Protein 1WVO (pdb70)

InterPro domains:
  IPR006013 Antifreeze, type III [PR00357] (295-311)
  IPR006013 Antifreeze, type III [PR00357] (312-328)
  IPR006013 Antifreeze, type III [PR00357] (329-344)
  IPR006013 Antifreeze, type III [PR00357] (344-353)
  IPR006190 Antifreeze-like/N-acetylneuraminic acid synthase, SAF domain [PS50844] (294-353)
  IPR013132 PseI/NeuA/B-like [PF03102] (39-277)
  IPR013785 Aldolase-type TIM barrel [G3DSA:3.20.20.70] (9-276)
  IPR013974 SAF domain [PF08666] (293-347)
  IPR013974 SAF domain [SM00858] (292-351)
  IPR036732 Antifreeze-like/N-acetylneuraminic acid synthase C-terminal domain superfamily [SSF51269] (291-359)
  IPR051690 PseI/Nans/NeuA/B acid synthases [PTHR42966] (1-352)
  IPR057736 PseI/NeuA/NeuB, SAF domain [cd11615] (292-350)

Secondary structure (DSSP, 8-state):
-------EEEESS-B-TTPBP-GGGEEEETT---SS-SSSHHHHTT-BBSS-BPTT-B--GGGBPPP--SSS-------

Nearest PDB structures (foldseek):
  1wvo-assembly1_A  TM=8.156E-01  e=6.352E-12  Homo sapiens
  1jab-assembly1_A  TM=8.746E-01  e=4.828E-05  Zoarces americanus
  4ur6-assembly2_A  TM=8.555E-01  e=3.986E-05  Zoarces viviparus
  6ppw-assembly1_A  TM=9.320E-01  e=2.384E-04  Neisseria meningitidis serogroup B
  4ipj-assembly1_A-2  TM=9.317E-01  e=2.709E-04  Neisseria meningitidis

CATH classification: 3.90.1210.10

Organism: Homo sapiens (NCBI:txid9606)

Radius of gyration: 13.55 Å; Cα contacts (8 Å, |Δi|>4): 143; chains: 1; bounding box: 44×29×22 Å

Foldseek 3Di:
DDDPWAFAKFQQAWAAAFDAAAVVRIDTDHHGCPAHTPVCVVVRHGWTFHHGGHHRHGHHPVGTDDPDDDDDDPDDDPD

GO terms:
  GO:0046380 N-acetylneuraminate biosynthetic process (P, IMP)
  GO:0006055 CMP-N-acetylneuraminate biosynthetic process (P, IMP)
  GO:0005829 cytosol (C, TAS)
  GO:0047444 N-acylneuraminate-9-phosphate synthase activity (F, TAS)
  GO:0005654 nucleoplasm (C, IDA)
  GO:0047444 N-acylneuraminate-9-phosphate synthase activity (F, IDA)
  GO:0070062 extracellular exosome (C, HDA)

Structure (mmCIF, N/CA/C/O backbone):
data_1WVO
#
_entry.id   1WVO
#
_cell.length_a   1.000
_cell.length_b   1.000
_cell.length_c   1.000
_cell.angle_alpha   90.00
_cell.angle_beta   90.00
_cell.angle_gamma   90.00
#
_symmetry.space_group_name_H-M   'P 1'
#
loop_
_atom_site.group_PDB
_atom_site.id
_atom_site.type_symbol
_atom_site.label_atom_id
_atom_site.label_alt_id
_atom_site.label_comp_id
_atom_site.label_asym_id
_atom_site.label_entity_id
_atom_site.label_seq_id
_atom_site.pdbx_PDB_ins_code
_atom_site.Cartn_x
_atom_site.Cartn_y
_atom_site.Cartn_z
_atom_site.occupancy
_atom_site.B_iso_or_equiv
_atom_site.auth_seq_id
_atom_site.auth_comp_id
_atom_site.auth_asym_id
_atom_site.auth_atom_id
_atom_site.pdbx_PDB_model_num
ATOM 1 N N . GLY A 1 1 ? -21.263 -16.456 0.874 1.00 0.00 1 GLY A N 1
ATOM 2 C CA . GLY A 1 1 ? -21.486 -16.076 -0.529 1.00 0.00 1 GLY A CA 1
ATOM 3 C C . GLY A 1 1 ? -20.171 -15.771 -1.223 1.00 0.00 1 GLY A C 1
ATOM 4 O O . GLY A 1 1 ? -19.147 -15.583 -0.566 1.00 0.00 1 GLY A O 1
ATOM 8 N N . SER A 1 2 ? -20.178 -15.734 -2.556 1.00 0.00 2 SER A N 1
ATOM 9 C CA . SER A 1 2 ? -18.990 -15.457 -3.360 1.00 0.00 2 SER A CA 1
ATOM 10 C C . SER A 1 2 ? -18.734 -13.949 -3.418 1.00 0.00 2 SER A C 1
ATOM 11 O O . SER A 1 2 ? -17.660 -13.494 -3.022 1.00 0.00 2 SER A O 1
ATOM 19 N N . SER A 1 3 ? -19.740 -13.185 -3.864 1.00 0.00 3 SER A N 1
ATOM 20 C CA . SER A 1 3 ? -19.669 -11.737 -3.988 1.00 0.00 3 SER A CA 1
ATOM 21 C C . SER A 1 3 ? -19.227 -11.139 -2.660 1.00 0.00 3 SER A C 1
ATOM 22 O O . SER A 1 3 ? -19.761 -11.502 -1.603 1.00 0.00 3 SER A O 1
ATOM 30 N N . GLY A 1 4 ? -18.251 -10.242 -2.727 1.00 0.00 4 GLY A N 1
ATOM 31 C CA . GLY A 1 4 ? -17.699 -9.560 -1.583 1.00 0.00 4 GLY A CA 1
ATOM 32 C C . GLY A 1 4 ? -17.043 -8.292 -2.081 1.00 0.00 4 GLY A C 1
ATOM 33 O O . GLY A 1 4 ? -15.877 -8.293 -2.471 1.00 0.00 4 GLY A O 1
ATOM 37 N N . SER A 1 5 ? -17.814 -7.212 -2.127 1.00 0.00 5 SER A N 1
ATOM 38 C CA . SER A 1 5 ? -17.380 -5.889 -2.552 1.00 0.00 5 SER A CA 1
ATOM 39 C C . SER A 1 5 ? -16.528 -5.240 -1.447 1.00 0.00 5 SER A C 1
ATOM 40 O O . SER A 1 5 ? -16.688 -4.053 -1.177 1.00 0.00 5 SER A O 1
ATOM 48 N N . SER A 1 6 ? -15.643 -6.006 -0.795 1.00 0.00 6 SER A N 1
ATOM 49 C CA . SER A 1 6 ? -14.748 -5.608 0.287 1.00 0.00 6 SER A CA 1
ATOM 50 C C . SER A 1 6 ? -14.059 -4.278 -0.011 1.00 0.00 6 SER A C 1
ATOM 51 O O . SER A 1 6 ? -13.966 -3.421 0.868 1.00 0.00 6 SER A O 1
ATOM 59 N N . GLY A 1 7 ? -13.685 -4.069 -1.273 1.00 0.00 7 GLY A N 1
ATOM 60 C CA . GLY A 1 7 ? -13.036 -2.864 -1.734 1.00 0.00 7 GLY A CA 1
ATOM 61 C C . GLY A 1 7 ? -11.531 -3.035 -1.771 1.00 0.00 7 GLY A C 1
ATOM 62 O O . GLY A 1 7 ? -11.008 -4.121 -1.522 1.00 0.00 7 GLY A O 1
ATOM 66 N N . SER A 1 8 ? -10.836 -1.939 -2.059 1.00 0.00 8 SER A N 1
ATOM 67 C CA . SER A 1 8 ? -9.388 -1.914 -2.125 1.00 0.00 8 SER A CA 1
ATOM 68 C C . SER A 1 8 ? -8.869 -0.763 -1.269 1.00 0.00 8 SER A C 1
ATOM 69 O O . SER A 1 8 ? -9.575 0.234 -1.055 1.00 0.00 8 SER A O 1
ATOM 77 N N . VAL A 1 9 ? -7.658 -0.901 -0.728 1.00 0.00 9 VAL A N 1
ATOM 78 C CA . VAL A 1 9 ? -7.073 0.129 0.114 1.00 0.00 9 VAL A CA 1
ATOM 79 C C . VAL A 1 9 ? -6.585 1.312 -0.722 1.00 0.00 9 VAL A C 1
ATOM 80 O O . VAL A 1 9 ? -5.550 1.220 -1.394 1.00 0.00 9 VAL A O 1
ATOM 93 N N . VAL A 1 10 ? -7.319 2.415 -0.676 1.00 0.00 10 VAL A N 1
ATOM 94 C CA . VAL A 1 10 ? -6.981 3.638 -1.373 1.00 0.00 10 VAL A CA 1
ATOM 95 C C . VAL A 1 10 ? -6.403 4.617 -0.346 1.00 0.00 10 VAL A C 1
ATOM 96 O O . VAL A 1 10 ? -6.688 4.568 0.857 1.00 0.00 10 VAL A O 1
ATOM 109 N N . ALA A 1 11 ? -5.559 5.506 -0.834 1.00 0.00 11 ALA A N 1
ATOM 110 C CA . ALA A 1 11 ? -4.919 6.553 -0.064 1.00 0.00 11 ALA A CA 1
ATOM 111 C C . ALA A 1 11 ? -6.005 7.516 0.415 1.00 0.00 11 ALA A C 1
ATOM 112 O O . ALA A 1 11 ? -6.849 7.959 -0.359 1.00 0.00 11 ALA A O 1
ATOM 119 N N . LYS A 1 12 ? -6.043 7.809 1.709 1.00 0.00 12 LYS A N 1
ATOM 120 C CA . LYS A 1 12 ? -7.026 8.729 2.284 1.00 0.00 12 LYS A CA 1
ATOM 121 C C . LYS A 1 12 ? -6.669 10.183 1.970 1.00 0.00 12 LYS A C 1
ATOM 122 O O . LYS A 1 12 ? -7.548 11.038 2.007 1.00 0.00 12 LYS A O 1
ATOM 141 N N . VAL A 1 13 ? -5.400 10.470 1.706 1.00 0.00 13 VAL A N 1
ATOM 142 C CA . VAL A 1 13 ? -4.854 11.782 1.399 1.00 0.00 13 VAL A CA 1
ATOM 143 C C . VAL A 1 13 ? -3.683 11.584 0.443 1.00 0.00 13 VAL A C 1
ATOM 144 O O . VAL A 1 13 ? -3.297 10.447 0.175 1.00 0.00 13 VAL A O 1
ATOM 157 N N . LYS A 1 14 ? -3.122 12.672 -0.076 1.00 0.00 14 LYS A N 1
ATOM 158 C CA . LYS A 1 14 ? -1.975 12.616 -0.960 1.00 0.00 14 LYS A CA 1
ATOM 159 C C . LYS A 1 14 ? -0.801 12.120 -0.112 1.00 0.00 14 LYS A C 1
ATOM 160 O O . LYS A 1 14 ? -0.562 12.667 0.966 1.00 0.00 14 LYS A O 1
ATOM 179 N N . ILE A 1 15 ? -0.097 11.081 -0.556 1.00 0.00 15 ILE A N 1
ATOM 180 C CA . ILE A 1 15 ? 1.043 10.513 0.155 1.00 0.00 15 ILE A CA 1
ATOM 181 C C . ILE A 1 15 ? 2.273 10.834 -0.691 1.00 0.00 15 ILE A C 1
ATOM 182 O O . ILE A 1 15 ? 2.536 10.104 -1.648 1.00 0.00 15 ILE A O 1
ATOM 198 N N . PRO A 1 16 ? 3.019 11.913 -0.390 1.00 0.00 16 PRO A N 1
ATOM 199 C CA . PRO A 1 16 ? 4.200 12.261 -1.162 1.00 0.00 16 PRO A CA 1
ATOM 200 C C . PRO A 1 16 ? 5.233 11.142 -1.091 1.00 0.00 16 PRO A C 1
ATOM 201 O O . PRO A 1 16 ? 5.391 10.482 -0.057 1.00 0.00 16 PRO A O 1
ATOM 212 N N . GLU A 1 17 ? 5.948 10.958 -2.196 1.00 0.00 17 GLU A N 1
ATOM 213 C CA . GLU A 1 17 ? 6.984 9.952 -2.359 1.00 0.00 17 GLU A CA 1
ATOM 214 C C . GLU A 1 17 ? 7.988 10.011 -1.200 1.00 0.00 17 GLU A C 1
ATOM 215 O O . GLU A 1 17 ? 8.273 11.079 -0.642 1.00 0.00 17 GLU A O 1
ATOM 227 N N . GLY A 1 18 ? 8.513 8.849 -0.820 1.00 0.00 18 GLY A N 1
ATOM 228 C CA . GLY A 1 18 ? 9.483 8.720 0.251 1.00 0.00 18 GLY A CA 1
ATOM 229 C C . GLY A 1 18 ? 8.843 8.679 1.641 1.00 0.00 18 GLY A C 1
ATOM 230 O O . GLY A 1 18 ? 9.550 8.475 2.622 1.00 0.00 18 GLY A O 1
ATOM 234 N N . THR A 1 19 ? 7.521 8.835 1.749 1.00 0.00 19 THR A N 1
ATOM 235 C CA . THR A 1 19 ? 6.825 8.815 3.033 1.00 0.00 19 THR A CA 1
ATOM 236 C C . THR A 1 19 ? 6.429 7.385 3.412 1.00 0.00 19 THR A C 1
ATOM 237 O O . THR A 1 19 ? 6.080 6.571 2.550 1.00 0.00 19 THR A O 1
ATOM 248 N N . ILE A 1 20 ? 6.496 7.075 4.708 1.00 0.00 20 ILE A N 1
ATOM 249 C CA . ILE A 1 20 ? 6.132 5.776 5.253 1.00 0.00 20 ILE A CA 1
ATOM 250 C C . ILE A 1 20 ? 4.612 5.773 5.466 1.00 0.00 20 ILE A C 1
ATOM 251 O O . ILE A 1 20 ? 4.029 6.760 5.922 1.00 0.00 20 ILE A O 1
ATOM 267 N N . LEU A 1 21 ? 3.962 4.651 5.165 1.00 0.00 21 LEU A N 1
ATOM 268 C CA . LEU A 1 21 ? 2.518 4.493 5.308 1.00 0.00 21 LEU A CA 1
ATOM 269 C C . LEU A 1 21 ? 2.086 4.357 6.773 1.00 0.00 21 LEU A C 1
ATOM 270 O O . LEU A 1 21 ? 2.805 3.795 7.610 1.00 0.00 21 LEU A O 1
ATOM 286 N N . THR A 1 22 ? 0.875 4.828 7.070 1.00 0.00 22 THR A N 1
ATOM 287 C CA . THR A 1 22 ? 0.212 4.820 8.371 1.00 0.00 22 THR A CA 1
ATOM 288 C C . THR A 1 22 ? -1.289 4.656 8.110 1.00 0.00 22 THR A C 1
ATOM 289 O O . THR A 1 22 ? -1.755 4.982 7.010 1.00 0.00 22 THR A O 1
ATOM 300 N N . MET A 1 23 ? -2.065 4.168 9.087 1.00 0.00 23 MET A N 1
ATOM 301 C CA . MET A 1 23 ? -3.506 4.015 8.878 1.00 0.00 23 MET A CA 1
ATOM 302 C C . MET A 1 23 ? -4.181 5.387 8.751 1.00 0.00 23 MET A C 1
ATOM 303 O O . MET A 1 23 ? -5.243 5.501 8.142 1.00 0.00 23 MET A O 1
ATOM 317 N N . ASP A 1 24 ? -3.577 6.444 9.306 1.00 0.00 24 ASP A N 1
ATOM 318 C CA . ASP A 1 24 ? -4.115 7.805 9.253 1.00 0.00 24 ASP A CA 1
ATOM 319 C C . ASP A 1 24 ? -4.098 8.379 7.834 1.00 0.00 24 ASP A C 1
ATOM 320 O O . ASP A 1 24 ? -4.741 9.392 7.581 1.00 0.00 24 ASP A O 1
ATOM 329 N N . MET A 1 25 ? -3.393 7.735 6.895 1.00 0.00 25 MET A N 1
ATOM 330 C CA . MET A 1 25 ? -3.305 8.162 5.501 1.00 0.00 25 MET A CA 1
ATOM 331 C C . MET A 1 25 ? -3.943 7.124 4.569 1.00 0.00 25 MET A C 1
ATOM 332 O O . MET A 1 25 ? -3.805 7.239 3.353 1.00 0.00 25 MET A O 1
ATOM 346 N N . LEU A 1 26 ? -4.666 6.123 5.088 1.00 0.00 26 LEU A N 1
ATOM 347 C CA . LEU A 1 26 ? -5.299 5.070 4.286 1.00 0.00 26 LEU A CA 1
ATOM 348 C C . LEU A 1 26 ? -6.759 4.836 4.674 1.00 0.00 26 LEU A C 1
ATOM 349 O O . LEU A 1 26 ? -7.206 5.208 5.762 1.00 0.00 26 LEU A O 1
ATOM 365 N N . THR A 1 27 ? -7.502 4.192 3.778 1.00 0.00 27 THR A N 1
ATOM 366 C CA . THR A 1 27 ? -8.903 3.805 3.890 1.00 0.00 27 THR A CA 1
ATOM 367 C C . THR A 1 27 ? -9.146 2.673 2.881 1.00 0.00 27 THR A C 1
ATOM 368 O O . THR A 1 27 ? -8.271 2.381 2.070 1.00 0.00 27 THR A O 1
ATOM 379 N N . VAL A 1 28 ? -10.303 2.013 2.907 1.00 0.00 28 VAL A N 1
ATOM 380 C CA . VAL A 1 28 ? -10.639 0.939 1.977 1.00 0.00 28 VAL A CA 1
ATOM 381 C C . VAL A 1 28 ? -11.960 1.324 1.327 1.00 0.00 28 VAL A C 1
ATOM 382 O O . VAL A 1 28 ? -12.996 1.428 1.995 1.00 0.00 28 VAL A O 1
ATOM 395 N N . LYS A 1 29 ? -11.879 1.639 0.034 1.00 0.00 29 LYS A N 1
ATOM 396 C CA . LYS A 1 29 ? -13.005 2.038 -0.786 1.00 0.00 29 LYS A CA 1
ATOM 397 C C . LYS A 1 29 ? -13.798 0.790 -1.130 1.00 0.00 29 LYS A C 1
ATOM 398 O O . LYS A 1 29 ? -13.469 0.073 -2.077 1.00 0.00 29 LYS A O 1
ATOM 417 N N . VAL A 1 30 ? -14.783 0.496 -0.289 1.00 0.00 30 V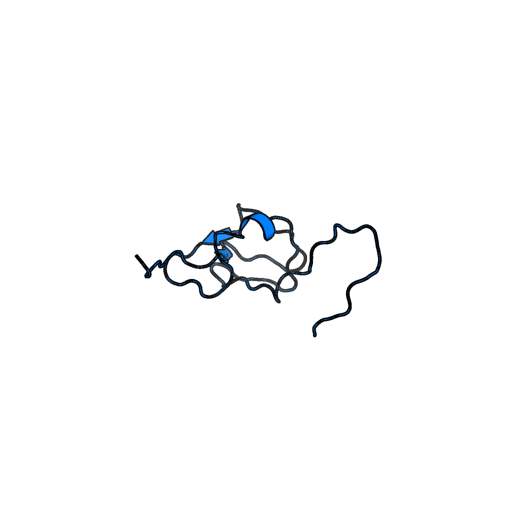AL A N 1
ATOM 418 C CA . VAL A 1 30 ? -15.704 -0.621 -0.401 1.00 0.00 30 VAL A CA 1
ATOM 419 C C . VAL A 1 30 ? -16.343 -0.524 -1.792 1.00 0.00 30 VAL A C 1
ATOM 420 O O . VAL A 1 30 ? -16.823 0.546 -2.184 1.00 0.00 30 VAL A O 1
ATOM 433 N N . GLY A 1 31 ? -16.263 -1.595 -2.580 1.00 0.00 31 GLY A N 1
ATOM 434 C CA . GLY A 1 31 ? -16.815 -1.633 -3.920 1.00 0.00 31 GLY A CA 1
ATOM 435 C C . GLY A 1 31 ? -16.224 -2.755 -4.750 1.00 0.00 31 GLY A C 1
ATOM 436 O O . GLY A 1 31 ? -16.955 -3.638 -5.186 1.00 0.00 31 GLY A O 1
ATOM 440 N N . GLU A 1 32 ? -14.915 -2.740 -4.991 1.00 0.00 32 GLU A N 1
ATOM 441 C CA . GLU A 1 32 ? -14.236 -3.766 -5.780 1.00 0.00 32 GLU A CA 1
ATOM 442 C C . GLU A 1 32 ? -12.804 -3.960 -5.283 1.00 0.00 32 GLU A C 1
ATOM 443 O O . GLU A 1 32 ? -12.187 -2.983 -4.858 1.00 0.00 32 GLU A O 1
ATOM 455 N N . PRO A 1 33 ? -12.235 -5.175 -5.378 1.00 0.00 33 PRO A N 1
ATOM 456 C CA . PRO A 1 33 ? -10.872 -5.465 -4.947 1.00 0.00 33 PRO A CA 1
ATOM 457 C C . PRO A 1 33 ? -9.851 -5.018 -6.021 1.00 0.00 33 PRO A C 1
ATOM 458 O O . PRO A 1 33 ? -8.962 -5.770 -6.424 1.00 0.00 33 PRO A O 1
ATOM 469 N N . LYS A 1 34 ? -10.039 -3.823 -6.587 1.00 0.00 34 LYS A N 1
ATOM 470 C CA . LYS A 1 34 ? -9.181 -3.236 -7.611 1.00 0.00 34 LYS A CA 1
ATOM 471 C C . LYS A 1 34 ? -8.036 -2.549 -6.883 1.00 0.00 34 LYS A C 1
ATOM 472 O O . LYS A 1 34 ? -8.211 -1.408 -6.462 1.00 0.00 34 LYS A O 1
ATOM 491 N N . GLY A 1 35 ? -6.914 -3.227 -6.672 1.00 0.00 35 GLY A N 1
ATOM 492 C CA . GLY A 1 35 ? -5.749 -2.681 -5.997 1.00 0.00 35 GLY A CA 1
ATOM 493 C C . GLY A 1 35 ? -5.253 -3.658 -4.943 1.00 0.00 35 GLY A C 1
ATOM 494 O O . GLY A 1 35 ? -5.096 -4.845 -5.243 1.00 0.00 35 GLY A O 1
ATOM 498 N N . TYR A 1 36 ? -4.984 -3.165 -3.733 1.00 0.00 36 TYR A N 1
ATOM 499 C CA . TYR A 1 36 ? -4.495 -3.950 -2.603 1.00 0.00 36 TYR A CA 1
ATOM 500 C C . TYR A 1 36 ? -5.666 -4.409 -1.732 1.00 0.00 36 TYR A C 1
ATOM 501 O O . TYR A 1 36 ? -6.588 -3.613 -1.512 1.00 0.00 36 TYR A O 1
ATOM 519 N N . PRO A 1 37 ? -5.674 -5.646 -1.209 1.00 0.00 37 PRO A N 1
ATOM 520 C CA . PRO A 1 37 ? -6.770 -6.127 -0.384 1.00 0.00 37 PRO A CA 1
ATOM 521 C C . PRO A 1 37 ? -6.736 -5.528 1.027 1.00 0.00 37 PRO A C 1
ATOM 522 O O . PRO A 1 37 ? -5.656 -5.295 1.579 1.00 0.00 37 PRO A O 1
ATOM 533 N N . PRO A 1 38 ? -7.902 -5.331 1.670 1.00 0.00 38 PRO A N 1
ATOM 534 C CA . PRO A 1 38 ? -7.981 -4.790 3.022 1.00 0.00 38 PRO A CA 1
ATOM 535 C C . PRO A 1 38 ? -7.599 -5.838 4.076 1.00 0.00 38 PRO A C 1
ATOM 536 O O . PRO A 1 38 ? -7.630 -5.558 5.273 1.00 0.00 38 PRO A O 1
ATOM 547 N N . GLU A 1 39 ? -7.275 -7.057 3.655 1.00 0.00 39 GLU A N 1
ATOM 548 C CA . GLU A 1 39 ? -6.882 -8.168 4.503 1.00 0.00 39 GLU A CA 1
ATOM 549 C C . GLU A 1 39 ? -5.401 -8.020 4.854 1.00 0.00 39 GLU A C 1
ATOM 550 O O . GLU A 1 39 ? -5.023 -8.026 6.028 1.00 0.00 39 GLU A O 1
ATOM 562 N N . ASP A 1 40 ? -4.569 -7.799 3.835 1.00 0.00 40 ASP A N 1
ATOM 563 C CA . ASP A 1 40 ? -3.122 -7.634 3.961 1.00 0.00 40 ASP A CA 1
ATOM 564 C C . ASP A 1 40 ? -2.751 -6.178 4.279 1.00 0.00 40 ASP A C 1
ATOM 565 O O . ASP A 1 40 ? -1.565 -5.861 4.345 1.00 0.00 40 ASP A O 1
ATOM 574 N N . ILE A 1 41 ? -3.731 -5.299 4.525 1.00 0.00 41 ILE A N 1
ATOM 575 C CA . ILE A 1 41 ? -3.569 -3.874 4.822 1.00 0.00 41 ILE A CA 1
ATOM 576 C C . ILE A 1 41 ? -2.450 -3.553 5.820 1.00 0.00 41 ILE A C 1
ATOM 577 O O . ILE A 1 41 ? -1.692 -2.605 5.612 1.00 0.00 41 ILE A O 1
ATOM 593 N N . PHE A 1 42 ? -2.308 -4.339 6.887 1.00 0.00 42 PHE A N 1
ATOM 594 C CA . PHE A 1 42 ? -1.289 -4.104 7.902 1.00 0.00 42 PHE A CA 1
ATOM 595 C C . PHE A 1 42 ? 0.123 -4.162 7.320 1.00 0.00 42 PHE A C 1
ATOM 596 O O . PHE A 1 42 ? 0.988 -3.414 7.774 1.00 0.00 42 PHE A O 1
ATOM 613 N N . ASN A 1 43 ? 0.362 -4.995 6.300 1.00 0.00 43 ASN A N 1
ATOM 614 C CA . ASN A 1 43 ? 1.672 -5.127 5.657 1.00 0.00 43 ASN A CA 1
ATOM 615 C C . ASN A 1 43 ? 2.084 -3.822 4.987 1.00 0.00 43 ASN A C 1
ATOM 616 O O . ASN A 1 43 ? 3.273 -3.541 4.851 1.00 0.00 43 ASN A O 1
ATOM 627 N N . LEU A 1 44 ? 1.105 -3.044 4.520 1.00 0.00 44 LEU A N 1
ATOM 628 C CA . LEU A 1 44 ? 1.341 -1.772 3.862 1.00 0.00 44 LEU A CA 1
ATOM 629 C C . LEU A 1 44 ? 1.792 -0.742 4.880 1.00 0.00 44 LEU A C 1
ATOM 630 O O . LEU A 1 44 ? 2.665 0.074 4.593 1.00 0.00 44 LEU A O 1
ATOM 646 N N . VAL A 1 45 ? 1.143 -0.731 6.045 1.00 0.00 45 VAL A N 1
ATOM 647 C CA . VAL A 1 45 ? 1.421 0.208 7.121 1.00 0.00 45 VAL A CA 1
ATOM 648 C C . VAL A 1 45 ? 2.809 -0.075 7.687 1.00 0.00 45 VAL A C 1
ATOM 649 O O . VAL A 1 45 ? 2.998 -0.903 8.580 1.00 0.00 45 VAL A O 1
ATOM 662 N N . GLY A 1 46 ? 3.782 0.654 7.144 1.00 0.00 46 GLY A N 1
ATOM 663 C CA . GLY A 1 46 ? 5.188 0.585 7.476 1.00 0.00 46 GLY A CA 1
ATOM 664 C C . GLY A 1 46 ? 6.079 0.622 6.235 1.00 0.00 46 GLY A C 1
ATOM 665 O O . GLY A 1 46 ? 7.295 0.755 6.387 1.00 0.00 46 GLY A O 1
ATOM 669 N N . LYS A 1 47 ? 5.516 0.471 5.028 1.00 0.00 47 LYS A N 1
ATOM 670 C CA . LYS A 1 47 ? 6.275 0.510 3.778 1.00 0.00 47 LYS A CA 1
ATOM 671 C C . LYS A 1 47 ? 6.445 1.955 3.346 1.00 0.00 47 LYS A C 1
ATOM 672 O O . LYS A 1 47 ? 5.755 2.833 3.873 1.00 0.00 47 LYS A O 1
ATOM 691 N N . LYS A 1 48 ? 7.340 2.198 2.389 1.00 0.00 48 LYS A N 1
ATOM 692 C CA . LYS A 1 48 ? 7.606 3.522 1.847 1.00 0.00 48 LYS A CA 1
ATOM 693 C C . LYS A 1 48 ? 7.082 3.565 0.420 1.00 0.00 48 LYS A C 1
ATOM 694 O O . LYS A 1 48 ? 7.204 2.570 -0.301 1.00 0.00 48 LYS A O 1
ATOM 713 N N . VAL A 1 49 ? 6.467 4.682 0.036 1.00 0.00 49 VAL A N 1
ATOM 714 C CA . VAL A 1 49 ? 5.943 4.846 -1.311 1.00 0.00 49 VAL A CA 1
ATOM 715 C C . VAL A 1 49 ? 7.063 5.265 -2.270 1.00 0.00 49 VAL A C 1
ATOM 716 O O . VAL A 1 49 ? 7.982 5.983 -1.866 1.00 0.00 49 VAL A O 1
ATOM 729 N N . LEU A 1 50 ? 6.938 4.881 -3.544 1.00 0.00 50 LEU A N 1
ATOM 730 C CA . LEU A 1 50 ? 7.896 5.162 -4.609 1.00 0.00 50 LEU A CA 1
ATOM 731 C C . LEU A 1 50 ? 7.441 6.325 -5.493 1.00 0.00 50 LEU A C 1
ATOM 732 O O . LEU A 1 50 ? 8.210 6.782 -6.342 1.00 0.00 50 LEU A O 1
ATOM 748 N N . VAL A 1 51 ? 6.191 6.782 -5.343 1.00 0.00 51 VAL A N 1
ATOM 749 C CA . VAL A 1 51 ? 5.621 7.904 -6.094 1.00 0.00 51 VAL A CA 1
ATOM 750 C C . VAL A 1 51 ? 4.676 8.688 -5.184 1.00 0.00 51 VAL A C 1
ATOM 751 O O . VAL A 1 51 ? 4.245 8.171 -4.147 1.00 0.00 51 VAL A O 1
ATOM 764 N N . THR A 1 52 ? 4.381 9.933 -5.545 1.00 0.00 52 THR A N 1
ATOM 765 C CA . THR A 1 52 ? 3.493 10.800 -4.797 1.00 0.00 52 THR A CA 1
ATOM 766 C C . THR A 1 52 ? 2.063 10.383 -5.126 1.00 0.00 52 THR A C 1
ATOM 767 O O . THR A 1 52 ? 1.558 10.697 -6.203 1.00 0.00 52 THR A O 1
ATOM 778 N N . VAL A 1 53 ? 1.446 9.611 -4.241 1.00 0.00 53 VAL A N 1
ATOM 779 C CA . VAL A 1 53 ? 0.076 9.156 -4.416 1.00 0.00 53 VAL A CA 1
ATOM 780 C C . VAL A 1 53 ? -0.825 10.363 -4.167 1.00 0.00 53 VAL A C 1
ATOM 781 O O . VAL A 1 53 ? -0.465 11.237 -3.375 1.00 0.00 53 VAL A O 1
ATOM 794 N N . GLU A 1 54 ? -1.988 10.423 -4.801 1.00 0.00 54 GLU A N 1
ATOM 795 C CA . GLU A 1 54 ? -2.947 11.501 -4.622 1.00 0.00 54 GLU A CA 1
ATOM 796 C C . GLU A 1 54 ? -4.083 11.021 -3.715 1.00 0.00 54 GLU A C 1
ATOM 797 O O . GLU A 1 54 ? -4.195 9.839 -3.391 1.00 0.00 54 GLU A O 1
ATOM 809 N N . GLU A 1 55 ? -4.917 11.950 -3.251 1.00 0.00 55 GLU A N 1
ATOM 810 C CA . GLU A 1 55 ? -6.043 11.602 -2.391 1.00 0.00 55 GLU A CA 1
ATOM 811 C C . GLU A 1 55 ? -6.986 10.664 -3.163 1.00 0.00 55 GLU A C 1
ATOM 812 O O . GLU A 1 55 ? -7.190 10.846 -4.367 1.00 0.00 55 GLU A O 1
ATOM 824 N N . ASP A 1 56 ? -7.586 9.704 -2.456 1.00 0.00 56 ASP A N 1
ATOM 825 C CA . ASP A 1 56 ? -8.527 8.688 -2.930 1.00 0.00 56 ASP A CA 1
ATOM 826 C C . ASP A 1 56 ? -7.993 7.805 -4.066 1.00 0.00 56 ASP A C 1
ATOM 827 O O . ASP A 1 56 ? -8.756 7.052 -4.671 1.00 0.00 56 ASP A O 1
ATOM 836 N N . ASP A 1 57 ? -6.683 7.842 -4.336 1.00 0.00 57 ASP A N 1
ATOM 837 C CA . ASP A 1 57 ? -6.042 7.058 -5.388 1.00 0.00 57 ASP A CA 1
ATOM 838 C C . ASP A 1 57 ? -5.824 5.595 -4.977 1.00 0.00 57 ASP A C 1
ATOM 839 O O . ASP A 1 57 ? -5.706 5.269 -3.790 1.00 0.00 57 ASP A O 1
ATOM 848 N N . THR A 1 58 ? -5.768 4.699 -5.960 1.00 0.00 58 THR A N 1
ATOM 849 C CA . THR A 1 58 ? -5.595 3.266 -5.768 1.00 0.00 58 THR A CA 1
ATOM 850 C C . THR A 1 58 ? -4.123 2.895 -5.549 1.00 0.00 58 THR A C 1
ATOM 851 O O . THR A 1 58 ? -3.295 3.027 -6.446 1.00 0.00 58 THR A O 1
ATOM 862 N N . ILE A 1 59 ? -3.791 2.429 -4.343 1.00 0.00 59 ILE A N 1
ATOM 863 C CA . ILE A 1 59 ? -2.435 2.011 -4.001 1.00 0.00 59 ILE A CA 1
ATOM 864 C C . ILE A 1 59 ? -2.205 0.621 -4.634 1.00 0.00 59 ILE A C 1
ATOM 865 O O . ILE A 1 59 ? -3.131 -0.199 -4.648 1.00 0.00 59 ILE A O 1
ATOM 881 N N . MET A 1 60 ? -0.987 0.334 -5.107 1.00 0.00 60 MET A N 1
ATOM 882 C CA . MET A 1 60 ? -0.585 -0.930 -5.743 1.00 0.00 60 MET A CA 1
ATOM 883 C C . MET A 1 60 ? 0.757 -1.409 -5.189 1.00 0.00 60 MET A C 1
ATOM 884 O O . MET A 1 60 ? 1.501 -0.620 -4.603 1.00 0.00 60 MET A O 1
ATOM 898 N N . GLU A 1 61 ? 1.095 -2.695 -5.353 1.00 0.00 61 GLU A N 1
ATOM 899 C CA . GLU A 1 61 ? 2.352 -3.256 -4.847 1.00 0.00 61 GLU A CA 1
ATOM 900 C C . GLU A 1 61 ? 3.565 -2.686 -5.584 1.00 0.00 61 GLU A C 1
ATOM 901 O O . GLU A 1 61 ? 4.623 -2.550 -4.982 1.00 0.00 61 GLU A O 1
ATOM 913 N N . GLU A 1 62 ? 3.433 -2.292 -6.851 1.00 0.00 62 GLU A N 1
ATOM 914 C CA . GLU A 1 62 ? 4.554 -1.726 -7.615 1.00 0.00 62 GLU A CA 1
ATOM 915 C C . GLU A 1 62 ? 4.892 -0.295 -7.186 1.00 0.00 62 GLU A C 1
ATOM 916 O O . GLU A 1 62 ? 5.917 0.245 -7.600 1.00 0.00 62 GLU A O 1
ATOM 928 N N . LEU A 1 63 ? 4.028 0.331 -6.383 1.00 0.00 63 LEU A N 1
ATOM 929 C CA . LEU A 1 63 ? 4.196 1.692 -5.899 1.00 0.00 63 LEU A CA 1
ATOM 930 C C . LEU A 1 63 ? 4.860 1.723 -4.526 1.00 0.00 63 LEU A C 1
ATOM 931 O O . LEU A 1 63 ? 5.101 2.813 -4.010 1.00 0.00 63 LEU A O 1
ATOM 947 N N . VAL A 1 64 ? 5.127 0.586 -3.886 1.00 0.00 64 VAL A N 1
ATOM 948 C CA . VAL A 1 64 ? 5.765 0.526 -2.577 1.00 0.00 64 VAL A CA 1
ATOM 949 C C . VAL A 1 64 ? 7.027 -0.311 -2.690 1.00 0.00 64 VAL A C 1
ATOM 950 O O . VAL A 1 64 ? 7.060 -1.311 -3.413 1.00 0.00 64 VAL A O 1
ATOM 963 N N . ASP A 1 65 ? 8.093 0.106 -2.013 1.00 0.00 65 ASP A N 1
ATOM 964 C CA . ASP A 1 65 ? 9.317 -0.686 -2.050 1.00 0.00 65 ASP A CA 1
ATOM 965 C C . ASP A 1 65 ? 9.073 -1.911 -1.168 1.00 0.00 65 ASP A C 1
ATOM 966 O O . ASP A 1 65 ? 8.107 -1.964 -0.392 1.00 0.00 65 ASP A O 1
ATOM 975 N N . ASN A 1 66 ? 9.924 -2.918 -1.284 1.00 0.00 66 ASN A N 1
ATOM 976 C CA . ASN A 1 66 ? 9.865 -4.139 -0.500 1.00 0.00 66 ASN A CA 1
ATOM 977 C C . ASN A 1 66 ? 10.218 -3.793 0.953 1.00 0.00 66 ASN A C 1
ATOM 978 O O . ASN A 1 66 ? 10.618 -2.663 1.272 1.00 0.00 66 ASN A O 1
ATOM 989 N N . HIS A 1 67 ? 10.027 -4.731 1.871 1.00 0.00 67 HIS A N 1
ATOM 990 C CA . HIS A 1 67 ? 10.355 -4.528 3.271 1.00 0.00 67 HIS A CA 1
ATOM 991 C C . HIS A 1 67 ? 11.882 -4.432 3.386 1.00 0.00 67 HIS A C 1
ATOM 992 O O . HIS A 1 67 ? 12.612 -5.006 2.577 1.00 0.00 67 HIS A O 1
ATOM 1006 N N . GLY A 1 68 ? 12.374 -3.704 4.384 1.00 0.00 68 GLY A N 1
ATOM 1007 C CA . GLY A 1 68 ? 13.789 -3.509 4.671 1.00 0.00 68 GLY A CA 1
ATOM 1008 C C . GLY A 1 68 ? 14.025 -4.124 6.039 1.00 0.00 68 GLY A C 1
ATOM 1009 O O . GLY A 1 68 ? 14.378 -3.424 6.987 1.00 0.00 68 GLY A O 1
ATOM 1013 N N . LYS A 1 69 ? 13.738 -5.421 6.165 1.00 0.00 69 LYS A N 1
ATOM 1014 C CA . LYS A 1 69 ? 13.872 -6.171 7.405 1.00 0.00 69 LYS A CA 1
ATOM 1015 C C . LYS A 1 69 ? 15.170 -6.962 7.423 1.00 0.00 69 LYS A C 1
ATOM 1016 O O . LYS A 1 69 ? 16.032 -6.699 8.259 1.00 0.00 69 LYS A O 1
ATOM 1035 N N . LYS A 1 70 ? 15.285 -7.936 6.517 1.00 0.00 70 LYS A N 1
ATOM 1036 C CA . LYS A 1 70 ? 16.425 -8.828 6.413 1.00 0.00 70 LYS A CA 1
ATOM 1037 C C . LYS A 1 70 ? 17.747 -8.090 6.389 1.00 0.00 70 LYS A C 1
ATOM 1038 O O . LYS A 1 70 ? 17.998 -7.312 5.472 1.00 0.00 70 LYS A O 1
ATOM 1057 N N . ILE A 1 71 ? 18.606 -8.418 7.346 1.00 0.00 71 ILE A N 1
ATOM 1058 C CA . ILE A 1 71 ? 19.948 -7.879 7.525 1.00 0.00 71 ILE A CA 1
ATOM 1059 C C . ILE A 1 71 ? 20.923 -8.473 6.478 1.00 0.00 71 ILE A C 1
ATOM 1060 O O . ILE A 1 71 ? 22.048 -8.835 6.833 1.00 0.00 71 ILE A O 1
ATOM 1076 N N . LYS A 1 72 ? 20.528 -8.666 5.206 1.00 0.00 72 LYS A N 1
ATOM 1077 C CA . LYS A 1 72 ? 21.406 -9.261 4.192 1.00 0.00 72 LYS A CA 1
ATOM 1078 C C . LYS A 1 72 ? 21.096 -8.794 2.771 1.00 0.00 72 LYS A C 1
ATOM 1079 O O . LYS A 1 72 ? 19.931 -8.687 2.389 1.00 0.00 72 LYS A O 1
ATOM 1098 N N . SER A 1 73 ? 22.142 -8.594 1.966 1.00 0.00 73 SER A N 1
ATOM 1099 C CA . SER A 1 73 ? 22.045 -8.172 0.577 1.00 0.00 73 SER A CA 1
ATOM 1100 C C . SER A 1 73 ? 21.706 -9.368 -0.314 1.00 0.00 73 SER A C 1
ATOM 1101 O O . SER A 1 73 ? 22.577 -10.193 -0.614 1.00 0.00 73 SER A O 1
ATOM 1109 N N . SER A 1 74 ? 20.443 -9.516 -0.696 1.00 0.00 74 SER A N 1
ATOM 1110 C CA . SER A 1 74 ? 19.916 -10.563 -1.566 1.00 0.00 74 SER A CA 1
ATOM 1111 C C . SER A 1 74 ? 18.546 -10.085 -2.055 1.00 0.00 74 SER A C 1
ATOM 1112 O O . SER A 1 74 ? 17.925 -9.248 -1.396 1.00 0.00 74 SER A O 1
ATOM 1120 N N . GLY A 1 75 ? 18.062 -10.648 -3.164 1.00 0.00 75 GLY A N 1
ATOM 1121 C CA . GLY A 1 75 ? 16.778 -10.332 -3.772 1.00 0.00 75 GLY A CA 1
ATOM 1122 C C . GLY A 1 75 ? 16.996 -9.640 -5.108 1.00 0.00 75 GLY A C 1
ATOM 1123 O O . GLY A 1 75 ? 17.206 -8.426 -5.100 1.00 0.00 75 GLY A O 1
ATOM 1127 N N . PRO A 1 76 ? 17.030 -10.363 -6.237 1.00 0.00 76 PRO A N 1
ATOM 1128 C CA . PRO A 1 76 ? 17.224 -9.765 -7.546 1.00 0.00 76 PRO A CA 1
ATOM 1129 C C . PRO A 1 76 ? 15.935 -9.066 -7.978 1.00 0.00 76 PRO A C 1
ATOM 1130 O O . PRO A 1 76 ? 14.831 -9.505 -7.634 1.00 0.00 76 PRO A O 1
ATOM 1141 N N . SER A 1 77 ? 16.068 -8.007 -8.775 1.00 0.00 77 SER A N 1
ATOM 1142 C CA . SER A 1 77 ? 14.923 -7.251 -9.242 1.00 0.00 77 SER A CA 1
ATOM 1143 C C . SER A 1 77 ? 14.003 -8.124 -10.087 1.00 0.00 77 SER A C 1
ATOM 1144 O O . SER A 1 77 ? 14.476 -9.021 -10.799 1.00 0.00 77 SER A O 1
ATOM 1152 N N . SER A 1 78 ? 12.695 -7.899 -9.961 1.00 0.00 78 SER A N 1
ATOM 1153 C CA . SER A 1 78 ? 11.677 -8.606 -10.725 1.00 0.00 78 SER A CA 1
ATOM 1154 C C . SER A 1 78 ? 11.326 -7.779 -11.968 1.00 0.00 78 SER A C 1
ATOM 1155 O O . SER A 1 78 ? 10.620 -8.270 -12.850 1.00 0.00 78 SER A O 1
ATOM 1163 N N . GLY A 1 79 ? 11.801 -6.530 -12.041 1.00 0.00 79 GLY A N 1
ATOM 1164 C CA . GLY A 1 79 ? 11.590 -5.612 -13.137 1.00 0.00 79 GLY A CA 1
ATOM 1165 C C . GLY A 1 79 ? 12.832 -5.660 -13.981 1.00 0.00 79 GLY A C 1
ATOM 1166 O O . GLY A 1 79 ? 12.994 -6.655 -14.717 1.00 0.00 79 GLY A O 1
ATOM 1170 N N . GLY A 1 1 ? -6.809 -17.984 3.893 1.00 0.00 1 GLY A N 2
ATOM 1171 C CA . GLY A 1 1 ? -7.837 -18.879 4.430 1.00 0.00 1 GLY A CA 2
ATOM 1172 C C . GLY A 1 1 ? -9.083 -18.829 3.568 1.00 0.00 1 GLY A C 2
ATOM 1173 O O . GLY A 1 1 ? -9.048 -19.195 2.392 1.00 0.00 1 GLY A O 2
ATOM 1177 N N . SER A 1 2 ? -10.211 -18.443 4.156 1.00 0.00 2 SER A N 2
ATOM 1178 C CA . SER A 1 2 ? -11.504 -18.316 3.508 1.00 0.00 2 SER A CA 2
ATOM 1179 C C . SER A 1 2 ? -11.574 -16.931 2.864 1.00 0.00 2 SER A C 2
ATOM 1180 O O . SER A 1 2 ? -11.354 -15.938 3.563 1.00 0.00 2 SER A O 2
ATOM 1188 N N . SER A 1 3 ? -11.847 -16.830 1.564 1.00 0.00 3 SER A N 2
ATOM 1189 C CA . SER A 1 3 ? -11.937 -15.537 0.897 1.00 0.00 3 SER A CA 2
ATOM 1190 C C . SER A 1 3 ? -13.208 -14.786 1.325 1.00 0.00 3 SER A C 2
ATOM 1191 O O . SER A 1 3 ? -14.038 -15.310 2.088 1.00 0.00 3 SER A O 2
ATOM 1199 N N . GLY A 1 4 ? -13.366 -13.555 0.838 1.00 0.00 4 GLY A N 2
ATOM 1200 C CA . GLY A 1 4 ? -14.516 -12.715 1.124 1.00 0.00 4 GLY A CA 2
ATOM 1201 C C . GLY A 1 4 ? -14.068 -11.295 1.388 1.00 0.00 4 GLY A C 2
ATOM 1202 O O . GLY A 1 4 ? -13.837 -10.945 2.541 1.00 0.00 4 GLY A O 2
ATOM 1206 N N . SER A 1 5 ? -13.924 -10.499 0.333 1.00 0.00 5 SER A N 2
ATOM 1207 C CA . SER A 1 5 ? -13.516 -9.105 0.397 1.00 0.00 5 SER A CA 2
ATOM 1208 C C . SER A 1 5 ? -14.577 -8.277 -0.334 1.00 0.00 5 SER A C 2
ATOM 1209 O O . SER A 1 5 ? -15.372 -8.817 -1.111 1.00 0.00 5 SER A O 2
ATOM 1217 N N . SER A 1 6 ? -14.593 -6.964 -0.113 1.00 0.00 6 SER A N 2
ATOM 1218 C CA . SER A 1 6 ? -15.550 -6.051 -0.730 1.00 0.00 6 SER A CA 2
ATOM 1219 C C . SER A 1 6 ? -14.934 -4.745 -1.226 1.00 0.00 6 SER A C 2
ATOM 1220 O O . SER A 1 6 ? -15.679 -3.842 -1.606 1.00 0.00 6 SER A O 2
ATOM 1228 N N . GLY A 1 7 ? -13.611 -4.597 -1.248 1.00 0.00 7 GLY A N 2
ATOM 1229 C CA . GLY A 1 7 ? -13.002 -3.358 -1.696 1.00 0.00 7 GLY A CA 2
ATOM 1230 C C . GLY A 1 7 ? -11.500 -3.497 -1.839 1.00 0.00 7 GLY A C 2
ATOM 1231 O O . GLY A 1 7 ? -10.962 -4.607 -1.870 1.00 0.00 7 GLY A O 2
ATOM 1235 N N . SER A 1 8 ? -10.839 -2.349 -1.917 1.00 0.00 8 SER A N 2
ATOM 1236 C CA . SER A 1 8 ? -9.403 -2.206 -2.065 1.00 0.00 8 SER A CA 2
ATOM 1237 C C . SER A 1 8 ? -8.917 -1.050 -1.189 1.00 0.00 8 SER A C 2
ATOM 1238 O O . SER A 1 8 ? -9.713 -0.213 -0.736 1.00 0.00 8 SER A O 2
ATOM 1246 N N . VAL A 1 9 ? -7.616 -1.014 -0.904 1.00 0.00 9 VAL A N 2
ATOM 1247 C CA . VAL A 1 9 ? -7.035 0.048 -0.103 1.00 0.00 9 VAL A CA 2
ATOM 1248 C C . VAL A 1 9 ? -6.700 1.209 -1.038 1.00 0.00 9 VAL A C 2
ATOM 1249 O O . VAL A 1 9 ? -6.085 1.019 -2.090 1.00 0.00 9 VAL A O 2
ATOM 1262 N N . VAL A 1 10 ? -7.081 2.411 -0.625 1.00 0.00 10 VAL A N 2
ATOM 1263 C CA . VAL A 1 10 ? -6.834 3.650 -1.332 1.00 0.00 10 VAL A CA 2
ATOM 1264 C C . VAL A 1 10 ? -6.213 4.633 -0.331 1.00 0.00 10 VAL A C 2
ATOM 1265 O O . VAL A 1 10 ? -6.294 4.460 0.892 1.00 0.00 10 VAL A O 2
ATOM 1278 N N . ALA A 1 11 ? -5.560 5.657 -0.856 1.00 0.00 11 ALA A N 2
ATOM 1279 C CA . ALA A 1 11 ? -4.898 6.718 -0.127 1.00 0.00 11 ALA A CA 2
ATOM 1280 C C . ALA A 1 11 ? -5.954 7.594 0.552 1.00 0.00 11 ALA A C 2
ATOM 1281 O O . ALA A 1 11 ? -6.814 8.172 -0.111 1.00 0.00 11 ALA A O 2
ATOM 1288 N N . LYS A 1 12 ? -5.940 7.682 1.883 1.00 0.00 12 LYS A N 2
ATOM 1289 C CA . LYS A 1 12 ? -6.908 8.507 2.619 1.00 0.00 12 LYS A CA 2
ATOM 1290 C C . LYS A 1 12 ? -6.673 9.995 2.355 1.00 0.00 12 LYS A C 2
ATOM 1291 O O . LYS A 1 12 ? -7.601 10.802 2.471 1.00 0.00 12 LYS A O 2
ATOM 1310 N N . VAL A 1 13 ? -5.427 10.353 2.063 1.00 0.00 13 VAL A N 2
ATOM 1311 C CA . VAL A 1 13 ? -4.927 11.688 1.783 1.00 0.00 13 VAL A CA 2
ATOM 1312 C C . VAL A 1 13 ? -3.818 11.540 0.741 1.00 0.00 13 VAL A C 2
ATOM 1313 O O . VAL A 1 13 ? -3.387 10.416 0.490 1.00 0.00 13 VAL A O 2
ATOM 1326 N N . LYS A 1 14 ? -3.350 12.630 0.130 1.00 0.00 14 LYS A N 2
ATOM 1327 C CA . LYS A 1 14 ? -2.273 12.545 -0.853 1.00 0.00 14 LYS A CA 2
ATOM 1328 C C . LYS A 1 14 ? -1.003 12.157 -0.094 1.00 0.00 14 LYS A C 2
ATOM 1329 O O . LYS A 1 14 ? -0.681 12.808 0.908 1.00 0.00 14 LYS A O 2
ATOM 1348 N N . ILE A 1 15 ? -0.289 11.126 -0.540 1.00 0.00 15 ILE A N 2
ATOM 1349 C CA . ILE A 1 15 ? 0.929 10.621 0.083 1.00 0.00 15 ILE A CA 2
ATOM 1350 C C . ILE A 1 15 ? 2.115 10.916 -0.851 1.00 0.00 15 ILE A C 2
ATOM 1351 O O . ILE A 1 15 ? 2.263 10.227 -1.862 1.00 0.00 15 ILE A O 2
ATOM 1367 N N . PRO A 1 16 ? 2.965 11.920 -0.575 1.00 0.00 16 PRO A N 2
ATOM 1368 C CA . PRO A 1 16 ? 4.096 12.229 -1.435 1.00 0.00 16 PRO A CA 2
ATOM 1369 C C . PRO A 1 16 ? 5.155 11.135 -1.347 1.00 0.00 16 PRO A C 2
ATOM 1370 O O . PRO A 1 16 ? 5.362 10.540 -0.284 1.00 0.00 16 PRO A O 2
ATOM 1381 N N . GLU A 1 17 ? 5.857 10.909 -2.461 1.00 0.00 17 GLU A N 2
ATOM 1382 C CA . GLU A 1 17 ? 6.899 9.900 -2.573 1.00 0.00 17 GLU A CA 2
ATOM 1383 C C . GLU A 1 17 ? 7.892 9.992 -1.414 1.00 0.00 17 GLU A C 2
ATOM 1384 O O . GLU A 1 17 ? 8.283 11.086 -0.989 1.00 0.00 17 GLU A O 2
ATOM 1396 N N . GLY A 1 18 ? 8.301 8.828 -0.914 1.00 0.00 18 GLY A N 2
ATOM 1397 C CA . GLY A 1 18 ? 9.245 8.707 0.178 1.00 0.00 18 GLY A CA 2
ATOM 1398 C C . GLY A 1 18 ? 8.574 8.703 1.545 1.00 0.00 18 GLY A C 2
ATOM 1399 O O . GLY A 1 18 ? 9.254 8.518 2.554 1.00 0.00 18 GLY A O 2
ATOM 1403 N N . THR A 1 19 ? 7.256 8.878 1.612 1.00 0.00 19 THR A N 2
ATOM 1404 C CA . THR A 1 19 ? 6.549 8.879 2.881 1.00 0.00 19 THR A CA 2
ATOM 1405 C C . THR A 1 19 ? 6.268 7.438 3.313 1.00 0.00 19 THR A C 2
ATOM 1406 O O . THR A 1 19 ? 5.973 6.580 2.475 1.00 0.00 19 THR A O 2
ATOM 1417 N N . ILE A 1 20 ? 6.408 7.165 4.611 1.00 0.00 20 ILE A N 2
ATOM 1418 C CA . ILE A 1 20 ? 6.142 5.857 5.195 1.00 0.00 20 ILE A CA 2
ATOM 1419 C C . ILE A 1 20 ? 4.618 5.772 5.327 1.00 0.00 20 ILE A C 2
ATOM 1420 O O . ILE A 1 20 ? 3.970 6.734 5.739 1.00 0.00 20 ILE A O 2
ATOM 1436 N N . LEU A 1 21 ? 4.033 4.639 4.949 1.00 0.00 21 LEU A N 2
ATOM 1437 C CA . LEU A 1 21 ? 2.603 4.407 5.022 1.00 0.00 21 LEU A CA 2
ATOM 1438 C C . LEU A 1 21 ? 2.208 4.155 6.468 1.00 0.00 21 LEU A C 2
ATOM 1439 O O . LEU A 1 21 ? 2.819 3.325 7.146 1.00 0.00 21 LEU A O 2
ATOM 1455 N N . THR A 1 22 ? 1.166 4.842 6.926 1.00 0.00 22 THR A N 2
ATOM 1456 C CA . THR A 1 22 ? 0.620 4.722 8.270 1.00 0.00 22 THR A CA 2
ATOM 1457 C C . THR A 1 22 ? -0.879 4.465 8.127 1.00 0.00 22 THR A C 2
ATOM 1458 O O . THR A 1 22 ? -1.463 4.750 7.069 1.00 0.00 22 THR A O 2
ATOM 1469 N N . MET A 1 23 ? -1.528 3.950 9.174 1.00 0.00 23 MET A N 2
ATOM 1470 C CA . MET A 1 23 ? -2.959 3.676 9.111 1.00 0.00 23 MET A CA 2
ATOM 1471 C C . MET A 1 23 ? -3.763 4.964 8.872 1.00 0.00 23 MET A C 2
ATOM 1472 O O . MET A 1 23 ? -4.851 4.894 8.304 1.00 0.00 23 MET A O 2
ATOM 1486 N N . ASP A 1 24 ? -3.257 6.132 9.291 1.00 0.00 24 ASP A N 2
ATOM 1487 C CA . ASP A 1 24 ? -3.933 7.425 9.122 1.00 0.00 24 ASP A CA 2
ATOM 1488 C C . ASP A 1 24 ? -3.881 7.944 7.687 1.00 0.00 24 ASP A C 2
ATOM 1489 O O . ASP A 1 24 ? -4.537 8.938 7.384 1.00 0.00 24 ASP A O 2
ATOM 1498 N N . MET A 1 25 ? -3.129 7.306 6.790 1.00 0.00 25 MET A N 2
ATOM 1499 C CA . MET A 1 25 ? -3.030 7.732 5.396 1.00 0.00 25 MET A CA 2
ATOM 1500 C C . MET A 1 25 ? -3.641 6.693 4.454 1.00 0.00 25 MET A C 2
ATOM 1501 O O . MET A 1 25 ? -3.548 6.835 3.238 1.00 0.00 25 MET A O 2
ATOM 1515 N N . LEU A 1 26 ? -4.300 5.661 4.986 1.00 0.00 26 LEU A N 2
ATOM 1516 C CA . LEU A 1 26 ? -4.928 4.596 4.210 1.00 0.00 26 LEU A CA 2
ATOM 1517 C C . LEU A 1 26 ? -6.407 4.508 4.576 1.00 0.00 26 LEU A C 2
ATOM 1518 O O . LEU A 1 26 ? -6.799 4.859 5.691 1.00 0.00 26 LEU A O 2
ATOM 1534 N N . THR A 1 27 ? -7.240 4.040 3.657 1.00 0.00 27 THR A N 2
ATOM 1535 C CA . THR A 1 27 ? -8.673 3.862 3.840 1.00 0.00 27 THR A CA 2
ATOM 1536 C C . THR A 1 27 ? -9.099 2.689 2.944 1.00 0.00 27 THR A C 2
ATOM 1537 O O . THR A 1 27 ? -8.361 2.318 2.028 1.00 0.00 27 THR A O 2
ATOM 1548 N N . VAL A 1 28 ? -10.264 2.088 3.196 1.00 0.00 28 VAL A N 2
ATOM 1549 C CA . VAL A 1 28 ? -10.760 0.948 2.428 1.00 0.00 28 VAL A CA 2
ATOM 1550 C C . VAL A 1 28 ? -11.974 1.375 1.627 1.00 0.00 28 VAL A C 2
ATOM 1551 O O . VAL A 1 28 ? -13.056 1.581 2.186 1.00 0.00 28 VAL A O 2
ATOM 1564 N N . LYS A 1 29 ? -11.777 1.575 0.325 1.00 0.00 29 LYS A N 2
ATOM 1565 C CA . LYS A 1 29 ? -12.846 1.964 -0.569 1.00 0.00 29 LYS A CA 2
ATOM 1566 C C . LYS A 1 29 ? -13.652 0.710 -0.868 1.00 0.00 29 LYS A C 2
ATOM 1567 O O . LYS A 1 29 ? -13.201 -0.136 -1.644 1.00 0.00 29 LYS A O 2
ATOM 1586 N N . VAL A 1 30 ? -14.814 0.555 -0.243 1.00 0.00 30 VAL A N 2
ATOM 1587 C CA . VAL A 1 30 ? -15.671 -0.595 -0.498 1.00 0.00 30 VAL A CA 2
ATOM 1588 C C . VAL A 1 30 ? -16.141 -0.408 -1.945 1.00 0.00 30 VAL A C 2
ATOM 1589 O O . VAL A 1 30 ? -16.671 0.662 -2.279 1.00 0.00 30 VAL A O 2
ATOM 1602 N N . GLY A 1 31 ? -15.894 -1.380 -2.820 1.00 0.00 31 GLY A N 2
ATOM 1603 C CA . GLY A 1 31 ? -16.297 -1.289 -4.203 1.00 0.00 31 GLY A CA 2
ATOM 1604 C C . GLY A 1 31 ? -15.728 -2.378 -5.095 1.00 0.00 31 GLY A C 2
ATOM 1605 O O . GLY A 1 31 ? -16.503 -3.158 -5.650 1.00 0.00 31 GLY A O 2
ATOM 1609 N N . GLU A 1 32 ? -14.412 -2.436 -5.277 1.00 0.00 32 GLU A N 2
ATOM 1610 C CA . GLU A 1 32 ? -13.755 -3.434 -6.112 1.00 0.00 32 GLU A CA 2
ATOM 1611 C C . GLU A 1 32 ? -12.368 -3.772 -5.551 1.00 0.00 32 GLU A C 2
ATOM 1612 O O . GLU A 1 32 ? -11.778 -2.928 -4.878 1.00 0.00 32 GLU A O 2
ATOM 1624 N N . PRO A 1 33 ? -11.803 -4.953 -5.863 1.00 0.00 33 PRO A N 2
ATOM 1625 C CA . PRO A 1 33 ? -10.482 -5.372 -5.388 1.00 0.00 33 PRO A CA 2
ATOM 1626 C C . PRO A 1 33 ? -9.319 -4.747 -6.177 1.00 0.00 33 PRO A C 2
ATOM 1627 O O . PRO A 1 33 ? -8.167 -5.069 -5.917 1.00 0.00 33 PRO A O 2
ATOM 1638 N N . LYS A 1 34 ? -9.585 -3.900 -7.176 1.00 0.00 34 LYS A N 2
ATOM 1639 C CA . LYS A 1 34 ? -8.541 -3.256 -7.966 1.00 0.00 34 LYS A CA 2
ATOM 1640 C C . LYS A 1 34 ? -7.686 -2.419 -7.014 1.00 0.00 34 LYS A C 2
ATOM 1641 O O . LYS A 1 34 ? -8.162 -1.382 -6.553 1.00 0.00 34 LYS A O 2
ATOM 1660 N N . GLY A 1 35 ? -6.466 -2.854 -6.713 1.00 0.00 35 GLY A N 2
ATOM 1661 C CA . GLY A 1 35 ? -5.557 -2.153 -5.832 1.00 0.00 35 GLY A CA 2
ATOM 1662 C C . GLY A 1 35 ? -4.761 -3.109 -4.968 1.00 0.00 35 GLY A C 2
ATOM 1663 O O . GLY A 1 35 ? -3.821 -3.744 -5.449 1.00 0.00 35 GLY A O 2
ATOM 1667 N N . TYR A 1 36 ? -5.119 -3.186 -3.690 1.00 0.00 36 TYR A N 2
ATOM 1668 C CA . TYR A 1 36 ? -4.499 -4.030 -2.681 1.00 0.00 36 TYR A CA 2
ATOM 1669 C C . TYR A 1 36 ? -5.627 -4.489 -1.750 1.00 0.00 36 TYR A C 2
ATOM 1670 O O . TYR A 1 36 ? -6.506 -3.672 -1.445 1.00 0.00 36 TYR A O 2
ATOM 1688 N N . PRO A 1 37 ? -5.610 -5.733 -1.241 1.00 0.00 37 PRO A N 2
ATOM 1689 C CA . PRO A 1 37 ? -6.665 -6.245 -0.377 1.00 0.00 37 PRO A CA 2
ATOM 1690 C C . PRO A 1 37 ? -6.687 -5.584 1.002 1.00 0.00 37 PRO A C 2
ATOM 1691 O O . PRO A 1 37 ? -5.655 -5.522 1.675 1.00 0.00 37 PRO A O 2
ATOM 1702 N N . PRO A 1 38 ? -7.860 -5.142 1.483 1.00 0.00 38 PRO A N 2
ATOM 1703 C CA . PRO A 1 38 ? -7.974 -4.514 2.787 1.00 0.00 38 PRO A CA 2
ATOM 1704 C C . PRO A 1 38 ? -7.793 -5.513 3.928 1.00 0.00 38 PRO A C 2
ATOM 1705 O O . PRO A 1 38 ? -7.481 -5.095 5.043 1.00 0.00 38 PRO A O 2
ATOM 1716 N N . GLU A 1 39 ? -7.950 -6.817 3.693 1.00 0.00 39 GLU A N 2
ATOM 1717 C CA . GLU A 1 39 ? -7.772 -7.823 4.731 1.00 0.00 39 GLU A CA 2
ATOM 1718 C C . GLU A 1 39 ? -6.312 -7.848 5.199 1.00 0.00 39 GLU A C 2
ATOM 1719 O O . GLU A 1 39 ? -6.052 -8.077 6.379 1.00 0.00 39 GLU A O 2
ATOM 1731 N N . ASP A 1 40 ? -5.371 -7.552 4.299 1.00 0.00 40 ASP A N 2
ATOM 1732 C CA . ASP A 1 40 ? -3.931 -7.553 4.555 1.00 0.00 40 ASP A CA 2
ATOM 1733 C C . ASP A 1 40 ? -3.362 -6.131 4.643 1.00 0.00 40 ASP A C 2
ATOM 1734 O O . ASP A 1 40 ? -2.145 -5.956 4.544 1.00 0.00 40 ASP A O 2
ATOM 1743 N N . ILE A 1 41 ? -4.212 -5.112 4.844 1.00 0.00 41 ILE A N 2
ATOM 1744 C CA . ILE A 1 41 ? -3.827 -3.697 4.950 1.00 0.00 41 ILE A CA 2
ATOM 1745 C C . ILE A 1 41 ? -2.687 -3.476 5.951 1.00 0.00 41 ILE A C 2
ATOM 1746 O O . ILE A 1 41 ? -1.842 -2.607 5.739 1.00 0.00 41 ILE A O 2
ATOM 1762 N N . PHE A 1 42 ? -2.628 -4.278 7.017 1.00 0.00 42 PHE A N 2
ATOM 1763 C CA . PHE A 1 42 ? -1.605 -4.193 8.049 1.00 0.00 42 PHE A CA 2
ATOM 1764 C C . PHE A 1 42 ? -0.193 -4.323 7.472 1.00 0.00 42 PHE A C 2
ATOM 1765 O O . PHE A 1 42 ? 0.759 -3.835 8.078 1.00 0.00 42 PHE A O 2
ATOM 1782 N N . ASN A 1 43 ? -0.037 -4.975 6.313 1.00 0.00 43 ASN A N 2
ATOM 1783 C CA . ASN A 1 43 ? 1.255 -5.157 5.659 1.00 0.00 43 ASN A CA 2
ATOM 1784 C C . ASN A 1 43 ? 1.672 -3.928 4.862 1.00 0.00 43 ASN A C 2
ATOM 1785 O O . ASN A 1 43 ? 2.835 -3.848 4.467 1.00 0.00 43 ASN A O 2
ATOM 1796 N N . LEU A 1 44 ? 0.751 -3.015 4.542 1.00 0.00 44 LEU A N 2
ATOM 1797 C CA . LEU A 1 44 ? 1.080 -1.798 3.805 1.00 0.00 44 LEU A CA 2
ATOM 1798 C C . LEU A 1 44 ? 1.750 -0.818 4.756 1.00 0.00 44 LEU A C 2
ATOM 1799 O O . LEU A 1 44 ? 2.600 -0.041 4.339 1.00 0.00 44 LEU A O 2
ATOM 1815 N N . VAL A 1 45 ? 1.328 -0.818 6.018 1.00 0.00 45 VAL A N 2
ATOM 1816 C CA . VAL A 1 45 ? 1.865 0.061 7.040 1.00 0.00 45 VAL A CA 2
ATOM 1817 C C . VAL A 1 45 ? 3.352 -0.280 7.220 1.00 0.00 45 VAL A C 2
ATOM 1818 O O . VAL A 1 45 ? 3.744 -1.446 7.348 1.00 0.00 45 VAL A O 2
ATOM 1831 N N . GLY A 1 46 ? 4.186 0.759 7.161 1.00 0.00 46 GLY A N 2
ATOM 1832 C CA . GLY A 1 46 ? 5.635 0.686 7.269 1.00 0.00 46 GLY A CA 2
ATOM 1833 C C . GLY A 1 46 ? 6.293 0.701 5.884 1.00 0.00 46 GLY A C 2
ATOM 1834 O O . GLY A 1 46 ? 7.509 0.914 5.772 1.00 0.00 46 GLY A O 2
ATOM 1838 N N . LYS A 1 47 ? 5.539 0.433 4.804 1.00 0.00 47 LYS A N 2
ATOM 1839 C CA . LYS A 1 47 ? 6.115 0.465 3.461 1.00 0.00 47 LYS A CA 2
ATOM 1840 C C . LYS A 1 47 ? 6.282 1.936 3.097 1.00 0.00 47 LYS A C 2
ATOM 1841 O O . LYS A 1 47 ? 5.720 2.800 3.771 1.00 0.00 47 LYS A O 2
ATOM 1860 N N . LYS A 1 48 ? 6.991 2.255 2.023 1.00 0.00 48 LYS A N 2
ATOM 1861 C CA . LYS A 1 48 ? 7.198 3.641 1.621 1.00 0.00 48 LYS A CA 2
ATOM 1862 C C . LYS A 1 48 ? 6.757 3.802 0.188 1.00 0.00 48 LYS A C 2
ATOM 1863 O O . LYS A 1 48 ? 7.066 2.941 -0.633 1.00 0.00 48 LYS A O 2
ATOM 1882 N N . VAL A 1 49 ? 6.017 4.868 -0.097 1.00 0.00 49 VAL A N 2
ATOM 1883 C CA . VAL A 1 49 ? 5.539 5.127 -1.446 1.00 0.00 49 VAL A CA 2
ATOM 1884 C C . VAL A 1 49 ? 6.717 5.464 -2.367 1.00 0.00 49 VAL A C 2
ATOM 1885 O O . VAL A 1 49 ? 7.662 6.158 -1.962 1.00 0.00 49 VAL A O 2
ATOM 1898 N N . LEU A 1 50 ? 6.654 4.965 -3.602 1.00 0.00 50 LEU A N 2
ATOM 1899 C CA . LEU A 1 50 ? 7.650 5.148 -4.658 1.00 0.00 50 LEU A CA 2
ATOM 1900 C C . LEU A 1 50 ? 7.318 6.332 -5.569 1.00 0.00 50 LEU A C 2
ATOM 1901 O O . LEU A 1 50 ? 8.194 6.809 -6.294 1.00 0.00 50 LEU A O 2
ATOM 1917 N N . VAL A 1 51 ? 6.091 6.843 -5.505 1.00 0.00 51 VAL A N 2
ATOM 1918 C CA . VAL A 1 51 ? 5.585 7.977 -6.274 1.00 0.00 51 VAL A CA 2
ATOM 1919 C C . VAL A 1 51 ? 4.576 8.733 -5.404 1.00 0.00 51 VAL A C 2
ATOM 1920 O O . VAL A 1 51 ? 4.038 8.184 -4.441 1.00 0.00 51 VAL A O 2
ATOM 1933 N N . THR A 1 52 ? 4.324 9.997 -5.718 1.00 0.00 52 THR A N 2
ATOM 1934 C CA . THR A 1 52 ? 3.369 10.840 -5.019 1.00 0.00 52 THR A CA 2
ATOM 1935 C C . THR A 1 52 ? 1.971 10.320 -5.374 1.00 0.00 52 THR A C 2
ATOM 1936 O O . THR A 1 52 ? 1.505 10.518 -6.495 1.00 0.00 52 THR A O 2
ATOM 1947 N N . VAL A 1 53 ? 1.360 9.564 -4.468 1.00 0.00 53 VAL A N 2
ATOM 1948 C CA . VAL A 1 53 ? 0.035 8.993 -4.623 1.00 0.00 53 VAL A CA 2
ATOM 1949 C C . VAL A 1 53 ? -0.951 10.112 -4.310 1.00 0.00 53 VAL A C 2
ATOM 1950 O O . VAL A 1 53 ? -0.884 10.677 -3.214 1.00 0.00 53 VAL A O 2
ATOM 1963 N N . GLU A 1 54 ? -1.812 10.494 -5.251 1.00 0.00 54 GLU A N 2
ATOM 1964 C CA . GLU A 1 54 ? -2.784 11.540 -4.968 1.00 0.00 54 GLU A CA 2
ATOM 1965 C C . GLU A 1 54 ? -3.860 10.993 -4.030 1.00 0.00 54 GLU A C 2
ATOM 1966 O O . GLU A 1 54 ? -3.934 9.798 -3.735 1.00 0.00 54 GLU A O 2
ATOM 1978 N N . GLU A 1 55 ? -4.658 11.895 -3.471 1.00 0.00 55 GLU A N 2
ATOM 1979 C CA . GLU A 1 55 ? -5.714 11.525 -2.551 1.00 0.00 55 GLU A CA 2
ATOM 1980 C C . GLU A 1 55 ? -6.709 10.615 -3.258 1.00 0.00 55 GLU A C 2
ATOM 1981 O O . GLU A 1 55 ? -7.023 10.821 -4.433 1.00 0.00 55 GLU A O 2
ATOM 1993 N N . ASP A 1 56 ? -7.231 9.648 -2.504 1.00 0.00 56 ASP A N 2
ATOM 1994 C CA . ASP A 1 56 ? -8.212 8.654 -2.924 1.00 0.00 56 ASP A CA 2
ATOM 1995 C C . ASP A 1 56 ? -7.696 7.704 -4.010 1.00 0.00 56 ASP A C 2
ATOM 1996 O O . ASP A 1 56 ? -8.449 6.860 -4.493 1.00 0.00 56 ASP A O 2
ATOM 2005 N N . ASP A 1 57 ? -6.422 7.819 -4.400 1.00 0.00 57 ASP A N 2
ATOM 2006 C CA . ASP A 1 57 ? -5.819 6.968 -5.417 1.00 0.00 57 ASP A CA 2
ATOM 2007 C C . ASP A 1 57 ? -5.625 5.561 -4.850 1.00 0.00 57 ASP A C 2
ATOM 2008 O O . ASP A 1 57 ? -5.548 5.353 -3.638 1.00 0.00 57 ASP A O 2
ATOM 2017 N N . THR A 1 58 ? -5.581 4.579 -5.730 1.00 0.00 58 THR A N 2
ATOM 2018 C CA . THR A 1 58 ? -5.436 3.182 -5.431 1.00 0.00 58 THR A CA 2
ATOM 2019 C C . THR A 1 58 ? -4.024 2.875 -4.957 1.00 0.00 58 THR A C 2
ATOM 2020 O O . THR A 1 58 ? -3.058 3.257 -5.623 1.00 0.00 58 THR A O 2
ATOM 2031 N N . ILE A 1 59 ? -3.905 2.227 -3.796 1.00 0.00 59 ILE A N 2
ATOM 2032 C CA . ILE A 1 59 ? -2.616 1.837 -3.253 1.00 0.00 59 ILE A CA 2
ATOM 2033 C C . ILE A 1 59 ? -2.391 0.429 -3.819 1.00 0.00 59 ILE A C 2
ATOM 2034 O O . ILE A 1 59 ? -3.325 -0.375 -3.857 1.00 0.00 59 ILE A O 2
ATOM 2050 N N . MET A 1 60 ? -1.173 0.120 -4.272 1.00 0.00 60 MET A N 2
ATOM 2051 C CA . MET A 1 60 ? -0.831 -1.176 -4.862 1.00 0.00 60 MET A CA 2
ATOM 2052 C C . MET A 1 60 ? 0.566 -1.617 -4.415 1.00 0.00 60 MET A C 2
ATOM 2053 O O . MET A 1 60 ? 1.126 -1.030 -3.485 1.00 0.00 60 MET A O 2
ATOM 2067 N N . GLU A 1 61 ? 1.111 -2.684 -5.003 1.00 0.00 61 GLU A N 2
ATOM 2068 C CA . GLU A 1 61 ? 2.447 -3.195 -4.689 1.00 0.00 61 GLU A CA 2
ATOM 2069 C C . GLU A 1 61 ? 3.471 -2.443 -5.544 1.00 0.00 61 GLU A C 2
ATOM 2070 O O . GLU A 1 61 ? 4.528 -2.064 -5.056 1.00 0.00 61 GLU A O 2
ATOM 2082 N N . GLU A 1 62 ? 3.132 -2.133 -6.796 1.00 0.00 62 GLU A N 2
ATOM 2083 C CA . GLU A 1 62 ? 3.994 -1.413 -7.732 1.00 0.00 62 GLU A CA 2
ATOM 2084 C C . GLU A 1 62 ? 4.295 0.028 -7.278 1.00 0.00 62 GLU A C 2
ATOM 2085 O O . GLU A 1 62 ? 5.187 0.685 -7.823 1.00 0.00 62 GLU A O 2
ATOM 2097 N N . LEU A 1 63 ? 3.575 0.520 -6.267 1.00 0.00 63 LEU A N 2
ATOM 2098 C CA . LEU A 1 63 ? 3.719 1.856 -5.697 1.00 0.00 63 LEU A CA 2
ATOM 2099 C C . LEU A 1 63 ? 4.510 1.847 -4.390 1.00 0.00 63 LEU A C 2
ATOM 2100 O O . LEU A 1 63 ? 4.657 2.914 -3.803 1.00 0.00 63 LEU A O 2
ATOM 2116 N N . VAL A 1 64 ? 5.032 0.719 -3.899 1.00 0.00 64 VAL A N 2
ATOM 2117 C CA . VAL A 1 64 ? 5.746 0.727 -2.623 1.00 0.00 64 VAL A CA 2
ATOM 2118 C C . VAL A 1 64 ? 7.050 -0.055 -2.628 1.00 0.00 64 VAL A C 2
ATOM 2119 O O . VAL A 1 64 ? 7.250 -0.962 -3.433 1.00 0.00 64 VAL A O 2
ATOM 2132 N N . ASP A 1 65 ? 7.959 0.324 -1.724 1.00 0.00 65 ASP A N 2
ATOM 2133 C CA . ASP A 1 65 ? 9.251 -0.340 -1.564 1.00 0.00 65 ASP A CA 2
ATOM 2134 C C . ASP A 1 65 ? 9.055 -1.660 -0.809 1.00 0.00 65 ASP A C 2
ATOM 2135 O O . ASP A 1 65 ? 7.991 -1.915 -0.233 1.00 0.00 65 ASP A O 2
ATOM 2144 N N . ASN A 1 66 ? 10.060 -2.543 -0.850 1.00 0.00 66 ASN A N 2
ATOM 2145 C CA . ASN A 1 66 ? 9.985 -3.836 -0.174 1.00 0.00 66 ASN A CA 2
ATOM 2146 C C . ASN A 1 66 ? 10.063 -3.577 1.326 1.00 0.00 66 ASN A C 2
ATOM 2147 O O . ASN A 1 66 ? 11.074 -3.068 1.810 1.00 0.00 66 ASN A O 2
ATOM 2158 N N . HIS A 1 67 ? 9.050 -4.002 2.078 1.00 0.00 67 HIS A N 2
ATOM 2159 C CA . HIS A 1 67 ? 8.981 -3.818 3.528 1.00 0.00 67 HIS A CA 2
ATOM 2160 C C . HIS A 1 67 ? 10.245 -4.275 4.288 1.00 0.00 67 HIS A C 2
ATOM 2161 O O . HIS A 1 67 ? 10.603 -3.655 5.287 1.00 0.00 67 HIS A O 2
ATOM 2175 N N . GLY A 1 68 ? 10.953 -5.307 3.808 1.00 0.00 68 GLY A N 2
ATOM 2176 C CA . GLY A 1 68 ? 12.154 -5.839 4.448 1.00 0.00 68 GLY A CA 2
ATOM 2177 C C . GLY A 1 68 ? 13.326 -4.861 4.536 1.00 0.00 68 GLY A C 2
ATOM 2178 O O . GLY A 1 68 ? 14.141 -4.983 5.458 1.00 0.00 68 GLY A O 2
ATOM 2182 N N . LYS A 1 69 ? 13.480 -3.943 3.573 1.00 0.00 69 LYS A N 2
ATOM 2183 C CA . LYS A 1 69 ? 14.534 -2.925 3.538 1.00 0.00 69 LYS A CA 2
ATOM 2184 C C . LYS A 1 69 ? 14.323 -2.006 2.346 1.00 0.00 69 LYS A C 2
ATOM 2185 O O . LYS A 1 69 ? 13.797 -2.435 1.320 1.00 0.00 69 LYS A O 2
ATOM 2204 N N . LYS A 1 70 ? 14.806 -0.771 2.428 1.00 0.00 70 LYS A N 2
ATOM 2205 C CA . LYS A 1 70 ? 14.704 0.211 1.354 1.00 0.00 70 LYS A CA 2
ATOM 2206 C C . LYS A 1 70 ? 16.019 0.220 0.578 1.00 0.00 70 LYS A C 2
ATOM 2207 O O . LYS A 1 70 ? 17.075 0.373 1.192 1.00 0.00 70 LYS A O 2
ATOM 2226 N N . ILE A 1 71 ? 15.977 0.092 -0.751 1.00 0.00 71 ILE A N 2
ATOM 2227 C CA . ILE A 1 71 ? 17.159 0.095 -1.607 1.00 0.00 71 ILE A CA 2
ATOM 2228 C C . ILE A 1 71 ? 16.912 0.905 -2.894 1.00 0.00 71 ILE A C 2
ATOM 2229 O O . ILE A 1 71 ? 16.897 0.356 -3.998 1.00 0.00 71 ILE A O 2
ATOM 2245 N N . LYS A 1 72 ? 16.639 2.214 -2.782 1.00 0.00 72 LYS A N 2
ATOM 2246 C CA . LYS A 1 72 ? 16.412 3.074 -3.953 1.00 0.00 72 LYS A CA 2
ATOM 2247 C C . LYS A 1 72 ? 17.775 3.242 -4.629 1.00 0.00 72 LYS A C 2
ATOM 2248 O O . LYS A 1 72 ? 18.553 4.102 -4.201 1.00 0.00 72 LYS A O 2
ATOM 2267 N N . SER A 1 73 ? 18.088 2.428 -5.632 1.00 0.00 73 SER A N 2
ATOM 2268 C CA . SER A 1 73 ? 19.349 2.458 -6.356 1.00 0.00 73 SER A CA 2
ATOM 2269 C C . SER A 1 73 ? 19.149 2.195 -7.849 1.00 0.00 73 SER A C 2
ATOM 2270 O O . SER A 1 73 ? 18.034 2.026 -8.337 1.00 0.00 73 SER A O 2
ATOM 2278 N N . SER A 1 74 ? 20.248 2.256 -8.587 1.00 0.00 74 SER A N 2
ATOM 2279 C CA . SER A 1 74 ? 20.371 2.057 -10.019 1.00 0.00 74 SER A CA 2
ATOM 2280 C C . SER A 1 74 ? 20.242 0.562 -10.341 1.00 0.00 74 SER A C 2
ATOM 2281 O O . SER A 1 74 ? 21.252 -0.144 -10.406 1.00 0.00 74 SER A O 2
ATOM 2289 N N . GLY A 1 75 ? 19.016 0.065 -10.526 1.00 0.00 75 GLY A N 2
ATOM 2290 C CA . GLY A 1 75 ? 18.751 -1.331 -10.851 1.00 0.00 75 GLY A CA 2
ATOM 2291 C C . GLY A 1 75 ? 17.251 -1.613 -10.947 1.00 0.00 75 GLY A C 2
ATOM 2292 O O . GLY A 1 75 ? 16.446 -0.804 -10.468 1.00 0.00 75 GLY A O 2
ATOM 2296 N N . PRO A 1 76 ? 16.849 -2.754 -11.534 1.00 0.00 76 PRO A N 2
ATOM 2297 C CA . PRO A 1 76 ? 15.442 -3.118 -11.682 1.00 0.00 76 PRO A CA 2
ATOM 2298 C C . PRO A 1 76 ? 14.824 -3.497 -10.334 1.00 0.00 76 PRO A C 2
ATOM 2299 O O . PRO A 1 76 ? 15.545 -3.687 -9.351 1.00 0.00 76 PRO A O 2
ATOM 2310 N N . SER A 1 77 ? 13.504 -3.656 -10.293 1.00 0.00 77 SER A N 2
ATOM 2311 C CA . SER A 1 77 ? 12.748 -4.006 -9.100 1.00 0.00 77 SER A CA 2
ATOM 2312 C C . SER A 1 77 ? 12.324 -5.478 -9.151 1.00 0.00 77 SER A C 2
ATOM 2313 O O . SER A 1 77 ? 13.168 -6.377 -9.213 1.00 0.00 77 SER A O 2
ATOM 2321 N N . SER A 1 78 ? 11.019 -5.718 -9.058 1.00 0.00 78 SER A N 2
ATOM 2322 C CA . SER A 1 78 ? 10.322 -6.979 -9.090 1.00 0.00 78 SER A CA 2
ATOM 2323 C C . SER A 1 78 ? 8.828 -6.645 -9.169 1.00 0.00 78 SER A C 2
ATOM 2324 O O . SER A 1 78 ? 8.422 -5.488 -8.983 1.00 0.00 78 SER A O 2
ATOM 2332 N N . GLY A 1 79 ? 8.010 -7.661 -9.402 1.00 0.00 79 GLY A N 2
ATOM 2333 C CA . GLY A 1 79 ? 6.567 -7.592 -9.516 1.00 0.00 79 GLY A CA 2
ATOM 2334 C C . GLY A 1 79 ? 6.106 -8.967 -9.933 1.00 0.00 79 GLY A C 2
ATOM 2335 O O . GLY A 1 79 ? 6.764 -9.949 -9.531 1.00 0.00 79 GLY A O 2
ATOM 2339 N N . GLY A 1 1 ? -26.782 -2.416 0.916 1.00 0.00 1 GLY A N 3
ATOM 2340 C CA . GLY A 1 1 ? -25.362 -2.776 0.962 1.00 0.00 1 GLY A CA 3
ATOM 2341 C C . GLY A 1 1 ? -25.192 -4.197 0.466 1.00 0.00 1 GLY A C 3
ATOM 2342 O O . GLY A 1 1 ? -25.833 -5.118 0.979 1.00 0.00 1 GLY A O 3
ATOM 2346 N N . SER A 1 2 ? -24.347 -4.391 -0.546 1.00 0.00 2 SER A N 3
ATOM 2347 C CA . SER A 1 2 ? -24.097 -5.689 -1.163 1.00 0.00 2 SER A CA 3
ATOM 2348 C C . SER A 1 2 ? -23.328 -6.608 -0.216 1.00 0.00 2 SER A C 3
ATOM 2349 O O . SER A 1 2 ? -22.320 -6.184 0.360 1.00 0.00 2 SER A O 3
ATOM 2357 N N . SER A 1 3 ? -23.800 -7.841 -0.020 1.00 0.00 3 SER A N 3
ATOM 2358 C CA . SER A 1 3 ? -23.118 -8.787 0.851 1.00 0.00 3 SER A CA 3
ATOM 2359 C C . SER A 1 3 ? -21.809 -9.177 0.160 1.00 0.00 3 SER A C 3
ATOM 2360 O O . SER A 1 3 ? -21.786 -9.339 -1.066 1.00 0.00 3 SER A O 3
ATOM 2368 N N . GLY A 1 4 ? -20.742 -9.375 0.938 1.00 0.00 4 GLY A N 3
ATOM 2369 C CA . GLY A 1 4 ? -19.431 -9.748 0.420 1.00 0.00 4 GLY A CA 3
ATOM 2370 C C . GLY A 1 4 ? -18.781 -8.614 -0.371 1.00 0.00 4 GLY A C 3
ATOM 2371 O O . GLY A 1 4 ? -18.231 -8.860 -1.445 1.00 0.00 4 GLY A O 3
ATOM 2375 N N . SER A 1 5 ? -18.912 -7.370 0.103 1.00 0.00 5 SER A N 3
ATOM 2376 C CA . SER A 1 5 ? -18.330 -6.203 -0.546 1.00 0.00 5 SER A CA 3
ATOM 2377 C C . SER A 1 5 ? -16.863 -6.062 -0.137 1.00 0.00 5 SER A C 3
ATOM 2378 O O . SER A 1 5 ? -16.558 -5.367 0.835 1.00 0.00 5 SER A O 3
ATOM 2386 N N . SER A 1 6 ? -15.970 -6.680 -0.909 1.00 0.00 6 SER A N 3
ATOM 2387 C CA . SER A 1 6 ? -14.529 -6.685 -0.703 1.00 0.00 6 SER A CA 3
ATOM 2388 C C . SER A 1 6 ? -13.931 -5.281 -0.566 1.00 0.00 6 SER A C 3
ATOM 2389 O O . SER A 1 6 ? -13.547 -4.878 0.535 1.00 0.00 6 SER A O 3
ATOM 2397 N N . GLY A 1 7 ? -13.951 -4.488 -1.643 1.00 0.00 7 GLY A N 3
ATOM 2398 C CA . GLY A 1 7 ? -13.373 -3.150 -1.655 1.00 0.00 7 GLY A CA 3
ATOM 2399 C C . GLY A 1 7 ? -11.848 -3.264 -1.784 1.00 0.00 7 GLY A C 3
ATOM 2400 O O . GLY A 1 7 ? -11.311 -4.372 -1.839 1.00 0.00 7 GLY A O 3
ATOM 2404 N N . SER A 1 8 ? -11.141 -2.134 -1.840 1.00 0.00 8 SER A N 3
ATOM 2405 C CA . SER A 1 8 ? -9.689 -2.142 -1.973 1.00 0.00 8 SER A CA 3
ATOM 2406 C C . SER A 1 8 ? -9.054 -0.999 -1.191 1.00 0.00 8 SER A C 3
ATOM 2407 O O . SER A 1 8 ? -9.737 -0.026 -0.839 1.00 0.00 8 SER A O 3
ATOM 2415 N N . VAL A 1 9 ? -7.763 -1.136 -0.873 1.00 0.00 9 VAL A N 3
ATOM 2416 C CA . VAL A 1 9 ? -7.029 -0.115 -0.140 1.00 0.00 9 VAL A CA 3
ATOM 2417 C C . VAL A 1 9 ? -6.802 1.080 -1.066 1.00 0.00 9 VAL A C 3
ATOM 2418 O O . VAL A 1 9 ? -6.363 0.915 -2.210 1.00 0.00 9 VAL A O 3
ATOM 2431 N N . VAL A 1 10 ? -7.069 2.280 -0.558 1.00 0.00 10 VAL A N 3
ATOM 2432 C CA . VAL A 1 10 ? -6.876 3.521 -1.284 1.00 0.00 10 VAL A CA 3
ATOM 2433 C C . VAL A 1 10 ? -6.214 4.538 -0.353 1.00 0.00 10 VAL A C 3
ATOM 2434 O O . VAL A 1 10 ? -6.261 4.421 0.881 1.00 0.00 10 VAL A O 3
ATOM 2447 N N . ALA A 1 11 ? -5.568 5.527 -0.959 1.00 0.00 11 ALA A N 3
ATOM 2448 C CA . ALA A 1 11 ? -4.894 6.609 -0.276 1.00 0.00 11 ALA A CA 3
ATOM 2449 C C . ALA A 1 11 ? -5.976 7.499 0.328 1.00 0.00 11 ALA A C 3
ATOM 2450 O O . ALA A 1 11 ? -6.897 7.937 -0.368 1.00 0.00 11 ALA A O 3
ATOM 2457 N N . LYS A 1 12 ? -5.914 7.727 1.634 1.00 0.00 12 LYS A N 3
ATOM 2458 C CA . LYS A 1 12 ? -6.897 8.567 2.312 1.00 0.00 12 LYS A CA 3
ATOM 2459 C C . LYS A 1 12 ? -6.634 10.053 2.067 1.00 0.00 12 LYS A C 3
ATOM 2460 O O . LYS A 1 12 ? -7.557 10.859 2.157 1.00 0.00 12 LYS A O 3
ATOM 2479 N N . VAL A 1 13 ? -5.379 10.410 1.814 1.00 0.00 13 VAL A N 3
ATOM 2480 C CA . VAL A 1 13 ? -4.873 11.747 1.552 1.00 0.00 13 VAL A CA 3
ATOM 2481 C C . VAL A 1 13 ? -3.758 11.603 0.516 1.00 0.00 13 VAL A C 3
ATOM 2482 O O . VAL A 1 13 ? -3.324 10.483 0.241 1.00 0.00 13 VAL A O 3
ATOM 2495 N N . LYS A 1 14 ? -3.294 12.704 -0.070 1.00 0.00 14 LYS A N 3
ATOM 2496 C CA . LYS A 1 14 ? -2.208 12.682 -1.038 1.00 0.00 14 LYS A CA 3
ATOM 2497 C C . LYS A 1 14 ? -0.938 12.312 -0.265 1.00 0.00 14 LYS A C 3
ATOM 2498 O O . LYS A 1 14 ? -0.563 13.060 0.641 1.00 0.00 14 LYS A O 3
ATOM 2517 N N . ILE A 1 15 ? -0.294 11.186 -0.580 1.00 0.00 15 ILE A N 3
ATOM 2518 C CA . ILE A 1 15 ? 0.921 10.723 0.093 1.00 0.00 15 ILE A CA 3
ATOM 2519 C C . ILE A 1 15 ? 2.104 11.037 -0.830 1.00 0.00 15 ILE A C 3
ATOM 2520 O O . ILE A 1 15 ? 2.177 10.443 -1.909 1.00 0.00 15 ILE A O 3
ATOM 2536 N N . PRO A 1 16 ? 3.015 11.962 -0.484 1.00 0.00 16 PRO A N 3
ATOM 2537 C CA . PRO A 1 16 ? 4.145 12.269 -1.331 1.00 0.00 16 PRO A CA 3
ATOM 2538 C C . PRO A 1 16 ? 5.185 11.156 -1.214 1.00 0.00 16 PRO A C 3
ATOM 2539 O O . PRO A 1 16 ? 5.341 10.523 -0.164 1.00 0.00 16 PRO A O 3
ATOM 2550 N N . GLU A 1 17 ? 5.911 10.932 -2.303 1.00 0.00 17 GLU A N 3
ATOM 2551 C CA . GLU A 1 17 ? 6.964 9.931 -2.391 1.00 0.00 17 GLU A CA 3
ATOM 2552 C C . GLU A 1 17 ? 7.953 10.093 -1.231 1.00 0.00 17 GLU A C 3
ATOM 2553 O O . GLU A 1 17 ? 8.248 11.211 -0.804 1.00 0.00 17 GLU A O 3
ATOM 2565 N N . GLY A 1 18 ? 8.496 8.979 -0.741 1.00 0.00 18 GLY A N 3
ATOM 2566 C CA . GLY A 1 18 ? 9.471 8.956 0.340 1.00 0.00 18 GLY A CA 3
ATOM 2567 C C . GLY A 1 18 ? 8.872 8.915 1.746 1.00 0.00 18 GLY A C 3
ATOM 2568 O O . GLY A 1 18 ? 9.624 8.811 2.714 1.00 0.00 18 GLY A O 3
ATOM 2572 N N . THR A 1 19 ? 7.549 8.977 1.872 1.00 0.00 19 THR A N 3
ATOM 2573 C CA . THR A 1 19 ? 6.856 8.962 3.165 1.00 0.00 19 THR A CA 3
ATOM 2574 C C . THR A 1 19 ? 6.540 7.520 3.575 1.00 0.00 19 THR A C 3
ATOM 2575 O O . THR A 1 19 ? 6.385 6.657 2.704 1.00 0.00 19 THR A O 3
ATOM 2586 N N . ILE A 1 20 ? 6.444 7.242 4.879 1.00 0.00 20 ILE A N 3
ATOM 2587 C CA . ILE A 1 20 ? 6.118 5.923 5.394 1.00 0.00 20 ILE A CA 3
ATOM 2588 C C . ILE A 1 20 ? 4.598 5.835 5.528 1.00 0.00 20 ILE A C 3
ATOM 2589 O O . ILE A 1 20 ? 3.938 6.795 5.933 1.00 0.00 20 ILE A O 3
ATOM 2605 N N . LEU A 1 21 ? 4.030 4.674 5.211 1.00 0.00 21 LEU A N 3
ATOM 2606 C CA . LEU A 1 21 ? 2.590 4.469 5.293 1.00 0.00 21 LEU A CA 3
ATOM 2607 C C . LEU A 1 21 ? 2.131 4.294 6.740 1.00 0.00 21 LEU A C 3
ATOM 2608 O O . LEU A 1 21 ? 2.760 3.586 7.533 1.00 0.00 21 LEU A O 3
ATOM 2624 N N . THR A 1 22 ? 0.995 4.896 7.083 1.00 0.00 22 THR A N 3
ATOM 2625 C CA . THR A 1 22 ? 0.359 4.849 8.395 1.00 0.00 22 THR A CA 3
ATOM 2626 C C . THR A 1 22 ? -1.129 4.580 8.145 1.00 0.00 22 THR A C 3
ATOM 2627 O O . THR A 1 22 ? -1.630 4.913 7.062 1.00 0.00 22 THR A O 3
ATOM 2638 N N . MET A 1 23 ? -1.870 4.008 9.107 1.00 0.00 23 MET A N 3
ATOM 2639 C CA . MET A 1 23 ? -3.299 3.771 8.864 1.00 0.00 23 MET A CA 3
ATOM 2640 C C . MET A 1 23 ? -4.053 5.116 8.768 1.00 0.00 23 MET A C 3
ATOM 2641 O O . MET A 1 23 ? -5.213 5.159 8.362 1.00 0.00 23 MET A O 3
ATOM 2655 N N . ASP A 1 24 ? -3.420 6.230 9.155 1.00 0.00 24 ASP A N 3
ATOM 2656 C CA . ASP A 1 24 ? -4.008 7.565 9.110 1.00 0.00 24 ASP A CA 3
ATOM 2657 C C . ASP A 1 24 ? -4.119 8.099 7.679 1.00 0.00 24 ASP A C 3
ATOM 2658 O O . ASP A 1 24 ? -4.903 9.017 7.421 1.00 0.00 24 ASP A O 3
ATOM 2667 N N . MET A 1 25 ? -3.344 7.534 6.750 1.00 0.00 25 MET A N 3
ATOM 2668 C CA . MET A 1 25 ? -3.302 7.935 5.347 1.00 0.00 25 MET A CA 3
ATOM 2669 C C . MET A 1 25 ? -3.809 6.822 4.428 1.00 0.00 25 MET A C 3
ATOM 2670 O O . MET A 1 25 ? -3.646 6.909 3.213 1.00 0.00 25 MET A O 3
ATOM 2684 N N . LEU A 1 26 ? -4.403 5.762 4.977 1.00 0.00 26 LEU A N 3
ATOM 2685 C CA . LEU A 1 26 ? -4.909 4.626 4.217 1.00 0.00 26 LEU A CA 3
ATOM 2686 C C . LEU A 1 26 ? -6.325 4.347 4.679 1.00 0.00 26 LEU A C 3
ATOM 2687 O O . LEU A 1 26 ? -6.667 4.574 5.841 1.00 0.00 26 LEU A O 3
ATOM 2703 N N . THR A 1 27 ? -7.155 3.852 3.773 1.00 0.00 27 THR A N 3
ATOM 2704 C CA . THR A 1 27 ? -8.543 3.532 4.046 1.00 0.00 27 THR A CA 3
ATOM 2705 C C . THR A 1 27 ? -8.987 2.494 3.003 1.00 0.00 27 THR A C 3
ATOM 2706 O O . THR A 1 27 ? -8.184 2.111 2.144 1.00 0.00 27 THR A O 3
ATOM 2717 N N . VAL A 1 28 ? -10.236 2.022 3.055 1.00 0.00 28 VAL A N 3
ATOM 2718 C CA . VAL A 1 28 ? -10.737 1.014 2.122 1.00 0.00 28 VAL A CA 3
ATOM 2719 C C . VAL A 1 28 ? -11.990 1.531 1.430 1.00 0.00 28 VAL A C 3
ATOM 2720 O O . VAL A 1 28 ? -13.005 1.794 2.079 1.00 0.00 28 VAL A O 3
ATOM 2733 N N . LYS A 1 29 ? -11.909 1.760 0.118 1.00 0.00 29 LYS A N 3
ATOM 2734 C CA . LYS A 1 29 ? -13.044 2.237 -0.658 1.00 0.00 29 LYS A CA 3
ATOM 2735 C C . LYS A 1 29 ? -13.914 1.012 -0.918 1.00 0.00 29 LYS A C 3
ATOM 2736 O O . LYS A 1 29 ? -13.660 0.249 -1.857 1.00 0.00 29 LYS A O 3
ATOM 2755 N N . VAL A 1 30 ? -14.902 0.776 -0.055 1.00 0.00 30 VAL A N 3
ATOM 2756 C CA . VAL A 1 30 ? -15.828 -0.350 -0.139 1.00 0.00 30 VAL A CA 3
ATOM 2757 C C . VAL A 1 30 ? -16.558 -0.242 -1.483 1.00 0.00 30 VAL A C 3
ATOM 2758 O O . VAL A 1 30 ? -17.501 0.545 -1.610 1.00 0.00 30 VAL A O 3
ATOM 2771 N N . GLY A 1 31 ? -16.112 -0.994 -2.497 1.00 0.00 31 GLY A N 3
ATOM 2772 C CA . GLY A 1 31 ? -16.721 -0.947 -3.815 1.00 0.00 31 GLY A CA 3
ATOM 2773 C C . GLY A 1 31 ? -16.224 -1.991 -4.806 1.00 0.00 31 GLY A C 3
ATOM 2774 O O . GLY A 1 31 ? -17.071 -2.595 -5.470 1.00 0.00 31 GLY A O 3
ATOM 2778 N N . GLU A 1 32 ? -14.913 -2.219 -4.944 1.00 0.00 32 GLU A N 3
ATOM 2779 C CA . GLU A 1 32 ? -14.374 -3.207 -5.880 1.00 0.00 32 GLU A CA 3
ATOM 2780 C C . GLU A 1 32 ? -13.042 -3.757 -5.373 1.00 0.00 32 GLU A C 3
ATOM 2781 O O . GLU A 1 32 ? -12.356 -3.039 -4.654 1.00 0.00 32 GLU A O 3
ATOM 2793 N N . PRO A 1 33 ? -12.635 -4.982 -5.755 1.00 0.00 33 PRO A N 3
ATOM 2794 C CA . PRO A 1 33 ? -11.371 -5.579 -5.319 1.00 0.00 33 PRO A CA 3
ATOM 2795 C C . PRO A 1 33 ? -10.151 -5.004 -6.050 1.00 0.00 33 PRO A C 3
ATOM 2796 O O . PRO A 1 33 ? -9.026 -5.407 -5.770 1.00 0.00 33 PRO A O 3
ATOM 2807 N N . LYS A 1 34 ? -10.343 -4.112 -7.031 1.00 0.00 34 LYS A N 3
ATOM 2808 C CA . LYS A 1 34 ? -9.246 -3.519 -7.781 1.00 0.00 34 LYS A CA 3
ATOM 2809 C C . LYS A 1 34 ? -8.398 -2.700 -6.824 1.00 0.00 34 LYS A C 3
ATOM 2810 O O . LYS A 1 34 ? -8.814 -1.604 -6.448 1.00 0.00 34 LYS A O 3
ATOM 2829 N N . GLY A 1 35 ? -7.212 -3.195 -6.490 1.00 0.00 35 GLY A N 3
ATOM 2830 C CA . GLY A 1 35 ? -6.246 -2.581 -5.598 1.00 0.00 35 GLY A CA 3
ATOM 2831 C C . GLY A 1 35 ? -5.765 -3.596 -4.582 1.00 0.00 35 GLY A C 3
ATOM 2832 O O . GLY A 1 35 ? -6.222 -4.744 -4.583 1.00 0.00 35 GLY A O 3
ATOM 2836 N N . TYR A 1 36 ? -4.847 -3.177 -3.714 1.00 0.00 36 TYR A N 3
ATOM 2837 C CA . TYR A 1 36 ? -4.307 -4.057 -2.690 1.00 0.00 36 TYR A CA 3
ATOM 2838 C C . TYR A 1 36 ? -5.475 -4.587 -1.846 1.00 0.00 36 TYR A C 3
ATOM 2839 O O . TYR A 1 36 ? -6.344 -3.788 -1.465 1.00 0.00 36 TYR A O 3
ATOM 2857 N N . PRO A 1 37 ? -5.529 -5.899 -1.552 1.00 0.00 37 PRO A N 3
ATOM 2858 C CA . PRO A 1 37 ? -6.609 -6.472 -0.767 1.00 0.00 37 PRO A CA 3
ATOM 2859 C C . PRO A 1 37 ? -6.600 -5.841 0.629 1.00 0.00 37 PRO A C 3
ATOM 2860 O O . PRO A 1 37 ? -5.547 -5.784 1.276 1.00 0.00 37 PRO A O 3
ATOM 2871 N N . PRO A 1 38 ? -7.752 -5.370 1.127 1.00 0.00 38 PRO A N 3
ATOM 2872 C CA . PRO A 1 38 ? -7.832 -4.741 2.433 1.00 0.00 38 PRO A CA 3
ATOM 2873 C C . PRO A 1 38 ? -7.577 -5.725 3.566 1.00 0.00 38 PRO A C 3
ATOM 2874 O O . PRO A 1 38 ? -7.211 -5.299 4.657 1.00 0.00 38 PRO A O 3
ATOM 2885 N N . GLU A 1 39 ? -7.701 -7.029 3.321 1.00 0.00 39 GLU A N 3
ATOM 2886 C CA . GLU A 1 39 ? -7.467 -8.015 4.355 1.00 0.00 39 GLU A CA 3
ATOM 2887 C C . GLU A 1 39 ? -5.985 -8.145 4.748 1.00 0.00 39 GLU A C 3
ATOM 2888 O O . GLU A 1 39 ? -5.702 -8.763 5.772 1.00 0.00 39 GLU A O 3
ATOM 2900 N N . ASP A 1 40 ? -5.057 -7.544 3.992 1.00 0.00 40 ASP A N 3
ATOM 2901 C CA . ASP A 1 40 ? -3.603 -7.572 4.220 1.00 0.00 40 ASP A CA 3
ATOM 2902 C C . ASP A 1 40 ? -3.031 -6.157 4.394 1.00 0.00 40 ASP A C 3
ATOM 2903 O O . ASP A 1 40 ? -1.809 -5.981 4.406 1.00 0.00 40 ASP A O 3
ATOM 2912 N N . ILE A 1 41 ? -3.901 -5.150 4.544 1.00 0.00 41 ILE A N 3
ATOM 2913 C CA . ILE A 1 41 ? -3.614 -3.720 4.716 1.00 0.00 41 ILE A CA 3
ATOM 2914 C C . ILE A 1 41 ? -2.431 -3.433 5.658 1.00 0.00 41 ILE A C 3
ATOM 2915 O O . ILE A 1 41 ? -1.642 -2.527 5.377 1.00 0.00 41 ILE A O 3
ATOM 2931 N N . PHE A 1 42 ? -2.284 -4.215 6.732 1.00 0.00 42 PHE A N 3
ATOM 2932 C CA . PHE A 1 42 ? -1.239 -4.084 7.740 1.00 0.00 42 PHE A CA 3
ATOM 2933 C C . PHE A 1 42 ? 0.178 -4.234 7.187 1.00 0.00 42 PHE A C 3
ATOM 2934 O O . PHE A 1 42 ? 1.080 -3.551 7.663 1.00 0.00 42 PHE A O 3
ATOM 2951 N N . ASN A 1 43 ? 0.411 -5.090 6.187 1.00 0.00 43 ASN A N 3
ATOM 2952 C CA . ASN A 1 43 ? 1.755 -5.302 5.620 1.00 0.00 43 ASN A CA 3
ATOM 2953 C C . ASN A 1 43 ? 2.346 -4.017 5.054 1.00 0.00 43 ASN A C 3
ATOM 2954 O O . ASN A 1 43 ? 3.548 -3.758 5.139 1.00 0.00 43 ASN A O 3
ATOM 2965 N N . LEU A 1 44 ? 1.478 -3.234 4.419 1.00 0.00 44 LEU A N 3
ATOM 2966 C CA . LEU A 1 44 ? 1.814 -1.976 3.784 1.00 0.00 44 LEU A CA 3
ATOM 2967 C C . LEU A 1 44 ? 2.094 -0.879 4.807 1.00 0.00 44 LEU A C 3
ATOM 2968 O O . LEU A 1 44 ? 2.925 -0.014 4.545 1.00 0.00 44 LEU A O 3
ATOM 2984 N N . VAL A 1 45 ? 1.409 -0.880 5.952 1.00 0.00 45 VAL A N 3
ATOM 2985 C CA . VAL A 1 45 ? 1.568 0.111 7.012 1.00 0.00 45 VAL A CA 3
ATOM 2986 C C . VAL A 1 45 ? 2.963 -0.066 7.633 1.00 0.00 45 VAL A C 3
ATOM 2987 O O . VAL A 1 45 ? 3.162 -0.826 8.585 1.00 0.00 45 VAL A O 3
ATOM 3000 N N . GLY A 1 46 ? 3.932 0.667 7.086 1.00 0.00 46 GLY A N 3
ATOM 3001 C CA . GLY A 1 46 ? 5.337 0.675 7.476 1.00 0.00 46 GLY A CA 3
ATOM 3002 C C . GLY A 1 46 ? 6.281 0.726 6.274 1.00 0.00 46 GLY A C 3
ATOM 3003 O O . GLY A 1 46 ? 7.487 0.875 6.468 1.00 0.00 46 GLY A O 3
ATOM 3007 N N . LYS A 1 47 ? 5.776 0.566 5.043 1.00 0.00 47 LYS A N 3
ATOM 3008 C CA . LYS A 1 47 ? 6.608 0.629 3.841 1.00 0.00 47 LYS A CA 3
ATOM 3009 C C . LYS A 1 47 ? 6.803 2.096 3.465 1.00 0.00 47 LYS A C 3
ATOM 3010 O O . LYS A 1 47 ? 6.168 2.972 4.065 1.00 0.00 47 LYS A O 3
ATOM 3029 N N . LYS A 1 48 ? 7.684 2.373 2.499 1.00 0.00 48 LYS A N 3
ATOM 3030 C CA . LYS A 1 48 ? 7.960 3.713 1.994 1.00 0.00 48 LYS A CA 3
ATOM 3031 C C . LYS A 1 48 ? 7.396 3.777 0.578 1.00 0.00 48 LYS A C 3
ATOM 3032 O O . LYS A 1 48 ? 7.523 2.808 -0.181 1.00 0.00 48 LYS A O 3
ATOM 3051 N N . VAL A 1 49 ? 6.727 4.869 0.215 1.00 0.00 49 VAL A N 3
ATOM 3052 C CA . VAL A 1 49 ? 6.160 5.012 -1.125 1.00 0.00 49 VAL A CA 3
ATOM 3053 C C . VAL A 1 49 ? 7.246 5.445 -2.107 1.00 0.00 49 VAL A C 3
ATOM 3054 O O . VAL A 1 49 ? 8.138 6.227 -1.761 1.00 0.00 49 VAL A O 3
ATOM 3067 N N . LEU A 1 50 ? 7.132 4.974 -3.347 1.00 0.00 50 LEU A N 3
ATOM 3068 C CA . LEU A 1 50 ? 8.054 5.230 -4.447 1.00 0.00 50 LEU A CA 3
ATOM 3069 C C . LEU A 1 50 ? 7.601 6.358 -5.369 1.00 0.00 50 LEU A C 3
ATOM 3070 O O . LEU A 1 50 ? 8.412 6.830 -6.166 1.00 0.00 50 LEU A O 3
ATOM 3086 N N . VAL A 1 51 ? 6.341 6.791 -5.285 1.00 0.00 51 VAL A N 3
ATOM 3087 C CA . VAL A 1 51 ? 5.794 7.865 -6.115 1.00 0.00 51 VAL A CA 3
ATOM 3088 C C . VAL A 1 51 ? 4.765 8.645 -5.293 1.00 0.00 51 VAL A C 3
ATOM 3089 O O . VAL A 1 51 ? 4.251 8.125 -4.297 1.00 0.00 51 VAL A O 3
ATOM 3102 N N . THR A 1 52 ? 4.488 9.891 -5.677 1.00 0.00 52 THR A N 3
ATOM 3103 C CA . THR A 1 52 ? 3.508 10.733 -5.003 1.00 0.00 52 THR A CA 3
ATOM 3104 C C . THR A 1 52 ? 2.109 10.278 -5.438 1.00 0.00 52 THR A C 3
ATOM 3105 O O . THR A 1 52 ? 1.699 10.520 -6.575 1.00 0.00 52 THR A O 3
ATOM 3116 N N . VAL A 1 53 ? 1.437 9.519 -4.576 1.00 0.00 53 VAL A N 3
ATOM 3117 C CA . VAL A 1 53 ? 0.089 9.007 -4.792 1.00 0.00 53 VAL A CA 3
ATOM 3118 C C . VAL A 1 53 ? -0.873 10.160 -4.460 1.00 0.00 53 VAL A C 3
ATOM 3119 O O . VAL A 1 53 ? -0.627 10.934 -3.527 1.00 0.00 53 VAL A O 3
ATOM 3132 N N . GLU A 1 54 ? -1.923 10.332 -5.264 1.00 0.00 54 GLU A N 3
ATOM 3133 C CA . GLU A 1 54 ? -2.920 11.366 -5.043 1.00 0.00 54 GLU A CA 3
ATOM 3134 C C . GLU A 1 54 ? -3.986 10.874 -4.061 1.00 0.00 54 GLU A C 3
ATOM 3135 O O . GLU A 1 54 ? -4.030 9.706 -3.676 1.00 0.00 54 GLU A O 3
ATOM 3147 N N . GLU A 1 55 ? -4.846 11.781 -3.608 1.00 0.00 55 GLU A N 3
ATOM 3148 C CA . GLU A 1 55 ? -5.883 11.406 -2.671 1.00 0.00 55 GLU A CA 3
ATOM 3149 C C . GLU A 1 55 ? -6.940 10.557 -3.384 1.00 0.00 55 GLU A C 3
ATOM 3150 O O . GLU A 1 55 ? -7.374 10.873 -4.499 1.00 0.00 55 GLU A O 3
ATOM 3162 N N . ASP A 1 56 ? -7.401 9.513 -2.690 1.00 0.00 56 ASP A N 3
ATOM 3163 C CA . ASP A 1 56 ? -8.408 8.536 -3.107 1.00 0.00 56 ASP A CA 3
ATOM 3164 C C . ASP A 1 56 ? -7.903 7.563 -4.173 1.00 0.00 56 ASP A C 3
ATOM 3165 O O . ASP A 1 56 ? -8.662 6.728 -4.663 1.00 0.00 56 ASP A O 3
ATOM 3174 N N . ASP A 1 57 ? -6.619 7.652 -4.529 1.00 0.00 57 ASP A N 3
ATOM 3175 C CA . ASP A 1 57 ? -5.974 6.800 -5.521 1.00 0.00 57 ASP A CA 3
ATOM 3176 C C . ASP A 1 57 ? -5.902 5.376 -4.993 1.00 0.00 57 ASP A C 3
ATOM 3177 O O . ASP A 1 57 ? -5.707 5.155 -3.792 1.00 0.00 57 ASP A O 3
ATOM 3186 N N . THR A 1 58 ? -6.032 4.411 -5.894 1.00 0.00 58 THR A N 3
ATOM 3187 C CA . THR A 1 58 ? -5.974 3.004 -5.561 1.00 0.00 58 THR A CA 3
ATOM 3188 C C . THR A 1 58 ? -4.519 2.667 -5.260 1.00 0.00 58 THR A C 3
ATOM 3189 O O . THR A 1 58 ? -3.616 3.029 -6.027 1.00 0.00 58 THR A O 3
ATOM 3200 N N . ILE A 1 59 ? -4.293 2.029 -4.113 1.00 0.00 59 ILE A N 3
ATOM 3201 C CA . ILE A 1 59 ? -2.966 1.637 -3.693 1.00 0.00 59 ILE A CA 3
ATOM 3202 C C . ILE A 1 59 ? -2.660 0.271 -4.287 1.00 0.00 59 ILE A C 3
ATOM 3203 O O . ILE A 1 59 ? -3.457 -0.663 -4.173 1.00 0.00 59 ILE A O 3
ATOM 3219 N N . MET A 1 60 ? -1.480 0.183 -4.898 1.00 0.00 60 MET A N 3
ATOM 3220 C CA . MET A 1 60 ? -0.931 -0.997 -5.534 1.00 0.00 60 MET A CA 3
ATOM 3221 C C . MET A 1 60 ? 0.438 -1.255 -4.892 1.00 0.00 60 MET A C 3
ATOM 3222 O O . MET A 1 60 ? 1.042 -0.366 -4.280 1.00 0.00 60 MET A O 3
ATOM 3236 N N . GLU A 1 61 ? 0.945 -2.474 -5.031 1.00 0.00 61 GLU A N 3
ATOM 3237 C CA . GLU A 1 61 ? 2.232 -2.930 -4.509 1.00 0.00 61 GLU A CA 3
ATOM 3238 C C . GLU A 1 61 ? 3.397 -2.328 -5.297 1.00 0.00 61 GLU A C 3
ATOM 3239 O O . GLU A 1 61 ? 4.475 -2.100 -4.753 1.00 0.00 61 GLU A O 3
ATOM 3251 N N . GLU A 1 62 ? 3.170 -1.996 -6.564 1.00 0.00 62 GLU A N 3
ATOM 3252 C CA . GLU A 1 62 ? 4.167 -1.416 -7.455 1.00 0.00 62 GLU A CA 3
ATOM 3253 C C . GLU A 1 62 ? 4.584 0.007 -7.039 1.00 0.00 62 GLU A C 3
ATOM 3254 O O . GLU A 1 62 ? 5.599 0.517 -7.522 1.00 0.00 62 GLU A O 3
ATOM 3266 N N . LEU A 1 63 ? 3.814 0.642 -6.147 1.00 0.00 63 LEU A N 3
ATOM 3267 C CA . LEU A 1 63 ? 4.025 1.995 -5.631 1.00 0.00 63 LEU A CA 3
ATOM 3268 C C . LEU A 1 63 ? 4.828 1.997 -4.330 1.00 0.00 63 LEU A C 3
ATOM 3269 O O . LEU A 1 63 ? 5.076 3.078 -3.788 1.00 0.00 63 LEU A O 3
ATOM 3285 N N . VAL A 1 64 ? 5.225 0.837 -3.794 1.00 0.00 64 VAL A N 3
ATOM 3286 C CA . VAL A 1 64 ? 5.966 0.765 -2.538 1.00 0.00 64 VAL A CA 3
ATOM 3287 C C . VAL A 1 64 ? 7.256 -0.026 -2.649 1.00 0.00 64 VAL A C 3
ATOM 3288 O O . VAL A 1 64 ? 7.456 -0.804 -3.581 1.00 0.00 64 VAL A O 3
ATOM 3301 N N . ASP A 1 65 ? 8.146 0.211 -1.688 1.00 0.00 65 ASP A N 3
ATOM 3302 C CA . ASP A 1 65 ? 9.437 -0.440 -1.560 1.00 0.00 65 ASP A CA 3
ATOM 3303 C C . ASP A 1 65 ? 9.240 -1.829 -0.923 1.00 0.00 65 ASP A C 3
ATOM 3304 O O . ASP A 1 65 ? 8.115 -2.332 -0.808 1.00 0.00 65 ASP A O 3
ATOM 3313 N N . ASN A 1 66 ? 10.333 -2.503 -0.580 1.00 0.00 66 ASN A N 3
ATOM 3314 C CA . ASN A 1 66 ? 10.352 -3.815 0.057 1.00 0.00 66 ASN A CA 3
ATOM 3315 C C . ASN A 1 66 ? 11.252 -3.676 1.281 1.00 0.00 66 ASN A C 3
ATOM 3316 O O . ASN A 1 66 ? 12.366 -3.161 1.140 1.00 0.00 66 ASN A O 3
ATOM 3327 N N . HIS A 1 67 ? 10.773 -4.112 2.453 1.00 0.00 67 HIS A N 3
ATOM 3328 C CA . HIS A 1 67 ? 11.499 -4.035 3.722 1.00 0.00 67 HIS A CA 3
ATOM 3329 C C . HIS A 1 67 ? 12.965 -4.449 3.555 1.00 0.00 67 HIS A C 3
ATOM 3330 O O . HIS A 1 67 ? 13.281 -5.618 3.319 1.00 0.00 67 HIS A O 3
ATOM 3344 N N . GLY A 1 68 ? 13.888 -3.497 3.680 1.00 0.00 68 GLY A N 3
ATOM 3345 C CA . GLY A 1 68 ? 15.283 -3.824 3.510 1.00 0.00 68 GLY A CA 3
ATOM 3346 C C . GLY A 1 68 ? 16.170 -2.611 3.362 1.00 0.00 68 GLY A C 3
ATOM 3347 O O . GLY A 1 68 ? 15.920 -1.555 3.944 1.00 0.00 68 GLY A O 3
ATOM 3351 N N . LYS A 1 69 ? 17.256 -2.808 2.621 1.00 0.00 69 LYS A N 3
ATOM 3352 C CA . LYS A 1 69 ? 18.260 -1.794 2.349 1.00 0.00 69 LYS A CA 3
ATOM 3353 C C . LYS A 1 69 ? 18.173 -1.310 0.915 1.00 0.00 69 LYS A C 3
ATOM 3354 O O . LYS A 1 69 ? 17.535 -1.948 0.075 1.00 0.00 69 LYS A O 3
ATOM 3373 N N . LYS A 1 70 ? 18.844 -0.195 0.636 1.00 0.00 70 LYS A N 3
ATOM 3374 C CA . LYS A 1 70 ? 18.921 0.396 -0.690 1.00 0.00 70 LYS A CA 3
ATOM 3375 C C . LYS A 1 70 ? 20.219 1.180 -0.806 1.00 0.00 70 LYS A C 3
ATOM 3376 O O . LYS A 1 70 ? 20.836 1.488 0.219 1.00 0.00 70 LYS A O 3
ATOM 3395 N N . ILE A 1 71 ? 20.644 1.484 -2.027 1.00 0.00 71 ILE A N 3
ATOM 3396 C CA . ILE A 1 71 ? 21.864 2.249 -2.243 1.00 0.00 71 ILE A CA 3
ATOM 3397 C C . ILE A 1 71 ? 21.551 3.746 -2.250 1.00 0.00 71 ILE A C 3
ATOM 3398 O O . ILE A 1 71 ? 20.395 4.174 -2.235 1.00 0.00 71 ILE A O 3
ATOM 3414 N N . LYS A 1 72 ? 22.612 4.551 -2.236 1.00 0.00 72 LYS A N 3
ATOM 3415 C CA . LYS A 1 72 ? 22.532 5.998 -2.288 1.00 0.00 72 LYS A CA 3
ATOM 3416 C C . LYS A 1 72 ? 22.344 6.327 -3.767 1.00 0.00 72 LYS A C 3
ATOM 3417 O O . LYS A 1 72 ? 23.059 5.796 -4.624 1.00 0.00 72 LYS A O 3
ATOM 3436 N N . SER A 1 73 ? 21.322 7.110 -4.081 1.00 0.00 73 SER A N 3
ATOM 3437 C CA . SER A 1 73 ? 20.928 7.576 -5.406 1.00 0.00 73 SER A CA 3
ATOM 3438 C C . SER A 1 73 ? 19.804 8.592 -5.212 1.00 0.00 73 SER A C 3
ATOM 3439 O O . SER A 1 73 ? 19.082 8.522 -4.210 1.00 0.00 73 SER A O 3
ATOM 3447 N N . SER A 1 74 ? 19.639 9.512 -6.157 1.00 0.00 74 SER A N 3
ATOM 3448 C CA . SER A 1 74 ? 18.612 10.545 -6.134 1.00 0.00 74 SER A CA 3
ATOM 3449 C C . SER A 1 74 ? 17.637 10.291 -7.293 1.00 0.00 74 SER A C 3
ATOM 3450 O O . SER A 1 74 ? 17.651 9.212 -7.905 1.00 0.00 74 SER A O 3
ATOM 3458 N N . GLY A 1 75 ? 16.745 11.246 -7.550 1.00 0.00 75 GLY A N 3
ATOM 3459 C CA . GLY A 1 75 ? 15.760 11.187 -8.619 1.00 0.00 75 GLY A CA 3
ATOM 3460 C C . GLY A 1 75 ? 16.410 11.416 -9.988 1.00 0.00 75 GLY A C 3
ATOM 3461 O O . GLY A 1 75 ? 17.637 11.558 -10.084 1.00 0.00 75 GLY A O 3
ATOM 3465 N N . PRO A 1 76 ? 15.610 11.407 -11.064 1.00 0.00 76 PRO A N 3
ATOM 3466 C CA . PRO A 1 76 ? 16.121 11.633 -12.402 1.00 0.00 76 PRO A CA 3
ATOM 3467 C C . PRO A 1 76 ? 16.605 13.082 -12.528 1.00 0.00 76 PRO A C 3
ATOM 3468 O O . PRO A 1 76 ? 16.293 13.934 -11.691 1.00 0.00 76 PRO A O 3
ATOM 3479 N N . SER A 1 77 ? 17.366 13.358 -13.584 1.00 0.00 77 SER A N 3
ATOM 3480 C CA . SER A 1 77 ? 17.906 14.686 -13.868 1.00 0.00 77 SER A CA 3
ATOM 3481 C C . SER A 1 77 ? 17.642 15.073 -15.328 1.00 0.00 77 SER A C 3
ATOM 3482 O O . SER A 1 77 ? 18.300 15.982 -15.840 1.00 0.00 77 SER A O 3
ATOM 3490 N N . SER A 1 78 ? 16.754 14.357 -16.023 1.00 0.00 78 SER A N 3
ATOM 3491 C CA . SER A 1 78 ? 16.427 14.579 -17.419 1.00 0.00 78 SER A CA 3
ATOM 3492 C C . SER A 1 78 ? 14.945 14.298 -17.658 1.00 0.00 78 SER A C 3
ATOM 3493 O O . SER A 1 78 ? 14.328 13.478 -16.969 1.00 0.00 78 SER A O 3
ATOM 3501 N N . GLY A 1 79 ? 14.391 14.955 -18.670 1.00 0.00 79 GLY A N 3
ATOM 3502 C CA . GLY A 1 79 ? 13.013 14.870 -19.096 1.00 0.00 79 GLY A CA 3
ATOM 3503 C C . GLY A 1 79 ? 12.749 16.109 -19.917 1.00 0.00 79 GLY A C 3
ATOM 3504 O O . GLY A 1 79 ? 13.658 16.569 -20.644 1.00 0.00 79 GLY A O 3
ATOM 3508 N N . GLY A 1 1 ? -24.904 -10.772 12.385 1.00 0.00 1 GLY A N 4
ATOM 3509 C CA . GLY A 1 1 ? -24.469 -9.460 11.883 1.00 0.00 1 GLY A CA 4
ATOM 3510 C C . GLY A 1 1 ? -23.852 -9.588 10.503 1.00 0.00 1 GLY A C 4
ATOM 3511 O O . GLY A 1 1 ? -24.063 -10.602 9.834 1.00 0.00 1 GLY A O 4
ATOM 3515 N N . SER A 1 2 ? -23.141 -8.555 10.042 1.00 0.00 2 SER A N 4
ATOM 3516 C CA . SER A 1 2 ? -22.488 -8.565 8.738 1.00 0.00 2 SER A CA 4
ATOM 3517 C C . SER A 1 2 ? -21.260 -9.494 8.766 1.00 0.00 2 SER A C 4
ATOM 3518 O O . SER A 1 2 ? -20.802 -9.913 9.834 1.00 0.00 2 SER A O 4
ATOM 3526 N N . SER A 1 3 ? -20.728 -9.824 7.591 1.00 0.00 3 SER A N 4
ATOM 3527 C CA . SER A 1 3 ? -19.550 -10.679 7.439 1.00 0.00 3 SER A CA 4
ATOM 3528 C C . SER A 1 3 ? -18.267 -9.844 7.531 1.00 0.00 3 SER A C 4
ATOM 3529 O O . SER A 1 3 ? -17.233 -10.344 7.979 1.00 0.00 3 SER A O 4
ATOM 3537 N N . GLY A 1 4 ? -18.356 -8.567 7.152 1.00 0.00 4 GLY A N 4
ATOM 3538 C CA . GLY A 1 4 ? -17.299 -7.569 7.133 1.00 0.00 4 GLY A CA 4
ATOM 3539 C C . GLY A 1 4 ? -17.320 -6.843 5.795 1.00 0.00 4 GLY A C 4
ATOM 3540 O O . GLY A 1 4 ? -17.954 -7.310 4.840 1.00 0.00 4 GLY A O 4
ATOM 3544 N N . SER A 1 5 ? -16.670 -5.687 5.712 1.00 0.00 5 SER A N 4
ATOM 3545 C CA . SER A 1 5 ? -16.597 -4.904 4.486 1.00 0.00 5 SER A CA 4
ATOM 3546 C C . SER A 1 5 ? -15.507 -5.491 3.573 1.00 0.00 5 SER A C 4
ATOM 3547 O O . SER A 1 5 ? -14.728 -6.346 4.009 1.00 0.00 5 SER A O 4
ATOM 3555 N N . SER A 1 6 ? -15.464 -5.064 2.311 1.00 0.00 6 SER A N 4
ATOM 3556 C CA . SER A 1 6 ? -14.496 -5.489 1.307 1.00 0.00 6 SER A CA 4
ATOM 3557 C C . SER A 1 6 ? -14.387 -4.359 0.285 1.00 0.00 6 SER A C 4
ATOM 3558 O O . SER A 1 6 ? -15.393 -3.708 -0.008 1.00 0.00 6 SER A O 4
ATOM 3566 N N . GLY A 1 7 ? -13.216 -4.154 -0.314 1.00 0.00 7 GLY A N 4
ATOM 3567 C CA . GLY A 1 7 ? -13.005 -3.108 -1.299 1.00 0.00 7 GLY A CA 4
ATOM 3568 C C . GLY A 1 7 ? -11.524 -2.888 -1.554 1.00 0.00 7 GLY A C 4
ATOM 3569 O O . GLY A 1 7 ? -10.712 -3.698 -1.114 1.00 0.00 7 GLY A O 4
ATOM 3573 N N . SER A 1 8 ? -11.160 -1.835 -2.276 1.00 0.00 8 SER A N 4
ATOM 3574 C CA . SER A 1 8 ? -9.781 -1.525 -2.624 1.00 0.00 8 SER A CA 4
ATOM 3575 C C . SER A 1 8 ? -9.119 -0.562 -1.651 1.00 0.00 8 SER A C 4
ATOM 3576 O O . SER A 1 8 ? -9.731 0.453 -1.296 1.00 0.00 8 SER A O 4
ATOM 3584 N N . VAL A 1 9 ? -7.888 -0.859 -1.226 1.00 0.00 9 VAL A N 4
ATOM 3585 C CA . VAL A 1 9 ? -7.143 0.035 -0.350 1.00 0.00 9 VAL A CA 4
ATOM 3586 C C . VAL A 1 9 ? -6.815 1.277 -1.192 1.00 0.00 9 VAL A C 4
ATOM 3587 O O . VAL A 1 9 ? -6.356 1.160 -2.334 1.00 0.00 9 VAL A O 4
ATOM 3600 N N . VAL A 1 10 ? -7.055 2.459 -0.635 1.00 0.00 10 VAL A N 4
ATOM 3601 C CA . VAL A 1 10 ? -6.787 3.730 -1.280 1.00 0.00 10 VAL A CA 4
ATOM 3602 C C . VAL A 1 10 ? -6.067 4.649 -0.297 1.00 0.00 10 VAL A C 4
ATOM 3603 O O . VAL A 1 10 ? -6.144 4.472 0.927 1.00 0.00 10 VAL A O 4
ATOM 3616 N N . ALA A 1 11 ? -5.329 5.602 -0.853 1.00 0.00 11 ALA A N 4
ATOM 3617 C CA . ALA A 1 11 ? -4.598 6.620 -0.126 1.00 0.00 11 ALA A CA 4
ATOM 3618 C C . ALA A 1 11 ? -5.687 7.542 0.411 1.00 0.00 11 ALA A C 4
ATOM 3619 O O . ALA A 1 11 ? -6.457 8.103 -0.366 1.00 0.00 11 ALA A O 4
ATOM 3626 N N . LYS A 1 12 ? -5.828 7.654 1.729 1.00 0.00 12 LYS A N 4
ATOM 3627 C CA . LYS A 1 12 ? -6.871 8.497 2.314 1.00 0.00 12 LYS A CA 4
ATOM 3628 C C . LYS A 1 12 ? -6.687 9.978 1.973 1.00 0.00 12 LYS A C 4
ATOM 3629 O O . LYS A 1 12 ? -7.658 10.729 1.888 1.00 0.00 12 LYS A O 4
ATOM 3648 N N . VAL A 1 13 ? -5.434 10.393 1.822 1.00 0.00 13 VAL A N 4
ATOM 3649 C CA . VAL A 1 13 ? -5.003 11.738 1.490 1.00 0.00 13 VAL A CA 4
ATOM 3650 C C . VAL A 1 13 ? -3.809 11.605 0.554 1.00 0.00 13 VAL A C 4
ATOM 3651 O O . VAL A 1 13 ? -3.295 10.502 0.383 1.00 0.00 13 VAL A O 4
ATOM 3664 N N . LYS A 1 14 ? -3.361 12.705 -0.052 1.00 0.00 14 LYS A N 4
ATOM 3665 C CA . LYS A 1 14 ? -2.211 12.685 -0.941 1.00 0.00 14 LYS A CA 4
ATOM 3666 C C . LYS A 1 14 ? -0.981 12.294 -0.121 1.00 0.00 14 LYS A C 4
ATOM 3667 O O . LYS A 1 14 ? -0.723 12.917 0.912 1.00 0.00 14 LYS A O 4
ATOM 3686 N N . ILE A 1 15 ? -0.240 11.278 -0.564 1.00 0.00 15 ILE A N 4
ATOM 3687 C CA . ILE A 1 15 ? 0.953 10.773 0.103 1.00 0.00 15 ILE A CA 4
ATOM 3688 C C . ILE A 1 15 ? 2.156 11.105 -0.786 1.00 0.00 15 ILE A C 4
ATOM 3689 O O . ILE A 1 15 ? 2.379 10.393 -1.767 1.00 0.00 15 ILE A O 4
ATOM 3705 N N . PRO A 1 16 ? 2.939 12.159 -0.494 1.00 0.00 16 PRO A N 4
ATOM 3706 C CA . PRO A 1 16 ? 4.097 12.482 -1.314 1.00 0.00 16 PRO A CA 4
ATOM 3707 C C . PRO A 1 16 ? 5.124 11.350 -1.198 1.00 0.00 16 PRO A C 4
ATOM 3708 O O . PRO A 1 16 ? 5.232 10.698 -0.152 1.00 0.00 16 PRO A O 4
ATOM 3719 N N . GLU A 1 17 ? 5.925 11.152 -2.243 1.00 0.00 17 GLU A N 4
ATOM 3720 C CA . GLU A 1 17 ? 6.955 10.120 -2.305 1.00 0.00 17 GLU A CA 4
ATOM 3721 C C . GLU A 1 17 ? 7.865 10.159 -1.062 1.00 0.00 17 GLU A C 4
ATOM 3722 O O . GLU A 1 17 ? 8.060 11.202 -0.428 1.00 0.00 17 GLU A O 4
ATOM 3734 N N . GLY A 1 18 ? 8.426 9.006 -0.698 1.00 0.00 18 GLY A N 4
ATOM 3735 C CA . GLY A 1 18 ? 9.331 8.864 0.430 1.00 0.00 18 GLY A CA 4
ATOM 3736 C C . GLY A 1 18 ? 8.630 8.814 1.785 1.00 0.00 18 GLY A C 4
ATOM 3737 O O . GLY A 1 18 ? 9.290 8.631 2.809 1.00 0.00 18 GLY A O 4
ATOM 3741 N N . THR A 1 19 ? 7.311 8.976 1.816 1.00 0.00 19 THR A N 4
ATOM 3742 C CA . THR A 1 19 ? 6.527 8.954 3.041 1.00 0.00 19 THR A CA 4
ATOM 3743 C C . THR A 1 19 ? 6.255 7.507 3.447 1.00 0.00 19 THR A C 4
ATOM 3744 O O . THR A 1 19 ? 6.107 6.627 2.593 1.00 0.00 19 THR A O 4
ATOM 3755 N N . ILE A 1 20 ? 6.211 7.259 4.756 1.00 0.00 20 ILE A N 4
ATOM 3756 C CA . ILE A 1 20 ? 5.925 5.957 5.328 1.00 0.00 20 ILE A CA 4
ATOM 3757 C C . ILE A 1 20 ? 4.404 5.906 5.469 1.00 0.00 20 ILE A C 4
ATOM 3758 O O . ILE A 1 20 ? 3.792 6.847 5.972 1.00 0.00 20 ILE A O 4
ATOM 3774 N N . LEU A 1 21 ? 3.785 4.828 5.001 1.00 0.00 21 LEU A N 4
ATOM 3775 C CA . LEU A 1 21 ? 2.347 4.620 5.051 1.00 0.00 21 LEU A CA 4
ATOM 3776 C C . LEU A 1 21 ? 1.883 4.399 6.487 1.00 0.00 21 LEU A C 4
ATOM 3777 O O . LEU A 1 21 ? 2.496 3.634 7.233 1.00 0.00 21 LEU A O 4
ATOM 3793 N N . THR A 1 22 ? 0.766 5.020 6.862 1.00 0.00 22 THR A N 4
ATOM 3794 C CA . THR A 1 22 ? 0.172 4.918 8.194 1.00 0.00 22 THR A CA 4
ATOM 3795 C C . THR A 1 22 ? -1.335 4.715 8.042 1.00 0.00 22 THR A C 4
ATOM 3796 O O . THR A 1 22 ? -1.897 5.059 6.997 1.00 0.00 22 THR A O 4
ATOM 3807 N N . MET A 1 23 ? -2.006 4.181 9.069 1.00 0.00 23 MET A N 4
ATOM 3808 C CA . MET A 1 23 ? -3.455 3.962 9.035 1.00 0.00 23 MET A CA 4
ATOM 3809 C C . MET A 1 23 ? -4.199 5.300 8.933 1.00 0.00 23 MET A C 4
ATOM 3810 O O . MET A 1 23 ? -5.380 5.327 8.586 1.00 0.00 23 MET A O 4
ATOM 3824 N N . ASP A 1 24 ? -3.531 6.415 9.253 1.00 0.00 24 ASP A N 4
ATOM 3825 C CA . ASP A 1 24 ? -4.105 7.751 9.197 1.00 0.00 24 ASP A CA 4
ATOM 3826 C C . ASP A 1 24 ? -4.144 8.303 7.772 1.00 0.00 24 ASP A C 4
ATOM 3827 O O . ASP A 1 24 ? -4.863 9.265 7.518 1.00 0.00 24 ASP A O 4
ATOM 3836 N N . MET A 1 25 ? -3.390 7.716 6.834 1.00 0.00 25 MET A N 4
ATOM 3837 C CA . MET A 1 25 ? -3.335 8.138 5.437 1.00 0.00 25 MET A CA 4
ATOM 3838 C C . MET A 1 25 ? -3.807 7.000 4.528 1.00 0.00 25 MET A C 4
ATOM 3839 O O . MET A 1 25 ? -3.555 7.027 3.327 1.00 0.00 25 MET A O 4
ATOM 3853 N N . LEU A 1 26 ? -4.462 5.973 5.068 1.00 0.00 26 LEU A N 4
ATOM 3854 C CA . LEU A 1 26 ? -4.937 4.825 4.305 1.00 0.00 26 LEU A CA 4
ATOM 3855 C C . LEU A 1 26 ? -6.334 4.454 4.744 1.00 0.00 26 LEU A C 4
ATOM 3856 O O . LEU A 1 26 ? -6.730 4.711 5.880 1.00 0.00 26 LEU A O 4
ATOM 3872 N N . THR A 1 27 ? -7.072 3.823 3.841 1.00 0.00 27 THR A N 4
ATOM 3873 C CA . THR A 1 27 ? -8.428 3.369 4.064 1.00 0.00 27 THR A CA 4
ATOM 3874 C C . THR A 1 27 ? -8.769 2.368 2.954 1.00 0.00 27 THR A C 4
ATOM 3875 O O . THR A 1 27 ? -7.921 2.071 2.108 1.00 0.00 27 THR A O 4
ATOM 3886 N N . VAL A 1 28 ? -9.982 1.819 2.949 1.00 0.00 28 VAL A N 4
ATOM 3887 C CA . VAL A 1 28 ? -10.415 0.867 1.937 1.00 0.00 28 VAL A CA 4
ATOM 3888 C C . VAL A 1 28 ? -11.806 1.272 1.468 1.00 0.00 28 VAL A C 4
ATOM 3889 O O . VAL A 1 28 ? -12.766 1.262 2.244 1.00 0.00 28 VAL A O 4
ATOM 3902 N N . LYS A 1 29 ? -11.893 1.701 0.214 1.00 0.00 29 LYS A N 4
ATOM 3903 C CA . LYS A 1 29 ? -13.130 2.118 -0.421 1.00 0.00 29 LYS A CA 4
ATOM 3904 C C . LYS A 1 29 ? -13.914 0.858 -0.703 1.00 0.00 29 LYS A C 4
ATOM 3905 O O . LYS A 1 29 ? -13.449 0.034 -1.492 1.00 0.00 29 LYS A O 4
ATOM 3924 N N . VAL A 1 30 ? -15.063 0.703 -0.051 1.00 0.00 30 VAL A N 4
ATOM 3925 C CA . VAL A 1 30 ? -15.938 -0.450 -0.217 1.00 0.00 30 VAL A CA 4
ATOM 3926 C C . VAL A 1 30 ? -16.227 -0.670 -1.709 1.00 0.00 30 VAL A C 4
ATOM 3927 O O . VAL A 1 30 ? -16.434 0.298 -2.449 1.00 0.00 30 VAL A O 4
ATOM 3940 N N . GLY A 1 31 ? -16.247 -1.926 -2.153 1.00 0.00 31 GLY A N 4
ATOM 3941 C CA . GLY A 1 31 ? -16.500 -2.300 -3.535 1.00 0.00 31 GLY A CA 4
ATOM 3942 C C . GLY A 1 31 ? -15.551 -3.410 -3.969 1.00 0.00 31 GLY A C 4
ATOM 3943 O O . GLY A 1 31 ? -15.387 -4.421 -3.283 1.00 0.00 31 GLY A O 4
ATOM 3947 N N . GLU A 1 32 ? -14.921 -3.233 -5.123 1.00 0.00 32 GLU A N 4
ATOM 3948 C CA . GLU A 1 32 ? -13.990 -4.175 -5.723 1.00 0.00 32 GLU A CA 4
ATOM 3949 C C . GLU A 1 32 ? -12.611 -4.173 -5.036 1.00 0.00 32 GLU A C 4
ATOM 3950 O O . GLU A 1 32 ? -12.055 -3.099 -4.826 1.00 0.00 32 GLU A O 4
ATOM 3962 N N . PRO A 1 33 ? -12.007 -5.340 -4.717 1.00 0.00 33 PRO A N 4
ATOM 3963 C CA . PRO A 1 33 ? -10.695 -5.451 -4.080 1.00 0.00 33 PRO A CA 4
ATOM 3964 C C . PRO A 1 33 ? -9.565 -5.202 -5.092 1.00 0.00 33 PRO A C 4
ATOM 3965 O O . PRO A 1 33 ? -8.791 -6.095 -5.445 1.00 0.00 33 PRO A O 4
ATOM 3976 N N . LYS A 1 34 ? -9.541 -4.003 -5.669 1.00 0.00 34 LYS A N 4
ATOM 3977 C CA . LYS A 1 34 ? -8.538 -3.553 -6.628 1.00 0.00 34 LYS A CA 4
ATOM 3978 C C . LYS A 1 34 ? -7.380 -2.939 -5.842 1.00 0.00 34 LYS A C 4
ATOM 3979 O O . LYS A 1 34 ? -7.496 -2.721 -4.636 1.00 0.00 34 LYS A O 4
ATOM 3998 N N . GLY A 1 35 ? -6.289 -2.614 -6.526 1.00 0.00 35 GLY A N 4
ATOM 3999 C CA . GLY A 1 35 ? -5.139 -1.997 -5.905 1.00 0.00 35 GLY A CA 4
ATOM 4000 C C . GLY A 1 35 ? -4.306 -2.950 -5.081 1.00 0.00 35 GLY A C 4
ATOM 4001 O O . GLY A 1 35 ? -3.229 -3.366 -5.512 1.00 0.00 35 GLY A O 4
ATOM 4005 N N . TYR A 1 36 ? -4.807 -3.255 -3.894 1.00 0.00 36 TYR A N 4
ATOM 4006 C CA . TYR A 1 36 ? -4.206 -4.123 -2.910 1.00 0.00 36 TYR A CA 4
ATOM 4007 C C . TYR A 1 36 ? -5.347 -4.784 -2.141 1.00 0.00 36 TYR A C 4
ATOM 4008 O O . TYR A 1 36 ? -6.325 -4.087 -1.839 1.00 0.00 36 TYR A O 4
ATOM 4026 N N . PRO A 1 37 ? -5.262 -6.078 -1.799 1.00 0.00 37 PRO A N 4
ATOM 4027 C CA . PRO A 1 37 ? -6.329 -6.724 -1.057 1.00 0.00 37 PRO A CA 4
ATOM 4028 C C . PRO A 1 37 ? -6.425 -6.092 0.337 1.00 0.00 37 PRO A C 4
ATOM 4029 O O . PRO A 1 37 ? -5.396 -5.886 0.990 1.00 0.00 37 PRO A O 4
ATOM 4040 N N . PRO A 1 38 ? -7.639 -5.812 0.837 1.00 0.00 38 PRO A N 4
ATOM 4041 C CA . PRO A 1 38 ? -7.823 -5.199 2.140 1.00 0.00 38 PRO A CA 4
ATOM 4042 C C . PRO A 1 38 ? -7.443 -6.116 3.299 1.00 0.00 38 PRO A C 4
ATOM 4043 O O . PRO A 1 38 ? -7.284 -5.623 4.412 1.00 0.00 38 PRO A O 4
ATOM 4054 N N . GLU A 1 39 ? -7.288 -7.425 3.090 1.00 0.00 39 GLU A N 4
ATOM 4055 C CA . GLU A 1 39 ? -6.890 -8.305 4.181 1.00 0.00 39 GLU A CA 4
ATOM 4056 C C . GLU A 1 39 ? -5.434 -8.020 4.576 1.00 0.00 39 GLU A C 4
ATOM 4057 O O . GLU A 1 39 ? -5.081 -8.164 5.745 1.00 0.00 39 GLU A O 4
ATOM 4069 N N . ASP A 1 40 ? -4.611 -7.531 3.641 1.00 0.00 40 ASP A N 4
ATOM 4070 C CA . ASP A 1 40 ? -3.197 -7.202 3.836 1.00 0.00 40 ASP A CA 4
ATOM 4071 C C . ASP A 1 40 ? -3.001 -5.698 4.088 1.00 0.00 40 ASP A C 4
ATOM 4072 O O . ASP A 1 40 ? -1.863 -5.214 4.111 1.00 0.00 40 ASP A O 4
ATOM 4081 N N . ILE A 1 41 ? -4.085 -4.937 4.312 1.00 0.00 41 ILE A N 4
ATOM 4082 C CA . ILE A 1 41 ? -4.057 -3.490 4.562 1.00 0.00 41 ILE A CA 4
ATOM 4083 C C . ILE A 1 41 ? -3.087 -3.129 5.698 1.00 0.00 41 ILE A C 4
ATOM 4084 O O . ILE A 1 41 ? -2.367 -2.133 5.610 1.00 0.00 41 ILE A O 4
ATOM 4100 N N . PHE A 1 42 ? -3.039 -3.954 6.749 1.00 0.00 42 PHE A N 4
ATOM 4101 C CA . PHE A 1 42 ? -2.185 -3.765 7.915 1.00 0.00 42 PHE A CA 4
ATOM 4102 C C . PHE A 1 42 ? -0.699 -3.954 7.595 1.00 0.00 42 PHE A C 4
ATOM 4103 O O . PHE A 1 42 ? 0.140 -3.479 8.361 1.00 0.00 42 PHE A O 4
ATOM 4120 N N . ASN A 1 43 ? -0.352 -4.653 6.511 1.00 0.00 43 ASN A N 4
ATOM 4121 C CA . ASN A 1 43 ? 1.037 -4.897 6.121 1.00 0.00 43 ASN A CA 4
ATOM 4122 C C . ASN A 1 43 ? 1.621 -3.680 5.415 1.00 0.00 43 ASN A C 4
ATOM 4123 O O . ASN A 1 43 ? 2.774 -3.326 5.650 1.00 0.00 43 ASN A O 4
ATOM 4134 N N . LEU A 1 44 ? 0.812 -3.008 4.591 1.00 0.00 44 LEU A N 4
ATOM 4135 C CA . LEU A 1 44 ? 1.230 -1.810 3.866 1.00 0.00 44 LEU A CA 4
ATOM 4136 C C . LEU A 1 44 ? 1.616 -0.708 4.852 1.00 0.00 44 LEU A C 4
ATOM 4137 O O . LEU A 1 44 ? 2.416 0.164 4.523 1.00 0.00 44 LEU A O 4
ATOM 4153 N N . VAL A 1 45 ? 0.993 -0.698 6.030 1.00 0.00 45 VAL A N 4
ATOM 4154 C CA . VAL A 1 45 ? 1.246 0.279 7.075 1.00 0.00 45 VAL A CA 4
ATOM 4155 C C . VAL A 1 45 ? 2.674 0.049 7.572 1.00 0.00 45 VAL A C 4
ATOM 4156 O O . VAL A 1 45 ? 2.974 -0.959 8.215 1.00 0.00 45 VAL A O 4
ATOM 4169 N N . GLY A 1 46 ? 3.556 0.974 7.197 1.00 0.00 46 GLY A N 4
ATOM 4170 C CA . GLY A 1 46 ? 4.969 0.997 7.516 1.00 0.00 46 GLY A CA 4
ATOM 4171 C C . GLY A 1 46 ? 5.857 0.980 6.268 1.00 0.00 46 GLY A C 4
ATOM 4172 O O . GLY A 1 46 ? 7.067 1.222 6.384 1.00 0.00 46 GLY A O 4
ATOM 4176 N N . LYS A 1 47 ? 5.293 0.704 5.084 1.00 0.00 47 LYS A N 4
ATOM 4177 C CA . LYS A 1 47 ? 6.052 0.679 3.834 1.00 0.00 47 LYS A CA 4
ATOM 4178 C C . LYS A 1 47 ? 6.251 2.103 3.341 1.00 0.00 47 LYS A C 4
ATOM 4179 O O . LYS A 1 47 ? 5.463 2.988 3.678 1.00 0.00 47 LYS A O 4
ATOM 4198 N N . LYS A 1 48 ? 7.273 2.335 2.522 1.00 0.00 48 LYS A N 4
ATOM 4199 C CA . LYS A 1 48 ? 7.558 3.650 1.969 1.00 0.00 48 LYS A CA 4
ATOM 4200 C C . LYS A 1 48 ? 7.059 3.704 0.532 1.00 0.00 48 LYS A C 4
ATOM 4201 O O . LYS A 1 48 ? 7.224 2.729 -0.204 1.00 0.00 48 LYS A O 4
ATOM 4220 N N . VAL A 1 49 ? 6.446 4.822 0.138 1.00 0.00 49 VAL A N 4
ATOM 4221 C CA . VAL A 1 49 ? 5.964 4.986 -1.229 1.00 0.00 49 VAL A CA 4
ATOM 4222 C C . VAL A 1 49 ? 7.150 5.322 -2.142 1.00 0.00 49 VAL A C 4
ATOM 4223 O O . VAL A 1 49 ? 8.039 6.105 -1.774 1.00 0.00 49 VAL A O 4
ATOM 4236 N N . LEU A 1 50 ? 7.161 4.719 -3.331 1.00 0.00 50 LEU A N 4
ATOM 4237 C CA . LEU A 1 50 ? 8.180 4.894 -4.364 1.00 0.00 50 LEU A CA 4
ATOM 4238 C C . LEU A 1 50 ? 7.893 6.116 -5.238 1.00 0.00 50 LEU A C 4
ATOM 4239 O O . LEU A 1 50 ? 8.792 6.577 -5.940 1.00 0.00 50 LEU A O 4
ATOM 4255 N N . VAL A 1 51 ? 6.665 6.638 -5.209 1.00 0.00 51 VAL A N 4
ATOM 4256 C CA . VAL A 1 51 ? 6.193 7.776 -5.984 1.00 0.00 51 VAL A CA 4
ATOM 4257 C C . VAL A 1 51 ? 5.109 8.497 -5.183 1.00 0.00 51 VAL A C 4
ATOM 4258 O O . VAL A 1 51 ? 4.595 7.954 -4.205 1.00 0.00 51 VAL A O 4
ATOM 4271 N N . THR A 1 52 ? 4.795 9.731 -5.558 1.00 0.00 52 THR A N 4
ATOM 4272 C CA . THR A 1 52 ? 3.752 10.513 -4.919 1.00 0.00 52 THR A CA 4
ATOM 4273 C C . THR A 1 52 ? 2.423 9.895 -5.357 1.00 0.00 52 THR A C 4
ATOM 4274 O O . THR A 1 52 ? 2.193 9.745 -6.560 1.00 0.00 52 THR A O 4
ATOM 4285 N N . VAL A 1 53 ? 1.587 9.540 -4.389 1.00 0.00 53 VAL A N 4
ATOM 4286 C CA . VAL A 1 53 ? 0.270 8.955 -4.582 1.00 0.00 53 VAL A CA 4
ATOM 4287 C C . VAL A 1 53 ? -0.734 10.067 -4.280 1.00 0.00 53 VAL A C 4
ATOM 4288 O O . VAL A 1 53 ? -0.595 10.755 -3.268 1.00 0.00 53 VAL A O 4
ATOM 4301 N N . GLU A 1 54 ? -1.716 10.293 -5.148 1.00 0.00 54 GLU A N 4
ATOM 4302 C CA . GLU A 1 54 ? -2.720 11.330 -4.937 1.00 0.00 54 GLU A CA 4
ATOM 4303 C C . GLU A 1 54 ? -3.774 10.932 -3.899 1.00 0.00 54 GLU A C 4
ATOM 4304 O O . GLU A 1 54 ? -3.822 9.807 -3.407 1.00 0.00 54 GLU A O 4
ATOM 4316 N N . GLU A 1 55 ? -4.595 11.912 -3.522 1.00 0.00 55 GLU A N 4
ATOM 4317 C CA . GLU A 1 55 ? -5.683 11.744 -2.576 1.00 0.00 55 GLU A CA 4
ATOM 4318 C C . GLU A 1 55 ? -6.694 10.807 -3.229 1.00 0.00 55 GLU A C 4
ATOM 4319 O O . GLU A 1 55 ? -7.035 10.988 -4.403 1.00 0.00 55 GLU A O 4
ATOM 4331 N N . ASP A 1 56 ? -7.214 9.857 -2.454 1.00 0.00 56 ASP A N 4
ATOM 4332 C CA . ASP A 1 56 ? -8.204 8.866 -2.859 1.00 0.00 56 ASP A CA 4
ATOM 4333 C C . ASP A 1 56 ? -7.688 7.923 -3.956 1.00 0.00 56 ASP A C 4
ATOM 4334 O O . ASP A 1 56 ? -8.485 7.142 -4.491 1.00 0.00 56 ASP A O 4
ATOM 4343 N N . ASP A 1 57 ? -6.396 7.971 -4.312 1.00 0.00 57 ASP A N 4
ATOM 4344 C CA . ASP A 1 57 ? -5.815 7.122 -5.353 1.00 0.00 57 ASP A CA 4
ATOM 4345 C C . ASP A 1 57 ? -5.686 5.673 -4.880 1.00 0.00 57 ASP A C 4
ATOM 4346 O O . ASP A 1 57 ? -5.632 5.398 -3.678 1.00 0.00 57 ASP A O 4
ATOM 4355 N N . THR A 1 58 ? -5.624 4.730 -5.815 1.00 0.00 58 THR A N 4
ATOM 4356 C CA . THR A 1 58 ? -5.526 3.310 -5.529 1.00 0.00 58 THR A CA 4
ATOM 4357 C C . THR A 1 58 ? -4.092 2.913 -5.175 1.00 0.00 58 THR A C 4
ATOM 4358 O O . THR A 1 58 ? -3.173 3.106 -5.972 1.00 0.00 58 THR A O 4
ATOM 4369 N N . ILE A 1 59 ? -3.877 2.390 -3.966 1.00 0.00 59 ILE A N 4
ATOM 4370 C CA . ILE A 1 59 ? -2.550 1.958 -3.543 1.00 0.00 59 ILE A CA 4
ATOM 4371 C C . ILE A 1 59 ? -2.284 0.624 -4.247 1.00 0.00 59 ILE A C 4
ATOM 4372 O O . ILE A 1 59 ? -3.182 -0.214 -4.351 1.00 0.00 59 ILE A O 4
ATOM 4388 N N . MET A 1 60 ? -1.058 0.404 -4.728 1.00 0.00 60 MET A N 4
ATOM 4389 C CA . MET A 1 60 ? -0.668 -0.821 -5.419 1.00 0.00 60 MET A CA 4
ATOM 4390 C C . MET A 1 60 ? 0.724 -1.241 -4.962 1.00 0.00 60 MET A C 4
ATOM 4391 O O . MET A 1 60 ? 1.480 -0.412 -4.456 1.00 0.00 60 MET A O 4
ATOM 4405 N N . GLU A 1 61 ? 1.079 -2.515 -5.168 1.00 0.00 61 GLU A N 4
ATOM 4406 C CA . GLU A 1 61 ? 2.385 -3.058 -4.786 1.00 0.00 61 GLU A CA 4
ATOM 4407 C C . GLU A 1 61 ? 3.487 -2.306 -5.532 1.00 0.00 61 GLU A C 4
ATOM 4408 O O . GLU A 1 61 ? 4.508 -1.958 -4.955 1.00 0.00 61 GLU A O 4
ATOM 4420 N N . GLU A 1 62 ? 3.259 -2.010 -6.814 1.00 0.00 62 GLU A N 4
ATOM 4421 C CA . GLU A 1 62 ? 4.167 -1.291 -7.711 1.00 0.00 62 GLU A CA 4
ATOM 4422 C C . GLU A 1 62 ? 4.417 0.178 -7.325 1.00 0.00 62 GLU A C 4
ATOM 4423 O O . GLU A 1 62 ? 5.088 0.893 -8.067 1.00 0.00 62 GLU A O 4
ATOM 4435 N N . LEU A 1 63 ? 3.878 0.637 -6.194 1.00 0.00 63 LEU A N 4
ATOM 4436 C CA . LEU A 1 63 ? 4.036 1.996 -5.678 1.00 0.00 63 LEU A CA 4
ATOM 4437 C C . LEU A 1 63 ? 4.738 1.953 -4.315 1.00 0.00 63 LEU A C 4
ATOM 4438 O O . LEU A 1 63 ? 4.936 3.006 -3.712 1.00 0.00 63 LEU A O 4
ATOM 4454 N N . VAL A 1 64 ? 5.097 0.768 -3.796 1.00 0.00 64 VAL A N 4
ATOM 4455 C CA . VAL A 1 64 ? 5.768 0.602 -2.511 1.00 0.00 64 VAL A CA 4
ATOM 4456 C C . VAL A 1 64 ? 6.984 -0.318 -2.638 1.00 0.00 64 VAL A C 4
ATOM 4457 O O . VAL A 1 64 ? 7.134 -1.079 -3.594 1.00 0.00 64 VAL A O 4
ATOM 4470 N N . ASP A 1 65 ? 7.859 -0.251 -1.639 1.00 0.00 65 ASP A N 4
ATOM 4471 C CA . ASP A 1 65 ? 9.084 -1.038 -1.546 1.00 0.00 65 ASP A CA 4
ATOM 4472 C C . ASP A 1 65 ? 8.810 -2.480 -1.097 1.00 0.00 65 ASP A C 4
ATOM 4473 O O . ASP A 1 65 ? 8.608 -2.742 0.097 1.00 0.00 65 ASP A O 4
ATOM 4482 N N . ASN A 1 66 ? 8.776 -3.404 -2.054 1.00 0.00 66 ASN A N 4
ATOM 4483 C CA . ASN A 1 66 ? 8.573 -4.836 -1.876 1.00 0.00 66 ASN A CA 4
ATOM 4484 C C . ASN A 1 66 ? 8.605 -5.490 -3.250 1.00 0.00 66 ASN A C 4
ATOM 4485 O O . ASN A 1 66 ? 8.002 -4.953 -4.175 1.00 0.00 66 ASN A O 4
ATOM 4496 N N . HIS A 1 67 ? 9.300 -6.616 -3.402 1.00 0.00 67 HIS A N 4
ATOM 4497 C CA . HIS A 1 67 ? 9.392 -7.361 -4.651 1.00 0.00 67 HIS A CA 4
ATOM 4498 C C . HIS A 1 67 ? 9.274 -8.824 -4.258 1.00 0.00 67 HIS A C 4
ATOM 4499 O O . HIS A 1 67 ? 10.213 -9.372 -3.677 1.00 0.00 67 HIS A O 4
ATOM 4513 N N . GLY A 1 68 ? 8.130 -9.445 -4.542 1.00 0.00 68 GLY A N 4
ATOM 4514 C CA . GLY A 1 68 ? 7.878 -10.830 -4.195 1.00 0.00 68 GLY A CA 4
ATOM 4515 C C . GLY A 1 68 ? 7.801 -11.745 -5.406 1.00 0.00 68 GLY A C 4
ATOM 4516 O O . GLY A 1 68 ? 8.807 -11.965 -6.091 1.00 0.00 68 GLY A O 4
ATOM 4520 N N . LYS A 1 69 ? 6.631 -12.339 -5.646 1.00 0.00 69 LYS A N 4
ATOM 4521 C CA . LYS A 1 69 ? 6.370 -13.250 -6.749 1.00 0.00 69 LYS A CA 4
ATOM 4522 C C . LYS A 1 69 ? 5.627 -12.441 -7.792 1.00 0.00 69 LYS A C 4
ATOM 4523 O O . LYS A 1 69 ? 4.444 -12.134 -7.609 1.00 0.00 69 LYS A O 4
ATOM 4542 N N . LYS A 1 70 ? 6.345 -12.003 -8.822 1.00 0.00 70 LYS A N 4
ATOM 4543 C CA . LYS A 1 70 ? 5.790 -11.226 -9.918 1.00 0.00 70 LYS A CA 4
ATOM 4544 C C . LYS A 1 70 ? 6.528 -11.631 -11.193 1.00 0.00 70 LYS A C 4
ATOM 4545 O O . LYS A 1 70 ? 7.524 -12.362 -11.123 1.00 0.00 70 LYS A O 4
ATOM 4564 N N . ILE A 1 71 ? 6.065 -11.166 -12.350 1.00 0.00 71 ILE A N 4
ATOM 4565 C CA . ILE A 1 71 ? 6.646 -11.449 -13.658 1.00 0.00 71 ILE A CA 4
ATOM 4566 C C . ILE A 1 71 ? 6.784 -10.153 -14.454 1.00 0.00 71 ILE A C 4
ATOM 4567 O O . ILE A 1 71 ? 6.285 -9.100 -14.043 1.00 0.00 71 ILE A O 4
ATOM 4583 N N . LYS A 1 72 ? 7.508 -10.224 -15.574 1.00 0.00 72 LYS A N 4
ATOM 4584 C CA . LYS A 1 72 ? 7.698 -9.078 -16.449 1.00 0.00 72 LYS A CA 4
ATOM 4585 C C . LYS A 1 72 ? 6.359 -8.825 -17.145 1.00 0.00 72 LYS A C 4
ATOM 4586 O O . LYS A 1 72 ? 5.641 -9.780 -17.449 1.00 0.00 72 LYS A O 4
ATOM 4605 N N . SER A 1 73 ? 6.049 -7.558 -17.420 1.00 0.00 73 SER A N 4
ATOM 4606 C CA . SER A 1 73 ? 4.813 -7.115 -18.068 1.00 0.00 73 SER A CA 4
ATOM 4607 C C . SER A 1 73 ? 3.576 -7.795 -17.455 1.00 0.00 73 SER A C 4
ATOM 4608 O O . SER A 1 73 ? 2.700 -8.312 -18.155 1.00 0.00 73 SER A O 4
ATOM 4616 N N . SER A 1 74 ? 3.545 -7.835 -16.121 1.00 0.00 74 SER A N 4
ATOM 4617 C CA . SER A 1 74 ? 2.469 -8.402 -15.330 1.00 0.00 74 SER A CA 4
ATOM 4618 C C . SER A 1 74 ? 1.212 -7.570 -15.630 1.00 0.00 74 SER A C 4
ATOM 4619 O O . SER A 1 74 ? 1.229 -6.346 -15.473 1.00 0.00 74 SER A O 4
ATOM 4627 N N . GLY A 1 75 ? 0.137 -8.209 -16.091 1.00 0.00 75 GLY A N 4
ATOM 4628 C CA . GLY A 1 75 ? -1.121 -7.549 -16.413 1.00 0.00 75 GLY A CA 4
ATOM 4629 C C . GLY A 1 75 ? -2.080 -8.492 -17.134 1.00 0.00 75 GLY A C 4
ATOM 4630 O O . GLY A 1 75 ? -1.620 -9.458 -17.750 1.00 0.00 75 GLY A O 4
ATOM 4634 N N . PRO A 1 76 ? -3.400 -8.253 -17.051 1.00 0.00 76 PRO A N 4
ATOM 4635 C CA . PRO A 1 76 ? -4.414 -9.091 -17.690 1.00 0.00 76 PRO A CA 4
ATOM 4636 C C . PRO A 1 76 ? -4.362 -8.966 -19.211 1.00 0.00 76 PRO A C 4
ATOM 4637 O O . PRO A 1 76 ? -4.540 -9.954 -19.925 1.00 0.00 76 PRO A O 4
ATOM 4648 N N . SER A 1 77 ? -4.144 -7.743 -19.685 1.00 0.00 77 SER A N 4
ATOM 4649 C CA . SER A 1 77 ? -4.043 -7.344 -21.067 1.00 0.00 77 SER A CA 4
ATOM 4650 C C . SER A 1 77 ? -3.237 -6.044 -21.061 1.00 0.00 77 SER A C 4
ATOM 4651 O O . SER A 1 77 ? -3.172 -5.353 -20.034 1.00 0.00 77 SER A O 4
ATOM 4659 N N . SER A 1 78 ? -2.624 -5.708 -22.184 1.00 0.00 78 SER A N 4
ATOM 4660 C CA . SER A 1 78 ? -1.825 -4.518 -22.396 1.00 0.00 78 SER A CA 4
ATOM 4661 C C . SER A 1 78 ? -1.755 -4.294 -23.909 1.00 0.00 78 SER A C 4
ATOM 4662 O O . SER A 1 78 ? -2.339 -5.070 -24.676 1.00 0.00 78 SER A O 4
ATOM 4670 N N . GLY A 1 79 ? -1.035 -3.262 -24.347 1.00 0.00 79 GLY A N 4
ATOM 4671 C CA . GLY A 1 79 ? -0.911 -2.932 -25.764 1.00 0.00 79 GLY A CA 4
ATOM 4672 C C . GLY A 1 79 ? -2.300 -2.654 -26.303 1.00 0.00 79 GLY A C 4
ATOM 4673 O O . GLY A 1 79 ? -2.766 -3.407 -27.175 1.00 0.00 79 GLY A O 4
ATOM 4677 N N . GLY A 1 1 ? -27.771 -14.353 8.808 1.00 0.00 1 GLY A N 5
ATOM 4678 C CA . GLY A 1 1 ? -27.002 -14.018 7.610 1.00 0.00 1 GLY A CA 5
ATOM 4679 C C . GLY A 1 1 ? -25.509 -14.109 7.837 1.00 0.00 1 GLY A C 5
ATOM 4680 O O . GLY A 1 1 ? -25.060 -14.335 8.961 1.00 0.00 1 GLY A O 5
ATOM 4684 N N . SER A 1 2 ? -24.734 -13.994 6.764 1.00 0.00 2 SER A N 5
ATOM 4685 C CA . SER A 1 2 ? -23.278 -14.032 6.745 1.00 0.00 2 SER A CA 5
ATOM 4686 C C . SER A 1 2 ? -22.861 -13.261 5.491 1.00 0.00 2 SER A C 5
ATOM 4687 O O . SER A 1 2 ? -23.622 -13.236 4.515 1.00 0.00 2 SER A O 5
ATOM 4695 N N . SER A 1 3 ? -21.674 -12.652 5.482 1.00 0.00 3 SER A N 5
ATOM 4696 C CA . SER A 1 3 ? -21.201 -11.878 4.337 1.00 0.00 3 SER A CA 5
ATOM 4697 C C . SER A 1 3 ? -19.696 -11.610 4.380 1.00 0.00 3 SER A C 5
ATOM 4698 O O . SER A 1 3 ? -19.026 -11.827 5.391 1.00 0.00 3 SER A O 5
ATOM 4706 N N . GLY A 1 4 ? -19.168 -11.130 3.262 1.00 0.00 4 GLY A N 5
ATOM 4707 C CA . GLY A 1 4 ? -17.785 -10.751 3.034 1.00 0.00 4 GLY A CA 5
ATOM 4708 C C . GLY A 1 4 ? -17.809 -9.321 2.498 1.00 0.00 4 GLY A C 5
ATOM 4709 O O . GLY A 1 4 ? -18.847 -8.653 2.590 1.00 0.00 4 GLY A O 5
ATOM 4713 N N . SER A 1 5 ? -16.687 -8.820 1.989 1.00 0.00 5 SER A N 5
ATOM 4714 C CA . SER A 1 5 ? -16.582 -7.480 1.427 1.00 0.00 5 SER A CA 5
ATOM 4715 C C . SER A 1 5 ? -15.569 -7.502 0.286 1.00 0.00 5 SER A C 5
ATOM 4716 O O . SER A 1 5 ? -14.602 -8.262 0.314 1.00 0.00 5 SER A O 5
ATOM 4724 N N . SER A 1 6 ? -15.778 -6.644 -0.709 1.00 0.00 6 SER A N 5
ATOM 4725 C CA . SER A 1 6 ? -14.923 -6.511 -1.877 1.00 0.00 6 SER A CA 5
ATOM 4726 C C . SER A 1 6 ? -14.531 -5.048 -1.938 1.00 0.00 6 SER A C 5
ATOM 4727 O O . SER A 1 6 ? -15.395 -4.172 -2.040 1.00 0.00 6 SER A O 5
ATOM 4735 N N . GLY A 1 7 ? -13.243 -4.760 -1.840 1.00 0.00 7 GLY A N 5
ATOM 4736 C CA . GLY A 1 7 ? -12.742 -3.404 -1.873 1.00 0.00 7 GLY A CA 5
ATOM 4737 C C . GLY A 1 7 ? -11.231 -3.386 -2.035 1.00 0.00 7 GLY A C 5
ATOM 4738 O O . GLY A 1 7 ? -10.575 -4.422 -2.174 1.00 0.00 7 GLY A O 5
ATOM 4742 N N . SER A 1 8 ? -10.673 -2.188 -1.960 1.00 0.00 8 SER A N 5
ATOM 4743 C CA . SER A 1 8 ? -9.256 -1.959 -2.111 1.00 0.00 8 SER A CA 5
ATOM 4744 C C . SER A 1 8 ? -8.805 -0.866 -1.151 1.00 0.00 8 SER A C 5
ATOM 4745 O O . SER A 1 8 ? -9.630 -0.094 -0.641 1.00 0.00 8 SER A O 5
ATOM 4753 N N . VAL A 1 9 ? -7.511 -0.835 -0.856 1.00 0.00 9 VAL A N 5
ATOM 4754 C CA . VAL A 1 9 ? -6.917 0.162 0.015 1.00 0.00 9 VAL A CA 5
ATOM 4755 C C . VAL A 1 9 ? -6.642 1.372 -0.875 1.00 0.00 9 VAL A C 5
ATOM 4756 O O . VAL A 1 9 ? -5.959 1.246 -1.896 1.00 0.00 9 VAL A O 5
ATOM 4769 N N . VAL A 1 10 ? -7.168 2.534 -0.498 1.00 0.00 10 VAL A N 5
ATOM 4770 C CA . VAL A 1 10 ? -6.976 3.771 -1.237 1.00 0.00 10 VAL A CA 5
ATOM 4771 C C . VAL A 1 10 ? -6.358 4.804 -0.289 1.00 0.00 10 VAL A C 5
ATOM 4772 O O . VAL A 1 10 ? -6.526 4.739 0.937 1.00 0.00 10 VAL A O 5
ATOM 4785 N N . ALA A 1 11 ? -5.550 5.692 -0.864 1.00 0.00 11 ALA A N 5
ATOM 4786 C CA . ALA A 1 11 ? -4.854 6.767 -0.184 1.00 0.00 11 ALA A CA 5
ATOM 4787 C C . ALA A 1 11 ? -5.896 7.768 0.305 1.00 0.00 11 ALA A C 5
ATOM 4788 O O . ALA A 1 11 ? -6.552 8.426 -0.495 1.00 0.00 11 ALA A O 5
ATOM 4795 N N . LYS A 1 12 ? -6.075 7.868 1.618 1.00 0.00 12 LYS A N 5
ATOM 4796 C CA . LYS A 1 12 ? -7.046 8.772 2.232 1.00 0.00 12 LYS A CA 5
ATOM 4797 C C . LYS A 1 12 ? -6.717 10.243 1.990 1.00 0.00 12 LYS A C 5
ATOM 4798 O O . LYS A 1 12 ? -7.595 11.094 2.098 1.00 0.00 12 LYS A O 5
ATOM 4817 N N . VAL A 1 13 ? -5.446 10.545 1.750 1.00 0.00 13 VAL A N 5
ATOM 4818 C CA . VAL A 1 13 ? -4.891 11.864 1.494 1.00 0.00 13 VAL A CA 5
ATOM 4819 C C . VAL A 1 13 ? -3.696 11.671 0.558 1.00 0.00 13 VAL A C 5
ATOM 4820 O O . VAL A 1 13 ? -3.228 10.545 0.404 1.00 0.00 13 VAL A O 5
ATOM 4833 N N . LYS A 1 14 ? -3.193 12.744 -0.054 1.00 0.00 14 LYS A N 5
ATOM 4834 C CA . LYS A 1 14 ? -2.041 12.695 -0.945 1.00 0.00 14 LYS A CA 5
ATOM 4835 C C . LYS A 1 14 ? -0.828 12.272 -0.107 1.00 0.00 14 LYS A C 5
ATOM 4836 O O . LYS A 1 14 ? -0.597 12.862 0.950 1.00 0.00 14 LYS A O 5
ATOM 4855 N N . ILE A 1 15 ? -0.055 11.281 -0.556 1.00 0.00 15 ILE A N 5
ATOM 4856 C CA . ILE A 1 15 ? 1.126 10.770 0.139 1.00 0.00 15 ILE A CA 5
ATOM 4857 C C . ILE A 1 15 ? 2.326 11.000 -0.787 1.00 0.00 15 ILE A C 5
ATOM 4858 O O . ILE A 1 15 ? 2.492 10.241 -1.742 1.00 0.00 15 ILE A O 5
ATOM 4874 N N . PRO A 1 16 ? 3.155 12.034 -0.565 1.00 0.00 16 PRO A N 5
ATOM 4875 C CA . PRO A 1 16 ? 4.303 12.298 -1.420 1.00 0.00 16 PRO A CA 5
ATOM 4876 C C . PRO A 1 16 ? 5.372 11.216 -1.306 1.00 0.00 16 PRO A C 5
ATOM 4877 O O . PRO A 1 16 ? 5.508 10.579 -0.255 1.00 0.00 16 PRO A O 5
ATOM 4888 N N . GLU A 1 17 ? 6.157 11.037 -2.370 1.00 0.00 17 GLU A N 5
ATOM 4889 C CA . GLU A 1 17 ? 7.233 10.053 -2.362 1.00 0.00 17 GLU A CA 5
ATOM 4890 C C . GLU A 1 17 ? 8.186 10.382 -1.215 1.00 0.00 17 GLU A C 5
ATOM 4891 O O . GLU A 1 17 ? 8.453 11.543 -0.892 1.00 0.00 17 GLU A O 5
ATOM 4903 N N . GLY A 1 18 ? 8.740 9.333 -0.632 1.00 0.00 18 GLY A N 5
ATOM 4904 C CA . GLY A 1 18 ? 9.681 9.425 0.478 1.00 0.00 18 GLY A CA 5
ATOM 4905 C C . GLY A 1 18 ? 8.943 9.501 1.816 1.00 0.00 18 GLY A C 5
ATOM 4906 O O . GLY A 1 18 ? 9.499 9.979 2.804 1.00 0.00 18 GLY A O 5
ATOM 4910 N N . THR A 1 19 ? 7.679 9.076 1.856 1.00 0.00 19 THR A N 5
ATOM 4911 C CA . THR A 1 19 ? 6.819 9.059 3.031 1.00 0.00 19 THR A CA 5
ATOM 4912 C C . THR A 1 19 ? 6.455 7.599 3.322 1.00 0.00 19 THR A C 5
ATOM 4913 O O . THR A 1 19 ? 6.480 6.741 2.429 1.00 0.00 19 THR A O 5
ATOM 4924 N N . ILE A 1 20 ? 6.106 7.305 4.571 1.00 0.00 20 ILE A N 5
ATOM 4925 C CA . ILE A 1 20 ? 5.731 5.978 5.013 1.00 0.00 20 ILE A CA 5
ATOM 4926 C C . ILE A 1 20 ? 4.209 5.908 5.117 1.00 0.00 20 ILE A C 5
ATOM 4927 O O . ILE A 1 20 ? 3.562 6.890 5.482 1.00 0.00 20 ILE A O 5
ATOM 4943 N N . LEU A 1 21 ? 3.633 4.761 4.767 1.00 0.00 21 LEU A N 5
ATOM 4944 C CA . LEU A 1 21 ? 2.202 4.523 4.830 1.00 0.00 21 LEU A CA 5
ATOM 4945 C C . LEU A 1 21 ? 1.817 4.299 6.283 1.00 0.00 21 LEU A C 5
ATOM 4946 O O . LEU A 1 21 ? 2.474 3.533 6.992 1.00 0.00 21 LEU A O 5
ATOM 4962 N N . THR A 1 22 ? 0.724 4.913 6.718 1.00 0.00 22 THR A N 5
ATOM 4963 C CA . THR A 1 22 ? 0.214 4.809 8.075 1.00 0.00 22 THR A CA 5
ATOM 4964 C C . THR A 1 22 ? -1.276 4.477 8.002 1.00 0.00 22 THR A C 5
ATOM 4965 O O . THR A 1 22 ? -1.935 4.746 6.989 1.00 0.00 22 THR A O 5
ATOM 4976 N N . MET A 1 23 ? -1.831 3.909 9.075 1.00 0.00 23 MET A N 5
ATOM 4977 C CA . MET A 1 23 ? -3.250 3.575 9.143 1.00 0.00 23 MET A CA 5
ATOM 4978 C C . MET A 1 23 ? -4.089 4.858 9.053 1.00 0.00 23 MET A C 5
ATOM 4979 O O . MET A 1 23 ? -5.273 4.791 8.718 1.00 0.00 23 MET A O 5
ATOM 4993 N N . ASP A 1 24 ? -3.499 6.018 9.349 1.00 0.00 24 ASP A N 5
ATOM 4994 C CA . ASP A 1 24 ? -4.129 7.335 9.338 1.00 0.00 24 ASP A CA 5
ATOM 4995 C C . ASP A 1 24 ? -4.257 7.957 7.946 1.00 0.00 24 ASP A C 5
ATOM 4996 O O . ASP A 1 24 ? -5.079 8.854 7.774 1.00 0.00 24 ASP A O 5
ATOM 5005 N N . MET A 1 25 ? -3.497 7.486 6.948 1.00 0.00 25 MET A N 5
ATOM 5006 C CA . MET A 1 25 ? -3.529 8.015 5.580 1.00 0.00 25 MET A CA 5
ATOM 5007 C C . MET A 1 25 ? -4.106 6.996 4.592 1.00 0.00 25 MET A C 5
ATOM 5008 O O . MET A 1 25 ? -3.929 7.127 3.385 1.00 0.00 25 MET A O 5
ATOM 5022 N N . LEU A 1 26 ? -4.786 5.959 5.084 1.00 0.00 26 LEU A N 5
ATOM 5023 C CA . LEU A 1 26 ? -5.374 4.902 4.262 1.00 0.00 26 LEU A CA 5
ATOM 5024 C C . LEU A 1 26 ? -6.803 4.612 4.701 1.00 0.00 26 LEU A C 5
ATOM 5025 O O . LEU A 1 26 ? -7.106 4.710 5.897 1.00 0.00 26 LEU A O 5
ATOM 5041 N N . THR A 1 27 ? -7.662 4.226 3.762 1.00 0.00 27 THR A N 5
ATOM 5042 C CA . THR A 1 27 ? -9.058 3.875 3.995 1.00 0.00 27 THR A CA 5
ATOM 5043 C C . THR A 1 27 ? -9.425 2.786 2.970 1.00 0.00 27 THR A C 5
ATOM 5044 O O . THR A 1 27 ? -8.921 2.780 1.844 1.00 0.00 27 THR A O 5
ATOM 5055 N N . VAL A 1 28 ? -10.273 1.822 3.347 1.00 0.00 28 VAL A N 5
ATOM 5056 C CA . VAL A 1 28 ? -10.691 0.740 2.455 1.00 0.00 28 VAL A CA 5
ATOM 5057 C C . VAL A 1 28 ? -11.927 1.230 1.711 1.00 0.00 28 VAL A C 5
ATOM 5058 O O . VAL A 1 28 ? -12.956 1.472 2.342 1.00 0.00 28 VAL A O 5
ATOM 5071 N N . LYS A 1 29 ? -11.860 1.347 0.383 1.00 0.00 29 LYS A N 5
ATOM 5072 C CA . LYS A 1 29 ? -12.964 1.827 -0.451 1.00 0.00 29 LYS A CA 5
ATOM 5073 C C . LYS A 1 29 ? -14.246 0.994 -0.370 1.00 0.00 29 LYS A C 5
ATOM 5074 O O . LYS A 1 29 ? -15.314 1.567 -0.549 1.00 0.00 29 LYS A O 5
ATOM 5093 N N . VAL A 1 30 ? -14.159 -0.319 -0.108 1.00 0.00 30 VAL A N 5
ATOM 5094 C CA . VAL A 1 30 ? -15.312 -1.236 -0.022 1.00 0.00 30 VAL A CA 5
ATOM 5095 C C . VAL A 1 30 ? -16.231 -1.012 -1.236 1.00 0.00 30 VAL A C 5
ATOM 5096 O O . VAL A 1 30 ? -17.344 -0.498 -1.140 1.00 0.00 30 VAL A O 5
ATOM 5109 N N . GLY A 1 31 ? -15.703 -1.351 -2.411 1.00 0.00 31 GLY A N 5
ATOM 5110 C CA . GLY A 1 31 ? -16.378 -1.218 -3.687 1.00 0.00 31 GLY A CA 5
ATOM 5111 C C . GLY A 1 31 ? -15.926 -2.297 -4.659 1.00 0.00 31 GLY A C 5
ATOM 5112 O O . GLY A 1 31 ? -16.702 -3.189 -4.996 1.00 0.00 31 GLY A O 5
ATOM 5116 N N . GLU A 1 32 ? -14.657 -2.263 -5.073 1.00 0.00 32 GLU A N 5
ATOM 5117 C CA . GLU A 1 32 ? -14.090 -3.220 -6.021 1.00 0.00 32 GLU A CA 5
ATOM 5118 C C . GLU A 1 32 ? -12.731 -3.740 -5.551 1.00 0.00 32 GLU A C 5
ATOM 5119 O O . GLU A 1 32 ? -12.011 -3.004 -4.879 1.00 0.00 32 GLU A O 5
ATOM 5131 N N . PRO A 1 33 ? -12.329 -4.961 -5.949 1.00 0.00 33 PRO A N 5
ATOM 5132 C CA . PRO A 1 33 ? -11.046 -5.553 -5.577 1.00 0.00 33 PRO A CA 5
ATOM 5133 C C . PRO A 1 33 ? -9.857 -4.965 -6.363 1.00 0.00 33 PRO A C 5
ATOM 5134 O O . PRO A 1 33 ? -8.752 -5.501 -6.287 1.00 0.00 33 PRO A O 5
ATOM 5145 N N . LYS A 1 34 ? -10.045 -3.936 -7.200 1.00 0.00 34 LYS A N 5
ATOM 5146 C CA . LYS A 1 34 ? -8.940 -3.334 -7.947 1.00 0.00 34 LYS A CA 5
ATOM 5147 C C . LYS A 1 34 ? -8.113 -2.557 -6.938 1.00 0.00 34 LYS A C 5
ATOM 5148 O O . LYS A 1 34 ? -8.612 -1.576 -6.394 1.00 0.00 34 LYS A O 5
ATOM 5167 N N . GLY A 1 35 ? -6.875 -2.969 -6.714 1.00 0.00 35 GLY A N 5
ATOM 5168 C CA . GLY A 1 35 ? -5.964 -2.346 -5.774 1.00 0.00 35 GLY A CA 5
ATOM 5169 C C . GLY A 1 35 ? -5.607 -3.336 -4.686 1.00 0.00 35 GLY A C 5
ATOM 5170 O O . GLY A 1 35 ? -6.206 -4.412 -4.590 1.00 0.00 35 GLY A O 5
ATOM 5174 N N . TYR A 1 36 ? -4.645 -2.956 -3.849 1.00 0.00 36 TYR A N 5
ATOM 5175 C CA . TYR A 1 36 ? -4.173 -3.794 -2.762 1.00 0.00 36 TYR A CA 5
ATOM 5176 C C . TYR A 1 36 ? -5.344 -4.225 -1.858 1.00 0.00 36 TYR A C 5
ATOM 5177 O O . TYR A 1 36 ? -6.185 -3.380 -1.521 1.00 0.00 36 TYR A O 5
ATOM 5195 N N . PRO A 1 37 ? -5.420 -5.506 -1.452 1.00 0.00 37 PRO A N 5
ATOM 5196 C CA . PRO A 1 37 ? -6.503 -6.006 -0.616 1.00 0.00 37 PRO A CA 5
ATOM 5197 C C . PRO A 1 37 ? -6.490 -5.437 0.811 1.00 0.00 37 PRO A C 5
ATOM 5198 O O . PRO A 1 37 ? -5.422 -5.160 1.365 1.00 0.00 37 PRO A O 5
ATOM 5209 N N . PRO A 1 38 ? -7.666 -5.318 1.454 1.00 0.00 38 PRO A N 5
ATOM 5210 C CA . PRO A 1 38 ? -7.793 -4.781 2.803 1.00 0.00 38 PRO A CA 5
ATOM 5211 C C . PRO A 1 38 ? -7.443 -5.762 3.923 1.00 0.00 38 PRO A C 5
ATOM 5212 O O . PRO A 1 38 ? -7.490 -5.363 5.083 1.00 0.00 38 PRO A O 5
ATOM 5223 N N . GLU A 1 39 ? -7.141 -7.026 3.629 1.00 0.00 39 GLU A N 5
ATOM 5224 C CA . GLU A 1 39 ? -6.787 -7.996 4.658 1.00 0.00 39 GLU A CA 5
ATOM 5225 C C . GLU A 1 39 ? -5.306 -7.815 4.993 1.00 0.00 39 GLU A C 5
ATOM 5226 O O . GLU A 1 39 ? -4.919 -7.732 6.157 1.00 0.00 39 GLU A O 5
ATOM 5238 N N . ASP A 1 40 ? -4.477 -7.705 3.959 1.00 0.00 40 ASP A N 5
ATOM 5239 C CA . ASP A 1 40 ? -3.028 -7.535 4.038 1.00 0.00 40 ASP A CA 5
ATOM 5240 C C . ASP A 1 40 ? -2.644 -6.077 4.340 1.00 0.00 40 ASP A C 5
ATOM 5241 O O . ASP A 1 40 ? -1.467 -5.731 4.330 1.00 0.00 40 ASP A O 5
ATOM 5250 N N . ILE A 1 41 ? -3.616 -5.210 4.636 1.00 0.00 41 ILE A N 5
ATOM 5251 C CA . ILE A 1 41 ? -3.443 -3.787 4.941 1.00 0.00 41 ILE A CA 5
ATOM 5252 C C . ILE A 1 41 ? -2.316 -3.525 5.946 1.00 0.00 41 ILE A C 5
ATOM 5253 O O . ILE A 1 41 ? -1.525 -2.602 5.754 1.00 0.00 41 ILE A O 5
ATOM 5269 N N . PHE A 1 42 ? -2.223 -4.327 7.007 1.00 0.00 42 PHE A N 5
ATOM 5270 C CA . PHE A 1 42 ? -1.201 -4.172 8.035 1.00 0.00 42 PHE A CA 5
ATOM 5271 C C . PHE A 1 42 ? 0.205 -4.273 7.451 1.00 0.00 42 PHE A C 5
ATOM 5272 O O . PHE A 1 42 ? 1.132 -3.706 8.020 1.00 0.00 42 PHE A O 5
ATOM 5289 N N . ASN A 1 43 ? 0.366 -5.009 6.348 1.00 0.00 43 ASN A N 5
ATOM 5290 C CA . ASN A 1 43 ? 1.643 -5.173 5.682 1.00 0.00 43 ASN A CA 5
ATOM 5291 C C . ASN A 1 43 ? 1.997 -3.879 4.958 1.00 0.00 43 ASN A C 5
ATOM 5292 O O . ASN A 1 43 ? 3.176 -3.551 4.883 1.00 0.00 43 ASN A O 5
ATOM 5303 N N . LEU A 1 44 ? 1.020 -3.169 4.375 1.00 0.00 44 LEU A N 5
ATOM 5304 C CA . LEU A 1 44 ? 1.268 -1.906 3.674 1.00 0.00 44 LEU A CA 5
ATOM 5305 C C . LEU A 1 44 ? 1.718 -0.848 4.668 1.00 0.00 44 LEU A C 5
ATOM 5306 O O . LEU A 1 44 ? 2.538 0.006 4.340 1.00 0.00 44 LEU A O 5
ATOM 5322 N N . VAL A 1 45 ? 1.115 -0.848 5.853 1.00 0.00 45 VAL A N 5
ATOM 5323 C CA . VAL A 1 45 ? 1.447 0.109 6.894 1.00 0.00 45 VAL A CA 5
ATOM 5324 C C . VAL A 1 45 ? 2.917 -0.121 7.243 1.00 0.00 45 VAL A C 5
ATOM 5325 O O . VAL A 1 45 ? 3.358 -1.256 7.414 1.00 0.00 45 VAL A O 5
ATOM 5338 N N . GLY A 1 46 ? 3.687 0.964 7.291 1.00 0.00 46 GLY A N 5
ATOM 5339 C CA . GLY A 1 46 ? 5.108 0.934 7.581 1.00 0.00 46 GLY A CA 5
ATOM 5340 C C . GLY A 1 46 ? 5.945 0.911 6.303 1.00 0.00 46 GLY A C 5
ATOM 5341 O O . GLY A 1 46 ? 7.162 1.099 6.386 1.00 0.00 46 GLY A O 5
ATOM 5345 N N . LYS A 1 47 ? 5.344 0.695 5.121 1.00 0.00 47 LYS A N 5
ATOM 5346 C CA . LYS A 1 47 ? 6.095 0.675 3.867 1.00 0.00 47 LYS A CA 5
ATOM 5347 C C . LYS A 1 47 ? 6.284 2.079 3.337 1.00 0.00 47 LYS A C 5
ATOM 5348 O O . LYS A 1 47 ? 5.478 2.971 3.601 1.00 0.00 47 LYS A O 5
ATOM 5367 N N . LYS A 1 48 ? 7.337 2.272 2.553 1.00 0.00 48 LYS A N 5
ATOM 5368 C CA . LYS A 1 48 ? 7.653 3.546 1.936 1.00 0.00 48 LYS A CA 5
ATOM 5369 C C . LYS A 1 48 ? 7.061 3.533 0.529 1.00 0.00 48 LYS A C 5
ATOM 5370 O O . LYS A 1 48 ? 7.211 2.525 -0.164 1.00 0.00 48 LYS A O 5
ATOM 5389 N N . VAL A 1 49 ? 6.329 4.574 0.127 1.00 0.00 49 VAL A N 5
ATOM 5390 C CA . VAL A 1 49 ? 5.792 4.665 -1.235 1.00 0.00 49 VAL A CA 5
ATOM 5391 C C . VAL A 1 49 ? 6.984 4.818 -2.197 1.00 0.00 49 VAL A C 5
ATOM 5392 O O . VAL A 1 49 ? 8.112 5.054 -1.757 1.00 0.00 49 VAL A O 5
ATOM 5405 N N . LEU A 1 50 ? 6.760 4.690 -3.500 1.00 0.00 50 LEU A N 5
ATOM 5406 C CA . LEU A 1 50 ? 7.797 4.833 -4.526 1.00 0.00 50 LEU A CA 5
ATOM 5407 C C . LEU A 1 50 ? 7.562 6.046 -5.429 1.00 0.00 50 LEU A C 5
ATOM 5408 O O . LEU A 1 50 ? 8.429 6.345 -6.256 1.00 0.00 50 LEU A O 5
ATOM 5424 N N . VAL A 1 51 ? 6.419 6.715 -5.285 1.00 0.00 51 VAL A N 5
ATOM 5425 C CA . VAL A 1 51 ? 5.979 7.880 -6.053 1.00 0.00 51 VAL A CA 5
ATOM 5426 C C . VAL A 1 51 ? 4.949 8.652 -5.216 1.00 0.00 51 VAL A C 5
ATOM 5427 O O . VAL A 1 51 ? 4.424 8.132 -4.230 1.00 0.00 51 VAL A O 5
ATOM 5440 N N . THR A 1 52 ? 4.696 9.913 -5.564 1.00 0.00 52 THR A N 5
ATOM 5441 C CA . THR A 1 52 ? 3.715 10.744 -4.886 1.00 0.00 52 THR A CA 5
ATOM 5442 C C . THR A 1 52 ? 2.337 10.228 -5.302 1.00 0.00 52 THR A C 5
ATOM 5443 O O . THR A 1 52 ? 1.946 10.344 -6.466 1.00 0.00 52 THR A O 5
ATOM 5454 N N . VAL A 1 53 ? 1.642 9.605 -4.363 1.00 0.00 53 VAL A N 5
ATOM 5455 C CA . VAL A 1 53 ? 0.307 9.051 -4.541 1.00 0.00 53 VAL A CA 5
ATOM 5456 C C . VAL A 1 53 ? -0.694 10.186 -4.281 1.00 0.00 53 VAL A C 5
ATOM 5457 O O . VAL A 1 53 ? -0.551 10.909 -3.293 1.00 0.00 53 VAL A O 5
ATOM 5470 N N . GLU A 1 54 ? -1.667 10.390 -5.169 1.00 0.00 54 GLU A N 5
ATOM 5471 C CA . GLU A 1 54 ? -2.697 11.421 -5.022 1.00 0.00 54 GLU A CA 5
ATOM 5472 C C . GLU A 1 54 ? -3.761 10.951 -4.021 1.00 0.00 54 GLU A C 5
ATOM 5473 O O . GLU A 1 54 ? -3.789 9.787 -3.623 1.00 0.00 54 GLU A O 5
ATOM 5485 N N . GLU A 1 55 ? -4.633 11.857 -3.572 1.00 0.00 55 GLU A N 5
ATOM 5486 C CA . GLU A 1 55 ? -5.699 11.477 -2.658 1.00 0.00 55 GLU A CA 5
ATOM 5487 C C . GLU A 1 55 ? -6.682 10.622 -3.467 1.00 0.00 55 GLU A C 5
ATOM 5488 O O . GLU A 1 55 ? -6.876 10.832 -4.670 1.00 0.00 55 GLU A O 5
ATOM 5500 N N . ASP A 1 56 ? -7.347 9.690 -2.790 1.00 0.00 56 ASP A N 5
ATOM 5501 C CA . ASP A 1 56 ? -8.328 8.738 -3.301 1.00 0.00 56 ASP A CA 5
ATOM 5502 C C . ASP A 1 56 ? -7.719 7.816 -4.363 1.00 0.00 56 ASP A C 5
ATOM 5503 O O . ASP A 1 56 ? -8.448 7.097 -5.052 1.00 0.00 56 ASP A O 5
ATOM 5512 N N . ASP A 1 57 ? -6.395 7.840 -4.536 1.00 0.00 57 ASP A N 5
ATOM 5513 C CA . ASP A 1 57 ? -5.698 6.997 -5.493 1.00 0.00 57 ASP A CA 5
ATOM 5514 C C . ASP A 1 57 ? -5.640 5.588 -4.916 1.00 0.00 57 ASP A C 5
ATOM 5515 O O . ASP A 1 57 ? -5.688 5.395 -3.698 1.00 0.00 57 ASP A O 5
ATOM 5524 N N . THR A 1 58 ? -5.560 4.593 -5.783 1.00 0.00 58 THR A N 5
ATOM 5525 C CA . THR A 1 58 ? -5.527 3.206 -5.365 1.00 0.00 58 THR A CA 5
ATOM 5526 C C . THR A 1 58 ? -4.096 2.750 -5.103 1.00 0.00 58 THR A C 5
ATOM 5527 O O . THR A 1 58 ? -3.220 2.876 -5.959 1.00 0.00 58 THR A O 5
ATOM 5538 N N . ILE A 1 59 ? -3.839 2.288 -3.876 1.00 0.00 59 ILE A N 5
ATOM 5539 C CA . ILE A 1 59 ? -2.524 1.800 -3.496 1.00 0.00 59 ILE A CA 5
ATOM 5540 C C . ILE A 1 59 ? -2.372 0.438 -4.168 1.00 0.00 59 ILE A C 5
ATOM 5541 O O . ILE A 1 59 ? -3.297 -0.382 -4.183 1.00 0.00 59 ILE A O 5
ATOM 5557 N N . MET A 1 60 ? -1.184 0.184 -4.705 1.00 0.00 60 MET A N 5
ATOM 5558 C CA . MET A 1 60 ? -0.837 -1.051 -5.372 1.00 0.00 60 MET A CA 5
ATOM 5559 C C . MET A 1 60 ? 0.487 -1.541 -4.823 1.00 0.00 60 MET A C 5
ATOM 5560 O O . MET A 1 60 ? 1.286 -0.762 -4.306 1.00 0.00 60 MET A O 5
ATOM 5574 N N . GLU A 1 61 ? 0.717 -2.840 -4.977 1.00 0.00 61 GLU A N 5
ATOM 5575 C CA . GLU A 1 61 ? 1.920 -3.527 -4.532 1.00 0.00 61 GLU A CA 5
ATOM 5576 C C . GLU A 1 61 ? 3.176 -2.947 -5.185 1.00 0.00 61 GLU A C 5
ATOM 5577 O O . GLU A 1 61 ? 4.245 -3.009 -4.586 1.00 0.00 61 GLU A O 5
ATOM 5589 N N . GLU A 1 62 ? 3.079 -2.373 -6.390 1.00 0.00 62 GLU A N 5
ATOM 5590 C CA . GLU A 1 62 ? 4.249 -1.794 -7.050 1.00 0.00 62 GLU A CA 5
ATOM 5591 C C . GLU A 1 62 ? 4.472 -0.318 -6.694 1.00 0.00 62 GLU A C 5
ATOM 5592 O O . GLU A 1 62 ? 5.465 0.263 -7.131 1.00 0.00 62 GLU A O 5
ATOM 5604 N N . LEU A 1 63 ? 3.571 0.298 -5.921 1.00 0.00 63 LEU A N 5
ATOM 5605 C CA . LEU A 1 63 ? 3.671 1.694 -5.486 1.00 0.00 63 LEU A CA 5
ATOM 5606 C C . LEU A 1 63 ? 4.282 1.747 -4.084 1.00 0.00 63 LEU A C 5
ATOM 5607 O O . LEU A 1 63 ? 4.151 2.756 -3.395 1.00 0.00 63 LEU A O 5
ATOM 5623 N N . VAL A 1 64 ? 4.904 0.667 -3.618 1.00 0.00 64 VAL A N 5
ATOM 5624 C CA . VAL A 1 64 ? 5.534 0.580 -2.316 1.00 0.00 64 VAL A CA 5
ATOM 5625 C C . VAL A 1 64 ? 6.843 -0.177 -2.491 1.00 0.00 64 VAL A C 5
ATOM 5626 O O . VAL A 1 64 ? 6.932 -1.141 -3.254 1.00 0.00 64 VAL A O 5
ATOM 5639 N N . ASP A 1 65 ? 7.871 0.272 -1.782 1.00 0.00 65 ASP A N 5
ATOM 5640 C CA . ASP A 1 65 ? 9.214 -0.293 -1.784 1.00 0.00 65 ASP A CA 5
ATOM 5641 C C . ASP A 1 65 ? 9.247 -1.594 -0.975 1.00 0.00 65 ASP A C 5
ATOM 5642 O O . ASP A 1 65 ? 9.842 -1.688 0.103 1.00 0.00 65 ASP A O 5
ATOM 5651 N N . ASN A 1 66 ? 8.565 -2.623 -1.467 1.00 0.00 66 ASN A N 5
ATOM 5652 C CA . ASN A 1 66 ? 8.459 -3.933 -0.845 1.00 0.00 66 ASN A CA 5
ATOM 5653 C C . ASN A 1 66 ? 8.350 -4.975 -1.941 1.00 0.00 66 ASN A C 5
ATOM 5654 O O . ASN A 1 66 ? 7.640 -4.731 -2.917 1.00 0.00 66 ASN A O 5
ATOM 5665 N N . HIS A 1 67 ? 8.995 -6.132 -1.757 1.00 0.00 67 HIS A N 5
ATOM 5666 C CA . HIS A 1 67 ? 9.051 -7.257 -2.693 1.00 0.00 67 HIS A CA 5
ATOM 5667 C C . HIS A 1 67 ? 9.784 -6.814 -3.965 1.00 0.00 67 HIS A C 5
ATOM 5668 O O . HIS A 1 67 ? 10.862 -7.345 -4.244 1.00 0.00 67 HIS A O 5
ATOM 5682 N N . GLY A 1 68 ? 9.222 -5.907 -4.760 1.00 0.00 68 GLY A N 5
ATOM 5683 C CA . GLY A 1 68 ? 9.861 -5.354 -5.945 1.00 0.00 68 GLY A CA 5
ATOM 5684 C C . GLY A 1 68 ? 10.897 -4.333 -5.445 1.00 0.00 68 GLY A C 5
ATOM 5685 O O . GLY A 1 68 ? 10.912 -4.004 -4.255 1.00 0.00 68 GLY A O 5
ATOM 5689 N N . LYS A 1 69 ? 11.779 -3.858 -6.333 1.00 0.00 69 LYS A N 5
ATOM 5690 C CA . LYS A 1 69 ? 12.889 -2.887 -6.156 1.00 0.00 69 LYS A CA 5
ATOM 5691 C C . LYS A 1 69 ? 13.996 -3.080 -7.201 1.00 0.00 69 LYS A C 5
ATOM 5692 O O . LYS A 1 69 ? 15.008 -2.383 -7.173 1.00 0.00 69 LYS A O 5
ATOM 5711 N N . LYS A 1 70 ? 13.898 -4.098 -8.048 1.00 0.00 70 LYS A N 5
ATOM 5712 C CA . LYS A 1 70 ? 14.876 -4.397 -9.076 1.00 0.00 70 LYS A CA 5
ATOM 5713 C C . LYS A 1 70 ? 14.619 -3.462 -10.243 1.00 0.00 70 LYS A C 5
ATOM 5714 O O . LYS A 1 70 ? 13.652 -3.672 -10.972 1.00 0.00 70 LYS A O 5
ATOM 5733 N N . ILE A 1 71 ? 15.469 -2.455 -10.445 1.00 0.00 71 ILE A N 5
ATOM 5734 C CA . ILE A 1 71 ? 15.322 -1.505 -11.553 1.00 0.00 71 ILE A CA 5
ATOM 5735 C C . ILE A 1 71 ? 15.703 -2.140 -12.910 1.00 0.00 71 ILE A C 5
ATOM 5736 O O . ILE A 1 71 ? 15.823 -1.447 -13.921 1.00 0.00 71 ILE A O 5
ATOM 5752 N N . LYS A 1 72 ? 16.000 -3.443 -12.936 1.00 0.00 72 LYS A N 5
ATOM 5753 C CA . LYS A 1 72 ? 16.363 -4.180 -14.130 1.00 0.00 72 LYS A CA 5
ATOM 5754 C C . LYS A 1 72 ? 15.090 -4.690 -14.788 1.00 0.00 72 LYS A C 5
ATOM 5755 O O . LYS A 1 72 ? 14.586 -5.742 -14.385 1.00 0.00 72 LYS A O 5
ATOM 5774 N N . SER A 1 73 ? 14.600 -3.968 -15.787 1.00 0.00 73 SER A N 5
ATOM 5775 C CA . SER A 1 73 ? 13.418 -4.270 -16.578 1.00 0.00 73 SER A CA 5
ATOM 5776 C C . SER A 1 73 ? 13.655 -5.595 -17.317 1.00 0.00 73 SER A C 5
ATOM 5777 O O . SER A 1 73 ? 14.271 -5.598 -18.386 1.00 0.00 73 SER A O 5
ATOM 5785 N N . SER A 1 74 ? 13.251 -6.740 -16.759 1.00 0.00 74 SER A N 5
ATOM 5786 C CA . SER A 1 74 ? 13.477 -8.019 -17.423 1.00 0.00 74 SER A CA 5
ATOM 5787 C C . SER A 1 74 ? 12.569 -9.098 -16.841 1.00 0.00 74 SER A C 5
ATOM 5788 O O . SER A 1 74 ? 12.493 -9.256 -15.617 1.00 0.00 74 SER A O 5
ATOM 5796 N N . GLY A 1 75 ? 11.913 -9.867 -17.707 1.00 0.00 75 GLY A N 5
ATOM 5797 C CA . GLY A 1 75 ? 11.021 -10.938 -17.294 1.00 0.00 75 GLY A CA 5
ATOM 5798 C C . GLY A 1 75 ? 11.839 -12.122 -16.764 1.00 0.00 75 GLY A C 5
ATOM 5799 O O . GLY A 1 75 ? 12.869 -12.449 -17.363 1.00 0.00 75 GLY A O 5
ATOM 5803 N N . PRO A 1 76 ? 11.443 -12.768 -15.656 1.00 0.00 76 PRO A N 5
ATOM 5804 C CA . PRO A 1 76 ? 12.163 -13.907 -15.090 1.00 0.00 76 PRO A CA 5
ATOM 5805 C C . PRO A 1 76 ? 11.981 -15.170 -15.934 1.00 0.00 76 PRO A C 5
ATOM 5806 O O . PRO A 1 76 ? 11.107 -15.228 -16.798 1.00 0.00 76 PRO A O 5
ATOM 5817 N N . SER A 1 77 ? 12.788 -16.195 -15.647 1.00 0.00 77 SER A N 5
ATOM 5818 C CA . SER A 1 77 ? 12.726 -17.491 -16.313 1.00 0.00 77 SER A CA 5
ATOM 5819 C C . SER A 1 77 ? 11.367 -18.073 -15.934 1.00 0.00 77 SER A C 5
ATOM 5820 O O . SER A 1 77 ? 11.151 -18.380 -14.756 1.00 0.00 77 SER A O 5
ATOM 5828 N N . SER A 1 78 ? 10.450 -18.138 -16.891 1.00 0.00 78 SER A N 5
ATOM 5829 C CA . SER A 1 78 ? 9.107 -18.635 -16.710 1.00 0.00 78 SER A CA 5
ATOM 5830 C C . SER A 1 78 ? 8.615 -19.133 -18.067 1.00 0.00 78 SER A C 5
ATOM 5831 O O . SER A 1 78 ? 7.899 -18.419 -18.775 1.00 0.00 78 SER A O 5
ATOM 5839 N N . GLY A 1 79 ? 9.025 -20.343 -18.441 1.00 0.00 79 GLY A N 5
ATOM 5840 C CA . GLY A 1 79 ? 8.658 -20.961 -19.700 1.00 0.00 79 GLY A CA 5
ATOM 5841 C C . GLY A 1 79 ? 9.527 -22.166 -19.952 1.00 0.00 79 GLY A C 5
ATOM 5842 O O . GLY A 1 79 ? 9.785 -22.931 -19.001 1.00 0.00 79 GLY A O 5
ATOM 5846 N N . GLY A 1 1 ? -19.365 -15.575 8.943 1.00 0.00 1 GLY A N 6
ATOM 5847 C CA . GLY A 1 1 ? -20.385 -14.937 9.783 1.00 0.00 1 GLY A CA 6
ATOM 5848 C C . GLY A 1 1 ? -21.411 -14.306 8.866 1.00 0.00 1 GLY A C 6
ATOM 5849 O O . GLY A 1 1 ? -21.999 -14.989 8.029 1.00 0.00 1 GLY A O 6
ATOM 5853 N N . SER A 1 2 ? -21.618 -12.999 9.006 1.00 0.00 2 SER A N 6
ATOM 5854 C CA . SER A 1 2 ? -22.524 -12.194 8.196 1.00 0.00 2 SER A CA 6
ATOM 5855 C C . SER A 1 2 ? -21.797 -10.924 7.730 1.00 0.00 2 SER A C 6
ATOM 5856 O O . SER A 1 2 ? -22.340 -10.166 6.925 1.00 0.00 2 SER A O 6
ATOM 5864 N N . SER A 1 3 ? -20.598 -10.652 8.255 1.00 0.00 3 SER A N 6
ATOM 5865 C CA . SER A 1 3 ? -19.786 -9.506 7.899 1.00 0.00 3 SER A CA 6
ATOM 5866 C C . SER A 1 3 ? -19.156 -9.729 6.526 1.00 0.00 3 SER A C 6
ATOM 5867 O O . SER A 1 3 ? -19.059 -10.872 6.055 1.00 0.00 3 SER A O 6
ATOM 5875 N N . GLY A 1 4 ? -18.725 -8.636 5.904 1.00 0.00 4 GLY A N 6
ATOM 5876 C CA . GLY A 1 4 ? -18.080 -8.604 4.609 1.00 0.00 4 GLY A CA 6
ATOM 5877 C C . GLY A 1 4 ? -17.084 -7.454 4.607 1.00 0.00 4 GLY A C 6
ATOM 5878 O O . GLY A 1 4 ? -17.206 -6.514 5.402 1.00 0.00 4 GLY A O 6
ATOM 5882 N N . SER A 1 5 ? -16.138 -7.499 3.672 1.00 0.00 5 SER A N 6
ATOM 5883 C CA . SER A 1 5 ? -15.072 -6.521 3.506 1.00 0.00 5 SER A CA 6
ATOM 5884 C C . SER A 1 5 ? -14.792 -6.232 2.024 1.00 0.00 5 SER A C 6
ATOM 5885 O O . SER A 1 5 ? -13.678 -5.827 1.678 1.00 0.00 5 SER A O 6
ATOM 5893 N N . SER A 1 6 ? -15.768 -6.435 1.132 1.00 0.00 6 SER A N 6
ATOM 5894 C CA . SER A 1 6 ? -15.627 -6.207 -0.308 1.00 0.00 6 SER A CA 6
ATOM 5895 C C . SER A 1 6 ? -15.149 -4.776 -0.573 1.00 0.00 6 SER A C 6
ATOM 5896 O O . SER A 1 6 ? -15.761 -3.825 -0.072 1.00 0.00 6 SER A O 6
ATOM 5904 N N . GLY A 1 7 ? -14.071 -4.620 -1.343 1.00 0.00 7 GLY A N 6
ATOM 5905 C CA . GLY A 1 7 ? -13.422 -3.360 -1.700 1.00 0.00 7 GLY A CA 6
ATOM 5906 C C . GLY A 1 7 ? -11.898 -3.544 -1.715 1.00 0.00 7 GLY A C 6
ATOM 5907 O O . GLY A 1 7 ? -11.431 -4.678 -1.599 1.00 0.00 7 GLY A O 6
ATOM 5911 N N . SER A 1 8 ? -11.140 -2.451 -1.857 1.00 0.00 8 SER A N 6
ATOM 5912 C CA . SER A 1 8 ? -9.672 -2.413 -1.876 1.00 0.00 8 SER A CA 6
ATOM 5913 C C . SER A 1 8 ? -9.150 -1.116 -1.255 1.00 0.00 8 SER A C 6
ATOM 5914 O O . SER A 1 8 ? -9.915 -0.160 -1.067 1.00 0.00 8 SER A O 6
ATOM 5922 N N . VAL A 1 9 ? -7.870 -1.119 -0.877 1.00 0.00 9 VAL A N 6
ATOM 5923 C CA . VAL A 1 9 ? -7.159 -0.019 -0.235 1.00 0.00 9 VAL A CA 6
ATOM 5924 C C . VAL A 1 9 ? -6.926 1.152 -1.185 1.00 0.00 9 VAL A C 6
ATOM 5925 O O . VAL A 1 9 ? -6.579 0.980 -2.356 1.00 0.00 9 VAL A O 6
ATOM 5938 N N . VAL A 1 10 ? -7.080 2.351 -0.633 1.00 0.00 10 VAL A N 6
ATOM 5939 C CA . VAL A 1 10 ? -6.891 3.632 -1.283 1.00 0.00 10 VAL A CA 6
ATOM 5940 C C . VAL A 1 10 ? -6.187 4.550 -0.274 1.00 0.00 10 VAL A C 6
ATOM 5941 O O . VAL A 1 10 ? -6.184 4.283 0.937 1.00 0.00 10 VAL A O 6
ATOM 5954 N N . ALA A 1 11 ? -5.545 5.609 -0.756 1.00 0.00 11 ALA A N 6
ATOM 5955 C CA . ALA A 1 11 ? -4.859 6.559 0.101 1.00 0.00 11 ALA A CA 6
ATOM 5956 C C . ALA A 1 11 ? -5.882 7.536 0.670 1.00 0.00 11 ALA A C 6
ATOM 5957 O O . ALA A 1 11 ? -6.785 7.990 -0.025 1.00 0.00 11 ALA A O 6
ATOM 5964 N N . LYS A 1 12 ? -5.753 7.862 1.950 1.00 0.00 12 LYS A N 6
ATOM 5965 C CA . LYS A 1 12 ? -6.647 8.792 2.639 1.00 0.00 12 LYS A CA 6
ATOM 5966 C C . LYS A 1 12 ? -6.260 10.246 2.371 1.00 0.00 12 LYS A C 6
ATOM 5967 O O . LYS A 1 12 ? -7.093 11.130 2.544 1.00 0.00 12 LYS A O 6
ATOM 5986 N N . VAL A 1 13 ? -5.016 10.515 1.992 1.00 0.00 13 VAL A N 6
ATOM 5987 C CA . VAL A 1 13 ? -4.504 11.851 1.696 1.00 0.00 13 VAL A CA 6
ATOM 5988 C C . VAL A 1 13 ? -3.480 11.732 0.571 1.00 0.00 13 VAL A C 6
ATOM 5989 O O . VAL A 1 13 ? -3.097 10.621 0.205 1.00 0.00 13 VAL A O 6
ATOM 6002 N N . LYS A 1 14 ? -3.033 12.857 0.013 1.00 0.00 14 LYS A N 6
ATOM 6003 C CA . LYS A 1 14 ? -2.020 12.867 -1.035 1.00 0.00 14 LYS A CA 6
ATOM 6004 C C . LYS A 1 14 ? -0.701 12.507 -0.336 1.00 0.00 14 LYS A C 6
ATOM 6005 O O . LYS A 1 14 ? -0.157 13.332 0.396 1.00 0.00 14 LYS A O 6
ATOM 6024 N N . ILE A 1 15 ? -0.205 11.282 -0.487 1.00 0.00 15 ILE A N 6
ATOM 6025 C CA . ILE A 1 15 ? 1.028 10.816 0.150 1.00 0.00 15 ILE A CA 6
ATOM 6026 C C . ILE A 1 15 ? 2.218 11.145 -0.761 1.00 0.00 15 ILE A C 6
ATOM 6027 O O . ILE A 1 15 ? 2.336 10.515 -1.811 1.00 0.00 15 ILE A O 6
ATOM 6043 N N . PRO A 1 16 ? 3.099 12.104 -0.429 1.00 0.00 16 PRO A N 6
ATOM 6044 C CA . PRO A 1 16 ? 4.236 12.398 -1.287 1.00 0.00 16 PRO A CA 6
ATOM 6045 C C . PRO A 1 16 ? 5.235 11.239 -1.247 1.00 0.00 16 PRO A C 6
ATOM 6046 O O . PRO A 1 16 ? 5.360 10.540 -0.232 1.00 0.00 16 PRO A O 6
ATOM 6057 N N . GLU A 1 17 ? 5.949 11.028 -2.351 1.00 0.00 17 GLU A N 6
ATOM 6058 C CA . GLU A 1 17 ? 6.955 9.981 -2.496 1.00 0.00 17 GLU A CA 6
ATOM 6059 C C . GLU A 1 17 ? 7.955 10.027 -1.328 1.00 0.00 17 GLU A C 6
ATOM 6060 O O . GLU A 1 17 ? 8.308 11.101 -0.832 1.00 0.00 17 GLU A O 6
ATOM 6072 N N . GLY A 1 18 ? 8.418 8.856 -0.877 1.00 0.00 18 GLY A N 6
ATOM 6073 C CA . GLY A 1 18 ? 9.382 8.748 0.206 1.00 0.00 18 GLY A CA 6
ATOM 6074 C C . GLY A 1 18 ? 8.774 8.804 1.602 1.00 0.00 18 GLY A C 6
ATOM 6075 O O . GLY A 1 18 ? 9.516 8.733 2.577 1.00 0.00 18 GLY A O 6
ATOM 6079 N N . THR A 1 19 ? 7.450 8.902 1.721 1.00 0.00 19 THR A N 6
ATOM 6080 C CA . THR A 1 19 ? 6.759 8.956 3.003 1.00 0.00 19 THR A CA 6
ATOM 6081 C C . THR A 1 19 ? 6.384 7.534 3.450 1.00 0.00 19 THR A C 6
ATOM 6082 O O . THR A 1 19 ? 6.054 6.688 2.610 1.00 0.00 19 THR A O 6
ATOM 6093 N N . ILE A 1 20 ? 6.470 7.248 4.755 1.00 0.00 20 ILE A N 6
ATOM 6094 C CA . ILE A 1 20 ? 6.111 5.947 5.319 1.00 0.00 20 ILE A CA 6
ATOM 6095 C C . ILE A 1 20 ? 4.578 5.916 5.415 1.00 0.00 20 ILE A C 6
ATOM 6096 O O . ILE A 1 20 ? 3.957 6.880 5.869 1.00 0.00 20 ILE A O 6
ATOM 6112 N N . LEU A 1 21 ? 3.958 4.812 5.015 1.00 0.00 21 LEU A N 6
ATOM 6113 C CA . LEU A 1 21 ? 2.519 4.607 5.058 1.00 0.00 21 LEU A CA 6
ATOM 6114 C C . LEU A 1 21 ? 2.084 4.365 6.506 1.00 0.00 21 LEU A C 6
ATOM 6115 O O . LEU A 1 21 ? 2.768 3.679 7.276 1.00 0.00 21 LEU A O 6
ATOM 6131 N N . THR A 1 22 ? 0.927 4.903 6.885 1.00 0.00 22 THR A N 6
ATOM 6132 C CA . THR A 1 22 ? 0.339 4.760 8.213 1.00 0.00 22 THR A CA 6
ATOM 6133 C C . THR A 1 22 ? -1.171 4.604 8.018 1.00 0.00 22 THR A C 6
ATOM 6134 O O . THR A 1 22 ? -1.682 4.896 6.929 1.00 0.00 22 THR A O 6
ATOM 6145 N N . MET A 1 23 ? -1.897 4.166 9.050 1.00 0.00 23 MET A N 6
ATOM 6146 C CA . MET A 1 23 ? -3.346 4.017 8.946 1.00 0.00 23 MET A CA 6
ATOM 6147 C C . MET A 1 23 ? -4.014 5.387 8.744 1.00 0.00 23 MET A C 6
ATOM 6148 O O . MET A 1 23 ? -5.130 5.459 8.233 1.00 0.00 23 MET A O 6
ATOM 6162 N N . ASP A 1 24 ? -3.341 6.478 9.134 1.00 0.00 24 ASP A N 6
ATOM 6163 C CA . ASP A 1 24 ? -3.839 7.849 9.006 1.00 0.00 24 ASP A CA 6
ATOM 6164 C C . ASP A 1 24 ? -3.930 8.276 7.546 1.00 0.00 24 ASP A C 6
ATOM 6165 O O . ASP A 1 24 ? -4.764 9.107 7.197 1.00 0.00 24 ASP A O 6
ATOM 6174 N N . MET A 1 25 ? -3.049 7.735 6.701 1.00 0.00 25 MET A N 6
ATOM 6175 C CA . MET A 1 25 ? -2.957 8.061 5.288 1.00 0.00 25 MET A CA 6
ATOM 6176 C C . MET A 1 25 ? -3.508 6.955 4.392 1.00 0.00 25 MET A C 6
ATOM 6177 O O . MET A 1 25 ? -3.322 7.011 3.181 1.00 0.00 25 MET A O 6
ATOM 6191 N N . LEU A 1 26 ? -4.185 5.952 4.948 1.00 0.00 26 LEU A N 6
ATOM 6192 C CA . LEU A 1 26 ? -4.763 4.843 4.196 1.00 0.00 26 LEU A CA 6
ATOM 6193 C C . LEU A 1 26 ? -6.201 4.637 4.644 1.00 0.00 26 LEU A C 6
ATOM 6194 O O . LEU A 1 26 ? -6.604 5.102 5.709 1.00 0.00 26 LEU A O 6
ATOM 6210 N N . THR A 1 27 ? -6.975 3.928 3.835 1.00 0.00 27 THR A N 6
ATOM 6211 C CA . THR A 1 27 ? -8.367 3.597 4.076 1.00 0.00 27 THR A CA 6
ATOM 6212 C C . THR A 1 27 ? -8.755 2.571 3.018 1.00 0.00 27 THR A C 6
ATOM 6213 O O . THR A 1 27 ? -7.963 2.239 2.133 1.00 0.00 27 THR A O 6
ATOM 6224 N N . VAL A 1 28 ? -9.966 2.046 3.115 1.00 0.00 28 VAL A N 6
ATOM 6225 C CA . VAL A 1 28 ? -10.498 1.093 2.164 1.00 0.00 28 VAL A CA 6
ATOM 6226 C C . VAL A 1 28 ? -11.669 1.822 1.503 1.00 0.00 28 VAL A C 6
ATOM 6227 O O . VAL A 1 28 ? -12.211 2.795 2.046 1.00 0.00 28 VAL A O 6
ATOM 6240 N N . LYS A 1 29 ? -12.028 1.392 0.301 1.00 0.00 29 LYS A N 6
ATOM 6241 C CA . LYS A 1 29 ? -13.119 1.932 -0.488 1.00 0.00 29 LYS A CA 6
ATOM 6242 C C . LYS A 1 29 ? -13.944 0.714 -0.825 1.00 0.00 29 LYS A C 6
ATOM 6243 O O . LYS A 1 29 ? -13.430 -0.183 -1.503 1.00 0.00 29 LYS A O 6
ATOM 6262 N N . VAL A 1 30 ? -15.152 0.601 -0.276 1.00 0.00 30 VAL A N 6
ATOM 6263 C CA . VAL A 1 30 ? -15.978 -0.565 -0.555 1.00 0.00 30 VAL A CA 6
ATOM 6264 C C . VAL A 1 30 ? -16.315 -0.630 -2.049 1.00 0.00 30 VAL A C 6
ATOM 6265 O O . VAL A 1 30 ? -16.230 0.380 -2.754 1.00 0.00 30 VAL A O 6
ATOM 6278 N N . GLY A 1 31 ? -16.676 -1.816 -2.538 1.00 0.00 31 GLY A N 6
ATOM 6279 C CA . GLY A 1 31 ? -17.041 -2.030 -3.928 1.00 0.00 31 GLY A CA 6
ATOM 6280 C C . GLY A 1 31 ? -16.316 -3.215 -4.537 1.00 0.00 31 GLY A C 6
ATOM 6281 O O . GLY A 1 31 ? -16.745 -4.349 -4.330 1.00 0.00 31 GLY A O 6
ATOM 6285 N N . GLU A 1 32 ? -15.214 -2.953 -5.240 1.00 0.00 32 GLU A N 6
ATOM 6286 C CA . GLU A 1 32 ? -14.400 -3.942 -5.945 1.00 0.00 32 GLU A CA 6
ATOM 6287 C C . GLU A 1 32 ? -12.976 -4.076 -5.383 1.00 0.00 32 GLU A C 6
ATOM 6288 O O . GLU A 1 32 ? -12.456 -3.110 -4.825 1.00 0.00 32 GLU A O 6
ATOM 6300 N N . PRO A 1 33 ? -12.294 -5.218 -5.603 1.00 0.00 33 PRO A N 6
ATOM 6301 C CA . PRO A 1 33 ? -10.933 -5.474 -5.136 1.00 0.00 33 PRO A CA 6
ATOM 6302 C C . PRO A 1 33 ? -9.853 -4.773 -5.985 1.00 0.00 33 PRO A C 6
ATOM 6303 O O . PRO A 1 33 ? -8.684 -5.147 -5.908 1.00 0.00 33 PRO A O 6
ATOM 6314 N N . LYS A 1 34 ? -10.203 -3.792 -6.827 1.00 0.00 34 LYS A N 6
ATOM 6315 C CA . LYS A 1 34 ? -9.254 -3.059 -7.669 1.00 0.00 34 LYS A CA 6
ATOM 6316 C C . LYS A 1 34 ? -8.177 -2.461 -6.775 1.00 0.00 34 LYS A C 6
ATOM 6317 O O . LYS A 1 34 ? -8.475 -1.555 -5.999 1.00 0.00 34 LYS A O 6
ATOM 6336 N N . GLY A 1 35 ? -6.941 -2.931 -6.907 1.00 0.00 35 GLY A N 6
ATOM 6337 C CA . GLY A 1 35 ? -5.825 -2.461 -6.108 1.00 0.00 35 GLY A CA 6
ATOM 6338 C C . GLY A 1 35 ? -5.506 -3.437 -4.990 1.00 0.00 35 GLY A C 6
ATOM 6339 O O . GLY A 1 35 ? -6.006 -4.567 -4.958 1.00 0.00 35 GLY A O 6
ATOM 6343 N N . TYR A 1 36 ? -4.633 -2.998 -4.092 1.00 0.00 36 TYR A N 6
ATOM 6344 C CA . TYR A 1 36 ? -4.193 -3.784 -2.955 1.00 0.00 36 TYR A CA 6
ATOM 6345 C C . TYR A 1 36 ? -5.403 -4.195 -2.089 1.00 0.00 36 TYR A C 6
ATOM 6346 O O . TYR A 1 36 ? -6.215 -3.324 -1.759 1.00 0.00 36 TYR A O 6
ATOM 6364 N N . PRO A 1 37 ? -5.559 -5.480 -1.716 1.00 0.00 37 PRO A N 6
ATOM 6365 C CA . PRO A 1 37 ? -6.693 -5.943 -0.921 1.00 0.00 37 PRO A CA 6
ATOM 6366 C C . PRO A 1 37 ? -6.677 -5.350 0.493 1.00 0.00 37 PRO A C 6
ATOM 6367 O O . PRO A 1 37 ? -5.605 -5.054 1.030 1.00 0.00 37 PRO A O 6
ATOM 6378 N N . PRO A 1 38 ? -7.847 -5.210 1.142 1.00 0.00 38 PRO A N 6
ATOM 6379 C CA . PRO A 1 38 ? -7.915 -4.631 2.470 1.00 0.00 38 PRO A CA 6
ATOM 6380 C C . PRO A 1 38 ? -7.484 -5.579 3.578 1.00 0.00 38 PRO A C 6
ATOM 6381 O O . PRO A 1 38 ? -7.083 -5.093 4.629 1.00 0.00 38 PRO A O 6
ATOM 6392 N N . GLU A 1 39 ? -7.533 -6.896 3.380 1.00 0.00 39 GLU A N 6
ATOM 6393 C CA . GLU A 1 39 ? -7.123 -7.834 4.419 1.00 0.00 39 GLU A CA 6
ATOM 6394 C C . GLU A 1 39 ? -5.635 -7.648 4.733 1.00 0.00 39 GLU A C 6
ATOM 6395 O O . GLU A 1 39 ? -5.223 -7.646 5.889 1.00 0.00 39 GLU A O 6
ATOM 6407 N N . ASP A 1 40 ? -4.832 -7.447 3.689 1.00 0.00 40 ASP A N 6
ATOM 6408 C CA . ASP A 1 40 ? -3.393 -7.273 3.785 1.00 0.00 40 ASP A CA 6
ATOM 6409 C C . ASP A 1 40 ? -2.977 -5.838 4.127 1.00 0.00 40 ASP A C 6
ATOM 6410 O O . ASP A 1 40 ? -1.774 -5.582 4.171 1.00 0.00 40 ASP A O 6
ATOM 6419 N N . ILE A 1 41 ? -3.901 -4.901 4.393 1.00 0.00 41 ILE A N 6
ATOM 6420 C CA . ILE A 1 41 ? -3.586 -3.497 4.705 1.00 0.00 41 ILE A CA 6
ATOM 6421 C C . ILE A 1 41 ? -2.488 -3.330 5.767 1.00 0.00 41 ILE A C 6
ATOM 6422 O O . ILE A 1 41 ? -1.675 -2.411 5.664 1.00 0.00 41 ILE A O 6
ATOM 6438 N N . PHE A 1 42 ? -2.426 -4.221 6.761 1.00 0.00 42 PHE A N 6
ATOM 6439 C CA . PHE A 1 42 ? -1.425 -4.176 7.822 1.00 0.00 42 PHE A CA 6
ATOM 6440 C C . PHE A 1 42 ? -0.001 -4.250 7.261 1.00 0.00 42 PHE A C 6
ATOM 6441 O O . PHE A 1 42 ? 0.923 -3.718 7.877 1.00 0.00 42 PHE A O 6
ATOM 6458 N N . ASN A 1 43 ? 0.184 -4.897 6.105 1.00 0.00 43 ASN A N 6
ATOM 6459 C CA . ASN A 1 43 ? 1.476 -5.033 5.445 1.00 0.00 43 ASN A CA 6
ATOM 6460 C C . ASN A 1 43 ? 1.889 -3.687 4.870 1.00 0.00 43 ASN A C 6
ATOM 6461 O O . ASN A 1 43 ? 3.061 -3.331 4.928 1.00 0.00 43 ASN A O 6
ATOM 6472 N N . LEU A 1 44 ? 0.943 -2.960 4.262 1.00 0.00 44 LEU A N 6
ATOM 6473 C CA . LEU A 1 44 ? 1.202 -1.652 3.671 1.00 0.00 44 LEU A CA 6
ATOM 6474 C C . LEU A 1 44 ? 1.584 -0.655 4.752 1.00 0.00 44 LEU A C 6
ATOM 6475 O O . LEU A 1 44 ? 2.468 0.168 4.531 1.00 0.00 44 LEU A O 6
ATOM 6491 N N . VAL A 1 45 ? 0.891 -0.683 5.889 1.00 0.00 45 VAL A N 6
ATOM 6492 C CA . VAL A 1 45 ? 1.125 0.208 7.015 1.00 0.00 45 VAL A CA 6
ATOM 6493 C C . VAL A 1 45 ? 2.559 -0.004 7.524 1.00 0.00 45 VAL A C 6
ATOM 6494 O O . VAL A 1 45 ? 2.848 -0.936 8.271 1.00 0.00 45 VAL A O 6
ATOM 6507 N N . GLY A 1 46 ? 3.467 0.878 7.103 1.00 0.00 46 GLY A N 6
ATOM 6508 C CA . GLY A 1 46 ? 4.877 0.893 7.450 1.00 0.00 46 GLY A CA 6
ATOM 6509 C C . GLY A 1 46 ? 5.816 0.933 6.248 1.00 0.00 46 GLY A C 6
ATOM 6510 O O . GLY A 1 46 ? 6.994 1.221 6.447 1.00 0.00 46 GLY A O 6
ATOM 6514 N N . LYS A 1 47 ? 5.324 0.664 5.037 1.00 0.00 47 LYS A N 6
ATOM 6515 C CA . LYS A 1 47 ? 6.121 0.675 3.806 1.00 0.00 47 LYS A CA 6
ATOM 6516 C C . LYS A 1 47 ? 6.320 2.099 3.316 1.00 0.00 47 LYS A C 6
ATOM 6517 O O . LYS A 1 47 ? 5.640 3.007 3.790 1.00 0.00 47 LYS A O 6
ATOM 6536 N N . LYS A 1 48 ? 7.219 2.313 2.359 1.00 0.00 48 LYS A N 6
ATOM 6537 C CA . LYS A 1 48 ? 7.492 3.628 1.793 1.00 0.00 48 LYS A CA 6
ATOM 6538 C C . LYS A 1 48 ? 6.874 3.726 0.417 1.00 0.00 48 LYS A C 6
ATOM 6539 O O . LYS A 1 48 ? 6.973 2.755 -0.333 1.00 0.00 48 LYS A O 6
ATOM 6558 N N . VAL A 1 49 ? 6.246 4.850 0.071 1.00 0.00 49 VAL A N 6
ATOM 6559 C CA . VAL A 1 49 ? 5.696 4.979 -1.273 1.00 0.00 49 VAL A CA 6
ATOM 6560 C C . VAL A 1 49 ? 6.865 5.268 -2.219 1.00 0.00 49 VAL A C 6
ATOM 6561 O O . VAL A 1 49 ? 7.758 6.050 -1.873 1.00 0.00 49 VAL A O 6
ATOM 6574 N N . LEU A 1 50 ? 6.861 4.631 -3.392 1.00 0.00 50 LEU A N 6
ATOM 6575 C CA . LEU A 1 50 ? 7.900 4.803 -4.406 1.00 0.00 50 LEU A CA 6
ATOM 6576 C C . LEU A 1 50 ? 7.631 6.002 -5.308 1.00 0.00 50 LEU A C 6
ATOM 6577 O O . LEU A 1 50 ? 8.541 6.429 -6.013 1.00 0.00 50 LEU A O 6
ATOM 6593 N N . VAL A 1 51 ? 6.406 6.524 -5.305 1.00 0.00 51 VAL A N 6
ATOM 6594 C CA . VAL A 1 51 ? 5.976 7.656 -6.113 1.00 0.00 51 VAL A CA 6
ATOM 6595 C C . VAL A 1 51 ? 4.916 8.404 -5.310 1.00 0.00 51 VAL A C 6
ATOM 6596 O O . VAL A 1 51 ? 4.394 7.866 -4.327 1.00 0.00 51 VAL A O 6
ATOM 6609 N N . THR A 1 52 ? 4.599 9.638 -5.692 1.00 0.00 52 THR A N 6
ATOM 6610 C CA . THR A 1 52 ? 3.570 10.386 -4.996 1.00 0.00 52 THR A CA 6
ATOM 6611 C C . THR A 1 52 ? 2.231 9.722 -5.316 1.00 0.00 52 THR A C 6
ATOM 6612 O O . THR A 1 52 ? 1.983 9.266 -6.434 1.00 0.00 52 THR A O 6
ATOM 6623 N N . VAL A 1 53 ? 1.384 9.656 -4.304 1.00 0.00 53 VAL A N 6
ATOM 6624 C CA . VAL A 1 53 ? 0.048 9.103 -4.337 1.00 0.00 53 VAL A CA 6
ATOM 6625 C C . VAL A 1 53 ? -0.882 10.288 -4.069 1.00 0.00 53 VAL A C 6
ATOM 6626 O O . VAL A 1 53 ? -0.496 11.254 -3.405 1.00 0.00 53 VAL A O 6
ATOM 6639 N N . GLU A 1 54 ? -2.113 10.228 -4.564 1.00 0.00 54 GLU A N 6
ATOM 6640 C CA . GLU A 1 54 ? -3.102 11.281 -4.410 1.00 0.00 54 GLU A CA 6
ATOM 6641 C C . GLU A 1 54 ? -4.235 10.843 -3.486 1.00 0.00 54 GLU A C 6
ATOM 6642 O O . GLU A 1 54 ? -4.362 9.667 -3.146 1.00 0.00 54 GLU A O 6
ATOM 6654 N N . GLU A 1 55 ? -5.053 11.799 -3.049 1.00 0.00 55 GLU A N 6
ATOM 6655 C CA . GLU A 1 55 ? -6.171 11.506 -2.167 1.00 0.00 55 GLU A CA 6
ATOM 6656 C C . GLU A 1 55 ? -7.152 10.589 -2.911 1.00 0.00 55 GLU A C 6
ATOM 6657 O O . GLU A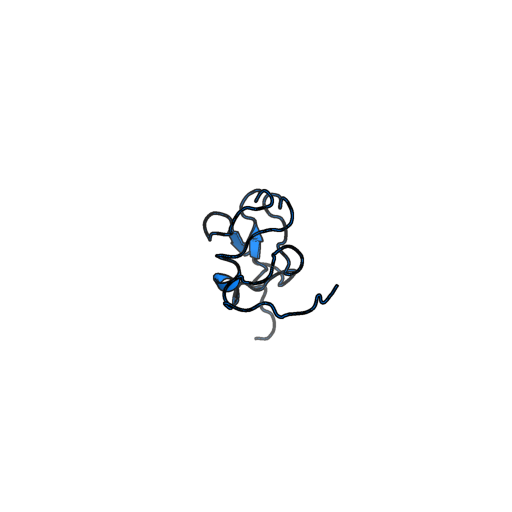 1 55 ? -7.583 10.891 -4.030 1.00 0.00 55 GLU A O 6
ATOM 6669 N N . ASP A 1 56 ? -7.515 9.481 -2.267 1.00 0.00 56 ASP A N 6
ATOM 6670 C CA . ASP A 1 56 ? -8.417 8.425 -2.726 1.00 0.00 56 ASP A CA 6
ATOM 6671 C C . ASP A 1 56 ? -7.835 7.604 -3.883 1.00 0.00 56 ASP A C 6
ATOM 6672 O O . ASP A 1 56 ? -8.538 6.797 -4.497 1.00 0.00 56 ASP A O 6
ATOM 6681 N N . ASP A 1 57 ? -6.557 7.807 -4.227 1.00 0.00 57 ASP A N 6
ATOM 6682 C CA . ASP A 1 57 ? -5.940 7.043 -5.312 1.00 0.00 57 ASP A CA 6
ATOM 6683 C C . ASP A 1 57 ? -5.834 5.578 -4.874 1.00 0.00 57 ASP A C 6
ATOM 6684 O O . ASP A 1 57 ? -5.858 5.298 -3.675 1.00 0.00 57 ASP A O 6
ATOM 6693 N N . THR A 1 58 ? -5.636 4.622 -5.780 1.00 0.00 58 THR A N 6
ATOM 6694 C CA . THR A 1 58 ? -5.563 3.200 -5.424 1.00 0.00 58 THR A CA 6
ATOM 6695 C C . THR A 1 58 ? -4.126 2.702 -5.217 1.00 0.00 58 THR A C 6
ATOM 6696 O O . THR A 1 58 ? -3.283 2.818 -6.115 1.00 0.00 58 THR A O 6
ATOM 6707 N N . ILE A 1 59 ? -3.840 2.150 -4.030 1.00 0.00 59 ILE A N 6
ATOM 6708 C CA . ILE A 1 59 ? -2.515 1.630 -3.695 1.00 0.00 59 ILE A CA 6
ATOM 6709 C C . ILE A 1 59 ? -2.333 0.302 -4.445 1.00 0.00 59 ILE A C 6
ATOM 6710 O O . ILE A 1 59 ? -3.294 -0.451 -4.643 1.00 0.00 59 ILE A O 6
ATOM 6726 N N . MET A 1 60 ? -1.100 0.010 -4.858 1.00 0.00 60 MET A N 6
ATOM 6727 C CA . MET A 1 60 ? -0.689 -1.192 -5.570 1.00 0.00 60 MET A CA 6
ATOM 6728 C C . MET A 1 60 ? 0.666 -1.612 -5.007 1.00 0.00 60 MET A C 6
ATOM 6729 O O . MET A 1 60 ? 1.388 -0.782 -4.450 1.00 0.00 60 MET A O 6
ATOM 6743 N N . GLU A 1 61 ? 1.041 -2.885 -5.171 1.00 0.00 61 GLU A N 6
ATOM 6744 C CA . GLU A 1 61 ? 2.316 -3.382 -4.660 1.00 0.00 61 GLU A CA 6
ATOM 6745 C C . GLU A 1 61 ? 3.503 -2.690 -5.329 1.00 0.00 61 GLU A C 6
ATOM 6746 O O . GLU A 1 61 ? 4.534 -2.474 -4.696 1.00 0.00 61 GLU A O 6
ATOM 6758 N N . GLU A 1 62 ? 3.350 -2.314 -6.595 1.00 0.00 62 GLU A N 6
ATOM 6759 C CA . GLU A 1 62 ? 4.398 -1.661 -7.370 1.00 0.00 62 GLU A CA 6
ATOM 6760 C C . GLU A 1 62 ? 4.661 -0.213 -6.947 1.00 0.00 62 GLU A C 6
ATOM 6761 O O . GLU A 1 62 ? 5.580 0.418 -7.465 1.00 0.00 62 GLU A O 6
ATOM 6773 N N . LEU A 1 63 ? 3.864 0.328 -6.023 1.00 0.00 63 LEU A N 6
ATOM 6774 C CA . LEU A 1 63 ? 3.990 1.694 -5.529 1.00 0.00 63 LEU A CA 6
ATOM 6775 C C . LEU A 1 63 ? 4.629 1.719 -4.141 1.00 0.00 63 LEU A C 6
ATOM 6776 O O . LEU A 1 63 ? 4.597 2.775 -3.504 1.00 0.00 63 LEU A O 6
ATOM 6792 N N . VAL A 1 64 ? 5.161 0.598 -3.633 1.00 0.00 64 VAL A N 6
ATOM 6793 C CA . VAL A 1 64 ? 5.789 0.528 -2.314 1.00 0.00 64 VAL A CA 6
ATOM 6794 C C . VAL A 1 64 ? 7.153 -0.174 -2.355 1.00 0.00 64 VAL A C 6
ATOM 6795 O O . VAL A 1 64 ? 7.435 -0.975 -3.253 1.00 0.00 64 VAL A O 6
ATOM 6808 N N . ASP A 1 65 ? 8.010 0.146 -1.379 1.00 0.00 65 ASP A N 6
ATOM 6809 C CA . ASP A 1 65 ? 9.363 -0.389 -1.224 1.00 0.00 65 ASP A CA 6
ATOM 6810 C C . ASP A 1 65 ? 9.408 -1.892 -1.004 1.00 0.00 65 ASP A C 6
ATOM 6811 O O . ASP A 1 65 ? 8.392 -2.547 -0.754 1.00 0.00 65 ASP A O 6
ATOM 6820 N N . ASN A 1 66 ? 10.617 -2.449 -1.115 1.00 0.00 66 ASN A N 6
ATOM 6821 C CA . ASN A 1 66 ? 10.840 -3.864 -0.912 1.00 0.00 66 ASN A CA 6
ATOM 6822 C C . ASN A 1 66 ? 11.043 -4.062 0.577 1.00 0.00 66 ASN A C 6
ATOM 6823 O O . ASN A 1 66 ? 12.160 -4.111 1.094 1.00 0.00 66 ASN A O 6
ATOM 6834 N N . HIS A 1 67 ? 9.909 -4.177 1.259 1.00 0.00 67 HIS A N 6
ATOM 6835 C CA . HIS A 1 67 ? 9.792 -4.366 2.695 1.00 0.00 67 HIS A CA 6
ATOM 6836 C C . HIS A 1 67 ? 10.408 -5.691 3.168 1.00 0.00 67 HIS A C 6
ATOM 6837 O O . HIS A 1 67 ? 10.542 -5.915 4.373 1.00 0.00 67 HIS A O 6
ATOM 6851 N N . GLY A 1 68 ? 10.782 -6.574 2.238 1.00 0.00 68 GLY A N 6
ATOM 6852 C CA . GLY A 1 68 ? 11.392 -7.863 2.480 1.00 0.00 68 GLY A CA 6
ATOM 6853 C C . GLY A 1 68 ? 12.376 -8.194 1.355 1.00 0.00 68 GLY A C 6
ATOM 6854 O O . GLY A 1 68 ? 12.806 -7.314 0.598 1.00 0.00 68 GLY A O 6
ATOM 6858 N N . LYS A 1 69 ? 12.805 -9.455 1.318 1.00 0.00 69 LYS A N 6
ATOM 6859 C CA . LYS A 1 69 ? 13.734 -10.041 0.382 1.00 0.00 69 LYS A CA 6
ATOM 6860 C C . LYS A 1 69 ? 12.941 -10.565 -0.799 1.00 0.00 69 LYS A C 6
ATOM 6861 O O . LYS A 1 69 ? 12.185 -11.532 -0.664 1.00 0.00 69 LYS A O 6
ATOM 6880 N N . LYS A 1 70 ? 13.090 -9.936 -1.956 1.00 0.00 70 LYS A N 6
ATOM 6881 C CA . LYS A 1 70 ? 12.412 -10.353 -3.175 1.00 0.00 70 LYS A CA 6
ATOM 6882 C C . LYS A 1 70 ? 13.436 -10.379 -4.308 1.00 0.00 70 LYS A C 6
ATOM 6883 O O . LYS A 1 70 ? 14.622 -10.132 -4.084 1.00 0.00 70 LYS A O 6
ATOM 6902 N N . ILE A 1 71 ? 13.002 -10.695 -5.519 1.00 0.00 71 ILE A N 6
ATOM 6903 C CA . ILE A 1 71 ? 13.822 -10.750 -6.721 1.00 0.00 71 ILE A CA 6
ATOM 6904 C C . ILE A 1 71 ? 13.247 -9.680 -7.663 1.00 0.00 71 ILE A C 6
ATOM 6905 O O . ILE A 1 71 ? 12.206 -9.077 -7.388 1.00 0.00 71 ILE A O 6
ATOM 6921 N N . LYS A 1 72 ? 13.949 -9.381 -8.756 1.00 0.00 72 LYS A N 6
ATOM 6922 C CA . LYS A 1 72 ? 13.541 -8.413 -9.771 1.00 0.00 72 LYS A CA 6
ATOM 6923 C C . LYS A 1 72 ? 12.213 -8.888 -10.374 1.00 0.00 72 LYS A C 6
ATOM 6924 O O . LYS A 1 72 ? 12.206 -9.913 -11.060 1.00 0.00 72 LYS A O 6
ATOM 6943 N N . SER A 1 73 ? 11.097 -8.217 -10.090 1.00 0.00 73 SER A N 6
ATOM 6944 C CA . SER A 1 73 ? 9.779 -8.573 -10.600 1.00 0.00 73 SER A CA 6
ATOM 6945 C C . SER A 1 73 ? 8.886 -7.335 -10.623 1.00 0.00 73 SER A C 6
ATOM 6946 O O . SER A 1 73 ? 8.958 -6.475 -9.743 1.00 0.00 73 SER A O 6
ATOM 6954 N N . SER A 1 74 ? 7.992 -7.296 -11.603 1.00 0.00 74 SER A N 6
ATOM 6955 C CA . SER A 1 74 ? 7.024 -6.241 -11.841 1.00 0.00 74 SER A CA 6
ATOM 6956 C C . SER A 1 74 ? 5.689 -6.479 -11.125 1.00 0.00 74 SER A C 6
ATOM 6957 O O . SER A 1 74 ? 4.813 -5.621 -11.213 1.00 0.00 74 SER A O 6
ATOM 6965 N N . GLY A 1 75 ? 5.528 -7.615 -10.424 1.00 0.00 75 GLY A N 6
ATOM 6966 C CA . GLY A 1 75 ? 4.300 -7.975 -9.711 1.00 0.00 75 GLY A CA 6
ATOM 6967 C C . GLY A 1 75 ? 3.069 -7.712 -10.591 1.00 0.00 75 GLY A C 6
ATOM 6968 O O . GLY A 1 75 ? 2.235 -6.891 -10.200 1.00 0.00 75 GLY A O 6
ATOM 6972 N N . PRO A 1 76 ? 2.931 -8.377 -11.756 1.00 0.00 76 PRO A N 6
ATOM 6973 C CA . PRO A 1 76 ? 1.819 -8.157 -12.675 1.00 0.00 76 PRO A CA 6
ATOM 6974 C C . PRO A 1 76 ? 0.435 -8.378 -12.068 1.00 0.00 76 PRO A C 6
ATOM 6975 O O . PRO A 1 76 ? -0.491 -7.642 -12.411 1.00 0.00 76 PRO A O 6
ATOM 6986 N N . SER A 1 77 ? 0.265 -9.345 -11.174 1.00 0.00 77 SER A N 6
ATOM 6987 C CA . SER A 1 77 ? -1.019 -9.630 -10.553 1.00 0.00 77 SER A CA 6
ATOM 6988 C C . SER A 1 77 ? -0.791 -10.273 -9.182 1.00 0.00 77 SER A C 6
ATOM 6989 O O . SER A 1 77 ? 0.340 -10.267 -8.683 1.00 0.00 77 SER A O 6
ATOM 6997 N N . SER A 1 78 ? -1.859 -10.738 -8.540 1.00 0.00 78 SER A N 6
ATOM 6998 C CA . SER A 1 78 ? -1.840 -11.380 -7.237 1.00 0.00 78 SER A CA 6
ATOM 6999 C C . SER A 1 78 ? -3.078 -12.274 -7.182 1.00 0.00 78 SER A C 6
ATOM 7000 O O . SER A 1 78 ? -4.164 -11.806 -7.551 1.00 0.00 78 SER A O 6
ATOM 7008 N N . GLY A 1 79 ? -2.937 -13.517 -6.722 1.00 0.00 79 GLY A N 6
ATOM 7009 C CA . GLY A 1 79 ? -4.045 -14.460 -6.630 1.00 0.00 79 GLY A CA 6
ATOM 7010 C C . GLY A 1 79 ? -4.611 -14.744 -8.003 1.00 0.00 79 GLY A C 6
ATOM 7011 O O . GLY A 1 79 ? -3.816 -15.091 -8.909 1.00 0.00 79 GLY A O 6
ATOM 7015 N N . GLY A 1 1 ? -22.066 -1.926 4.329 1.00 0.00 1 GLY A N 7
ATOM 7016 C CA . GLY A 1 1 ? -22.333 -3.208 4.990 1.00 0.00 1 GLY A CA 7
ATOM 7017 C C . GLY A 1 1 ? -21.606 -3.250 6.323 1.00 0.00 1 GLY A C 7
ATOM 7018 O O . GLY A 1 1 ? -21.115 -2.220 6.793 1.00 0.00 1 GLY A O 7
ATOM 7022 N N . SER A 1 2 ? -21.546 -4.435 6.931 1.00 0.00 2 SER A N 7
ATOM 7023 C CA . SER A 1 2 ? -20.900 -4.693 8.211 1.00 0.00 2 SER A CA 7
ATOM 7024 C C . SER A 1 2 ? -20.023 -5.926 7.983 1.00 0.00 2 SER A C 7
ATOM 7025 O O . SER A 1 2 ? -18.797 -5.836 7.970 1.00 0.00 2 SER A O 7
ATOM 7033 N N . SER A 1 3 ? -20.655 -7.074 7.744 1.00 0.00 3 SER A N 7
ATOM 7034 C CA . SER A 1 3 ? -20.012 -8.345 7.478 1.00 0.00 3 SER A CA 7
ATOM 7035 C C . SER A 1 3 ? -19.836 -8.433 5.961 1.00 0.00 3 SER A C 7
ATOM 7036 O O . SER A 1 3 ? -20.749 -8.841 5.233 1.00 0.00 3 SER A O 7
ATOM 7044 N N . GLY A 1 4 ? -18.682 -8.017 5.457 1.00 0.00 4 GLY A N 7
ATOM 7045 C CA . GLY A 1 4 ? -18.353 -8.010 4.042 1.00 0.00 4 GLY A CA 7
ATOM 7046 C C . GLY A 1 4 ? -17.810 -6.638 3.713 1.00 0.00 4 GLY A C 7
ATOM 7047 O O . GLY A 1 4 ? -18.379 -5.628 4.133 1.00 0.00 4 GLY A O 7
ATOM 7051 N N . SER A 1 5 ? -16.713 -6.595 2.974 1.00 0.00 5 SER A N 7
ATOM 7052 C CA . SER A 1 5 ? -16.054 -5.372 2.578 1.00 0.00 5 SER A CA 7
ATOM 7053 C C . SER A 1 5 ? -15.293 -5.642 1.286 1.00 0.00 5 SER A C 7
ATOM 7054 O O . SER A 1 5 ? -14.095 -5.935 1.317 1.00 0.00 5 SER A O 7
ATOM 7062 N N . SER A 1 6 ? -16.007 -5.647 0.164 1.00 0.00 6 SER A N 7
ATOM 7063 C CA . SER A 1 6 ? -15.434 -5.847 -1.152 1.00 0.00 6 SER A CA 7
ATOM 7064 C C . SER A 1 6 ? -14.906 -4.453 -1.488 1.00 0.00 6 SER A C 7
ATOM 7065 O O . SER A 1 6 ? -15.693 -3.538 -1.749 1.00 0.00 6 SER A O 7
ATOM 7073 N N . GLY A 1 7 ? -13.596 -4.231 -1.386 1.00 0.00 7 GLY A N 7
ATOM 7074 C CA . GLY A 1 7 ? -13.026 -2.925 -1.663 1.00 0.00 7 GLY A CA 7
ATOM 7075 C C . GLY A 1 7 ? -11.533 -2.967 -1.923 1.00 0.00 7 GLY A C 7
ATOM 7076 O O . GLY A 1 7 ? -10.894 -4.015 -1.796 1.00 0.00 7 GLY A O 7
ATOM 7080 N N . SER A 1 8 ? -10.987 -1.795 -2.229 1.00 0.00 8 SER A N 7
ATOM 7081 C CA . SER A 1 8 ? -9.596 -1.533 -2.569 1.00 0.00 8 SER A CA 7
ATOM 7082 C C . SER A 1 8 ? -8.961 -0.502 -1.632 1.00 0.00 8 SER A C 7
ATOM 7083 O O . SER A 1 8 ? -9.583 0.523 -1.342 1.00 0.00 8 SER A O 7
ATOM 7091 N N . VAL A 1 9 ? -7.747 -0.747 -1.132 1.00 0.00 9 VAL A N 7
ATOM 7092 C CA . VAL A 1 9 ? -7.051 0.184 -0.249 1.00 0.00 9 VAL A CA 7
ATOM 7093 C C . VAL A 1 9 ? -6.688 1.434 -1.059 1.00 0.00 9 VAL A C 7
ATOM 7094 O O . VAL A 1 9 ? -6.108 1.336 -2.147 1.00 0.00 9 VAL A O 7
ATOM 7107 N N . VAL A 1 10 ? -7.026 2.609 -0.538 1.00 0.00 10 VAL A N 7
ATOM 7108 C CA . VAL A 1 10 ? -6.732 3.876 -1.179 1.00 0.00 10 VAL A CA 7
ATOM 7109 C C . VAL A 1 10 ? -6.133 4.826 -0.144 1.00 0.00 10 VAL A C 7
ATOM 7110 O O . VAL A 1 10 ? -6.370 4.695 1.065 1.00 0.00 10 VAL A O 7
ATOM 7123 N N . ALA A 1 11 ? -5.297 5.746 -0.613 1.00 0.00 11 ALA A N 7
ATOM 7124 C CA . ALA A 1 11 ? -4.672 6.741 0.238 1.00 0.00 11 ALA A CA 7
ATOM 7125 C C . ALA A 1 11 ? -5.770 7.707 0.674 1.00 0.00 11 ALA A C 7
ATOM 7126 O O . ALA A 1 11 ? -6.545 8.195 -0.143 1.00 0.00 11 ALA A O 7
ATOM 7133 N N . LYS A 1 12 ? -5.890 7.952 1.973 1.00 0.00 12 LYS A N 7
ATOM 7134 C CA . LYS A 1 12 ? -6.906 8.855 2.506 1.00 0.00 12 LYS A CA 7
ATOM 7135 C C . LYS A 1 12 ? -6.577 10.314 2.206 1.00 0.00 12 LYS A C 7
ATOM 7136 O O . LYS A 1 12 ? -7.484 11.135 2.122 1.00 0.00 12 LYS A O 7
ATOM 7155 N N . VAL A 1 13 ? -5.299 10.640 2.074 1.00 0.00 13 VAL A N 7
ATOM 7156 C CA . VAL A 1 13 ? -4.786 11.972 1.794 1.00 0.00 13 VAL A CA 7
ATOM 7157 C C . VAL A 1 13 ? -3.672 11.816 0.761 1.00 0.00 13 VAL A C 7
ATOM 7158 O O . VAL A 1 13 ? -3.272 10.691 0.469 1.00 0.00 13 VAL A O 7
ATOM 7171 N N . LYS A 1 14 ? -3.172 12.908 0.181 1.00 0.00 14 LYS A N 7
ATOM 7172 C CA . LYS A 1 14 ? -2.094 12.813 -0.794 1.00 0.00 14 LYS A CA 7
ATOM 7173 C C . LYS A 1 14 ? -0.813 12.447 -0.045 1.00 0.00 14 LYS A C 7
ATOM 7174 O O . LYS A 1 14 ? -0.365 13.233 0.796 1.00 0.00 14 LYS A O 7
ATOM 7193 N N . ILE A 1 15 ? -0.245 11.269 -0.295 1.00 0.00 15 ILE A N 7
ATOM 7194 C CA . ILE A 1 15 ? 0.971 10.789 0.351 1.00 0.00 15 ILE A CA 7
ATOM 7195 C C . ILE A 1 15 ? 2.135 11.019 -0.621 1.00 0.00 15 ILE A C 7
ATOM 7196 O O . ILE A 1 15 ? 2.223 10.309 -1.627 1.00 0.00 15 ILE A O 7
ATOM 7212 N N . PRO A 1 16 ? 3.019 12.005 -0.372 1.00 0.00 16 PRO A N 7
ATOM 7213 C CA . PRO A 1 16 ? 4.147 12.255 -1.252 1.00 0.00 16 PRO A CA 7
ATOM 7214 C C . PRO A 1 16 ? 5.130 11.089 -1.214 1.00 0.00 16 PRO A C 7
ATOM 7215 O O . PRO A 1 16 ? 5.309 10.427 -0.186 1.00 0.00 16 PRO A O 7
ATOM 7226 N N . GLU A 1 17 ? 5.787 10.875 -2.349 1.00 0.00 17 GLU A N 7
ATOM 7227 C CA . GLU A 1 17 ? 6.784 9.842 -2.582 1.00 0.00 17 GLU A CA 7
ATOM 7228 C C . GLU A 1 17 ? 7.817 9.834 -1.453 1.00 0.00 17 GLU A C 7
ATOM 7229 O O . GLU A 1 17 ? 8.206 10.893 -0.960 1.00 0.00 17 GLU A O 7
ATOM 7241 N N . GLY A 1 18 ? 8.276 8.650 -1.049 1.00 0.00 18 GLY A N 7
ATOM 7242 C CA . GLY A 1 18 ? 9.262 8.514 0.007 1.00 0.00 18 GLY A CA 7
ATOM 7243 C C . GLY A 1 18 ? 8.675 8.616 1.415 1.00 0.00 18 GLY A C 7
ATOM 7244 O O . GLY A 1 18 ? 9.445 8.530 2.369 1.00 0.00 18 GLY A O 7
ATOM 7248 N N . THR A 1 19 ? 7.362 8.804 1.588 1.00 0.00 19 THR A N 7
ATOM 7249 C CA . THR A 1 19 ? 6.760 8.904 2.921 1.00 0.00 19 THR A CA 7
ATOM 7250 C C . THR A 1 19 ? 6.334 7.501 3.349 1.00 0.00 19 THR A C 7
ATOM 7251 O O . THR A 1 19 ? 6.084 6.663 2.480 1.00 0.00 19 THR A O 7
ATOM 7262 N N . ILE A 1 20 ? 6.234 7.212 4.648 1.00 0.00 20 ILE A N 7
ATOM 7263 C CA . ILE A 1 20 ? 5.816 5.908 5.152 1.00 0.00 20 ILE A CA 7
ATOM 7264 C C . ILE A 1 20 ? 4.289 5.893 5.300 1.00 0.00 20 ILE A C 7
ATOM 7265 O O . ILE A 1 20 ? 3.676 6.914 5.621 1.00 0.00 20 ILE A O 7
ATOM 7281 N N . LEU A 1 21 ? 3.672 4.733 5.059 1.00 0.00 21 LEU A N 7
ATOM 7282 C CA . LEU A 1 21 ? 2.230 4.558 5.167 1.00 0.00 21 LEU A CA 7
ATOM 7283 C C . LEU A 1 21 ? 1.842 4.367 6.624 1.00 0.00 21 LEU A C 7
ATOM 7284 O O . LEU A 1 21 ? 2.469 3.577 7.338 1.00 0.00 21 LEU A O 7
ATOM 7300 N N . THR A 1 22 ? 0.756 5.012 7.035 1.00 0.00 22 THR A N 7
ATOM 7301 C CA . THR A 1 22 ? 0.191 4.966 8.375 1.00 0.00 22 THR A CA 7
ATOM 7302 C C . THR A 1 22 ? -1.308 4.692 8.229 1.00 0.00 22 THR A C 7
ATOM 7303 O O . THR A 1 22 ? -1.889 4.979 7.177 1.00 0.00 22 THR A O 7
ATOM 7314 N N . MET A 1 23 ? -1.940 4.113 9.253 1.00 0.00 23 MET A N 7
ATOM 7315 C CA . MET A 1 23 ? -3.378 3.828 9.231 1.00 0.00 23 MET A CA 7
ATOM 7316 C C . MET A 1 23 ? -4.149 5.149 9.074 1.00 0.00 23 MET A C 7
ATOM 7317 O O . MET A 1 23 ? -5.170 5.223 8.388 1.00 0.00 23 MET A O 7
ATOM 7331 N N . ASP A 1 24 ? -3.609 6.204 9.694 1.00 0.00 24 ASP A N 7
ATOM 7332 C CA . ASP A 1 24 ? -4.094 7.583 9.711 1.00 0.00 24 ASP A CA 7
ATOM 7333 C C . ASP A 1 24 ? -4.146 8.220 8.313 1.00 0.00 24 ASP A C 7
ATOM 7334 O O . ASP A 1 24 ? -4.872 9.193 8.117 1.00 0.00 24 ASP A O 7
ATOM 7343 N N . MET A 1 25 ? -3.429 7.682 7.324 1.00 0.00 25 MET A N 7
ATOM 7344 C CA . MET A 1 25 ? -3.408 8.201 5.953 1.00 0.00 25 MET A CA 7
ATOM 7345 C C . MET A 1 25 ? -3.997 7.185 4.974 1.00 0.00 25 MET A C 7
ATOM 7346 O O . MET A 1 25 ? -3.818 7.320 3.766 1.00 0.00 25 MET A O 7
ATOM 7360 N N . LEU A 1 26 ? -4.725 6.178 5.458 1.00 0.00 26 LEU A N 7
ATOM 7361 C CA . LEU A 1 26 ? -5.323 5.136 4.623 1.00 0.00 26 LEU A CA 7
ATOM 7362 C C . LEU A 1 26 ? -6.808 4.922 4.898 1.00 0.00 26 LEU A C 7
ATOM 7363 O O . LEU A 1 26 ? -7.385 5.471 5.844 1.00 0.00 26 LEU A O 7
ATOM 7379 N N . THR A 1 27 ? -7.419 4.126 4.021 1.00 0.00 27 THR A N 7
ATOM 7380 C CA . THR A 1 27 ? -8.808 3.715 3.996 1.00 0.00 27 THR A CA 7
ATOM 7381 C C . THR A 1 27 ? -8.945 2.641 2.906 1.00 0.00 27 THR A C 7
ATOM 7382 O O . THR A 1 27 ? -7.993 2.356 2.179 1.00 0.00 27 THR A O 7
ATOM 7393 N N . VAL A 1 28 ? -10.116 2.017 2.798 1.00 0.00 28 VAL A N 7
ATOM 7394 C CA . VAL A 1 28 ? -10.431 0.999 1.808 1.00 0.00 28 VAL A CA 7
ATOM 7395 C C . VAL A 1 28 ? -11.748 1.428 1.173 1.00 0.00 28 VAL A C 7
ATOM 7396 O O . VAL A 1 28 ? -12.786 1.525 1.844 1.00 0.00 28 VAL A O 7
ATOM 7409 N N . LYS A 1 29 ? -11.669 1.831 -0.093 1.00 0.00 29 LYS A N 7
ATOM 7410 C CA . LYS A 1 29 ? -12.786 2.274 -0.898 1.00 0.00 29 LYS A CA 7
ATOM 7411 C C . LYS A 1 29 ? -13.650 1.062 -1.185 1.00 0.00 29 LYS A C 7
ATOM 7412 O O . LYS A 1 29 ? -13.202 0.120 -1.838 1.00 0.00 29 LYS A O 7
ATOM 7431 N N . VAL A 1 30 ? -14.859 1.038 -0.628 1.00 0.00 30 VAL A N 7
ATOM 7432 C CA . VAL A 1 30 ? -15.770 -0.065 -0.873 1.00 0.00 30 VAL A CA 7
ATOM 7433 C C . VAL A 1 30 ? -16.138 0.034 -2.357 1.00 0.00 30 VAL A C 7
ATOM 7434 O O . VAL A 1 30 ? -16.467 1.124 -2.845 1.00 0.00 30 VAL A O 7
ATOM 7447 N N . GLY A 1 31 ? -16.047 -1.073 -3.084 1.00 0.00 31 GLY A N 7
ATOM 7448 C CA . GLY A 1 31 ? -16.339 -1.148 -4.498 1.00 0.00 31 GLY A CA 7
ATOM 7449 C C . GLY A 1 31 ? -15.811 -2.465 -5.034 1.00 0.00 31 GLY A C 7
ATOM 7450 O O . GLY A 1 31 ? -16.530 -3.463 -5.006 1.00 0.00 31 GLY A O 7
ATOM 7454 N N . GLU A 1 32 ? -14.555 -2.489 -5.479 1.00 0.00 32 GLU A N 7
ATOM 7455 C CA . GLU A 1 32 ? -13.919 -3.679 -6.032 1.00 0.00 32 GLU A CA 7
ATOM 7456 C C . GLU A 1 32 ? -12.505 -3.860 -5.451 1.00 0.00 32 GLU A C 7
ATOM 7457 O O . GLU A 1 32 ? -11.907 -2.864 -5.034 1.00 0.00 32 GLU A O 7
ATOM 7469 N N . PRO A 1 33 ? -11.930 -5.078 -5.479 1.00 0.00 33 PRO A N 7
ATOM 7470 C CA . PRO A 1 33 ? -10.600 -5.422 -4.953 1.00 0.00 33 PRO A CA 7
ATOM 7471 C C . PRO A 1 33 ? -9.394 -4.921 -5.776 1.00 0.00 33 PRO A C 7
ATOM 7472 O O . PRO A 1 33 ? -8.352 -5.582 -5.839 1.00 0.00 33 PRO A O 7
ATOM 7483 N N . LYS A 1 34 ? -9.514 -3.776 -6.446 1.00 0.00 34 LYS A N 7
ATOM 7484 C CA . LYS A 1 34 ? -8.441 -3.202 -7.253 1.00 0.00 34 LYS A CA 7
ATOM 7485 C C . LYS A 1 34 ? -7.210 -2.902 -6.394 1.00 0.00 34 LYS A C 7
ATOM 7486 O O . LYS A 1 34 ? -7.335 -2.372 -5.297 1.00 0.00 34 LYS A O 7
ATOM 7505 N N . GLY A 1 35 ? -6.023 -3.182 -6.909 1.00 0.00 35 GLY A N 7
ATOM 7506 C CA . GLY A 1 35 ? -4.765 -2.928 -6.236 1.00 0.00 35 GLY A CA 7
ATOM 7507 C C . GLY A 1 35 ? -4.454 -3.833 -5.050 1.00 0.00 35 GLY A C 7
ATOM 7508 O O . GLY A 1 35 ? -3.593 -4.706 -5.185 1.00 0.00 35 GLY A O 7
ATOM 7512 N N . TYR A 1 36 ? -5.127 -3.676 -3.905 1.00 0.00 36 TYR A N 7
ATOM 7513 C CA . TYR A 1 36 ? -4.824 -4.461 -2.711 1.00 0.00 36 TYR A CA 7
ATOM 7514 C C . TYR A 1 36 ? -6.024 -4.696 -1.768 1.00 0.00 36 TYR A C 7
ATOM 7515 O O . TYR A 1 36 ? -6.840 -3.778 -1.606 1.00 0.00 36 TYR A O 7
ATOM 7533 N N . PRO A 1 37 ? -6.096 -5.846 -1.056 1.00 0.00 37 PRO A N 7
ATOM 7534 C CA . PRO A 1 37 ? -7.194 -6.183 -0.141 1.00 0.00 37 PRO A CA 7
ATOM 7535 C C . PRO A 1 37 ? -7.045 -5.594 1.273 1.00 0.00 37 PRO A C 7
ATOM 7536 O O . PRO A 1 37 ? -5.935 -5.249 1.691 1.00 0.00 37 PRO A O 7
ATOM 7547 N N . PRO A 1 38 ? -8.134 -5.554 2.069 1.00 0.00 38 PRO A N 7
ATOM 7548 C CA . PRO A 1 38 ? -8.091 -5.029 3.431 1.00 0.00 38 PRO A CA 7
ATOM 7549 C C . PRO A 1 38 ? -7.517 -6.053 4.421 1.00 0.00 38 PRO A C 7
ATOM 7550 O O . PRO A 1 38 ? -7.242 -5.720 5.571 1.00 0.00 38 PRO A O 7
ATOM 7561 N N . GLU A 1 39 ? -7.338 -7.307 4.002 1.00 0.00 39 GLU A N 7
ATOM 7562 C CA . GLU A 1 39 ? -6.801 -8.373 4.839 1.00 0.00 39 GLU A CA 7
ATOM 7563 C C . GLU A 1 39 ? -5.279 -8.239 4.988 1.00 0.00 39 GLU A C 7
ATOM 7564 O O . GLU A 1 39 ? -4.709 -8.781 5.931 1.00 0.00 39 GLU A O 7
ATOM 7576 N N . ASP A 1 40 ? -4.613 -7.507 4.085 1.00 0.00 40 ASP A N 7
ATOM 7577 C CA . ASP A 1 40 ? -3.159 -7.315 4.095 1.00 0.00 40 ASP A CA 7
ATOM 7578 C C . ASP A 1 40 ? -2.760 -5.857 4.286 1.00 0.00 40 ASP A C 7
ATOM 7579 O O . ASP A 1 40 ? -1.577 -5.532 4.172 1.00 0.00 40 ASP A O 7
ATOM 7588 N N . ILE A 1 41 ? -3.707 -4.972 4.595 1.00 0.00 41 ILE A N 7
ATOM 7589 C CA . ILE A 1 41 ? -3.459 -3.544 4.798 1.00 0.00 41 ILE A CA 7
ATOM 7590 C C . ILE A 1 41 ? -2.314 -3.305 5.800 1.00 0.00 41 ILE A C 7
ATOM 7591 O O . ILE A 1 41 ? -1.485 -2.419 5.602 1.00 0.00 41 ILE A O 7
ATOM 7607 N N . PHE A 1 42 ? -2.203 -4.157 6.821 1.00 0.00 42 PHE A N 7
ATOM 7608 C CA . PHE A 1 42 ? -1.179 -4.097 7.862 1.00 0.00 42 PHE A CA 7
ATOM 7609 C C . PHE A 1 42 ? 0.226 -4.261 7.284 1.00 0.00 42 PHE A C 7
ATOM 7610 O O . PHE A 1 42 ? 1.191 -3.785 7.876 1.00 0.00 42 PHE A O 7
ATOM 7627 N N . ASN A 1 43 ? 0.362 -4.972 6.158 1.00 0.00 43 ASN A N 7
ATOM 7628 C CA . ASN A 1 43 ? 1.648 -5.183 5.505 1.00 0.00 43 ASN A CA 7
ATOM 7629 C C . ASN A 1 43 ? 2.035 -3.935 4.722 1.00 0.00 43 ASN A C 7
ATOM 7630 O O . ASN A 1 43 ? 3.227 -3.692 4.539 1.00 0.00 43 ASN A O 7
ATOM 7641 N N . LEU A 1 44 ? 1.059 -3.173 4.213 1.00 0.00 44 LEU A N 7
ATOM 7642 C CA . LEU A 1 44 ? 1.326 -1.943 3.475 1.00 0.00 44 LEU A CA 7
ATOM 7643 C C . LEU A 1 44 ? 1.701 -0.865 4.486 1.00 0.00 44 LEU A C 7
ATOM 7644 O O . LEU A 1 44 ? 2.549 -0.025 4.199 1.00 0.00 44 LEU A O 7
ATOM 7660 N N . VAL A 1 45 ? 1.060 -0.850 5.659 1.00 0.00 45 VAL A N 7
ATOM 7661 C CA . VAL A 1 45 ? 1.372 0.115 6.704 1.00 0.00 45 VAL A CA 7
ATOM 7662 C C . VAL A 1 45 ? 2.823 -0.197 7.099 1.00 0.00 45 VAL A C 7
ATOM 7663 O O . VAL A 1 45 ? 3.160 -1.329 7.453 1.00 0.00 45 VAL A O 7
ATOM 7676 N N . GLY A 1 46 ? 3.702 0.796 6.964 1.00 0.00 46 GLY A N 7
ATOM 7677 C CA . GLY A 1 46 ? 5.125 0.673 7.251 1.00 0.00 46 GLY A CA 7
ATOM 7678 C C . GLY A 1 46 ? 5.957 0.659 5.962 1.00 0.00 46 GLY A C 7
ATOM 7679 O O . GLY A 1 46 ? 7.184 0.695 6.047 1.00 0.00 46 GLY A O 7
ATOM 7683 N N . LYS A 1 47 ? 5.341 0.557 4.773 1.00 0.00 47 LYS A N 7
ATOM 7684 C CA . LYS A 1 47 ? 6.075 0.583 3.504 1.00 0.00 47 LYS A CA 7
ATOM 7685 C C . LYS A 1 47 ? 6.273 2.041 3.112 1.00 0.00 47 LYS A C 7
ATOM 7686 O O . LYS A 1 47 ? 5.662 2.948 3.700 1.00 0.00 47 LYS A O 7
ATOM 7705 N N . LYS A 1 48 ? 7.107 2.281 2.108 1.00 0.00 48 LYS A N 7
ATOM 7706 C CA . LYS A 1 48 ? 7.434 3.588 1.570 1.00 0.00 48 LYS A CA 7
ATOM 7707 C C . LYS A 1 48 ? 6.943 3.641 0.130 1.00 0.00 48 LYS A C 7
ATOM 7708 O O . LYS A 1 48 ? 7.212 2.721 -0.639 1.00 0.00 48 LYS A O 7
ATOM 7727 N N . VAL A 1 49 ? 6.207 4.684 -0.242 1.00 0.00 49 VAL A N 7
ATOM 7728 C CA . VAL A 1 49 ? 5.709 4.820 -1.601 1.00 0.00 49 VAL A CA 7
ATOM 7729 C C . VAL A 1 49 ? 6.873 5.191 -2.520 1.00 0.00 49 VAL A C 7
ATOM 7730 O O . VAL A 1 49 ? 7.763 5.955 -2.127 1.00 0.00 49 VAL A O 7
ATOM 7743 N N . LEU A 1 50 ? 6.850 4.671 -3.745 1.00 0.00 50 LEU A N 7
ATOM 7744 C CA . LEU A 1 50 ? 7.871 4.916 -4.760 1.00 0.00 50 LEU A CA 7
ATOM 7745 C C . LEU A 1 50 ? 7.537 6.124 -5.630 1.00 0.00 50 LEU A C 7
ATOM 7746 O O . LEU A 1 50 ? 8.410 6.611 -6.346 1.00 0.00 50 LEU A O 7
ATOM 7762 N N . VAL A 1 51 ? 6.297 6.611 -5.573 1.00 0.00 51 VAL A N 7
ATOM 7763 C CA . VAL A 1 51 ? 5.797 7.762 -6.312 1.00 0.00 51 VAL A CA 7
ATOM 7764 C C . VAL A 1 51 ? 4.735 8.436 -5.437 1.00 0.00 51 VAL A C 7
ATOM 7765 O O . VAL A 1 51 ? 4.274 7.838 -4.462 1.00 0.00 51 VAL A O 7
ATOM 7778 N N . THR A 1 52 ? 4.376 9.684 -5.722 1.00 0.00 52 THR A N 7
ATOM 7779 C CA . THR A 1 52 ? 3.359 10.388 -4.960 1.00 0.00 52 THR A CA 7
ATOM 7780 C C . THR A 1 52 ? 1.997 9.790 -5.329 1.00 0.00 52 THR A C 7
ATOM 7781 O O . THR A 1 52 ? 1.687 9.578 -6.506 1.00 0.00 52 THR A O 7
ATOM 7792 N N . VAL A 1 53 ? 1.195 9.517 -4.304 1.00 0.00 53 VAL A N 7
ATOM 7793 C CA . VAL A 1 53 ? -0.138 8.942 -4.396 1.00 0.00 53 VAL A CA 7
ATOM 7794 C C . VAL A 1 53 ? -1.129 10.009 -3.952 1.00 0.00 53 VAL A C 7
ATOM 7795 O O . VAL A 1 53 ? -0.973 10.558 -2.864 1.00 0.00 53 VAL A O 7
ATOM 7808 N N . GLU A 1 54 ? -2.115 10.344 -4.784 1.00 0.00 54 GLU A N 7
ATOM 7809 C CA . GLU A 1 54 ? -3.117 11.347 -4.442 1.00 0.00 54 GLU A CA 7
ATOM 7810 C C . GLU A 1 54 ? -4.186 10.787 -3.510 1.00 0.00 54 GLU A C 7
ATOM 7811 O O . GLU A 1 54 ? -4.225 9.593 -3.222 1.00 0.00 54 GLU A O 7
ATOM 7823 N N . GLU A 1 55 ? -5.044 11.677 -3.013 1.00 0.00 55 GLU A N 7
ATOM 7824 C CA . GLU A 1 55 ? -6.149 11.279 -2.153 1.00 0.00 55 GLU A CA 7
ATOM 7825 C C . GLU A 1 55 ? -7.037 10.382 -3.021 1.00 0.00 55 GLU A C 7
ATOM 7826 O O . GLU A 1 55 ? -7.221 10.632 -4.220 1.00 0.00 55 GLU A O 7
ATOM 7838 N N . ASP A 1 56 ? -7.606 9.360 -2.392 1.00 0.00 56 ASP A N 7
ATOM 7839 C CA . ASP A 1 56 ? -8.492 8.357 -2.961 1.00 0.00 56 ASP A CA 7
ATOM 7840 C C . ASP A 1 56 ? -7.825 7.532 -4.072 1.00 0.00 56 ASP A C 7
ATOM 7841 O O . ASP A 1 56 ? -8.490 6.740 -4.751 1.00 0.00 56 ASP A O 7
ATOM 7850 N N . ASP A 1 57 ? -6.506 7.684 -4.283 1.00 0.00 57 ASP A N 7
ATOM 7851 C CA . ASP A 1 57 ? -5.818 6.920 -5.313 1.00 0.00 57 ASP A CA 7
ATOM 7852 C C . ASP A 1 57 ? -5.541 5.504 -4.824 1.00 0.00 57 ASP A C 7
ATOM 7853 O O . ASP A 1 57 ? -5.411 5.248 -3.626 1.00 0.00 57 ASP A O 7
ATOM 7862 N N . THR A 1 58 ? -5.499 4.564 -5.761 1.00 0.00 58 THR A N 7
ATOM 7863 C CA . THR A 1 58 ? -5.322 3.151 -5.514 1.00 0.00 58 THR A CA 7
ATOM 7864 C C . THR A 1 58 ? -3.903 2.762 -5.160 1.00 0.00 58 THR A C 7
ATOM 7865 O O . THR A 1 58 ? -2.982 2.974 -5.947 1.00 0.00 58 THR A O 7
ATOM 7876 N N . ILE A 1 59 ? -3.716 2.225 -3.954 1.00 0.00 59 ILE A N 7
ATOM 7877 C CA . ILE A 1 59 ? -2.397 1.771 -3.553 1.00 0.00 59 ILE A CA 7
ATOM 7878 C C . ILE A 1 59 ? -2.199 0.445 -4.306 1.00 0.00 59 ILE A C 7
ATOM 7879 O O . ILE A 1 59 ? -3.163 -0.300 -4.509 1.00 0.00 59 ILE A O 7
ATOM 7895 N N . MET A 1 60 ? -0.970 0.129 -4.711 1.00 0.00 60 MET A N 7
ATOM 7896 C CA . MET A 1 60 ? -0.641 -1.090 -5.439 1.00 0.00 60 MET A CA 7
ATOM 7897 C C . MET A 1 60 ? 0.700 -1.613 -4.957 1.00 0.00 60 MET A C 7
ATOM 7898 O O . MET A 1 60 ? 1.528 -0.836 -4.478 1.00 0.00 60 MET A O 7
ATOM 7912 N N . GLU A 1 61 ? 0.946 -2.911 -5.143 1.00 0.00 61 GLU A N 7
ATOM 7913 C CA . GLU A 1 61 ? 2.205 -3.537 -4.741 1.00 0.00 61 GLU A CA 7
ATOM 7914 C C . GLU A 1 61 ? 3.379 -3.027 -5.594 1.00 0.00 61 GLU A C 7
ATOM 7915 O O . GLU A 1 61 ? 4.540 -3.241 -5.252 1.00 0.00 61 GLU A O 7
ATOM 7927 N N . GLU A 1 62 ? 3.102 -2.369 -6.722 1.00 0.00 62 GLU A N 7
ATOM 7928 C CA . GLU A 1 62 ? 4.124 -1.823 -7.605 1.00 0.00 62 GLU A CA 7
ATOM 7929 C C . GLU A 1 62 ? 4.575 -0.435 -7.128 1.00 0.00 62 GLU A C 7
ATOM 7930 O O . GLU A 1 62 ? 5.742 -0.069 -7.285 1.00 0.00 62 GLU A O 7
ATOM 7942 N N . LEU A 1 63 ? 3.659 0.334 -6.538 1.00 0.00 63 LEU A N 7
ATOM 7943 C CA . LEU A 1 63 ? 3.875 1.694 -6.045 1.00 0.00 63 LEU A CA 7
ATOM 7944 C C . LEU A 1 63 ? 4.537 1.754 -4.667 1.00 0.00 63 LEU A C 7
ATOM 7945 O O . LEU A 1 63 ? 4.628 2.844 -4.096 1.00 0.00 63 LEU A O 7
ATOM 7961 N N . VAL A 1 64 ? 4.967 0.628 -4.102 1.00 0.00 64 VAL A N 7
ATOM 7962 C CA . VAL A 1 64 ? 5.592 0.586 -2.791 1.00 0.00 64 VAL A CA 7
ATOM 7963 C C . VAL A 1 64 ? 6.941 -0.124 -2.851 1.00 0.00 64 VAL A C 7
ATOM 7964 O O . VAL A 1 64 ? 7.207 -0.936 -3.746 1.00 0.00 64 VAL A O 7
ATOM 7977 N N . ASP A 1 65 ? 7.805 0.233 -1.904 1.00 0.00 65 ASP A N 7
ATOM 7978 C CA . ASP A 1 65 ? 9.141 -0.310 -1.738 1.00 0.00 65 ASP A CA 7
ATOM 7979 C C . ASP A 1 65 ? 9.053 -1.721 -1.153 1.00 0.00 65 ASP A C 7
ATOM 7980 O O . ASP A 1 65 ? 7.965 -2.287 -0.986 1.00 0.00 65 ASP A O 7
ATOM 7989 N N . ASN A 1 66 ? 10.201 -2.358 -0.920 1.00 0.00 66 ASN A N 7
ATOM 7990 C CA . ASN A 1 66 ? 10.196 -3.701 -0.360 1.00 0.00 66 ASN A CA 7
ATOM 7991 C C . ASN A 1 66 ? 9.828 -3.662 1.118 1.00 0.00 66 ASN A C 7
ATOM 7992 O O . ASN A 1 66 ? 10.228 -2.725 1.810 1.00 0.00 66 ASN A O 7
ATOM 8003 N N . HIS A 1 67 ? 9.106 -4.680 1.595 1.00 0.00 67 HIS A N 7
ATOM 8004 C CA . HIS A 1 67 ? 8.689 -4.840 2.979 1.00 0.00 67 HIS A CA 7
ATOM 8005 C C . HIS A 1 67 ? 9.965 -4.995 3.815 1.00 0.00 67 HIS A C 7
ATOM 8006 O O . HIS A 1 67 ? 10.501 -6.097 3.969 1.00 0.00 67 HIS A O 7
ATOM 8020 N N . GLY A 1 68 ? 10.436 -3.873 4.353 1.00 0.00 68 GLY A N 7
ATOM 8021 C CA . GLY A 1 68 ? 11.640 -3.772 5.152 1.00 0.00 68 GLY A CA 7
ATOM 8022 C C . GLY A 1 68 ? 12.883 -3.736 4.257 1.00 0.00 68 GLY A C 7
ATOM 8023 O O . GLY A 1 68 ? 12.881 -4.212 3.112 1.00 0.00 68 GLY A O 7
ATOM 8027 N N . LYS A 1 69 ? 13.961 -3.159 4.784 1.00 0.00 69 LYS A N 7
ATOM 8028 C CA . LYS A 1 69 ? 15.254 -3.013 4.133 1.00 0.00 69 LYS A CA 7
ATOM 8029 C C . LYS A 1 69 ? 16.298 -3.466 5.136 1.00 0.00 69 LYS A C 7
ATOM 8030 O O . LYS A 1 69 ? 16.354 -2.928 6.251 1.00 0.00 69 LYS A O 7
ATOM 8049 N N . LYS A 1 70 ? 17.122 -4.451 4.784 1.00 0.00 70 LYS A N 7
ATOM 8050 C CA . LYS A 1 70 ? 18.147 -4.954 5.681 1.00 0.00 70 LYS A CA 7
ATOM 8051 C C . LYS A 1 70 ? 19.251 -5.645 4.904 1.00 0.00 70 LYS A C 7
ATOM 8052 O O . LYS A 1 70 ? 18.984 -6.289 3.889 1.00 0.00 70 LYS A O 7
ATOM 8071 N N . ILE A 1 71 ? 20.496 -5.499 5.354 1.00 0.00 71 ILE A N 7
ATOM 8072 C CA . ILE A 1 71 ? 21.626 -6.160 4.710 1.00 0.00 71 ILE A CA 7
ATOM 8073 C C . ILE A 1 71 ? 21.618 -7.618 5.196 1.00 0.00 71 ILE A C 7
ATOM 8074 O O . ILE A 1 71 ? 21.021 -7.916 6.237 1.00 0.00 71 ILE A O 7
ATOM 8090 N N . LYS A 1 72 ? 22.245 -8.526 4.444 1.00 0.00 72 LYS A N 7
ATOM 8091 C CA . LYS A 1 72 ? 22.335 -9.944 4.793 1.00 0.00 72 LYS A CA 7
ATOM 8092 C C . LYS A 1 72 ? 23.742 -10.254 5.281 1.00 0.00 72 LYS A C 7
ATOM 8093 O O . LYS A 1 72 ? 24.692 -9.598 4.846 1.00 0.00 72 LYS A O 7
ATOM 8112 N N . SER A 1 73 ? 23.879 -11.265 6.131 1.00 0.00 73 SER A N 7
ATOM 8113 C CA . SER A 1 73 ? 25.161 -11.683 6.674 1.00 0.00 73 SER A CA 7
ATOM 8114 C C . SER A 1 73 ? 25.726 -12.839 5.844 1.00 0.00 73 SER A C 7
ATOM 8115 O O . SER A 1 73 ? 25.013 -13.461 5.056 1.00 0.00 73 SER A O 7
ATOM 8123 N N . SER A 1 74 ? 27.019 -13.116 6.011 1.00 0.00 74 SER A N 7
ATOM 8124 C CA . SER A 1 74 ? 27.789 -14.169 5.360 1.00 0.00 74 SER A CA 7
ATOM 8125 C C . SER A 1 74 ? 29.144 -14.209 6.084 1.00 0.00 74 SER A C 7
ATOM 8126 O O . SER A 1 74 ? 29.281 -13.585 7.141 1.00 0.00 74 SER A O 7
ATOM 8134 N N . GLY A 1 75 ? 30.120 -14.958 5.571 1.00 0.00 75 GLY A N 7
ATOM 8135 C CA . GLY A 1 75 ? 31.451 -15.071 6.156 1.00 0.00 75 GLY A CA 7
ATOM 8136 C C . GLY A 1 75 ? 32.526 -14.675 5.141 1.00 0.00 75 GLY A C 7
ATOM 8137 O O . GLY A 1 75 ? 32.250 -14.648 3.943 1.00 0.00 75 GLY A O 7
ATOM 8141 N N . PRO A 1 76 ? 33.764 -14.397 5.590 1.00 0.00 76 PRO A N 7
ATOM 8142 C CA . PRO A 1 76 ? 34.875 -14.016 4.719 1.00 0.00 76 PRO A CA 7
ATOM 8143 C C . PRO A 1 76 ? 35.484 -15.216 3.970 1.00 0.00 76 PRO A C 7
ATOM 8144 O O . PRO A 1 76 ? 36.493 -15.058 3.288 1.00 0.00 76 PRO A O 7
ATOM 8155 N N . SER A 1 77 ? 34.940 -16.419 4.152 1.00 0.00 77 SER A N 7
ATOM 8156 C CA . SER A 1 77 ? 35.364 -17.659 3.529 1.00 0.00 77 SER A CA 7
ATOM 8157 C C . SER A 1 77 ? 34.092 -18.482 3.330 1.00 0.00 77 SER A C 7
ATOM 8158 O O . SER A 1 77 ? 33.091 -18.263 4.021 1.00 0.00 77 SER A O 7
ATOM 8166 N N . SER A 1 78 ? 34.106 -19.408 2.379 1.00 0.00 78 SER A N 7
ATOM 8167 C CA . SER A 1 78 ? 33.006 -20.302 2.035 1.00 0.00 78 SER A CA 7
ATOM 8168 C C . SER A 1 78 ? 33.605 -21.514 1.311 1.00 0.00 78 SER A C 7
ATOM 8169 O O . SER A 1 78 ? 34.820 -21.560 1.096 1.00 0.00 78 SER A O 7
ATOM 8177 N N . GLY A 1 79 ? 32.762 -22.474 0.955 1.00 0.00 79 GLY A N 7
ATOM 8178 C CA . GLY A 1 79 ? 33.055 -23.713 0.263 1.00 0.00 79 GLY A CA 7
ATOM 8179 C C . GLY A 1 79 ? 31.720 -24.412 0.042 1.00 0.00 79 GLY A C 7
ATOM 8180 O O . GLY A 1 79 ? 30.695 -23.847 0.500 1.00 0.00 79 GLY A O 7
ATOM 8184 N N . GLY A 1 1 ? -14.540 -13.552 -11.452 1.00 0.00 1 GLY A N 8
ATOM 8185 C CA . GLY A 1 1 ? -15.863 -12.947 -11.291 1.00 0.00 1 GLY A CA 8
ATOM 8186 C C . GLY A 1 1 ? -16.555 -13.593 -10.110 1.00 0.00 1 GLY A C 8
ATOM 8187 O O . GLY A 1 1 ? -16.576 -14.819 -10.032 1.00 0.00 1 GLY A O 8
ATOM 8191 N N . SER A 1 2 ? -17.086 -12.799 -9.179 1.00 0.00 2 SER A N 8
ATOM 8192 C CA . SER A 1 2 ? -17.772 -13.275 -7.982 1.00 0.00 2 SER A CA 8
ATOM 8193 C C . SER A 1 2 ? -18.962 -12.349 -7.691 1.00 0.00 2 SER A C 8
ATOM 8194 O O . SER A 1 2 ? -19.376 -11.599 -8.579 1.00 0.00 2 SER A O 8
ATOM 8202 N N . SER A 1 3 ? -19.589 -12.453 -6.521 1.00 0.00 3 SER A N 8
ATOM 8203 C CA . SER A 1 3 ? -20.732 -11.641 -6.123 1.00 0.00 3 SER A CA 8
ATOM 8204 C C . SER A 1 3 ? -20.551 -11.248 -4.651 1.00 0.00 3 SER A C 8
ATOM 8205 O O . SER A 1 3 ? -19.859 -11.956 -3.919 1.00 0.00 3 SER A O 8
ATOM 8213 N N . GLY A 1 4 ? -21.197 -10.173 -4.193 1.00 0.00 4 GLY A N 8
ATOM 8214 C CA . GLY A 1 4 ? -21.066 -9.721 -2.810 1.00 0.00 4 GLY A CA 8
ATOM 8215 C C . GLY A 1 4 ? -19.669 -9.142 -2.610 1.00 0.00 4 GLY A C 8
ATOM 8216 O O . GLY A 1 4 ? -18.971 -9.537 -1.673 1.00 0.00 4 GLY A O 8
ATOM 8220 N N . SER A 1 5 ? -19.241 -8.268 -3.526 1.00 0.00 5 SER A N 8
ATOM 8221 C CA . SER A 1 5 ? -17.942 -7.616 -3.526 1.00 0.00 5 SER A CA 8
ATOM 8222 C C . SER A 1 5 ? -17.716 -6.763 -2.274 1.00 0.00 5 SER A C 8
ATOM 8223 O O . SER A 1 5 ? -18.675 -6.287 -1.665 1.00 0.00 5 SER A O 8
ATOM 8231 N N . SER A 1 6 ? -16.448 -6.507 -1.949 1.00 0.00 6 SER A N 8
ATOM 8232 C CA . SER A 1 6 ? -16.027 -5.710 -0.807 1.00 0.00 6 SER A CA 8
ATOM 8233 C C . SER A 1 6 ? -15.607 -4.322 -1.316 1.00 0.00 6 SER A C 8
ATOM 8234 O O . SER A 1 6 ? -16.457 -3.532 -1.729 1.00 0.00 6 SER A O 8
ATOM 8242 N N . GLY A 1 7 ? -14.313 -4.025 -1.370 1.00 0.00 7 GLY A N 8
ATOM 8243 C CA . GLY A 1 7 ? -13.723 -2.775 -1.808 1.00 0.00 7 GLY A CA 8
ATOM 8244 C C . GLY A 1 7 ? -12.206 -2.957 -1.785 1.00 0.00 7 GLY A C 8
ATOM 8245 O O . GLY A 1 7 ? -11.730 -4.089 -1.685 1.00 0.00 7 GLY A O 8
ATOM 8249 N N . SER A 1 8 ? -11.436 -1.870 -1.853 1.00 0.00 8 SER A N 8
ATOM 8250 C CA . SER A 1 8 ? -9.980 -1.947 -1.863 1.00 0.00 8 SER A CA 8
ATOM 8251 C C . SER A 1 8 ? -9.329 -0.821 -1.060 1.00 0.00 8 SER A C 8
ATOM 8252 O O . SER A 1 8 ? -10.015 0.064 -0.538 1.00 0.00 8 SER A O 8
ATOM 8260 N N . VAL A 1 9 ? -8.006 -0.903 -0.925 1.00 0.00 9 VAL A N 8
ATOM 8261 C CA . VAL A 1 9 ? -7.124 0.021 -0.226 1.00 0.00 9 VAL A CA 8
ATOM 8262 C C . VAL A 1 9 ? -6.891 1.243 -1.119 1.00 0.00 9 VAL A C 8
ATOM 8263 O O . VAL A 1 9 ? -6.363 1.112 -2.226 1.00 0.00 9 VAL A O 8
ATOM 8276 N N . VAL A 1 10 ? -7.270 2.431 -0.641 1.00 0.00 10 VAL A N 8
ATOM 8277 C CA . VAL A 1 10 ? -7.080 3.679 -1.372 1.00 0.00 10 VAL A CA 8
ATOM 8278 C C . VAL A 1 10 ? -6.392 4.702 -0.468 1.00 0.00 10 VAL A C 8
ATOM 8279 O O . VAL A 1 10 ? -6.573 4.674 0.754 1.00 0.00 10 VAL A O 8
ATOM 8292 N N . ALA A 1 11 ? -5.571 5.577 -1.041 1.00 0.00 11 ALA A N 8
ATOM 8293 C CA . ALA A 1 11 ? -4.851 6.622 -0.323 1.00 0.00 11 ALA A CA 8
ATOM 8294 C C . ALA A 1 11 ? -5.876 7.504 0.396 1.00 0.00 11 ALA A C 8
ATOM 8295 O O . ALA A 1 11 ? -6.707 8.139 -0.251 1.00 0.00 11 ALA A O 8
ATOM 8302 N N . LYS A 1 12 ? -5.857 7.518 1.731 1.00 0.00 12 LYS A N 8
ATOM 8303 C CA . LYS A 1 12 ? -6.801 8.301 2.534 1.00 0.00 12 LYS A CA 8
ATOM 8304 C C . LYS A 1 12 ? -6.637 9.808 2.328 1.00 0.00 12 LYS A C 8
ATOM 8305 O O . LYS A 1 12 ? -7.591 10.557 2.524 1.00 0.00 12 LYS A O 8
ATOM 8324 N N . VAL A 1 13 ? -5.415 10.240 2.036 1.00 0.00 13 VAL A N 8
ATOM 8325 C CA . VAL A 1 13 ? -4.975 11.604 1.779 1.00 0.00 13 VAL A CA 8
ATOM 8326 C C . VAL A 1 13 ? -3.835 11.490 0.765 1.00 0.00 13 VAL A C 8
ATOM 8327 O O . VAL A 1 13 ? -3.352 10.382 0.527 1.00 0.00 13 VAL A O 8
ATOM 8340 N N . LYS A 1 14 ? -3.383 12.594 0.167 1.00 0.00 14 LYS A N 8
ATOM 8341 C CA . LYS A 1 14 ? -2.289 12.561 -0.786 1.00 0.00 14 LYS A CA 8
ATOM 8342 C C . LYS A 1 14 ? -1.039 12.089 -0.049 1.00 0.00 14 LYS A C 8
ATOM 8343 O O . LYS A 1 14 ? -0.703 12.639 1.007 1.00 0.00 14 LYS A O 8
ATOM 8362 N N . ILE A 1 15 ? -0.339 11.106 -0.609 1.00 0.00 15 ILE A N 8
ATOM 8363 C CA . ILE A 1 15 ? 0.868 10.538 -0.031 1.00 0.00 15 ILE A CA 8
ATOM 8364 C C . ILE A 1 15 ? 2.019 10.877 -0.981 1.00 0.00 15 ILE A C 8
ATOM 8365 O O . ILE A 1 15 ? 2.154 10.233 -2.024 1.00 0.00 15 ILE A O 8
ATOM 8381 N N . PRO A 1 16 ? 2.842 11.889 -0.682 1.00 0.00 16 PRO A N 8
ATOM 8382 C CA . PRO A 1 16 ? 3.963 12.256 -1.529 1.00 0.00 16 PRO A CA 8
ATOM 8383 C C . PRO A 1 16 ? 5.041 11.172 -1.437 1.00 0.00 16 PRO A C 8
ATOM 8384 O O . PRO A 1 16 ? 5.231 10.543 -0.392 1.00 0.00 16 PRO A O 8
ATOM 8395 N N . GLU A 1 17 ? 5.777 10.965 -2.521 1.00 0.00 17 GLU A N 8
ATOM 8396 C CA . GLU A 1 17 ? 6.851 9.979 -2.621 1.00 0.00 17 GLU A CA 8
ATOM 8397 C C . GLU A 1 17 ? 7.883 10.089 -1.486 1.00 0.00 17 GLU A C 8
ATOM 8398 O O . GLU A 1 17 ? 8.199 11.176 -0.993 1.00 0.00 17 GLU A O 8
ATOM 8410 N N . GLY A 1 18 ? 8.427 8.938 -1.080 1.00 0.00 18 GLY A N 8
ATOM 8411 C CA . GLY A 1 18 ? 9.425 8.810 -0.028 1.00 0.00 18 GLY A CA 8
ATOM 8412 C C . GLY A 1 18 ? 8.834 8.859 1.385 1.00 0.00 18 GLY A C 8
ATOM 8413 O O . GLY A 1 18 ? 9.577 8.721 2.355 1.00 0.00 18 GLY A O 8
ATOM 8417 N N . THR A 1 19 ? 7.528 9.065 1.531 1.00 0.00 19 THR A N 8
ATOM 8418 C CA . THR A 1 19 ? 6.865 9.125 2.831 1.00 0.00 19 THR A CA 8
ATOM 8419 C C . THR A 1 19 ? 6.575 7.705 3.327 1.00 0.00 19 THR A C 8
ATOM 8420 O O . THR A 1 19 ? 6.375 6.791 2.519 1.00 0.00 19 THR A O 8
ATOM 8431 N N . ILE A 1 20 ? 6.526 7.509 4.646 1.00 0.00 20 ILE A N 8
ATOM 8432 C CA . ILE A 1 20 ? 6.225 6.220 5.242 1.00 0.00 20 ILE A CA 8
ATOM 8433 C C . ILE A 1 20 ? 4.709 6.173 5.450 1.00 0.00 20 ILE A C 8
ATOM 8434 O O . ILE A 1 20 ? 4.106 7.098 6.004 1.00 0.00 20 ILE A O 8
ATOM 8450 N N . LEU A 1 21 ? 4.083 5.103 4.966 1.00 0.00 21 LEU A N 8
ATOM 8451 C CA . LEU A 1 21 ? 2.656 4.853 5.069 1.00 0.00 21 LEU A CA 8
ATOM 8452 C C . LEU A 1 21 ? 2.301 4.606 6.529 1.00 0.00 21 LEU A C 8
ATOM 8453 O O . LEU A 1 21 ? 3.068 4.000 7.283 1.00 0.00 21 LEU A O 8
ATOM 8469 N N . THR A 1 22 ? 1.106 5.018 6.925 1.00 0.00 22 THR A N 8
ATOM 8470 C CA . THR A 1 22 ? 0.585 4.866 8.273 1.00 0.00 22 THR A CA 8
ATOM 8471 C C . THR A 1 22 ? -0.901 4.521 8.143 1.00 0.00 22 THR A C 8
ATOM 8472 O O . THR A 1 22 ? -1.486 4.764 7.078 1.00 0.00 22 THR A O 8
ATOM 8483 N N . MET A 1 23 ? -1.534 3.944 9.177 1.00 0.00 23 MET A N 8
ATOM 8484 C CA . MET A 1 23 ? -2.966 3.646 9.086 1.00 0.00 23 MET A CA 8
ATOM 8485 C C . MET A 1 23 ? -3.705 4.985 8.963 1.00 0.00 23 MET A C 8
ATOM 8486 O O . MET A 1 23 ? -4.764 5.058 8.346 1.00 0.00 23 MET A O 8
ATOM 8500 N N . ASP A 1 24 ? -3.125 6.071 9.487 1.00 0.00 24 ASP A N 8
ATOM 8501 C CA . ASP A 1 24 ? -3.715 7.402 9.417 1.00 0.00 24 ASP A CA 8
ATOM 8502 C C . ASP A 1 24 ? -3.842 7.913 7.974 1.00 0.00 24 ASP A C 8
ATOM 8503 O O . ASP A 1 24 ? -4.589 8.857 7.730 1.00 0.00 24 ASP A O 8
ATOM 8512 N N . MET A 1 25 ? -3.143 7.297 7.010 1.00 0.00 25 MET A N 8
ATOM 8513 C CA . MET A 1 25 ? -3.156 7.673 5.599 1.00 0.00 25 MET A CA 8
ATOM 8514 C C . MET A 1 25 ? -3.647 6.532 4.694 1.00 0.00 25 MET A C 8
ATOM 8515 O O . MET A 1 25 ? -3.638 6.696 3.474 1.00 0.00 25 MET A O 8
ATOM 8529 N N . LEU A 1 26 ? -4.097 5.392 5.237 1.00 0.00 26 LEU A N 8
ATOM 8530 C CA . LEU A 1 26 ? -4.580 4.254 4.450 1.00 0.00 26 LEU A CA 8
ATOM 8531 C C . LEU A 1 26 ? -5.988 3.894 4.904 1.00 0.00 26 LEU A C 8
ATOM 8532 O O . LEU A 1 26 ? -6.192 3.564 6.070 1.00 0.00 26 LEU A O 8
ATOM 8548 N N . THR A 1 27 ? -6.965 3.978 4.007 1.00 0.00 27 THR A N 8
ATOM 8549 C CA . THR A 1 27 ? -8.360 3.661 4.264 1.00 0.00 27 THR A CA 8
ATOM 8550 C C . THR A 1 27 ? -8.831 2.595 3.268 1.00 0.00 27 THR A C 8
ATOM 8551 O O . THR A 1 27 ? -8.094 2.231 2.342 1.00 0.00 27 THR A O 8
ATOM 8562 N N . VAL A 1 28 ? -10.035 2.060 3.460 1.00 0.00 28 VAL A N 8
ATOM 8563 C CA . VAL A 1 28 ? -10.615 1.048 2.588 1.00 0.00 28 VAL A CA 8
ATOM 8564 C C . VAL A 1 28 ? -11.911 1.637 2.022 1.00 0.00 28 VAL A C 8
ATOM 8565 O O . VAL A 1 28 ? -12.540 2.502 2.641 1.00 0.00 28 VAL A O 8
ATOM 8578 N N . LYS A 1 29 ? -12.290 1.198 0.824 1.00 0.00 29 LYS A N 8
ATOM 8579 C CA . LYS A 1 29 ? -13.490 1.626 0.119 1.00 0.00 29 LYS A CA 8
ATOM 8580 C C . LYS A 1 29 ? -14.500 0.490 0.085 1.00 0.00 29 LYS A C 8
ATOM 8581 O O . LYS A 1 29 ? -14.315 -0.547 0.725 1.00 0.00 29 LYS A O 8
ATOM 8600 N N . VAL A 1 30 ? -15.579 0.685 -0.665 1.00 0.00 30 VAL A N 8
ATOM 8601 C CA . VAL A 1 30 ? -16.675 -0.266 -0.817 1.00 0.00 30 VAL A CA 8
ATOM 8602 C C . VAL A 1 30 ? -17.041 -0.475 -2.296 1.00 0.00 30 VAL A C 8
ATOM 8603 O O . VAL A 1 30 ? -18.119 -0.975 -2.614 1.00 0.00 30 VAL A O 8
ATOM 8616 N N . GLY A 1 31 ? -16.151 -0.080 -3.208 1.00 0.00 31 GLY A N 8
ATOM 8617 C CA . GLY A 1 31 ? -16.352 -0.188 -4.642 1.00 0.00 31 GLY A CA 8
ATOM 8618 C C . GLY A 1 31 ? -16.115 -1.590 -5.177 1.00 0.00 31 GLY A C 8
ATOM 8619 O O . GLY A 1 31 ? -17.031 -2.417 -5.175 1.00 0.00 31 GLY A O 8
ATOM 8623 N N . GLU A 1 32 ? -14.883 -1.853 -5.612 1.00 0.00 32 GLU A N 8
ATOM 8624 C CA . GLU A 1 32 ? -14.417 -3.118 -6.178 1.00 0.00 32 GLU A CA 8
ATOM 8625 C C . GLU A 1 32 ? -13.071 -3.493 -5.528 1.00 0.00 32 GLU A C 8
ATOM 8626 O O . GLU A 1 32 ? -12.366 -2.591 -5.062 1.00 0.00 32 GLU A O 8
ATOM 8638 N N . PRO A 1 33 ? -12.659 -4.776 -5.523 1.00 0.00 33 PRO A N 8
ATOM 8639 C CA . PRO A 1 33 ? -11.399 -5.226 -4.929 1.00 0.00 33 PRO A CA 8
ATOM 8640 C C . PRO A 1 33 ? -10.150 -4.841 -5.734 1.00 0.00 33 PRO A C 8
ATOM 8641 O O . PRO A 1 33 ? -9.048 -5.169 -5.302 1.00 0.00 33 PRO A O 8
ATOM 8652 N N . LYS A 1 34 ? -10.285 -4.185 -6.896 1.00 0.00 34 LYS A N 8
ATOM 8653 C CA . LYS A 1 34 ? -9.160 -3.747 -7.725 1.00 0.00 34 LYS A CA 8
ATOM 8654 C C . LYS A 1 34 ? -8.222 -2.950 -6.827 1.00 0.00 34 LYS A C 8
ATOM 8655 O O . LYS A 1 34 ? -8.687 -2.015 -6.171 1.00 0.00 34 LYS A O 8
ATOM 8674 N N . GLY A 1 35 ? -6.939 -3.282 -6.796 1.00 0.00 35 GLY A N 8
ATOM 8675 C CA . GLY A 1 35 ? -5.940 -2.628 -5.974 1.00 0.00 35 GLY A CA 8
ATOM 8676 C C . GLY A 1 35 ? -5.418 -3.592 -4.926 1.00 0.00 35 GLY A C 8
ATOM 8677 O O . GLY A 1 35 ? -5.684 -4.798 -4.982 1.00 0.00 35 GLY A O 8
ATOM 8681 N N . TYR A 1 36 ? -4.637 -3.062 -3.987 1.00 0.00 36 TYR A N 8
ATOM 8682 C CA . TYR A 1 36 ? -4.080 -3.875 -2.927 1.00 0.00 36 TYR A CA 8
ATOM 8683 C C . TYR A 1 36 ? -5.237 -4.410 -2.063 1.00 0.00 36 TYR A C 8
ATOM 8684 O O . TYR A 1 36 ? -6.071 -3.617 -1.623 1.00 0.00 36 TYR A O 8
ATOM 8702 N N . PRO A 1 37 ? -5.317 -5.725 -1.802 1.00 0.00 37 PRO A N 8
ATOM 8703 C CA . PRO A 1 37 ? -6.395 -6.295 -1.006 1.00 0.00 37 PRO A CA 8
ATOM 8704 C C . PRO A 1 37 ? -6.355 -5.779 0.440 1.00 0.00 37 PRO A C 8
ATOM 8705 O O . PRO A 1 37 ? -5.291 -5.800 1.064 1.00 0.00 37 PRO A O 8
ATOM 8716 N N . PRO A 1 38 ? -7.500 -5.379 1.027 1.00 0.00 38 PRO A N 8
ATOM 8717 C CA . PRO A 1 38 ? -7.521 -4.868 2.387 1.00 0.00 38 PRO A CA 8
ATOM 8718 C C . PRO A 1 38 ? -7.214 -5.930 3.441 1.00 0.00 38 PRO A C 8
ATOM 8719 O O . PRO A 1 38 ? -6.847 -5.561 4.552 1.00 0.00 38 PRO A O 8
ATOM 8730 N N . GLU A 1 39 ? -7.306 -7.229 3.137 1.00 0.00 39 GLU A N 8
ATOM 8731 C CA . GLU A 1 39 ? -7.000 -8.257 4.128 1.00 0.00 39 GLU A CA 8
ATOM 8732 C C . GLU A 1 39 ? -5.514 -8.187 4.527 1.00 0.00 39 GLU A C 8
ATOM 8733 O O . GLU A 1 39 ? -5.162 -8.535 5.652 1.00 0.00 39 GLU A O 8
ATOM 8745 N N . ASP A 1 40 ? -4.639 -7.671 3.657 1.00 0.00 40 ASP A N 8
ATOM 8746 C CA . ASP A 1 40 ? -3.203 -7.560 3.918 1.00 0.00 40 ASP A CA 8
ATOM 8747 C C . ASP A 1 40 ? -2.767 -6.109 4.134 1.00 0.00 40 ASP A C 8
ATOM 8748 O O . ASP A 1 40 ? -1.562 -5.853 4.161 1.00 0.00 40 ASP A O 8
ATOM 8757 N N . ILE A 1 41 ? -3.705 -5.164 4.321 1.00 0.00 41 ILE A N 8
ATOM 8758 C CA . ILE A 1 41 ? -3.427 -3.734 4.543 1.00 0.00 41 ILE A CA 8
ATOM 8759 C C . ILE A 1 41 ? -2.358 -3.520 5.621 1.00 0.00 41 ILE A C 8
ATOM 8760 O O . ILE A 1 41 ? -1.525 -2.625 5.493 1.00 0.00 41 ILE A O 8
ATOM 8776 N N . PHE A 1 42 ? -2.357 -4.375 6.644 1.00 0.00 42 PHE A N 8
ATOM 8777 C CA . PHE A 1 42 ? -1.437 -4.363 7.770 1.00 0.00 42 PHE A CA 8
ATOM 8778 C C . PHE A 1 42 ? 0.028 -4.326 7.319 1.00 0.00 42 PHE A C 8
ATOM 8779 O O . PHE A 1 42 ? 0.883 -3.790 8.019 1.00 0.00 42 PHE A O 8
ATOM 8796 N N . ASN A 1 43 ? 0.339 -4.903 6.155 1.00 0.00 43 ASN A N 8
ATOM 8797 C CA . ASN A 1 43 ? 1.687 -4.960 5.599 1.00 0.00 43 ASN A CA 8
ATOM 8798 C C . ASN A 1 43 ? 2.087 -3.686 4.874 1.00 0.00 43 ASN A C 8
ATOM 8799 O O . ASN A 1 43 ? 3.273 -3.479 4.642 1.00 0.00 43 ASN A O 8
ATOM 8810 N N . LEU A 1 44 ? 1.125 -2.873 4.435 1.00 0.00 44 LEU A N 8
ATOM 8811 C CA . LEU A 1 44 ? 1.402 -1.619 3.744 1.00 0.00 44 LEU A CA 8
ATOM 8812 C C . LEU A 1 44 ? 1.798 -0.567 4.769 1.00 0.00 44 LEU A C 8
ATOM 8813 O O . LEU A 1 44 ? 2.609 0.311 4.484 1.00 0.00 44 LEU A O 8
ATOM 8829 N N . VAL A 1 45 ? 1.181 -0.623 5.947 1.00 0.00 45 VAL A N 8
ATOM 8830 C CA . VAL A 1 45 ? 1.434 0.295 7.042 1.00 0.00 45 VAL A CA 8
ATOM 8831 C C . VAL A 1 45 ? 2.912 0.129 7.411 1.00 0.00 45 VAL A C 8
ATOM 8832 O O . VAL A 1 45 ? 3.378 -0.985 7.640 1.00 0.00 45 VAL A O 8
ATOM 8845 N N . GLY A 1 46 ? 3.666 1.226 7.418 1.00 0.00 46 GLY A N 8
ATOM 8846 C CA . GLY A 1 46 ? 5.082 1.237 7.739 1.00 0.00 46 GLY A CA 8
ATOM 8847 C C . GLY A 1 46 ? 5.984 1.170 6.506 1.00 0.00 46 GLY A C 8
ATOM 8848 O O . GLY A 1 46 ? 7.193 1.362 6.665 1.00 0.00 46 GLY A O 8
ATOM 8852 N N . LYS A 1 47 ? 5.477 0.880 5.299 1.00 0.00 47 LYS A N 8
ATOM 8853 C CA . LYS A 1 47 ? 6.317 0.832 4.093 1.00 0.00 47 LYS A CA 8
ATOM 8854 C C . LYS A 1 47 ? 6.491 2.236 3.538 1.00 0.00 47 LYS A C 8
ATOM 8855 O O . LYS A 1 47 ? 5.746 3.139 3.913 1.00 0.00 47 LYS A O 8
ATOM 8874 N N . LYS A 1 48 ? 7.464 2.439 2.652 1.00 0.00 48 LYS A N 8
ATOM 8875 C CA . LYS A 1 48 ? 7.714 3.742 2.046 1.00 0.00 48 LYS A CA 8
ATOM 8876 C C . LYS A 1 48 ? 7.151 3.740 0.640 1.00 0.00 48 LYS A C 8
ATOM 8877 O O . LYS A 1 48 ? 7.190 2.699 -0.018 1.00 0.00 48 LYS A O 8
ATOM 8896 N N . VAL A 1 49 ? 6.636 4.875 0.181 1.00 0.00 49 VAL A N 8
ATOM 8897 C CA . VAL A 1 49 ? 6.089 4.970 -1.162 1.00 0.00 49 VAL A CA 8
ATOM 8898 C C . VAL A 1 49 ? 7.193 5.274 -2.164 1.00 0.00 49 VAL A C 8
ATOM 8899 O O . VAL A 1 49 ? 8.106 6.059 -1.881 1.00 0.00 49 VAL A O 8
ATOM 8912 N N . LEU A 1 50 ? 7.107 4.632 -3.328 1.00 0.00 50 LEU A N 8
ATOM 8913 C CA . LEU A 1 50 ? 8.057 4.786 -4.418 1.00 0.00 50 LEU A CA 8
ATOM 8914 C C . LEU A 1 50 ? 7.686 5.955 -5.322 1.00 0.00 50 LEU A C 8
ATOM 8915 O O . LEU A 1 50 ? 8.559 6.408 -6.057 1.00 0.00 50 LEU A O 8
ATOM 8931 N N . VAL A 1 51 ? 6.442 6.439 -5.276 1.00 0.00 51 VAL A N 8
ATOM 8932 C CA . VAL A 1 51 ? 5.965 7.541 -6.105 1.00 0.00 51 VAL A CA 8
ATOM 8933 C C . VAL A 1 51 ? 4.876 8.297 -5.350 1.00 0.00 51 VAL A C 8
ATOM 8934 O O . VAL A 1 51 ? 4.366 7.803 -4.340 1.00 0.00 51 VAL A O 8
ATOM 8947 N N . THR A 1 52 ? 4.526 9.498 -5.803 1.00 0.00 52 THR A N 8
ATOM 8948 C CA . THR A 1 52 ? 3.476 10.274 -5.179 1.00 0.00 52 THR A CA 8
ATOM 8949 C C . THR A 1 52 ? 2.164 9.608 -5.603 1.00 0.00 52 THR A C 8
ATOM 8950 O O . THR A 1 52 ? 2.017 9.136 -6.734 1.00 0.00 52 THR A O 8
ATOM 8961 N N . VAL A 1 53 ? 1.214 9.585 -4.684 1.00 0.00 53 VAL A N 8
ATOM 8962 C CA . VAL A 1 53 ? -0.113 9.022 -4.849 1.00 0.00 53 VAL A CA 8
ATOM 8963 C C . VAL A 1 53 ? -1.100 10.092 -4.402 1.00 0.00 53 VAL A C 8
ATOM 8964 O O . VAL A 1 53 ? -0.980 10.625 -3.296 1.00 0.00 53 VAL A O 8
ATOM 8977 N N . GLU A 1 54 ? -2.020 10.469 -5.285 1.00 0.00 54 GLU A N 8
ATOM 8978 C CA . GLU A 1 54 ? -3.042 11.459 -4.985 1.00 0.00 54 GLU A CA 8
ATOM 8979 C C . GLU A 1 54 ? -4.064 10.841 -4.039 1.00 0.00 54 GLU A C 8
ATOM 8980 O O . GLU A 1 54 ? -4.190 9.624 -3.901 1.00 0.00 54 GLU A O 8
ATOM 8992 N N . GLU A 1 55 ? -4.811 11.713 -3.380 1.00 0.00 55 GLU A N 8
ATOM 8993 C CA . GLU A 1 55 ? -5.847 11.303 -2.444 1.00 0.00 55 GLU A CA 8
ATOM 8994 C C . GLU A 1 55 ? -6.942 10.583 -3.232 1.00 0.00 55 GLU A C 8
ATOM 8995 O O . GLU A 1 55 ? -7.375 11.087 -4.279 1.00 0.00 55 GLU A O 8
ATOM 9007 N N . ASP A 1 56 ? -7.386 9.440 -2.701 1.00 0.00 56 ASP A N 8
ATOM 9008 C CA . ASP A 1 56 ? -8.428 8.534 -3.202 1.00 0.00 56 ASP A CA 8
ATOM 9009 C C . ASP A 1 56 ? -7.933 7.546 -4.272 1.00 0.00 56 ASP A C 8
ATOM 9010 O O . ASP A 1 56 ? -8.724 6.747 -4.782 1.00 0.00 56 ASP A O 8
ATOM 9019 N N . ASP A 1 57 ? -6.638 7.583 -4.619 1.00 0.00 57 ASP A N 8
ATOM 9020 C CA . ASP A 1 57 ? -6.067 6.671 -5.609 1.00 0.00 57 ASP A CA 8
ATOM 9021 C C . ASP A 1 57 ? -5.968 5.253 -5.042 1.00 0.00 57 ASP A C 8
ATOM 9022 O O . ASP A 1 57 ? -5.902 5.064 -3.828 1.00 0.00 57 ASP A O 8
ATOM 9031 N N . THR A 1 58 ? -5.926 4.257 -5.922 1.00 0.00 58 THR A N 8
ATOM 9032 C CA . THR A 1 58 ? -5.816 2.848 -5.607 1.00 0.00 58 THR A CA 8
ATOM 9033 C C . THR A 1 58 ? -4.349 2.494 -5.311 1.00 0.00 58 THR A C 8
ATOM 9034 O O . THR A 1 58 ? -3.489 2.641 -6.184 1.00 0.00 58 THR A O 8
ATOM 9045 N N . ILE A 1 59 ? -4.042 2.057 -4.085 1.00 0.00 59 ILE A N 8
ATOM 9046 C CA . ILE A 1 59 ? -2.677 1.678 -3.713 1.00 0.00 59 ILE A CA 8
ATOM 9047 C C . ILE A 1 59 ? -2.382 0.325 -4.380 1.00 0.00 59 ILE A C 8
ATOM 9048 O O . ILE A 1 59 ? -3.270 -0.529 -4.493 1.00 0.00 59 ILE A O 8
ATOM 9064 N N . MET A 1 60 ? -1.140 0.128 -4.831 1.00 0.00 60 MET A N 8
ATOM 9065 C CA . MET A 1 60 ? -0.654 -1.087 -5.476 1.00 0.00 60 MET A CA 8
ATOM 9066 C C . MET A 1 60 ? 0.704 -1.411 -4.872 1.00 0.00 60 MET A C 8
ATOM 9067 O O . MET A 1 60 ? 1.410 -0.512 -4.417 1.00 0.00 60 MET A O 8
ATOM 9081 N N . GLU A 1 61 ? 1.084 -2.690 -4.888 1.00 0.00 61 GLU A N 8
ATOM 9082 C CA . GLU A 1 61 ? 2.354 -3.155 -4.329 1.00 0.00 61 GLU A CA 8
ATOM 9083 C C . GLU A 1 61 ? 3.566 -2.520 -5.012 1.00 0.00 61 GLU A C 8
ATOM 9084 O O . GLU A 1 61 ? 4.598 -2.304 -4.384 1.00 0.00 61 GLU A O 8
ATOM 9096 N N . GLU A 1 62 ? 3.428 -2.168 -6.287 1.00 0.00 62 GLU A N 8
ATOM 9097 C CA . GLU A 1 62 ? 4.504 -1.573 -7.057 1.00 0.00 62 GLU A CA 8
ATOM 9098 C C . GLU A 1 62 ? 4.845 -0.170 -6.543 1.00 0.00 62 GLU A C 8
ATOM 9099 O O . GLU A 1 62 ? 5.953 0.322 -6.760 1.00 0.00 62 GLU A O 8
ATOM 9111 N N . LEU A 1 63 ? 3.904 0.482 -5.861 1.00 0.00 63 LEU A N 8
ATOM 9112 C CA . LEU A 1 63 ? 4.050 1.826 -5.324 1.00 0.00 63 LEU A CA 8
ATOM 9113 C C . LEU A 1 63 ? 4.691 1.829 -3.934 1.00 0.00 63 LEU A C 8
ATOM 9114 O O . LEU A 1 63 ? 4.772 2.908 -3.345 1.00 0.00 63 LEU A O 8
ATOM 9130 N N . VAL A 1 64 ? 5.120 0.684 -3.388 1.00 0.00 64 VAL A N 8
ATOM 9131 C CA . VAL A 1 64 ? 5.720 0.592 -2.057 1.00 0.00 64 VAL A CA 8
ATOM 9132 C C . VAL A 1 64 ? 7.024 -0.210 -2.062 1.00 0.00 64 VAL A C 8
ATOM 9133 O O . VAL A 1 64 ? 7.034 -1.393 -2.410 1.00 0.00 64 VAL A O 8
ATOM 9146 N N . ASP A 1 65 ? 8.122 0.464 -1.708 1.00 0.00 65 ASP A N 8
ATOM 9147 C CA . ASP A 1 65 ? 9.471 -0.090 -1.624 1.00 0.00 65 ASP A CA 8
ATOM 9148 C C . ASP A 1 65 ? 9.543 -0.986 -0.396 1.00 0.00 65 ASP A C 8
ATOM 9149 O O . ASP A 1 65 ? 9.337 -0.502 0.725 1.00 0.00 65 ASP A O 8
ATOM 9158 N N . ASN A 1 66 ? 9.816 -2.276 -0.600 1.00 0.00 66 ASN A N 8
ATOM 9159 C CA . ASN A 1 66 ? 9.940 -3.300 0.430 1.00 0.00 66 ASN A CA 8
ATOM 9160 C C . ASN A 1 66 ? 10.090 -4.673 -0.212 1.00 0.00 66 ASN A C 8
ATOM 9161 O O . ASN A 1 66 ? 9.150 -5.166 -0.840 1.00 0.00 66 ASN A O 8
ATOM 9172 N N . HIS A 1 67 ? 11.246 -5.311 -0.024 1.00 0.00 67 HIS A N 8
ATOM 9173 C CA . HIS A 1 67 ? 11.525 -6.648 -0.544 1.00 0.00 67 HIS A CA 8
ATOM 9174 C C . HIS A 1 67 ? 10.857 -7.675 0.384 1.00 0.00 67 HIS A C 8
ATOM 9175 O O . HIS A 1 67 ? 11.539 -8.493 1.016 1.00 0.00 67 HIS A O 8
ATOM 9189 N N . GLY A 1 68 ? 9.527 -7.612 0.497 1.00 0.00 68 GLY A N 8
ATOM 9190 C CA . GLY A 1 68 ? 8.693 -8.468 1.327 1.00 0.00 68 GLY A CA 8
ATOM 9191 C C . GLY A 1 68 ? 9.285 -8.598 2.729 1.00 0.00 68 GLY A C 8
ATOM 9192 O O . GLY A 1 68 ? 9.753 -7.618 3.318 1.00 0.00 68 GLY A O 8
ATOM 9196 N N . LYS A 1 69 ? 9.242 -9.796 3.301 1.00 0.00 69 LYS A N 8
ATOM 9197 C CA . LYS A 1 69 ? 9.786 -10.084 4.620 1.00 0.00 69 LYS A CA 8
ATOM 9198 C C . LYS A 1 69 ? 11.115 -10.780 4.398 1.00 0.00 69 LYS A C 8
ATOM 9199 O O . LYS A 1 69 ? 11.235 -11.568 3.455 1.00 0.00 69 LYS A O 8
ATOM 9218 N N . LYS A 1 70 ? 12.116 -10.505 5.229 1.00 0.00 70 LYS A N 8
ATOM 9219 C CA . LYS A 1 70 ? 13.415 -11.147 5.115 1.00 0.00 70 LYS A CA 8
ATOM 9220 C C . LYS A 1 70 ? 14.048 -11.081 6.497 1.00 0.00 70 LYS A C 8
ATOM 9221 O O . LYS A 1 70 ? 14.129 -9.986 7.058 1.00 0.00 70 LYS A O 8
ATOM 9240 N N . ILE A 1 71 ? 14.449 -12.219 7.062 1.00 0.00 71 ILE A N 8
ATOM 9241 C CA . ILE A 1 71 ? 15.064 -12.277 8.388 1.00 0.00 71 ILE A CA 8
ATOM 9242 C C . ILE A 1 71 ? 16.350 -11.442 8.362 1.00 0.00 71 ILE A C 8
ATOM 9243 O O . ILE A 1 71 ? 16.965 -11.241 7.312 1.00 0.00 71 ILE A O 8
ATOM 9259 N N . LYS A 1 72 ? 16.757 -10.932 9.523 1.00 0.00 72 LYS A N 8
ATOM 9260 C CA . LYS A 1 72 ? 17.960 -10.124 9.713 1.00 0.00 72 LYS A CA 8
ATOM 9261 C C . LYS A 1 72 ? 18.976 -10.908 10.540 1.00 0.00 72 LYS A C 8
ATOM 9262 O O . LYS A 1 72 ? 20.168 -10.841 10.241 1.00 0.00 72 LYS A O 8
ATOM 9281 N N . SER A 1 73 ? 18.501 -11.631 11.557 1.00 0.00 73 SER A N 8
ATOM 9282 C CA . SER A 1 73 ? 19.304 -12.443 12.451 1.00 0.00 73 SER A CA 8
ATOM 9283 C C . SER A 1 73 ? 19.736 -13.737 11.742 1.00 0.00 73 SER A C 8
ATOM 9284 O O . SER A 1 73 ? 19.651 -13.871 10.517 1.00 0.00 73 SER A O 8
ATOM 9292 N N . SER A 1 74 ? 20.269 -14.672 12.520 1.00 0.00 74 SER A N 8
ATOM 9293 C CA . SER A 1 74 ? 20.746 -15.983 12.119 1.00 0.00 74 SER A CA 8
ATOM 9294 C C . SER A 1 74 ? 20.439 -16.974 13.243 1.00 0.00 74 SER A C 8
ATOM 9295 O O . SER A 1 74 ? 20.050 -16.574 14.347 1.00 0.00 74 SER A O 8
ATOM 9303 N N . GLY A 1 75 ? 20.627 -18.264 12.963 1.00 0.00 75 GLY A N 8
ATOM 9304 C CA . GLY A 1 75 ? 20.388 -19.346 13.901 1.00 0.00 75 GLY A CA 8
ATOM 9305 C C . GLY A 1 75 ? 19.540 -20.454 13.285 1.00 0.00 75 GLY A C 8
ATOM 9306 O O . GLY A 1 75 ? 20.095 -21.511 12.999 1.00 0.00 75 GLY A O 8
ATOM 9310 N N . PRO A 1 76 ? 18.228 -20.250 13.076 1.00 0.00 76 PRO A N 8
ATOM 9311 C CA . PRO A 1 76 ? 17.367 -21.279 12.510 1.00 0.00 76 PRO A CA 8
ATOM 9312 C C . PRO A 1 76 ? 17.580 -21.467 11.005 1.00 0.00 76 PRO A C 8
ATOM 9313 O O . PRO A 1 76 ? 18.017 -20.556 10.294 1.00 0.00 76 PRO A O 8
ATOM 9324 N N . SER A 1 77 ? 17.181 -22.640 10.516 1.00 0.00 77 SER A N 8
ATOM 9325 C CA . SER A 1 77 ? 17.257 -23.042 9.120 1.00 0.00 77 SER A CA 8
ATOM 9326 C C . SER A 1 77 ? 16.371 -22.131 8.263 1.00 0.00 77 SER A C 8
ATOM 9327 O O . SER A 1 77 ? 15.374 -21.596 8.767 1.00 0.00 77 SER A O 8
ATOM 9335 N N . SER A 1 78 ? 16.658 -22.049 6.962 1.00 0.00 78 SER A N 8
ATOM 9336 C CA . SER A 1 78 ? 15.933 -21.233 5.992 1.00 0.00 78 SER A CA 8
ATOM 9337 C C . SER A 1 78 ? 14.427 -21.462 6.023 1.00 0.00 78 SER A C 8
ATOM 9338 O O . SER A 1 78 ? 13.667 -20.502 5.933 1.00 0.00 78 SER A O 8
ATOM 9346 N N . GLY A 1 79 ? 13.974 -22.691 6.222 1.00 0.00 79 GLY A N 8
ATOM 9347 C CA . GLY A 1 79 ? 12.574 -23.045 6.271 1.00 0.00 79 GLY A CA 8
ATOM 9348 C C . GLY A 1 79 ? 12.545 -24.499 5.910 1.00 0.00 79 GLY A C 8
ATOM 9349 O O . GLY A 1 79 ? 11.863 -24.836 4.921 1.00 0.00 79 GLY A O 8
ATOM 9353 N N . GLY A 1 1 ? -15.052 0.181 13.643 1.00 0.00 1 GLY A N 9
ATOM 9354 C CA . GLY A 1 1 ? -15.831 -0.689 12.749 1.00 0.00 1 GLY A CA 9
ATOM 9355 C C . GLY A 1 1 ? -15.938 -0.086 11.358 1.00 0.00 1 GLY A C 9
ATOM 9356 O O . GLY A 1 1 ? -16.836 0.718 11.091 1.00 0.00 1 GLY A O 9
ATOM 9360 N N . SER A 1 2 ? -15.009 -0.419 10.464 1.00 0.00 2 SER A N 9
ATOM 9361 C CA . SER A 1 2 ? -14.983 0.061 9.089 1.00 0.00 2 SER A CA 9
ATOM 9362 C C . SER A 1 2 ? -16.070 -0.701 8.329 1.00 0.00 2 SER A C 9
ATOM 9363 O O . SER A 1 2 ? -16.054 -1.930 8.353 1.00 0.00 2 SER A O 9
ATOM 9371 N N . SER A 1 3 ? -17.037 -0.022 7.706 1.00 0.00 3 SER A N 9
ATOM 9372 C CA . SER A 1 3 ? -18.123 -0.661 6.963 1.00 0.00 3 SER A CA 9
ATOM 9373 C C . SER A 1 3 ? -17.599 -1.203 5.624 1.00 0.00 3 SER A C 9
ATOM 9374 O O . SER A 1 3 ? -17.960 -0.692 4.560 1.00 0.00 3 SER A O 9
ATOM 9382 N N . GLY A 1 4 ? -16.770 -2.245 5.633 1.00 0.00 4 GLY A N 9
ATOM 9383 C CA . GLY A 1 4 ? -16.229 -2.791 4.403 1.00 0.00 4 GLY A CA 9
ATOM 9384 C C . GLY A 1 4 ? -15.715 -4.213 4.531 1.00 0.00 4 GLY A C 9
ATOM 9385 O O . GLY A 1 4 ? -15.438 -4.712 5.627 1.00 0.00 4 GLY A O 9
ATOM 9389 N N . SER A 1 5 ? -15.610 -4.853 3.371 1.00 0.00 5 SER A N 9
ATOM 9390 C CA . SER A 1 5 ? -15.136 -6.195 3.108 1.00 0.00 5 SER A CA 9
ATOM 9391 C C . SER A 1 5 ? -14.792 -6.236 1.616 1.00 0.00 5 SER A C 9
ATOM 9392 O O . SER A 1 5 ? -13.608 -6.234 1.270 1.00 0.00 5 SER A O 9
ATOM 9400 N N . SER A 1 6 ? -15.793 -6.149 0.740 1.00 0.00 6 SER A N 9
ATOM 9401 C CA . SER A 1 6 ? -15.631 -6.150 -0.707 1.00 0.00 6 SER A CA 9
ATOM 9402 C C . SER A 1 6 ? -15.116 -4.770 -1.135 1.00 0.00 6 SER A C 9
ATOM 9403 O O . SER A 1 6 ? -15.902 -3.821 -1.232 1.00 0.00 6 SER A O 9
ATOM 9411 N N . GLY A 1 7 ? -13.812 -4.585 -1.339 1.00 0.00 7 GLY A N 9
ATOM 9412 C CA . GLY A 1 7 ? -13.259 -3.289 -1.719 1.00 0.00 7 GLY A CA 9
ATOM 9413 C C . GLY A 1 7 ? -11.744 -3.350 -1.860 1.00 0.00 7 GLY A C 9
ATOM 9414 O O . GLY A 1 7 ? -11.173 -4.436 -1.880 1.00 0.00 7 GLY A O 9
ATOM 9418 N N . SER A 1 8 ? -11.098 -2.187 -1.977 1.00 0.00 8 SER A N 9
ATOM 9419 C CA . SER A 1 8 ? -9.649 -2.073 -2.128 1.00 0.00 8 SER A CA 9
ATOM 9420 C C . SER A 1 8 ? -9.099 -0.954 -1.258 1.00 0.00 8 SER A C 9
ATOM 9421 O O . SER A 1 8 ? -9.822 -0.010 -0.920 1.00 0.00 8 SER A O 9
ATOM 9429 N N . VAL A 1 9 ? -7.819 -1.062 -0.896 1.00 0.00 9 VAL A N 9
ATOM 9430 C CA . VAL A 1 9 ? -7.139 -0.049 -0.109 1.00 0.00 9 VAL A CA 9
ATOM 9431 C C . VAL A 1 9 ? -6.849 1.107 -1.064 1.00 0.00 9 VAL A C 9
ATOM 9432 O O . VAL A 1 9 ? -6.521 0.888 -2.236 1.00 0.00 9 VAL A O 9
ATOM 9445 N N . VAL A 1 10 ? -6.968 2.327 -0.557 1.00 0.00 10 VAL A N 9
ATOM 9446 C CA . VAL A 1 10 ? -6.704 3.548 -1.290 1.00 0.00 10 VAL A CA 9
ATOM 9447 C C . VAL A 1 10 ? -6.029 4.515 -0.320 1.00 0.00 10 VAL A C 9
ATOM 9448 O O . VAL A 1 10 ? -6.076 4.351 0.908 1.00 0.00 10 VAL A O 9
ATOM 9461 N N . ALA A 1 11 ? -5.382 5.522 -0.883 1.00 0.00 11 ALA A N 9
ATOM 9462 C CA . ALA A 1 11 ? -4.701 6.559 -0.142 1.00 0.00 11 ALA A CA 9
ATOM 9463 C C . ALA A 1 11 ? -5.767 7.460 0.474 1.00 0.00 11 ALA A C 9
ATOM 9464 O O . ALA A 1 11 ? -6.626 7.993 -0.235 1.00 0.00 11 ALA A O 9
ATOM 9471 N N . LYS A 1 12 ? -5.767 7.597 1.799 1.00 0.00 12 LYS A N 9
ATOM 9472 C CA . LYS A 1 12 ? -6.747 8.446 2.474 1.00 0.00 12 LYS A CA 9
ATOM 9473 C C . LYS A 1 12 ? -6.412 9.923 2.285 1.00 0.00 12 LYS A C 9
ATOM 9474 O O . LYS A 1 12 ? -7.301 10.757 2.438 1.00 0.00 12 LYS A O 9
ATOM 9493 N N . VAL A 1 13 ? -5.161 10.255 1.977 1.00 0.00 13 VAL A N 9
ATOM 9494 C CA . VAL A 1 13 ? -4.662 11.608 1.777 1.00 0.00 13 VAL A CA 9
ATOM 9495 C C . VAL A 1 13 ? -3.590 11.581 0.685 1.00 0.00 13 VAL A C 9
ATOM 9496 O O . VAL A 1 13 ? -3.167 10.496 0.286 1.00 0.00 13 VAL A O 9
ATOM 9509 N N . LYS A 1 14 ? -3.170 12.743 0.171 1.00 0.00 14 LYS A N 9
ATOM 9510 C CA . LYS A 1 14 ? -2.119 12.813 -0.846 1.00 0.00 14 LYS A CA 9
ATOM 9511 C C . LYS A 1 14 ? -0.814 12.508 -0.109 1.00 0.00 14 LYS A C 9
ATOM 9512 O O . LYS A 1 14 ? -0.420 13.291 0.758 1.00 0.00 14 LYS A O 9
ATOM 9531 N N . ILE A 1 15 ? -0.177 11.383 -0.423 1.00 0.00 15 ILE A N 9
ATOM 9532 C CA . ILE A 1 15 ? 1.056 10.918 0.202 1.00 0.00 15 ILE A CA 9
ATOM 9533 C C . ILE A 1 15 ? 2.209 11.141 -0.783 1.00 0.00 15 ILE A C 9
ATOM 9534 O O . ILE A 1 15 ? 2.322 10.393 -1.756 1.00 0.00 15 ILE A O 9
ATOM 9550 N N . PRO A 1 16 ? 3.062 12.163 -0.586 1.00 0.00 16 PRO A N 9
ATOM 9551 C CA . PRO A 1 16 ? 4.170 12.415 -1.493 1.00 0.00 16 PRO A CA 9
ATOM 9552 C C . PRO A 1 16 ? 5.205 11.292 -1.395 1.00 0.00 16 PRO A C 9
ATOM 9553 O O . PRO A 1 16 ? 5.326 10.618 -0.365 1.00 0.00 16 PRO A O 9
ATOM 9564 N N . GLU A 1 17 ? 5.974 11.111 -2.468 1.00 0.00 17 GLU A N 9
ATOM 9565 C CA . GLU A 1 17 ? 7.020 10.098 -2.555 1.00 0.00 17 GLU A CA 9
ATOM 9566 C C . GLU A 1 17 ? 7.978 10.186 -1.358 1.00 0.00 17 GLU A C 9
ATOM 9567 O O . GLU A 1 17 ? 8.236 11.262 -0.805 1.00 0.00 17 GLU A O 9
ATOM 9579 N N . GLY A 1 18 ? 8.504 9.035 -0.939 1.00 0.00 18 GLY A N 9
ATOM 9580 C CA . GLY A 1 18 ? 9.437 8.930 0.167 1.00 0.00 18 GLY A CA 9
ATOM 9581 C C . GLY A 1 18 ? 8.772 8.882 1.545 1.00 0.00 18 GLY A C 9
ATOM 9582 O O . GLY A 1 18 ? 9.464 8.678 2.542 1.00 0.00 18 GLY A O 9
ATOM 9586 N N . THR A 1 19 ? 7.448 9.021 1.627 1.00 0.00 19 THR A N 9
ATOM 9587 C CA . THR A 1 19 ? 6.726 9.007 2.895 1.00 0.00 19 THR A CA 9
ATOM 9588 C C . THR A 1 19 ? 6.402 7.571 3.339 1.00 0.00 19 THR A C 9
ATOM 9589 O O . THR A 1 19 ? 6.114 6.705 2.509 1.00 0.00 19 THR A O 9
ATOM 9600 N N . ILE A 1 20 ? 6.435 7.323 4.650 1.00 0.00 20 ILE A N 9
ATOM 9601 C CA . ILE A 1 20 ? 6.138 6.045 5.285 1.00 0.00 20 ILE A CA 9
ATOM 9602 C C . ILE A 1 20 ? 4.624 5.986 5.530 1.00 0.00 20 ILE A C 9
ATOM 9603 O O . ILE A 1 20 ? 4.052 6.913 6.114 1.00 0.00 20 ILE A O 9
ATOM 9619 N N . LEU A 1 21 ? 3.985 4.890 5.115 1.00 0.00 21 LEU A N 9
ATOM 9620 C CA . LEU A 1 21 ? 2.551 4.654 5.264 1.00 0.00 21 LEU A CA 9
ATOM 9621 C C . LEU A 1 21 ? 2.154 4.384 6.718 1.00 0.00 21 LEU A C 9
ATOM 9622 O O . LEU A 1 21 ? 2.916 3.798 7.499 1.00 0.00 21 LEU A O 9
ATOM 9638 N N . THR A 1 22 ? 0.921 4.753 7.062 1.00 0.00 22 THR A N 9
ATOM 9639 C CA . THR A 1 22 ? 0.293 4.593 8.369 1.00 0.00 22 THR A CA 9
ATOM 9640 C C . THR A 1 22 ? -1.198 4.317 8.131 1.00 0.00 22 THR A C 9
ATOM 9641 O O . THR A 1 22 ? -1.703 4.605 7.042 1.00 0.00 22 THR A O 9
ATOM 9652 N N . MET A 1 23 ? -1.906 3.775 9.127 1.00 0.00 23 MET A N 9
ATOM 9653 C CA . MET A 1 23 ? -3.334 3.495 9.014 1.00 0.00 23 MET A CA 9
ATOM 9654 C C . MET A 1 23 ? -4.081 4.808 8.792 1.00 0.00 23 MET A C 9
ATOM 9655 O O . MET A 1 23 ? -5.000 4.859 7.987 1.00 0.00 23 MET A O 9
ATOM 9669 N N . ASP A 1 24 ? -3.658 5.884 9.458 1.00 0.00 24 ASP A N 9
ATOM 9670 C CA . ASP A 1 24 ? -4.260 7.217 9.371 1.00 0.00 24 ASP A CA 9
ATOM 9671 C C . ASP A 1 24 ? -4.244 7.781 7.943 1.00 0.00 24 ASP A C 9
ATOM 9672 O O . ASP A 1 24 ? -5.062 8.623 7.588 1.00 0.00 24 ASP A O 9
ATOM 9681 N N . MET A 1 25 ? -3.327 7.303 7.097 1.00 0.00 25 MET A N 9
ATOM 9682 C CA . MET A 1 25 ? -3.188 7.750 5.716 1.00 0.00 25 MET A CA 9
ATOM 9683 C C . MET A 1 25 ? -3.748 6.724 4.723 1.00 0.00 25 MET A C 9
ATOM 9684 O O . MET A 1 25 ? -3.585 6.888 3.516 1.00 0.00 25 MET A O 9
ATOM 9698 N N . LEU A 1 26 ? -4.414 5.665 5.188 1.00 0.00 26 LEU A N 9
ATOM 9699 C CA . LEU A 1 26 ? -4.997 4.628 4.346 1.00 0.00 26 LEU A CA 9
ATOM 9700 C C . LEU A 1 26 ? -6.469 4.470 4.697 1.00 0.00 26 LEU A C 9
ATOM 9701 O O . LEU A 1 26 ? -6.902 4.739 5.817 1.00 0.00 26 LEU A O 9
ATOM 9717 N N . THR A 1 27 ? -7.257 4.058 3.719 1.00 0.00 27 THR A N 9
ATOM 9718 C CA . THR A 1 27 ? -8.684 3.827 3.851 1.00 0.00 27 THR A CA 9
ATOM 9719 C C . THR A 1 27 ? -9.031 2.709 2.871 1.00 0.00 27 THR A C 9
ATOM 9720 O O . THR A 1 27 ? -8.169 2.256 2.107 1.00 0.00 27 THR A O 9
ATOM 9731 N N . VAL A 1 28 ? -10.273 2.238 2.900 1.00 0.00 28 VAL A N 9
ATOM 9732 C CA . VAL A 1 28 ? -10.740 1.167 2.040 1.00 0.00 28 VAL A CA 9
ATOM 9733 C C . VAL A 1 28 ? -12.015 1.637 1.365 1.00 0.00 28 VAL A C 9
ATOM 9734 O O . VAL A 1 28 ? -12.958 2.063 2.034 1.00 0.00 28 VAL A O 9
ATOM 9747 N N . LYS A 1 29 ? -12.022 1.631 0.033 1.00 0.00 29 LYS A N 9
ATOM 9748 C CA . LYS A 1 29 ? -13.170 2.046 -0.760 1.00 0.00 29 LYS A CA 9
ATOM 9749 C C . LYS A 1 29 ? -13.991 0.813 -1.062 1.00 0.00 29 LYS A C 9
ATOM 9750 O O . LYS A 1 29 ? -13.491 -0.126 -1.688 1.00 0.00 29 LYS A O 9
ATOM 9769 N N . VAL A 1 30 ? -15.218 0.793 -0.552 1.00 0.00 30 VAL A N 9
ATOM 9770 C CA . VAL A 1 30 ? -16.141 -0.304 -0.775 1.00 0.00 30 VAL A CA 9
ATOM 9771 C C . VAL A 1 30 ? -16.465 -0.320 -2.273 1.00 0.00 30 VAL A C 9
ATOM 9772 O O . VAL A 1 30 ? -16.689 0.742 -2.865 1.00 0.00 30 VAL A O 9
ATOM 9785 N N . GLY A 1 31 ? -16.471 -1.505 -2.880 1.00 0.00 31 GLY A N 9
ATOM 9786 C CA . GLY A 1 31 ? -16.759 -1.680 -4.287 1.00 0.00 31 GLY A CA 9
ATOM 9787 C C . GLY A 1 31 ? -16.112 -2.950 -4.801 1.00 0.00 31 GLY A C 9
ATOM 9788 O O . GLY A 1 31 ? -16.719 -4.029 -4.755 1.00 0.00 31 GLY A O 9
ATOM 9792 N N . GLU A 1 32 ? -14.857 -2.854 -5.234 1.00 0.00 32 GLU A N 9
ATOM 9793 C CA . GLU A 1 32 ? -14.130 -3.992 -5.775 1.00 0.00 32 GLU A CA 9
ATOM 9794 C C . GLU A 1 32 ? -12.630 -3.961 -5.426 1.00 0.00 32 GLU A C 9
ATOM 9795 O O . GLU A 1 32 ? -12.074 -2.882 -5.177 1.00 0.00 32 GLU A O 9
ATOM 9807 N N . PRO A 1 33 ? -11.948 -5.123 -5.433 1.00 0.00 33 PRO A N 9
ATOM 9808 C CA . PRO A 1 33 ? -10.537 -5.264 -5.105 1.00 0.00 33 PRO A CA 9
ATOM 9809 C C . PRO A 1 33 ? -9.644 -4.927 -6.302 1.00 0.00 33 PRO A C 9
ATOM 9810 O O . PRO A 1 33 ? -8.853 -5.739 -6.777 1.00 0.00 33 PRO A O 9
ATOM 9821 N N . LYS A 1 34 ? -9.790 -3.714 -6.831 1.00 0.00 34 LYS A N 9
ATOM 9822 C CA . LYS A 1 34 ? -9.028 -3.207 -7.977 1.00 0.00 34 LYS A CA 9
ATOM 9823 C C . LYS A 1 34 ? -7.607 -2.750 -7.607 1.00 0.00 34 LYS A C 9
ATOM 9824 O O . LYS A 1 34 ? -6.968 -2.062 -8.403 1.00 0.00 34 LYS A O 9
ATOM 9843 N N . GLY A 1 35 ? -7.142 -3.039 -6.394 1.00 0.00 35 GLY A N 9
ATOM 9844 C CA . GLY A 1 35 ? -5.835 -2.663 -5.890 1.00 0.00 35 GLY A CA 9
ATOM 9845 C C . GLY A 1 35 ? -5.430 -3.590 -4.750 1.00 0.00 35 GLY A C 9
ATOM 9846 O O . GLY A 1 35 ? -5.900 -4.731 -4.690 1.00 0.00 35 GLY A O 9
ATOM 9850 N N . TYR A 1 36 ? -4.548 -3.131 -3.860 1.00 0.00 36 TYR A N 9
ATOM 9851 C CA . TYR A 1 36 ? -4.071 -3.908 -2.716 1.00 0.00 36 TYR A CA 9
ATOM 9852 C C . TYR A 1 36 ? -5.263 -4.300 -1.811 1.00 0.00 36 TYR A C 9
ATOM 9853 O O . TYR A 1 36 ? -6.174 -3.485 -1.608 1.00 0.00 36 TYR A O 9
ATOM 9871 N N . PRO A 1 37 ? -5.289 -5.520 -1.246 1.00 0.00 37 PRO A N 9
ATOM 9872 C CA . PRO A 1 37 ? -6.376 -5.996 -0.391 1.00 0.00 37 PRO A CA 9
ATOM 9873 C C . PRO A 1 37 ? -6.496 -5.296 0.964 1.00 0.00 37 PRO A C 9
ATOM 9874 O O . PRO A 1 37 ? -5.487 -5.014 1.612 1.00 0.00 37 PRO A O 9
ATOM 9885 N N . PRO A 1 38 ? -7.726 -5.073 1.459 1.00 0.00 38 PRO A N 9
ATOM 9886 C CA . PRO A 1 38 ? -7.937 -4.432 2.746 1.00 0.00 38 PRO A CA 9
ATOM 9887 C C . PRO A 1 38 ? -7.667 -5.359 3.930 1.00 0.00 38 PRO A C 9
ATOM 9888 O O . PRO A 1 38 ? -7.671 -4.877 5.062 1.00 0.00 38 PRO A O 9
ATOM 9899 N N . GLU A 1 39 ? -7.460 -6.656 3.697 1.00 0.00 39 GLU A N 9
ATOM 9900 C CA . GLU A 1 39 ? -7.181 -7.619 4.746 1.00 0.00 39 GLU A CA 9
ATOM 9901 C C . GLU A 1 39 ? -5.705 -7.474 5.119 1.00 0.00 39 GLU A C 9
ATOM 9902 O O . GLU A 1 39 ? -5.392 -7.058 6.229 1.00 0.00 39 GLU A O 9
ATOM 9914 N N . ASP A 1 40 ? -4.805 -7.683 4.153 1.00 0.00 40 ASP A N 9
ATOM 9915 C CA . ASP A 1 40 ? -3.347 -7.602 4.305 1.00 0.00 40 ASP A CA 9
ATOM 9916 C C . ASP A 1 40 ? -2.833 -6.166 4.492 1.00 0.00 40 ASP A C 9
ATOM 9917 O O . ASP A 1 40 ? -1.616 -5.950 4.465 1.00 0.00 40 ASP A O 9
ATOM 9926 N N . ILE A 1 41 ? -3.717 -5.172 4.634 1.00 0.00 41 ILE A N 9
ATOM 9927 C CA . ILE A 1 41 ? -3.406 -3.749 4.806 1.00 0.00 41 ILE A CA 9
ATOM 9928 C C . ILE A 1 41 ? -2.328 -3.501 5.870 1.00 0.00 41 ILE A C 9
ATOM 9929 O O . ILE A 1 41 ? -1.517 -2.584 5.728 1.00 0.00 41 ILE A O 9
ATOM 9945 N N . PHE A 1 42 ? -2.285 -4.322 6.919 1.00 0.00 42 PHE A N 9
ATOM 9946 C CA . PHE A 1 42 ? -1.319 -4.199 8.002 1.00 0.00 42 PHE A CA 9
ATOM 9947 C C . PHE A 1 42 ? 0.122 -4.261 7.487 1.00 0.00 42 PHE A C 9
ATOM 9948 O O . PHE A 1 42 ? 1.018 -3.690 8.104 1.00 0.00 42 PHE A O 9
ATOM 9965 N N . ASN A 1 43 ? 0.360 -4.917 6.350 1.00 0.00 43 ASN A N 9
ATOM 9966 C CA . ASN A 1 43 ? 1.685 -5.040 5.753 1.00 0.00 43 ASN A CA 9
ATOM 9967 C C . ASN A 1 43 ? 2.091 -3.759 5.026 1.00 0.00 43 ASN A C 9
ATOM 9968 O O . ASN A 1 43 ? 3.287 -3.509 4.882 1.00 0.00 43 ASN A O 9
ATOM 9979 N N . LEU A 1 44 ? 1.130 -2.978 4.514 1.00 0.00 44 LEU A N 9
ATOM 9980 C CA . LEU A 1 44 ? 1.413 -1.724 3.811 1.00 0.00 44 LEU A CA 9
ATOM 9981 C C . LEU A 1 44 ? 1.902 -0.683 4.808 1.00 0.00 44 LEU A C 9
ATOM 9982 O O . LEU A 1 44 ? 2.754 0.141 4.490 1.00 0.00 44 LEU A O 9
ATOM 9998 N N . VAL A 1 45 ? 1.329 -0.689 6.007 1.00 0.00 45 VAL A N 9
ATOM 9999 C CA . VAL A 1 45 ? 1.649 0.231 7.082 1.00 0.00 45 VAL A CA 9
ATOM 10000 C C . VAL A 1 45 ? 3.121 0.060 7.477 1.00 0.00 45 VAL A C 9
ATOM 10001 O O . VAL A 1 45 ? 3.522 -0.941 8.069 1.00 0.00 45 VAL A O 9
ATOM 10014 N N . GLY A 1 46 ? 3.932 1.062 7.142 1.00 0.00 46 GLY A N 9
ATOM 10015 C CA . GLY A 1 46 ? 5.364 1.112 7.393 1.00 0.00 46 GLY A CA 9
ATOM 10016 C C . GLY A 1 46 ? 6.158 1.117 6.089 1.00 0.00 46 GLY A C 9
ATOM 10017 O O . GLY A 1 46 ? 7.357 1.401 6.111 1.00 0.00 46 GLY A O 9
ATOM 10021 N N . LYS A 1 47 ? 5.532 0.786 4.952 1.00 0.00 47 LYS A N 9
ATOM 10022 C CA . LYS A 1 47 ? 6.225 0.790 3.669 1.00 0.00 47 LYS A CA 9
ATOM 10023 C C . LYS A 1 47 ? 6.414 2.230 3.234 1.00 0.00 47 LYS A C 9
ATOM 10024 O O . LYS A 1 47 ? 5.679 3.117 3.675 1.00 0.00 47 LYS A O 9
ATOM 10043 N N . LYS A 1 48 ? 7.413 2.471 2.389 1.00 0.00 48 LYS A N 9
ATOM 10044 C CA . LYS A 1 48 ? 7.705 3.798 1.875 1.00 0.00 48 LYS A CA 9
ATOM 10045 C C . LYS A 1 48 ? 7.187 3.852 0.447 1.00 0.00 48 LYS A C 9
ATOM 10046 O O . LYS A 1 48 ? 7.400 2.889 -0.298 1.00 0.00 48 LYS A O 9
ATOM 10065 N N . VAL A 1 49 ? 6.471 4.914 0.088 1.00 0.00 49 VAL A N 9
ATOM 10066 C CA . VAL A 1 49 ? 5.963 5.052 -1.269 1.00 0.00 49 VAL A CA 9
ATOM 10067 C C . VAL A 1 49 ? 7.124 5.408 -2.193 1.00 0.00 49 VAL A C 9
ATOM 10068 O O . VAL A 1 49 ? 8.022 6.171 -1.821 1.00 0.00 49 VAL A O 9
ATOM 10081 N N . LEU A 1 50 ? 7.086 4.831 -3.390 1.00 0.00 50 LEU A N 9
ATOM 10082 C CA . LEU A 1 50 ? 8.063 5.014 -4.450 1.00 0.00 50 LEU A CA 9
ATOM 10083 C C . LEU A 1 50 ? 7.707 6.222 -5.313 1.00 0.00 50 LEU A C 9
ATOM 10084 O O . LEU A 1 50 ? 8.585 6.754 -5.991 1.00 0.00 50 LEU A O 9
ATOM 10100 N N . VAL A 1 51 ? 6.443 6.654 -5.294 1.00 0.00 51 VAL A N 9
ATOM 10101 C CA . VAL A 1 51 ? 5.927 7.767 -6.079 1.00 0.00 51 VAL A CA 9
ATOM 10102 C C . VAL A 1 51 ? 4.907 8.563 -5.260 1.00 0.00 51 VAL A C 9
ATOM 10103 O O . VAL A 1 51 ? 4.464 8.114 -4.203 1.00 0.00 51 VAL A O 9
ATOM 10116 N N . THR A 1 52 ? 4.560 9.757 -5.734 1.00 0.00 52 THR A N 9
ATOM 10117 C CA . THR A 1 52 ? 3.586 10.631 -5.111 1.00 0.00 52 THR A CA 9
ATOM 10118 C C . THR A 1 52 ? 2.203 10.044 -5.380 1.00 0.00 52 THR A C 9
ATOM 10119 O O . THR A 1 52 ? 1.735 10.051 -6.519 1.00 0.00 52 THR A O 9
ATOM 10130 N N . VAL A 1 53 ? 1.585 9.467 -4.361 1.00 0.00 53 VAL A N 9
ATOM 10131 C CA . VAL A 1 53 ? 0.254 8.891 -4.459 1.00 0.00 53 VAL A CA 9
ATOM 10132 C C . VAL A 1 53 ? -0.717 10.023 -4.104 1.00 0.00 53 VAL A C 9
ATOM 10133 O O . VAL A 1 53 ? -0.458 10.778 -3.162 1.00 0.00 53 VAL A O 9
ATOM 10146 N N . GLU A 1 54 ? -1.808 10.187 -4.851 1.00 0.00 54 GLU A N 9
ATOM 10147 C CA . GLU A 1 54 ? -2.781 11.237 -4.570 1.00 0.00 54 GLU A CA 9
ATOM 10148 C C . GLU A 1 54 ? -3.905 10.742 -3.670 1.00 0.00 54 GLU A C 9
ATOM 10149 O O . GLU A 1 54 ? -3.938 9.584 -3.270 1.00 0.00 54 GLU A O 9
ATOM 10161 N N . GLU A 1 55 ? -4.797 11.645 -3.272 1.00 0.00 55 GLU A N 9
ATOM 10162 C CA . GLU A 1 55 ? -5.916 11.287 -2.421 1.00 0.00 55 GLU A CA 9
ATOM 10163 C C . GLU A 1 55 ? -6.893 10.439 -3.234 1.00 0.00 55 GLU A C 9
ATOM 10164 O O . GLU A 1 55 ? -7.211 10.764 -4.380 1.00 0.00 55 GLU A O 9
ATOM 10176 N N . ASP A 1 56 ? -7.397 9.371 -2.617 1.00 0.00 56 ASP A N 9
ATOM 10177 C CA . ASP A 1 56 ? -8.326 8.388 -3.177 1.00 0.00 56 ASP A CA 9
ATOM 10178 C C . ASP A 1 56 ? -7.668 7.563 -4.291 1.00 0.00 56 ASP A C 9
ATOM 10179 O O . ASP A 1 56 ? -8.350 6.856 -5.038 1.00 0.00 56 ASP A O 9
ATOM 10188 N N . ASP A 1 57 ? -6.348 7.689 -4.470 1.00 0.00 57 ASP A N 9
ATOM 10189 C CA . ASP A 1 57 ? -5.590 6.938 -5.470 1.00 0.00 57 ASP A CA 9
ATOM 10190 C C . ASP A 1 57 ? -5.542 5.486 -4.987 1.00 0.00 57 ASP A C 9
ATOM 10191 O O . ASP A 1 57 ? -5.601 5.214 -3.781 1.00 0.00 57 ASP A O 9
ATOM 10200 N N . THR A 1 58 ? -5.527 4.544 -5.914 1.00 0.00 58 THR A N 9
ATOM 10201 C CA . THR A 1 58 ? -5.522 3.123 -5.609 1.00 0.00 58 THR A CA 9
ATOM 10202 C C . THR A 1 58 ? -4.110 2.653 -5.271 1.00 0.00 58 THR A C 9
ATOM 10203 O O . THR A 1 58 ? -3.197 2.698 -6.092 1.00 0.00 58 THR A O 9
ATOM 10214 N N . ILE A 1 59 ? -3.928 2.227 -4.021 1.00 0.00 59 ILE A N 9
ATOM 10215 C CA . ILE A 1 59 ? -2.655 1.736 -3.535 1.00 0.00 59 ILE A CA 9
ATOM 10216 C C . ILE A 1 59 ? -2.419 0.367 -4.171 1.00 0.00 59 ILE A C 9
ATOM 10217 O O . ILE A 1 59 ? -3.150 -0.586 -3.888 1.00 0.00 59 ILE A O 9
ATOM 10233 N N . MET A 1 60 ? -1.436 0.284 -5.061 1.00 0.00 60 MET A N 9
ATOM 10234 C CA . MET A 1 60 ? -1.031 -0.944 -5.725 1.00 0.00 60 MET A CA 9
ATOM 10235 C C . MET A 1 60 ? 0.299 -1.310 -5.069 1.00 0.00 60 MET A C 9
ATOM 10236 O O . MET A 1 60 ? 1.025 -0.431 -4.586 1.00 0.00 60 MET A O 9
ATOM 10250 N N . GLU A 1 61 ? 0.644 -2.597 -5.036 1.00 0.00 61 GLU A N 9
ATOM 10251 C CA . GLU A 1 61 ? 1.900 -3.015 -4.416 1.00 0.00 61 GLU A CA 9
ATOM 10252 C C . GLU A 1 61 ? 3.113 -2.430 -5.144 1.00 0.00 61 GLU A C 9
ATOM 10253 O O . GLU A 1 61 ? 4.155 -2.232 -4.524 1.00 0.00 61 GLU A O 9
ATOM 10265 N N . GLU A 1 62 ? 2.977 -2.086 -6.426 1.00 0.00 62 GLU A N 9
ATOM 10266 C CA . GLU A 1 62 ? 4.061 -1.510 -7.210 1.00 0.00 62 GLU A CA 9
ATOM 10267 C C . GLU A 1 62 ? 4.351 -0.035 -6.881 1.00 0.00 62 GLU A C 9
ATOM 10268 O O . GLU A 1 62 ? 5.298 0.520 -7.438 1.00 0.00 62 GLU A O 9
ATOM 10280 N N . LEU A 1 63 ? 3.547 0.623 -6.032 1.00 0.00 63 LEU A N 9
ATOM 10281 C CA . LEU A 1 63 ? 3.742 2.031 -5.648 1.00 0.00 63 LEU A CA 9
ATOM 10282 C C . LEU A 1 63 ? 4.516 2.150 -4.335 1.00 0.00 63 LEU A C 9
ATOM 10283 O O . LEU A 1 63 ? 4.774 3.261 -3.871 1.00 0.00 63 LEU A O 9
ATOM 10299 N N . VAL A 1 64 ? 4.851 1.031 -3.700 1.00 0.00 64 VAL A N 9
ATOM 10300 C CA . VAL A 1 64 ? 5.585 0.965 -2.449 1.00 0.00 64 VAL A CA 9
ATOM 10301 C C . VAL A 1 64 ? 6.721 -0.029 -2.635 1.00 0.00 64 VAL A C 9
ATOM 10302 O O . VAL A 1 64 ? 6.614 -0.959 -3.439 1.00 0.00 64 VAL A O 9
ATOM 10315 N N . ASP A 1 65 ? 7.822 0.150 -1.908 1.00 0.00 65 ASP A N 9
ATOM 10316 C CA . ASP A 1 65 ? 8.938 -0.786 -2.021 1.00 0.00 65 ASP A CA 9
ATOM 10317 C C . ASP A 1 65 ? 8.501 -2.117 -1.380 1.00 0.00 65 ASP A C 9
ATOM 10318 O O . ASP A 1 65 ? 7.469 -2.195 -0.702 1.00 0.00 65 ASP A O 9
ATOM 10327 N N . ASN A 1 66 ? 9.251 -3.189 -1.610 1.00 0.00 66 ASN A N 9
ATOM 10328 C CA . ASN A 1 66 ? 8.977 -4.507 -1.059 1.00 0.00 66 ASN A CA 9
ATOM 10329 C C . ASN A 1 66 ? 9.032 -4.387 0.463 1.00 0.00 66 ASN A C 9
ATOM 10330 O O . ASN A 1 66 ? 8.089 -4.761 1.155 1.00 0.00 66 ASN A O 9
ATOM 10341 N N . HIS A 1 67 ? 10.130 -3.830 0.973 1.00 0.00 67 HIS A N 9
ATOM 10342 C CA . HIS A 1 67 ? 10.402 -3.588 2.377 1.00 0.00 67 HIS A CA 9
ATOM 10343 C C . HIS A 1 67 ? 11.286 -2.349 2.459 1.00 0.00 67 HIS A C 9
ATOM 10344 O O . HIS A 1 67 ? 11.924 -1.963 1.473 1.00 0.00 67 HIS A O 9
ATOM 10358 N N . GLY A 1 68 ? 11.323 -1.720 3.628 1.00 0.00 68 GLY A N 9
ATOM 10359 C CA . GLY A 1 68 ? 12.119 -0.542 3.915 1.00 0.00 68 GLY A CA 9
ATOM 10360 C C . GLY A 1 68 ? 13.162 -0.916 4.958 1.00 0.00 68 GLY A C 9
ATOM 10361 O O . GLY A 1 68 ? 13.098 -1.985 5.563 1.00 0.00 68 GLY A O 9
ATOM 10365 N N . LYS A 1 69 ? 14.149 -0.052 5.174 1.00 0.00 69 LYS A N 9
ATOM 10366 C CA . LYS A 1 69 ? 15.206 -0.274 6.166 1.00 0.00 69 LYS A CA 9
ATOM 10367 C C . LYS A 1 69 ? 15.382 0.941 7.067 1.00 0.00 69 LYS A C 9
ATOM 10368 O O . LYS A 1 69 ? 16.228 0.919 7.961 1.00 0.00 69 LYS A O 9
ATOM 10387 N N . LYS A 1 70 ? 14.629 2.012 6.806 1.00 0.00 70 LYS A N 9
ATOM 10388 C CA . LYS A 1 70 ? 14.635 3.251 7.556 1.00 0.00 70 LYS A CA 9
ATOM 10389 C C . LYS A 1 70 ? 14.260 2.881 8.988 1.00 0.00 70 LYS A C 9
ATOM 10390 O O . LYS A 1 70 ? 13.131 2.453 9.241 1.00 0.00 70 LYS A O 9
ATOM 10409 N N . ILE A 1 71 ? 15.231 2.965 9.888 1.00 0.00 71 ILE A N 9
ATOM 10410 C CA . ILE A 1 71 ? 15.078 2.659 11.301 1.00 0.00 71 ILE A CA 9
ATOM 10411 C C . ILE A 1 71 ? 14.161 3.683 11.984 1.00 0.00 71 ILE A C 9
ATOM 10412 O O . ILE A 1 71 ? 13.696 4.646 11.364 1.00 0.00 71 ILE A O 9
ATOM 10428 N N . LYS A 1 72 ? 13.870 3.455 13.265 1.00 0.00 72 LYS A N 9
ATOM 10429 C CA . LYS A 1 72 ? 13.025 4.319 14.080 1.00 0.00 72 LYS A CA 9
ATOM 10430 C C . LYS A 1 72 ? 13.888 5.279 14.888 1.00 0.00 72 LYS A C 9
ATOM 10431 O O . LYS A 1 72 ? 14.996 4.926 15.302 1.00 0.00 72 LYS A O 9
ATOM 10450 N N . SER A 1 73 ? 13.374 6.486 15.104 1.00 0.00 73 SER A N 9
ATOM 10451 C CA . SER A 1 73 ? 14.036 7.513 15.885 1.00 0.00 73 SER A CA 9
ATOM 10452 C C . SER A 1 73 ? 13.798 7.133 17.344 1.00 0.00 73 SER A C 9
ATOM 10453 O O . SER A 1 73 ? 14.643 6.517 17.996 1.00 0.00 73 SER A O 9
ATOM 10461 N N . SER A 1 74 ? 12.591 7.418 17.819 1.00 0.00 74 SER A N 9
ATOM 10462 C CA . SER A 1 74 ? 12.119 7.138 19.158 1.00 0.00 74 SER A CA 9
ATOM 10463 C C . SER A 1 74 ? 10.687 6.612 19.058 1.00 0.00 74 SER A C 9
ATOM 10464 O O . SER A 1 74 ? 10.093 6.613 17.972 1.00 0.00 74 SER A O 9
ATOM 10472 N N . GLY A 1 75 ? 10.156 6.139 20.179 1.00 0.00 75 GLY A N 9
ATOM 10473 C CA . GLY A 1 75 ? 8.811 5.604 20.316 1.00 0.00 75 GLY A CA 9
ATOM 10474 C C . GLY A 1 75 ? 8.125 6.307 21.491 1.00 0.00 75 GLY A C 9
ATOM 10475 O O . GLY A 1 75 ? 8.435 7.472 21.767 1.00 0.00 75 GLY A O 9
ATOM 10479 N N . PRO A 1 76 ? 7.198 5.651 22.209 1.00 0.00 76 PRO A N 9
ATOM 10480 C CA . PRO A 1 76 ? 6.494 6.237 23.346 1.00 0.00 76 PRO A CA 9
ATOM 10481 C C . PRO A 1 76 ? 7.400 6.475 24.573 1.00 0.00 76 PRO A C 9
ATOM 10482 O O . PRO A 1 76 ? 6.877 6.725 25.663 1.00 0.00 76 PRO A O 9
ATOM 10493 N N . SER A 1 77 ? 8.727 6.332 24.461 1.00 0.00 77 SER A N 9
ATOM 10494 C CA . SER A 1 77 ? 9.641 6.568 25.568 1.00 0.00 77 SER A CA 9
ATOM 10495 C C . SER A 1 77 ? 9.531 8.044 25.964 1.00 0.00 77 SER A C 9
ATOM 10496 O O . SER A 1 77 ? 9.422 8.908 25.092 1.00 0.00 77 SER A O 9
ATOM 10504 N N . SER A 1 78 ? 9.511 8.316 27.263 1.00 0.00 78 SER A N 9
ATOM 10505 C CA . SER A 1 78 ? 9.405 9.648 27.864 1.00 0.00 78 SER A CA 9
ATOM 10506 C C . SER A 1 78 ? 9.670 9.546 29.374 1.00 0.00 78 SER A C 9
ATOM 10507 O O . SER A 1 78 ? 10.100 10.507 30.013 1.00 0.00 78 SER A O 9
ATOM 10515 N N . GLY A 1 79 ? 9.412 8.375 29.952 1.00 0.00 79 GLY A N 9
ATOM 10516 C CA . GLY A 1 79 ? 9.574 7.994 31.335 1.00 0.00 79 GLY A CA 9
ATOM 10517 C C . GLY A 1 79 ? 9.108 6.556 31.427 1.00 0.00 79 GLY A C 9
ATOM 10518 O O . GLY A 1 79 ? 8.947 5.916 30.364 1.00 0.00 79 GLY A O 9
ATOM 10522 N N . GLY A 1 1 ? -24.225 -8.486 14.867 1.00 0.00 1 GLY A N 10
ATOM 10523 C CA . GLY A 1 1 ? -24.136 -9.662 13.997 1.00 0.00 1 GLY A CA 10
ATOM 10524 C C . GLY A 1 1 ? -22.812 -9.687 13.267 1.00 0.00 1 GLY A C 10
ATOM 10525 O O . GLY A 1 1 ? -21.858 -9.025 13.682 1.00 0.00 1 GLY A O 10
ATOM 10529 N N . SER A 1 2 ? -22.706 -10.531 12.242 1.00 0.00 2 SER A N 10
ATOM 10530 C CA . SER A 1 2 ? -21.501 -10.638 11.434 1.00 0.00 2 SER A CA 10
ATOM 10531 C C . SER A 1 2 ? -21.454 -9.439 10.477 1.00 0.00 2 SER A C 10
ATOM 10532 O O . SER A 1 2 ? -22.437 -8.697 10.359 1.00 0.00 2 SER A O 10
ATOM 10540 N N . SER A 1 3 ? -20.348 -9.239 9.759 1.00 0.00 3 SER A N 10
ATOM 10541 C CA . SER A 1 3 ? -20.231 -8.131 8.820 1.00 0.00 3 SER A CA 10
ATOM 10542 C C . SER A 1 3 ? -19.357 -8.527 7.630 1.00 0.00 3 SER A C 10
ATOM 10543 O O . SER A 1 3 ? -18.373 -9.256 7.793 1.00 0.00 3 SER A O 10
ATOM 10551 N N . GLY A 1 4 ? -19.724 -8.065 6.441 1.00 0.00 4 GLY A N 10
ATOM 10552 C CA . GLY A 1 4 ? -19.053 -8.290 5.175 1.00 0.00 4 GLY A CA 10
ATOM 10553 C C . GLY A 1 4 ? -18.446 -6.955 4.769 1.00 0.00 4 GLY A C 10
ATOM 10554 O O . GLY A 1 4 ? -19.168 -5.959 4.647 1.00 0.00 4 GLY A O 10
ATOM 10558 N N . SER A 1 5 ? -17.130 -6.916 4.598 1.00 0.00 5 SER A N 10
ATOM 10559 C CA . SER A 1 5 ? -16.398 -5.709 4.244 1.00 0.00 5 SER A CA 10
ATOM 10560 C C . SER A 1 5 ? -15.309 -6.095 3.245 1.00 0.00 5 SER A C 10
ATOM 10561 O O . SER A 1 5 ? -14.392 -6.832 3.614 1.00 0.00 5 SER A O 10
ATOM 10569 N N . SER A 1 6 ? -15.465 -5.722 1.977 1.00 0.00 6 SER A N 10
ATOM 10570 C CA . SER A 1 6 ? -14.488 -6.007 0.940 1.00 0.00 6 SER A CA 10
ATOM 10571 C C . SER A 1 6 ? -14.395 -4.768 0.055 1.00 0.00 6 SER A C 10
ATOM 10572 O O . SER A 1 6 ? -15.353 -4.000 -0.038 1.00 0.00 6 SER A O 10
ATOM 10580 N N . GLY A 1 7 ? -13.270 -4.554 -0.613 1.00 0.00 7 GLY A N 10
ATOM 10581 C CA . GLY A 1 7 ? -13.035 -3.402 -1.465 1.00 0.00 7 GLY A CA 10
ATOM 10582 C C . GLY A 1 7 ? -11.542 -3.355 -1.748 1.00 0.00 7 GLY A C 10
ATOM 10583 O O . GLY A 1 7 ? -10.920 -4.416 -1.787 1.00 0.00 7 GLY A O 10
ATOM 10587 N N . SER A 1 8 ? -10.955 -2.168 -1.890 1.00 0.00 8 SER A N 10
ATOM 10588 C CA . SER A 1 8 ? -9.527 -2.032 -2.161 1.00 0.00 8 SER A CA 10
ATOM 10589 C C . SER A 1 8 ? -8.923 -0.892 -1.344 1.00 0.00 8 SER A C 10
ATOM 10590 O O . SER A 1 8 ? -9.623 0.060 -0.984 1.00 0.00 8 SER A O 10
ATOM 10598 N N . VAL A 1 9 ? -7.634 -0.975 -1.001 1.00 0.00 9 VAL A N 10
ATOM 10599 C CA . VAL A 1 9 ? -6.971 0.072 -0.225 1.00 0.00 9 VAL A CA 10
ATOM 10600 C C . VAL A 1 9 ? -6.660 1.274 -1.119 1.00 0.00 9 VAL A C 10
ATOM 10601 O O . VAL A 1 9 ? -5.975 1.122 -2.134 1.00 0.00 9 VAL A O 10
ATOM 10614 N N . VAL A 1 10 ? -7.102 2.466 -0.729 1.00 0.00 10 VAL A N 10
ATOM 10615 C CA . VAL A 1 10 ? -6.845 3.698 -1.449 1.00 0.00 10 VAL A CA 10
ATOM 10616 C C . VAL A 1 10 ? -6.193 4.696 -0.482 1.00 0.00 10 VAL A C 10
ATOM 10617 O O . VAL A 1 10 ? -6.298 4.595 0.747 1.00 0.00 10 VAL A O 10
ATOM 10630 N N . ALA A 1 11 ? -5.457 5.642 -1.051 1.00 0.00 11 ALA A N 10
ATOM 10631 C CA . ALA A 1 11 ? -4.766 6.701 -0.344 1.00 0.00 11 ALA A CA 10
ATOM 10632 C C . ALA A 1 11 ? -5.827 7.607 0.272 1.00 0.00 11 ALA A C 10
ATOM 10633 O O . ALA A 1 11 ? -6.653 8.180 -0.441 1.00 0.00 11 ALA A O 10
ATOM 10640 N N . LYS A 1 12 ? -5.840 7.722 1.599 1.00 0.00 12 LYS A N 10
ATOM 10641 C CA . LYS A 1 12 ? -6.823 8.559 2.276 1.00 0.00 12 LYS A CA 10
ATOM 10642 C C . LYS A 1 12 ? -6.583 10.044 2.034 1.00 0.00 12 LYS A C 10
ATOM 10643 O O . LYS A 1 12 ? -7.525 10.824 2.131 1.00 0.00 12 LYS A O 10
ATOM 10662 N N . VAL A 1 13 ? -5.341 10.439 1.779 1.00 0.00 13 VAL A N 10
ATOM 10663 C CA . VAL A 1 13 ? -4.918 11.810 1.539 1.00 0.00 13 VAL A CA 10
ATOM 10664 C C . VAL A 1 13 ? -3.685 11.765 0.636 1.00 0.00 13 VAL A C 10
ATOM 10665 O O . VAL A 1 13 ? -3.125 10.689 0.439 1.00 0.00 13 VAL A O 10
ATOM 10678 N N . LYS A 1 14 ? -3.237 12.908 0.108 1.00 0.00 14 LYS A N 10
ATOM 10679 C CA . LYS A 1 14 ? -2.044 12.988 -0.735 1.00 0.00 14 LYS A CA 10
ATOM 10680 C C . LYS A 1 14 ? -0.851 12.519 0.103 1.00 0.00 14 LYS A C 10
ATOM 10681 O O . LYS A 1 14 ? -0.720 12.953 1.258 1.00 0.00 14 LYS A O 10
ATOM 10700 N N . ILE A 1 15 ? 0.021 11.678 -0.456 1.00 0.00 15 ILE A N 10
ATOM 10701 C CA . ILE A 1 15 ? 1.198 11.145 0.225 1.00 0.00 15 ILE A CA 10
ATOM 10702 C C . ILE A 1 15 ? 2.433 11.509 -0.603 1.00 0.00 15 ILE A C 10
ATOM 10703 O O . ILE A 1 15 ? 2.558 11.050 -1.745 1.00 0.00 15 ILE A O 10
ATOM 10719 N N . PRO A 1 16 ? 3.350 12.345 -0.088 1.00 0.00 16 PRO A N 10
ATOM 10720 C CA . PRO A 1 16 ? 4.540 12.691 -0.837 1.00 0.00 16 PRO A CA 10
ATOM 10721 C C . PRO A 1 16 ? 5.452 11.467 -0.966 1.00 0.00 16 PRO A C 10
ATOM 10722 O O . PRO A 1 16 ? 5.535 10.634 -0.060 1.00 0.00 16 PRO A O 10
ATOM 10733 N N . GLU A 1 17 ? 6.144 11.346 -2.096 1.00 0.00 17 GLU A N 10
ATOM 10734 C CA . GLU A 1 17 ? 7.067 10.247 -2.360 1.00 0.00 17 GLU A CA 10
ATOM 10735 C C . GLU A 1 17 ? 8.155 10.176 -1.277 1.00 0.00 17 GLU A C 10
ATOM 10736 O O . GLU A 1 17 ? 8.558 11.206 -0.740 1.00 0.00 17 GLU A O 10
ATOM 10748 N N . GLY A 1 18 ? 8.619 8.968 -0.931 1.00 0.00 18 GLY A N 10
ATOM 10749 C CA . GLY A 1 18 ? 9.646 8.752 0.080 1.00 0.00 18 GLY A CA 10
ATOM 10750 C C . GLY A 1 18 ? 9.079 8.678 1.494 1.00 0.00 18 GLY A C 10
ATOM 10751 O O . GLY A 1 18 ? 9.836 8.455 2.433 1.00 0.00 18 GLY A O 10
ATOM 10755 N N . THR A 1 19 ? 7.764 8.813 1.655 1.00 0.00 19 THR A N 10
ATOM 10756 C CA . THR A 1 19 ? 7.098 8.790 2.950 1.00 0.00 19 THR A CA 10
ATOM 10757 C C . THR A 1 19 ? 6.645 7.382 3.328 1.00 0.00 19 THR A C 10
ATOM 10758 O O . THR A 1 19 ? 6.423 6.525 2.468 1.00 0.00 19 THR A O 10
ATOM 10769 N N . ILE A 1 20 ? 6.507 7.155 4.634 1.00 0.00 20 ILE A N 10
ATOM 10770 C CA . ILE A 1 20 ? 6.087 5.901 5.227 1.00 0.00 20 ILE A CA 10
ATOM 10771 C C . ILE A 1 20 ? 4.564 5.905 5.350 1.00 0.00 20 ILE A C 10
ATOM 10772 O O . ILE A 1 20 ? 3.975 6.868 5.851 1.00 0.00 20 ILE A O 10
ATOM 10788 N N . LEU A 1 21 ? 3.928 4.834 4.878 1.00 0.00 21 LEU A N 10
ATOM 10789 C CA . LEU A 1 21 ? 2.487 4.644 4.927 1.00 0.00 21 LEU A CA 10
ATOM 10790 C C . LEU A 1 21 ? 2.065 4.406 6.374 1.00 0.00 21 LEU A C 10
ATOM 10791 O O . LEU A 1 21 ? 2.825 3.849 7.169 1.00 0.00 21 LEU A O 10
ATOM 10807 N N . THR A 1 22 ? 0.834 4.769 6.716 1.00 0.00 22 THR A N 10
ATOM 10808 C CA . THR A 1 22 ? 0.280 4.625 8.056 1.00 0.00 22 THR A CA 10
ATOM 10809 C C . THR A 1 22 ? -1.178 4.184 7.932 1.00 0.00 22 THR A C 10
ATOM 10810 O O . THR A 1 22 ? -1.752 4.298 6.845 1.00 0.00 22 THR A O 10
ATOM 10821 N N . MET A 1 23 ? -1.782 3.666 9.007 1.00 0.00 23 MET A N 10
ATOM 10822 C CA . MET A 1 23 ? -3.191 3.267 8.963 1.00 0.00 23 MET A CA 10
ATOM 10823 C C . MET A 1 23 ? -4.007 4.533 8.709 1.00 0.00 23 MET A C 10
ATOM 10824 O O . MET A 1 23 ? -4.938 4.545 7.909 1.00 0.00 23 MET A O 10
ATOM 10838 N N . ASP A 1 24 ? -3.603 5.621 9.363 1.00 0.00 24 ASP A N 10
ATOM 10839 C CA . ASP A 1 24 ? -4.226 6.931 9.294 1.00 0.00 24 ASP A CA 10
ATOM 10840 C C . ASP A 1 24 ? -4.299 7.508 7.874 1.00 0.00 24 ASP A C 10
ATOM 10841 O O . ASP A 1 24 ? -5.273 8.187 7.567 1.00 0.00 24 ASP A O 10
ATOM 10850 N N . MET A 1 25 ? -3.358 7.203 6.969 1.00 0.00 25 MET A N 10
ATOM 10851 C CA . MET A 1 25 ? -3.374 7.728 5.596 1.00 0.00 25 MET A CA 10
ATOM 10852 C C . MET A 1 25 ? -3.898 6.712 4.581 1.00 0.00 25 MET A C 10
ATOM 10853 O O . MET A 1 25 ? -3.722 6.894 3.376 1.00 0.00 25 MET A O 10
ATOM 10867 N N . LEU A 1 26 ? -4.527 5.632 5.039 1.00 0.00 26 LEU A N 10
ATOM 10868 C CA . LEU A 1 26 ? -5.064 4.582 4.181 1.00 0.00 26 LEU A CA 10
ATOM 10869 C C . LEU A 1 26 ? -6.525 4.380 4.545 1.00 0.00 26 LEU A C 10
ATOM 10870 O O . LEU A 1 26 ? -6.875 4.381 5.729 1.00 0.00 26 LEU A O 10
ATOM 10886 N N . THR A 1 27 ? -7.385 4.244 3.542 1.00 0.00 27 THR A N 10
ATOM 10887 C CA . THR A 1 27 ? -8.809 4.033 3.722 1.00 0.00 27 THR A CA 10
ATOM 10888 C C . THR A 1 27 ? -9.200 3.016 2.650 1.00 0.00 27 THR A C 10
ATOM 10889 O O . THR A 1 27 ? -8.790 3.172 1.501 1.00 0.00 27 THR A O 10
ATOM 10900 N N . VAL A 1 28 ? -9.926 1.944 2.975 1.00 0.00 28 VAL A N 10
ATOM 10901 C CA . VAL A 1 28 ? -10.311 0.983 1.960 1.00 0.00 28 VAL A CA 10
ATOM 10902 C C . VAL A 1 28 ? -11.650 1.421 1.386 1.00 0.00 28 VAL A C 10
ATOM 10903 O O . VAL A 1 28 ? -12.578 1.719 2.142 1.00 0.00 28 VAL A O 10
ATOM 10916 N N . LYS A 1 29 ? -11.742 1.574 0.067 1.00 0.00 29 LYS A N 10
ATOM 10917 C CA . LYS A 1 29 ? -12.980 1.953 -0.589 1.00 0.00 29 LYS A CA 10
ATOM 10918 C C . LYS A 1 29 ? -13.728 0.648 -0.779 1.00 0.00 29 LYS A C 10
ATOM 10919 O O . LYS A 1 29 ? -13.319 -0.194 -1.575 1.00 0.00 29 LYS A O 10
ATOM 10938 N N . VAL A 1 30 ? -14.755 0.441 0.038 1.00 0.00 30 VAL A N 10
ATOM 10939 C CA . VAL A 1 30 ? -15.590 -0.746 0.005 1.00 0.00 30 VAL A CA 10
ATOM 10940 C C . VAL A 1 30 ? -16.237 -0.861 -1.378 1.00 0.00 30 VAL A C 10
ATOM 10941 O O . VAL A 1 30 ? -16.594 0.167 -1.970 1.00 0.00 30 VAL A O 10
ATOM 10954 N N . GLY A 1 31 ? -16.386 -2.076 -1.901 1.00 0.00 31 GLY A N 10
ATOM 10955 C CA . GLY A 1 31 ? -17.000 -2.288 -3.195 1.00 0.00 31 GLY A CA 10
ATOM 10956 C C . GLY A 1 31 ? -16.371 -3.416 -3.989 1.00 0.00 31 GLY A C 10
ATOM 10957 O O . GLY A 1 31 ? -16.885 -4.535 -3.986 1.00 0.00 31 GLY A O 10
ATOM 10961 N N . GLU A 1 32 ? -15.252 -3.141 -4.656 1.00 0.00 32 GLU A N 10
ATOM 10962 C CA . GLU A 1 32 ? -14.542 -4.093 -5.506 1.00 0.00 32 GLU A CA 10
ATOM 10963 C C . GLU A 1 32 ? -13.066 -4.254 -5.126 1.00 0.00 32 GLU A C 10
ATOM 10964 O O . GLU A 1 32 ? -12.446 -3.274 -4.710 1.00 0.00 32 GLU A O 10
ATOM 10976 N N . PRO A 1 33 ? -12.456 -5.428 -5.367 1.00 0.00 33 PRO A N 10
ATOM 10977 C CA . PRO A 1 33 ? -11.051 -5.712 -5.079 1.00 0.00 33 PRO A CA 10
ATOM 10978 C C . PRO A 1 33 ? -10.109 -5.097 -6.138 1.00 0.00 33 PRO A C 10
ATOM 10979 O O . PRO A 1 33 ? -9.073 -5.676 -6.484 1.00 0.00 33 PRO A O 10
ATOM 10990 N N . LYS A 1 34 ? -10.496 -3.985 -6.777 1.00 0.00 34 LYS A N 10
ATOM 10991 C CA . LYS A 1 34 ? -9.661 -3.333 -7.778 1.00 0.00 34 LYS A CA 10
ATOM 10992 C C . LYS A 1 34 ? -8.632 -2.501 -7.024 1.00 0.00 34 LYS A C 10
ATOM 10993 O O . LYS A 1 34 ? -8.903 -1.339 -6.696 1.00 0.00 34 LYS A O 10
ATOM 11012 N N . GLY A 1 35 ? -7.469 -3.086 -6.772 1.00 0.00 35 GLY A N 10
ATOM 11013 C CA . GLY A 1 35 ? -6.357 -2.492 -6.065 1.00 0.00 35 GLY A CA 10
ATOM 11014 C C . GLY A 1 35 ? -5.700 -3.565 -5.210 1.00 0.00 35 GLY A C 10
ATOM 11015 O O . GLY A 1 35 ? -5.672 -4.741 -5.578 1.00 0.00 35 GLY A O 10
ATOM 11019 N N . TYR A 1 36 ? -5.136 -3.138 -4.089 1.00 0.00 36 TYR A N 10
ATOM 11020 C CA . TYR A 1 36 ? -4.459 -3.956 -3.103 1.00 0.00 36 TYR A CA 10
ATOM 11021 C C . TYR A 1 36 ? -5.506 -4.535 -2.138 1.00 0.00 36 TYR A C 10
ATOM 11022 O O . TYR A 1 36 ? -6.438 -3.804 -1.770 1.00 0.00 36 TYR A O 10
ATOM 11040 N N . PRO A 1 37 ? -5.392 -5.802 -1.698 1.00 0.00 37 PRO A N 10
ATOM 11041 C CA . PRO A 1 37 ? -6.352 -6.422 -0.787 1.00 0.00 37 PRO A CA 10
ATOM 11042 C C . PRO A 1 37 ? -6.528 -5.604 0.509 1.00 0.00 37 PRO A C 10
ATOM 11043 O O . PRO A 1 37 ? -5.542 -5.167 1.104 1.00 0.00 37 PRO A O 10
ATOM 11054 N N . PRO A 1 38 ? -7.767 -5.402 0.992 1.00 0.00 38 PRO A N 10
ATOM 11055 C CA . PRO A 1 38 ? -8.043 -4.618 2.193 1.00 0.00 38 PRO A CA 10
ATOM 11056 C C . PRO A 1 38 ? -7.706 -5.344 3.498 1.00 0.00 38 PRO A C 10
ATOM 11057 O O . PRO A 1 38 ? -7.720 -4.711 4.553 1.00 0.00 38 PRO A O 10
ATOM 11068 N N . GLU A 1 39 ? -7.425 -6.644 3.442 1.00 0.00 39 GLU A N 10
ATOM 11069 C CA . GLU A 1 39 ? -7.083 -7.463 4.599 1.00 0.00 39 GLU A CA 10
ATOM 11070 C C . GLU A 1 39 ? -5.571 -7.409 4.854 1.00 0.00 39 GLU A C 10
ATOM 11071 O O . GLU A 1 39 ? -5.142 -7.229 5.992 1.00 0.00 39 GLU A O 10
ATOM 11083 N N . ASP A 1 40 ? -4.754 -7.435 3.798 1.00 0.00 40 ASP A N 10
ATOM 11084 C CA . ASP A 1 40 ? -3.291 -7.386 3.878 1.00 0.00 40 ASP A CA 10
ATOM 11085 C C . ASP A 1 40 ? -2.777 -5.976 4.227 1.00 0.00 40 ASP A C 10
ATOM 11086 O O . ASP A 1 40 ? -1.565 -5.743 4.255 1.00 0.00 40 ASP A O 10
ATOM 11095 N N . ILE A 1 41 ? -3.684 -5.028 4.499 1.00 0.00 41 ILE A N 10
ATOM 11096 C CA . ILE A 1 41 ? -3.447 -3.629 4.855 1.00 0.00 41 ILE A CA 10
ATOM 11097 C C . ILE A 1 41 ? -2.330 -3.462 5.889 1.00 0.00 41 ILE A C 10
ATOM 11098 O O . ILE A 1 41 ? -1.533 -2.531 5.777 1.00 0.00 41 ILE A O 10
ATOM 11114 N N . PHE A 1 42 ? -2.257 -4.352 6.884 1.00 0.00 42 PHE A N 10
ATOM 11115 C CA . PHE A 1 42 ? -1.253 -4.308 7.938 1.00 0.00 42 PHE A CA 10
ATOM 11116 C C . PHE A 1 42 ? 0.166 -4.251 7.379 1.00 0.00 42 PHE A C 10
ATOM 11117 O O . PHE A 1 42 ? 1.046 -3.677 8.022 1.00 0.00 42 PHE A O 10
ATOM 11134 N N . ASN A 1 43 ? 0.393 -4.847 6.207 1.00 0.00 43 ASN A N 10
ATOM 11135 C CA . ASN A 1 43 ? 1.693 -4.854 5.562 1.00 0.00 43 ASN A CA 10
ATOM 11136 C C . ASN A 1 43 ? 1.970 -3.494 4.949 1.00 0.00 43 ASN A C 10
ATOM 11137 O O . ASN A 1 43 ? 3.072 -2.989 5.141 1.00 0.00 43 ASN A O 10
ATOM 11148 N N . LEU A 1 44 ? 0.995 -2.890 4.249 1.00 0.00 44 LEU A N 10
ATOM 11149 C CA . LEU A 1 44 ? 1.157 -1.573 3.623 1.00 0.00 44 LEU A CA 10
ATOM 11150 C C . LEU A 1 44 ? 1.559 -0.565 4.686 1.00 0.00 44 LEU A C 10
ATOM 11151 O O . LEU A 1 44 ? 2.406 0.283 4.432 1.00 0.00 44 LEU A O 10
ATOM 11167 N N . VAL A 1 45 ? 0.924 -0.630 5.852 1.00 0.00 45 VAL A N 10
ATOM 11168 C CA . VAL A 1 45 ? 1.183 0.241 6.984 1.00 0.00 45 VAL A CA 10
ATOM 11169 C C . VAL A 1 45 ? 2.645 0.029 7.384 1.00 0.00 45 VAL A C 10
ATOM 11170 O O . VAL A 1 45 ? 3.006 -1.018 7.922 1.00 0.00 45 VAL A O 10
ATOM 11183 N N . GLY A 1 46 ? 3.491 1.016 7.094 1.00 0.00 46 GLY A N 10
ATOM 11184 C CA . GLY A 1 46 ? 4.914 1.003 7.377 1.00 0.00 46 GLY A CA 10
ATOM 11185 C C . GLY A 1 46 ? 5.766 0.934 6.111 1.00 0.00 46 GLY A C 10
ATOM 11186 O O . GLY A 1 46 ? 6.969 1.158 6.196 1.00 0.00 46 GLY A O 10
ATOM 11190 N N . LYS A 1 47 ? 5.209 0.592 4.944 1.00 0.00 47 LYS A N 10
ATOM 11191 C CA . LYS A 1 47 ? 6.013 0.538 3.724 1.00 0.00 47 LYS A CA 10
ATOM 11192 C C . LYS A 1 47 ? 6.243 1.956 3.250 1.00 0.00 47 LYS A C 10
ATOM 11193 O O . LYS A 1 47 ? 5.491 2.871 3.602 1.00 0.00 47 LYS A O 10
ATOM 11212 N N . LYS A 1 48 ? 7.292 2.151 2.466 1.00 0.00 48 LYS A N 10
ATOM 11213 C CA . LYS A 1 48 ? 7.600 3.450 1.906 1.00 0.00 48 LYS A CA 10
ATOM 11214 C C . LYS A 1 48 ? 7.055 3.414 0.498 1.00 0.00 48 LYS A C 10
ATOM 11215 O O . LYS A 1 48 ? 7.148 2.389 -0.179 1.00 0.00 48 LYS A O 10
ATOM 11234 N N . VAL A 1 49 ? 6.427 4.495 0.073 1.00 0.00 49 VAL A N 10
ATOM 11235 C CA . VAL A 1 49 ? 5.912 4.576 -1.284 1.00 0.00 49 VAL A CA 10
ATOM 11236 C C . VAL A 1 49 ? 7.109 4.622 -2.230 1.00 0.00 49 VAL A C 10
ATOM 11237 O O . VAL A 1 49 ? 8.246 4.832 -1.799 1.00 0.00 49 VAL A O 10
ATOM 11250 N N . LEU A 1 50 ? 6.854 4.528 -3.527 1.00 0.00 50 LEU A N 10
ATOM 11251 C CA . LEU A 1 50 ? 7.857 4.586 -4.583 1.00 0.00 50 LEU A CA 10
ATOM 11252 C C . LEU A 1 50 ? 7.639 5.803 -5.483 1.00 0.00 50 LEU A C 10
ATOM 11253 O O . LEU A 1 50 ? 8.528 6.111 -6.277 1.00 0.00 50 LEU A O 10
ATOM 11269 N N . VAL A 1 51 ? 6.497 6.487 -5.361 1.00 0.00 51 VAL A N 10
ATOM 11270 C CA . VAL A 1 51 ? 6.105 7.646 -6.155 1.00 0.00 51 VAL A CA 10
ATOM 11271 C C . VAL A 1 51 ? 5.146 8.487 -5.318 1.00 0.00 51 VAL A C 10
ATOM 11272 O O . VAL A 1 51 ? 4.685 8.054 -4.256 1.00 0.00 51 VAL A O 10
ATOM 11285 N N . THR A 1 52 ? 4.890 9.714 -5.753 1.00 0.00 52 THR A N 10
ATOM 11286 C CA . THR A 1 52 ? 3.986 10.627 -5.084 1.00 0.00 52 THR A CA 10
ATOM 11287 C C . THR A 1 52 ? 2.589 10.094 -5.397 1.00 0.00 52 THR A C 10
ATOM 11288 O O . THR A 1 52 ? 2.307 9.721 -6.538 1.00 0.00 52 THR A O 10
ATOM 11299 N N . VAL A 1 53 ? 1.724 10.048 -4.398 1.00 0.00 53 VAL A N 10
ATOM 11300 C CA . VAL A 1 53 ? 0.361 9.558 -4.531 1.00 0.00 53 VAL A CA 10
ATOM 11301 C C . VAL A 1 53 ? -0.579 10.696 -4.125 1.00 0.00 53 VAL A C 10
ATOM 11302 O O . VAL A 1 53 ? -0.187 11.608 -3.391 1.00 0.00 53 VAL A O 10
ATOM 11315 N N . GLU A 1 54 ? -1.777 10.721 -4.697 1.00 0.00 54 GLU A N 10
ATOM 11316 C CA . GLU A 1 54 ? -2.811 11.711 -4.432 1.00 0.00 54 GLU A CA 10
ATOM 11317 C C . GLU A 1 54 ? -3.910 11.064 -3.609 1.00 0.00 54 GLU A C 10
ATOM 11318 O O . GLU A 1 54 ? -3.955 9.846 -3.453 1.00 0.00 54 GLU A O 10
ATOM 11330 N N . GLU A 1 55 ? -4.804 11.884 -3.079 1.00 0.00 55 GLU A N 10
ATOM 11331 C CA . GLU A 1 55 ? -5.931 11.378 -2.324 1.00 0.00 55 GLU A CA 10
ATOM 11332 C C . GLU A 1 55 ? -6.809 10.593 -3.305 1.00 0.00 55 GLU A C 10
ATOM 11333 O O . GLU A 1 55 ? -6.914 10.959 -4.483 1.00 0.00 55 GLU A O 10
ATOM 11345 N N . ASP A 1 56 ? -7.468 9.551 -2.800 1.00 0.00 56 ASP A N 10
ATOM 11346 C CA . ASP A 1 56 ? -8.376 8.633 -3.485 1.00 0.00 56 ASP A CA 10
ATOM 11347 C C . ASP A 1 56 ? -7.660 7.669 -4.427 1.00 0.00 56 ASP A C 10
ATOM 11348 O O . ASP A 1 56 ? -8.305 6.762 -4.955 1.00 0.00 56 ASP A O 10
ATOM 11357 N N . ASP A 1 57 ? -6.350 7.834 -4.626 1.00 0.00 57 ASP A N 10
ATOM 11358 C CA . ASP A 1 57 ? -5.554 6.999 -5.514 1.00 0.00 57 ASP A CA 10
ATOM 11359 C C . ASP A 1 57 ? -5.478 5.550 -5.046 1.00 0.00 57 ASP A C 10
ATOM 11360 O O . ASP A 1 57 ? -5.558 5.245 -3.855 1.00 0.00 57 ASP A O 10
ATOM 11369 N N . THR A 1 58 ? -5.295 4.647 -6.000 1.00 0.00 58 THR A N 10
ATOM 11370 C CA . THR A 1 58 ? -5.217 3.218 -5.756 1.00 0.00 58 THR A CA 10
ATOM 11371 C C . THR A 1 58 ? -3.795 2.809 -5.347 1.00 0.00 58 THR A C 10
ATOM 11372 O O . THR A 1 58 ? -2.925 2.664 -6.205 1.00 0.00 58 THR A O 10
ATOM 11383 N N . ILE A 1 59 ? -3.540 2.639 -4.043 1.00 0.00 59 ILE A N 10
ATOM 11384 C CA . ILE A 1 59 ? -2.237 2.227 -3.510 1.00 0.00 59 ILE A CA 10
ATOM 11385 C C . ILE A 1 59 ? -2.016 0.785 -3.978 1.00 0.00 59 ILE A C 10
ATOM 11386 O O . ILE A 1 59 ? -2.525 -0.134 -3.336 1.00 0.00 59 ILE A O 10
ATOM 11402 N N . MET A 1 60 ? -1.339 0.560 -5.102 1.00 0.00 60 MET A N 10
ATOM 11403 C CA . MET A 1 60 ? -1.077 -0.780 -5.620 1.00 0.00 60 MET A CA 10
ATOM 11404 C C . MET A 1 60 ? 0.307 -1.238 -5.175 1.00 0.00 60 MET A C 10
ATOM 11405 O O . MET A 1 60 ? 1.173 -0.418 -4.856 1.00 0.00 60 MET A O 10
ATOM 11419 N N . GLU A 1 61 ? 0.546 -2.549 -5.220 1.00 0.00 61 GLU A N 10
ATOM 11420 C CA . GLU A 1 61 ? 1.815 -3.156 -4.825 1.00 0.00 61 GLU A CA 10
ATOM 11421 C C . GLU A 1 61 ? 3.007 -2.659 -5.659 1.00 0.00 61 GLU A C 10
ATOM 11422 O O . GLU A 1 61 ? 4.140 -2.710 -5.186 1.00 0.00 61 GLU A O 10
ATOM 11434 N N . GLU A 1 62 ? 2.774 -2.144 -6.867 1.00 0.00 62 GLU A N 10
ATOM 11435 C CA . GLU A 1 62 ? 3.818 -1.614 -7.748 1.00 0.00 62 GLU A CA 10
ATOM 11436 C C . GLU A 1 62 ? 4.326 -0.234 -7.273 1.00 0.00 62 GLU A C 10
ATOM 11437 O O . GLU A 1 62 ? 5.400 0.209 -7.698 1.00 0.00 62 GLU A O 10
ATOM 11449 N N . LEU A 1 63 ? 3.580 0.438 -6.384 1.00 0.00 63 LEU A N 10
ATOM 11450 C CA . LEU A 1 63 ? 3.863 1.769 -5.839 1.00 0.00 63 LEU A CA 10
ATOM 11451 C C . LEU A 1 63 ? 4.511 1.748 -4.452 1.00 0.00 63 LEU A C 10
ATOM 11452 O O . LEU A 1 63 ? 4.599 2.816 -3.835 1.00 0.00 63 LEU A O 10
ATOM 11468 N N . VAL A 1 64 ? 4.933 0.596 -3.927 1.00 0.00 64 VAL A N 10
ATOM 11469 C CA . VAL A 1 64 ? 5.541 0.513 -2.600 1.00 0.00 64 VAL A CA 10
ATOM 11470 C C . VAL A 1 64 ? 6.835 -0.298 -2.603 1.00 0.00 64 VAL A C 10
ATOM 11471 O O . VAL A 1 64 ? 7.045 -1.206 -3.413 1.00 0.00 64 VAL A O 10
ATOM 11484 N N . ASP A 1 65 ? 7.720 0.085 -1.689 1.00 0.00 65 ASP A N 10
ATOM 11485 C CA . ASP A 1 65 ? 9.018 -0.522 -1.449 1.00 0.00 65 ASP A CA 10
ATOM 11486 C C . ASP A 1 65 ? 8.884 -1.437 -0.233 1.00 0.00 65 ASP A C 10
ATOM 11487 O O . ASP A 1 65 ? 7.919 -1.362 0.536 1.00 0.00 65 ASP A O 10
ATOM 11496 N N . ASN A 1 66 ? 9.855 -2.320 -0.053 1.00 0.00 66 ASN A N 10
ATOM 11497 C CA . ASN A 1 66 ? 9.892 -3.258 1.053 1.00 0.00 66 ASN A CA 10
ATOM 11498 C C . ASN A 1 66 ? 10.200 -2.485 2.340 1.00 0.00 66 ASN A C 10
ATOM 11499 O O . ASN A 1 66 ? 11.040 -1.582 2.322 1.00 0.00 66 ASN A O 10
ATOM 11510 N N . HIS A 1 67 ? 9.558 -2.816 3.466 1.00 0.00 67 HIS A N 10
ATOM 11511 C CA . HIS A 1 67 ? 9.786 -2.139 4.751 1.00 0.00 67 HIS A CA 10
ATOM 11512 C C . HIS A 1 67 ? 11.178 -2.457 5.341 1.00 0.00 67 HIS A C 10
ATOM 11513 O O . HIS A 1 67 ? 11.522 -2.013 6.441 1.00 0.00 67 HIS A O 10
ATOM 11527 N N . GLY A 1 68 ? 11.997 -3.269 4.671 1.00 0.00 68 GLY A N 10
ATOM 11528 C CA . GLY A 1 68 ? 13.331 -3.613 5.121 1.00 0.00 68 GLY A CA 10
ATOM 11529 C C . GLY A 1 68 ? 14.210 -2.360 5.134 1.00 0.00 68 GLY A C 10
ATOM 11530 O O . GLY A 1 68 ? 13.875 -1.317 4.560 1.00 0.00 68 GLY A O 10
ATOM 11534 N N . LYS A 1 69 ? 15.356 -2.452 5.800 1.00 0.00 69 LYS A N 10
ATOM 11535 C CA . LYS A 1 69 ? 16.304 -1.350 5.924 1.00 0.00 69 LYS A CA 10
ATOM 11536 C C . LYS A 1 69 ? 17.397 -1.385 4.861 1.00 0.00 69 LYS A C 10
ATOM 11537 O O . LYS A 1 69 ? 18.365 -0.621 4.984 1.00 0.00 69 LYS A O 10
ATOM 11556 N N . LYS A 1 70 ? 17.330 -2.303 3.890 1.00 0.00 70 LYS A N 10
ATOM 11557 C CA . LYS A 1 70 ? 18.351 -2.402 2.857 1.00 0.00 70 LYS A CA 10
ATOM 11558 C C . LYS A 1 70 ? 18.421 -1.080 2.088 1.00 0.00 70 LYS A C 10
ATOM 11559 O O . LYS A 1 70 ? 17.510 -0.251 2.161 1.00 0.00 70 LYS A O 10
ATOM 11578 N N . ILE A 1 71 ? 19.548 -0.848 1.430 1.00 0.00 71 ILE A N 10
ATOM 11579 C CA . ILE A 1 71 ? 19.763 0.344 0.627 1.00 0.00 71 ILE A CA 10
ATOM 11580 C C . ILE A 1 71 ? 19.118 0.102 -0.750 1.00 0.00 71 ILE A C 10
ATOM 11581 O O . ILE A 1 71 ? 18.769 -1.037 -1.083 1.00 0.00 71 ILE A O 10
ATOM 11597 N N . LYS A 1 72 ? 18.963 1.148 -1.566 1.00 0.00 72 LYS A N 10
ATOM 11598 C CA . LYS A 1 72 ? 18.379 1.039 -2.904 1.00 0.00 72 LYS A CA 10
ATOM 11599 C C . LYS A 1 72 ? 19.242 0.088 -3.736 1.00 0.00 72 LYS A C 10
ATOM 11600 O O . LYS A 1 72 ? 20.451 -0.032 -3.493 1.00 0.00 72 LYS A O 10
ATOM 11619 N N . SER A 1 73 ? 18.653 -0.604 -4.716 1.00 0.00 73 SER A N 10
ATOM 11620 C CA . SER A 1 73 ? 19.419 -1.517 -5.546 1.00 0.00 73 SER A CA 10
ATOM 11621 C C . SER A 1 73 ? 18.811 -1.710 -6.932 1.00 0.00 73 SER A C 10
ATOM 11622 O O . SER A 1 73 ? 17.688 -1.284 -7.222 1.00 0.00 73 SER A O 10
ATOM 11630 N N . SER A 1 74 ? 19.588 -2.379 -7.782 1.00 0.00 74 SER A N 10
ATOM 11631 C CA . SER A 1 74 ? 19.325 -2.752 -9.163 1.00 0.00 74 SER A CA 10
ATOM 11632 C C . SER A 1 74 ? 18.395 -3.975 -9.189 1.00 0.00 74 SER A C 10
ATOM 11633 O O . SER A 1 74 ? 18.727 -5.027 -9.742 1.00 0.00 74 SER A O 10
ATOM 11641 N N . GLY A 1 75 ? 17.225 -3.850 -8.558 1.00 0.00 75 GLY A N 10
ATOM 11642 C CA . GLY A 1 75 ? 16.229 -4.903 -8.465 1.00 0.00 75 GLY A CA 10
ATOM 11643 C C . GLY A 1 75 ? 16.709 -5.959 -7.478 1.00 0.00 75 GLY A C 10
ATOM 11644 O O . GLY A 1 75 ? 17.241 -6.984 -7.914 1.00 0.00 75 GLY A O 10
ATOM 11648 N N . PRO A 1 76 ? 16.561 -5.732 -6.161 1.00 0.00 76 PRO A N 10
ATOM 11649 C CA . PRO A 1 76 ? 16.996 -6.689 -5.148 1.00 0.00 76 PRO A CA 10
ATOM 11650 C C . PRO A 1 76 ? 16.144 -7.965 -5.163 1.00 0.00 76 PRO A C 10
ATOM 11651 O O . PRO A 1 76 ? 16.497 -8.965 -4.534 1.00 0.00 76 PRO A O 10
ATOM 11662 N N . SER A 1 77 ? 14.975 -7.948 -5.803 1.00 0.00 77 SER A N 10
ATOM 11663 C CA . SER A 1 77 ? 14.058 -9.068 -5.929 1.00 0.00 77 SER A CA 10
ATOM 11664 C C . SER A 1 77 ? 13.123 -8.763 -7.107 1.00 0.00 77 SER A C 10
ATOM 11665 O O . SER A 1 77 ? 13.156 -7.654 -7.655 1.00 0.00 77 SER A O 10
ATOM 11673 N N . SER A 1 78 ? 12.283 -9.725 -7.477 1.00 0.00 78 SER A N 10
ATOM 11674 C CA . SER A 1 78 ? 11.308 -9.619 -8.551 1.00 0.00 78 SER A CA 10
ATOM 11675 C C . SER A 1 78 ? 9.956 -9.795 -7.872 1.00 0.00 78 SER A C 10
ATOM 11676 O O . SER A 1 78 ? 9.708 -10.841 -7.258 1.00 0.00 78 SER A O 10
ATOM 11684 N N . GLY A 1 79 ? 9.132 -8.753 -7.860 1.00 0.00 79 GLY A N 10
ATOM 11685 C CA . GLY A 1 79 ? 7.811 -8.772 -7.249 1.00 0.00 79 GLY A CA 10
ATOM 11686 C C . GLY A 1 79 ? 6.756 -9.053 -8.293 1.00 0.00 79 GLY A C 10
ATOM 11687 O O . GLY A 1 79 ? 5.592 -8.706 -8.025 1.00 0.00 79 GLY A O 10
ATOM 11691 N N . GLY A 1 1 ? -16.939 -7.374 11.771 1.00 0.00 1 GLY A N 11
ATOM 11692 C CA . GLY A 1 1 ? -17.066 -8.346 10.677 1.00 0.00 1 GLY A CA 11
ATOM 11693 C C . GLY A 1 1 ? -18.170 -7.924 9.724 1.00 0.00 1 GLY A C 11
ATOM 11694 O O . GLY A 1 1 ? -19.332 -7.835 10.133 1.00 0.00 1 GLY A O 11
ATOM 11698 N N . SER A 1 2 ? -17.837 -7.656 8.464 1.00 0.00 2 SER A N 11
ATOM 11699 C CA . SER A 1 2 ? -18.776 -7.230 7.428 1.00 0.00 2 SER A CA 11
ATOM 11700 C C . SER A 1 2 ? -18.481 -8.023 6.154 1.00 0.00 2 SER A C 11
ATOM 11701 O O . SER A 1 2 ? -17.346 -8.459 5.948 1.00 0.00 2 SER A O 11
ATOM 11709 N N . SER A 1 3 ? -19.477 -8.207 5.297 1.00 0.00 3 SER A N 11
ATOM 11710 C CA . SER A 1 3 ? -19.390 -8.944 4.047 1.00 0.00 3 SER A CA 11
ATOM 11711 C C . SER A 1 3 ? -20.291 -8.274 3.010 1.00 0.00 3 SER A C 11
ATOM 11712 O O . SER A 1 3 ? -21.058 -7.369 3.342 1.00 0.00 3 SER A O 11
ATOM 11720 N N . GLY A 1 4 ? -20.195 -8.709 1.756 1.00 0.00 4 GLY A N 11
ATOM 11721 C CA . GLY A 1 4 ? -20.977 -8.191 0.646 1.00 0.00 4 GLY A CA 11
ATOM 11722 C C . GLY A 1 4 ? -20.178 -7.309 -0.305 1.00 0.00 4 GLY A C 11
ATOM 11723 O O . GLY A 1 4 ? -20.712 -6.963 -1.356 1.00 0.00 4 GLY A O 11
ATOM 11727 N N . SER A 1 5 ? -18.944 -6.939 0.044 1.00 0.00 5 SER A N 11
ATOM 11728 C CA . SER A 1 5 ? -18.067 -6.125 -0.777 1.00 0.00 5 SER A CA 11
ATOM 11729 C C . SER A 1 5 ? -16.688 -6.100 -0.124 1.00 0.00 5 SER A C 11
ATOM 11730 O O . SER A 1 5 ? -16.547 -5.767 1.058 1.00 0.00 5 SER A O 11
ATOM 11738 N N . SER A 1 6 ? -15.665 -6.424 -0.905 1.00 0.00 6 SER A N 11
ATOM 11739 C CA . SER A 1 6 ? -14.269 -6.434 -0.505 1.00 0.00 6 SER A CA 11
ATOM 11740 C C . SER A 1 6 ? -13.603 -5.454 -1.468 1.00 0.00 6 SER A C 11
ATOM 11741 O O . SER A 1 6 ? -13.092 -5.820 -2.524 1.00 0.00 6 SER A O 11
ATOM 11749 N N . GLY A 1 7 ? -13.737 -4.173 -1.137 1.00 0.00 7 GLY A N 11
ATOM 11750 C CA . GLY A 1 7 ? -13.192 -3.073 -1.910 1.00 0.00 7 GLY A CA 11
ATOM 11751 C C . GLY A 1 7 ? -11.665 -3.048 -1.876 1.00 0.00 7 GLY A C 11
ATOM 11752 O O . GLY A 1 7 ? -11.039 -3.856 -1.188 1.00 0.00 7 GLY A O 11
ATOM 11756 N N . SER A 1 8 ? -11.056 -2.078 -2.553 1.00 0.00 8 SER A N 11
ATOM 11757 C CA . SER A 1 8 ? -9.612 -1.911 -2.611 1.00 0.00 8 SER A CA 11
ATOM 11758 C C . SER A 1 8 ? -9.159 -0.783 -1.680 1.00 0.00 8 SER A C 11
ATOM 11759 O O . SER A 1 8 ? -9.947 0.115 -1.334 1.00 0.00 8 SER A O 11
ATOM 11767 N N . VAL A 1 9 ? -7.889 -0.847 -1.279 1.00 0.00 9 VAL A N 11
ATOM 11768 C CA . VAL A 1 9 ? -7.240 0.114 -0.409 1.00 0.00 9 VAL A CA 11
ATOM 11769 C C . VAL A 1 9 ? -6.953 1.366 -1.253 1.00 0.00 9 VAL A C 11
ATOM 11770 O O . VAL A 1 9 ? -6.362 1.275 -2.331 1.00 0.00 9 VAL A O 11
ATOM 11783 N N . VAL A 1 10 ? -7.375 2.537 -0.773 1.00 0.00 10 VAL A N 11
ATOM 11784 C CA . VAL A 1 10 ? -7.160 3.812 -1.449 1.00 0.00 10 VAL A CA 11
ATOM 11785 C C . VAL A 1 10 ? -6.521 4.780 -0.462 1.00 0.00 10 VAL A C 11
ATOM 11786 O O . VAL A 1 10 ? -6.785 4.708 0.739 1.00 0.00 10 VAL A O 11
ATOM 11799 N N . ALA A 1 11 ? -5.663 5.667 -0.937 1.00 0.00 11 ALA A N 11
ATOM 11800 C CA . ALA A 1 11 ? -4.982 6.658 -0.133 1.00 0.00 11 ALA A CA 11
ATOM 11801 C C . ALA A 1 11 ? -6.022 7.544 0.554 1.00 0.00 11 ALA A C 11
ATOM 11802 O O . ALA A 1 11 ? -6.896 8.124 -0.100 1.00 0.00 11 ALA A O 11
ATOM 11809 N N . LYS A 1 12 ? -5.951 7.621 1.882 1.00 0.00 12 LYS A N 11
ATOM 11810 C CA . LYS A 1 12 ? -6.880 8.433 2.664 1.00 0.00 12 LYS A CA 11
ATOM 11811 C C . LYS A 1 12 ? -6.668 9.923 2.410 1.00 0.00 12 LYS A C 11
ATOM 11812 O O . LYS A 1 12 ? -7.607 10.703 2.508 1.00 0.00 12 LYS A O 11
ATOM 11831 N N . VAL A 1 13 ? -5.429 10.311 2.132 1.00 0.00 13 VAL A N 11
ATOM 11832 C CA . VAL A 1 13 ? -4.989 11.669 1.864 1.00 0.00 13 VAL A CA 11
ATOM 11833 C C . VAL A 1 13 ? -3.849 11.593 0.858 1.00 0.00 13 VAL A C 11
ATOM 11834 O O . VAL A 1 13 ? -3.429 10.497 0.487 1.00 0.00 13 VAL A O 11
ATOM 11847 N N . LYS A 1 14 ? -3.362 12.741 0.390 1.00 0.00 14 LYS A N 11
ATOM 11848 C CA . LYS A 1 14 ? -2.246 12.767 -0.543 1.00 0.00 14 LYS A CA 11
ATOM 11849 C C . LYS A 1 14 ? -1.000 12.317 0.225 1.00 0.00 14 LYS A C 11
ATOM 11850 O O . LYS A 1 14 ? -0.808 12.738 1.369 1.00 0.00 14 LYS A O 11
ATOM 11869 N N . ILE A 1 15 ? -0.154 11.487 -0.388 1.00 0.00 15 ILE A N 11
ATOM 11870 C CA . ILE A 1 15 ? 1.063 10.953 0.217 1.00 0.00 15 ILE A CA 11
ATOM 11871 C C . ILE A 1 15 ? 2.216 11.203 -0.760 1.00 0.00 15 ILE A C 11
ATOM 11872 O O . ILE A 1 15 ? 2.263 10.540 -1.799 1.00 0.00 15 ILE A O 11
ATOM 11888 N N . PRO A 1 16 ? 3.131 12.146 -0.481 1.00 0.00 16 PRO A N 11
ATOM 11889 C CA . PRO A 1 16 ? 4.250 12.409 -1.369 1.00 0.00 16 PRO A CA 11
ATOM 11890 C C . PRO A 1 16 ? 5.237 11.239 -1.350 1.00 0.00 16 PRO A C 11
ATOM 11891 O O . PRO A 1 16 ? 5.332 10.489 -0.371 1.00 0.00 16 PRO A O 11
ATOM 11902 N N . GLU A 1 17 ? 6.002 11.095 -2.427 1.00 0.00 17 GLU A N 11
ATOM 11903 C CA . GLU A 1 17 ? 7.010 10.060 -2.601 1.00 0.00 17 GLU A CA 11
ATOM 11904 C C . GLU A 1 17 ? 7.979 10.071 -1.413 1.00 0.00 17 GLU A C 11
ATOM 11905 O O . GLU A 1 17 ? 8.278 11.119 -0.826 1.00 0.00 17 GLU A O 11
ATOM 11917 N N . GLY A 1 18 ? 8.487 8.896 -1.049 1.00 0.00 18 GLY A N 11
ATOM 11918 C CA . GLY A 1 18 ? 9.429 8.750 0.044 1.00 0.00 18 GLY A CA 11
ATOM 11919 C C . GLY A 1 18 ? 8.783 8.795 1.430 1.00 0.00 18 GLY A C 11
ATOM 11920 O O . GLY A 1 18 ? 9.500 8.675 2.423 1.00 0.00 18 GLY A O 11
ATOM 11924 N N . THR A 1 19 ? 7.462 8.952 1.537 1.00 0.00 19 THR A N 11
ATOM 11925 C CA . THR A 1 19 ? 6.788 8.998 2.828 1.00 0.00 19 THR A CA 11
ATOM 11926 C C . THR A 1 19 ? 6.458 7.569 3.268 1.00 0.00 19 THR A C 11
ATOM 11927 O O . THR A 1 19 ? 6.056 6.735 2.448 1.00 0.00 19 THR A O 11
ATOM 11938 N N . ILE A 1 20 ? 6.669 7.263 4.551 1.00 0.00 20 ILE A N 11
ATOM 11939 C CA . ILE A 1 20 ? 6.368 5.955 5.113 1.00 0.00 20 ILE A CA 11
ATOM 11940 C C . ILE A 1 20 ? 4.864 5.948 5.387 1.00 0.00 20 ILE A C 11
ATOM 11941 O O . ILE A 1 20 ? 4.327 6.861 6.022 1.00 0.00 20 ILE A O 11
ATOM 11957 N N . LEU A 1 21 ? 4.195 4.912 4.893 1.00 0.00 21 LEU A N 11
ATOM 11958 C CA . LEU A 1 21 ? 2.768 4.693 5.032 1.00 0.00 21 LEU A CA 11
ATOM 11959 C C . LEU A 1 21 ? 2.415 4.415 6.488 1.00 0.00 21 LEU A C 11
ATOM 11960 O O . LEU A 1 21 ? 3.158 3.747 7.218 1.00 0.00 21 LEU A O 11
ATOM 11976 N N . THR A 1 22 ? 1.246 4.883 6.904 1.00 0.00 22 THR A N 11
ATOM 11977 C CA . THR A 1 22 ? 0.708 4.732 8.248 1.00 0.00 22 THR A CA 11
ATOM 11978 C C . THR A 1 22 ? -0.797 4.530 8.118 1.00 0.00 22 THR A C 11
ATOM 11979 O O . THR A 1 22 ? -1.378 5.024 7.149 1.00 0.00 22 THR A O 11
ATOM 11990 N N . MET A 1 23 ? -1.440 3.837 9.065 1.00 0.00 23 MET A N 11
ATOM 11991 C CA . MET A 1 23 ? -2.889 3.618 9.041 1.00 0.00 23 MET A CA 11
ATOM 11992 C C . MET A 1 23 ? -3.602 4.965 8.988 1.00 0.00 23 MET A C 11
ATOM 11993 O O . MET A 1 23 ? -4.684 5.073 8.424 1.00 0.00 23 MET A O 11
ATOM 12007 N N . ASP A 1 24 ? -2.953 6.004 9.516 1.00 0.00 24 ASP A N 11
ATOM 12008 C CA . ASP A 1 24 ? -3.408 7.383 9.540 1.00 0.00 24 ASP A CA 11
ATOM 12009 C C . ASP A 1 24 ? -3.708 7.901 8.132 1.00 0.00 24 ASP A C 11
ATOM 12010 O O . ASP A 1 24 ? -4.558 8.771 7.969 1.00 0.00 24 ASP A O 11
ATOM 12019 N N . MET A 1 25 ? -3.018 7.381 7.110 1.00 0.00 25 MET A N 11
ATOM 12020 C CA . MET A 1 25 ? -3.169 7.782 5.727 1.00 0.00 25 MET A CA 11
ATOM 12021 C C . MET A 1 25 ? -3.744 6.642 4.880 1.00 0.00 25 MET A C 11
ATOM 12022 O O . MET A 1 25 ? -3.807 6.789 3.657 1.00 0.00 25 MET A O 11
ATOM 12036 N N . LEU A 1 26 ? -4.092 5.482 5.460 1.00 0.00 26 LEU A N 11
ATOM 12037 C CA . LEU A 1 26 ? -4.653 4.366 4.703 1.00 0.00 26 LEU A CA 11
ATOM 12038 C C . LEU A 1 26 ? -6.148 4.269 4.987 1.00 0.00 26 LEU A C 11
ATOM 12039 O O . LEU A 1 26 ? -6.587 4.574 6.097 1.00 0.00 26 LEU A O 11
ATOM 12055 N N . THR A 1 27 ? -6.936 3.830 4.013 1.00 0.00 27 THR A N 11
ATOM 12056 C CA . THR A 1 27 ? -8.376 3.644 4.117 1.00 0.00 27 THR A CA 11
ATOM 12057 C C . THR A 1 27 ? -8.802 2.674 3.001 1.00 0.00 27 THR A C 11
ATOM 12058 O O . THR A 1 27 ? -7.987 2.300 2.148 1.00 0.00 27 THR A O 11
ATOM 12069 N N . VAL A 1 28 ? -10.058 2.230 3.005 1.00 0.00 28 VAL A N 11
ATOM 12070 C CA . VAL A 1 28 ? -10.610 1.306 2.019 1.00 0.00 28 VAL A CA 11
ATOM 12071 C C . VAL A 1 28 ? -11.856 1.947 1.424 1.00 0.00 28 VAL A C 11
ATOM 12072 O O . VAL A 1 28 ? -12.535 2.755 2.057 1.00 0.00 28 VAL A O 11
ATOM 12085 N N . LYS A 1 29 ? -12.153 1.576 0.182 1.00 0.00 29 LYS A N 11
ATOM 12086 C CA . LYS A 1 29 ? -13.295 2.044 -0.579 1.00 0.00 29 LYS A CA 11
ATOM 12087 C C . LYS A 1 29 ? -14.001 0.803 -1.065 1.00 0.00 29 LYS A C 11
ATOM 12088 O O . LYS A 1 29 ? -13.430 0.080 -1.881 1.00 0.00 29 LYS A O 11
ATOM 12107 N N . VAL A 1 30 ? -15.177 0.510 -0.520 1.00 0.00 30 VAL A N 11
ATOM 12108 C CA . VAL A 1 30 ? -15.943 -0.664 -0.925 1.00 0.00 30 VAL A CA 11
ATOM 12109 C C . VAL A 1 30 ? -16.261 -0.577 -2.421 1.00 0.00 30 VAL A C 11
ATOM 12110 O O . VAL A 1 30 ? -16.365 0.520 -2.989 1.00 0.00 30 VAL A O 11
ATOM 12123 N N . GLY A 1 31 ? -16.403 -1.735 -3.054 1.00 0.00 31 GLY A N 11
ATOM 12124 C CA . GLY A 1 31 ? -16.709 -1.868 -4.457 1.00 0.00 31 GLY A CA 11
ATOM 12125 C C . GLY A 1 31 ? -16.142 -3.173 -4.973 1.00 0.00 31 GLY A C 11
ATOM 12126 O O . GLY A 1 31 ? -16.760 -4.227 -4.811 1.00 0.00 31 GLY A O 11
ATOM 12130 N N . GLU A 1 32 ? -14.947 -3.101 -5.544 1.00 0.00 32 GLU A N 11
ATOM 12131 C CA . GLU A 1 32 ? -14.206 -4.198 -6.141 1.00 0.00 32 GLU A CA 11
ATOM 12132 C C . GLU A 1 32 ? -12.760 -4.200 -5.628 1.00 0.00 32 GLU A C 11
ATOM 12133 O O . GLU A 1 32 ? -12.289 -3.180 -5.111 1.00 0.00 32 GLU A O 11
ATOM 12145 N N . PRO A 1 33 ? -12.014 -5.304 -5.786 1.00 0.00 33 PRO A N 11
ATOM 12146 C CA . PRO A 1 33 ? -10.643 -5.399 -5.319 1.00 0.00 33 PRO A CA 11
ATOM 12147 C C . PRO A 1 33 ? -9.685 -4.842 -6.377 1.00 0.00 33 PRO A C 11
ATOM 12148 O O . PRO A 1 33 ? -8.798 -5.549 -6.849 1.00 0.00 33 PRO A O 11
ATOM 12159 N N . LYS A 1 34 ? -9.902 -3.606 -6.838 1.00 0.00 34 LYS A N 11
ATOM 12160 C CA . LYS A 1 34 ? -9.047 -2.938 -7.823 1.00 0.00 34 LYS A CA 11
ATOM 12161 C C . LYS A 1 34 ? -7.755 -2.536 -7.099 1.00 0.00 34 LYS A C 11
ATOM 12162 O O . LYS A 1 34 ? -7.569 -1.360 -6.828 1.00 0.00 34 LYS A O 11
ATOM 12181 N N . GLY A 1 35 ? -6.882 -3.462 -6.722 1.00 0.00 35 GLY A N 11
ATOM 12182 C CA . GLY A 1 35 ? -5.649 -3.175 -6.001 1.00 0.00 35 GLY A CA 11
ATOM 12183 C C . GLY A 1 35 ? -5.601 -4.015 -4.727 1.00 0.00 35 GLY A C 11
ATOM 12184 O O . GLY A 1 35 ? -6.188 -5.096 -4.676 1.00 0.00 35 GLY A O 11
ATOM 12188 N N . TYR A 1 36 ? -4.894 -3.517 -3.710 1.00 0.00 36 TYR A N 11
ATOM 12189 C CA . TYR A 1 36 ? -4.705 -4.196 -2.432 1.00 0.00 36 TYR A CA 11
ATOM 12190 C C . TYR A 1 36 ? -6.006 -4.610 -1.709 1.00 0.00 36 TYR A C 11
ATOM 12191 O O . TYR A 1 36 ? -6.914 -3.779 -1.563 1.00 0.00 36 TYR A O 11
ATOM 12209 N N . PRO A 1 37 ? -6.099 -5.852 -1.186 1.00 0.00 37 PRO A N 11
ATOM 12210 C CA . PRO A 1 37 ? -7.278 -6.337 -0.471 1.00 0.00 37 PRO A CA 11
ATOM 12211 C C . PRO A 1 37 ? -7.373 -5.714 0.940 1.00 0.00 37 PRO A C 11
ATOM 12212 O O . PRO A 1 37 ? -6.350 -5.323 1.517 1.00 0.00 37 PRO A O 11
ATOM 12223 N N . PRO A 1 38 ? -8.577 -5.647 1.543 1.00 0.00 38 PRO A N 11
ATOM 12224 C CA . PRO A 1 38 ? -8.749 -5.053 2.865 1.00 0.00 38 PRO A CA 11
ATOM 12225 C C . PRO A 1 38 ? -8.168 -5.890 4.000 1.00 0.00 38 PRO A C 11
ATOM 12226 O O . PRO A 1 38 ? -7.838 -5.346 5.053 1.00 0.00 38 PRO A O 11
ATOM 12237 N N . GLU A 1 39 ? -8.043 -7.200 3.806 1.00 0.00 39 GLU A N 11
ATOM 12238 C CA . GLU A 1 39 ? -7.549 -8.120 4.814 1.00 0.00 39 GLU A CA 11
ATOM 12239 C C . GLU A 1 39 ? -6.020 -8.219 4.899 1.00 0.00 39 GLU A C 11
ATOM 12240 O O . GLU A 1 39 ? -5.539 -8.984 5.734 1.00 0.00 39 GLU A O 11
ATOM 12252 N N . ASP A 1 40 ? -5.254 -7.451 4.109 1.00 0.00 40 ASP A N 11
ATOM 12253 C CA . ASP A 1 40 ? -3.779 -7.475 4.133 1.00 0.00 40 ASP A CA 11
ATOM 12254 C C . ASP A 1 40 ? -3.187 -6.082 4.375 1.00 0.00 40 ASP A C 11
ATOM 12255 O O . ASP A 1 40 ? -1.984 -5.946 4.591 1.00 0.00 40 ASP A O 11
ATOM 12264 N N . ILE A 1 41 ? -4.025 -5.047 4.417 1.00 0.00 41 ILE A N 11
ATOM 12265 C CA . ILE A 1 41 ? -3.712 -3.629 4.625 1.00 0.00 41 ILE A CA 11
ATOM 12266 C C . ILE A 1 41 ? -2.632 -3.368 5.688 1.00 0.00 41 ILE A C 11
ATOM 12267 O O . ILE A 1 41 ? -1.815 -2.459 5.528 1.00 0.00 41 ILE A O 11
ATOM 12283 N N . PHE A 1 42 ? -2.583 -4.177 6.750 1.00 0.00 42 PHE A N 11
ATOM 12284 C CA . PHE A 1 42 ? -1.633 -4.070 7.851 1.00 0.00 42 PHE A CA 11
ATOM 12285 C C . PHE A 1 42 ? -0.161 -4.146 7.420 1.00 0.00 42 PHE A C 11
ATOM 12286 O O . PHE A 1 42 ? 0.709 -3.888 8.256 1.00 0.00 42 PHE A O 11
ATOM 12303 N N . ASN A 1 43 ? 0.160 -4.533 6.181 1.00 0.00 43 ASN A N 11
ATOM 12304 C CA . ASN A 1 43 ? 1.545 -4.591 5.699 1.00 0.00 43 ASN A CA 11
ATOM 12305 C C . ASN A 1 43 ? 1.897 -3.339 4.918 1.00 0.00 43 ASN A C 11
ATOM 12306 O O . ASN A 1 43 ? 3.072 -2.993 4.833 1.00 0.00 43 ASN A O 11
ATOM 12317 N N . LEU A 1 44 ? 0.900 -2.658 4.345 1.00 0.00 44 LEU A N 11
ATOM 12318 C CA . LEU A 1 44 ? 1.142 -1.432 3.605 1.00 0.00 44 LEU A CA 11
ATOM 12319 C C . LEU A 1 44 ? 1.675 -0.420 4.598 1.00 0.00 44 LEU A C 11
ATOM 12320 O O . LEU A 1 44 ? 2.527 0.389 4.247 1.00 0.00 44 LEU A O 11
ATOM 12336 N N . VAL A 1 45 ? 1.142 -0.433 5.821 1.00 0.00 45 VAL A N 11
ATOM 12337 C CA . VAL A 1 45 ? 1.590 0.491 6.851 1.00 0.00 45 VAL A CA 11
ATOM 12338 C C . VAL A 1 45 ? 3.019 0.076 7.198 1.00 0.00 45 VAL A C 11
ATOM 12339 O O . VAL A 1 45 ? 3.266 -1.056 7.608 1.00 0.00 45 VAL A O 11
ATOM 12352 N N . GLY A 1 46 ? 3.957 0.988 6.980 1.00 0.00 46 GLY A N 11
ATOM 12353 C CA . GLY A 1 46 ? 5.375 0.808 7.226 1.00 0.00 46 GLY A CA 11
ATOM 12354 C C . GLY A 1 46 ? 6.189 0.798 5.939 1.00 0.00 46 GLY A C 11
ATOM 12355 O O . GLY A 1 46 ? 7.411 0.932 6.006 1.00 0.00 46 GLY A O 11
ATOM 12359 N N . LYS A 1 47 ? 5.559 0.606 4.773 1.00 0.00 47 LYS A N 11
ATOM 12360 C CA . LYS A 1 47 ? 6.281 0.616 3.504 1.00 0.00 47 LYS A CA 11
ATOM 12361 C C . LYS A 1 47 ? 6.382 2.062 3.044 1.00 0.00 47 LYS A C 11
ATOM 12362 O O . LYS A 1 47 ? 5.590 2.909 3.462 1.00 0.00 47 LYS A O 11
ATOM 12381 N N . LYS A 1 48 ? 7.339 2.357 2.176 1.00 0.00 48 LYS A N 11
ATOM 12382 C CA . LYS A 1 48 ? 7.553 3.693 1.647 1.00 0.00 48 LYS A CA 11
ATOM 12383 C C . LYS A 1 48 ? 7.010 3.751 0.232 1.00 0.00 48 LYS A C 11
ATOM 12384 O O . LYS A 1 48 ? 7.160 2.771 -0.502 1.00 0.00 48 LYS A O 11
ATOM 12403 N N . VAL A 1 49 ? 6.358 4.855 -0.135 1.00 0.00 49 VAL A N 11
ATOM 12404 C CA . VAL A 1 49 ? 5.840 4.994 -1.488 1.00 0.00 49 VAL A CA 11
ATOM 12405 C C . VAL A 1 49 ? 7.006 5.337 -2.414 1.00 0.00 49 VAL A C 11
ATOM 12406 O O . VAL A 1 49 ? 7.827 6.205 -2.099 1.00 0.00 49 VAL A O 11
ATOM 12419 N N . LEU A 1 50 ? 7.054 4.669 -3.562 1.00 0.00 50 LEU A N 11
ATOM 12420 C CA . LEU A 1 50 ? 8.078 4.861 -4.579 1.00 0.00 50 LEU A CA 11
ATOM 12421 C C . LEU A 1 50 ? 7.787 6.073 -5.464 1.00 0.00 50 LEU A C 11
ATOM 12422 O O . LEU A 1 50 ? 8.684 6.493 -6.190 1.00 0.00 50 LEU A O 11
ATOM 12438 N N . VAL A 1 51 ? 6.559 6.602 -5.441 1.00 0.00 51 VAL A N 11
ATOM 12439 C CA . VAL A 1 51 ? 6.073 7.728 -6.228 1.00 0.00 51 VAL A CA 11
ATOM 12440 C C . VAL A 1 51 ? 5.039 8.502 -5.398 1.00 0.00 51 VAL A C 11
ATOM 12441 O O . VAL A 1 51 ? 4.561 7.995 -4.384 1.00 0.00 51 VAL A O 11
ATOM 12454 N N . THR A 1 52 ? 4.712 9.730 -5.788 1.00 0.00 52 THR A N 11
ATOM 12455 C CA . THR A 1 52 ? 3.732 10.548 -5.094 1.00 0.00 52 THR A CA 11
ATOM 12456 C C . THR A 1 52 ? 2.339 10.042 -5.481 1.00 0.00 52 THR A C 11
ATOM 12457 O O . THR A 1 52 ? 2.052 9.806 -6.660 1.00 0.00 52 THR A O 11
ATOM 12468 N N . VAL A 1 53 ? 1.495 9.851 -4.473 1.00 0.00 53 VAL A N 11
ATOM 12469 C CA . VAL A 1 53 ? 0.113 9.401 -4.573 1.00 0.00 53 VAL A CA 11
ATOM 12470 C C . VAL A 1 53 ? -0.775 10.664 -4.495 1.00 0.00 53 VAL A C 11
ATOM 12471 O O . VAL A 1 53 ? -0.279 11.792 -4.428 1.00 0.00 53 VAL A O 11
ATOM 12484 N N . GLU A 1 54 ? -2.095 10.510 -4.534 1.00 0.00 54 GLU A N 11
ATOM 12485 C CA . GLU A 1 54 ? -3.107 11.547 -4.434 1.00 0.00 54 GLU A CA 11
ATOM 12486 C C . GLU A 1 54 ? -4.186 11.050 -3.491 1.00 0.00 54 GLU A C 11
ATOM 12487 O O . GLU A 1 54 ? -4.239 9.870 -3.155 1.00 0.00 54 GLU A O 11
ATOM 12499 N N . GLU A 1 55 ? -5.036 11.954 -3.022 1.00 0.00 55 GLU A N 11
ATOM 12500 C CA . GLU A 1 55 ? -6.132 11.556 -2.161 1.00 0.00 55 GLU A CA 11
ATOM 12501 C C . GLU A 1 55 ? -7.053 10.689 -3.034 1.00 0.00 55 GLU A C 11
ATOM 12502 O O . GLU A 1 55 ? -7.250 10.991 -4.214 1.00 0.00 55 GLU A O 11
ATOM 12514 N N . ASP A 1 56 ? -7.617 9.622 -2.465 1.00 0.00 56 ASP A N 11
ATOM 12515 C CA . ASP A 1 56 ? -8.528 8.675 -3.115 1.00 0.00 56 ASP A CA 11
ATOM 12516 C C . ASP A 1 56 ? -7.885 7.799 -4.202 1.00 0.00 56 ASP A C 11
ATOM 12517 O O . ASP A 1 56 ? -8.600 7.047 -4.873 1.00 0.00 56 ASP A O 11
ATOM 12526 N N . ASP A 1 57 ? -6.568 7.872 -4.416 1.00 0.00 57 ASP A N 11
ATOM 12527 C CA . ASP A 1 57 ? -5.884 7.049 -5.423 1.00 0.00 57 ASP A CA 11
ATOM 12528 C C . ASP A 1 57 ? -5.735 5.619 -4.899 1.00 0.00 57 ASP A C 11
ATOM 12529 O O . ASP A 1 57 ? -5.744 5.394 -3.691 1.00 0.00 57 ASP A O 11
ATOM 12538 N N . THR A 1 58 ? -5.616 4.633 -5.781 1.00 0.00 58 THR A N 11
ATOM 12539 C CA . THR A 1 58 ? -5.482 3.231 -5.417 1.00 0.00 58 THR A CA 11
ATOM 12540 C C . THR A 1 58 ? -4.062 2.951 -4.954 1.00 0.00 58 THR A C 11
ATOM 12541 O O . THR A 1 58 ? -3.111 3.406 -5.590 1.00 0.00 58 THR A O 11
ATOM 12552 N N . ILE A 1 59 ? -3.908 2.208 -3.861 1.00 0.00 59 ILE A N 11
ATOM 12553 C CA . ILE A 1 59 ? -2.601 1.831 -3.350 1.00 0.00 59 ILE A CA 11
ATOM 12554 C C . ILE A 1 59 ? -2.361 0.409 -3.893 1.00 0.00 59 ILE A C 11
ATOM 12555 O O . ILE A 1 59 ? -3.261 -0.436 -3.823 1.00 0.00 59 ILE A O 11
ATOM 12571 N N . MET A 1 60 ? -1.171 0.129 -4.436 1.00 0.00 60 MET A N 11
ATOM 12572 C CA . MET A 1 60 ? -0.828 -1.175 -5.007 1.00 0.00 60 MET A CA 11
ATOM 12573 C C . MET A 1 60 ? 0.608 -1.563 -4.646 1.00 0.00 60 MET A C 11
ATOM 12574 O O . MET A 1 60 ? 1.431 -0.696 -4.342 1.00 0.00 60 MET A O 11
ATOM 12588 N N . GLU A 1 61 ? 0.932 -2.856 -4.748 1.00 0.00 61 GLU A N 11
ATOM 12589 C CA . GLU A 1 61 ? 2.254 -3.415 -4.439 1.00 0.00 61 GLU A CA 11
ATOM 12590 C C . GLU A 1 61 ? 3.385 -2.780 -5.256 1.00 0.00 61 GLU A C 11
ATOM 12591 O O . GLU A 1 61 ? 4.497 -2.613 -4.760 1.00 0.00 61 GLU A O 11
ATOM 12603 N N . GLU A 1 62 ? 3.102 -2.396 -6.498 1.00 0.00 62 GLU A N 11
ATOM 12604 C CA . GLU A 1 62 ? 4.049 -1.797 -7.432 1.00 0.00 62 GLU A CA 11
ATOM 12605 C C . GLU A 1 62 ? 4.373 -0.333 -7.122 1.00 0.00 62 GLU A C 11
ATOM 12606 O O . GLU A 1 62 ? 5.197 0.270 -7.812 1.00 0.00 62 GLU A O 11
ATOM 12618 N N . LEU A 1 63 ? 3.744 0.241 -6.095 1.00 0.00 63 LEU A N 11
ATOM 12619 C CA . LEU A 1 63 ? 3.929 1.625 -5.665 1.00 0.00 63 LEU A CA 11
ATOM 12620 C C . LEU A 1 63 ? 4.684 1.684 -4.339 1.00 0.00 63 LEU A C 11
ATOM 12621 O O . LEU A 1 63 ? 4.860 2.780 -3.805 1.00 0.00 63 LEU A O 11
ATOM 12637 N N . VAL A 1 64 ? 5.127 0.544 -3.799 1.00 0.00 64 VAL A N 11
ATOM 12638 C CA . VAL A 1 64 ? 5.846 0.463 -2.538 1.00 0.00 64 VAL A CA 11
ATOM 12639 C C . VAL A 1 64 ? 7.127 -0.351 -2.684 1.00 0.00 64 VAL A C 11
ATOM 12640 O O . VAL A 1 64 ? 7.197 -1.328 -3.436 1.00 0.00 64 VAL A O 11
ATOM 12653 N N . ASP A 1 65 ? 8.144 0.082 -1.949 1.00 0.00 65 ASP A N 11
ATOM 12654 C CA . ASP A 1 65 ? 9.473 -0.514 -1.906 1.00 0.00 65 ASP A CA 11
ATOM 12655 C C . ASP A 1 65 ? 9.559 -1.569 -0.794 1.00 0.00 65 ASP A C 11
ATOM 12656 O O . ASP A 1 65 ? 8.625 -1.734 -0.002 1.00 0.00 65 ASP A O 11
ATOM 12665 N N . ASN A 1 66 ? 10.686 -2.284 -0.733 1.00 0.00 66 ASN A N 11
ATOM 12666 C CA . ASN A 1 66 ? 10.973 -3.315 0.263 1.00 0.00 66 ASN A CA 11
ATOM 12667 C C . ASN A 1 66 ? 10.867 -2.724 1.680 1.00 0.00 66 ASN A C 11
ATOM 12668 O O . ASN A 1 66 ? 11.023 -1.510 1.842 1.00 0.00 66 ASN A O 11
ATOM 12679 N N . HIS A 1 67 ? 10.639 -3.546 2.711 1.00 0.00 67 HIS A N 11
ATOM 12680 C CA . HIS A 1 67 ? 10.501 -3.104 4.098 1.00 0.00 67 HIS A CA 11
ATOM 12681 C C . HIS A 1 67 ? 11.553 -3.708 5.033 1.00 0.00 67 HIS A C 11
ATOM 12682 O O . HIS A 1 67 ? 12.220 -4.695 4.706 1.00 0.00 67 HIS A O 11
ATOM 12696 N N . GLY A 1 68 ? 11.648 -3.138 6.238 1.00 0.00 68 GLY A N 11
ATOM 12697 C CA . GLY A 1 68 ? 12.577 -3.520 7.291 1.00 0.00 68 GLY A CA 11
ATOM 12698 C C . GLY A 1 68 ? 13.461 -2.322 7.636 1.00 0.00 68 GLY A C 11
ATOM 12699 O O . GLY A 1 68 ? 13.116 -1.180 7.326 1.00 0.00 68 GLY A O 11
ATOM 12703 N N . LYS A 1 69 ? 14.570 -2.557 8.338 1.00 0.00 69 LYS A N 11
ATOM 12704 C CA . LYS A 1 69 ? 15.550 -1.549 8.760 1.00 0.00 69 LYS A CA 11
ATOM 12705 C C . LYS A 1 69 ? 16.865 -1.836 8.044 1.00 0.00 69 LYS A C 11
ATOM 12706 O O . LYS A 1 69 ? 17.029 -2.905 7.456 1.00 0.00 69 LYS A O 11
ATOM 12725 N N . LYS A 1 70 ? 17.792 -0.881 8.069 1.00 0.00 70 LYS A N 11
ATOM 12726 C CA . LYS A 1 70 ? 19.128 -0.974 7.497 1.00 0.00 70 LYS A CA 11
ATOM 12727 C C . LYS A 1 70 ? 20.028 -0.069 8.331 1.00 0.00 70 LYS A C 11
ATOM 12728 O O . LYS A 1 70 ? 19.518 0.838 8.990 1.00 0.00 70 LYS A O 11
ATOM 12747 N N . ILE A 1 71 ? 21.339 -0.295 8.327 1.00 0.00 71 ILE A N 11
ATOM 12748 C CA . ILE A 1 71 ? 22.265 0.536 9.094 1.00 0.00 71 ILE A CA 11
ATOM 12749 C C . ILE A 1 71 ? 22.318 1.934 8.484 1.00 0.00 71 ILE A C 11
ATOM 12750 O O . ILE A 1 71 ? 22.572 2.087 7.284 1.00 0.00 71 ILE A O 11
ATOM 12766 N N . LYS A 1 72 ? 22.049 2.953 9.301 1.00 0.00 72 LYS A N 11
ATOM 12767 C CA . LYS A 1 72 ? 22.038 4.359 8.912 1.00 0.00 72 LYS A CA 11
ATOM 12768 C C . LYS A 1 72 ? 23.460 4.940 8.907 1.00 0.00 72 LYS A C 11
ATOM 12769 O O . LYS A 1 72 ? 23.751 5.895 9.629 1.00 0.00 72 LYS A O 11
ATOM 12788 N N . SER A 1 73 ? 24.360 4.355 8.121 1.00 0.00 73 SER A N 11
ATOM 12789 C CA . SER A 1 73 ? 25.739 4.802 7.992 1.00 0.00 73 SER A CA 11
ATOM 12790 C C . SER A 1 73 ? 26.118 4.632 6.522 1.00 0.00 73 SER A C 11
ATOM 12791 O O . SER A 1 73 ? 25.635 3.711 5.857 1.00 0.00 73 SER A O 11
ATOM 12799 N N . SER A 1 74 ? 26.950 5.530 5.997 1.00 0.00 74 SER A N 11
ATOM 12800 C CA . SER A 1 74 ? 27.379 5.494 4.606 1.00 0.00 74 SER A CA 11
ATOM 12801 C C . SER A 1 74 ? 28.292 4.293 4.309 1.00 0.00 74 SER A C 11
ATOM 12802 O O . SER A 1 74 ? 28.737 3.569 5.207 1.00 0.00 74 SER A O 11
ATOM 12810 N N . GLY A 1 75 ? 28.570 4.089 3.025 1.00 0.00 75 GLY A N 11
ATOM 12811 C CA . GLY A 1 75 ? 29.396 3.030 2.468 1.00 0.00 75 GLY A CA 11
ATOM 12812 C C . GLY A 1 75 ? 29.958 3.484 1.121 1.00 0.00 75 GLY A C 11
ATOM 12813 O O . GLY A 1 75 ? 29.958 4.687 0.846 1.00 0.00 75 GLY A O 11
ATOM 12817 N N . PRO A 1 76 ? 30.476 2.568 0.286 1.00 0.00 76 PRO A N 11
ATOM 12818 C CA . PRO A 1 76 ? 31.032 2.918 -1.016 1.00 0.00 76 PRO A CA 11
ATOM 12819 C C . PRO A 1 76 ? 29.970 3.489 -1.971 1.00 0.00 76 PRO A C 11
ATOM 12820 O O . PRO A 1 76 ? 28.768 3.512 -1.676 1.00 0.00 76 PRO A O 11
ATOM 12831 N N . SER A 1 77 ? 30.426 3.972 -3.122 1.00 0.00 77 SER A N 11
ATOM 12832 C CA . SER A 1 77 ? 29.636 4.551 -4.195 1.00 0.00 77 SER A CA 11
ATOM 12833 C C . SER A 1 77 ? 30.211 3.959 -5.483 1.00 0.00 77 SER A C 11
ATOM 12834 O O . SER A 1 77 ? 31.399 3.614 -5.519 1.00 0.00 77 SER A O 11
ATOM 12842 N N . SER A 1 78 ? 29.383 3.778 -6.513 1.00 0.00 78 SER A N 11
ATOM 12843 C CA . SER A 1 78 ? 29.855 3.229 -7.776 1.00 0.00 78 SER A CA 11
ATOM 12844 C C . SER A 1 78 ? 30.369 4.356 -8.677 1.00 0.00 78 SER A C 11
ATOM 12845 O O . SER A 1 78 ? 30.320 5.537 -8.326 1.00 0.00 78 SER A O 11
ATOM 12853 N N . GLY A 1 79 ? 30.850 3.982 -9.855 1.00 0.00 79 GLY A N 11
ATOM 12854 C CA . GLY A 1 79 ? 31.372 4.842 -10.899 1.00 0.00 79 GLY A CA 11
ATOM 12855 C C . GLY A 1 79 ? 31.159 4.075 -12.184 1.00 0.00 79 GLY A C 11
ATOM 12856 O O . GLY A 1 79 ? 30.673 4.650 -13.174 1.00 0.00 79 GLY A O 11
ATOM 12860 N N . GLY A 1 1 ? -18.434 -19.170 -6.845 1.00 0.00 1 GLY A N 12
ATOM 12861 C CA . GLY A 1 1 ? -19.121 -17.915 -6.510 1.00 0.00 1 GLY A CA 12
ATOM 12862 C C . GLY A 1 1 ? -18.457 -16.741 -7.207 1.00 0.00 1 GLY A C 12
ATOM 12863 O O . GLY A 1 1 ? -17.388 -16.903 -7.796 1.00 0.00 1 GLY A O 12
ATOM 12867 N N . SER A 1 2 ? -19.103 -15.573 -7.208 1.00 0.00 2 SER A N 12
ATOM 12868 C CA . SER A 1 2 ? -18.559 -14.373 -7.827 1.00 0.00 2 SER A CA 12
ATOM 12869 C C . SER A 1 2 ? -19.021 -13.123 -7.073 1.00 0.00 2 SER A C 12
ATOM 12870 O O . SER A 1 2 ? -18.169 -12.302 -6.731 1.00 0.00 2 SER A O 12
ATOM 12878 N N . SER A 1 3 ? -20.323 -12.982 -6.778 1.00 0.00 3 SER A N 12
ATOM 12879 C CA . SER A 1 3 ? -20.810 -11.806 -6.064 1.00 0.00 3 SER A CA 12
ATOM 12880 C C . SER A 1 3 ? -20.224 -11.735 -4.654 1.00 0.00 3 SER A C 12
ATOM 12881 O O . SER A 1 3 ? -19.931 -12.764 -4.032 1.00 0.00 3 SER A O 12
ATOM 12889 N N . GLY A 1 4 ? -20.159 -10.514 -4.127 1.00 0.00 4 GLY A N 12
ATOM 12890 C CA . GLY A 1 4 ? -19.627 -10.184 -2.817 1.00 0.00 4 GLY A CA 12
ATOM 12891 C C . GLY A 1 4 ? -18.225 -9.634 -3.041 1.00 0.00 4 GLY A C 12
ATOM 12892 O O . GLY A 1 4 ? -17.460 -10.170 -3.842 1.00 0.00 4 GLY A O 12
ATOM 12896 N N . SER A 1 5 ? -17.894 -8.504 -2.422 1.00 0.00 5 SER A N 12
ATOM 12897 C CA . SER A 1 5 ? -16.581 -7.877 -2.547 1.00 0.00 5 SER A CA 12
ATOM 12898 C C . SER A 1 5 ? -16.309 -7.052 -1.288 1.00 0.00 5 SER A C 12
ATOM 12899 O O . SER A 1 5 ? -17.249 -6.698 -0.564 1.00 0.00 5 SER A O 12
ATOM 12907 N N . SER A 1 6 ? -15.048 -6.707 -1.062 1.00 0.00 6 SER A N 12
ATOM 12908 C CA . SER A 1 6 ? -14.586 -5.938 0.086 1.00 0.00 6 SER A CA 12
ATOM 12909 C C . SER A 1 6 ? -13.920 -4.619 -0.334 1.00 0.00 6 SER A C 12
ATOM 12910 O O . SER A 1 6 ? -13.457 -3.872 0.525 1.00 0.00 6 SER A O 12
ATOM 12918 N N . GLY A 1 7 ? -13.920 -4.284 -1.630 1.00 0.00 7 GLY A N 12
ATOM 12919 C CA . GLY A 1 7 ? -13.302 -3.060 -2.125 1.00 0.00 7 GLY A CA 12
ATOM 12920 C C . GLY A 1 7 ? -11.780 -3.217 -2.128 1.00 0.00 7 GLY A C 12
ATOM 12921 O O . GLY A 1 7 ? -11.262 -4.342 -2.131 1.00 0.00 7 GLY A O 12
ATOM 12925 N N . SER A 1 8 ? -11.045 -2.107 -2.136 1.00 0.00 8 SER A N 12
ATOM 12926 C CA . SER A 1 8 ? -9.589 -2.131 -2.144 1.00 0.00 8 SER A CA 12
ATOM 12927 C C . SER A 1 8 ? -9.009 -0.972 -1.342 1.00 0.00 8 SER A C 12
ATOM 12928 O O . SER A 1 8 ? -9.699 0.024 -1.092 1.00 0.00 8 SER A O 12
ATOM 12936 N N . VAL A 1 9 ? -7.754 -1.114 -0.908 1.00 0.00 9 VAL A N 12
ATOM 12937 C CA . VAL A 1 9 ? -7.062 -0.087 -0.149 1.00 0.00 9 VAL A CA 12
ATOM 12938 C C . VAL A 1 9 ? -6.762 1.096 -1.071 1.00 0.00 9 VAL A C 12
ATOM 12939 O O . VAL A 1 9 ? -6.314 0.925 -2.210 1.00 0.00 9 VAL A O 12
ATOM 12952 N N . VAL A 1 10 ? -6.982 2.297 -0.549 1.00 0.00 10 VAL A N 12
ATOM 12953 C CA . VAL A 1 10 ? -6.749 3.562 -1.212 1.00 0.00 10 VAL A CA 12
ATOM 12954 C C . VAL A 1 10 ? -6.073 4.502 -0.204 1.00 0.00 10 VAL A C 12
ATOM 12955 O O . VAL A 1 10 ? -6.102 4.277 1.014 1.00 0.00 10 VAL A O 12
ATOM 12968 N N . ALA A 1 11 ? -5.432 5.540 -0.721 1.00 0.00 11 ALA A N 12
ATOM 12969 C CA . ALA A 1 11 ? -4.754 6.561 0.056 1.00 0.00 11 ALA A CA 12
ATOM 12970 C C . ALA A 1 11 ? -5.844 7.465 0.641 1.00 0.00 11 ALA A C 12
ATOM 12971 O O . ALA A 1 11 ? -6.632 8.049 -0.098 1.00 0.00 11 ALA A O 12
ATOM 12978 N N . LYS A 1 12 ? -5.951 7.541 1.966 1.00 0.00 12 LYS A N 12
ATOM 12979 C CA . LYS A 1 12 ? -6.948 8.373 2.649 1.00 0.00 12 LYS A CA 12
ATOM 12980 C C . LYS A 1 12 ? -6.736 9.853 2.330 1.00 0.00 12 LYS A C 12
ATOM 12981 O O . LYS A 1 12 ? -7.697 10.618 2.307 1.00 0.00 12 LYS A O 12
ATOM 13000 N N . VAL A 1 13 ? -5.488 10.249 2.114 1.00 0.00 13 VAL A N 12
ATOM 13001 C CA . VAL A 1 13 ? -5.046 11.598 1.809 1.00 0.00 13 VAL A CA 12
ATOM 13002 C C . VAL A 1 13 ? -3.984 11.503 0.717 1.00 0.00 13 VAL A C 12
ATOM 13003 O O . VAL A 1 13 ? -3.581 10.396 0.368 1.00 0.00 13 VAL A O 12
ATOM 13016 N N . LYS A 1 14 ? -3.537 12.625 0.150 1.00 0.00 14 LYS A N 12
ATOM 13017 C CA . LYS A 1 14 ? -2.489 12.602 -0.865 1.00 0.00 14 LYS A CA 12
ATOM 13018 C C . LYS A 1 14 ? -1.200 12.224 -0.126 1.00 0.00 14 LYS A C 12
ATOM 13019 O O . LYS A 1 14 ? -0.931 12.786 0.940 1.00 0.00 14 LYS A O 12
ATOM 13038 N N . ILE A 1 15 ? -0.406 11.295 -0.664 1.00 0.00 15 ILE A N 12
ATOM 13039 C CA . ILE A 1 15 ? 0.831 10.824 -0.042 1.00 0.00 15 ILE A CA 12
ATOM 13040 C C . ILE A 1 15 ? 2.017 11.079 -0.975 1.00 0.00 15 ILE A C 12
ATOM 13041 O O . ILE A 1 15 ? 2.129 10.416 -2.007 1.00 0.00 15 ILE A O 12
ATOM 13057 N N . PRO A 1 16 ? 2.923 12.016 -0.647 1.00 0.00 16 PRO A N 12
ATOM 13058 C CA . PRO A 1 16 ? 4.084 12.285 -1.478 1.00 0.00 16 PRO A CA 12
ATOM 13059 C C . PRO A 1 16 ? 5.071 11.125 -1.433 1.00 0.00 16 PRO A C 12
ATOM 13060 O O . PRO A 1 16 ? 5.238 10.471 -0.399 1.00 0.00 16 PRO A O 12
ATOM 13071 N N . GLU A 1 17 ? 5.784 10.927 -2.536 1.00 0.00 17 GLU A N 12
ATOM 13072 C CA . GLU A 1 17 ? 6.799 9.897 -2.684 1.00 0.00 17 GLU A CA 12
ATOM 13073 C C . GLU A 1 17 ? 7.851 10.026 -1.571 1.00 0.00 17 GLU A C 12
ATOM 13074 O O . GLU A 1 17 ? 8.125 11.114 -1.049 1.00 0.00 17 GLU A O 12
ATOM 13086 N N . GLY A 1 18 ? 8.456 8.901 -1.205 1.00 0.00 18 GLY A N 12
ATOM 13087 C CA . GLY A 1 18 ? 9.491 8.846 -0.191 1.00 0.00 18 GLY A CA 12
ATOM 13088 C C . GLY A 1 18 ? 8.987 9.127 1.220 1.00 0.00 18 GLY A C 12
ATOM 13089 O O . GLY A 1 18 ? 9.744 9.647 2.041 1.00 0.00 18 GLY A O 12
ATOM 13093 N N . THR A 1 19 ? 7.733 8.783 1.510 1.00 0.00 19 THR A N 12
ATOM 13094 C CA . THR A 1 19 ? 7.080 8.955 2.802 1.00 0.00 19 THR A CA 12
ATOM 13095 C C . THR A 1 19 ? 6.703 7.560 3.316 1.00 0.00 19 THR A C 12
ATOM 13096 O O . THR A 1 19 ? 6.460 6.663 2.497 1.00 0.00 19 THR A O 12
ATOM 13107 N N . ILE A 1 20 ? 6.648 7.350 4.634 1.00 0.00 20 ILE A N 12
ATOM 13108 C CA . ILE A 1 20 ? 6.306 6.065 5.231 1.00 0.00 20 ILE A CA 12
ATOM 13109 C C . ILE A 1 20 ? 4.798 6.011 5.496 1.00 0.00 20 ILE A C 12
ATOM 13110 O O . ILE A 1 20 ? 4.267 6.862 6.207 1.00 0.00 20 ILE A O 12
ATOM 13126 N N . LEU A 1 21 ? 4.127 4.996 4.947 1.00 0.00 21 LEU A N 12
ATOM 13127 C CA . LEU A 1 21 ? 2.688 4.786 5.080 1.00 0.00 21 LEU A CA 12
ATOM 13128 C C . LEU A 1 21 ? 2.309 4.530 6.534 1.00 0.00 21 LEU A C 12
ATOM 13129 O O . LEU A 1 21 ? 3.052 3.877 7.270 1.00 0.00 21 LEU A O 12
ATOM 13145 N N . THR A 1 22 ? 1.119 4.970 6.937 1.00 0.00 22 THR A N 12
ATOM 13146 C CA . THR A 1 22 ? 0.580 4.796 8.280 1.00 0.00 22 THR A CA 12
ATOM 13147 C C . THR A 1 22 ? -0.913 4.484 8.146 1.00 0.00 22 THR A C 12
ATOM 13148 O O . THR A 1 22 ? -1.497 4.722 7.081 1.00 0.00 22 THR A O 12
ATOM 13159 N N . MET A 1 23 ? -1.555 3.969 9.203 1.00 0.00 23 MET A N 12
ATOM 13160 C CA . MET A 1 23 ? -2.986 3.666 9.141 1.00 0.00 23 MET A CA 12
ATOM 13161 C C . MET A 1 23 ? -3.791 4.949 8.910 1.00 0.00 23 MET A C 12
ATOM 13162 O O . MET A 1 23 ? -4.812 4.929 8.229 1.00 0.00 23 MET A O 12
ATOM 13176 N N . ASP A 1 24 ? -3.312 6.077 9.432 1.00 0.00 24 ASP A N 12
ATOM 13177 C CA . ASP A 1 24 ? -3.939 7.392 9.307 1.00 0.00 24 ASP A CA 12
ATOM 13178 C C . ASP A 1 24 ? -4.104 7.849 7.859 1.00 0.00 24 ASP A C 12
ATOM 13179 O O . ASP A 1 24 ? -5.023 8.611 7.554 1.00 0.00 24 ASP A O 12
ATOM 13188 N N . MET A 1 25 ? -3.228 7.378 6.971 1.00 0.00 25 MET A N 12
ATOM 13189 C CA . MET A 1 25 ? -3.215 7.729 5.561 1.00 0.00 25 MET A CA 12
ATOM 13190 C C . MET A 1 25 ? -3.752 6.609 4.668 1.00 0.00 25 MET A C 12
ATOM 13191 O O . MET A 1 25 ? -3.663 6.715 3.448 1.00 0.00 25 MET A O 12
ATOM 13205 N N . LEU A 1 26 ? -4.335 5.543 5.222 1.00 0.00 26 LEU A N 12
ATOM 13206 C CA . LEU A 1 26 ? -4.860 4.429 4.434 1.00 0.00 26 LEU A CA 12
ATOM 13207 C C . LEU A 1 26 ? -6.300 4.138 4.815 1.00 0.00 26 LEU A C 12
ATOM 13208 O O . LEU A 1 26 ? -6.691 4.265 5.975 1.00 0.00 26 LEU A O 12
ATOM 13224 N N . THR A 1 27 ? -7.096 3.717 3.843 1.00 0.00 27 THR A N 12
ATOM 13225 C CA . THR A 1 27 ? -8.499 3.375 4.005 1.00 0.00 27 THR A CA 12
ATOM 13226 C C . THR A 1 27 ? -8.853 2.358 2.916 1.00 0.00 27 THR A C 12
ATOM 13227 O O . THR A 1 27 ? -7.992 2.001 2.114 1.00 0.00 27 THR A O 12
ATOM 13238 N N . VAL A 1 28 ? -10.086 1.858 2.885 1.00 0.00 28 VAL A N 12
ATOM 13239 C CA . VAL A 1 28 ? -10.551 0.898 1.890 1.00 0.00 28 VAL A CA 12
ATOM 13240 C C . VAL A 1 28 ? -11.889 1.398 1.380 1.00 0.00 28 VAL A C 12
ATOM 13241 O O . VAL A 1 28 ? -12.811 1.618 2.173 1.00 0.00 28 VAL A O 12
ATOM 13254 N N . LYS A 1 29 ? -11.970 1.668 0.078 1.00 0.00 29 LYS A N 12
ATOM 13255 C CA . LYS A 1 29 ? -13.183 2.147 -0.564 1.00 0.00 29 LYS A CA 12
ATOM 13256 C C . LYS A 1 29 ? -13.946 0.940 -1.059 1.00 0.00 29 LYS A C 12
ATOM 13257 O O . LYS A 1 29 ? -13.484 0.249 -1.973 1.00 0.00 29 LYS A O 12
ATOM 13276 N N . VAL A 1 30 ? -15.063 0.644 -0.401 1.00 0.00 30 VAL A N 12
ATOM 13277 C CA . VAL A 1 30 ? -15.930 -0.471 -0.759 1.00 0.00 30 VAL A CA 12
ATOM 13278 C C . VAL A 1 30 ? -16.358 -0.212 -2.212 1.00 0.00 30 VAL A C 12
ATOM 13279 O O . VAL A 1 30 ? -16.693 0.928 -2.543 1.00 0.00 30 VAL A O 12
ATOM 13292 N N . GLY A 1 31 ? -16.301 -1.225 -3.078 1.00 0.00 31 GLY A N 12
ATOM 13293 C CA . GLY A 1 31 ? -16.673 -1.080 -4.475 1.00 0.00 31 GLY A CA 12
ATOM 13294 C C . GLY A 1 31 ? -16.098 -2.212 -5.311 1.00 0.00 31 GLY A C 12
ATOM 13295 O O . GLY A 1 31 ? -16.772 -3.212 -5.561 1.00 0.00 31 GLY A O 12
ATOM 13299 N N . GLU A 1 32 ? -14.839 -2.083 -5.727 1.00 0.00 32 GLU A N 12
ATOM 13300 C CA . GLU A 1 32 ? -14.153 -3.082 -6.544 1.00 0.00 32 GLU A CA 12
ATOM 13301 C C . GLU A 1 32 ? -12.854 -3.541 -5.875 1.00 0.00 32 GLU A C 12
ATOM 13302 O O . GLU A 1 32 ? -12.221 -2.753 -5.177 1.00 0.00 32 GLU A O 12
ATOM 13314 N N . PRO A 1 33 ? -12.415 -4.791 -6.110 1.00 0.00 33 PRO A N 12
ATOM 13315 C CA . PRO A 1 33 ? -11.193 -5.315 -5.517 1.00 0.00 33 PRO A CA 12
ATOM 13316 C C . PRO A 1 33 ? -9.923 -4.694 -6.105 1.00 0.00 33 PRO A C 12
ATOM 13317 O O . PRO A 1 33 ? -8.872 -4.828 -5.486 1.00 0.00 33 PRO A O 12
ATOM 13328 N N . LYS A 1 34 ? -10.021 -4.021 -7.261 1.00 0.00 34 LYS A N 12
ATOM 13329 C CA . LYS A 1 34 ? -8.928 -3.365 -7.976 1.00 0.00 34 LYS A CA 12
ATOM 13330 C C . LYS A 1 34 ? -8.119 -2.502 -7.013 1.00 0.00 34 LYS A C 12
ATOM 13331 O O . LYS A 1 34 ? -8.584 -1.421 -6.641 1.00 0.00 34 LYS A O 12
ATOM 13350 N N . GLY A 1 35 ? -6.921 -2.946 -6.648 1.00 0.00 35 GLY A N 12
ATOM 13351 C CA . GLY A 1 35 ? -6.004 -2.292 -5.731 1.00 0.00 35 GLY A CA 12
ATOM 13352 C C . GLY A 1 35 ? -5.490 -3.320 -4.728 1.00 0.00 35 GLY A C 12
ATOM 13353 O O . GLY A 1 35 ? -5.751 -4.517 -4.859 1.00 0.00 35 GLY A O 12
ATOM 13357 N N . TYR A 1 36 ? -4.738 -2.868 -3.727 1.00 0.00 36 TYR A N 12
ATOM 13358 C CA . TYR A 1 36 ? -4.198 -3.763 -2.713 1.00 0.00 36 TYR A CA 12
ATOM 13359 C C . TYR A 1 36 ? -5.355 -4.365 -1.888 1.00 0.00 36 TYR A C 12
ATOM 13360 O O . TYR A 1 36 ? -6.297 -3.632 -1.552 1.00 0.00 36 TYR A O 12
ATOM 13378 N N . PRO A 1 37 ? -5.304 -5.660 -1.521 1.00 0.00 37 PRO A N 12
ATOM 13379 C CA . PRO A 1 37 ? -6.362 -6.303 -0.751 1.00 0.00 37 PRO A CA 12
ATOM 13380 C C . PRO A 1 37 ? -6.465 -5.717 0.669 1.00 0.00 37 PRO A C 12
ATOM 13381 O O . PRO A 1 37 ? -5.452 -5.593 1.365 1.00 0.00 37 PRO A O 12
ATOM 13392 N N . PRO A 1 38 ? -7.679 -5.409 1.158 1.00 0.00 38 PRO A N 12
ATOM 13393 C CA . PRO A 1 38 ? -7.873 -4.834 2.485 1.00 0.00 38 PRO A CA 12
ATOM 13394 C C . PRO A 1 38 ? -7.628 -5.794 3.655 1.00 0.00 38 PRO A C 12
ATOM 13395 O O . PRO A 1 38 ? -7.453 -5.319 4.780 1.00 0.00 38 PRO A O 12
ATOM 13406 N N . GLU A 1 39 ? -7.592 -7.109 3.431 1.00 0.00 39 GLU A N 12
ATOM 13407 C CA . GLU A 1 39 ? -7.366 -8.103 4.484 1.00 0.00 39 GLU A CA 12
ATOM 13408 C C . GLU A 1 39 ? -5.918 -8.078 4.995 1.00 0.00 39 GLU A C 12
ATOM 13409 O O . GLU A 1 39 ? -5.654 -8.464 6.139 1.00 0.00 39 GLU A O 12
ATOM 13421 N N .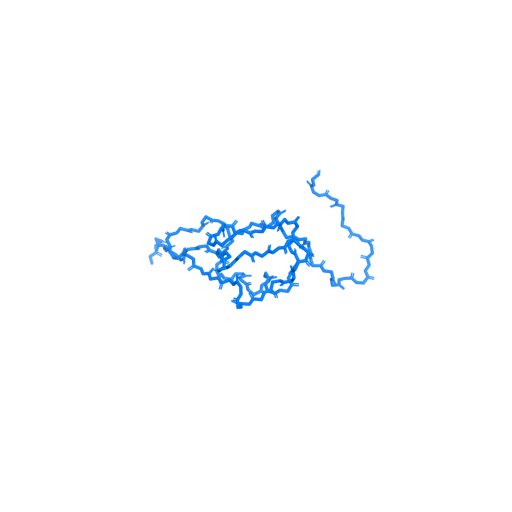 ASP A 1 40 ? -4.993 -7.564 4.177 1.00 0.00 40 ASP A N 12
ATOM 13422 C CA . ASP A 1 40 ? -3.563 -7.490 4.474 1.00 0.00 40 ASP A CA 12
ATOM 13423 C C . ASP A 1 40 ? -3.045 -6.054 4.602 1.00 0.00 40 ASP A C 12
ATOM 13424 O O . ASP A 1 40 ? -1.840 -5.824 4.645 1.00 0.00 40 ASP A O 12
ATOM 13433 N N . ILE A 1 41 ? -3.948 -5.073 4.707 1.00 0.00 41 ILE A N 12
ATOM 13434 C CA . ILE A 1 41 ? -3.639 -3.644 4.830 1.00 0.00 41 ILE A CA 12
ATOM 13435 C C . ILE A 1 41 ? -2.524 -3.335 5.845 1.00 0.00 41 ILE A C 12
ATOM 13436 O O . ILE A 1 41 ? -1.712 -2.437 5.618 1.00 0.00 41 ILE A O 12
ATOM 13452 N N . PHE A 1 42 ? -2.467 -4.078 6.953 1.00 0.00 42 PHE A N 12
ATOM 13453 C CA . PHE A 1 42 ? -1.493 -3.893 8.014 1.00 0.00 42 PHE A CA 12
ATOM 13454 C C . PHE A 1 42 ? -0.044 -4.024 7.542 1.00 0.00 42 PHE A C 12
ATOM 13455 O O . PHE A 1 42 ? 0.834 -3.461 8.195 1.00 0.00 42 PHE A O 12
ATOM 13472 N N . ASN A 1 43 ? 0.248 -4.722 6.437 1.00 0.00 43 ASN A N 12
ATOM 13473 C CA . ASN A 1 43 ? 1.627 -4.844 5.961 1.00 0.00 43 ASN A CA 12
ATOM 13474 C C . ASN A 1 43 ? 2.079 -3.586 5.231 1.00 0.00 43 ASN A C 12
ATOM 13475 O O . ASN A 1 43 ? 3.260 -3.231 5.314 1.00 0.00 43 ASN A O 12
ATOM 13486 N N . LEU A 1 44 ? 1.159 -2.903 4.535 1.00 0.00 44 LEU A N 12
ATOM 13487 C CA . LEU A 1 44 ? 1.459 -1.669 3.808 1.00 0.00 44 LEU A CA 12
ATOM 13488 C C . LEU A 1 44 ? 1.904 -0.605 4.803 1.00 0.00 44 LEU A C 12
ATOM 13489 O O . LEU A 1 44 ? 2.731 0.247 4.481 1.00 0.00 44 LEU A O 12
ATOM 13505 N N . VAL A 1 45 ? 1.305 -0.626 5.993 1.00 0.00 45 VAL A N 12
ATOM 13506 C CA . VAL A 1 45 ? 1.588 0.305 7.073 1.00 0.00 45 VAL A CA 12
ATOM 13507 C C . VAL A 1 45 ? 3.067 0.132 7.420 1.00 0.00 45 VAL A C 12
ATOM 13508 O O . VAL A 1 45 ? 3.494 -0.958 7.790 1.00 0.00 45 VAL A O 12
ATOM 13521 N N . GLY A 1 46 ? 3.868 1.180 7.235 1.00 0.00 46 GLY A N 12
ATOM 13522 C CA . GLY A 1 46 ? 5.293 1.185 7.508 1.00 0.00 46 GLY A CA 12
ATOM 13523 C C . GLY A 1 46 ? 6.165 1.076 6.255 1.00 0.00 46 GLY A C 12
ATOM 13524 O O . GLY A 1 46 ? 7.390 1.144 6.387 1.00 0.00 46 GLY A O 12
ATOM 13528 N N . LYS A 1 47 ? 5.614 0.853 5.056 1.00 0.00 47 LYS A N 12
ATOM 13529 C CA . LYS A 1 47 ? 6.435 0.774 3.839 1.00 0.00 47 LYS A CA 12
ATOM 13530 C C . LYS A 1 47 ? 6.630 2.190 3.284 1.00 0.00 47 LYS A C 12
ATOM 13531 O O . LYS A 1 47 ? 5.859 3.092 3.620 1.00 0.00 47 LYS A O 12
ATOM 13550 N N . LYS A 1 48 ? 7.666 2.409 2.468 1.00 0.00 48 LYS A N 12
ATOM 13551 C CA . LYS A 1 48 ? 7.941 3.714 1.863 1.00 0.00 48 LYS A CA 12
ATOM 13552 C C . LYS A 1 48 ? 7.325 3.714 0.471 1.00 0.00 48 LYS A C 12
ATOM 13553 O O . LYS A 1 48 ? 7.470 2.719 -0.240 1.00 0.00 48 LYS A O 12
ATOM 13572 N N . VAL A 1 49 ? 6.635 4.785 0.088 1.00 0.00 49 VAL A N 12
ATOM 13573 C CA . VAL A 1 49 ? 6.034 4.866 -1.240 1.00 0.00 49 VAL A CA 12
ATOM 13574 C C . VAL A 1 49 ? 7.105 5.193 -2.282 1.00 0.00 49 VAL A C 12
ATOM 13575 O O . VAL A 1 49 ? 7.977 6.030 -2.029 1.00 0.00 49 VAL A O 12
ATOM 13588 N N . LEU A 1 50 ? 7.008 4.544 -3.442 1.00 0.00 50 LEU A N 12
ATOM 13589 C CA . LEU A 1 50 ? 7.911 4.709 -4.580 1.00 0.00 50 LEU A CA 12
ATOM 13590 C C . LEU A 1 50 ? 7.505 5.882 -5.469 1.00 0.00 50 LEU A C 12
ATOM 13591 O O . LEU A 1 50 ? 8.327 6.326 -6.269 1.00 0.00 50 LEU A O 12
ATOM 13607 N N . VAL A 1 51 ? 6.267 6.372 -5.352 1.00 0.00 51 VAL A N 12
ATOM 13608 C CA . VAL A 1 51 ? 5.727 7.470 -6.147 1.00 0.00 51 VAL A CA 12
ATOM 13609 C C . VAL A 1 51 ? 4.731 8.290 -5.325 1.00 0.00 51 VAL A C 12
ATOM 13610 O O . VAL A 1 51 ? 4.279 7.848 -4.265 1.00 0.00 51 VAL A O 12
ATOM 13623 N N . THR A 1 52 ? 4.417 9.501 -5.790 1.00 0.00 52 THR A N 12
ATOM 13624 C CA . THR A 1 52 ? 3.457 10.381 -5.144 1.00 0.00 52 THR A CA 12
ATOM 13625 C C . THR A 1 52 ? 2.086 9.841 -5.549 1.00 0.00 52 THR A C 12
ATOM 13626 O O . THR A 1 52 ? 1.809 9.699 -6.741 1.00 0.00 52 THR A O 12
ATOM 13637 N N . VAL A 1 53 ? 1.268 9.495 -4.568 1.00 0.00 53 VAL A N 12
ATOM 13638 C CA . VAL A 1 53 ? -0.078 8.969 -4.748 1.00 0.00 53 VAL A CA 12
ATOM 13639 C C . VAL A 1 53 ? -1.031 10.097 -4.353 1.00 0.00 53 VAL A C 12
ATOM 13640 O O . VAL A 1 53 ? -0.763 10.811 -3.386 1.00 0.00 53 VAL A O 12
ATOM 13653 N N . GLU A 1 54 ? -2.122 10.293 -5.091 1.00 0.00 54 GLU A N 12
ATOM 13654 C CA . GLU A 1 54 ? -3.079 11.350 -4.787 1.00 0.00 54 GLU A CA 12
ATOM 13655 C C . GLU A 1 54 ? -4.125 10.906 -3.763 1.00 0.00 54 GLU A C 12
ATOM 13656 O O . GLU A 1 54 ? -4.112 9.784 -3.261 1.00 0.00 54 GLU A O 12
ATOM 13668 N N . GLU A 1 55 ? -4.990 11.834 -3.370 1.00 0.00 55 GLU A N 12
ATOM 13669 C CA . GLU A 1 55 ? -6.035 11.596 -2.395 1.00 0.00 55 GLU A CA 12
ATOM 13670 C C . GLU A 1 55 ? -7.120 10.708 -2.996 1.00 0.00 55 GLU A C 12
ATOM 13671 O O . GLU A 1 55 ? -7.639 10.986 -4.084 1.00 0.00 55 GLU A O 12
ATOM 13683 N N . ASP A 1 56 ? -7.514 9.680 -2.244 1.00 0.00 56 ASP A N 12
ATOM 13684 C CA . ASP A 1 56 ? -8.519 8.682 -2.603 1.00 0.00 56 ASP A CA 12
ATOM 13685 C C . ASP A 1 56 ? -8.001 7.798 -3.759 1.00 0.00 56 ASP A C 12
ATOM 13686 O O . ASP A 1 56 ? -8.769 7.031 -4.345 1.00 0.00 56 ASP A O 12
ATOM 13695 N N . ASP A 1 57 ? -6.713 7.902 -4.125 1.00 0.00 57 ASP A N 12
ATOM 13696 C CA . ASP A 1 57 ? -6.087 7.122 -5.198 1.00 0.00 57 ASP A CA 12
ATOM 13697 C C . ASP A 1 57 ? -5.886 5.675 -4.728 1.00 0.00 57 ASP A C 12
ATOM 13698 O O . ASP A 1 57 ? -5.743 5.401 -3.534 1.00 0.00 57 ASP A O 12
ATOM 13707 N N . THR A 1 58 ? -5.856 4.735 -5.658 1.00 0.00 58 THR A N 12
ATOM 13708 C CA . THR A 1 58 ? -5.726 3.311 -5.399 1.00 0.00 58 THR A CA 12
ATOM 13709 C C . THR A 1 58 ? -4.290 2.922 -5.092 1.00 0.00 58 THR A C 12
ATOM 13710 O O . THR A 1 58 ? -3.367 3.284 -5.826 1.00 0.00 58 THR A O 12
ATOM 13721 N N . ILE A 1 59 ? -4.094 2.193 -3.991 1.00 0.00 59 ILE A N 12
ATOM 13722 C CA . ILE A 1 59 ? -2.768 1.741 -3.602 1.00 0.00 59 ILE A CA 12
ATOM 13723 C C . ILE A 1 59 ? -2.547 0.368 -4.251 1.00 0.00 59 ILE A C 12
ATOM 13724 O O . ILE A 1 59 ? -3.499 -0.399 -4.419 1.00 0.00 59 ILE A O 12
ATOM 13740 N N . MET A 1 60 ? -1.304 0.039 -4.608 1.00 0.00 60 MET A N 12
ATOM 13741 C CA . MET A 1 60 ? -0.919 -1.237 -5.207 1.00 0.00 60 MET A CA 12
ATOM 13742 C C . MET A 1 60 ? 0.441 -1.641 -4.639 1.00 0.00 60 MET A C 12
ATOM 13743 O O . MET A 1 60 ? 1.154 -0.814 -4.061 1.00 0.00 60 MET A O 12
ATOM 13757 N N . GLU A 1 61 ? 0.804 -2.913 -4.797 1.00 0.00 61 GLU A N 12
ATOM 13758 C CA . GLU A 1 61 ? 2.070 -3.470 -4.322 1.00 0.00 61 GLU A CA 12
ATOM 13759 C C . GLU A 1 61 ? 3.257 -2.840 -5.055 1.00 0.00 61 GLU A C 12
ATOM 13760 O O . GLU A 1 61 ? 4.351 -2.744 -4.506 1.00 0.00 61 GLU A O 12
ATOM 13772 N N . GLU A 1 62 ? 3.030 -2.364 -6.280 1.00 0.00 62 GLU A N 12
ATOM 13773 C CA . GLU A 1 62 ? 4.056 -1.743 -7.107 1.00 0.00 62 GLU A CA 12
ATOM 13774 C C . GLU A 1 62 ? 4.434 -0.347 -6.609 1.00 0.00 62 GLU A C 12
ATOM 13775 O O . GLU A 1 62 ? 5.441 0.202 -7.048 1.00 0.00 62 GLU A O 12
ATOM 13787 N N . LEU A 1 63 ? 3.632 0.257 -5.730 1.00 0.00 63 LEU A N 12
ATOM 13788 C CA . LEU A 1 63 ? 3.873 1.607 -5.231 1.00 0.00 63 LEU A CA 12
ATOM 13789 C C . LEU A 1 63 ? 4.648 1.636 -3.916 1.00 0.00 63 LEU A C 12
ATOM 13790 O O . LEU A 1 63 ? 4.797 2.720 -3.355 1.00 0.00 63 LEU A O 12
ATOM 13806 N N . VAL A 1 64 ? 5.148 0.505 -3.406 1.00 0.00 64 VAL A N 12
ATOM 13807 C CA . VAL A 1 64 ? 5.876 0.450 -2.137 1.00 0.00 64 VAL A CA 12
ATOM 13808 C C . VAL A 1 64 ? 7.234 -0.250 -2.267 1.00 0.00 64 VAL A C 12
ATOM 13809 O O . VAL A 1 64 ? 7.334 -1.383 -2.732 1.00 0.00 64 VAL A O 12
ATOM 13822 N N . ASP A 1 65 ? 8.295 0.440 -1.848 1.00 0.00 65 ASP A N 12
ATOM 13823 C CA . ASP A 1 65 ? 9.680 -0.026 -1.869 1.00 0.00 65 ASP A CA 12
ATOM 13824 C C . ASP A 1 65 ? 9.870 -1.031 -0.742 1.00 0.00 65 ASP A C 12
ATOM 13825 O O . ASP A 1 65 ? 9.927 -0.635 0.428 1.00 0.00 65 ASP A O 12
ATOM 13834 N N . ASN A 1 66 ? 9.893 -2.327 -1.050 1.00 0.00 66 ASN A N 12
ATOM 13835 C CA . ASN A 1 66 ? 10.068 -3.383 -0.051 1.00 0.00 66 ASN A CA 12
ATOM 13836 C C . ASN A 1 66 ? 10.315 -4.733 -0.727 1.00 0.00 66 ASN A C 12
ATOM 13837 O O . ASN A 1 66 ? 9.942 -4.895 -1.888 1.00 0.00 66 ASN A O 12
ATOM 13848 N N . HIS A 1 67 ? 10.911 -5.696 -0.012 1.00 0.00 67 HIS A N 12
ATOM 13849 C CA . HIS A 1 67 ? 11.196 -7.040 -0.522 1.00 0.00 67 HIS A CA 12
ATOM 13850 C C . HIS A 1 67 ? 11.099 -8.085 0.594 1.00 0.00 67 HIS A C 12
ATOM 13851 O O . HIS A 1 67 ? 10.330 -9.032 0.474 1.00 0.00 67 HIS A O 12
ATOM 13865 N N . GLY A 1 68 ? 11.842 -7.930 1.695 1.00 0.00 68 GLY A N 12
ATOM 13866 C CA . GLY A 1 68 ? 11.830 -8.877 2.804 1.00 0.00 68 GLY A CA 12
ATOM 13867 C C . GLY A 1 68 ? 13.023 -8.637 3.719 1.00 0.00 68 GLY A C 12
ATOM 13868 O O . GLY A 1 68 ? 14.158 -8.935 3.347 1.00 0.00 68 GLY A O 12
ATOM 13872 N N . LYS A 1 69 ? 12.789 -8.092 4.916 1.00 0.00 69 LYS A N 12
ATOM 13873 C CA . LYS A 1 69 ? 13.837 -7.796 5.898 1.00 0.00 69 LYS A CA 12
ATOM 13874 C C . LYS A 1 69 ? 13.400 -8.238 7.287 1.00 0.00 69 LYS A C 12
ATOM 13875 O O . LYS A 1 69 ? 14.110 -9.012 7.930 1.00 0.00 69 LYS A O 12
ATOM 13894 N N . LYS A 1 70 ? 12.269 -7.741 7.794 1.00 0.00 70 LYS A N 12
ATOM 13895 C CA . LYS A 1 70 ? 11.789 -8.134 9.124 1.00 0.00 70 LYS A CA 12
ATOM 13896 C C . LYS A 1 70 ? 11.292 -9.564 9.171 1.00 0.00 70 LYS A C 12
ATOM 13897 O O . LYS A 1 70 ? 11.246 -10.148 10.253 1.00 0.00 70 LYS A O 12
ATOM 13916 N N . ILE A 1 71 ? 10.942 -10.118 8.021 1.00 0.00 71 ILE A N 12
ATOM 13917 C CA . ILE A 1 71 ? 10.449 -11.467 7.846 1.00 0.00 71 ILE A CA 12
ATOM 13918 C C . ILE A 1 71 ? 11.180 -12.013 6.625 1.00 0.00 71 ILE A C 12
ATOM 13919 O O . ILE A 1 71 ? 11.578 -11.234 5.749 1.00 0.00 71 ILE A O 12
ATOM 13935 N N . LYS A 1 72 ? 11.359 -13.334 6.565 1.00 0.00 72 LYS A N 12
ATOM 13936 C CA . LYS A 1 72 ? 12.021 -14.006 5.455 1.00 0.00 72 LYS A CA 12
ATOM 13937 C C . LYS A 1 72 ? 11.117 -15.071 4.861 1.00 0.00 72 LYS A C 12
ATOM 13938 O O . LYS A 1 72 ? 10.044 -15.378 5.392 1.00 0.00 72 LYS A O 12
ATOM 13957 N N . SER A 1 73 ? 11.579 -15.627 3.754 1.00 0.00 73 SER A N 12
ATOM 13958 C CA . SER A 1 73 ? 10.955 -16.677 2.985 1.00 0.00 73 SER A CA 12
ATOM 13959 C C . SER A 1 73 ? 11.051 -17.959 3.813 1.00 0.00 73 SER A C 12
ATOM 13960 O O . SER A 1 73 ? 12.124 -18.552 3.909 1.00 0.00 73 SER A O 12
ATOM 13968 N N . SER A 1 74 ? 10.001 -18.312 4.549 1.00 0.00 74 SER A N 12
ATOM 13969 C CA . SER A 1 74 ? 9.954 -19.529 5.353 1.00 0.00 74 SER A CA 12
ATOM 13970 C C . SER A 1 74 ? 9.420 -20.657 4.456 1.00 0.00 74 SER A C 12
ATOM 13971 O O . SER A 1 74 ? 8.922 -20.400 3.354 1.00 0.00 74 SER A O 12
ATOM 13979 N N . GLY A 1 75 ? 9.486 -21.905 4.907 1.00 0.00 75 GLY A N 12
ATOM 13980 C CA . GLY A 1 75 ? 8.996 -23.030 4.130 1.00 0.00 75 GLY A CA 12
ATOM 13981 C C . GLY A 1 75 ? 9.934 -23.389 2.978 1.00 0.00 75 GLY A C 12
ATOM 13982 O O . GLY A 1 75 ? 11.049 -22.869 2.896 1.00 0.00 75 GLY A O 12
ATOM 13986 N N . PRO A 1 76 ? 9.499 -24.271 2.061 1.00 0.00 76 PRO A N 12
ATOM 13987 C CA . PRO A 1 76 ? 10.277 -24.746 0.913 1.00 0.00 76 PRO A CA 12
ATOM 13988 C C . PRO A 1 76 ? 10.575 -23.695 -0.170 1.00 0.00 76 PRO A C 12
ATOM 13989 O O . PRO A 1 76 ? 10.928 -24.065 -1.289 1.00 0.00 76 PRO A O 12
ATOM 14000 N N . SER A 1 77 ? 10.409 -22.397 0.102 1.00 0.00 77 SER A N 12
ATOM 14001 C CA . SER A 1 77 ? 10.665 -21.291 -0.829 1.00 0.00 77 SER A CA 12
ATOM 14002 C C . SER A 1 77 ? 9.611 -21.164 -1.943 1.00 0.00 77 SER A C 12
ATOM 14003 O O . SER A 1 77 ? 9.749 -20.329 -2.836 1.00 0.00 77 SER A O 12
ATOM 14011 N N . SER A 1 78 ? 8.562 -21.990 -1.926 1.00 0.00 78 SER A N 12
ATOM 14012 C CA . SER A 1 78 ? 7.486 -21.977 -2.907 1.00 0.00 78 SER A CA 12
ATOM 14013 C C . SER A 1 78 ? 6.194 -21.561 -2.211 1.00 0.00 78 SER A C 12
ATOM 14014 O O . SER A 1 78 ? 6.050 -21.739 -0.997 1.00 0.00 78 SER A O 12
ATOM 14022 N N . GLY A 1 79 ? 5.245 -21.052 -2.987 1.00 0.00 79 GLY A N 12
ATOM 14023 C CA . GLY A 1 79 ? 3.946 -20.587 -2.541 1.00 0.00 79 GLY A CA 12
ATOM 14024 C C . GLY A 1 79 ? 3.228 -19.943 -3.709 1.00 0.00 79 GLY A C 12
ATOM 14025 O O . GLY A 1 79 ? 3.720 -20.028 -4.851 1.00 0.00 79 GLY A O 12
ATOM 14029 N N . GLY A 1 1 ? -22.001 -18.324 7.292 1.00 0.00 1 GLY A N 13
ATOM 14030 C CA . GLY A 1 1 ? -21.550 -17.169 6.509 1.00 0.00 1 GLY A CA 13
ATOM 14031 C C . GLY A 1 1 ? -21.237 -15.976 7.397 1.00 0.00 1 GLY A C 13
ATOM 14032 O O . GLY A 1 1 ? -22.138 -15.468 8.059 1.00 0.00 1 GLY A O 13
ATOM 14036 N N . SER A 1 2 ? -19.999 -15.478 7.402 1.00 0.00 2 SER A N 13
ATOM 14037 C CA . SER A 1 2 ? -19.557 -14.344 8.215 1.00 0.00 2 SER A CA 13
ATOM 14038 C C . SER A 1 2 ? -19.029 -13.170 7.380 1.00 0.00 2 SER A C 13
ATOM 14039 O O . SER A 1 2 ? -18.291 -12.335 7.907 1.00 0.00 2 SER A O 13
ATOM 14047 N N . SER A 1 3 ? -19.351 -13.091 6.084 1.00 0.00 3 SER A N 13
ATOM 14048 C CA . SER A 1 3 ? -18.877 -11.984 5.255 1.00 0.00 3 SER A CA 13
ATOM 14049 C C . SER A 1 3 ? -19.376 -10.653 5.824 1.00 0.00 3 SER A C 13
ATOM 14050 O O . SER A 1 3 ? -20.486 -10.574 6.357 1.00 0.00 3 SER A O 13
ATOM 14058 N N . GLY A 1 4 ? -18.559 -9.612 5.706 1.00 0.00 4 GLY A N 13
ATOM 14059 C CA . GLY A 1 4 ? -18.850 -8.273 6.183 1.00 0.00 4 GLY A CA 13
ATOM 14060 C C . GLY A 1 4 ? -18.757 -7.315 5.008 1.00 0.00 4 GLY A C 13
ATOM 14061 O O . GLY A 1 4 ? -19.794 -6.840 4.528 1.00 0.00 4 GLY A O 13
ATOM 14065 N N . SER A 1 5 ? -17.534 -7.043 4.547 1.00 0.00 5 SER A N 13
ATOM 14066 C CA . SER A 1 5 ? -17.258 -6.150 3.428 1.00 0.00 5 SER A CA 13
ATOM 14067 C C . SER A 1 5 ? -15.929 -6.504 2.731 1.00 0.00 5 SER A C 13
ATOM 14068 O O . SER A 1 5 ? -15.246 -7.444 3.147 1.00 0.00 5 SER A O 13
ATOM 14076 N N . SER A 1 6 ? -15.573 -5.774 1.672 1.00 0.00 6 SER A N 13
ATOM 14077 C CA . SER A 1 6 ? -14.373 -5.881 0.849 1.00 0.00 6 SER A CA 13
ATOM 14078 C C . SER A 1 6 ? -14.317 -4.604 -0.021 1.00 0.00 6 SER A C 13
ATOM 14079 O O . SER A 1 6 ? -15.282 -3.835 -0.065 1.00 0.00 6 SER A O 13
ATOM 14087 N N . GLY A 1 7 ? -13.206 -4.345 -0.713 1.00 0.00 7 GLY A N 13
ATOM 14088 C CA . GLY A 1 7 ? -13.022 -3.173 -1.562 1.00 0.00 7 GLY A CA 13
ATOM 14089 C C . GLY A 1 7 ? -11.555 -2.998 -1.935 1.00 0.00 7 GLY A C 13
ATOM 14090 O O . GLY A 1 7 ? -10.773 -3.935 -1.752 1.00 0.00 7 GLY A O 13
ATOM 14094 N N . SER A 1 8 ? -11.177 -1.817 -2.432 1.00 0.00 8 SER A N 13
ATOM 14095 C CA . SER A 1 8 ? -9.822 -1.472 -2.851 1.00 0.00 8 SER A CA 13
ATOM 14096 C C . SER A 1 8 ? -9.197 -0.453 -1.888 1.00 0.00 8 SER A C 13
ATOM 14097 O O . SER A 1 8 ? -9.858 0.520 -1.509 1.00 0.00 8 SER A O 13
ATOM 14105 N N . VAL A 1 9 ? -7.945 -0.667 -1.458 1.00 0.00 9 VAL A N 13
ATOM 14106 C CA . VAL A 1 9 ? -7.256 0.247 -0.553 1.00 0.00 9 VAL A CA 13
ATOM 14107 C C . VAL A 1 9 ? -6.987 1.527 -1.341 1.00 0.00 9 VAL A C 13
ATOM 14108 O O . VAL A 1 9 ? -6.423 1.472 -2.438 1.00 0.00 9 VAL A O 13
ATOM 14121 N N . VAL A 1 10 ? -7.399 2.660 -0.783 1.00 0.00 10 VAL A N 13
ATOM 14122 C CA . VAL A 1 10 ? -7.212 3.968 -1.377 1.00 0.00 10 VAL A CA 13
ATOM 14123 C C . VAL A 1 10 ? -6.442 4.839 -0.385 1.00 0.00 10 VAL A C 13
ATOM 14124 O O . VAL A 1 10 ? -6.497 4.649 0.840 1.00 0.00 10 VAL A O 13
ATOM 14137 N N . ALA A 1 11 ? -5.669 5.768 -0.930 1.00 0.00 11 ALA A N 13
ATOM 14138 C CA . ALA A 1 11 ? -4.869 6.714 -0.184 1.00 0.00 11 ALA A CA 13
ATOM 14139 C C . ALA A 1 11 ? -5.827 7.679 0.506 1.00 0.00 11 ALA A C 13
ATOM 14140 O O . ALA A 1 11 ? -6.607 8.359 -0.154 1.00 0.00 11 ALA A O 13
ATOM 14147 N N . LYS A 1 12 ? -5.809 7.734 1.836 1.00 0.00 12 LYS A N 13
ATOM 14148 C CA . LYS A 1 12 ? -6.706 8.625 2.571 1.00 0.00 12 LYS A CA 13
ATOM 14149 C C . LYS A 1 12 ? -6.327 10.096 2.395 1.00 0.00 12 LYS A C 13
ATOM 14150 O O . LYS A 1 12 ? -7.165 10.954 2.656 1.00 0.00 12 LYS A O 13
ATOM 14169 N N . VAL A 1 13 ? -5.084 10.398 2.024 1.00 0.00 13 VAL A N 13
ATOM 14170 C CA . VAL A 1 13 ? -4.543 11.735 1.807 1.00 0.00 13 VAL A CA 13
ATOM 14171 C C . VAL A 1 13 ? -3.482 11.630 0.703 1.00 0.00 13 VAL A C 13
ATOM 14172 O O . VAL A 1 13 ? -3.102 10.517 0.340 1.00 0.00 13 VAL A O 13
ATOM 14185 N N . LYS A 1 14 ? -3.011 12.750 0.143 1.00 0.00 14 LYS A N 13
ATOM 14186 C CA . LYS A 1 14 ? -1.987 12.754 -0.897 1.00 0.00 14 LYS A CA 13
ATOM 14187 C C . LYS A 1 14 ? -0.661 12.485 -0.194 1.00 0.00 14 LYS A C 13
ATOM 14188 O O . LYS A 1 14 ? -0.113 13.378 0.464 1.00 0.00 14 LYS A O 13
ATOM 14207 N N . ILE A 1 15 ? -0.194 11.245 -0.247 1.00 0.00 15 ILE A N 13
ATOM 14208 C CA . ILE A 1 15 ? 1.026 10.767 0.390 1.00 0.00 15 ILE A CA 13
ATOM 14209 C C . ILE A 1 15 ? 2.184 11.015 -0.579 1.00 0.00 15 ILE A C 13
ATOM 14210 O O . ILE A 1 15 ? 2.235 10.368 -1.624 1.00 0.00 15 ILE A O 13
ATOM 14226 N N . PRO A 1 16 ? 3.096 11.957 -0.292 1.00 0.00 16 PRO A N 13
ATOM 14227 C CA . PRO A 1 16 ? 4.200 12.232 -1.183 1.00 0.00 16 PRO A CA 13
ATOM 14228 C C . PRO A 1 16 ? 5.192 11.079 -1.190 1.00 0.00 16 PRO A C 13
ATOM 14229 O O . PRO A 1 16 ? 5.326 10.326 -0.222 1.00 0.00 16 PRO A O 13
ATOM 14240 N N . GLU A 1 17 ? 5.921 10.980 -2.291 1.00 0.00 17 GLU A N 13
ATOM 14241 C CA . GLU A 1 17 ? 6.936 9.981 -2.543 1.00 0.00 17 GLU A CA 13
ATOM 14242 C C . GLU A 1 17 ? 7.919 9.949 -1.372 1.00 0.00 17 GLU A C 13
ATOM 14243 O O . GLU A 1 17 ? 8.258 10.995 -0.806 1.00 0.00 17 GLU A O 13
ATOM 14255 N N . GLY A 1 18 ? 8.366 8.755 -0.990 1.00 0.00 18 GLY A N 13
ATOM 14256 C CA . GLY A 1 18 ? 9.308 8.552 0.097 1.00 0.00 18 GLY A CA 13
ATOM 14257 C C . GLY A 1 18 ? 8.677 8.568 1.496 1.00 0.00 18 GLY A C 13
ATOM 14258 O O . GLY A 1 18 ? 9.400 8.420 2.483 1.00 0.00 18 GLY A O 13
ATOM 14262 N N . THR A 1 19 ? 7.366 8.763 1.640 1.00 0.00 19 THR A N 13
ATOM 14263 C CA . THR A 1 19 ? 6.698 8.792 2.949 1.00 0.00 19 THR A CA 13
ATOM 14264 C C . THR A 1 19 ? 6.370 7.361 3.393 1.00 0.00 19 THR A C 13
ATOM 14265 O O . THR A 1 19 ? 6.116 6.491 2.555 1.00 0.00 19 THR A O 13
ATOM 14276 N N . ILE A 1 20 ? 6.393 7.103 4.705 1.00 0.00 20 ILE A N 13
ATOM 14277 C CA . ILE A 1 20 ? 6.089 5.795 5.272 1.00 0.00 20 ILE A CA 13
ATOM 14278 C C . ILE A 1 20 ? 4.572 5.715 5.467 1.00 0.00 20 ILE A C 13
ATOM 14279 O O . ILE A 1 20 ? 3.967 6.647 6.007 1.00 0.00 20 ILE A O 13
ATOM 14295 N N . LEU A 1 21 ? 3.939 4.629 5.016 1.00 0.00 21 LEU A N 13
ATOM 14296 C CA . LEU A 1 21 ? 2.496 4.454 5.162 1.00 0.00 21 LEU A CA 13
ATOM 14297 C C . LEU A 1 21 ? 2.127 4.243 6.631 1.00 0.00 21 LEU A C 13
ATOM 14298 O O . LEU A 1 21 ? 2.869 3.626 7.403 1.00 0.00 21 LEU A O 13
ATOM 14314 N N . THR A 1 22 ? 0.938 4.711 6.996 1.00 0.00 22 THR A N 13
ATOM 14315 C CA . THR A 1 22 ? 0.340 4.650 8.323 1.00 0.00 22 THR A CA 13
ATOM 14316 C C . THR A 1 22 ? -1.164 4.417 8.136 1.00 0.00 22 THR A C 13
ATOM 14317 O O . THR A 1 22 ? -1.701 4.712 7.061 1.00 0.00 22 THR A O 13
ATOM 14328 N N . MET A 1 23 ? -1.861 3.878 9.145 1.00 0.00 23 MET A N 13
ATOM 14329 C CA . MET A 1 23 ? -3.307 3.657 9.046 1.00 0.00 23 MET A CA 13
ATOM 14330 C C . MET A 1 23 ? -4.008 5.015 8.936 1.00 0.00 23 MET A C 13
ATOM 14331 O O . MET A 1 23 ? -5.114 5.121 8.418 1.00 0.00 23 MET A O 13
ATOM 14345 N N . ASP A 1 24 ? -3.355 6.059 9.445 1.00 0.00 24 ASP A N 13
ATOM 14346 C CA . ASP A 1 24 ? -3.753 7.462 9.470 1.00 0.00 24 ASP A CA 13
ATOM 14347 C C . ASP A 1 24 ? -3.830 8.063 8.060 1.00 0.00 24 ASP A C 13
ATOM 14348 O O . ASP A 1 24 ? -4.442 9.113 7.868 1.00 0.00 24 ASP A O 13
ATOM 14357 N N . MET A 1 25 ? -3.256 7.376 7.065 1.00 0.00 25 MET A N 13
ATOM 14358 C CA . MET A 1 25 ? -3.217 7.788 5.668 1.00 0.00 25 MET A CA 13
ATOM 14359 C C . MET A 1 25 ? -3.811 6.721 4.739 1.00 0.00 25 MET A C 13
ATOM 14360 O O . MET A 1 25 ? -3.666 6.831 3.525 1.00 0.00 25 MET A O 13
ATOM 14374 N N . LEU A 1 26 ? -4.464 5.678 5.260 1.00 0.00 26 LEU A N 13
ATOM 14375 C CA . LEU A 1 26 ? -5.050 4.619 4.435 1.00 0.00 26 LEU A CA 13
ATOM 14376 C C . LEU A 1 26 ? -6.502 4.388 4.810 1.00 0.00 26 LEU A C 13
ATOM 14377 O O . LEU A 1 26 ? -6.900 4.626 5.948 1.00 0.00 26 LEU A O 13
ATOM 14393 N N . THR A 1 27 ? -7.285 3.912 3.853 1.00 0.00 27 THR A N 13
ATOM 14394 C CA . THR A 1 27 ? -8.693 3.574 3.975 1.00 0.00 27 THR A CA 13
ATOM 14395 C C . THR A 1 27 ? -8.992 2.634 2.795 1.00 0.00 27 THR A C 13
ATOM 14396 O O . THR A 1 27 ? -8.083 2.274 2.041 1.00 0.00 27 THR A O 13
ATOM 14407 N N . VAL A 1 28 ? -10.226 2.171 2.640 1.00 0.00 28 VAL A N 13
ATOM 14408 C CA . VAL A 1 2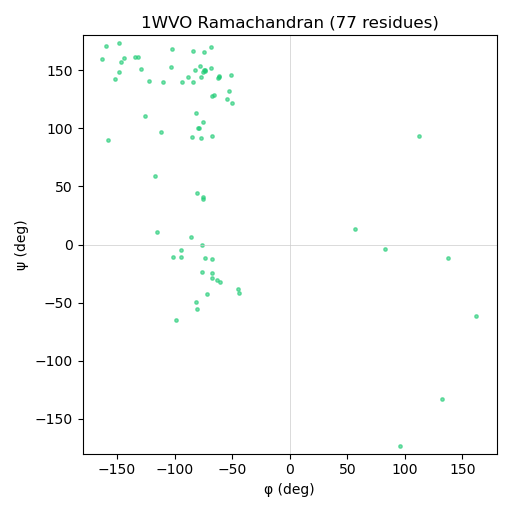8 ? -10.607 1.280 1.553 1.00 0.00 28 VAL A CA 13
ATOM 14409 C C . VAL A 1 28 ? -11.960 1.728 1.029 1.00 0.00 28 VAL A C 13
ATOM 14410 O O . VAL A 1 28 ? -12.865 2.022 1.812 1.00 0.00 28 VAL A O 13
ATOM 14423 N N . LYS A 1 29 ? -12.082 1.870 -0.289 1.00 0.00 29 LYS A N 13
ATOM 14424 C CA . LYS A 1 29 ? -13.336 2.246 -0.916 1.00 0.00 29 LYS A CA 13
ATOM 14425 C C . LYS A 1 29 ? -14.038 0.898 -1.036 1.00 0.00 29 LYS A C 13
ATOM 14426 O O . LYS A 1 29 ? -13.597 0.046 -1.811 1.00 0.00 29 LYS A O 13
ATOM 14445 N N . VAL A 1 30 ? -15.040 0.629 -0.199 1.00 0.00 30 VAL A N 13
ATOM 14446 C CA . VAL A 1 30 ? -15.756 -0.642 -0.230 1.00 0.00 30 VAL A CA 13
ATOM 14447 C C . VAL A 1 30 ? -16.556 -0.778 -1.534 1.00 0.00 30 VAL A C 13
ATOM 14448 O O . VAL A 1 30 ? -17.724 -0.384 -1.607 1.00 0.00 30 VAL A O 13
ATOM 14461 N N . GLY A 1 31 ? -15.934 -1.346 -2.567 1.00 0.00 31 GLY A N 13
ATOM 14462 C CA . GLY A 1 31 ? -16.517 -1.550 -3.878 1.00 0.00 31 GLY A CA 13
ATOM 14463 C C . GLY A 1 31 ? -16.014 -2.847 -4.490 1.00 0.00 31 GLY A C 13
ATOM 14464 O O . GLY A 1 31 ? -16.638 -3.896 -4.336 1.00 0.00 31 GLY A O 13
ATOM 14468 N N . GLU A 1 32 ? -14.880 -2.783 -5.175 1.00 0.00 32 GLU A N 13
ATOM 14469 C CA . GLU A 1 32 ? -14.230 -3.895 -5.857 1.00 0.00 32 GLU A CA 13
ATOM 14470 C C . GLU A 1 32 ? -12.890 -4.246 -5.214 1.00 0.00 32 GLU A C 13
ATOM 14471 O O . GLU A 1 32 ? -12.224 -3.353 -4.706 1.00 0.00 32 GLU A O 13
ATOM 14483 N N . PRO A 1 33 ? -12.458 -5.520 -5.229 1.00 0.00 33 PRO A N 13
ATOM 14484 C CA . PRO A 1 33 ? -11.201 -5.940 -4.635 1.00 0.00 33 PRO A CA 13
ATOM 14485 C C . PRO A 1 33 ? -10.080 -5.656 -5.639 1.00 0.00 33 PRO A C 13
ATOM 14486 O O . PRO A 1 33 ? -9.553 -6.564 -6.286 1.00 0.00 33 PRO A O 13
ATOM 14497 N N . LYS A 1 34 ? -9.755 -4.380 -5.835 1.00 0.00 34 LYS A N 13
ATOM 14498 C CA . LYS A 1 34 ? -8.715 -3.947 -6.759 1.00 0.00 34 LYS A CA 13
ATOM 14499 C C . LYS A 1 34 ? -7.569 -3.311 -5.982 1.00 0.00 34 LYS A C 13
ATOM 14500 O O . LYS A 1 34 ? -7.716 -2.957 -4.814 1.00 0.00 34 LYS A O 13
ATOM 14519 N N . GLY A 1 35 ? -6.436 -3.127 -6.649 1.00 0.00 35 GLY A N 13
ATOM 14520 C CA . GLY A 1 35 ? -5.255 -2.537 -6.065 1.00 0.00 35 GLY A CA 13
ATOM 14521 C C . GLY A 1 35 ? -4.595 -3.538 -5.138 1.00 0.00 35 GLY A C 13
ATOM 14522 O O . GLY A 1 35 ? -3.727 -4.294 -5.573 1.00 0.00 35 GLY A O 13
ATOM 14526 N N . TYR A 1 36 ? -5.019 -3.558 -3.880 1.00 0.00 36 TYR A N 13
ATOM 14527 C CA . TYR A 1 36 ? -4.504 -4.433 -2.844 1.00 0.00 36 TYR A CA 13
ATOM 14528 C C . TYR A 1 36 ? -5.687 -4.919 -1.999 1.00 0.00 36 TYR A C 13
ATOM 14529 O O . TYR A 1 36 ? -6.622 -4.136 -1.789 1.00 0.00 36 TYR A O 13
ATOM 14547 N N . PRO A 1 37 ? -5.684 -6.168 -1.498 1.00 0.00 37 PRO A N 13
ATOM 14548 C CA . PRO A 1 37 ? -6.779 -6.661 -0.674 1.00 0.00 37 PRO A CA 13
ATOM 14549 C C . PRO A 1 37 ? -6.817 -5.874 0.648 1.00 0.00 37 PRO A C 13
ATOM 14550 O O . PRO A 1 37 ? -5.763 -5.489 1.162 1.00 0.00 37 PRO A O 13
ATOM 14561 N N . PRO A 1 38 ? -8.003 -5.663 1.243 1.00 0.00 38 PRO A N 13
ATOM 14562 C CA . PRO A 1 38 ? -8.125 -4.906 2.484 1.00 0.00 38 PRO A CA 13
ATOM 14563 C C . PRO A 1 38 ? -7.703 -5.726 3.696 1.00 0.00 38 PRO A C 13
ATOM 14564 O O . PRO A 1 38 ? -7.408 -5.176 4.753 1.00 0.00 38 PRO A O 13
ATOM 14575 N N . GLU A 1 39 ? -7.662 -7.048 3.567 1.00 0.00 39 GLU A N 13
ATOM 14576 C CA . GLU A 1 39 ? -7.280 -7.919 4.660 1.00 0.00 39 GLU A CA 13
ATOM 14577 C C . GLU A 1 39 ? -5.817 -7.721 5.044 1.00 0.00 39 GLU A C 13
ATOM 14578 O O . GLU A 1 39 ? -5.477 -7.798 6.224 1.00 0.00 39 GLU A O 13
ATOM 14590 N N . ASP A 1 40 ? -4.988 -7.408 4.051 1.00 0.00 40 ASP A N 13
ATOM 14591 C CA . ASP A 1 40 ? -3.553 -7.194 4.165 1.00 0.00 40 ASP A CA 13
ATOM 14592 C C . ASP A 1 40 ? -3.212 -5.714 4.403 1.00 0.00 40 ASP A C 13
ATOM 14593 O O . ASP A 1 40 ? -2.052 -5.315 4.332 1.00 0.00 40 ASP A O 13
ATOM 14602 N N . ILE A 1 41 ? -4.193 -4.855 4.694 1.00 0.00 41 ILE A N 13
ATOM 14603 C CA . ILE A 1 41 ? -3.942 -3.431 4.950 1.00 0.00 41 ILE A CA 13
ATOM 14604 C C . ILE A 1 41 ? -2.882 -3.241 6.056 1.00 0.00 41 ILE A C 13
ATOM 14605 O O . ILE A 1 41 ? -2.041 -2.344 5.971 1.00 0.00 41 ILE A O 13
ATOM 14621 N N . PHE A 1 42 ? -2.866 -4.133 7.053 1.00 0.00 42 PHE A N 13
ATOM 14622 C CA . PHE A 1 42 ? -1.935 -4.111 8.174 1.00 0.00 42 PHE A CA 13
ATOM 14623 C C . PHE A 1 42 ? -0.469 -4.231 7.755 1.00 0.00 42 PHE A C 13
ATOM 14624 O O . PHE A 1 42 ? 0.398 -3.859 8.552 1.00 0.00 42 PHE A O 13
ATOM 14641 N N . ASN A 1 43 ? -0.160 -4.752 6.560 1.00 0.00 43 ASN A N 13
ATOM 14642 C CA . ASN A 1 43 ? 1.218 -4.879 6.075 1.00 0.00 43 ASN A CA 13
ATOM 14643 C C . ASN A 1 43 ? 1.584 -3.757 5.125 1.00 0.00 43 ASN A C 13
ATOM 14644 O O . ASN A 1 43 ? 2.776 -3.555 4.889 1.00 0.00 43 ASN A O 13
ATOM 14655 N N . LEU A 1 44 ? 0.606 -3.043 4.558 1.00 0.00 44 LEU A N 13
ATOM 14656 C CA . LEU A 1 44 ? 0.913 -1.911 3.687 1.00 0.00 44 LEU A CA 13
ATOM 14657 C C . LEU A 1 44 ? 1.519 -0.829 4.585 1.00 0.00 44 LEU A C 13
ATOM 14658 O O . LEU A 1 44 ? 2.350 -0.037 4.145 1.00 0.00 44 LEU A O 13
ATOM 14674 N N . VAL A 1 45 ? 1.063 -0.767 5.840 1.00 0.00 45 VAL A N 13
ATOM 14675 C CA . VAL A 1 45 ? 1.557 0.190 6.813 1.00 0.00 45 VAL A CA 13
ATOM 14676 C C . VAL A 1 45 ? 3.032 -0.149 7.048 1.00 0.00 45 VAL A C 13
ATOM 14677 O O . VAL A 1 45 ? 3.427 -1.316 7.097 1.00 0.00 45 VAL A O 13
ATOM 14690 N N . GLY A 1 46 ? 3.867 0.882 7.143 1.00 0.00 46 GLY A N 13
ATOM 14691 C CA . GLY A 1 46 ? 5.298 0.739 7.345 1.00 0.00 46 GLY A CA 13
ATOM 14692 C C . GLY A 1 46 ? 6.066 0.692 6.028 1.00 0.00 46 GLY A C 13
ATOM 14693 O O . GLY A 1 46 ? 7.294 0.831 6.049 1.00 0.00 46 GLY A O 13
ATOM 14697 N N . LYS A 1 47 ? 5.407 0.453 4.886 1.00 0.00 47 LYS A N 13
ATOM 14698 C CA . LYS A 1 47 ? 6.099 0.438 3.596 1.00 0.00 47 LYS A CA 13
ATOM 14699 C C . LYS A 1 47 ? 6.360 1.895 3.200 1.00 0.00 47 LYS A C 13
ATOM 14700 O O . LYS A 1 47 ? 5.914 2.813 3.900 1.00 0.00 47 LYS A O 13
ATOM 14719 N N . LYS A 1 48 ? 7.127 2.126 2.133 1.00 0.00 48 LYS A N 13
ATOM 14720 C CA . LYS A 1 48 ? 7.443 3.469 1.657 1.00 0.00 48 LYS A CA 13
ATOM 14721 C C . LYS A 1 48 ? 6.995 3.590 0.214 1.00 0.00 48 LYS A C 13
ATOM 14722 O O . LYS A 1 48 ? 7.250 2.672 -0.571 1.00 0.00 48 LYS A O 13
ATOM 14741 N N . VAL A 1 49 ? 6.311 4.687 -0.111 1.00 0.00 49 VAL A N 13
ATOM 14742 C CA . VAL A 1 49 ? 5.832 4.938 -1.463 1.00 0.00 49 VAL A CA 13
ATOM 14743 C C . VAL A 1 49 ? 6.984 5.349 -2.375 1.00 0.00 49 VAL A C 13
ATOM 14744 O O . VAL A 1 49 ? 7.932 6.006 -1.932 1.00 0.00 49 VAL A O 13
ATOM 14757 N N . LEU A 1 50 ? 6.867 4.987 -3.650 1.00 0.00 50 LEU A N 13
ATOM 14758 C CA . LEU A 1 50 ? 7.824 5.265 -4.709 1.00 0.00 50 LEU A CA 13
ATOM 14759 C C . LEU A 1 50 ? 7.440 6.483 -5.545 1.00 0.00 50 LEU A C 13
ATOM 14760 O O . LEU A 1 50 ? 8.306 6.988 -6.265 1.00 0.00 50 LEU A O 13
ATOM 14776 N N . VAL A 1 51 ? 6.206 6.975 -5.444 1.00 0.00 51 VAL A N 13
ATOM 14777 C CA . VAL A 1 51 ? 5.685 8.136 -6.153 1.00 0.00 51 VAL A CA 13
ATOM 14778 C C . VAL A 1 51 ? 4.717 8.876 -5.226 1.00 0.00 51 VAL A C 13
ATOM 14779 O O . VAL A 1 51 ? 4.254 8.329 -4.223 1.00 0.00 51 VAL A O 13
ATOM 14792 N N . THR A 1 52 ? 4.430 10.135 -5.538 1.00 0.00 52 THR A N 13
ATOM 14793 C CA . THR A 1 52 ? 3.492 10.942 -4.770 1.00 0.00 52 THR A CA 13
ATOM 14794 C C . THR A 1 52 ? 2.079 10.462 -5.115 1.00 0.00 52 THR A C 13
ATOM 14795 O O . THR A 1 52 ? 1.532 10.838 -6.155 1.00 0.00 52 THR A O 13
ATOM 14806 N N . VAL A 1 53 ? 1.547 9.577 -4.277 1.00 0.00 53 VAL A N 13
ATOM 14807 C CA . VAL A 1 53 ? 0.219 9.007 -4.397 1.00 0.00 53 VAL A CA 13
ATOM 14808 C C . VAL A 1 53 ? -0.764 10.129 -4.067 1.00 0.00 53 VAL A C 13
ATOM 14809 O O . VAL A 1 53 ? -0.601 10.816 -3.055 1.00 0.00 53 VAL A O 13
ATOM 14822 N N . GLU A 1 54 ? -1.728 10.381 -4.948 1.00 0.00 54 GLU A N 13
ATOM 14823 C CA . GLU A 1 54 ? -2.741 11.406 -4.749 1.00 0.00 54 GLU A CA 13
ATOM 14824 C C . GLU A 1 54 ? -3.760 10.944 -3.711 1.00 0.00 54 GLU A C 13
ATOM 14825 O O . GLU A 1 54 ? -3.726 9.813 -3.236 1.00 0.00 54 GLU A O 13
ATOM 14837 N N . GLU A 1 55 ? -4.633 11.846 -3.275 1.00 0.00 55 GLU A N 13
ATOM 14838 C CA . GLU A 1 55 ? -5.662 11.456 -2.331 1.00 0.00 55 GLU A CA 13
ATOM 14839 C C . GLU A 1 55 ? -6.676 10.669 -3.162 1.00 0.00 55 GLU A C 13
ATOM 14840 O O . GLU A 1 55 ? -7.002 11.071 -4.286 1.00 0.00 55 GLU A O 13
ATOM 14852 N N . ASP A 1 56 ? -7.172 9.567 -2.607 1.00 0.00 56 ASP A N 13
ATOM 14853 C CA . ASP A 1 56 ? -8.144 8.652 -3.198 1.00 0.00 56 ASP A CA 13
ATOM 14854 C C . ASP A 1 56 ? -7.555 7.794 -4.332 1.00 0.00 56 ASP A C 13
ATOM 14855 O O . ASP A 1 56 ? -8.278 7.138 -5.086 1.00 0.00 56 ASP A O 13
ATOM 14864 N N . ASP A 1 57 ? -6.225 7.812 -4.487 1.00 0.00 57 ASP A N 13
ATOM 14865 C CA . ASP A 1 57 ? -5.525 7.010 -5.490 1.00 0.00 57 ASP A CA 13
ATOM 14866 C C . ASP A 1 57 ? -5.570 5.561 -4.999 1.00 0.00 57 ASP A C 13
ATOM 14867 O O . ASP A 1 57 ? -5.588 5.307 -3.789 1.00 0.00 57 ASP A O 13
ATOM 14876 N N . THR A 1 58 ? -5.585 4.601 -5.919 1.00 0.00 58 THR A N 13
ATOM 14877 C CA . THR A 1 58 ? -5.606 3.187 -5.573 1.00 0.00 58 THR A CA 13
ATOM 14878 C C . THR A 1 58 ? -4.185 2.779 -5.197 1.00 0.00 58 THR A C 13
ATOM 14879 O O . THR A 1 58 ? -3.246 2.971 -5.974 1.00 0.00 58 THR A O 13
ATOM 14890 N N . ILE A 1 59 ? -4.014 2.255 -3.985 1.00 0.00 59 ILE A N 13
ATOM 14891 C CA . ILE A 1 59 ? -2.726 1.805 -3.486 1.00 0.00 59 ILE A CA 13
ATOM 14892 C C . ILE A 1 59 ? -2.456 0.461 -4.166 1.00 0.00 59 ILE A C 13
ATOM 14893 O O . ILE A 1 59 ? -3.284 -0.453 -4.100 1.00 0.00 59 ILE A O 13
ATOM 14909 N N . MET A 1 60 ? -1.295 0.334 -4.811 1.00 0.00 60 MET A N 13
ATOM 14910 C CA . MET A 1 60 ? -0.893 -0.876 -5.512 1.00 0.00 60 MET A CA 13
ATOM 14911 C C . MET A 1 60 ? 0.488 -1.317 -5.059 1.00 0.00 60 MET A C 13
ATOM 14912 O O . MET A 1 60 ? 1.313 -0.531 -4.593 1.00 0.00 60 MET A O 13
ATOM 14926 N N . GLU A 1 61 ? 0.751 -2.606 -5.211 1.00 0.00 61 GLU A N 13
ATOM 14927 C CA . GLU A 1 61 ? 1.981 -3.291 -4.846 1.00 0.00 61 GLU A CA 13
ATOM 14928 C C . GLU A 1 61 ? 3.219 -2.796 -5.602 1.00 0.00 61 GLU A C 13
ATOM 14929 O O . GLU A 1 61 ? 4.337 -3.030 -5.148 1.00 0.00 61 GLU A O 13
ATOM 14941 N N . GLU A 1 62 ? 3.033 -2.141 -6.747 1.00 0.00 62 GLU A N 13
ATOM 14942 C CA . GLU A 1 62 ? 4.119 -1.612 -7.568 1.00 0.00 62 GLU A CA 13
ATOM 14943 C C . GLU A 1 62 ? 4.493 -0.184 -7.160 1.00 0.00 62 GLU A C 13
ATOM 14944 O O . GLU A 1 62 ? 5.509 0.346 -7.602 1.00 0.00 62 GLU A O 13
ATOM 14956 N N . LEU A 1 63 ? 3.684 0.446 -6.307 1.00 0.00 63 LEU A N 13
ATOM 14957 C CA . LEU A 1 63 ? 3.890 1.800 -5.811 1.00 0.00 63 LEU A CA 13
ATOM 14958 C C . LEU A 1 63 ? 4.714 1.785 -4.522 1.00 0.00 63 LEU A C 13
ATOM 14959 O O . LEU A 1 63 ? 4.786 2.822 -3.868 1.00 0.00 63 LEU A O 13
ATOM 14975 N N . VAL A 1 64 ? 5.323 0.665 -4.121 1.00 0.00 64 VAL A N 13
ATOM 14976 C CA . VAL A 1 64 ? 6.086 0.585 -2.878 1.00 0.00 64 VAL A CA 13
ATOM 14977 C C . VAL A 1 64 ? 7.447 -0.088 -3.021 1.00 0.00 64 VAL A C 13
ATOM 14978 O O . VAL A 1 64 ? 7.648 -0.935 -3.893 1.00 0.00 64 VAL A O 13
ATOM 14991 N N . ASP A 1 65 ? 8.379 0.326 -2.155 1.00 0.00 65 ASP A N 13
ATOM 14992 C CA . ASP A 1 65 ? 9.744 -0.197 -2.089 1.00 0.00 65 ASP A CA 13
ATOM 14993 C C . ASP A 1 65 ? 9.785 -1.367 -1.107 1.00 0.00 65 ASP A C 13
ATOM 14994 O O . ASP A 1 65 ? 8.835 -1.609 -0.349 1.00 0.00 65 ASP A O 13
ATOM 15003 N N . ASN A 1 66 ? 10.904 -2.089 -1.081 1.00 0.00 66 ASN A N 13
ATOM 15004 C CA . ASN A 1 66 ? 11.073 -3.208 -0.171 1.00 0.00 66 ASN A CA 13
ATOM 15005 C C . ASN A 1 66 ? 11.251 -2.691 1.259 1.00 0.00 66 ASN A C 13
ATOM 15006 O O . ASN A 1 66 ? 12.010 -1.746 1.487 1.00 0.00 66 ASN A O 13
ATOM 15017 N N . HIS A 1 67 ? 10.593 -3.325 2.228 1.00 0.00 67 HIS A N 13
ATOM 15018 C CA . HIS A 1 67 ? 10.652 -2.950 3.632 1.00 0.00 67 HIS A CA 13
ATOM 15019 C C . HIS A 1 67 ? 12.084 -3.027 4.182 1.00 0.00 67 HIS A C 13
ATOM 15020 O O . HIS A 1 67 ? 12.785 -4.031 3.985 1.00 0.00 67 HIS A O 13
ATOM 15034 N N . GLY A 1 68 ? 12.498 -2.001 4.934 1.00 0.00 68 GLY A N 13
ATOM 15035 C CA . GLY A 1 68 ? 13.825 -1.901 5.536 1.00 0.00 68 GLY A CA 13
ATOM 15036 C C . GLY A 1 68 ? 14.915 -1.759 4.474 1.00 0.00 68 GLY A C 13
ATOM 15037 O O . GLY A 1 68 ? 14.623 -1.695 3.278 1.00 0.00 68 GLY A O 13
ATOM 15041 N N . LYS A 1 69 ? 16.181 -1.697 4.898 1.00 0.00 69 LYS A N 13
ATOM 15042 C CA . LYS A 1 69 ? 17.331 -1.582 3.990 1.00 0.00 69 LYS A CA 13
ATOM 15043 C C . LYS A 1 69 ? 18.516 -2.454 4.424 1.00 0.00 69 LYS A C 13
ATOM 15044 O O . LYS A 1 69 ? 19.484 -2.596 3.674 1.00 0.00 69 LYS A O 13
ATOM 15063 N N . LYS A 1 70 ? 18.457 -3.054 5.618 1.00 0.00 70 LYS A N 13
ATOM 15064 C CA . LYS A 1 70 ? 19.490 -3.930 6.167 1.00 0.00 70 LYS A CA 13
ATOM 15065 C C . LYS A 1 70 ? 19.807 -5.072 5.191 1.00 0.00 70 LYS A C 13
ATOM 15066 O O . LYS A 1 70 ? 18.949 -5.499 4.413 1.00 0.00 70 LYS A O 13
ATOM 15085 N N . ILE A 1 71 ? 21.013 -5.623 5.303 1.00 0.00 71 ILE A N 13
ATOM 15086 C CA . ILE A 1 71 ? 21.539 -6.710 4.469 1.00 0.00 71 ILE A CA 13
ATOM 15087 C C . ILE A 1 71 ? 21.713 -8.005 5.278 1.00 0.00 71 ILE A C 13
ATOM 15088 O O . ILE A 1 71 ? 22.600 -8.809 5.011 1.00 0.00 71 ILE A O 13
ATOM 15104 N N . LYS A 1 72 ? 20.896 -8.204 6.323 1.00 0.00 72 LYS A N 13
ATOM 15105 C CA . LYS A 1 72 ? 20.983 -9.401 7.158 1.00 0.00 72 LYS A CA 13
ATOM 15106 C C . LYS A 1 72 ? 20.586 -10.652 6.361 1.00 0.00 72 LYS A C 13
ATOM 15107 O O . LYS A 1 72 ? 21.108 -11.743 6.620 1.00 0.00 72 LYS A O 13
ATOM 15126 N N . SER A 1 73 ? 19.634 -10.526 5.442 1.00 0.00 73 SER A N 13
ATOM 15127 C CA . SER A 1 73 ? 19.147 -11.599 4.590 1.00 0.00 73 SER A CA 13
ATOM 15128 C C . SER A 1 73 ? 20.149 -11.851 3.465 1.00 0.00 73 SER A C 13
ATOM 15129 O O . SER A 1 73 ? 20.857 -10.939 3.035 1.00 0.00 73 SER A O 13
ATOM 15137 N N . SER A 1 74 ? 20.198 -13.095 2.994 1.00 0.00 74 SER A N 13
ATOM 15138 C CA . SER A 1 74 ? 21.047 -13.523 1.901 1.00 0.00 74 SER A CA 13
ATOM 15139 C C . SER A 1 74 ? 20.420 -12.883 0.656 1.00 0.00 74 SER A C 13
ATOM 15140 O O . SER A 1 74 ? 20.964 -11.941 0.080 1.00 0.00 74 SER A O 13
ATOM 15148 N N . GLY A 1 75 ? 19.225 -13.341 0.287 1.00 0.00 75 GLY A N 13
ATOM 15149 C CA . GLY A 1 75 ? 18.434 -12.882 -0.839 1.00 0.00 75 GLY A CA 13
ATOM 15150 C C . GLY A 1 75 ? 17.078 -13.584 -0.742 1.00 0.00 75 GLY A C 13
ATOM 15151 O O . GLY A 1 75 ? 17.041 -14.725 -0.274 1.00 0.00 75 GLY A O 13
ATOM 15155 N N . PRO A 1 76 ? 15.972 -12.962 -1.175 1.00 0.00 76 PRO A N 13
ATOM 15156 C CA . PRO A 1 76 ? 14.641 -13.558 -1.099 1.00 0.00 76 PRO A CA 13
ATOM 15157 C C . PRO A 1 76 ? 14.420 -14.709 -2.088 1.00 0.00 76 PRO A C 13
ATOM 15158 O O . PRO A 1 76 ? 13.487 -15.482 -1.898 1.00 0.00 76 PRO A O 13
ATOM 15169 N N . SER A 1 77 ? 15.257 -14.838 -3.121 1.00 0.00 77 SER A N 13
ATOM 15170 C CA . SER A 1 77 ? 15.178 -15.885 -4.141 1.00 0.00 77 SER A CA 13
ATOM 15171 C C . SER A 1 77 ? 13.927 -15.795 -5.043 1.00 0.00 77 SER A C 13
ATOM 15172 O O . SER A 1 77 ? 13.673 -16.706 -5.830 1.00 0.00 77 SER A O 13
ATOM 15180 N N . SER A 1 78 ? 13.145 -14.714 -4.948 1.00 0.00 78 SER A N 13
ATOM 15181 C CA . SER A 1 78 ? 11.943 -14.466 -5.737 1.00 0.00 78 SER A CA 13
ATOM 15182 C C . SER A 1 78 ? 12.333 -13.960 -7.141 1.00 0.00 78 SER A C 13
ATOM 15183 O O . SER A 1 78 ? 13.479 -14.133 -7.571 1.00 0.00 78 SER A O 13
ATOM 15191 N N . GLY A 1 79 ? 11.381 -13.441 -7.921 1.00 0.00 79 GLY A N 13
ATOM 15192 C CA . GLY A 1 79 ? 11.640 -12.906 -9.254 1.00 0.00 79 GLY A CA 13
ATOM 15193 C C . GLY A 1 79 ? 11.788 -11.411 -9.102 1.00 0.00 79 GLY A C 13
ATOM 15194 O O . GLY A 1 79 ? 10.912 -10.682 -9.605 1.00 0.00 79 GLY A O 13
ATOM 15198 N N . GLY A 1 1 ? -25.883 -7.113 -7.182 1.00 0.00 1 GLY A N 14
ATOM 15199 C CA . GLY A 1 1 ? -24.797 -7.073 -6.205 1.00 0.00 1 GLY A CA 14
ATOM 15200 C C . GLY A 1 1 ? -24.951 -8.199 -5.203 1.00 0.00 1 GLY A C 14
ATOM 15201 O O . GLY A 1 1 ? -26.062 -8.666 -4.941 1.00 0.00 1 GLY A O 14
ATOM 15205 N N . SER A 1 2 ? -23.826 -8.656 -4.671 1.00 0.00 2 SER A N 14
ATOM 15206 C CA . SER A 1 2 ? -23.695 -9.708 -3.678 1.00 0.00 2 SER A CA 14
ATOM 15207 C C . SER A 1 2 ? -24.281 -9.273 -2.323 1.00 0.00 2 SER A C 14
ATOM 15208 O O . SER A 1 2 ? -24.791 -8.160 -2.164 1.00 0.00 2 SER A O 14
ATOM 15216 N N . SER A 1 3 ? -24.250 -10.185 -1.355 1.00 0.00 3 SER A N 14
ATOM 15217 C CA . SER A 1 3 ? -24.694 -9.982 0.014 1.00 0.00 3 SER A CA 14
ATOM 15218 C C . SER A 1 3 ? -23.359 -9.873 0.747 1.00 0.00 3 SER A C 14
ATOM 15219 O O . SER A 1 3 ? -22.707 -10.888 1.013 1.00 0.00 3 SER A O 14
ATOM 15227 N N . GLY A 1 4 ? -22.924 -8.638 0.991 1.00 0.00 4 GLY A N 14
ATOM 15228 C CA . GLY A 1 4 ? -21.660 -8.324 1.634 1.00 0.00 4 GLY A CA 14
ATOM 15229 C C . GLY A 1 4 ? -20.587 -8.371 0.548 1.00 0.00 4 GLY A C 14
ATOM 15230 O O . GLY A 1 4 ? -20.414 -9.404 -0.101 1.00 0.00 4 GLY A O 14
ATOM 15234 N N . SER A 1 5 ? -19.885 -7.264 0.319 1.00 0.00 5 SER A N 14
ATOM 15235 C CA . SER A 1 5 ? -18.830 -7.142 -0.681 1.00 0.00 5 SER A CA 14
ATOM 15236 C C . SER A 1 5 ? -17.554 -6.615 -0.031 1.00 0.00 5 SER A C 14
ATOM 15237 O O . SER A 1 5 ? -17.554 -6.276 1.159 1.00 0.00 5 SER A O 14
ATOM 15245 N N . SER A 1 6 ? -16.480 -6.547 -0.808 1.00 0.00 6 SER A N 14
ATOM 15246 C CA . SER A 1 6 ? -15.175 -6.077 -0.378 1.00 0.00 6 SER A CA 14
ATOM 15247 C C . SER A 1 6 ? -14.780 -4.854 -1.214 1.00 0.00 6 SER A C 14
ATOM 15248 O O . SER A 1 6 ? -15.519 -4.407 -2.101 1.00 0.00 6 SER A O 14
ATOM 15256 N N . GLY A 1 7 ? -13.619 -4.282 -0.917 1.00 0.00 7 GLY A N 14
ATOM 15257 C CA . GLY A 1 7 ? -13.088 -3.111 -1.588 1.00 0.00 7 GLY A CA 14
ATOM 15258 C C . GLY A 1 7 ? -11.589 -3.245 -1.785 1.00 0.00 7 GLY A C 14
ATOM 15259 O O . GLY A 1 7 ? -11.049 -4.357 -1.772 1.00 0.00 7 GLY A O 14
ATOM 15263 N N . SER A 1 8 ? -10.916 -2.113 -1.968 1.00 0.00 8 SER A N 14
ATOM 15264 C CA . SER A 1 8 ? -9.482 -2.052 -2.180 1.00 0.00 8 SER A CA 14
ATOM 15265 C C . SER A 1 8 ? -8.890 -0.907 -1.365 1.00 0.00 8 SER A C 14
ATOM 15266 O O . SER A 1 8 ? -9.602 0.025 -0.970 1.00 0.00 8 SER A O 14
ATOM 15274 N N . VAL A 1 9 ? -7.592 -0.988 -1.068 1.00 0.00 9 VAL A N 14
ATOM 15275 C CA . VAL A 1 9 ? -6.933 0.057 -0.307 1.00 0.00 9 VAL A CA 14
ATOM 15276 C C . VAL A 1 9 ? -6.708 1.260 -1.223 1.00 0.00 9 VAL A C 14
ATOM 15277 O O . VAL A 1 9 ? -6.168 1.129 -2.322 1.00 0.00 9 VAL A O 14
ATOM 15290 N N . VAL A 1 10 ? -7.092 2.437 -0.746 1.00 0.00 10 VAL A N 14
ATOM 15291 C CA . VAL A 1 10 ? -6.935 3.705 -1.427 1.00 0.00 10 VAL A CA 14
ATOM 15292 C C . VAL A 1 10 ? -6.264 4.654 -0.433 1.00 0.00 10 VAL A C 14
ATOM 15293 O O . VAL A 1 10 ? -6.273 4.448 0.790 1.00 0.00 10 VAL A O 14
ATOM 15306 N N . ALA A 1 11 ? -5.631 5.681 -0.974 1.00 0.00 11 ALA A N 14
ATOM 15307 C CA . ALA A 1 11 ? -4.953 6.713 -0.229 1.00 0.00 11 ALA A CA 14
ATOM 15308 C C . ALA A 1 11 ? -6.034 7.558 0.437 1.00 0.00 11 ALA A C 14
ATOM 15309 O O . ALA A 1 11 ? -7.026 7.952 -0.185 1.00 0.00 11 ALA A O 14
ATOM 15316 N N . LYS A 1 12 ? -5.887 7.807 1.731 1.00 0.00 12 LYS A N 14
ATOM 15317 C CA . LYS A 1 12 ? -6.851 8.614 2.465 1.00 0.00 12 LYS A CA 14
ATOM 15318 C C . LYS A 1 12 ? -6.675 10.102 2.138 1.00 0.00 12 LYS A C 14
ATOM 15319 O O . LYS A 1 12 ? -7.659 10.837 2.088 1.00 0.00 12 LYS A O 14
ATOM 15338 N N . VAL A 1 13 ? -5.445 10.528 1.878 1.00 0.00 13 VAL A N 14
ATOM 15339 C CA . VAL A 1 13 ? -4.975 11.871 1.550 1.00 0.00 13 VAL A CA 14
ATOM 15340 C C . VAL A 1 13 ? -3.820 11.763 0.535 1.00 0.00 13 VAL A C 14
ATOM 15341 O O . VAL A 1 13 ? -3.366 10.653 0.259 1.00 0.00 13 VAL A O 14
ATOM 15354 N N . LYS A 1 14 ? -3.350 12.868 -0.057 1.00 0.00 14 LYS A N 14
ATOM 15355 C CA . LYS A 1 14 ? -2.252 12.857 -1.027 1.00 0.00 14 LYS A CA 14
ATOM 15356 C C . LYS A 1 14 ? -0.961 12.494 -0.303 1.00 0.00 14 LYS A C 14
ATOM 15357 O O . LYS A 1 14 ? -0.547 13.230 0.597 1.00 0.00 14 LYS A O 14
ATOM 15376 N N . ILE A 1 15 ? -0.355 11.364 -0.658 1.00 0.00 15 ILE A N 14
ATOM 15377 C CA . ILE A 1 15 ? 0.870 10.849 -0.067 1.00 0.00 15 ILE A CA 14
ATOM 15378 C C . ILE A 1 15 ? 2.086 11.189 -0.939 1.00 0.00 15 ILE A C 14
ATOM 15379 O O . ILE A 1 15 ? 2.272 10.557 -1.984 1.00 0.00 15 ILE A O 14
ATOM 15395 N N . PRO A 1 16 ? 2.928 12.159 -0.553 1.00 0.00 16 PRO A N 14
ATOM 15396 C CA . PRO A 1 16 ? 4.118 12.483 -1.319 1.00 0.00 16 PRO A CA 14
ATOM 15397 C C . PRO A 1 16 ? 5.103 11.312 -1.227 1.00 0.00 16 PRO A C 14
ATOM 15398 O O . PRO A 1 16 ? 5.220 10.646 -0.192 1.00 0.00 16 PRO A O 14
ATOM 15409 N N . GLU A 1 17 ? 5.836 11.074 -2.311 1.00 0.00 17 GLU A N 14
ATOM 15410 C CA . GLU A 1 17 ? 6.842 10.020 -2.405 1.00 0.00 17 GLU A CA 14
ATOM 15411 C C . GLU A 1 17 ? 7.860 10.126 -1.255 1.00 0.00 17 GLU A C 14
ATOM 15412 O O . GLU A 1 17 ? 8.070 11.200 -0.684 1.00 0.00 17 GLU A O 14
ATOM 15424 N N . GLY A 1 18 ? 8.462 8.995 -0.876 1.00 0.00 18 GLY A N 14
ATOM 15425 C CA . GLY A 1 18 ? 9.464 8.958 0.177 1.00 0.00 18 GLY A CA 14
ATOM 15426 C C . GLY A 1 18 ? 8.904 9.213 1.571 1.00 0.00 18 GLY A C 14
ATOM 15427 O O . GLY A 1 18 ? 9.670 9.612 2.449 1.00 0.00 18 GLY A O 14
ATOM 15431 N N . THR A 1 19 ? 7.617 8.948 1.813 1.00 0.00 19 THR A N 14
ATOM 15432 C CA . THR A 1 19 ? 6.954 9.143 3.103 1.00 0.00 19 THR A CA 14
ATOM 15433 C C . THR A 1 19 ? 6.449 7.786 3.592 1.00 0.00 19 THR A C 14
ATOM 15434 O O . THR A 1 19 ? 6.030 6.957 2.778 1.00 0.00 19 THR A O 14
ATOM 15445 N N . ILE A 1 20 ? 6.496 7.533 4.904 1.00 0.00 20 ILE A N 14
ATOM 15446 C CA . ILE A 1 20 ? 6.035 6.281 5.495 1.00 0.00 20 ILE A CA 14
ATOM 15447 C C . ILE A 1 20 ? 4.508 6.261 5.494 1.00 0.00 20 ILE A C 14
ATOM 15448 O O . ILE A 1 20 ? 3.876 7.283 5.783 1.00 0.00 20 ILE A O 14
ATOM 15464 N N . LEU A 1 21 ? 3.919 5.127 5.120 1.00 0.00 21 LEU A N 14
ATOM 15465 C CA . LEU A 1 21 ? 2.485 4.884 5.062 1.00 0.00 21 LEU A CA 14
ATOM 15466 C C . LEU A 1 21 ? 2.009 4.571 6.472 1.00 0.00 21 LEU A C 14
ATOM 15467 O O . LEU A 1 21 ? 2.686 3.847 7.203 1.00 0.00 21 LEU A O 14
ATOM 15483 N N . THR A 1 22 ? 0.831 5.054 6.852 1.00 0.00 22 THR A N 14
ATOM 15484 C CA . THR A 1 22 ? 0.260 4.815 8.170 1.00 0.00 22 THR A CA 14
ATOM 15485 C C . THR A 1 22 ? -1.219 4.468 7.998 1.00 0.00 22 THR A C 14
ATOM 15486 O O . THR A 1 22 ? -1.799 4.708 6.932 1.00 0.00 22 THR A O 14
ATOM 15497 N N . MET A 1 23 ? -1.850 3.925 9.043 1.00 0.00 23 MET A N 14
ATOM 15498 C CA . MET A 1 23 ? -3.268 3.574 9.026 1.00 0.00 23 MET A CA 14
ATOM 15499 C C . MET A 1 23 ? -4.099 4.845 8.790 1.00 0.00 23 MET A C 14
ATOM 15500 O O . MET A 1 23 ? -5.205 4.770 8.265 1.00 0.00 23 MET A O 14
ATOM 15514 N N . ASP A 1 24 ? -3.579 6.022 9.156 1.00 0.00 24 ASP A N 14
ATOM 15515 C CA . ASP A 1 24 ? -4.255 7.310 8.993 1.00 0.00 24 ASP A CA 14
ATOM 15516 C C . ASP A 1 24 ? -4.195 7.844 7.561 1.00 0.00 24 ASP A C 14
ATOM 15517 O O . ASP A 1 24 ? -4.880 8.809 7.220 1.00 0.00 24 ASP A O 14
ATOM 15526 N N . MET A 1 25 ? -3.383 7.218 6.707 1.00 0.00 25 MET A N 14
ATOM 15527 C CA . MET A 1 25 ? -3.166 7.576 5.315 1.00 0.00 25 MET A CA 14
ATOM 15528 C C . MET A 1 25 ? -3.557 6.415 4.393 1.00 0.00 25 MET A C 14
ATOM 15529 O O . MET A 1 25 ? -3.180 6.385 3.221 1.00 0.00 25 MET A O 14
ATOM 15543 N N . LEU A 1 26 ? -4.310 5.438 4.903 1.00 0.00 26 LEU A N 14
ATOM 15544 C CA . LEU A 1 26 ? -4.775 4.279 4.157 1.00 0.00 26 LEU A CA 14
ATOM 15545 C C . LEU A 1 26 ? -6.195 3.981 4.617 1.00 0.00 26 LEU A C 14
ATOM 15546 O O . LEU A 1 26 ? -6.492 4.023 5.813 1.00 0.00 26 LEU A O 14
ATOM 15562 N N . THR A 1 27 ? -7.078 3.663 3.684 1.00 0.00 27 THR A N 14
ATOM 15563 C CA . THR A 1 27 ? -8.474 3.349 3.955 1.00 0.00 27 THR A CA 14
ATOM 15564 C C . THR A 1 27 ? -8.904 2.326 2.892 1.00 0.00 27 THR A C 14
ATOM 15565 O O . THR A 1 27 ? -8.290 2.276 1.825 1.00 0.00 27 THR A O 14
ATOM 15576 N N . VAL A 1 28 ? -9.915 1.494 3.153 1.00 0.00 28 VAL A N 14
ATOM 15577 C CA . VAL A 1 28 ? -10.385 0.485 2.206 1.00 0.00 28 VAL A CA 14
ATOM 15578 C C . VAL A 1 28 ? -11.770 0.896 1.724 1.00 0.00 28 VAL A C 14
ATOM 15579 O O . VAL A 1 28 ? -12.765 0.759 2.449 1.00 0.00 28 VAL A O 14
ATOM 15592 N N . LYS A 1 29 ? -11.834 1.451 0.516 1.00 0.00 29 LYS A N 14
ATOM 15593 C CA . LYS A 1 29 ? -13.075 1.907 -0.086 1.00 0.00 29 LYS A CA 14
ATOM 15594 C C . LYS A 1 29 ? -13.886 0.712 -0.562 1.00 0.00 29 LYS A C 14
ATOM 15595 O O . LYS A 1 29 ? -13.448 0.019 -1.485 1.00 0.00 29 LYS A O 14
ATOM 15614 N N . VAL A 1 30 ? -15.032 0.462 0.071 1.00 0.00 30 VAL A N 14
ATOM 15615 C CA . VAL A 1 30 ? -15.928 -0.637 -0.262 1.00 0.00 30 VAL A CA 14
ATOM 15616 C C . VAL A 1 30 ? -16.392 -0.399 -1.700 1.00 0.00 30 VAL A C 14
ATOM 15617 O O . VAL A 1 30 ? -16.957 0.659 -2.009 1.00 0.00 30 VAL A O 14
ATOM 15630 N N . GLY A 1 31 ? -16.144 -1.357 -2.594 1.00 0.00 31 GLY A N 14
ATOM 15631 C CA . GLY A 1 31 ? -16.528 -1.229 -3.985 1.00 0.00 31 GLY A CA 14
ATOM 15632 C C . GLY A 1 31 ? -16.043 -2.417 -4.788 1.00 0.00 31 GLY A C 14
ATOM 15633 O O . GLY A 1 31 ? -16.809 -3.356 -5.014 1.00 0.00 31 GLY A O 14
ATOM 15637 N N . GLU A 1 32 ? -14.784 -2.394 -5.215 1.00 0.00 32 GLU A N 14
ATOM 15638 C CA . GLU A 1 32 ? -14.186 -3.459 -6.011 1.00 0.00 32 GLU A CA 14
ATOM 15639 C C . GLU A 1 32 ? -12.759 -3.753 -5.540 1.00 0.00 32 GLU A C 14
ATOM 15640 O O . GLU A 1 32 ? -12.132 -2.879 -4.945 1.00 0.00 32 GLU A O 14
ATOM 15652 N N . PRO A 1 33 ? -12.197 -4.943 -5.826 1.00 0.00 33 PRO A N 14
ATOM 15653 C CA . PRO A 1 33 ? -10.843 -5.312 -5.415 1.00 0.00 33 PRO A CA 14
ATOM 15654 C C . PRO A 1 33 ? -9.748 -4.618 -6.244 1.00 0.00 33 PRO A C 14
ATOM 15655 O O . PRO A 1 33 ? -8.592 -5.038 -6.210 1.00 0.00 33 PRO A O 14
ATOM 15666 N N . LYS A 1 34 ? -10.075 -3.610 -7.058 1.00 0.00 34 LYS A N 14
ATOM 15667 C CA . LYS A 1 34 ? -9.133 -2.864 -7.887 1.00 0.00 34 LYS A CA 14
ATOM 15668 C C . LYS A 1 34 ? -8.219 -2.065 -6.965 1.00 0.00 34 LYS A C 14
ATOM 15669 O O . LYS A 1 34 ? -8.600 -0.978 -6.528 1.00 0.00 34 LYS A O 14
ATOM 15688 N N . GLY A 1 35 ? -7.051 -2.625 -6.653 1.00 0.00 35 GLY A N 14
ATOM 15689 C CA . GLY A 1 35 ? -6.012 -2.103 -5.789 1.00 0.00 35 GLY A CA 14
ATOM 15690 C C . GLY A 1 35 ? -5.527 -3.210 -4.857 1.00 0.00 35 GLY A C 14
ATOM 15691 O O . GLY A 1 35 ? -5.828 -4.390 -5.074 1.00 0.00 35 GLY A O 14
ATOM 15695 N N . TYR A 1 36 ? -4.755 -2.845 -3.836 1.00 0.00 36 TYR A N 14
ATOM 15696 C CA . TYR A 1 36 ? -4.239 -3.803 -2.862 1.00 0.00 36 TYR A CA 14
ATOM 15697 C C . TYR A 1 36 ? -5.420 -4.354 -2.033 1.00 0.00 36 TYR A C 14
ATOM 15698 O O . TYR A 1 36 ? -6.350 -3.592 -1.742 1.00 0.00 36 TYR A O 14
ATOM 15716 N N . PRO A 1 37 ? -5.419 -5.639 -1.626 1.00 0.00 37 PRO A N 14
ATOM 15717 C CA . PRO A 1 37 ? -6.516 -6.217 -0.852 1.00 0.00 37 PRO A CA 14
ATOM 15718 C C . PRO A 1 37 ? -6.565 -5.719 0.609 1.00 0.00 37 PRO A C 14
ATOM 15719 O O . PRO A 1 37 ? -5.523 -5.404 1.190 1.00 0.00 37 PRO A O 14
ATOM 15730 N N . PRO A 1 38 ? -7.751 -5.735 1.251 1.00 0.00 38 PRO A N 14
ATOM 15731 C CA . PRO A 1 38 ? -7.927 -5.278 2.627 1.00 0.00 38 PRO A CA 14
ATOM 15732 C C . PRO A 1 38 ? -7.231 -6.101 3.704 1.00 0.00 38 PRO A C 14
ATOM 15733 O O . PRO A 1 38 ? -6.935 -5.549 4.761 1.00 0.00 38 PRO A O 14
ATOM 15744 N N . GLU A 1 39 ? -6.989 -7.395 3.507 1.00 0.00 39 GLU A N 14
ATOM 15745 C CA . GLU A 1 39 ? -6.342 -8.194 4.546 1.00 0.00 39 GLU A CA 14
ATOM 15746 C C . GLU A 1 39 ? -4.841 -7.923 4.631 1.00 0.00 39 GLU A C 14
ATOM 15747 O O . GLU A 1 39 ? -4.260 -8.079 5.701 1.00 0.00 39 GLU A O 14
ATOM 15759 N N . ASP A 1 40 ? -4.206 -7.468 3.551 1.00 0.00 40 ASP A N 14
ATOM 15760 C CA . ASP A 1 40 ? -2.768 -7.197 3.534 1.00 0.00 40 ASP A CA 14
ATOM 15761 C C . ASP A 1 40 ? -2.434 -5.766 3.970 1.00 0.00 40 ASP A C 14
ATOM 15762 O O . ASP A 1 40 ? -1.263 -5.415 4.092 1.00 0.00 40 ASP A O 14
ATOM 15771 N N . ILE A 1 41 ? -3.429 -4.925 4.258 1.00 0.00 41 ILE A N 14
ATOM 15772 C CA . ILE A 1 41 ? -3.219 -3.531 4.671 1.00 0.00 41 ILE A CA 14
ATOM 15773 C C . ILE A 1 41 ? -2.218 -3.404 5.828 1.00 0.00 41 ILE A C 14
ATOM 15774 O O . ILE A 1 41 ? -1.438 -2.453 5.850 1.00 0.00 41 ILE A O 14
ATOM 15790 N N . PHE A 1 42 ? -2.190 -4.371 6.751 1.00 0.00 42 PHE A N 14
ATOM 15791 C CA . PHE A 1 42 ? -1.290 -4.361 7.901 1.00 0.00 42 PHE A CA 14
ATOM 15792 C C . PHE A 1 42 ? 0.187 -4.327 7.502 1.00 0.00 42 PHE A C 14
ATOM 15793 O O . PHE A 1 42 ? 1.015 -3.911 8.314 1.00 0.00 42 PHE A O 14
ATOM 15810 N N . ASN A 1 43 ? 0.536 -4.768 6.285 1.00 0.00 43 ASN A N 14
ATOM 15811 C CA . ASN A 1 43 ? 1.913 -4.755 5.793 1.00 0.00 43 ASN A CA 14
ATOM 15812 C C . ASN A 1 43 ? 2.193 -3.510 4.969 1.00 0.00 43 ASN A C 14
ATOM 15813 O O . ASN A 1 43 ? 3.365 -3.201 4.781 1.00 0.00 43 ASN A O 14
ATOM 15824 N N . LEU A 1 44 ? 1.164 -2.815 4.463 1.00 0.00 44 LEU A N 14
ATOM 15825 C CA . LEU A 1 44 ? 1.367 -1.570 3.718 1.00 0.00 44 LEU A CA 14
ATOM 15826 C C . LEU A 1 44 ? 1.763 -0.512 4.739 1.00 0.00 44 LEU A C 14
ATOM 15827 O O . LEU A 1 44 ? 2.488 0.435 4.432 1.00 0.00 44 LEU A O 14
ATOM 15843 N N . VAL A 1 45 ? 1.197 -0.623 5.938 1.00 0.00 45 VAL A N 14
ATOM 15844 C CA . VAL A 1 45 ? 1.464 0.292 7.023 1.00 0.00 45 VAL A CA 14
ATOM 15845 C C . VAL A 1 45 ? 2.936 0.101 7.368 1.00 0.00 45 VAL A C 14
ATOM 15846 O O . VAL A 1 45 ? 3.415 -1.021 7.514 1.00 0.00 45 VAL A O 14
ATOM 15859 N N . GLY A 1 46 ? 3.669 1.203 7.462 1.00 0.00 46 GLY A N 14
ATOM 15860 C CA . GLY A 1 46 ? 5.084 1.215 7.766 1.00 0.00 46 GLY A CA 14
ATOM 15861 C C . GLY A 1 46 ? 5.953 1.234 6.508 1.00 0.00 46 GLY A C 14
ATOM 15862 O O . GLY A 1 46 ? 7.155 1.478 6.637 1.00 0.00 46 GLY A O 14
ATOM 15866 N N . LYS A 1 47 ? 5.394 0.982 5.312 1.00 0.00 47 LYS A N 14
ATOM 15867 C CA . LYS A 1 47 ? 6.171 1.009 4.069 1.00 0.00 47 LYS A CA 14
ATOM 15868 C C . LYS A 1 47 ? 6.451 2.457 3.671 1.00 0.00 47 LYS A C 14
ATOM 15869 O O . LYS A 1 47 ? 5.856 3.366 4.241 1.00 0.00 47 LYS A O 14
ATOM 15888 N N . LYS A 1 48 ? 7.264 2.700 2.641 1.00 0.00 48 LYS A N 14
ATOM 15889 C CA . LYS A 1 48 ? 7.633 4.029 2.153 1.00 0.00 48 LYS A CA 14
ATOM 15890 C C . LYS A 1 48 ? 7.350 4.103 0.660 1.00 0.00 48 LYS A C 14
ATOM 15891 O O . LYS A 1 48 ? 8.097 3.492 -0.110 1.00 0.00 48 LYS A O 14
ATOM 15910 N N . VAL A 1 49 ? 6.249 4.730 0.243 1.00 0.00 49 VAL A N 14
ATOM 15911 C CA . VAL A 1 49 ? 5.858 4.841 -1.171 1.00 0.00 49 VAL A CA 14
ATOM 15912 C C . VAL A 1 49 ? 7.046 5.179 -2.085 1.00 0.00 49 VAL A C 14
ATOM 15913 O O . VAL A 1 49 ? 7.931 5.961 -1.713 1.00 0.00 49 VAL A O 14
ATOM 15926 N N . LEU A 1 50 ? 7.064 4.558 -3.264 1.00 0.00 50 LEU A N 14
ATOM 15927 C CA . LEU A 1 50 ? 8.105 4.729 -4.272 1.00 0.00 50 LEU A CA 14
ATOM 15928 C C . LEU A 1 50 ? 7.826 5.916 -5.201 1.00 0.00 50 LEU A C 14
ATOM 15929 O O . LEU A 1 50 ? 8.749 6.407 -5.858 1.00 0.00 50 LEU A O 14
ATOM 15945 N N . VAL A 1 51 ? 6.573 6.371 -5.266 1.00 0.00 51 VAL A N 14
ATOM 15946 C CA . VAL A 1 51 ? 6.098 7.469 -6.097 1.00 0.00 51 VAL A CA 14
ATOM 15947 C C . VAL A 1 51 ? 5.026 8.224 -5.313 1.00 0.00 51 VAL A C 14
ATOM 15948 O O . VAL A 1 51 ? 4.579 7.757 -4.262 1.00 0.00 51 VAL A O 14
ATOM 15961 N N . THR A 1 52 ? 4.667 9.425 -5.760 1.00 0.00 52 THR A N 14
ATOM 15962 C CA . THR A 1 52 ? 3.643 10.217 -5.106 1.00 0.00 52 THR A CA 14
ATOM 15963 C C . THR A 1 52 ? 2.306 9.604 -5.494 1.00 0.00 52 THR A C 14
ATOM 15964 O O . THR A 1 52 ? 2.106 9.237 -6.652 1.00 0.00 52 THR A O 14
ATOM 15975 N N . VAL A 1 53 ? 1.410 9.513 -4.526 1.00 0.00 53 VAL A N 14
ATOM 15976 C CA . VAL A 1 53 ? 0.075 8.963 -4.674 1.00 0.00 53 VAL A CA 14
ATOM 15977 C C . VAL A 1 53 ? -0.890 10.085 -4.314 1.00 0.00 53 VAL A C 14
ATOM 15978 O O . VAL A 1 53 ? -0.716 10.735 -3.284 1.00 0.00 53 VAL A O 14
ATOM 15991 N N . GLU A 1 54 ? -1.866 10.376 -5.168 1.00 0.00 54 GLU A N 14
ATOM 15992 C CA . GLU A 1 54 ? -2.834 11.426 -4.886 1.00 0.00 54 GLU A CA 14
ATOM 15993 C C . GLU A 1 54 ? -3.847 10.956 -3.845 1.00 0.00 54 GLU A C 14
ATOM 15994 O O . GLU A 1 54 ? -3.830 9.816 -3.385 1.00 0.00 54 GLU A O 14
ATOM 16006 N N . GLU A 1 55 ? -4.705 11.872 -3.414 1.00 0.00 55 GLU A N 14
ATOM 16007 C CA . GLU A 1 55 ? -5.743 11.553 -2.455 1.00 0.00 55 GLU A CA 14
ATOM 16008 C C . GLU A 1 55 ? -6.748 10.663 -3.184 1.00 0.00 55 GLU A C 14
ATOM 16009 O O . GLU A 1 55 ? -7.015 10.870 -4.368 1.00 0.00 55 GLU A O 14
ATOM 16021 N N . ASP A 1 56 ? -7.342 9.711 -2.468 1.00 0.00 56 ASP A N 14
ATOM 16022 C CA . ASP A 1 56 ? -8.339 8.770 -2.976 1.00 0.00 56 ASP A CA 14
ATOM 16023 C C . ASP A 1 56 ? -7.855 7.906 -4.147 1.00 0.00 56 ASP A C 14
ATOM 16024 O O . ASP A 1 56 ? -8.626 7.144 -4.740 1.00 0.00 56 ASP A O 14
ATOM 16033 N N . ASP A 1 57 ? -6.557 7.982 -4.452 1.00 0.00 57 ASP A N 14
ATOM 16034 C CA . ASP A 1 57 ? -5.905 7.220 -5.501 1.00 0.00 57 ASP A CA 14
ATOM 16035 C C . ASP A 1 57 ? -5.777 5.789 -4.982 1.00 0.00 57 ASP A C 14
ATOM 16036 O O . ASP A 1 57 ? -5.807 5.544 -3.771 1.00 0.00 57 ASP A O 14
ATOM 16045 N N . THR A 1 58 ? -5.619 4.817 -5.863 1.00 0.00 58 THR A N 14
ATOM 16046 C CA . THR A 1 58 ? -5.535 3.429 -5.461 1.00 0.00 58 THR A CA 14
ATOM 16047 C C . THR A 1 58 ? -4.122 3.033 -5.060 1.00 0.00 58 THR A C 14
ATOM 16048 O O . THR A 1 58 ? -3.159 3.280 -5.790 1.00 0.00 58 THR A O 14
ATOM 16059 N N . ILE A 1 59 ? -3.984 2.464 -3.862 1.00 0.00 59 ILE A N 14
ATOM 16060 C CA . ILE A 1 59 ? -2.701 2.008 -3.360 1.00 0.00 59 ILE A CA 14
ATOM 16061 C C . ILE A 1 59 ? -2.534 0.612 -3.961 1.00 0.00 59 ILE A C 14
ATOM 16062 O O . ILE A 1 59 ? -3.472 -0.194 -3.941 1.00 0.00 59 ILE A O 14
ATOM 16078 N N . MET A 1 60 ? -1.347 0.312 -4.488 1.00 0.00 60 MET A N 14
ATOM 16079 C CA . MET A 1 60 ? -1.062 -0.969 -5.113 1.00 0.00 60 MET A CA 14
ATOM 16080 C C . MET A 1 60 ? 0.346 -1.427 -4.777 1.00 0.00 60 MET A C 14
ATOM 16081 O O . MET A 1 60 ? 1.206 -0.603 -4.466 1.00 0.00 60 MET A O 14
ATOM 16095 N N . GLU A 1 61 ? 0.592 -2.729 -4.922 1.00 0.00 61 GLU A N 14
ATOM 16096 C CA . GLU A 1 61 ? 1.880 -3.377 -4.658 1.00 0.00 61 GLU A CA 14
ATOM 16097 C C . GLU A 1 61 ? 3.003 -2.848 -5.556 1.00 0.00 61 GLU A C 14
ATOM 16098 O O . GLU A 1 61 ? 4.176 -2.989 -5.225 1.00 0.00 61 GLU A O 14
ATOM 16110 N N . GLU A 1 62 ? 2.660 -2.237 -6.690 1.00 0.00 62 GLU A N 14
ATOM 16111 C CA . GLU A 1 62 ? 3.610 -1.672 -7.644 1.00 0.00 62 GLU A CA 14
ATOM 16112 C C . GLU A 1 62 ? 4.094 -0.275 -7.225 1.00 0.00 62 GLU A C 14
ATOM 16113 O O . GLU A 1 62 ? 5.077 0.214 -7.778 1.00 0.00 62 GLU A O 14
ATOM 16125 N N . LEU A 1 63 ? 3.443 0.360 -6.245 1.00 0.00 63 LEU A N 14
ATOM 16126 C CA . LEU A 1 63 ? 3.789 1.699 -5.753 1.00 0.00 63 LEU A CA 14
ATOM 16127 C C . LEU A 1 63 ? 4.530 1.630 -4.414 1.00 0.00 63 LEU A C 14
ATOM 16128 O O . LEU A 1 63 ? 4.868 2.674 -3.843 1.00 0.00 63 LEU A O 14
ATOM 16144 N N . VAL A 1 64 ? 4.768 0.429 -3.879 1.00 0.00 64 VAL A N 14
ATOM 16145 C CA . VAL A 1 64 ? 5.438 0.245 -2.604 1.00 0.00 64 VAL A CA 14
ATOM 16146 C C . VAL A 1 64 ? 6.543 -0.804 -2.675 1.00 0.00 64 VAL A C 14
ATOM 16147 O O . VAL A 1 64 ? 6.487 -1.767 -3.438 1.00 0.00 64 VAL A O 14
ATOM 16160 N N . ASP A 1 65 ? 7.575 -0.566 -1.875 1.00 0.00 65 ASP A N 14
ATOM 16161 C CA . ASP A 1 65 ? 8.756 -1.384 -1.723 1.00 0.00 65 ASP A CA 14
ATOM 16162 C C . ASP A 1 65 ? 8.474 -2.538 -0.773 1.00 0.00 65 ASP A C 14
ATOM 16163 O O . ASP A 1 65 ? 7.511 -2.522 0.006 1.00 0.00 65 ASP A O 14
ATOM 16172 N N . ASN A 1 66 ? 9.333 -3.546 -0.809 1.00 0.00 66 ASN A N 14
ATOM 16173 C CA . ASN A 1 66 ? 9.200 -4.683 0.071 1.00 0.00 66 ASN A CA 14
ATOM 16174 C C . ASN A 1 66 ? 9.464 -4.223 1.507 1.00 0.00 66 ASN A C 14
ATOM 16175 O O . ASN A 1 66 ? 10.244 -3.295 1.746 1.00 0.00 66 ASN A O 14
ATOM 16186 N N . HIS A 1 67 ? 8.822 -4.866 2.477 1.00 0.00 67 HIS A N 14
ATOM 16187 C CA . HIS A 1 67 ? 9.006 -4.552 3.880 1.00 0.00 67 HIS A CA 14
ATOM 16188 C C . HIS A 1 67 ? 8.806 -5.847 4.652 1.00 0.00 67 HIS A C 14
ATOM 16189 O O . HIS A 1 67 ? 7.877 -6.599 4.353 1.00 0.00 67 HIS A O 14
ATOM 16203 N N . GLY A 1 68 ? 9.683 -6.126 5.614 1.00 0.00 68 GLY A N 14
ATOM 16204 C CA . GLY A 1 68 ? 9.619 -7.319 6.436 1.00 0.00 68 GLY A CA 14
ATOM 16205 C C . GLY A 1 68 ? 9.867 -8.601 5.641 1.00 0.00 68 GLY A C 14
ATOM 16206 O O . GLY A 1 68 ? 8.916 -9.320 5.321 1.00 0.00 68 GLY A O 14
ATOM 16210 N N . LYS A 1 69 ? 11.126 -8.870 5.290 1.00 0.00 69 LYS A N 14
ATOM 16211 C CA . LYS A 1 69 ? 11.596 -10.047 4.550 1.00 0.00 69 LYS A CA 14
ATOM 16212 C C . LYS A 1 69 ? 12.952 -10.447 5.137 1.00 0.00 69 LYS A C 14
ATOM 16213 O O . LYS A 1 69 ? 13.542 -9.694 5.916 1.00 0.00 69 LYS A O 14
ATOM 16232 N N . LYS A 1 70 ? 13.441 -11.644 4.825 1.00 0.00 70 LYS A N 14
ATOM 16233 C CA . LYS A 1 70 ? 14.719 -12.147 5.304 1.00 0.00 70 LYS A CA 14
ATOM 16234 C C . LYS A 1 70 ? 15.265 -13.078 4.236 1.00 0.00 70 LYS A C 14
ATOM 16235 O O . LYS A 1 70 ? 14.564 -14.000 3.814 1.00 0.00 70 LYS A O 14
ATOM 16254 N N . ILE A 1 71 ? 16.451 -12.770 3.731 1.00 0.00 71 ILE A N 14
ATOM 16255 C CA . ILE A 1 71 ? 17.139 -13.546 2.713 1.00 0.00 71 ILE A CA 14
ATOM 16256 C C . ILE A 1 71 ? 17.569 -14.871 3.366 1.00 0.00 71 ILE A C 14
ATOM 16257 O O . ILE A 1 71 ? 17.618 -14.993 4.596 1.00 0.00 71 ILE A O 14
ATOM 16273 N N . LYS A 1 72 ? 17.816 -15.901 2.554 1.00 0.00 72 LYS A N 14
ATOM 16274 C CA . LYS A 1 72 ? 18.255 -17.214 3.005 1.00 0.00 72 LYS A CA 14
ATOM 16275 C C . LYS A 1 72 ? 18.986 -17.848 1.837 1.00 0.00 72 LYS A C 14
ATOM 16276 O O . LYS A 1 72 ? 18.331 -18.294 0.900 1.00 0.00 72 LYS A O 14
ATOM 16295 N N . SER A 1 73 ? 20.315 -17.839 1.854 1.00 0.00 73 SER A N 14
ATOM 16296 C CA . SER A 1 73 ? 21.119 -18.412 0.782 1.00 0.00 73 SER A CA 14
ATOM 16297 C C . SER A 1 73 ? 20.941 -19.933 0.687 1.00 0.00 73 SER A C 14
ATOM 16298 O O . SER A 1 73 ? 20.985 -20.487 -0.407 1.00 0.00 73 SER A O 14
ATOM 16306 N N . SER A 1 74 ? 20.692 -20.606 1.814 1.00 0.00 74 SER A N 14
ATOM 16307 C CA . SER A 1 74 ? 20.512 -22.045 1.898 1.00 0.00 74 SER A CA 14
ATOM 16308 C C . SER A 1 74 ? 19.302 -22.542 1.093 1.00 0.00 74 SER A C 14
ATOM 16309 O O . SER A 1 74 ? 18.154 -22.243 1.436 1.00 0.00 74 SER A O 14
ATOM 16317 N N . GLY A 1 75 ? 19.553 -23.352 0.064 1.00 0.00 75 GLY A N 14
ATOM 16318 C CA . GLY A 1 75 ? 18.523 -23.934 -0.787 1.00 0.00 75 GLY A CA 14
ATOM 16319 C C . GLY A 1 75 ? 18.127 -23.057 -1.977 1.00 0.00 75 GLY A C 14
ATOM 16320 O O . GLY A 1 75 ? 18.600 -21.926 -2.103 1.00 0.00 75 GLY A O 14
ATOM 16324 N N . PRO A 1 76 ? 17.259 -23.576 -2.864 1.00 0.00 76 PRO A N 14
ATOM 16325 C CA . PRO A 1 76 ? 16.801 -22.862 -4.050 1.00 0.00 76 PRO A CA 14
ATOM 16326 C C . PRO A 1 76 ? 16.054 -21.586 -3.663 1.00 0.00 76 PRO A C 14
ATOM 16327 O O . PRO A 1 76 ? 15.439 -21.498 -2.595 1.00 0.00 76 PRO A O 14
ATOM 16338 N N . SER A 1 77 ? 16.152 -20.576 -4.519 1.00 0.00 77 SER A N 14
ATOM 16339 C CA . SER A 1 77 ? 15.528 -19.272 -4.350 1.00 0.00 77 SER A CA 14
ATOM 16340 C C . SER A 1 77 ? 14.049 -19.322 -4.738 1.00 0.00 77 SER A C 14
ATOM 16341 O O . SER A 1 77 ? 13.527 -20.380 -5.090 1.00 0.00 77 SER A O 14
ATOM 16349 N N . SER A 1 78 ? 13.365 -18.180 -4.664 1.00 0.00 78 SER A N 14
ATOM 16350 C CA . SER A 1 78 ? 11.958 -18.058 -5.020 1.00 0.00 78 SER A CA 14
ATOM 16351 C C . SER A 1 78 ? 11.767 -18.504 -6.473 1.00 0.00 78 SER A C 14
ATOM 16352 O O . SER A 1 78 ? 11.036 -19.460 -6.743 1.00 0.00 78 SER A O 14
ATOM 16360 N N . GLY A 1 79 ? 12.448 -17.864 -7.424 1.00 0.00 79 GLY A N 14
ATOM 16361 C CA . GLY A 1 79 ? 12.347 -18.181 -8.838 1.00 0.00 79 GLY A CA 14
ATOM 16362 C C . GLY A 1 79 ? 12.723 -16.933 -9.592 1.00 0.00 79 GLY A C 14
ATOM 16363 O O . GLY A 1 79 ? 13.912 -16.803 -9.946 1.00 0.00 79 GLY A O 14
ATOM 16367 N N . GLY A 1 1 ? -17.200 -8.839 6.926 1.00 0.00 1 GLY A N 15
ATOM 16368 C CA . GLY A 1 1 ? -18.567 -9.350 7.104 1.00 0.00 1 GLY A CA 15
ATOM 16369 C C . GLY A 1 1 ? -18.985 -10.183 5.900 1.00 0.00 1 GLY A C 15
ATOM 16370 O O . GLY A 1 1 ? -18.504 -9.923 4.800 1.00 0.00 1 GLY A O 15
ATOM 16374 N N . SER A 1 2 ? -19.866 -11.175 6.088 1.00 0.00 2 SER A N 15
ATOM 16375 C CA . SER A 1 2 ? -20.356 -12.066 5.036 1.00 0.00 2 SER A CA 15
ATOM 16376 C C . SER A 1 2 ? -20.936 -11.270 3.861 1.00 0.00 2 SER A C 15
ATOM 16377 O O . SER A 1 2 ? -20.343 -11.256 2.780 1.00 0.00 2 SER A O 15
ATOM 16385 N N . SER A 1 3 ? -22.099 -10.637 4.044 1.00 0.00 3 SER A N 15
ATOM 16386 C CA . SER A 1 3 ? -22.719 -9.847 2.990 1.00 0.00 3 SER A CA 15
ATOM 16387 C C . SER A 1 3 ? -21.973 -8.521 2.829 1.00 0.00 3 SER A C 15
ATOM 16388 O O . SER A 1 3 ? -21.271 -8.084 3.749 1.00 0.00 3 SER A O 15
ATOM 16396 N N . GLY A 1 4 ? -22.215 -7.856 1.699 1.00 0.00 4 GLY A N 15
ATOM 16397 C CA . GLY A 1 4 ? -21.617 -6.592 1.324 1.00 0.00 4 GLY A CA 15
ATOM 16398 C C . GLY A 1 4 ? -20.504 -6.874 0.329 1.00 0.00 4 GLY A C 15
ATOM 16399 O O . GLY A 1 4 ? -19.731 -7.817 0.515 1.00 0.00 4 GLY A O 15
ATOM 16403 N N . SER A 1 5 ? -20.404 -6.065 -0.720 1.00 0.00 5 SER A N 15
ATOM 16404 C CA . SER A 1 5 ? -19.385 -6.219 -1.746 1.00 0.00 5 SER A CA 15
ATOM 16405 C C . SER A 1 5 ? -17.984 -6.025 -1.159 1.00 0.00 5 SER A C 15
ATOM 16406 O O . SER A 1 5 ? -17.834 -5.474 -0.061 1.00 0.00 5 SER A O 15
ATOM 16414 N N . SER A 1 6 ? -16.942 -6.457 -1.873 1.00 0.00 6 SER A N 15
ATOM 16415 C CA . SER A 1 6 ? -15.574 -6.283 -1.396 1.00 0.00 6 SER A CA 15
ATOM 16416 C C . SER A 1 6 ? -15.115 -4.844 -1.690 1.00 0.00 6 SER A C 15
ATOM 16417 O O . SER A 1 6 ? -15.891 -3.994 -2.147 1.00 0.00 6 SER A O 15
ATOM 16425 N N . GLY A 1 7 ? -13.857 -4.543 -1.397 1.00 0.00 7 GLY A N 15
ATOM 16426 C CA . GLY A 1 7 ? -13.236 -3.248 -1.592 1.00 0.00 7 GLY A CA 15
ATOM 16427 C C . GLY A 1 7 ? -11.732 -3.426 -1.769 1.00 0.00 7 GLY A C 15
ATOM 16428 O O . GLY A 1 7 ? -11.240 -4.556 -1.870 1.00 0.00 7 GLY A O 15
ATOM 16432 N N . SER A 1 8 ? -11.006 -2.312 -1.804 1.00 0.00 8 SER A N 15
ATOM 16433 C CA . SER A 1 8 ? -9.559 -2.264 -1.976 1.00 0.00 8 SER A CA 15
ATOM 16434 C C . SER A 1 8 ? -8.980 -1.121 -1.144 1.00 0.00 8 SER A C 15
ATOM 16435 O O . SER A 1 8 ? -9.729 -0.270 -0.647 1.00 0.00 8 SER A O 15
ATOM 16443 N N . VAL A 1 9 ? -7.662 -1.123 -0.941 1.00 0.00 9 VAL A N 15
ATOM 16444 C CA . VAL A 1 9 ? -6.999 -0.074 -0.181 1.00 0.00 9 VAL A CA 15
ATOM 16445 C C . VAL A 1 9 ? -6.780 1.129 -1.095 1.00 0.00 9 VAL A C 15
ATOM 16446 O O . VAL A 1 9 ? -6.303 0.996 -2.225 1.00 0.00 9 VAL A O 15
ATOM 16459 N N . VAL A 1 10 ? -7.103 2.308 -0.580 1.00 0.00 10 VAL A N 15
ATOM 16460 C CA . VAL A 1 10 ? -6.932 3.568 -1.270 1.00 0.00 10 VAL A CA 15
ATOM 16461 C C . VAL A 1 10 ? -6.276 4.540 -0.297 1.00 0.00 10 VAL A C 15
ATOM 16462 O O . VAL A 1 10 ? -6.295 4.356 0.928 1.00 0.00 10 VAL A O 15
ATOM 16475 N N . ALA A 1 11 ? -5.671 5.567 -0.867 1.00 0.00 11 ALA A N 15
ATOM 16476 C CA . ALA A 1 11 ? -5.003 6.626 -0.155 1.00 0.00 11 ALA A CA 15
ATOM 16477 C C . ALA A 1 11 ? -6.094 7.468 0.498 1.00 0.00 11 ALA A C 15
ATOM 16478 O O . ALA A 1 11 ? -6.996 7.979 -0.174 1.00 0.00 11 ALA A O 15
ATOM 16485 N N . LYS A 1 12 ? -6.063 7.572 1.821 1.00 0.00 12 LYS A N 15
ATOM 16486 C CA . LYS A 1 12 ? -7.044 8.364 2.553 1.00 0.00 12 LYS A CA 15
ATOM 16487 C C . LYS A 1 12 ? -6.827 9.849 2.266 1.00 0.00 12 LYS A C 15
ATOM 16488 O O . LYS A 1 12 ? -7.774 10.637 2.330 1.00 0.00 12 LYS A O 15
ATOM 16507 N N . VAL A 1 13 ? -5.577 10.214 1.988 1.00 0.00 13 VAL A N 15
ATOM 16508 C CA . VAL A 1 13 ? -5.085 11.535 1.657 1.00 0.00 13 VAL A CA 15
ATOM 16509 C C . VAL A 1 13 ? -3.864 11.360 0.758 1.00 0.00 13 VAL A C 15
ATOM 16510 O O . VAL A 1 13 ? -3.294 10.271 0.726 1.00 0.00 13 VAL A O 15
ATOM 16523 N N . LYS A 1 14 ? -3.456 12.419 0.057 1.00 0.00 14 LYS A N 15
ATOM 16524 C CA . LYS A 1 14 ? -2.288 12.435 -0.824 1.00 0.00 14 LYS A CA 15
ATOM 16525 C C . LYS A 1 14 ? -1.057 12.013 -0.016 1.00 0.00 14 LYS A C 15
ATOM 16526 O O . LYS A 1 14 ? -0.924 12.421 1.143 1.00 0.00 14 LYS A O 15
ATOM 16545 N N . ILE A 1 15 ? -0.150 11.228 -0.605 1.00 0.00 15 ILE A N 15
ATOM 16546 C CA . ILE A 1 15 ? 1.056 10.739 0.067 1.00 0.00 15 ILE A CA 15
ATOM 16547 C C . ILE A 1 15 ? 2.262 11.034 -0.829 1.00 0.00 15 ILE A C 15
ATOM 16548 O O . ILE A 1 15 ? 2.435 10.348 -1.836 1.00 0.00 15 ILE A O 15
ATOM 16564 N N . PRO A 1 16 ? 3.102 12.033 -0.510 1.00 0.00 16 PRO A N 15
ATOM 16565 C CA . PRO A 1 16 ? 4.258 12.348 -1.338 1.00 0.00 16 PRO A CA 15
ATOM 16566 C C . PRO A 1 16 ? 5.278 11.205 -1.326 1.00 0.00 16 PRO A C 15
ATOM 16567 O O . PRO A 1 16 ? 5.454 10.536 -0.301 1.00 0.00 16 PRO A O 15
ATOM 16578 N N . GLU A 1 17 ? 5.969 10.989 -2.449 1.00 0.00 17 GLU A N 15
ATOM 16579 C CA . GLU A 1 17 ? 6.960 9.925 -2.577 1.00 0.00 17 GLU A CA 15
ATOM 16580 C C . GLU A 1 17 ? 8.046 10.053 -1.504 1.00 0.00 17 GLU A C 15
ATOM 16581 O O . GLU A 1 17 ? 8.495 11.154 -1.166 1.00 0.00 17 GLU A O 15
ATOM 16593 N N . GLY A 1 18 ? 8.498 8.913 -0.978 1.00 0.00 18 GLY A N 15
ATOM 16594 C CA . GLY A 1 18 ? 9.537 8.868 0.038 1.00 0.00 18 GLY A CA 15
ATOM 16595 C C . GLY A 1 18 ? 8.993 8.902 1.461 1.00 0.00 18 GLY A C 15
ATOM 16596 O O . GLY A 1 18 ? 9.783 8.924 2.404 1.00 0.00 18 GLY A O 15
ATOM 16600 N N . THR A 1 19 ? 7.674 8.910 1.623 1.00 0.00 19 THR A N 15
ATOM 16601 C CA . THR A 1 19 ? 6.976 8.947 2.903 1.00 0.00 19 THR A CA 15
ATOM 16602 C C . THR A 1 19 ? 6.570 7.528 3.293 1.00 0.00 19 THR A C 15
ATOM 16603 O O . THR A 1 19 ? 6.355 6.679 2.423 1.00 0.00 19 THR A O 15
ATOM 16614 N N . ILE A 1 20 ? 6.473 7.256 4.594 1.00 0.00 20 ILE A N 15
ATOM 16615 C CA . ILE A 1 20 ? 6.080 5.952 5.096 1.00 0.00 20 ILE A CA 15
ATOM 16616 C C . ILE A 1 20 ? 4.561 5.964 5.287 1.00 0.00 20 ILE A C 15
ATOM 16617 O O . ILE A 1 20 ? 3.973 6.968 5.709 1.00 0.00 20 ILE A O 15
ATOM 16633 N N . LEU A 1 21 ? 3.926 4.842 4.956 1.00 0.00 21 LEU A N 15
ATOM 16634 C CA . LEU A 1 21 ? 2.492 4.642 5.064 1.00 0.00 21 LEU A CA 15
ATOM 16635 C C . LEU A 1 21 ? 2.079 4.477 6.524 1.00 0.00 21 LEU A C 15
ATOM 16636 O O . LEU A 1 21 ? 2.811 3.912 7.347 1.00 0.00 21 LEU A O 15
ATOM 16652 N N . THR A 1 22 ? 0.859 4.905 6.826 1.00 0.00 22 THR A N 15
ATOM 16653 C CA . THR A 1 22 ? 0.212 4.871 8.131 1.00 0.00 22 THR A CA 15
ATOM 16654 C C . THR A 1 22 ? -1.277 4.595 7.916 1.00 0.00 22 THR A C 15
ATOM 16655 O O . THR A 1 22 ? -1.790 4.840 6.819 1.00 0.00 22 THR A O 15
ATOM 16666 N N . MET A 1 23 ? -1.984 4.086 8.933 1.00 0.00 23 MET A N 15
ATOM 16667 C CA . MET A 1 23 ? -3.422 3.840 8.814 1.00 0.00 23 MET A CA 15
ATOM 16668 C C . MET A 1 23 ? -4.107 5.198 8.606 1.00 0.00 23 MET A C 15
ATOM 16669 O O . MET A 1 23 ? -5.089 5.306 7.884 1.00 0.00 23 MET A O 15
ATOM 16683 N N . ASP A 1 24 ? -3.538 6.260 9.187 1.00 0.00 24 ASP A N 15
ATOM 16684 C CA . ASP A 1 24 ? -4.038 7.630 9.101 1.00 0.00 24 ASP A CA 15
ATOM 16685 C C . ASP A 1 24 ? -4.104 8.126 7.649 1.00 0.00 24 ASP A C 15
ATOM 16686 O O . ASP A 1 24 ? -4.791 9.111 7.376 1.00 0.00 24 ASP A O 15
ATOM 16695 N N . MET A 1 25 ? -3.407 7.466 6.715 1.00 0.00 25 MET A N 15
ATOM 16696 C CA . MET A 1 25 ? -3.370 7.808 5.298 1.00 0.00 25 MET A CA 15
ATOM 16697 C C . MET A 1 25 ? -3.886 6.662 4.421 1.00 0.00 25 MET A C 15
ATOM 16698 O O . MET A 1 25 ? -3.733 6.721 3.203 1.00 0.00 25 MET A O 15
ATOM 16712 N N . LEU A 1 26 ? -4.499 5.624 4.994 1.00 0.00 26 LEU A N 15
ATOM 16713 C CA . LEU A 1 26 ? -5.024 4.476 4.253 1.00 0.00 26 LEU A CA 15
ATOM 16714 C C . LEU A 1 26 ? -6.461 4.190 4.672 1.00 0.00 26 LEU A C 15
ATOM 16715 O O . LEU A 1 26 ? -6.838 4.381 5.827 1.00 0.00 26 LEU A O 15
ATOM 16731 N N . THR A 1 27 ? -7.283 3.714 3.745 1.00 0.00 27 THR A N 15
ATOM 16732 C CA . THR A 1 27 ? -8.673 3.378 4.010 1.00 0.00 27 THR A CA 15
ATOM 16733 C C . THR A 1 27 ? -9.093 2.291 3.016 1.00 0.00 27 THR A C 15
ATOM 16734 O O . THR A 1 27 ? -8.389 2.049 2.032 1.00 0.00 27 THR A O 15
ATOM 16745 N N . VAL A 1 28 ? -10.206 1.604 3.282 1.00 0.00 28 VAL A N 15
ATOM 16746 C CA . VAL A 1 28 ? -10.724 0.540 2.433 1.00 0.00 28 VAL A CA 15
ATOM 16747 C C . VAL A 1 28 ? -11.964 1.083 1.742 1.00 0.00 28 VAL A C 15
ATOM 16748 O O . VAL A 1 28 ? -13.017 1.237 2.377 1.00 0.00 28 VAL A O 15
ATOM 16761 N N . LYS A 1 29 ? -11.818 1.471 0.478 1.00 0.00 29 LYS A N 15
ATOM 16762 C CA . LYS A 1 29 ? -12.924 1.996 -0.305 1.00 0.00 29 LYS A CA 15
ATOM 16763 C C . LYS A 1 29 ? -13.846 0.839 -0.646 1.00 0.00 29 LYS A C 15
ATOM 16764 O O . LYS A 1 29 ? -13.388 -0.213 -1.099 1.00 0.00 29 LYS A O 15
ATOM 16783 N N . VAL A 1 30 ? -15.132 1.021 -0.383 1.00 0.00 30 VAL A N 15
ATOM 16784 C CA . VAL A 1 30 ? -16.159 0.043 -0.685 1.00 0.00 30 VAL A CA 15
ATOM 16785 C C . VAL A 1 30 ? -16.322 0.097 -2.204 1.00 0.00 30 VAL A C 15
ATOM 16786 O O . VAL A 1 30 ? -16.536 1.188 -2.737 1.00 0.00 30 VAL A O 15
ATOM 16799 N N . GLY A 1 31 ? -16.156 -1.013 -2.926 1.00 0.00 31 GLY A N 15
ATOM 16800 C CA . GLY A 1 31 ? -16.314 -0.969 -4.367 1.00 0.00 31 GLY A CA 15
ATOM 16801 C C . GLY A 1 31 ? -15.823 -2.225 -5.054 1.00 0.00 31 GLY A C 15
ATOM 16802 O O . GLY A 1 31 ? -16.578 -3.190 -5.205 1.00 0.00 31 GLY A O 15
ATOM 16806 N N . GLU A 1 32 ? -14.571 -2.230 -5.502 1.00 0.00 32 GLU A N 15
ATOM 16807 C CA . GLU A 1 32 ? -13.992 -3.370 -6.195 1.00 0.00 32 GLU A CA 15
ATOM 16808 C C . GLU A 1 32 ? -12.560 -3.640 -5.734 1.00 0.00 32 GLU A C 15
ATOM 16809 O O . GLU A 1 32 ? -11.871 -2.706 -5.326 1.00 0.00 32 GLU A O 15
ATOM 16821 N N . PRO A 1 33 ? -12.082 -4.896 -5.841 1.00 0.00 33 PRO A N 15
ATOM 16822 C CA . PRO A 1 33 ? -10.744 -5.313 -5.425 1.00 0.00 33 PRO A CA 15
ATOM 16823 C C . PRO A 1 33 ? -9.595 -4.787 -6.302 1.00 0.00 33 PRO A C 15
ATOM 16824 O O . PRO A 1 33 ? -8.504 -5.361 -6.275 1.00 0.00 33 PRO A O 15
ATOM 16835 N N . LYS A 1 34 ? -9.815 -3.785 -7.166 1.00 0.00 34 LYS A N 15
ATOM 16836 C CA . LYS A 1 34 ? -8.741 -3.242 -7.996 1.00 0.00 34 LYS A CA 15
ATOM 16837 C C . LYS A 1 34 ? -7.800 -2.534 -7.025 1.00 0.00 34 LYS A C 15
ATOM 16838 O O . LYS A 1 34 ? -8.201 -1.558 -6.384 1.00 0.00 34 LYS A O 15
ATOM 16857 N N . GLY A 1 35 ? -6.577 -3.028 -6.872 1.00 0.00 35 GLY A N 15
ATOM 16858 C CA . GLY A 1 35 ? -5.582 -2.478 -5.965 1.00 0.00 35 GLY A CA 15
ATOM 16859 C C . GLY A 1 35 ? -5.175 -3.522 -4.934 1.00 0.00 35 GLY A C 15
ATOM 16860 O O . GLY A 1 35 ? -5.410 -4.722 -5.119 1.00 0.00 35 GLY A O 15
ATOM 16864 N N . TYR A 1 36 ? -4.492 -3.074 -3.886 1.00 0.00 36 TYR A N 15
ATOM 16865 C CA . TYR A 1 36 ? -4.010 -3.943 -2.829 1.00 0.00 36 TYR A CA 15
ATOM 16866 C C . TYR A 1 36 ? -5.156 -4.500 -1.966 1.00 0.00 36 TYR A C 15
ATOM 16867 O O . TYR A 1 36 ? -6.064 -3.738 -1.614 1.00 0.00 36 TYR A O 15
ATOM 16885 N N . PRO A 1 37 ? -5.124 -5.793 -1.577 1.00 0.00 37 PRO A N 15
ATOM 16886 C CA . PRO A 1 37 ? -6.164 -6.391 -0.746 1.00 0.00 37 PRO A CA 15
ATOM 16887 C C . PRO A 1 37 ? -6.244 -5.665 0.607 1.00 0.00 37 PRO A C 15
ATOM 16888 O O . PRO A 1 37 ? -5.209 -5.448 1.245 1.00 0.00 37 PRO A O 15
ATOM 16899 N N . PRO A 1 38 ? -7.451 -5.338 1.102 1.00 0.00 38 PRO A N 15
ATOM 16900 C CA . PRO A 1 38 ? -7.600 -4.637 2.368 1.00 0.00 38 PRO A CA 15
ATOM 16901 C C . PRO A 1 38 ? -7.238 -5.445 3.605 1.00 0.00 38 PRO A C 15
ATOM 16902 O O . PRO A 1 38 ? -7.099 -4.858 4.672 1.00 0.00 38 PRO A O 15
ATOM 16913 N N . GLU A 1 39 ? -7.090 -6.763 3.506 1.00 0.00 39 GLU A N 15
ATOM 16914 C CA . GLU A 1 39 ? -6.723 -7.557 4.670 1.00 0.00 39 GLU A CA 15
ATOM 16915 C C . GLU A 1 39 ? -5.225 -7.406 4.920 1.00 0.00 39 GLU A C 15
ATOM 16916 O O . GLU A 1 39 ? -4.774 -7.411 6.067 1.00 0.00 39 GLU A O 15
ATOM 16928 N N . ASP A 1 40 ? -4.444 -7.209 3.861 1.00 0.00 40 ASP A N 15
ATOM 16929 C CA . ASP A 1 40 ? -3.001 -7.049 3.924 1.00 0.00 40 ASP A CA 15
ATOM 16930 C C . ASP A 1 40 ? -2.607 -5.617 4.301 1.00 0.00 40 ASP A C 15
ATOM 16931 O O . ASP A 1 40 ? -1.414 -5.315 4.346 1.00 0.00 40 ASP A O 15
ATOM 16940 N N . ILE A 1 41 ? -3.567 -4.735 4.599 1.00 0.00 41 ILE A N 15
ATOM 16941 C CA . ILE A 1 41 ? -3.329 -3.342 4.974 1.00 0.00 41 ILE A CA 15
ATOM 16942 C C . ILE A 1 41 ? -2.336 -3.215 6.138 1.00 0.00 41 ILE A C 15
ATOM 16943 O O . ILE A 1 41 ? -1.571 -2.254 6.174 1.00 0.00 41 ILE A O 15
ATOM 16959 N N . PHE A 1 42 ? -2.310 -4.181 7.064 1.00 0.00 42 PHE A N 15
ATOM 16960 C CA . PHE A 1 42 ? -1.397 -4.173 8.203 1.00 0.00 42 PHE A CA 15
ATOM 16961 C C . PHE A 1 42 ? 0.046 -4.100 7.697 1.00 0.00 42 PHE A C 15
ATOM 16962 O O . PHE A 1 42 ? 0.851 -3.315 8.190 1.00 0.00 42 PHE A O 15
ATOM 16979 N N . ASN A 1 43 ? 0.355 -4.889 6.664 1.00 0.00 43 ASN A N 15
ATOM 16980 C CA . ASN A 1 43 ? 1.674 -4.952 6.048 1.00 0.00 43 ASN A CA 15
ATOM 16981 C C . ASN A 1 43 ? 2.026 -3.622 5.397 1.00 0.00 43 ASN A C 15
ATOM 16982 O O . ASN A 1 43 ? 3.193 -3.242 5.388 1.00 0.00 43 ASN A O 15
ATOM 16993 N N . LEU A 1 44 ? 1.048 -2.933 4.797 1.00 0.00 44 LEU A N 15
ATOM 16994 C CA . LEU A 1 44 ? 1.294 -1.645 4.154 1.00 0.00 44 LEU A CA 15
ATOM 16995 C C . LEU A 1 44 ? 1.723 -0.608 5.184 1.00 0.00 44 LEU A C 15
ATOM 16996 O O . LEU A 1 44 ? 2.511 0.270 4.847 1.00 0.00 44 LEU A O 15
ATOM 17012 N N . VAL A 1 45 ? 1.203 -0.673 6.411 1.00 0.00 45 VAL A N 15
ATOM 17013 C CA . VAL A 1 45 ? 1.512 0.262 7.489 1.00 0.00 45 VAL A CA 15
ATOM 17014 C C . VAL A 1 45 ? 2.942 0.003 7.990 1.00 0.00 45 VAL A C 15
ATOM 17015 O O . VAL A 1 45 ? 3.191 -0.655 9.006 1.00 0.00 45 VAL A O 15
ATOM 17028 N N . GLY A 1 46 ? 3.890 0.576 7.251 1.00 0.00 46 GLY A N 15
ATOM 17029 C CA . GLY A 1 46 ? 5.324 0.508 7.463 1.00 0.00 46 GLY A CA 15
ATOM 17030 C C . GLY A 1 46 ? 6.114 0.538 6.156 1.00 0.00 46 GLY A C 15
ATOM 17031 O O . GLY A 1 46 ? 7.344 0.551 6.202 1.00 0.00 46 GLY A O 15
ATOM 17035 N N . LYS A 1 47 ? 5.456 0.519 4.988 1.00 0.00 47 LYS A N 15
ATOM 17036 C CA . LYS A 1 47 ? 6.154 0.551 3.702 1.00 0.00 47 LYS A CA 15
ATOM 17037 C C . LYS A 1 47 ? 6.296 1.996 3.248 1.00 0.00 47 LYS A C 15
ATOM 17038 O O . LYS A 1 47 ? 5.550 2.865 3.703 1.00 0.00 47 LYS A O 15
ATOM 17057 N N . LYS A 1 48 ? 7.281 2.275 2.397 1.00 0.00 48 LYS A N 15
ATOM 17058 C CA . LYS A 1 48 ? 7.531 3.614 1.866 1.00 0.00 48 LYS A CA 15
ATOM 17059 C C . LYS A 1 48 ? 6.919 3.676 0.473 1.00 0.00 48 LYS A C 15
ATOM 17060 O O . LYS A 1 48 ? 7.015 2.688 -0.257 1.00 0.00 48 LYS A O 15
ATOM 17079 N N . VAL A 1 49 ? 6.267 4.785 0.124 1.00 0.00 49 VAL A N 15
ATOM 17080 C CA . VAL A 1 49 ? 5.678 4.930 -1.202 1.00 0.00 49 VAL A CA 15
ATOM 17081 C C . VAL A 1 49 ? 6.794 5.200 -2.213 1.00 0.00 49 VAL A C 15
ATOM 17082 O O . VAL A 1 49 ? 7.716 5.975 -1.933 1.00 0.00 49 VAL A O 15
ATOM 17095 N N . LEU A 1 50 ? 6.708 4.546 -3.372 1.00 0.00 50 LEU A N 15
ATOM 17096 C CA . LEU A 1 50 ? 7.667 4.670 -4.467 1.00 0.00 50 LEU A CA 15
ATOM 17097 C C . LEU A 1 50 ? 7.291 5.803 -5.417 1.00 0.00 50 LEU A C 15
ATOM 17098 O O . LEU A 1 50 ? 8.120 6.176 -6.244 1.00 0.00 50 LEU A O 15
ATOM 17114 N N . VAL A 1 51 ? 6.072 6.335 -5.309 1.00 0.00 51 VAL A N 15
ATOM 17115 C CA . VAL A 1 51 ? 5.573 7.418 -6.141 1.00 0.00 51 VAL A CA 15
ATOM 17116 C C . VAL A 1 51 ? 4.692 8.324 -5.286 1.00 0.00 51 VAL A C 15
ATOM 17117 O O . VAL A 1 51 ? 4.222 7.914 -4.222 1.00 0.00 51 VAL A O 15
ATOM 17130 N N . THR A 1 52 ? 4.476 9.558 -5.734 1.00 0.00 52 THR A N 15
ATOM 17131 C CA . THR A 1 52 ? 3.621 10.515 -5.050 1.00 0.00 52 THR A CA 15
ATOM 17132 C C . THR A 1 52 ? 2.194 10.031 -5.328 1.00 0.00 52 THR A C 15
ATOM 17133 O O . THR A 1 52 ? 1.739 10.085 -6.468 1.00 0.00 52 THR A O 15
ATOM 17144 N N . VAL A 1 53 ? 1.536 9.439 -4.339 1.00 0.00 53 VAL A N 15
ATOM 17145 C CA . VAL A 1 53 ? 0.175 8.936 -4.447 1.00 0.00 53 VAL A CA 15
ATOM 17146 C C . VAL A 1 53 ? -0.772 10.137 -4.288 1.00 0.00 53 VAL A C 15
ATOM 17147 O O . VAL A 1 53 ? -0.447 11.077 -3.557 1.00 0.00 53 VAL A O 15
ATOM 17160 N N . GLU A 1 54 ? -1.892 10.174 -5.013 1.00 0.00 54 GLU A N 15
ATOM 17161 C CA . GLU A 1 54 ? -2.866 11.266 -4.903 1.00 0.00 54 GLU A CA 15
ATOM 17162 C C . GLU A 1 54 ? -3.902 10.906 -3.839 1.00 0.00 54 GLU A C 15
ATOM 17163 O O . GLU A 1 54 ? -3.940 9.789 -3.323 1.00 0.00 54 GLU A O 15
ATOM 17175 N N . GLU A 1 55 ? -4.733 11.871 -3.464 1.00 0.00 55 GLU A N 15
ATOM 17176 C CA . GLU A 1 55 ? -5.787 11.647 -2.494 1.00 0.00 55 GLU A CA 15
ATOM 17177 C C . GLU A 1 55 ? -6.814 10.739 -3.176 1.00 0.00 55 GLU A C 15
ATOM 17178 O O . GLU A 1 55 ? -7.138 10.956 -4.344 1.00 0.00 55 GLU A O 15
ATOM 17190 N N . ASP A 1 56 ? -7.331 9.729 -2.476 1.00 0.00 56 ASP A N 15
ATOM 17191 C CA . ASP A 1 56 ? -8.316 8.769 -2.992 1.00 0.00 56 ASP A CA 15
ATOM 17192 C C . ASP A 1 56 ? -7.783 7.884 -4.128 1.00 0.00 56 ASP A C 15
ATOM 17193 O O . ASP A 1 56 ? -8.537 7.242 -4.860 1.00 0.00 56 ASP A O 15
ATOM 17202 N N . ASP A 1 57 ? -6.462 7.877 -4.317 1.00 0.00 57 ASP A N 15
ATOM 17203 C CA . ASP A 1 57 ? -5.788 7.077 -5.332 1.00 0.00 57 ASP A CA 15
ATOM 17204 C C . ASP A 1 57 ? -5.718 5.626 -4.858 1.00 0.00 57 ASP A C 15
ATOM 17205 O O . ASP A 1 57 ? -5.824 5.342 -3.663 1.00 0.00 57 ASP A O 15
ATOM 17214 N N . THR A 1 58 ? -5.579 4.688 -5.783 1.00 0.00 58 THR A N 15
ATOM 17215 C CA . THR A 1 58 ? -5.516 3.274 -5.460 1.00 0.00 58 THR A CA 15
ATOM 17216 C C . THR A 1 58 ? -4.122 2.928 -4.948 1.00 0.00 58 THR A C 15
ATOM 17217 O O . THR A 1 58 ? -3.121 3.297 -5.563 1.00 0.00 58 THR A O 15
ATOM 17228 N N . ILE A 1 59 ? -4.044 2.268 -3.793 1.00 0.00 59 ILE A N 15
ATOM 17229 C CA . ILE A 1 59 ? -2.767 1.850 -3.244 1.00 0.00 59 ILE A CA 15
ATOM 17230 C C . ILE A 1 59 ? -2.545 0.483 -3.884 1.00 0.00 59 ILE A C 15
ATOM 17231 O O . ILE A 1 59 ? -3.444 -0.365 -3.891 1.00 0.00 59 ILE A O 15
ATOM 17247 N N . MET A 1 60 ? -1.375 0.281 -4.477 1.00 0.00 60 MET A N 15
ATOM 17248 C CA . MET A 1 60 ? -1.001 -0.960 -5.133 1.00 0.00 60 MET A CA 15
ATOM 17249 C C . MET A 1 60 ? 0.401 -1.313 -4.656 1.00 0.00 60 MET A C 15
ATOM 17250 O O . MET A 1 60 ? 1.127 -0.449 -4.159 1.00 0.00 60 MET A O 15
ATOM 17264 N N . GLU A 1 61 ? 0.785 -2.577 -4.789 1.00 0.00 61 GLU A N 15
ATOM 17265 C CA . GLU A 1 61 ? 2.095 -3.064 -4.378 1.00 0.00 61 GLU A CA 15
ATOM 17266 C C . GLU A 1 61 ? 3.186 -2.382 -5.203 1.00 0.00 61 GLU A C 15
ATOM 17267 O O . GLU A 1 61 ? 4.249 -2.041 -4.697 1.00 0.00 61 GLU A O 15
ATOM 17279 N N . GLU A 1 62 ? 2.861 -2.105 -6.463 1.00 0.00 62 GLU A N 15
ATOM 17280 C CA . GLU A 1 62 ? 3.707 -1.456 -7.458 1.00 0.00 62 GLU A CA 15
ATOM 17281 C C . GLU A 1 62 ? 4.104 -0.041 -6.997 1.00 0.00 62 GLU A C 15
ATOM 17282 O O . GLU A 1 62 ? 5.079 0.526 -7.487 1.00 0.00 62 GLU A O 15
ATOM 17294 N N . LEU A 1 63 ? 3.353 0.530 -6.044 1.00 0.00 63 LEU A N 15
ATOM 17295 C CA . LEU A 1 63 ? 3.564 1.861 -5.497 1.00 0.00 63 LEU A CA 15
ATOM 17296 C C . LEU A 1 63 ? 4.274 1.832 -4.136 1.00 0.00 63 LEU A C 15
ATOM 17297 O O . LEU A 1 63 ? 4.355 2.891 -3.505 1.00 0.00 63 LEU A O 15
ATOM 17313 N N . VAL A 1 64 ? 4.753 0.685 -3.638 1.00 0.00 64 VAL A N 15
ATOM 17314 C CA . VAL A 1 64 ? 5.436 0.596 -2.344 1.00 0.00 64 VAL A CA 15
ATOM 17315 C C . VAL A 1 64 ? 6.734 -0.204 -2.441 1.00 0.00 64 VAL A C 15
ATOM 17316 O O . VAL A 1 64 ? 6.856 -1.153 -3.214 1.00 0.00 64 VAL A O 15
ATOM 17329 N N . ASP A 1 65 ? 7.714 0.187 -1.626 1.00 0.00 65 ASP A N 15
ATOM 17330 C CA . ASP A 1 65 ? 9.037 -0.425 -1.539 1.00 0.00 65 ASP A CA 15
ATOM 17331 C C . ASP A 1 65 ? 8.893 -1.914 -1.201 1.00 0.00 65 ASP A C 15
ATOM 17332 O O . ASP A 1 65 ? 8.059 -2.274 -0.362 1.00 0.00 65 ASP A O 15
ATOM 17341 N N . ASN A 1 66 ? 9.751 -2.767 -1.772 1.00 0.00 66 ASN A N 15
ATOM 17342 C CA . ASN A 1 66 ? 9.738 -4.219 -1.561 1.00 0.00 66 ASN A CA 15
ATOM 17343 C C . ASN A 1 66 ? 9.977 -4.590 -0.096 1.00 0.00 66 ASN A C 15
ATOM 17344 O O . ASN A 1 66 ? 9.446 -5.589 0.384 1.00 0.00 66 ASN A O 15
ATOM 17355 N N . HIS A 1 67 ? 10.816 -3.829 0.609 1.00 0.00 67 HIS A N 15
ATOM 17356 C CA . HIS A 1 67 ? 11.136 -4.028 2.018 1.00 0.00 67 HIS A CA 15
ATOM 17357 C C . HIS A 1 67 ? 11.406 -2.659 2.641 1.00 0.00 67 HIS A C 15
ATOM 17358 O O . HIS A 1 67 ? 11.437 -1.655 1.925 1.00 0.00 67 HIS A O 15
ATOM 17372 N N . GLY A 1 68 ? 11.612 -2.578 3.951 1.00 0.00 68 GLY A N 15
ATOM 17373 C CA . GLY A 1 68 ? 11.863 -1.314 4.621 1.00 0.00 68 GLY A CA 15
ATOM 17374 C C . GLY A 1 68 ? 12.712 -1.568 5.846 1.00 0.00 68 GLY A C 15
ATOM 17375 O O . GLY A 1 68 ? 12.231 -2.176 6.802 1.00 0.00 68 GLY A O 15
ATOM 17379 N N . LYS A 1 69 ? 13.982 -1.166 5.805 1.00 0.00 69 LYS A N 15
ATOM 17380 C CA . LYS A 1 69 ? 14.914 -1.331 6.911 1.00 0.00 69 LYS A CA 15
ATOM 17381 C C . LYS A 1 69 ? 15.741 -0.065 7.060 1.00 0.00 69 LYS A C 15
ATOM 17382 O O . LYS A 1 69 ? 15.973 0.634 6.071 1.00 0.00 69 LYS A O 15
ATOM 17401 N N . LYS A 1 70 ? 16.262 0.187 8.258 1.00 0.00 70 LYS A N 15
ATOM 17402 C CA . LYS A 1 70 ? 17.082 1.350 8.534 1.00 0.00 70 LYS A CA 15
ATOM 17403 C C . LYS A 1 70 ? 17.859 1.096 9.811 1.00 0.00 70 LYS A C 15
ATOM 17404 O O . LYS A 1 70 ? 17.289 1.144 10.900 1.00 0.00 70 LYS A O 15
ATOM 17423 N N . ILE A 1 71 ? 19.157 0.835 9.671 1.00 0.00 71 ILE A N 15
ATOM 17424 C CA . ILE A 1 71 ? 20.055 0.553 10.788 1.00 0.00 71 ILE A CA 15
ATOM 17425 C C . ILE A 1 71 ? 20.469 1.806 11.576 1.00 0.00 71 ILE A C 15
ATOM 17426 O O . ILE A 1 71 ? 21.216 1.687 12.547 1.00 0.00 71 ILE A O 15
ATOM 17442 N N . LYS A 1 72 ? 20.045 3.017 11.182 1.00 0.00 72 LYS A N 15
ATOM 17443 C CA . LYS A 1 72 ? 20.418 4.236 11.897 1.00 0.00 72 LYS A CA 15
ATOM 17444 C C . LYS A 1 72 ? 19.710 4.297 13.251 1.00 0.00 72 LYS A C 15
ATOM 17445 O O . LYS A 1 72 ? 18.563 4.744 13.327 1.00 0.00 72 LYS A O 15
ATOM 17464 N N . SER A 1 73 ? 20.402 3.899 14.314 1.00 0.00 73 SER A N 15
ATOM 17465 C CA . SER A 1 73 ? 19.903 3.898 15.675 1.00 0.00 73 SER A CA 15
ATOM 17466 C C . SER A 1 73 ? 20.874 4.741 16.494 1.00 0.00 73 SER A C 15
ATOM 17467 O O . SER A 1 73 ? 20.524 5.845 16.917 1.00 0.00 73 SER A O 15
ATOM 17475 N N . SER A 1 74 ? 22.106 4.263 16.673 1.00 0.00 74 SER A N 15
ATOM 17476 C CA . SER A 1 74 ? 23.145 4.943 17.436 1.00 0.00 74 SER A CA 15
ATOM 17477 C C . SER A 1 74 ? 23.620 6.226 16.740 1.00 0.00 74 SER A C 15
ATOM 17478 O O . SER A 1 74 ? 23.349 6.446 15.553 1.00 0.00 74 SER A O 15
ATOM 17486 N N . GLY A 1 75 ? 24.374 7.062 17.449 1.00 0.00 75 GLY A N 15
ATOM 17487 C CA . GLY A 1 75 ? 24.929 8.319 16.966 1.00 0.00 75 GLY A CA 15
ATOM 17488 C C . GLY A 1 75 ? 25.933 8.856 17.992 1.00 0.00 75 GLY A C 15
ATOM 17489 O O . GLY A 1 75 ? 26.051 8.276 19.069 1.00 0.00 75 GLY A O 15
ATOM 17493 N N . PRO A 1 76 ? 26.671 9.934 17.684 1.00 0.00 76 PRO A N 15
ATOM 17494 C CA . PRO A 1 76 ? 27.639 10.528 18.607 1.00 0.00 76 PRO A CA 15
ATOM 17495 C C . PRO A 1 76 ? 26.937 11.306 19.732 1.00 0.00 76 PRO A C 15
ATOM 17496 O O . PRO A 1 76 ? 27.580 11.733 20.684 1.00 0.00 76 PRO A O 15
ATOM 17507 N N . SER A 1 77 ? 25.626 11.518 19.616 1.00 0.00 77 SER A N 15
ATOM 17508 C CA . SER A 1 77 ? 24.722 12.209 20.521 1.00 0.00 77 SER A CA 15
ATOM 17509 C C . SER A 1 77 ? 24.440 11.352 21.766 1.00 0.00 77 SER A C 15
ATOM 17510 O O . SER A 1 77 ? 23.283 11.115 22.129 1.00 0.00 77 SER A O 15
ATOM 17518 N N . SER A 1 78 ? 25.473 10.815 22.407 1.00 0.00 78 SER A N 15
ATOM 17519 C CA . SER A 1 78 ? 25.356 9.980 23.590 1.00 0.00 78 SER A CA 15
ATOM 17520 C C . SER A 1 78 ? 26.561 10.255 24.485 1.00 0.00 78 SER A C 15
ATOM 17521 O O . SER A 1 78 ? 27.568 9.552 24.427 1.00 0.00 78 SER A O 15
ATOM 17529 N N . GLY A 1 79 ? 26.431 11.309 25.281 1.00 0.00 79 GLY A N 15
ATOM 17530 C CA . GLY A 1 79 ? 27.356 11.853 26.250 1.00 0.00 79 GLY A CA 15
ATOM 17531 C C . GLY A 1 79 ? 26.607 12.966 26.973 1.00 0.00 79 GLY A C 15
ATOM 17532 O O . GLY A 1 79 ? 27.192 13.512 27.926 1.00 0.00 79 GLY A O 15
ATOM 17536 N N . GLY A 1 1 ? -11.293 -14.409 12.584 1.00 0.00 1 GLY A N 16
ATOM 17537 C CA . GLY A 1 1 ? -11.471 -12.951 12.544 1.00 0.00 1 GLY A CA 16
ATOM 17538 C C . GLY A 1 1 ? -12.932 -12.615 12.304 1.00 0.00 1 GLY A C 16
ATOM 17539 O O . GLY A 1 1 ? -13.804 -13.417 12.641 1.00 0.00 1 GLY A O 16
ATOM 17543 N N . SER A 1 2 ? -13.223 -11.435 11.758 1.00 0.00 2 SER A N 16
ATOM 17544 C CA . SER A 1 2 ? -14.564 -10.955 11.455 1.00 0.00 2 SER A CA 16
ATOM 17545 C C . SER A 1 2 ? -14.574 -10.470 10.006 1.00 0.00 2 SER A C 16
ATOM 17546 O O . SER A 1 2 ? -13.627 -9.811 9.572 1.00 0.00 2 SER A O 16
ATOM 17554 N N . SER A 1 3 ? -15.623 -10.806 9.256 1.00 0.00 3 SER A N 16
ATOM 17555 C CA . SER A 1 3 ? -15.770 -10.412 7.863 1.00 0.00 3 SER A CA 16
ATOM 17556 C C . SER A 1 3 ? -16.161 -8.936 7.779 1.00 0.00 3 SER A C 16
ATOM 17557 O O . SER A 1 3 ? -17.113 -8.498 8.442 1.00 0.00 3 SER A O 16
ATOM 17565 N N . GLY A 1 4 ? -15.426 -8.162 6.987 1.00 0.00 4 GLY A N 16
ATOM 17566 C CA . GLY A 1 4 ? -15.663 -6.742 6.776 1.00 0.00 4 GLY A CA 16
ATOM 17567 C C . GLY A 1 4 ? -16.383 -6.518 5.453 1.00 0.00 4 GLY A C 16
ATOM 17568 O O . GLY A 1 4 ? -16.846 -7.465 4.814 1.00 0.00 4 GLY A O 16
ATOM 17572 N N . SER A 1 5 ? -16.532 -5.256 5.067 1.00 0.00 5 SER A N 16
ATOM 17573 C CA . SER A 1 5 ? -17.172 -4.884 3.820 1.00 0.00 5 SER A CA 16
ATOM 17574 C C . SER A 1 5 ? -16.109 -4.907 2.719 1.00 0.00 5 SER A C 16
ATOM 17575 O O . SER A 1 5 ? -15.089 -4.222 2.845 1.00 0.00 5 SER A O 16
ATOM 17583 N N . SER A 1 6 ? -16.343 -5.671 1.649 1.00 0.00 6 SER A N 16
ATOM 17584 C CA . SER A 1 6 ? -15.414 -5.810 0.528 1.00 0.00 6 SER A CA 16
ATOM 17585 C C . SER A 1 6 ? -15.009 -4.440 -0.031 1.00 0.00 6 SER A C 16
ATOM 17586 O O . SER A 1 6 ? -15.848 -3.543 -0.176 1.00 0.00 6 SER A O 16
ATOM 17594 N N . GLY A 1 7 ? -13.735 -4.265 -0.372 1.00 0.00 7 GLY A N 16
ATOM 17595 C CA . GLY A 1 7 ? -13.208 -3.020 -0.893 1.00 0.00 7 GLY A CA 16
ATOM 17596 C C . GLY A 1 7 ? -11.741 -3.133 -1.290 1.00 0.00 7 GLY A C 16
ATOM 17597 O O . GLY A 1 7 ? -11.193 -4.231 -1.331 1.00 0.00 7 GLY A O 16
ATOM 17601 N N . SER A 1 8 ? -11.102 -1.993 -1.552 1.00 0.00 8 SER A N 16
ATOM 17602 C CA . SER A 1 8 ? -9.707 -1.876 -1.970 1.00 0.00 8 SER A CA 16
ATOM 17603 C C . SER A 1 8 ? -9.013 -0.739 -1.232 1.00 0.00 8 SER A C 16
ATOM 17604 O O . SER A 1 8 ? -9.646 0.297 -1.012 1.00 0.00 8 SER A O 16
ATOM 17612 N N . VAL A 1 9 ? -7.735 -0.878 -0.880 1.00 0.00 9 VAL A N 16
ATOM 17613 C CA . VAL A 1 9 ? -7.009 0.180 -0.180 1.00 0.00 9 VAL A CA 16
ATOM 17614 C C . VAL A 1 9 ? -6.774 1.384 -1.102 1.00 0.00 9 VAL A C 16
ATOM 17615 O O . VAL A 1 9 ? -6.168 1.249 -2.166 1.00 0.00 9 VAL A O 16
ATOM 17628 N N . VAL A 1 10 ? -7.235 2.558 -0.692 1.00 0.00 10 VAL A N 16
ATOM 17629 C CA . VAL A 1 10 ? -7.071 3.810 -1.402 1.00 0.00 10 VAL A CA 16
ATOM 17630 C C . VAL A 1 10 ? -6.426 4.818 -0.445 1.00 0.00 10 VAL A C 16
ATOM 17631 O O . VAL A 1 10 ? -6.508 4.707 0.784 1.00 0.00 10 VAL A O 16
ATOM 17644 N N . ALA A 1 11 ? -5.740 5.796 -1.022 1.00 0.00 11 ALA A N 16
ATOM 17645 C CA . ALA A 1 11 ? -5.072 6.863 -0.302 1.00 0.00 11 ALA A CA 16
ATOM 17646 C C . ALA A 1 11 ? -6.147 7.753 0.332 1.00 0.00 11 ALA A C 16
ATOM 17647 O O . ALA A 1 11 ? -7.005 8.311 -0.359 1.00 0.00 11 ALA A O 16
ATOM 17654 N N . LYS A 1 12 ? -6.151 7.856 1.660 1.00 0.00 12 LYS A N 16
ATOM 17655 C CA . LYS A 1 12 ? -7.126 8.680 2.378 1.00 0.00 12 LYS A CA 16
ATOM 17656 C C . LYS A 1 12 ? -6.856 10.167 2.148 1.00 0.00 12 LYS A C 16
ATOM 17657 O O . LYS A 1 12 ? -7.769 10.991 2.219 1.00 0.00 12 LYS A O 16
ATOM 17676 N N . VAL A 1 13 ? -5.589 10.498 1.935 1.00 0.00 13 VAL A N 16
ATOM 17677 C CA . VAL A 1 13 ? -5.044 11.819 1.697 1.00 0.00 13 VAL A CA 16
ATOM 17678 C C . VAL A 1 13 ? -3.859 11.647 0.755 1.00 0.00 13 VAL A C 16
ATOM 17679 O O . VAL A 1 13 ? -3.338 10.536 0.651 1.00 0.00 13 VAL A O 16
ATOM 17692 N N . LYS A 1 14 ? -3.410 12.716 0.091 1.00 0.00 14 LYS A N 16
ATOM 17693 C CA . LYS A 1 14 ? -2.249 12.650 -0.788 1.00 0.00 14 LYS A CA 16
ATOM 17694 C C . LYS A 1 14 ? -1.038 12.277 0.074 1.00 0.00 14 LYS A C 16
ATOM 17695 O O . LYS A 1 14 ? -0.938 12.752 1.215 1.00 0.00 14 LYS A O 16
ATOM 17714 N N . ILE A 1 15 ? -0.123 11.473 -0.465 1.00 0.00 15 ILE A N 16
ATOM 17715 C CA . ILE A 1 15 ? 1.075 11.002 0.212 1.00 0.00 15 ILE A CA 16
ATOM 17716 C C . ILE A 1 15 ? 2.303 11.309 -0.661 1.00 0.00 15 ILE A C 16
ATOM 17717 O O . ILE A 1 15 ? 2.459 10.677 -1.710 1.00 0.00 15 ILE A O 16
ATOM 17733 N N . PRO A 1 16 ? 3.193 12.241 -0.269 1.00 0.00 16 PRO A N 16
ATOM 17734 C CA . PRO A 1 16 ? 4.380 12.543 -1.056 1.00 0.00 16 PRO A CA 16
ATOM 17735 C C . PRO A 1 16 ? 5.315 11.334 -1.063 1.00 0.00 16 PRO A C 16
ATOM 17736 O O . PRO A 1 16 ? 5.395 10.584 -0.080 1.00 0.00 16 PRO A O 16
ATOM 17747 N N . GLU A 1 17 ? 6.064 11.176 -2.150 1.00 0.00 17 GLU A N 16
ATOM 17748 C CA . GLU A 1 17 ? 7.018 10.096 -2.337 1.00 0.00 17 GLU A CA 16
ATOM 17749 C C . GLU A 1 17 ? 8.004 10.028 -1.165 1.00 0.00 17 GLU A C 16
ATOM 17750 O O . GLU A 1 17 ? 8.350 11.036 -0.539 1.00 0.00 17 GLU A O 16
ATOM 17762 N N . GLY A 1 18 ? 8.458 8.811 -0.864 1.00 0.00 18 GLY A N 16
ATOM 17763 C CA . GLY A 1 18 ? 9.413 8.525 0.190 1.00 0.00 18 GLY A CA 16
ATOM 17764 C C . GLY A 1 18 ? 8.824 8.438 1.595 1.00 0.00 18 GLY A C 16
ATOM 17765 O O . GLY A 1 18 ? 9.552 8.153 2.545 1.00 0.00 18 GLY A O 16
ATOM 17769 N N . THR A 1 19 ? 7.520 8.636 1.742 1.00 0.00 19 THR A N 16
ATOM 17770 C CA . THR A 1 19 ? 6.847 8.598 3.035 1.00 0.00 19 THR A CA 16
ATOM 17771 C C . THR A 1 19 ? 6.506 7.159 3.427 1.00 0.00 19 THR A C 16
ATOM 17772 O O . THR A 1 19 ? 6.146 6.352 2.563 1.00 0.00 19 THR A O 16
ATOM 17783 N N . ILE A 1 20 ? 6.578 6.824 4.719 1.00 0.00 20 ILE A N 16
ATOM 17784 C CA . ILE A 1 20 ? 6.237 5.499 5.227 1.00 0.00 20 ILE A CA 16
ATOM 17785 C C . ILE A 1 20 ? 4.721 5.509 5.461 1.00 0.00 20 ILE A C 16
ATOM 17786 O O . ILE A 1 20 ? 4.172 6.489 5.971 1.00 0.00 20 ILE A O 16
ATOM 17802 N N . LEU A 1 21 ? 4.027 4.451 5.051 1.00 0.00 21 LEU A N 16
ATOM 17803 C CA . LEU A 1 21 ? 2.581 4.322 5.186 1.00 0.00 21 LEU A CA 16
ATOM 17804 C C . LEU A 1 21 ? 2.160 4.083 6.634 1.00 0.00 21 LEU A C 16
ATOM 17805 O O . LEU A 1 21 ? 2.898 3.486 7.428 1.00 0.00 21 LEU A O 16
ATOM 17821 N N . THR A 1 22 ? 0.943 4.515 6.961 1.00 0.00 22 THR A N 16
ATOM 17822 C CA . THR A 1 22 ? 0.281 4.395 8.255 1.00 0.00 22 THR A CA 16
ATOM 17823 C C . THR A 1 22 ? -1.207 4.159 7.964 1.00 0.00 22 THR A C 16
ATOM 17824 O O . THR A 1 22 ? -1.653 4.447 6.846 1.00 0.00 22 THR A O 16
ATOM 17835 N N . MET A 1 23 ? -1.981 3.601 8.906 1.00 0.00 23 MET A N 16
ATOM 17836 C CA . MET A 1 23 ? -3.408 3.395 8.661 1.00 0.00 23 MET A CA 16
ATOM 17837 C C . MET A 1 23 ? -4.079 4.760 8.533 1.00 0.00 23 MET A C 16
ATOM 17838 O O . MET A 1 23 ? -5.039 4.900 7.787 1.00 0.00 23 MET A O 16
ATOM 17852 N N . ASP A 1 24 ? -3.576 5.785 9.221 1.00 0.00 24 ASP A N 16
ATOM 17853 C CA . ASP A 1 24 ? -4.142 7.128 9.184 1.00 0.00 24 ASP A CA 16
ATOM 17854 C C . ASP A 1 24 ? -4.208 7.752 7.790 1.00 0.00 24 ASP A C 16
ATOM 17855 O O . ASP A 1 24 ? -5.124 8.520 7.522 1.00 0.00 24 ASP A O 16
ATOM 17864 N N . MET A 1 25 ? -3.283 7.414 6.888 1.00 0.00 25 MET A N 16
ATOM 17865 C CA . MET A 1 25 ? -3.272 7.953 5.527 1.00 0.00 25 MET A CA 16
ATOM 17866 C C . MET A 1 25 ? -3.968 7.007 4.542 1.00 0.00 25 MET A C 16
ATOM 17867 O O . MET A 1 25 ? -3.878 7.213 3.332 1.00 0.00 25 MET A O 16
ATOM 17881 N N . LEU A 1 26 ? -4.648 5.962 5.021 1.00 0.00 26 LEU A N 16
ATOM 17882 C CA . LEU A 1 26 ? -5.319 4.975 4.183 1.00 0.00 26 LEU A CA 16
ATOM 17883 C C . LEU A 1 26 ? -6.755 4.730 4.634 1.00 0.00 26 LEU A C 16
ATOM 17884 O O . LEU A 1 26 ? -7.135 5.025 5.771 1.00 0.00 26 LEU A O 16
ATOM 17900 N N . THR A 1 27 ? -7.566 4.224 3.717 1.00 0.00 27 THR A N 16
ATOM 17901 C CA . THR A 1 27 ? -8.954 3.867 3.931 1.00 0.00 27 THR A CA 16
ATOM 17902 C C . THR A 1 27 ? -9.297 2.877 2.808 1.00 0.00 27 THR A C 16
ATOM 17903 O O . THR A 1 27 ? -8.671 2.929 1.743 1.00 0.00 27 THR A O 16
ATOM 17914 N N . VAL A 1 28 ? -10.244 1.956 3.001 1.00 0.00 28 VAL A N 16
ATOM 17915 C CA . VAL A 1 28 ? -10.592 1.007 1.969 1.00 0.00 28 VAL A CA 16
ATOM 17916 C C . VAL A 1 28 ? -11.897 1.447 1.326 1.00 0.00 28 VAL A C 16
ATOM 17917 O O . VAL A 1 28 ? -12.906 1.648 2.001 1.00 0.00 28 VAL A O 16
ATOM 17930 N N . LYS A 1 29 ? -11.851 1.692 0.020 1.00 0.00 29 LYS A N 16
ATOM 17931 C CA . LYS A 1 29 ? -13.022 2.093 -0.738 1.00 0.00 29 LYS A CA 16
ATOM 17932 C C . LYS A 1 29 ? -13.911 0.864 -0.756 1.00 0.00 29 LYS A C 16
ATOM 17933 O O . LYS A 1 29 ? -13.500 -0.147 -1.332 1.00 0.00 29 LYS A O 16
ATOM 17952 N N . VAL A 1 30 ? -15.070 0.907 -0.117 1.00 0.00 30 VAL A N 16
ATOM 17953 C CA . VAL A 1 30 ? -16.017 -0.193 -0.050 1.00 0.00 30 VAL A CA 16
ATOM 17954 C C . VAL A 1 30 ? -16.701 -0.282 -1.421 1.00 0.00 30 VAL A C 16
ATOM 17955 O O . VAL A 1 30 ? -17.761 0.307 -1.643 1.00 0.00 30 VAL A O 16
ATOM 17968 N N . GLY A 1 31 ? -16.079 -0.995 -2.356 1.00 0.00 31 GLY A N 16
ATOM 17969 C CA . GLY A 1 31 ? -16.548 -1.188 -3.720 1.00 0.00 31 GLY A CA 16
ATOM 17970 C C . GLY A 1 31 ? -16.224 -2.585 -4.223 1.00 0.00 31 GLY A C 16
ATOM 17971 O O . GLY A 1 31 ? -17.100 -3.449 -4.263 1.00 0.00 31 GLY A O 16
ATOM 17975 N N . GLU A 1 32 ? -14.973 -2.835 -4.598 1.00 0.00 32 GLU A N 16
ATOM 17976 C CA . GLU A 1 32 ? -14.494 -4.118 -5.108 1.00 0.00 32 GLU A CA 16
ATOM 17977 C C . GLU A 1 32 ? -13.030 -4.323 -4.687 1.00 0.00 32 GLU A C 16
ATOM 17978 O O . GLU A 1 32 ? -12.369 -3.328 -4.380 1.00 0.00 32 GLU A O 16
ATOM 17990 N N . PRO A 1 33 ? -12.480 -5.556 -4.707 1.00 0.00 33 PRO A N 16
ATOM 17991 C CA . PRO A 1 33 ? -11.093 -5.856 -4.334 1.00 0.00 33 PRO A CA 16
ATOM 17992 C C . PRO A 1 33 ? -10.067 -5.404 -5.392 1.00 0.00 33 PRO A C 16
ATOM 17993 O O . PRO A 1 33 ? -9.104 -6.115 -5.678 1.00 0.00 33 PRO A O 16
ATOM 18004 N N . LYS A 1 34 ? -10.296 -4.268 -6.060 1.00 0.00 34 LYS A N 16
ATOM 18005 C CA . LYS A 1 34 ? -9.374 -3.737 -7.063 1.00 0.00 34 LYS A CA 16
ATOM 18006 C C . LYS A 1 34 ? -8.044 -3.411 -6.389 1.00 0.00 34 LYS A C 16
ATOM 18007 O O . LYS A 1 34 ? -7.994 -3.246 -5.172 1.00 0.00 34 LYS A O 16
ATOM 18026 N N . GLY A 1 35 ? -6.994 -3.226 -7.185 1.00 0.00 35 GLY A N 16
ATOM 18027 C CA . GLY A 1 35 ? -5.684 -2.897 -6.655 1.00 0.00 35 GLY A CA 16
ATOM 18028 C C . GLY A 1 35 ? -5.244 -3.900 -5.594 1.00 0.00 35 GLY A C 16
ATOM 18029 O O . GLY A 1 35 ? -5.278 -5.109 -5.833 1.00 0.00 35 GLY A O 16
ATOM 18033 N N . TYR A 1 36 ? -4.769 -3.388 -4.465 1.00 0.00 36 TYR A N 16
ATOM 18034 C CA . TYR A 1 36 ? -4.286 -4.161 -3.341 1.00 0.00 36 TYR A CA 16
ATOM 18035 C C . TYR A 1 36 ? -5.445 -4.540 -2.397 1.00 0.00 36 TYR A C 16
ATOM 18036 O O . TYR A 1 36 ? -6.267 -3.679 -2.056 1.00 0.00 36 TYR A O 16
ATOM 18054 N N . PRO A 1 37 ? -5.498 -5.799 -1.924 1.00 0.00 37 PRO A N 16
ATOM 18055 C CA . PRO A 1 37 ? -6.547 -6.274 -1.029 1.00 0.00 37 PRO A CA 16
ATOM 18056 C C . PRO A 1 37 ? -6.611 -5.475 0.282 1.00 0.00 37 PRO A C 16
ATOM 18057 O O . PRO A 1 37 ? -5.591 -4.975 0.761 1.00 0.00 37 PRO A O 16
ATOM 18068 N N . PRO A 1 38 ? -7.799 -5.378 0.908 1.00 0.00 38 PRO A N 16
ATOM 18069 C CA . PRO A 1 38 ? -7.977 -4.629 2.140 1.00 0.00 38 PRO A CA 16
ATOM 18070 C C . PRO A 1 38 ? -7.520 -5.400 3.379 1.00 0.00 38 PRO A C 16
ATOM 18071 O O . PRO A 1 38 ? -7.199 -4.765 4.384 1.00 0.00 38 PRO A O 16
ATOM 18082 N N . GLU A 1 39 ? -7.499 -6.736 3.346 1.00 0.00 39 GLU A N 16
ATOM 18083 C CA . GLU A 1 39 ? -7.088 -7.542 4.489 1.00 0.00 39 GLU A CA 16
ATOM 18084 C C . GLU A 1 39 ? -5.605 -7.315 4.805 1.00 0.00 39 GLU A C 16
ATOM 18085 O O . GLU A 1 39 ? -5.235 -7.128 5.968 1.00 0.00 39 GLU A O 16
ATOM 18097 N N . ASP A 1 40 ? -4.783 -7.278 3.761 1.00 0.00 40 ASP A N 16
ATOM 18098 C CA . ASP A 1 40 ? -3.332 -7.106 3.770 1.00 0.00 40 ASP A CA 16
ATOM 18099 C C . ASP A 1 40 ? -2.871 -5.698 4.151 1.00 0.00 40 ASP A C 16
ATOM 18100 O O . ASP A 1 40 ? -1.679 -5.408 4.045 1.00 0.00 40 ASP A O 16
ATOM 18109 N N . ILE A 1 41 ? -3.770 -4.813 4.598 1.00 0.00 41 ILE A N 16
ATOM 18110 C CA . ILE A 1 41 ? -3.446 -3.442 4.988 1.00 0.00 41 ILE A CA 16
ATOM 18111 C C . ILE A 1 41 ? -2.264 -3.373 5.966 1.00 0.00 41 ILE A C 16
ATOM 18112 O O . ILE A 1 41 ? -1.449 -2.453 5.874 1.00 0.00 41 ILE A O 16
ATOM 18128 N N . PHE A 1 42 ? -2.142 -4.339 6.880 1.00 0.00 42 PHE A N 16
ATOM 18129 C CA . PHE A 1 42 ? -1.056 -4.373 7.850 1.00 0.00 42 PHE A CA 16
ATOM 18130 C C . PHE A 1 42 ? 0.313 -4.416 7.166 1.00 0.00 42 PHE A C 16
ATOM 18131 O O . PHE A 1 42 ? 1.280 -3.907 7.734 1.00 0.00 42 PHE A O 16
ATOM 18148 N N . ASN A 1 43 ? 0.408 -5.052 5.993 1.00 0.00 43 ASN A N 16
ATOM 18149 C CA . ASN A 1 43 ? 1.650 -5.163 5.237 1.00 0.00 43 ASN A CA 16
ATOM 18150 C C . ASN A 1 43 ? 1.997 -3.794 4.684 1.00 0.00 43 ASN A C 16
ATOM 18151 O O . ASN A 1 43 ? 3.119 -3.331 4.883 1.00 0.00 43 ASN A O 16
ATOM 18162 N N . LEU A 1 44 ? 1.028 -3.133 4.038 1.00 0.00 44 LEU A N 16
ATOM 18163 C CA . LEU A 1 44 ? 1.210 -1.813 3.447 1.00 0.00 44 LEU A CA 16
ATOM 18164 C C . LEU A 1 44 ? 1.672 -0.832 4.505 1.00 0.00 44 LEU A C 16
ATOM 18165 O O . LEU A 1 44 ? 2.585 -0.049 4.263 1.00 0.00 44 LEU A O 16
ATOM 18181 N N . VAL A 1 45 ? 1.025 -0.844 5.667 1.00 0.00 45 VAL A N 16
ATOM 18182 C CA . VAL A 1 45 ? 1.349 0.040 6.771 1.00 0.00 45 VAL A CA 16
ATOM 18183 C C . VAL A 1 45 ? 2.721 -0.355 7.315 1.00 0.00 45 VAL A C 16
ATOM 18184 O O . VAL A 1 45 ? 2.872 -1.302 8.089 1.00 0.00 45 VAL A O 16
ATOM 18197 N N . GLY A 1 46 ? 3.724 0.403 6.882 1.00 0.00 46 GLY A N 16
ATOM 18198 C CA . GLY A 1 46 ? 5.131 0.264 7.206 1.00 0.00 46 GLY A CA 16
ATOM 18199 C C . GLY A 1 46 ? 5.984 0.307 5.938 1.00 0.00 46 GLY A C 16
ATOM 18200 O O . GLY A 1 46 ? 7.204 0.356 6.039 1.00 0.00 46 GLY A O 16
ATOM 18204 N N . LYS A 1 47 ? 5.403 0.205 4.736 1.00 0.00 47 LYS A N 16
ATOM 18205 C CA . LYS A 1 47 ? 6.152 0.275 3.482 1.00 0.00 47 LYS A CA 16
ATOM 18206 C C . LYS A 1 47 ? 6.332 1.744 3.121 1.00 0.00 47 LYS A C 16
ATOM 18207 O O . LYS A 1 47 ? 5.698 2.606 3.732 1.00 0.00 47 LYS A O 16
ATOM 18226 N N . LYS A 1 48 ? 7.172 2.041 2.135 1.00 0.00 48 LYS A N 16
ATOM 18227 C CA . LYS A 1 48 ? 7.436 3.407 1.696 1.00 0.00 48 LYS A CA 16
ATOM 18228 C C . LYS A 1 48 ? 6.869 3.604 0.300 1.00 0.00 48 LYS A C 16
ATOM 18229 O O . LYS A 1 48 ? 6.988 2.687 -0.507 1.00 0.00 48 LYS A O 16
ATOM 18248 N N . VAL A 1 49 ? 6.236 4.739 0.009 1.00 0.00 49 VAL A N 16
ATOM 18249 C CA . VAL A 1 49 ? 5.708 4.974 -1.333 1.00 0.00 49 VAL A CA 16
ATOM 18250 C C . VAL A 1 49 ? 6.883 5.287 -2.268 1.00 0.00 49 VAL A C 16
ATOM 18251 O O . VAL A 1 49 ? 7.822 6.003 -1.894 1.00 0.00 49 VAL A O 16
ATOM 18264 N N . LEU A 1 50 ? 6.856 4.707 -3.464 1.00 0.00 50 LEU A N 16
ATOM 18265 C CA . LEU A 1 50 ? 7.859 4.866 -4.508 1.00 0.00 50 LEU A CA 16
ATOM 18266 C C . LEU A 1 50 ? 7.634 6.131 -5.341 1.00 0.00 50 LEU A C 16
ATOM 18267 O O . LEU A 1 50 ? 8.573 6.557 -6.014 1.00 0.00 50 LEU A O 16
ATOM 18283 N N . VAL A 1 51 ? 6.437 6.715 -5.324 1.00 0.00 51 VAL A N 16
ATOM 18284 C CA . VAL A 1 51 ? 6.047 7.904 -6.076 1.00 0.00 51 VAL A CA 16
ATOM 18285 C C . VAL A 1 51 ? 5.062 8.718 -5.224 1.00 0.00 51 VAL A C 16
ATOM 18286 O O . VAL A 1 51 ? 4.631 8.261 -4.163 1.00 0.00 51 VAL A O 16
ATOM 18299 N N . THR A 1 52 ? 4.767 9.960 -5.612 1.00 0.00 52 THR A N 16
ATOM 18300 C CA . THR A 1 52 ? 3.822 10.794 -4.883 1.00 0.00 52 THR A CA 16
ATOM 18301 C C . THR A 1 52 ? 2.435 10.280 -5.262 1.00 0.00 52 THR A C 16
ATOM 18302 O O . THR A 1 52 ? 2.037 10.397 -6.420 1.00 0.00 52 THR A O 16
ATOM 18313 N N . VAL A 1 53 ? 1.763 9.636 -4.312 1.00 0.00 53 VAL A N 16
ATOM 18314 C CA . VAL A 1 53 ? 0.440 9.064 -4.481 1.00 0.00 53 VAL A CA 16
ATOM 18315 C C . VAL A 1 53 ? -0.581 10.156 -4.194 1.00 0.00 53 VAL A C 16
ATOM 18316 O O . VAL A 1 53 ? -0.516 10.793 -3.141 1.00 0.00 53 VAL A O 16
ATOM 18329 N N . GLU A 1 54 ? -1.499 10.401 -5.122 1.00 0.00 54 GLU A N 16
ATOM 18330 C CA . GLU A 1 54 ? -2.538 11.402 -4.943 1.00 0.00 54 GLU A CA 16
ATOM 18331 C C . GLU A 1 54 ? -3.644 10.893 -4.034 1.00 0.00 54 GLU A C 16
ATOM 18332 O O . GLU A 1 54 ? -3.650 9.746 -3.588 1.00 0.00 54 GLU A O 16
ATOM 18344 N N . GLU A 1 55 ? -4.569 11.781 -3.685 1.00 0.00 55 GLU A N 16
ATOM 18345 C CA . GLU A 1 55 ? -5.666 11.393 -2.831 1.00 0.00 55 GLU A CA 16
ATOM 18346 C C . GLU A 1 55 ? -6.631 10.499 -3.613 1.00 0.00 55 GLU A C 16
ATOM 18347 O O . GLU A 1 55 ? -6.812 10.662 -4.828 1.00 0.00 55 GLU A O 16
ATOM 18359 N N . ASP A 1 56 ? -7.276 9.572 -2.895 1.00 0.00 56 ASP A N 16
ATOM 18360 C CA . ASP A 1 56 ? -8.246 8.583 -3.377 1.00 0.00 56 ASP A CA 16
ATOM 18361 C C . ASP A 1 56 ? -7.635 7.629 -4.408 1.00 0.00 56 ASP A C 16
ATOM 18362 O O . ASP A 1 56 ? -8.322 6.800 -5.003 1.00 0.00 56 ASP A O 16
ATOM 18371 N N . ASP A 1 57 ? -6.317 7.712 -4.613 1.00 0.00 57 ASP A N 16
ATOM 18372 C CA . ASP A 1 57 ? -5.583 6.880 -5.545 1.00 0.00 57 ASP A CA 16
ATOM 18373 C C . ASP A 1 57 ? -5.588 5.443 -5.034 1.00 0.00 57 ASP A C 16
ATOM 18374 O O . ASP A 1 57 ? -5.710 5.189 -3.833 1.00 0.00 57 ASP A O 16
ATOM 18383 N N . THR A 1 58 ? -5.519 4.484 -5.945 1.00 0.00 58 THR A N 16
ATOM 18384 C CA . THR A 1 58 ? -5.512 3.072 -5.620 1.00 0.00 58 THR A CA 16
ATOM 18385 C C . THR A 1 58 ? -4.078 2.677 -5.250 1.00 0.00 58 THR A C 16
ATOM 18386 O O . THR A 1 58 ? -3.174 2.722 -6.085 1.00 0.00 58 THR A O 16
ATOM 18397 N N . ILE A 1 59 ? -3.839 2.345 -3.979 1.00 0.00 59 ILE A N 16
ATOM 18398 C CA . ILE A 1 59 ? -2.521 1.927 -3.509 1.00 0.00 59 ILE A CA 16
ATOM 18399 C C . ILE A 1 59 ? -2.282 0.543 -4.121 1.00 0.00 59 ILE A C 16
ATOM 18400 O O . ILE A 1 59 ? -3.146 -0.326 -3.999 1.00 0.00 59 ILE A O 16
ATOM 18416 N N . MET A 1 60 ? -1.137 0.317 -4.763 1.00 0.00 60 MET A N 16
ATOM 18417 C CA . MET A 1 60 ? -0.798 -0.953 -5.403 1.00 0.00 60 MET A CA 16
ATOM 18418 C C . MET A 1 60 ? 0.621 -1.358 -5.003 1.00 0.00 60 MET A C 16
ATOM 18419 O O . MET A 1 60 ? 1.388 -0.523 -4.524 1.00 0.00 60 MET A O 16
ATOM 18433 N N . GLU A 1 61 ? 0.979 -2.635 -5.154 1.00 0.00 61 GLU A N 16
ATOM 18434 C CA . GLU A 1 61 ? 2.304 -3.151 -4.799 1.00 0.00 61 GLU A CA 16
ATOM 18435 C C . GLU A 1 61 ? 3.396 -2.483 -5.637 1.00 0.00 61 GLU A C 16
ATOM 18436 O O . GLU A 1 61 ? 4.509 -2.279 -5.156 1.00 0.00 61 GLU A O 16
ATOM 18448 N N . GLU A 1 62 ? 3.065 -2.092 -6.868 1.00 0.00 62 GLU A N 16
ATOM 18449 C CA . GLU A 1 62 ? 3.989 -1.430 -7.780 1.00 0.00 62 GLU A CA 16
ATOM 18450 C C . GLU A 1 62 ? 4.385 -0.034 -7.266 1.00 0.00 62 GLU A C 16
ATOM 18451 O O . GLU A 1 62 ? 5.387 0.525 -7.713 1.00 0.00 62 GLU A O 16
ATOM 18463 N N . LEU A 1 63 ? 3.629 0.507 -6.299 1.00 0.00 63 LEU A N 16
ATOM 18464 C CA . LEU A 1 63 ? 3.816 1.817 -5.684 1.00 0.00 63 LEU A CA 16
ATOM 18465 C C . LEU A 1 63 ? 4.512 1.737 -4.329 1.00 0.00 63 LEU A C 16
ATOM 18466 O O . LEU A 1 63 ? 4.606 2.781 -3.687 1.00 0.00 63 LEU A O 16
ATOM 18482 N N . VAL A 1 64 ? 4.985 0.580 -3.849 1.00 0.00 64 VAL A N 16
ATOM 18483 C CA . VAL A 1 64 ? 5.628 0.527 -2.536 1.00 0.00 64 VAL A CA 16
ATOM 18484 C C . VAL A 1 64 ? 6.962 -0.219 -2.508 1.00 0.00 64 VAL A C 16
ATOM 18485 O O . VAL A 1 64 ? 7.129 -1.273 -3.127 1.00 0.00 64 VAL A O 16
ATOM 18498 N N . ASP A 1 65 ? 7.898 0.339 -1.739 1.00 0.00 65 ASP A N 16
ATOM 18499 C CA . ASP A 1 65 ? 9.248 -0.152 -1.499 1.00 0.00 65 ASP A CA 16
ATOM 18500 C C . ASP A 1 65 ? 9.286 -0.850 -0.138 1.00 0.00 65 ASP A C 16
ATOM 18501 O O . ASP A 1 65 ? 8.409 -0.674 0.719 1.00 0.00 65 ASP A O 16
ATOM 18510 N N . ASN A 1 66 ? 10.315 -1.667 0.032 1.00 0.00 66 ASN A N 16
ATOM 18511 C CA . ASN A 1 66 ? 10.622 -2.453 1.206 1.00 0.00 66 ASN A CA 16
ATOM 18512 C C . ASN A 1 66 ? 10.948 -1.565 2.409 1.00 0.00 66 ASN A C 16
ATOM 18513 O O . ASN A 1 66 ? 11.577 -0.517 2.270 1.00 0.00 66 ASN A O 16
ATOM 18524 N N . HIS A 1 67 ? 10.531 -1.985 3.603 1.00 0.00 67 HIS A N 16
ATOM 18525 C CA . HIS A 1 67 ? 10.802 -1.251 4.832 1.00 0.00 67 HIS A CA 16
ATOM 18526 C C . HIS A 1 67 ? 12.255 -1.509 5.220 1.00 0.00 67 HIS A C 16
ATOM 18527 O O . HIS A 1 67 ? 12.595 -2.630 5.615 1.00 0.00 67 HIS A O 16
ATOM 18541 N N . GLY A 1 68 ? 13.126 -0.515 5.066 1.00 0.00 68 GLY A N 16
ATOM 18542 C CA . GLY A 1 68 ? 14.532 -0.630 5.427 1.00 0.00 68 GLY A CA 16
ATOM 18543 C C . GLY A 1 68 ? 14.673 -0.535 6.950 1.00 0.00 68 GLY A C 16
ATOM 18544 O O . GLY A 1 68 ? 13.685 -0.353 7.665 1.00 0.00 68 GLY A O 16
ATOM 18548 N N . LYS A 1 69 ? 15.898 -0.660 7.467 1.00 0.00 69 LYS A N 16
ATOM 18549 C CA . LYS A 1 69 ? 16.172 -0.571 8.904 1.00 0.00 69 LYS A CA 16
ATOM 18550 C C . LYS A 1 69 ? 17.247 0.490 9.089 1.00 0.00 69 LYS A C 16
ATOM 18551 O O . LYS A 1 69 ? 16.917 1.612 9.459 1.00 0.00 69 LYS A O 16
ATOM 18570 N N . LYS A 1 70 ? 18.519 0.181 8.807 1.00 0.00 70 LYS A N 16
ATOM 18571 C CA . LYS A 1 70 ? 19.597 1.156 8.934 1.00 0.00 70 LYS A CA 16
ATOM 18572 C C . LYS A 1 70 ? 19.553 2.080 7.709 1.00 0.00 70 LYS A C 16
ATOM 18573 O O . LYS A 1 70 ? 20.377 1.945 6.804 1.00 0.00 70 LYS A O 16
ATOM 18592 N N . ILE A 1 71 ? 18.562 2.968 7.638 1.00 0.00 71 ILE A N 16
ATOM 18593 C CA . ILE A 1 71 ? 18.356 3.923 6.549 1.00 0.00 71 ILE A CA 16
ATOM 18594 C C . ILE A 1 71 ? 19.288 5.141 6.708 1.00 0.00 71 ILE A C 16
ATOM 18595 O O . ILE A 1 71 ? 20.013 5.252 7.702 1.00 0.00 71 ILE A O 16
ATOM 18611 N N . LYS A 1 72 ? 19.285 6.052 5.729 1.00 0.00 72 LYS A N 16
ATOM 18612 C CA . LYS A 1 72 ? 20.088 7.276 5.726 1.00 0.00 72 LYS A CA 16
ATOM 18613 C C . LYS A 1 72 ? 19.278 8.339 4.999 1.00 0.00 72 LYS A C 16
ATOM 18614 O O . LYS A 1 72 ? 19.074 8.206 3.791 1.00 0.00 72 LYS A O 16
ATOM 18633 N N . SER A 1 73 ? 18.844 9.373 5.719 1.00 0.00 73 SER A N 16
ATOM 18634 C CA . SER A 1 73 ? 18.056 10.480 5.206 1.00 0.00 73 SER A CA 16
ATOM 18635 C C . SER A 1 73 ? 18.792 11.172 4.059 1.00 0.00 73 SER A C 16
ATOM 18636 O O . SER A 1 73 ? 19.766 11.900 4.276 1.00 0.00 73 SER A O 16
ATOM 18644 N N . SER A 1 74 ? 18.345 10.921 2.832 1.00 0.00 74 SER A N 16
ATOM 18645 C CA . SER A 1 74 ? 18.893 11.513 1.626 1.00 0.00 74 SER A CA 16
ATOM 18646 C C . SER A 1 74 ? 18.404 12.966 1.591 1.00 0.00 74 SER A C 16
ATOM 18647 O O . SER A 1 74 ? 19.199 13.912 1.627 1.00 0.00 74 SER A O 16
ATOM 18655 N N . GLY A 1 75 ? 17.086 13.142 1.599 1.00 0.00 75 GLY A N 16
ATOM 18656 C CA . GLY A 1 75 ? 16.372 14.408 1.581 1.00 0.00 75 GLY A CA 16
ATOM 18657 C C . GLY A 1 75 ? 14.915 14.152 1.185 1.00 0.00 75 GLY A C 16
ATOM 18658 O O . GLY A 1 75 ? 14.627 13.069 0.669 1.00 0.00 75 GLY A O 16
ATOM 18662 N N . PRO A 1 76 ? 13.982 15.076 1.450 1.00 0.00 76 PRO A N 16
ATOM 18663 C CA . PRO A 1 76 ? 12.573 14.920 1.098 1.00 0.00 76 PRO A CA 16
ATOM 18664 C C . PRO A 1 76 ? 12.370 15.289 -0.381 1.00 0.00 76 PRO A C 16
ATOM 18665 O O . PRO A 1 76 ? 13.321 15.695 -1.063 1.00 0.00 76 PRO A O 16
ATOM 18676 N N . SER A 1 77 ? 11.138 15.227 -0.883 1.00 0.00 77 SER A N 16
ATOM 18677 C CA . SER A 1 77 ? 10.808 15.572 -2.258 1.00 0.00 77 SER A CA 16
ATOM 18678 C C . SER A 1 77 ? 9.612 16.522 -2.266 1.00 0.00 77 SER A C 16
ATOM 18679 O O . SER A 1 77 ? 8.659 16.331 -1.502 1.00 0.00 77 SER A O 16
ATOM 18687 N N . SER A 1 78 ? 9.678 17.588 -3.063 1.00 0.00 78 SER A N 16
ATOM 18688 C CA . SER A 1 78 ? 8.580 18.534 -3.172 1.00 0.00 78 SER A CA 16
ATOM 18689 C C . SER A 1 78 ? 7.625 17.949 -4.209 1.00 0.00 78 SER A C 16
ATOM 18690 O O . SER A 1 78 ? 6.508 17.567 -3.864 1.00 0.00 78 SER A O 16
ATOM 18698 N N . GLY A 1 79 ? 8.065 17.847 -5.460 1.00 0.00 79 GLY A N 16
ATOM 18699 C CA . GLY A 1 79 ? 7.316 17.338 -6.589 1.00 0.00 79 GLY A CA 16
ATOM 18700 C C . GLY A 1 79 ? 7.774 18.126 -7.795 1.00 0.00 79 GLY A C 16
ATOM 18701 O O . GLY A 1 79 ? 6.955 18.377 -8.691 1.00 0.00 79 GLY A O 16
ATOM 18705 N N . GLY A 1 1 ? -11.284 -6.831 8.658 1.00 0.00 1 GLY A N 17
ATOM 18706 C CA . GLY A 1 1 ? -12.726 -6.917 8.908 1.00 0.00 1 GLY A CA 17
ATOM 18707 C C . GLY A 1 1 ? -13.253 -8.232 8.366 1.00 0.00 1 GLY A C 17
ATOM 18708 O O . GLY A 1 1 ? -12.649 -9.271 8.613 1.00 0.00 1 GLY A O 17
ATOM 18712 N N . SER A 1 2 ? -14.380 -8.224 7.657 1.00 0.00 2 SER A N 17
ATOM 18713 C CA . SER A 1 2 ? -14.942 -9.441 7.084 1.00 0.00 2 SER A CA 17
ATOM 18714 C C . SER A 1 2 ? -13.973 -9.997 6.032 1.00 0.00 2 SER A C 17
ATOM 18715 O O . SER A 1 2 ? -13.342 -9.205 5.327 1.00 0.00 2 SER A O 17
ATOM 18723 N N . SER A 1 3 ? -13.911 -11.317 5.857 1.00 0.00 3 SER A N 17
ATOM 18724 C CA . SER A 1 3 ? -13.020 -11.965 4.897 1.00 0.00 3 SER A CA 17
ATOM 18725 C C . SER A 1 3 ? -13.181 -11.428 3.471 1.00 0.00 3 SER A C 17
ATOM 18726 O O . SER A 1 3 ? -12.182 -11.264 2.765 1.00 0.00 3 SER A O 17
ATOM 18734 N N . GLY A 1 4 ? -14.410 -11.137 3.039 1.00 0.00 4 GLY A N 17
ATOM 18735 C CA . GLY A 1 4 ? -14.692 -10.633 1.704 1.00 0.00 4 GLY A CA 17
ATOM 18736 C C . GLY A 1 4 ? -14.182 -9.212 1.525 1.00 0.00 4 GLY A C 17
ATOM 18737 O O . GLY A 1 4 ? -14.526 -8.317 2.302 1.00 0.00 4 GLY A O 17
ATOM 18741 N N . SER A 1 5 ? -13.355 -9.006 0.502 1.00 0.00 5 SER A N 17
ATOM 18742 C CA . SER A 1 5 ? -12.765 -7.719 0.177 1.00 0.00 5 SER A CA 17
ATOM 18743 C C . SER A 1 5 ? -13.747 -6.891 -0.646 1.00 0.00 5 SER A C 17
ATOM 18744 O O . SER A 1 5 ? -13.640 -6.785 -1.870 1.00 0.00 5 SER A O 17
ATOM 18752 N N . SER A 1 6 ? -14.753 -6.328 0.016 1.00 0.00 6 SER A N 17
ATOM 18753 C CA . SER A 1 6 ? -15.765 -5.490 -0.599 1.00 0.00 6 SER A CA 17
ATOM 18754 C C . SER A 1 6 ? -15.153 -4.082 -0.745 1.00 0.00 6 SER A C 17
ATOM 18755 O O . SER A 1 6 ? -15.515 -3.125 -0.049 1.00 0.00 6 SER A O 17
ATOM 18763 N N . GLY A 1 7 ? -14.221 -3.958 -1.689 1.00 0.00 7 GLY A N 17
ATOM 18764 C CA . GLY A 1 7 ? -13.471 -2.763 -2.032 1.00 0.00 7 GLY A CA 17
ATOM 18765 C C . GLY A 1 7 ? -11.978 -3.064 -1.939 1.00 0.00 7 GLY A C 17
ATOM 18766 O O . GLY A 1 7 ? -11.593 -4.209 -1.703 1.00 0.00 7 GLY A O 17
ATOM 18770 N N . SER A 1 8 ? -11.137 -2.049 -2.139 1.00 0.00 8 SER A N 17
ATOM 18771 C CA . SER A 1 8 ? -9.689 -2.212 -2.079 1.00 0.00 8 SER A CA 17
ATOM 18772 C C . SER A 1 8 ? -9.071 -1.061 -1.303 1.00 0.00 8 SER A C 17
ATOM 18773 O O . SER A 1 8 ? -9.724 -0.028 -1.121 1.00 0.00 8 SER A O 17
ATOM 18781 N N . VAL A 1 9 ? -7.826 -1.215 -0.854 1.00 0.00 9 VAL A N 17
ATOM 18782 C CA . VAL A 1 9 ? -7.161 -0.146 -0.130 1.00 0.00 9 VAL A CA 17
ATOM 18783 C C . VAL A 1 9 ? -6.896 0.992 -1.123 1.00 0.00 9 VAL A C 17
ATOM 18784 O O . VAL A 1 9 ? -6.585 0.758 -2.300 1.00 0.00 9 VAL A O 17
ATOM 18797 N N . VAL A 1 10 ? -7.035 2.214 -0.627 1.00 0.00 10 VAL A N 17
ATOM 18798 C CA . VAL A 1 10 ? -6.818 3.462 -1.318 1.00 0.00 10 VAL A CA 17
ATOM 18799 C C . VAL A 1 10 ? -6.145 4.402 -0.318 1.00 0.00 10 VAL A C 17
ATOM 18800 O O . VAL A 1 10 ? -6.157 4.173 0.902 1.00 0.00 10 VAL A O 17
ATOM 18813 N N . ALA A 1 11 ? -5.573 5.478 -0.832 1.00 0.00 11 ALA A N 17
ATOM 18814 C CA . ALA A 1 11 ? -4.942 6.479 -0.013 1.00 0.00 11 ALA A CA 17
ATOM 18815 C C . ALA A 1 11 ? -6.050 7.384 0.522 1.00 0.00 11 ALA A C 17
ATOM 18816 O O . ALA A 1 11 ? -6.945 7.807 -0.217 1.00 0.00 11 ALA A O 17
ATOM 18823 N N . LYS A 1 12 ? -6.015 7.668 1.820 1.00 0.00 12 LYS A N 17
ATOM 18824 C CA . LYS A 1 12 ? -7.015 8.527 2.444 1.00 0.00 12 LYS A CA 17
ATOM 18825 C C . LYS A 1 12 ? -6.775 9.999 2.105 1.00 0.00 12 LYS A C 17
ATOM 18826 O O . LYS A 1 12 ? -7.733 10.760 2.062 1.00 0.00 12 LYS A O 17
ATOM 18845 N N . VAL A 1 13 ? -5.518 10.380 1.873 1.00 0.00 13 VAL A N 17
ATOM 18846 C CA . VAL A 1 13 ? -5.050 11.721 1.541 1.00 0.00 13 VAL A CA 17
ATOM 18847 C C . VAL A 1 13 ? -3.877 11.581 0.565 1.00 0.00 13 VAL A C 17
ATOM 18848 O O . VAL A 1 13 ? -3.388 10.469 0.374 1.00 0.00 13 VAL A O 17
ATOM 18861 N N . LYS A 1 14 ? -3.421 12.672 -0.058 1.00 0.00 14 LYS A N 17
ATOM 18862 C CA . LYS A 1 14 ? -2.297 12.695 -0.992 1.00 0.00 14 LYS A CA 17
ATOM 18863 C C . LYS A 1 14 ? -1.003 12.495 -0.208 1.00 0.00 14 LYS A C 17
ATOM 18864 O O . LYS A 1 14 ? -0.737 13.314 0.681 1.00 0.00 14 LYS A O 17
ATOM 18883 N N . ILE A 1 15 ? -0.198 11.490 -0.551 1.00 0.00 15 ILE A N 17
ATOM 18884 C CA . ILE A 1 15 ? 1.060 11.151 0.120 1.00 0.00 15 ILE A CA 17
ATOM 18885 C C . ILE A 1 15 ? 2.243 11.346 -0.844 1.00 0.00 15 ILE A C 17
ATOM 18886 O O . ILE A 1 15 ? 2.284 10.690 -1.885 1.00 0.00 15 ILE A O 17
ATOM 18902 N N . PRO A 1 16 ? 3.218 12.221 -0.537 1.00 0.00 16 PRO A N 17
ATOM 18903 C CA . PRO A 1 16 ? 4.363 12.427 -1.407 1.00 0.00 16 PRO A CA 17
ATOM 18904 C C . PRO A 1 16 ? 5.310 11.227 -1.345 1.00 0.00 16 PRO A C 17
ATOM 18905 O O . PRO A 1 16 ? 5.422 10.550 -0.317 1.00 0.00 16 PRO A O 17
ATOM 18916 N N . GLU A 1 17 ? 6.032 11.009 -2.442 1.00 0.00 17 GLU A N 17
ATOM 18917 C CA . GLU A 1 17 ? 7.006 9.943 -2.622 1.00 0.00 17 GLU A CA 17
ATOM 18918 C C . GLU A 1 17 ? 7.998 9.906 -1.451 1.00 0.00 17 GLU A C 17
ATOM 18919 O O . GLU A 1 17 ? 8.335 10.939 -0.873 1.00 0.00 17 GLU A O 17
ATOM 18931 N N . GLY A 1 18 ? 8.474 8.713 -1.084 1.00 0.00 18 GLY A N 17
ATOM 18932 C CA . GLY A 1 18 ? 9.438 8.522 -0.008 1.00 0.00 18 GLY A CA 17
ATOM 18933 C C . GLY A 1 18 ? 8.852 8.537 1.408 1.00 0.00 18 GLY A C 17
ATOM 18934 O O . GLY A 1 18 ? 9.581 8.288 2.372 1.00 0.00 18 GL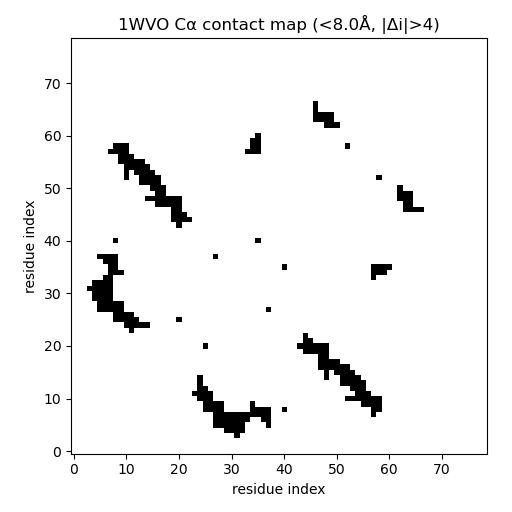Y A O 17
ATOM 18938 N N . THR A 1 19 ? 7.558 8.807 1.558 1.00 0.00 19 THR A N 17
ATOM 18939 C CA . THR A 1 19 ? 6.890 8.859 2.856 1.00 0.00 19 THR A CA 17
ATOM 18940 C C . THR A 1 19 ? 6.515 7.441 3.293 1.00 0.00 19 THR A C 17
ATOM 18941 O O . THR A 1 19 ? 6.262 6.574 2.452 1.00 0.00 19 THR A O 17
ATOM 18952 N N . ILE A 1 20 ? 6.488 7.196 4.605 1.00 0.00 20 ILE A N 17
ATOM 18953 C CA . ILE A 1 20 ? 6.128 5.903 5.174 1.00 0.00 20 ILE A CA 17
ATOM 18954 C C . ILE A 1 20 ? 4.608 5.871 5.335 1.00 0.00 20 ILE A C 17
ATOM 18955 O O . ILE A 1 20 ? 3.988 6.869 5.713 1.00 0.00 20 ILE A O 17
ATOM 18971 N N . LEU A 1 21 ? 4.003 4.719 5.075 1.00 0.00 21 LEU A N 17
ATOM 18972 C CA . LEU A 1 21 ? 2.571 4.522 5.185 1.00 0.00 21 LEU A CA 17
ATOM 18973 C C . LEU A 1 21 ? 2.178 4.226 6.635 1.00 0.00 21 LEU A C 17
ATOM 18974 O O . LEU A 1 21 ? 2.891 3.533 7.372 1.00 0.00 21 LEU A O 17
ATOM 18990 N N . THR A 1 22 ? 1.015 4.720 7.045 1.00 0.00 22 THR A N 17
ATOM 18991 C CA . THR A 1 22 ? 0.414 4.562 8.362 1.00 0.00 22 THR A CA 17
ATOM 18992 C C . THR A 1 22 ? -1.062 4.184 8.171 1.00 0.00 22 THR A C 17
ATOM 18993 O O . THR A 1 22 ? -1.625 4.388 7.088 1.00 0.00 22 THR A O 17
ATOM 19004 N N . MET A 1 23 ? -1.708 3.643 9.210 1.00 0.00 23 MET A N 17
ATOM 19005 C CA . MET A 1 23 ? -3.121 3.263 9.140 1.00 0.00 23 MET A CA 17
ATOM 19006 C C . MET A 1 23 ? -3.997 4.485 8.899 1.00 0.00 23 MET A C 17
ATOM 19007 O O . MET A 1 23 ? -5.104 4.356 8.381 1.00 0.00 23 MET A O 17
ATOM 19021 N N . ASP A 1 24 ? -3.536 5.663 9.314 1.00 0.00 24 ASP A N 17
ATOM 19022 C CA . ASP A 1 24 ? -4.304 6.876 9.146 1.00 0.00 24 ASP A CA 17
ATOM 19023 C C . ASP A 1 24 ? -4.427 7.299 7.688 1.00 0.00 24 ASP A C 17
ATOM 19024 O O . ASP A 1 24 ? -5.532 7.615 7.278 1.00 0.00 24 ASP A O 17
ATOM 19033 N N . MET A 1 25 ? -3.365 7.263 6.875 1.00 0.00 25 MET A N 17
ATOM 19034 C CA . MET A 1 25 ? -3.472 7.711 5.484 1.00 0.00 25 MET A CA 17
ATOM 19035 C C . MET A 1 25 ? -3.918 6.571 4.556 1.00 0.00 25 MET A C 17
ATOM 19036 O O . MET A 1 25 ? -3.705 6.631 3.343 1.00 0.00 25 MET A O 17
ATOM 19050 N N . LEU A 1 26 ? -4.493 5.499 5.111 1.00 0.00 26 LEU A N 17
ATOM 19051 C CA . LEU A 1 26 ? -4.967 4.312 4.404 1.00 0.00 26 LEU A CA 17
ATOM 19052 C C . LEU A 1 26 ? -6.421 4.054 4.748 1.00 0.00 26 LEU A C 17
ATOM 19053 O O . LEU A 1 26 ? -6.800 4.073 5.921 1.00 0.00 26 LEU A O 17
ATOM 19069 N N . THR A 1 27 ? -7.237 3.787 3.737 1.00 0.00 27 THR A N 17
ATOM 19070 C CA . THR A 1 27 ? -8.651 3.496 3.896 1.00 0.00 27 THR A CA 17
ATOM 19071 C C . THR A 1 27 ? -9.048 2.490 2.807 1.00 0.00 27 THR A C 17
ATOM 19072 O O . THR A 1 27 ? -8.225 2.172 1.949 1.00 0.00 27 THR A O 17
ATOM 19083 N N . VAL A 1 28 ? -10.278 1.970 2.813 1.00 0.00 28 VAL A N 17
ATOM 19084 C CA . VAL A 1 28 ? -10.732 0.983 1.832 1.00 0.00 28 VAL A CA 17
ATOM 19085 C C . VAL A 1 28 ? -12.063 1.450 1.253 1.00 0.00 28 VAL A C 17
ATOM 19086 O O . VAL A 1 28 ? -13.111 1.342 1.902 1.00 0.00 28 VAL A O 17
ATOM 19099 N N . LYS A 1 29 ? -12.014 2.039 0.056 1.00 0.00 29 LYS A N 17
ATOM 19100 C CA . LYS A 1 29 ? -13.199 2.536 -0.633 1.00 0.00 29 LYS A CA 17
ATOM 19101 C C . LYS A 1 29 ? -14.076 1.368 -1.037 1.00 0.00 29 LYS A C 17
ATOM 19102 O O . LYS A 1 29 ? -13.577 0.391 -1.601 1.00 0.00 29 LYS A O 17
ATOM 19121 N N . VAL A 1 30 ? -15.367 1.463 -0.734 1.00 0.00 30 VAL A N 17
ATOM 19122 C CA . VAL A 1 30 ? -16.339 0.445 -1.087 1.00 0.00 30 VAL A CA 17
ATOM 19123 C C . VAL A 1 30 ? -16.349 0.383 -2.617 1.00 0.00 30 VAL A C 17
ATOM 19124 O O . VAL A 1 30 ? -16.464 1.425 -3.264 1.00 0.00 30 VAL A O 17
ATOM 19137 N N . GLY A 1 31 ? -16.146 -0.803 -3.188 1.00 0.00 31 GLY A N 17
ATOM 19138 C CA . GLY A 1 31 ? -16.108 -0.986 -4.627 1.00 0.00 31 GLY A CA 17
ATOM 19139 C C . GLY A 1 31 ? -15.532 -2.357 -4.946 1.00 0.00 31 GLY A C 17
ATOM 19140 O O . GLY A 1 31 ? -15.907 -3.344 -4.305 1.00 0.00 31 GLY A O 17
ATOM 19144 N N . GLU A 1 32 ? -14.606 -2.422 -5.898 1.00 0.00 32 GLU A N 17
ATOM 19145 C CA . GLU A 1 32 ? -13.965 -3.663 -6.332 1.00 0.00 32 GLU A CA 17
ATOM 19146 C C . GLU A 1 32 ? -12.578 -3.865 -5.708 1.00 0.00 32 GLU A C 17
ATOM 19147 O O . GLU A 1 32 ? -11.913 -2.878 -5.374 1.00 0.00 32 GLU A O 17
ATOM 19159 N N . PRO A 1 33 ? -12.084 -5.112 -5.608 1.00 0.00 33 PRO A N 17
ATOM 19160 C CA . PRO A 1 33 ? -10.780 -5.441 -5.041 1.00 0.00 33 PRO A CA 17
ATOM 19161 C C . PRO A 1 33 ? -9.641 -5.192 -6.056 1.00 0.00 33 PRO A C 17
ATOM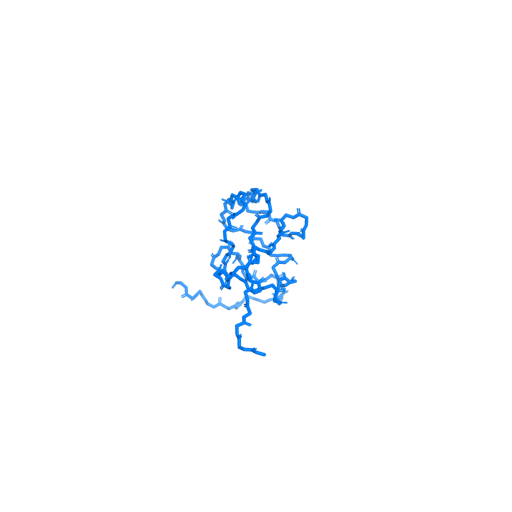 19162 O O . PRO A 1 33 ? -8.856 -6.092 -6.362 1.00 0.00 33 PRO A O 17
ATOM 19173 N N . LYS A 1 34 ? -9.582 -3.995 -6.657 1.00 0.00 34 LYS A N 17
ATOM 19174 C CA . LYS A 1 34 ? -8.540 -3.645 -7.627 1.00 0.00 34 LYS A CA 17
ATOM 19175 C C . LYS A 1 34 ? -7.198 -3.445 -6.922 1.00 0.00 34 LYS A C 17
ATOM 19176 O O . LYS A 1 34 ? -6.204 -4.085 -7.256 1.00 0.00 34 LYS A O 17
ATOM 19195 N N . GLY A 1 35 ? -7.175 -2.539 -5.948 1.00 0.00 35 GLY A N 17
ATOM 19196 C CA . GLY A 1 35 ? -6.014 -2.196 -5.150 1.00 0.00 35 GLY A CA 17
ATOM 19197 C C . GLY A 1 35 ? -5.634 -3.306 -4.191 1.00 0.00 35 GLY A C 17
ATOM 19198 O O . GLY A 1 35 ? -6.175 -4.412 -4.239 1.00 0.00 35 GLY A O 17
ATOM 19202 N N . TYR A 1 36 ? -4.721 -2.977 -3.286 1.00 0.00 36 TYR A N 17
ATOM 19203 C CA . TYR A 1 36 ? -4.242 -3.907 -2.284 1.00 0.00 36 TYR A CA 17
ATOM 19204 C C . TYR A 1 36 ? -5.400 -4.458 -1.433 1.00 0.00 36 TYR A C 17
ATOM 19205 O O . TYR A 1 36 ? -6.315 -3.685 -1.119 1.00 0.00 36 TYR A O 17
ATOM 19223 N N . PRO A 1 37 ? -5.363 -5.735 -1.008 1.00 0.00 37 PRO A N 17
ATOM 19224 C CA . PRO A 1 37 ? -6.415 -6.327 -0.196 1.00 0.00 37 PRO A CA 17
ATOM 19225 C C . PRO A 1 37 ? -6.527 -5.659 1.178 1.00 0.00 37 PRO A C 17
ATOM 19226 O O . PRO A 1 37 ? -5.510 -5.373 1.817 1.00 0.00 37 PRO A O 17
ATOM 19237 N N . PRO A 1 38 ? -7.752 -5.489 1.701 1.00 0.00 38 PRO A N 17
ATOM 19238 C CA . PRO A 1 38 ? -7.996 -4.893 3.008 1.00 0.00 38 PRO A CA 17
ATOM 19239 C C . PRO A 1 38 ? -7.706 -5.880 4.158 1.00 0.00 38 PRO A C 17
ATOM 19240 O O . PRO A 1 38 ? -8.037 -5.584 5.307 1.00 0.00 38 PRO A O 17
ATOM 19251 N N . GLU A 1 39 ? -7.135 -7.051 3.853 1.00 0.00 39 GLU A N 17
ATOM 19252 C CA . GLU A 1 39 ? -6.769 -8.107 4.792 1.00 0.00 39 GLU A CA 17
ATOM 19253 C C . GLU A 1 39 ? -5.303 -7.956 5.197 1.00 0.00 39 GLU A C 17
ATOM 19254 O O . GLU A 1 39 ? -4.968 -8.090 6.371 1.00 0.00 39 GLU A O 17
ATOM 19266 N N . ASP A 1 40 ? -4.422 -7.672 4.230 1.00 0.00 40 ASP A N 17
ATOM 19267 C CA . ASP A 1 40 ? -2.982 -7.507 4.452 1.00 0.00 40 ASP A CA 17
ATOM 19268 C C . ASP A 1 40 ? -2.620 -6.038 4.658 1.00 0.00 40 ASP A C 17
ATOM 19269 O O . ASP A 1 40 ? -1.441 -5.699 4.719 1.00 0.00 40 ASP A O 17
ATOM 19278 N N . ILE A 1 41 ? -3.615 -5.155 4.787 1.00 0.00 41 ILE A N 17
ATOM 19279 C CA . ILE A 1 41 ? -3.481 -3.710 4.996 1.00 0.00 41 ILE A CA 17
ATOM 19280 C C . ILE A 1 41 ? -2.439 -3.382 6.077 1.00 0.00 41 ILE A C 17
ATOM 19281 O O . ILE A 1 41 ? -1.686 -2.419 5.943 1.00 0.00 41 ILE A O 17
ATOM 19297 N N . PHE A 1 42 ? -2.346 -4.210 7.119 1.00 0.00 42 PHE A N 17
ATOM 19298 C CA . PHE A 1 42 ? -1.414 -4.066 8.231 1.00 0.00 42 PHE A CA 17
ATOM 19299 C C . PHE A 1 42 ? 0.046 -4.083 7.769 1.00 0.00 42 PHE A C 17
ATOM 19300 O O . PHE A 1 42 ? 0.913 -3.570 8.476 1.00 0.00 42 PHE A O 17
ATOM 19317 N N . ASN A 1 43 ? 0.351 -4.703 6.625 1.00 0.00 43 ASN A N 17
ATOM 19318 C CA . ASN A 1 43 ? 1.699 -4.777 6.069 1.00 0.00 43 ASN A CA 17
ATOM 19319 C C . ASN A 1 43 ? 2.058 -3.461 5.402 1.00 0.00 43 ASN A C 17
ATOM 19320 O O . ASN A 1 43 ? 3.214 -3.049 5.495 1.00 0.00 43 ASN A O 17
ATOM 19331 N N . LEU A 1 44 ? 1.087 -2.796 4.756 1.00 0.00 44 LEU A N 17
ATOM 19332 C CA . LEU A 1 44 ? 1.316 -1.513 4.093 1.00 0.00 44 LEU A CA 17
ATOM 19333 C C . LEU A 1 44 ? 1.850 -0.541 5.127 1.00 0.00 44 LEU A C 17
ATOM 19334 O O . LEU A 1 44 ? 2.737 0.246 4.825 1.00 0.00 44 LEU A O 17
ATOM 19350 N N . VAL A 1 45 ? 1.290 -0.585 6.335 1.00 0.00 45 VAL A N 17
ATOM 19351 C CA . VAL A 1 45 ? 1.665 0.234 7.470 1.00 0.00 45 VAL A CA 17
ATOM 19352 C C . VAL A 1 45 ? 3.134 -0.095 7.754 1.00 0.00 45 VAL A C 17
ATOM 19353 O O . VAL A 1 45 ? 3.452 -1.174 8.260 1.00 0.00 45 VAL A O 17
ATOM 19366 N N . GLY A 1 46 ? 4.026 0.821 7.376 1.00 0.00 46 GLY A N 17
ATOM 19367 C CA . GLY A 1 46 ? 5.463 0.699 7.543 1.00 0.00 46 GLY A CA 17
ATOM 19368 C C . GLY A 1 46 ? 6.225 0.715 6.221 1.00 0.00 46 GLY A C 17
ATOM 19369 O O . GLY A 1 46 ? 7.447 0.857 6.261 1.00 0.00 46 GLY A O 17
ATOM 19373 N N . LYS A 1 47 ? 5.561 0.531 5.074 1.00 0.00 47 LYS A N 17
ATOM 19374 C CA . LYS A 1 47 ? 6.228 0.551 3.770 1.00 0.00 47 LYS A CA 17
ATOM 19375 C C . LYS A 1 47 ? 6.416 1.996 3.351 1.00 0.00 47 LYS A C 17
ATOM 19376 O O . LYS A 1 47 ? 5.805 2.896 3.933 1.00 0.00 47 LYS A O 17
ATOM 19395 N N . LYS A 1 48 ? 7.207 2.229 2.313 1.00 0.00 48 LYS A N 17
ATOM 19396 C CA . LYS A 1 48 ? 7.487 3.548 1.784 1.00 0.00 48 LYS A CA 17
ATOM 19397 C C . LYS A 1 48 ? 6.919 3.657 0.379 1.00 0.00 48 LYS A C 17
ATOM 19398 O O . LYS A 1 48 ? 7.008 2.697 -0.387 1.00 0.00 48 LYS A O 17
ATOM 19417 N N . VAL A 1 49 ? 6.299 4.787 0.037 1.00 0.00 49 VAL A N 17
ATOM 19418 C CA . VAL A 1 49 ? 5.765 4.966 -1.311 1.00 0.00 49 VAL A CA 17
ATOM 19419 C C . VAL A 1 49 ? 6.943 5.206 -2.266 1.00 0.00 49 VAL A C 17
ATOM 19420 O O . VAL A 1 49 ? 7.992 5.737 -1.871 1.00 0.00 49 VAL A O 17
ATOM 19433 N N . LEU A 1 50 ? 6.767 4.828 -3.530 1.00 0.00 50 LEU A N 17
ATOM 19434 C CA . LEU A 1 50 ? 7.745 4.951 -4.607 1.00 0.00 50 LEU A CA 17
ATOM 19435 C C . LEU A 1 50 ? 7.499 6.145 -5.523 1.00 0.00 50 LEU A C 17
ATOM 19436 O O . LEU A 1 50 ? 8.411 6.502 -6.270 1.00 0.00 50 LEU A O 17
ATOM 19452 N N . VAL A 1 51 ? 6.324 6.767 -5.456 1.00 0.00 51 VAL A N 17
ATOM 19453 C CA . VAL A 1 51 ? 5.900 7.922 -6.232 1.00 0.00 51 VAL A CA 17
ATOM 19454 C C . VAL A 1 51 ? 4.881 8.712 -5.388 1.00 0.00 51 VAL A C 17
ATOM 19455 O O . VAL A 1 51 ? 4.379 8.222 -4.375 1.00 0.00 51 VAL A O 17
ATOM 19468 N N . THR A 1 52 ? 4.610 9.962 -5.753 1.00 0.00 52 THR A N 17
ATOM 19469 C CA . THR A 1 52 ? 3.640 10.803 -5.056 1.00 0.00 52 THR A CA 17
ATOM 19470 C C . THR A 1 52 ? 2.228 10.309 -5.396 1.00 0.00 52 THR A C 17
ATOM 19471 O O . THR A 1 52 ? 1.748 10.520 -6.511 1.00 0.00 52 THR A O 17
ATOM 19482 N N . VAL A 1 53 ? 1.608 9.582 -4.467 1.00 0.00 53 VAL A N 17
ATOM 19483 C CA . VAL A 1 53 ? 0.263 9.042 -4.603 1.00 0.00 53 VAL A CA 17
ATOM 19484 C C . VAL A 1 53 ? -0.719 10.196 -4.335 1.00 0.00 53 VAL A C 17
ATOM 19485 O O . VAL A 1 53 ? -0.451 11.073 -3.508 1.00 0.00 53 VAL A O 17
ATOM 19498 N N . GLU A 1 54 ? -1.850 10.227 -5.043 1.00 0.00 54 GLU A N 17
ATOM 19499 C CA . GLU A 1 54 ? -2.880 11.252 -4.889 1.00 0.00 54 GLU A CA 17
ATOM 19500 C C . GLU A 1 54 ? -3.882 10.833 -3.807 1.00 0.00 54 GLU A C 17
ATOM 19501 O O . GLU A 1 54 ? -3.789 9.760 -3.209 1.00 0.00 54 GLU A O 17
ATOM 19513 N N . GLU A 1 55 ? -4.819 11.715 -3.477 1.00 0.00 55 GLU A N 17
ATOM 19514 C CA . GLU A 1 55 ? -5.860 11.417 -2.503 1.00 0.00 55 GLU A CA 17
ATOM 19515 C C . GLU A 1 55 ? -6.883 10.529 -3.225 1.00 0.00 55 GLU A C 17
ATOM 19516 O O . GLU A 1 55 ? -7.173 10.764 -4.400 1.00 0.00 55 GLU A O 17
ATOM 19528 N N . ASP A 1 56 ? -7.472 9.548 -2.534 1.00 0.00 56 ASP A N 17
ATOM 19529 C CA . ASP A 1 56 ? -8.493 8.622 -3.063 1.00 0.00 56 ASP A CA 17
ATOM 19530 C C . ASP A 1 56 ? -7.922 7.635 -4.090 1.00 0.00 56 ASP A C 17
ATOM 19531 O O . ASP A 1 56 ? -8.642 6.780 -4.608 1.00 0.00 56 ASP A O 17
ATOM 19540 N N . ASP A 1 57 ? -6.626 7.752 -4.379 1.00 0.00 57 ASP A N 17
ATOM 19541 C CA . ASP A 1 57 ? -5.860 6.955 -5.329 1.00 0.00 57 ASP A CA 17
ATOM 19542 C C . ASP A 1 57 ? -5.737 5.512 -4.856 1.00 0.00 57 ASP A C 17
ATOM 19543 O O . ASP A 1 57 ? -5.766 5.232 -3.655 1.00 0.00 57 ASP A O 17
ATOM 19552 N N . THR A 1 58 ? -5.615 4.583 -5.791 1.00 0.00 58 THR A N 17
ATOM 19553 C CA . THR A 1 58 ? -5.516 3.162 -5.496 1.00 0.00 58 THR A CA 17
ATOM 19554 C C . THR A 1 58 ? -4.087 2.800 -5.085 1.00 0.00 58 THR A C 17
ATOM 19555 O O . THR A 1 58 ? -3.128 3.126 -5.781 1.00 0.00 58 THR A O 17
ATOM 19566 N N . ILE A 1 59 ? -3.923 2.135 -3.936 1.00 0.00 59 ILE A N 17
ATOM 19567 C CA . ILE A 1 59 ? -2.598 1.733 -3.477 1.00 0.00 59 ILE A CA 17
ATOM 19568 C C . ILE A 1 59 ? -2.264 0.398 -4.143 1.00 0.00 59 ILE A C 17
ATOM 19569 O O . ILE A 1 59 ? -2.731 -0.654 -3.698 1.00 0.00 59 ILE A O 17
ATOM 19585 N N . MET A 1 60 ? -1.526 0.451 -5.251 1.00 0.00 60 MET A N 17
ATOM 19586 C CA . MET A 1 60 ? -1.077 -0.733 -5.971 1.00 0.00 60 MET A CA 17
ATOM 19587 C C . MET A 1 60 ? 0.188 -1.230 -5.259 1.00 0.00 60 MET A C 17
ATOM 19588 O O . MET A 1 60 ? 0.765 -0.561 -4.396 1.00 0.00 60 MET A O 17
ATOM 19602 N N . GLU A 1 61 ? 0.652 -2.414 -5.627 1.00 0.00 61 GLU A N 17
ATOM 19603 C CA . GLU A 1 61 ? 1.834 -3.067 -5.067 1.00 0.00 61 GLU A CA 17
ATOM 19604 C C . GLU A 1 61 ? 3.094 -2.416 -5.628 1.00 0.00 61 GLU A C 17
ATOM 19605 O O . GLU A 1 61 ? 4.091 -2.256 -4.931 1.00 0.00 61 GLU A O 17
ATOM 19617 N N . GLU A 1 62 ? 3.040 -1.988 -6.887 1.00 0.00 62 GLU A N 17
ATOM 19618 C CA . GLU A 1 62 ? 4.155 -1.332 -7.551 1.00 0.00 62 GLU A CA 17
ATOM 19619 C C . GLU A 1 62 ? 4.488 0.009 -6.888 1.00 0.00 62 GLU A C 17
ATOM 19620 O O . GLU A 1 62 ? 5.652 0.400 -6.874 1.00 0.00 62 GLU A O 17
ATOM 19632 N N . LEU A 1 63 ? 3.494 0.674 -6.289 1.00 0.00 63 LEU A N 17
ATOM 19633 C CA . LEU A 1 63 ? 3.638 1.966 -5.624 1.00 0.00 63 LEU A CA 17
ATOM 19634 C C . LEU A 1 63 ? 4.310 1.867 -4.249 1.00 0.00 63 LEU A C 17
ATOM 19635 O O . LEU A 1 63 ? 4.452 2.908 -3.610 1.00 0.00 63 LEU A O 17
ATOM 19651 N N . VAL A 1 64 ? 4.704 0.694 -3.749 1.00 0.00 64 VAL A N 17
ATOM 19652 C CA . VAL A 1 64 ? 5.345 0.581 -2.436 1.00 0.00 64 VAL A CA 17
ATOM 19653 C C . VAL A 1 64 ? 6.660 -0.182 -2.541 1.00 0.00 64 VAL A C 17
ATOM 19654 O O . VAL A 1 64 ? 6.824 -1.064 -3.388 1.00 0.00 64 VAL A O 17
ATOM 19667 N N . ASP A 1 65 ? 7.613 0.198 -1.693 1.00 0.00 65 ASP A N 17
ATOM 19668 C CA . ASP A 1 65 ? 8.949 -0.373 -1.628 1.00 0.00 65 ASP A CA 17
ATOM 19669 C C . ASP A 1 65 ? 8.979 -1.844 -1.214 1.00 0.00 65 ASP A C 17
ATOM 19670 O O . ASP A 1 65 ? 8.007 -2.430 -0.718 1.00 0.00 65 ASP A O 17
ATOM 19679 N N . ASN A 1 66 ? 10.130 -2.468 -1.459 1.00 0.00 66 ASN A N 17
ATOM 19680 C CA . ASN A 1 66 ? 10.356 -3.860 -1.125 1.00 0.00 66 ASN A CA 17
ATOM 19681 C C . ASN A 1 66 ? 10.716 -3.940 0.352 1.00 0.00 66 ASN A C 17
ATOM 19682 O O . ASN A 1 66 ? 11.861 -3.697 0.739 1.00 0.00 66 ASN A O 17
ATOM 19693 N N . HIS A 1 67 ? 9.718 -4.227 1.183 1.00 0.00 67 HIS A N 17
ATOM 19694 C CA . HIS A 1 67 ? 9.868 -4.353 2.617 1.00 0.00 67 HIS A CA 17
ATOM 19695 C C . HIS A 1 67 ? 10.640 -5.641 2.922 1.00 0.00 67 HIS A C 17
ATOM 19696 O O . HIS A 1 67 ? 10.056 -6.707 3.134 1.00 0.00 67 HIS A O 17
ATOM 19710 N N . GLY A 1 68 ? 11.962 -5.549 2.949 1.00 0.00 68 GLY A N 17
ATOM 19711 C CA . GLY A 1 68 ? 12.899 -6.623 3.208 1.00 0.00 68 GLY A CA 17
ATOM 19712 C C . GLY A 1 68 ? 14.301 -6.032 3.160 1.00 0.00 68 GLY A C 17
ATOM 19713 O O . GLY A 1 68 ? 14.568 -5.114 2.385 1.00 0.00 68 GLY A O 17
ATOM 19717 N N . LYS A 1 69 ? 15.186 -6.498 4.042 1.00 0.00 69 LYS A N 17
ATOM 19718 C CA . LYS A 1 69 ? 16.573 -6.027 4.092 1.00 0.00 69 LYS A CA 17
ATOM 19719 C C . LYS A 1 69 ? 17.513 -7.037 4.747 1.00 0.00 69 LYS A C 17
ATOM 19720 O O . LYS A 1 69 ? 18.720 -6.967 4.526 1.00 0.00 69 LYS A O 17
ATOM 19739 N N . LYS A 1 70 ? 17.018 -7.925 5.616 1.00 0.00 70 LYS A N 17
ATOM 19740 C CA . LYS A 1 70 ? 17.840 -8.930 6.281 1.00 0.00 70 LYS A CA 17
ATOM 19741 C C . LYS A 1 70 ? 18.269 -9.955 5.239 1.00 0.00 70 LYS A C 17
ATOM 19742 O O . LYS A 1 70 ? 17.426 -10.407 4.457 1.00 0.00 70 LYS A O 17
ATOM 19761 N N . ILE A 1 71 ? 19.545 -10.332 5.233 1.00 0.00 71 ILE A N 17
ATOM 19762 C CA . ILE A 1 71 ? 20.098 -11.307 4.296 1.00 0.00 71 ILE A CA 17
ATOM 19763 C C . ILE A 1 71 ? 20.898 -12.328 5.108 1.00 0.00 71 ILE A C 17
ATOM 19764 O O . ILE A 1 71 ? 21.450 -11.999 6.160 1.00 0.00 71 ILE A O 17
ATOM 19780 N N . LYS A 1 72 ? 20.956 -13.570 4.628 1.00 0.00 72 LYS A N 17
ATOM 19781 C CA . LYS A 1 72 ? 21.667 -14.683 5.237 1.00 0.00 72 LYS A CA 17
ATOM 19782 C C . LYS A 1 72 ? 22.266 -15.507 4.096 1.00 0.00 72 LYS A C 17
ATOM 19783 O O . LYS A 1 72 ? 21.734 -16.565 3.762 1.00 0.00 72 LYS A O 17
ATOM 19802 N N . SER A 1 73 ? 23.329 -15.004 3.469 1.00 0.00 73 SER A N 17
ATOM 19803 C CA . SER A 1 73 ? 24.037 -15.651 2.367 1.00 0.00 73 SER A CA 17
ATOM 19804 C C . SER A 1 73 ? 24.850 -16.855 2.880 1.00 0.00 73 SER A C 17
ATOM 19805 O O . SER A 1 73 ? 26.082 -16.838 2.849 1.00 0.00 73 SER A O 17
ATOM 19813 N N . SER A 1 74 ? 24.188 -17.880 3.408 1.00 0.00 74 SER A N 17
ATOM 19814 C CA . SER A 1 74 ? 24.795 -19.085 3.946 1.00 0.00 74 SER A CA 17
ATOM 19815 C C . SER A 1 74 ? 23.732 -20.188 3.955 1.00 0.00 74 SER A C 17
ATOM 19816 O O . SER A 1 74 ? 22.562 -19.949 3.637 1.00 0.00 74 SER A O 17
ATOM 19824 N N . GLY A 1 75 ? 24.141 -21.403 4.304 1.00 0.00 75 GLY A N 17
ATOM 19825 C CA . GLY A 1 75 ? 23.334 -22.605 4.406 1.00 0.00 75 GLY A CA 17
ATOM 19826 C C . GLY A 1 75 ? 24.214 -23.707 5.001 1.00 0.00 75 GLY A C 17
ATOM 19827 O O . GLY A 1 75 ? 25.390 -23.452 5.276 1.00 0.00 75 GLY A O 17
ATOM 19831 N N . PRO A 1 76 ? 23.680 -24.914 5.247 1.00 0.00 76 PRO A N 17
ATOM 19832 C CA . PRO A 1 76 ? 24.474 -26.004 5.796 1.00 0.00 76 PRO A CA 17
ATOM 19833 C C . PRO A 1 76 ? 25.493 -26.469 4.747 1.00 0.00 76 PRO A C 17
ATOM 19834 O O . PRO A 1 76 ? 25.288 -26.297 3.544 1.00 0.00 76 PRO A O 17
ATOM 19845 N N . SER A 1 77 ? 26.599 -27.068 5.184 1.00 0.00 77 SER A N 17
ATOM 19846 C CA . SER A 1 77 ? 27.662 -27.575 4.314 1.00 0.00 77 SER A CA 17
ATOM 19847 C C . SER A 1 77 ? 28.381 -28.744 5.002 1.00 0.00 77 SER A C 17
ATOM 19848 O O . SER A 1 77 ? 29.604 -28.865 4.951 1.00 0.00 77 SER A O 17
ATOM 19856 N N . SER A 1 78 ? 27.635 -29.556 5.749 1.00 0.00 78 SER A N 17
ATOM 19857 C CA . SER A 1 78 ? 28.108 -30.725 6.477 1.00 0.00 78 SER A CA 17
ATOM 19858 C C . SER A 1 78 ? 26.917 -31.677 6.627 1.00 0.00 78 SER A C 17
ATOM 19859 O O . SER A 1 78 ? 25.779 -31.278 6.350 1.00 0.00 78 SER A O 17
ATOM 19867 N N . GLY A 1 79 ? 27.173 -32.900 7.072 1.00 0.00 79 GLY A N 17
ATOM 19868 C CA . GLY A 1 79 ? 26.228 -33.976 7.293 1.00 0.00 79 GLY A CA 17
ATOM 19869 C C . GLY A 1 79 ? 27.026 -35.170 7.794 1.00 0.00 79 GLY A C 17
ATOM 19870 O O . GLY A 1 79 ? 28.264 -35.011 7.927 1.00 0.00 79 GLY A O 17
ATOM 19874 N N . GLY A 1 1 ? -22.758 2.952 6.078 1.00 0.00 1 GLY A N 18
ATOM 19875 C CA . GLY A 1 1 ? -22.804 1.487 6.031 1.00 0.00 1 GLY A CA 18
ATOM 19876 C C . GLY A 1 1 ? -21.723 0.870 6.897 1.00 0.00 1 GLY A C 18
ATOM 19877 O O . GLY A 1 1 ? -20.731 1.528 7.228 1.00 0.00 1 GLY A O 18
ATOM 19881 N N . SER A 1 2 ? -21.941 -0.381 7.300 1.00 0.00 2 SER A N 18
ATOM 19882 C CA . SER A 1 2 ? -21.049 -1.163 8.141 1.00 0.00 2 SER A CA 18
ATOM 19883 C C . SER A 1 2 ? -19.737 -1.517 7.420 1.00 0.00 2 SER A C 18
ATOM 19884 O O . SER A 1 2 ? -19.467 -1.085 6.293 1.00 0.00 2 SER A O 18
ATOM 19892 N N . SER A 1 3 ? -18.877 -2.258 8.116 1.00 0.00 3 SER A N 18
ATOM 19893 C CA . SER A 1 3 ? -17.587 -2.714 7.638 1.00 0.00 3 SER A CA 18
ATOM 19894 C C . SER A 1 3 ? -17.780 -3.784 6.572 1.00 0.00 3 SER A C 18
ATOM 19895 O O . SER A 1 3 ? -18.536 -4.742 6.773 1.00 0.00 3 SER A O 18
ATOM 19903 N N . GLY A 1 4 ? -17.081 -3.625 5.452 1.00 0.00 4 GLY A N 18
ATOM 19904 C CA . GLY A 1 4 ? -17.092 -4.534 4.328 1.00 0.00 4 GLY A CA 18
ATOM 19905 C C . GLY A 1 4 ? -15.657 -4.680 3.836 1.00 0.00 4 GLY A C 18
ATOM 19906 O O . GLY A 1 4 ? -14.874 -3.719 3.870 1.00 0.00 4 GLY A O 18
ATOM 19910 N N . SER A 1 5 ? -15.345 -5.850 3.297 1.00 0.00 5 SER A N 18
ATOM 19911 C CA . SER A 1 5 ? -14.046 -6.229 2.775 1.00 0.00 5 SER A CA 18
ATOM 19912 C C . SER A 1 5 ? -14.009 -6.286 1.245 1.00 0.00 5 SER A C 18
ATOM 19913 O O . SER A 1 5 ? -12.930 -6.424 0.687 1.00 0.00 5 SER A O 18
ATOM 19921 N N . SER A 1 6 ? -15.136 -6.124 0.543 1.00 0.00 6 SER A N 18
ATOM 19922 C CA . SER A 1 6 ? -15.237 -6.185 -0.915 1.00 0.00 6 SER A CA 18
ATOM 19923 C C . SER A 1 6 ? -14.517 -5.068 -1.683 1.00 0.00 6 SER A C 18
ATOM 19924 O O . SER A 1 6 ? -14.464 -5.134 -2.911 1.00 0.00 6 SER A O 18
ATOM 19932 N N . GLY A 1 7 ? -14.038 -4.017 -1.021 1.00 0.00 7 GLY A N 18
ATOM 19933 C CA . GLY A 1 7 ? -13.339 -2.913 -1.665 1.00 0.00 7 GLY A CA 18
ATOM 19934 C C . GLY A 1 7 ? -11.840 -3.169 -1.696 1.00 0.00 7 GLY A C 18
ATOM 19935 O O . GLY A 1 7 ? -11.393 -4.314 -1.585 1.00 0.00 7 GLY A O 18
ATOM 19939 N N . SER A 1 8 ? -11.066 -2.102 -1.878 1.00 0.00 8 SER A N 18
ATOM 19940 C CA . SER A 1 8 ? -9.614 -2.150 -1.917 1.00 0.00 8 SER A CA 18
ATOM 19941 C C . SER A 1 8 ? -9.050 -0.980 -1.124 1.00 0.00 8 SER A C 18
ATOM 19942 O O . SER A 1 8 ? -9.785 -0.040 -0.790 1.00 0.00 8 SER A O 18
ATOM 19950 N N . VAL A 1 9 ? -7.768 -1.077 -0.776 1.00 0.00 9 VAL A N 18
ATOM 19951 C CA . VAL A 1 9 ? -7.080 -0.043 -0.031 1.00 0.00 9 VAL A CA 18
ATOM 19952 C C . VAL A 1 9 ? -6.816 1.131 -0.975 1.00 0.00 9 VAL A C 18
ATOM 19953 O O . VAL A 1 9 ? -6.391 0.953 -2.120 1.00 0.00 9 VAL A O 18
ATOM 19966 N N . VAL A 1 10 ? -7.064 2.330 -0.471 1.00 0.00 10 VAL A N 18
ATOM 19967 C CA . VAL A 1 10 ? -6.870 3.584 -1.160 1.00 0.00 10 VAL A CA 18
ATOM 19968 C C . VAL A 1 10 ? -6.078 4.505 -0.238 1.00 0.00 10 VAL A C 18
ATOM 19969 O O . VAL A 1 10 ? -6.031 4.328 0.989 1.00 0.00 10 VAL A O 18
ATOM 19982 N N . ALA A 1 11 ? -5.450 5.496 -0.849 1.00 0.00 11 ALA A N 18
ATOM 19983 C CA . ALA A 1 11 ? -4.681 6.524 -0.190 1.00 0.00 11 ALA A CA 18
ATOM 19984 C C . ALA A 1 11 ? -5.720 7.419 0.475 1.00 0.00 11 ALA A C 18
ATOM 19985 O O . ALA A 1 11 ? -6.451 8.136 -0.206 1.00 0.00 11 ALA A O 18
ATOM 19992 N N . LYS A 1 12 ? -5.842 7.356 1.801 1.00 0.00 12 LYS A N 18
ATOM 19993 C CA . LYS A 1 12 ? -6.823 8.166 2.525 1.00 0.00 12 LYS A CA 18
ATOM 19994 C C . LYS A 1 12 ? -6.597 9.662 2.308 1.00 0.00 12 LYS A C 18
ATOM 19995 O O . LYS A 1 12 ? -7.527 10.445 2.482 1.00 0.00 12 LYS A O 18
ATOM 20014 N N . VAL A 1 13 ? -5.377 10.067 1.968 1.00 0.00 13 VAL A N 18
ATOM 20015 C CA . VAL A 1 13 ? -4.973 11.445 1.744 1.00 0.00 13 VAL A CA 18
ATOM 20016 C C . VAL A 1 13 ? -3.919 11.484 0.641 1.00 0.00 13 VAL A C 18
ATOM 20017 O O . VAL A 1 13 ? -3.434 10.433 0.223 1.00 0.00 13 VAL A O 18
ATOM 20030 N N . LYS A 1 14 ? -3.579 12.675 0.144 1.00 0.00 14 LYS A N 18
ATOM 20031 C CA . LYS A 1 14 ? -2.536 12.822 -0.865 1.00 0.00 14 LYS A CA 18
ATOM 20032 C C . LYS A 1 14 ? -1.247 12.571 -0.081 1.00 0.00 14 LYS A C 18
ATOM 20033 O O . LYS A 1 14 ? -1.044 13.196 0.964 1.00 0.00 14 LYS A O 18
ATOM 20052 N N . ILE A 1 15 ? -0.386 11.672 -0.557 1.00 0.00 15 ILE A N 18
ATOM 20053 C CA . ILE A 1 15 ? 0.852 11.270 0.097 1.00 0.00 15 ILE A CA 18
ATOM 20054 C C . ILE A 1 15 ? 2.057 11.503 -0.814 1.00 0.00 15 ILE A C 18
ATOM 20055 O O . ILE A 1 15 ? 2.157 10.850 -1.853 1.00 0.00 15 ILE A O 18
ATOM 20071 N N . PRO A 1 16 ? 2.989 12.402 -0.461 1.00 0.00 16 PRO A N 18
ATOM 20072 C CA . PRO A 1 16 ? 4.157 12.634 -1.289 1.00 0.00 16 PRO A CA 18
ATOM 20073 C C . PRO A 1 16 ? 5.107 11.429 -1.227 1.00 0.00 16 PRO A C 18
ATOM 20074 O O . PRO A 1 16 ? 5.167 10.698 -0.230 1.00 0.00 16 PRO A O 18
ATOM 20085 N N . GLU A 1 17 ? 5.893 11.257 -2.283 1.00 0.00 17 GLU A N 18
ATOM 20086 C CA . GLU A 1 17 ? 6.878 10.196 -2.445 1.00 0.00 17 GLU A CA 18
ATOM 20087 C C . GLU A 1 17 ? 7.861 10.157 -1.264 1.00 0.00 17 GLU A C 18
ATOM 20088 O O . GLU A 1 17 ? 8.159 11.171 -0.623 1.00 0.00 17 GLU A O 18
ATOM 20100 N N . GLY A 1 18 ? 8.354 8.958 -0.957 1.00 0.00 18 GLY A N 18
ATOM 20101 C CA . GLY A 1 18 ? 9.301 8.726 0.116 1.00 0.00 18 GLY A CA 18
ATOM 20102 C C . GLY A 1 18 ? 8.679 8.702 1.516 1.00 0.00 18 GLY A C 18
ATOM 20103 O O . GLY A 1 18 ? 9.391 8.452 2.491 1.00 0.00 18 GLY A O 18
ATOM 20107 N N . THR A 1 19 ? 7.374 8.942 1.652 1.00 0.00 19 THR A N 18
ATOM 20108 C CA . THR A 1 19 ? 6.721 8.943 2.954 1.00 0.00 19 THR A CA 18
ATOM 20109 C C . THR A 1 19 ? 6.399 7.509 3.373 1.00 0.00 19 THR A C 18
ATOM 20110 O O . THR A 1 19 ? 6.056 6.674 2.527 1.00 0.00 19 THR A O 18
ATOM 20121 N N . ILE A 1 20 ? 6.516 7.214 4.669 1.00 0.00 20 ILE A N 18
ATOM 20122 C CA . ILE A 1 20 ? 6.211 5.914 5.242 1.00 0.00 20 ILE A CA 18
ATOM 20123 C C . ILE A 1 20 ? 4.706 5.912 5.498 1.00 0.00 20 ILE A C 18
ATOM 20124 O O . ILE A 1 20 ? 4.195 6.808 6.171 1.00 0.00 20 ILE A O 18
ATOM 20140 N N . LEU A 1 21 ? 4.015 4.907 4.968 1.00 0.00 21 LEU A N 18
ATOM 20141 C CA . LEU A 1 21 ? 2.578 4.739 5.099 1.00 0.00 21 LEU A CA 18
ATOM 20142 C C . LEU A 1 21 ? 2.195 4.457 6.541 1.00 0.00 21 LEU A C 18
ATOM 20143 O O . LEU A 1 21 ? 2.905 3.739 7.249 1.00 0.00 21 LEU A O 18
ATOM 20159 N N . THR A 1 22 ? 1.043 4.966 6.961 1.00 0.00 22 THR A N 18
ATOM 20160 C CA . THR A 1 22 ? 0.494 4.778 8.294 1.00 0.00 22 THR A CA 18
ATOM 20161 C C . THR A 1 22 ? -1.009 4.553 8.122 1.00 0.00 22 THR A C 18
ATOM 20162 O O . THR A 1 22 ? -1.566 4.835 7.051 1.00 0.00 22 THR A O 18
ATOM 20173 N N . MET A 1 23 ? -1.688 4.074 9.165 1.00 0.00 23 MET A N 18
ATOM 20174 C CA . MET A 1 23 ? -3.129 3.861 9.088 1.00 0.00 23 MET A CA 18
ATOM 20175 C C . MET A 1 23 ? -3.867 5.206 8.964 1.00 0.00 23 MET A C 18
ATOM 20176 O O . MET A 1 23 ? -5.075 5.229 8.765 1.00 0.00 23 MET A O 18
ATOM 20190 N N . ASP A 1 24 ? -3.190 6.344 9.139 1.00 0.00 24 ASP A N 18
ATOM 20191 C CA . ASP A 1 24 ? -3.791 7.683 9.047 1.00 0.00 24 ASP A CA 18
ATOM 20192 C C . ASP A 1 24 ? -3.742 8.204 7.613 1.00 0.00 24 ASP A C 18
ATOM 20193 O O . ASP A 1 24 ? -4.214 9.303 7.319 1.00 0.00 24 ASP A O 18
ATOM 20202 N N . MET A 1 25 ? -3.136 7.429 6.715 1.00 0.00 25 MET A N 18
ATOM 20203 C CA . MET A 1 25 ? -2.984 7.749 5.312 1.00 0.00 25 MET A CA 18
ATOM 20204 C C . MET A 1 25 ? -3.548 6.631 4.431 1.00 0.00 25 MET A C 18
ATOM 20205 O O . MET A 1 25 ? -3.430 6.701 3.212 1.00 0.00 25 MET A O 18
ATOM 20219 N N . LEU A 1 26 ? -4.170 5.599 5.007 1.00 0.00 26 LEU A N 18
ATOM 20220 C CA . LEU A 1 26 ? -4.740 4.483 4.266 1.00 0.00 26 LEU A CA 18
ATOM 20221 C C . LEU A 1 26 ? -6.107 4.158 4.824 1.00 0.00 26 LEU A C 18
ATOM 20222 O O . LEU A 1 26 ? -6.351 4.319 6.018 1.00 0.00 26 LEU A O 18
ATOM 20238 N N . THR A 1 27 ? -6.990 3.708 3.949 1.00 0.00 27 THR A N 18
ATOM 20239 C CA . THR A 1 27 ? -8.348 3.312 4.270 1.00 0.00 27 THR A CA 18
ATOM 20240 C C . THR A 1 27 ? -8.809 2.406 3.131 1.00 0.00 27 THR A C 18
ATOM 20241 O O . THR A 1 27 ? -8.057 2.177 2.182 1.00 0.00 27 THR A O 18
ATOM 20252 N N . VAL A 1 28 ? -10.021 1.870 3.206 1.00 0.00 28 VAL A N 18
ATOM 20253 C CA . VAL A 1 28 ? -10.583 1.016 2.177 1.00 0.00 28 VAL A CA 18
ATOM 20254 C C . VAL A 1 28 ? -11.946 1.596 1.827 1.00 0.00 28 VAL A C 18
ATOM 20255 O O . VAL A 1 28 ? -12.724 2.015 2.694 1.00 0.00 28 VAL A O 18
ATOM 20268 N N . LYS A 1 29 ? -12.186 1.717 0.525 1.00 0.00 29 LYS A N 18
ATOM 20269 C CA . LYS A 1 29 ? -13.433 2.222 -0.033 1.00 0.00 29 LYS A CA 18
ATOM 20270 C C . LYS A 1 29 ? -14.346 1.018 -0.270 1.00 0.00 29 LYS A C 18
ATOM 20271 O O . LYS A 1 29 ? -14.027 -0.096 0.159 1.00 0.00 29 LYS A O 18
ATOM 20290 N N . VAL A 1 30 ? -15.499 1.201 -0.908 1.00 0.00 30 VAL A N 18
ATOM 20291 C CA . VAL A 1 30 ? -16.421 0.103 -1.174 1.00 0.00 30 VAL A CA 18
ATOM 20292 C C . VAL A 1 30 ? -16.709 0.053 -2.670 1.00 0.00 30 VAL A C 18
ATOM 20293 O O . VAL A 1 30 ? -17.548 0.795 -3.189 1.00 0.00 30 VAL A O 18
ATOM 20306 N N . GLY A 1 31 ? -15.986 -0.813 -3.377 1.00 0.00 31 GLY A N 18
ATOM 20307 C CA . GLY A 1 31 ? -16.131 -0.992 -4.805 1.00 0.00 31 GLY A CA 18
ATOM 20308 C C . GLY A 1 31 ? -15.739 -2.407 -5.193 1.00 0.00 31 GLY A C 18
ATOM 20309 O O . GLY A 1 31 ? -16.609 -3.273 -5.317 1.00 0.00 31 GLY A O 18
ATOM 20313 N N . GLU A 1 32 ? -14.442 -2.642 -5.358 1.00 0.00 32 GLU A N 18
ATOM 20314 C CA . GLU A 1 32 ? -13.853 -3.923 -5.749 1.00 0.00 32 GLU A CA 18
ATOM 20315 C C . GLU A 1 32 ? -12.379 -3.966 -5.284 1.00 0.00 32 GLU A C 18
ATOM 20316 O O . GLU A 1 32 ? -11.803 -2.887 -5.097 1.00 0.00 32 GLU A O 18
ATOM 20328 N N . PRO A 1 33 ? -11.737 -5.149 -5.170 1.00 0.00 33 PRO A N 18
ATOM 20329 C CA . PRO A 1 33 ? -10.342 -5.349 -4.721 1.00 0.00 33 PRO A CA 18
ATOM 20330 C C . PRO A 1 33 ? -9.230 -4.801 -5.634 1.00 0.00 33 PRO A C 18
ATOM 20331 O O . PRO A 1 33 ? -8.072 -5.195 -5.475 1.00 0.00 33 PRO A O 18
ATOM 20342 N N . LYS A 1 34 ? -9.550 -3.963 -6.621 1.00 0.00 34 LYS A N 18
ATOM 20343 C CA . LYS A 1 34 ? -8.573 -3.385 -7.540 1.00 0.00 34 LYS A CA 18
ATOM 20344 C C . LYS A 1 34 ? -7.450 -2.683 -6.771 1.00 0.00 34 LYS A C 18
ATOM 20345 O O . LYS A 1 34 ? -7.723 -1.675 -6.138 1.00 0.00 34 LYS A O 18
ATOM 20364 N N . GLY A 1 35 ? -6.209 -3.162 -6.835 1.00 0.00 35 GLY A N 18
ATOM 20365 C CA . GLY A 1 35 ? -5.082 -2.543 -6.149 1.00 0.00 35 GLY A CA 18
ATOM 20366 C C . GLY A 1 35 ? -4.477 -3.452 -5.097 1.00 0.00 35 GLY A C 18
ATOM 20367 O O . GLY A 1 35 ? -3.453 -4.091 -5.360 1.00 0.00 35 GLY A O 18
ATOM 20371 N N . TYR A 1 36 ? -5.088 -3.507 -3.913 1.00 0.00 36 TYR A N 18
ATOM 20372 C CA . TYR A 1 36 ? -4.609 -4.326 -2.806 1.00 0.00 36 TYR A CA 18
ATOM 20373 C C . TYR A 1 36 ? -5.759 -4.776 -1.888 1.00 0.00 36 TYR A C 18
ATOM 20374 O O . TYR A 1 36 ? -6.632 -3.960 -1.561 1.00 0.00 36 TYR A O 18
ATOM 20392 N N . PRO A 1 37 ? -5.775 -6.034 -1.421 1.00 0.00 37 PRO A N 18
ATOM 20393 C CA . PRO A 1 37 ? -6.829 -6.527 -0.547 1.00 0.00 37 PRO A CA 18
ATOM 20394 C C . PRO A 1 37 ? -6.779 -5.859 0.837 1.00 0.00 37 PRO A C 18
ATOM 20395 O O . PRO A 1 37 ? -5.703 -5.786 1.444 1.00 0.00 37 PRO A O 18
ATOM 20406 N N . PRO A 1 38 ? -7.922 -5.417 1.391 1.00 0.00 38 PRO A N 18
ATOM 20407 C CA . PRO A 1 38 ? -7.962 -4.790 2.706 1.00 0.00 38 PRO A CA 18
ATOM 20408 C C . PRO A 1 38 ? -7.540 -5.733 3.837 1.00 0.00 38 PRO A C 18
ATOM 20409 O O . PRO A 1 38 ? -7.102 -5.239 4.877 1.00 0.00 38 PRO A O 18
ATOM 20420 N N . GLU A 1 39 ? -7.624 -7.056 3.653 1.00 0.00 39 GLU A N 18
ATOM 20421 C CA . GLU A 1 39 ? -7.238 -8.048 4.659 1.00 0.00 39 GLU A CA 18
ATOM 20422 C C . GLU A 1 39 ? -5.722 -8.088 4.889 1.00 0.00 39 GLU A C 18
ATOM 20423 O O . GLU A 1 39 ? -5.248 -8.750 5.814 1.00 0.00 39 GLU A O 18
ATOM 20435 N N . ASP A 1 40 ? -4.947 -7.386 4.064 1.00 0.00 40 ASP A N 18
ATOM 20436 C CA . ASP A 1 40 ? -3.491 -7.342 4.126 1.00 0.00 40 ASP A CA 18
ATOM 20437 C C . ASP A 1 40 ? -2.959 -5.925 4.361 1.00 0.00 40 ASP A C 18
ATOM 20438 O O . ASP A 1 40 ? -1.755 -5.682 4.290 1.00 0.00 40 ASP A O 18
ATOM 20447 N N . ILE A 1 41 ? -3.843 -4.974 4.688 1.00 0.00 41 ILE A N 18
ATOM 20448 C CA . ILE A 1 41 ? 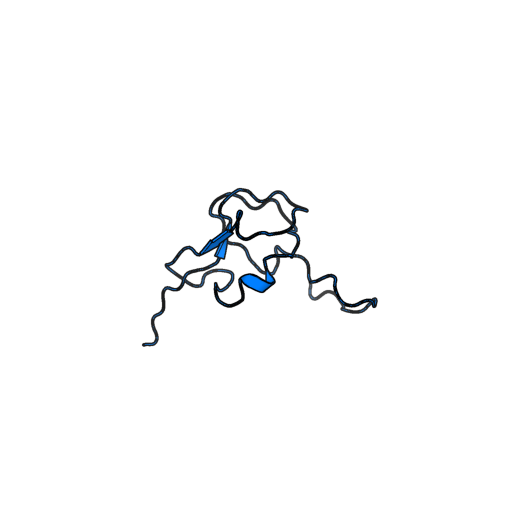-3.478 -3.574 4.941 1.00 0.00 41 ILE A CA 18
ATOM 20449 C C . ILE A 1 41 ? -2.341 -3.423 5.967 1.00 0.00 41 ILE A C 18
ATOM 20450 O O . ILE A 1 41 ? -1.536 -2.498 5.868 1.00 0.00 41 ILE A O 18
ATOM 20466 N N . PHE A 1 42 ? -2.252 -4.344 6.929 1.00 0.00 42 PHE A N 18
ATOM 20467 C CA . PHE A 1 42 ? -1.254 -4.359 7.987 1.00 0.00 42 PHE A CA 18
ATOM 20468 C C . PHE A 1 42 ? 0.175 -4.309 7.438 1.00 0.00 42 PHE A C 18
ATOM 20469 O O . PHE A 1 42 ? 1.033 -3.667 8.034 1.00 0.00 42 PHE A O 18
ATOM 20486 N N . ASN A 1 43 ? 0.450 -4.980 6.315 1.00 0.00 43 ASN A N 18
ATOM 20487 C CA . ASN A 1 43 ? 1.790 -4.964 5.721 1.00 0.00 43 ASN A CA 18
ATOM 20488 C C . ASN A 1 43 ? 2.037 -3.670 4.969 1.00 0.00 43 ASN A C 18
ATOM 20489 O O . ASN A 1 43 ? 3.183 -3.237 4.879 1.00 0.00 43 ASN A O 18
ATOM 20500 N N . LEU A 1 44 ? 0.985 -3.051 4.429 1.00 0.00 44 LEU A N 18
ATOM 20501 C CA . LEU A 1 44 ? 1.147 -1.805 3.705 1.00 0.00 44 LEU A CA 18
ATOM 20502 C C . LEU A 1 44 ? 1.590 -0.704 4.656 1.00 0.00 44 LEU A C 18
ATOM 20503 O O . LEU A 1 44 ? 2.312 0.213 4.261 1.00 0.00 44 LEU A O 18
ATOM 20519 N N . VAL A 1 45 ? 1.096 -0.772 5.889 1.00 0.00 45 VAL A N 18
ATOM 20520 C CA . VAL A 1 45 ? 1.371 0.183 6.943 1.00 0.00 45 VAL A CA 18
ATOM 20521 C C . VAL A 1 45 ? 2.833 0.009 7.352 1.00 0.00 45 VAL A C 18
ATOM 20522 O O . VAL A 1 45 ? 3.210 -0.972 7.993 1.00 0.00 45 VAL A O 18
ATOM 20535 N N . GLY A 1 46 ? 3.680 0.949 6.934 1.00 0.00 46 GLY A N 18
ATOM 20536 C CA . GLY A 1 46 ? 5.113 0.983 7.192 1.00 0.00 46 GLY A CA 18
ATOM 20537 C C . GLY A 1 46 ? 5.940 0.959 5.910 1.00 0.00 46 GLY A C 18
ATOM 20538 O O . GLY A 1 46 ? 7.160 1.141 5.975 1.00 0.00 46 GLY A O 18
ATOM 20542 N N . LYS A 1 47 ? 5.332 0.708 4.745 1.00 0.00 47 LYS A N 18
ATOM 20543 C CA . LYS A 1 47 ? 6.094 0.701 3.498 1.00 0.00 47 LYS A CA 18
ATOM 20544 C C . LYS A 1 47 ? 6.245 2.142 3.030 1.00 0.00 47 LYS A C 18
ATOM 20545 O O . LYS A 1 47 ? 5.432 3.002 3.375 1.00 0.00 47 LYS A O 18
ATOM 20564 N N . LYS A 1 48 ? 7.287 2.419 2.262 1.00 0.00 48 LYS A N 18
ATOM 20565 C CA . LYS A 1 48 ? 7.569 3.739 1.728 1.00 0.00 48 LYS A CA 18
ATOM 20566 C C . LYS A 1 48 ? 7.001 3.817 0.323 1.00 0.00 48 LYS A C 18
ATOM 20567 O O . LYS A 1 48 ? 7.162 2.854 -0.427 1.00 0.00 48 LYS A O 18
ATOM 20586 N N . VAL A 1 49 ? 6.319 4.904 -0.034 1.00 0.00 49 VAL A N 18
ATOM 20587 C CA . VAL A 1 49 ? 5.805 5.022 -1.396 1.00 0.00 49 VAL A CA 18
ATOM 20588 C C . VAL A 1 49 ? 6.979 5.363 -2.309 1.00 0.00 49 VAL A C 18
ATOM 20589 O O . VAL A 1 49 ? 7.876 6.123 -1.926 1.00 0.00 49 VAL A O 18
ATOM 20602 N N . LEU A 1 50 ? 6.952 4.811 -3.517 1.00 0.00 50 LEU A N 18
ATOM 20603 C CA . LEU A 1 50 ? 7.974 5.005 -4.531 1.00 0.00 50 LEU A CA 18
ATOM 20604 C C . LEU A 1 50 ? 7.663 6.217 -5.405 1.00 0.00 50 LEU A C 18
ATOM 20605 O O . LEU A 1 50 ? 8.555 6.676 -6.114 1.00 0.00 50 LEU A O 18
ATOM 20621 N N . VAL A 1 51 ? 6.434 6.735 -5.365 1.00 0.00 51 VAL A N 18
ATOM 20622 C CA . VAL A 1 51 ? 5.948 7.871 -6.140 1.00 0.00 51 VAL A CA 18
ATOM 20623 C C . VAL A 1 51 ? 4.934 8.659 -5.303 1.00 0.00 51 VAL A C 18
ATOM 20624 O O . VAL A 1 51 ? 4.458 8.161 -4.280 1.00 0.00 51 VAL A O 18
ATOM 20637 N N . THR A 1 52 ? 4.628 9.895 -5.697 1.00 0.00 52 THR A N 18
ATOM 20638 C CA . THR A 1 52 ? 3.650 10.709 -4.989 1.00 0.00 52 THR A CA 18
ATOM 20639 C C . THR A 1 52 ? 2.285 10.151 -5.382 1.00 0.00 52 THR A C 18
ATOM 20640 O O . THR A 1 52 ? 2.006 9.979 -6.571 1.00 0.00 52 THR A O 18
ATOM 20651 N N . VAL A 1 53 ? 1.467 9.832 -4.388 1.00 0.00 53 VAL A N 18
ATOM 20652 C CA . VAL A 1 53 ? 0.124 9.298 -4.559 1.00 0.00 53 VAL A CA 18
ATOM 20653 C C . VAL A 1 53 ? -0.855 10.424 -4.221 1.00 0.00 53 VAL A C 18
ATOM 20654 O O . VAL A 1 53 ? -0.557 11.281 -3.383 1.00 0.00 53 VAL A O 18
ATOM 20667 N N . GLU A 1 54 ? -2.020 10.441 -4.862 1.00 0.00 54 GLU A N 18
ATOM 20668 C CA . GLU A 1 54 ? -3.038 11.461 -4.657 1.00 0.00 54 GLU A CA 18
ATOM 20669 C C . GLU A 1 54 ? -4.130 10.982 -3.701 1.00 0.00 54 GLU A C 18
ATOM 20670 O O . GLU A 1 54 ? -4.160 9.829 -3.286 1.00 0.00 54 GLU A O 18
ATOM 20682 N N . GLU A 1 55 ? -5.003 11.898 -3.292 1.00 0.00 55 GLU A N 18
ATOM 20683 C CA . GLU A 1 55 ? -6.089 11.583 -2.373 1.00 0.00 55 GLU A CA 18
ATOM 20684 C C . GLU A 1 55 ? -7.089 10.661 -3.077 1.00 0.00 55 GLU A C 18
ATOM 20685 O O . GLU A 1 55 ? -7.532 10.947 -4.195 1.00 0.00 55 GLU A O 18
ATOM 20697 N N . ASP A 1 56 ? -7.472 9.596 -2.375 1.00 0.00 56 ASP A N 18
ATOM 20698 C CA . ASP A 1 56 ? -8.404 8.530 -2.742 1.00 0.00 56 ASP A CA 18
ATOM 20699 C C . ASP A 1 56 ? -7.906 7.622 -3.864 1.00 0.00 56 ASP A C 18
ATOM 20700 O O . ASP A 1 56 ? -8.664 6.809 -4.407 1.00 0.00 56 ASP A O 18
ATOM 20709 N N . ASP A 1 57 ? -6.633 7.784 -4.228 1.00 0.00 57 ASP A N 18
ATOM 20710 C CA . ASP A 1 57 ? -5.997 7.010 -5.278 1.00 0.00 57 ASP A CA 18
ATOM 20711 C C . ASP A 1 57 ? -5.851 5.553 -4.846 1.00 0.00 57 ASP A C 18
ATOM 20712 O O . ASP A 1 57 ? -5.777 5.242 -3.655 1.00 0.00 57 ASP A O 18
ATOM 20721 N N . THR A 1 58 ? -5.787 4.650 -5.814 1.00 0.00 58 THR A N 18
ATOM 20722 C CA . THR A 1 58 ? -5.670 3.224 -5.566 1.00 0.00 58 THR A CA 18
ATOM 20723 C C . THR A 1 58 ? -4.210 2.823 -5.358 1.00 0.00 58 THR A C 18
ATOM 20724 O O . THR A 1 58 ? -3.376 3.145 -6.205 1.00 0.00 58 THR A O 18
ATOM 20735 N N . ILE A 1 59 ? -3.872 2.172 -4.241 1.00 0.00 59 ILE A N 18
ATOM 20736 C CA . ILE A 1 59 ? -2.493 1.735 -4.026 1.00 0.00 59 ILE A CA 18
ATOM 20737 C C . ILE A 1 59 ? -2.360 0.376 -4.706 1.00 0.00 59 ILE A C 18
ATOM 20738 O O . ILE A 1 59 ? -3.309 -0.409 -4.750 1.00 0.00 59 ILE A O 18
ATOM 20754 N N . MET A 1 60 ? -1.173 0.100 -5.234 1.00 0.00 60 MET A N 18
ATOM 20755 C CA . MET A 1 60 ? -0.825 -1.136 -5.903 1.00 0.00 60 MET A CA 18
ATOM 20756 C C . MET A 1 60 ? 0.534 -1.540 -5.332 1.00 0.00 60 MET A C 18
ATOM 20757 O O . MET A 1 60 ? 1.321 -0.676 -4.933 1.00 0.00 60 MET A O 18
ATOM 20771 N N . GLU A 1 61 ? 0.834 -2.839 -5.303 1.00 0.00 61 GLU A N 18
ATOM 20772 C CA . GLU A 1 61 ? 2.090 -3.370 -4.759 1.00 0.00 61 GLU A CA 18
ATOM 20773 C C . GLU A 1 61 ? 3.332 -2.783 -5.443 1.00 0.00 61 GLU A C 18
ATOM 20774 O O . GLU A 1 61 ? 4.389 -2.648 -4.831 1.00 0.00 61 GLU A O 18
ATOM 20786 N N . GLU A 1 62 ? 3.173 -2.369 -6.696 1.00 0.00 62 GLU A N 18
ATOM 20787 C CA . GLU A 1 62 ? 4.203 -1.796 -7.542 1.00 0.00 62 GLU A CA 18
ATOM 20788 C C . GLU A 1 62 ? 4.554 -0.335 -7.228 1.00 0.00 62 GLU A C 18
ATOM 20789 O O . GLU A 1 62 ? 5.429 0.212 -7.903 1.00 0.00 62 GLU A O 18
ATOM 20801 N N . LEU A 1 63 ? 3.903 0.294 -6.240 1.00 0.00 63 LEU A N 18
ATOM 20802 C CA . LEU A 1 63 ? 4.122 1.691 -5.835 1.00 0.00 63 LEU A CA 18
ATOM 20803 C C . LEU A 1 63 ? 4.719 1.803 -4.434 1.00 0.00 63 LEU A C 18
ATOM 20804 O O . LEU A 1 63 ? 4.893 2.923 -3.952 1.00 0.00 63 LEU A O 18
ATOM 20820 N N . VAL A 1 64 ? 5.035 0.692 -3.764 1.00 0.00 64 VAL A N 18
ATOM 20821 C CA . VAL A 1 64 ? 5.570 0.712 -2.406 1.00 0.00 64 VAL A CA 18
ATOM 20822 C C . VAL A 1 64 ? 6.792 -0.187 -2.248 1.00 0.00 64 VAL A C 18
ATOM 20823 O O . VAL A 1 64 ? 6.951 -1.175 -2.971 1.00 0.00 64 VAL A O 18
ATOM 20836 N N . ASP A 1 65 ? 7.660 0.158 -1.293 1.00 0.00 65 ASP A N 18
ATOM 20837 C CA . ASP A 1 65 ? 8.874 -0.596 -0.994 1.00 0.00 65 ASP A CA 18
ATOM 20838 C C . ASP A 1 65 ? 8.515 -2.013 -0.540 1.00 0.00 65 ASP A C 18
ATOM 20839 O O . ASP A 1 65 ? 7.473 -2.228 0.083 1.00 0.00 65 ASP A O 18
ATOM 20848 N N . ASN A 1 66 ? 9.413 -2.960 -0.805 1.00 0.00 66 ASN A N 18
ATOM 20849 C CA . ASN A 1 66 ? 9.227 -4.370 -0.497 1.00 0.00 66 ASN A CA 18
ATOM 20850 C C . ASN A 1 66 ? 9.834 -4.868 0.824 1.00 0.00 66 ASN A C 18
ATOM 20851 O O . ASN A 1 66 ? 9.182 -5.632 1.544 1.00 0.00 66 ASN A O 18
ATOM 20862 N N . HIS A 1 67 ? 11.058 -4.452 1.169 1.00 0.00 67 HIS A N 18
ATOM 20863 C CA . HIS A 1 67 ? 11.770 -4.889 2.377 1.00 0.00 67 HIS A CA 18
ATOM 20864 C C . HIS A 1 67 ? 12.450 -3.720 3.106 1.00 0.00 67 HIS A C 18
ATOM 20865 O O . HIS A 1 67 ? 13.678 -3.580 3.124 1.00 0.00 67 HIS A O 18
ATOM 20879 N N . GLY A 1 68 ? 11.650 -2.887 3.764 1.00 0.00 68 GLY A N 18
ATOM 20880 C CA . GLY A 1 68 ? 12.109 -1.718 4.491 1.00 0.00 68 GLY A CA 18
ATOM 20881 C C . GLY A 1 68 ? 12.773 -2.056 5.823 1.00 0.00 68 GLY A C 18
ATOM 20882 O O . GLY A 1 68 ? 12.738 -3.196 6.305 1.00 0.00 68 GLY A O 18
ATOM 20886 N N . LYS A 1 69 ? 13.404 -1.039 6.408 1.00 0.00 69 LYS A N 18
ATOM 20887 C CA . LYS A 1 69 ? 14.103 -1.063 7.688 1.00 0.00 69 LYS A CA 18
ATOM 20888 C C . LYS A 1 69 ? 14.115 0.372 8.193 1.00 0.00 69 LYS A C 18
ATOM 20889 O O . LYS A 1 69 ? 14.241 1.291 7.376 1.00 0.00 69 LYS A O 18
ATOM 20908 N N . LYS A 1 70 ? 14.007 0.606 9.496 1.00 0.00 70 LYS A N 18
ATOM 20909 C CA . LYS A 1 70 ? 14.063 1.951 10.059 1.00 0.00 70 LYS A CA 18
ATOM 20910 C C . LYS A 1 70 ? 14.684 1.809 11.432 1.00 0.00 70 LYS A C 18
ATOM 20911 O O . LYS A 1 70 ? 14.255 0.950 12.203 1.00 0.00 70 LYS A O 18
ATOM 20930 N N . ILE A 1 71 ? 15.689 2.625 11.727 1.00 0.00 71 ILE A N 18
ATOM 20931 C CA . ILE A 1 71 ? 16.377 2.579 13.011 1.00 0.00 71 ILE A CA 18
ATOM 20932 C C . ILE A 1 71 ? 15.442 2.865 14.193 1.00 0.00 71 ILE A C 18
ATOM 20933 O O . ILE A 1 71 ? 14.432 3.567 14.044 1.00 0.00 71 ILE A O 18
ATOM 20949 N N . LYS A 1 72 ? 15.785 2.319 15.363 1.00 0.00 72 LYS A N 18
ATOM 20950 C CA . LYS A 1 72 ? 15.082 2.458 16.638 1.00 0.00 72 LYS A CA 18
ATOM 20951 C C . LYS A 1 72 ? 16.131 2.360 17.747 1.00 0.00 72 LYS A C 18
ATOM 20952 O O . LYS A 1 72 ? 17.187 1.760 17.551 1.00 0.00 72 LYS A O 18
ATOM 20971 N N . SER A 1 73 ? 15.856 2.968 18.891 1.00 0.00 73 SER A N 18
ATOM 20972 C CA . SER A 1 73 ? 16.693 2.970 20.074 1.00 0.00 73 SER A CA 18
ATOM 20973 C C . SER A 1 73 ? 15.707 2.848 21.227 1.00 0.00 73 SER A C 18
ATOM 20974 O O . SER A 1 73 ? 14.728 3.598 21.257 1.00 0.00 73 SER A O 18
ATOM 20982 N N . SER A 1 74 ? 15.892 1.868 22.105 1.00 0.00 74 SER A N 18
ATOM 20983 C CA . SER A 1 74 ? 15.029 1.649 23.260 1.00 0.00 74 SER A CA 18
ATOM 20984 C C . SER A 1 74 ? 15.616 2.414 24.457 1.00 0.00 74 SER A C 18
ATOM 20985 O O . SER A 1 74 ? 16.757 2.890 24.380 1.00 0.00 74 SER A O 18
ATOM 20993 N N . GLY A 1 75 ? 14.884 2.554 25.561 1.00 0.00 75 GLY A N 18
ATOM 20994 C CA . GLY A 1 75 ? 15.338 3.276 26.747 1.00 0.00 75 GLY A CA 18
ATOM 20995 C C . GLY A 1 75 ? 15.548 2.350 27.943 1.00 0.00 75 GLY A C 18
ATOM 20996 O O . GLY A 1 75 ? 14.664 2.303 28.803 1.00 0.00 75 GLY A O 18
ATOM 21000 N N . PRO A 1 76 ? 16.661 1.599 28.017 1.00 0.00 76 PRO A N 18
ATOM 21001 C CA . PRO A 1 76 ? 16.937 0.708 29.138 1.00 0.00 76 PRO A CA 18
ATOM 21002 C C . PRO A 1 76 ? 17.249 1.526 30.401 1.00 0.00 76 PRO A C 18
ATOM 21003 O O . PRO A 1 76 ? 17.478 2.733 30.337 1.00 0.00 76 PRO A O 18
ATOM 21014 N N . SER A 1 77 ? 17.275 0.852 31.547 1.00 0.00 77 SER A N 18
ATOM 21015 C CA . SER A 1 77 ? 17.550 1.415 32.859 1.00 0.00 77 SER A CA 18
ATOM 21016 C C . SER A 1 77 ? 18.354 0.369 33.647 1.00 0.00 77 SER A C 18
ATOM 21017 O O . SER A 1 77 ? 18.807 -0.641 33.100 1.00 0.00 77 SER A O 18
ATOM 21025 N N . SER A 1 78 ? 18.588 0.638 34.926 1.00 0.00 78 SER A N 18
ATOM 21026 C CA . SER A 1 78 ? 19.308 -0.198 35.883 1.00 0.00 78 SER A CA 18
ATOM 21027 C C . SER A 1 78 ? 18.467 -0.373 37.164 1.00 0.00 78 SER A C 18
ATOM 21028 O O . SER A 1 78 ? 18.987 -0.771 38.204 1.00 0.00 78 SER A O 18
ATOM 21036 N N . GLY A 1 79 ? 17.172 -0.068 37.076 1.00 0.00 79 GLY A N 18
ATOM 21037 C CA . GLY A 1 79 ? 16.123 -0.125 38.076 1.00 0.00 79 GLY A CA 18
ATOM 21038 C C . GLY A 1 79 ? 14.824 0.211 37.347 1.00 0.00 79 GLY A C 18
ATOM 21039 O O . GLY A 1 79 ? 14.914 0.670 36.184 1.00 0.00 79 GLY A O 18
ATOM 21043 N N . GLY A 1 1 ? -16.626 -6.811 17.497 1.00 0.00 1 GLY A N 19
ATOM 21044 C CA . GLY A 1 1 ? -16.073 -6.102 16.345 1.00 0.00 1 GLY A CA 19
ATOM 21045 C C . GLY A 1 1 ? -17.056 -6.181 15.196 1.00 0.00 1 GLY A C 19
ATOM 21046 O O . GLY A 1 1 ? -17.558 -7.258 14.858 1.00 0.00 1 GLY A O 19
ATOM 21050 N N . SER A 1 2 ? -17.409 -5.024 14.645 1.00 0.00 2 SER A N 19
ATOM 21051 C CA . SER A 1 2 ? -18.325 -4.921 13.529 1.00 0.00 2 SER A CA 19
ATOM 21052 C C . SER A 1 2 ? -17.517 -5.234 12.273 1.00 0.00 2 SER A C 19
ATOM 21053 O O . SER A 1 2 ? -16.636 -4.443 11.916 1.00 0.00 2 SER A O 19
ATOM 21061 N N . SER A 1 3 ? -17.761 -6.389 11.661 1.00 0.00 3 SER A N 19
ATOM 21062 C CA . SER A 1 3 ? -17.073 -6.830 10.460 1.00 0.00 3 SER A CA 19
ATOM 21063 C C . SER A 1 3 ? -17.393 -5.901 9.278 1.00 0.00 3 SER A C 19
ATOM 21064 O O . SER A 1 3 ? -18.237 -4.998 9.364 1.00 0.00 3 SER A O 19
ATOM 21072 N N . GLY A 1 4 ? -16.727 -6.158 8.160 1.00 0.00 4 GLY A N 19
ATOM 21073 C CA . GLY A 1 4 ? -16.834 -5.429 6.916 1.00 0.00 4 GLY A CA 19
ATOM 21074 C C . GLY A 1 4 ? -15.499 -5.611 6.220 1.00 0.00 4 GLY A C 19
ATOM 21075 O O . GLY A 1 4 ? -14.594 -4.799 6.411 1.00 0.00 4 GLY A O 19
ATOM 21079 N N . SER A 1 5 ? -15.381 -6.664 5.418 1.00 0.00 5 SER A N 19
ATOM 21080 C CA . SER A 1 5 ? -14.184 -7.025 4.674 1.00 0.00 5 SER A CA 19
ATOM 21081 C C . SER A 1 5 ? -14.536 -7.115 3.188 1.00 0.00 5 SER A C 19
ATOM 21082 O O . SER A 1 5 ? -15.090 -8.127 2.754 1.00 0.00 5 SER A O 19
ATOM 21090 N N . SER A 1 6 ? -14.313 -6.040 2.427 1.00 0.00 6 SER A N 19
ATOM 21091 C CA . SER A 1 6 ? -14.551 -5.891 0.985 1.00 0.00 6 SER A CA 19
ATOM 21092 C C . SER A 1 6 ? -13.878 -4.588 0.516 1.00 0.00 6 SER A C 19
ATOM 21093 O O . SER A 1 6 ? -13.442 -3.793 1.351 1.00 0.00 6 SER A O 19
ATOM 21101 N N . GLY A 1 7 ? -13.860 -4.313 -0.791 1.00 0.00 7 GLY A N 19
ATOM 21102 C CA . GLY A 1 7 ? -13.261 -3.113 -1.362 1.00 0.00 7 GLY A CA 19
ATOM 21103 C C . GLY A 1 7 ? -11.754 -3.245 -1.512 1.00 0.00 7 GLY A C 19
ATOM 21104 O O . GLY A 1 7 ? -11.211 -4.348 -1.412 1.00 0.00 7 GLY A O 19
ATOM 21108 N N . SER A 1 8 ? -11.082 -2.116 -1.722 1.00 0.00 8 SER A N 19
ATOM 21109 C CA . SER A 1 8 ? -9.640 -2.041 -1.881 1.00 0.00 8 SER A CA 19
ATOM 21110 C C . SER A 1 8 ? -9.074 -0.856 -1.121 1.00 0.00 8 SER A C 19
ATOM 21111 O O . SER A 1 8 ? -9.786 0.116 -0.843 1.00 0.00 8 SER A O 19
ATOM 21119 N N . VAL A 1 9 ? -7.795 -0.945 -0.762 1.00 0.00 9 VAL A N 19
ATOM 21120 C CA . VAL A 1 9 ? -7.125 0.124 -0.053 1.00 0.00 9 VAL A CA 19
ATOM 21121 C C . VAL A 1 9 ? -6.811 1.247 -1.040 1.00 0.00 9 VAL A C 19
ATOM 21122 O O . VAL A 1 9 ? -6.258 1.021 -2.121 1.00 0.00 9 VAL A O 19
ATOM 21135 N N . VAL A 1 10 ? -7.175 2.457 -0.643 1.00 0.00 10 VAL A N 19
ATOM 21136 C CA . VAL A 1 10 ? -6.953 3.687 -1.371 1.00 0.00 10 VAL A CA 19
ATOM 21137 C C . VAL A 1 10 ? -6.315 4.642 -0.357 1.00 0.00 10 VAL A C 19
ATOM 21138 O O . VAL A 1 10 ? -6.403 4.455 0.865 1.00 0.00 10 VAL A O 19
ATOM 21151 N N . ALA A 1 11 ? -5.609 5.647 -0.851 1.00 0.00 11 ALA A N 19
ATOM 21152 C CA . ALA A 1 11 ? -4.958 6.620 -0.005 1.00 0.00 11 ALA A CA 19
ATOM 21153 C C . ALA A 1 11 ? -6.002 7.575 0.564 1.00 0.00 11 ALA A C 19
ATOM 21154 O O . ALA A 1 11 ? -6.807 8.140 -0.172 1.00 0.00 11 ALA A O 19
ATOM 21161 N N . LYS A 1 12 ? -5.990 7.761 1.879 1.00 0.00 12 LYS A N 19
ATOM 21162 C CA . LYS A 1 12 ? -6.923 8.650 2.567 1.00 0.00 12 LYS A CA 19
ATOM 21163 C C . LYS A 1 12 ? -6.592 10.117 2.299 1.00 0.00 12 LYS A C 19
ATOM 21164 O O . LYS A 1 12 ? -7.476 10.969 2.371 1.00 0.00 12 LYS A O 19
ATOM 21183 N N . VAL A 1 13 ? -5.321 10.409 2.027 1.00 0.00 13 VAL A N 19
ATOM 21184 C CA . VAL A 1 13 ? -4.762 11.725 1.750 1.00 0.00 13 VAL A CA 19
ATOM 21185 C C . VAL A 1 13 ? -3.619 11.554 0.748 1.00 0.00 13 VAL A C 19
ATOM 21186 O O . VAL A 1 13 ? -3.250 10.419 0.444 1.00 0.00 13 VAL A O 19
ATOM 21199 N N . LYS A 1 14 ? -3.066 12.645 0.217 1.00 0.00 14 LYS A N 19
ATOM 21200 C CA . LYS A 1 14 ? -1.951 12.637 -0.727 1.00 0.00 14 LYS A CA 19
ATOM 21201 C C . LYS A 1 14 ? -0.709 12.211 0.046 1.00 0.00 14 LYS A C 19
ATOM 21202 O O . LYS A 1 14 ? -0.363 12.846 1.045 1.00 0.00 14 LYS A O 19
ATOM 21221 N N . ILE A 1 15 ? -0.026 11.168 -0.409 1.00 0.00 15 ILE A N 19
ATOM 21222 C CA . ILE A 1 15 ? 1.164 10.628 0.227 1.00 0.00 15 ILE A CA 19
ATOM 21223 C C . ILE A 1 15 ? 2.298 10.829 -0.775 1.00 0.00 15 ILE A C 19
ATOM 21224 O O . ILE A 1 15 ? 2.373 10.077 -1.751 1.00 0.00 15 ILE A O 19
ATOM 21240 N N . PRO A 1 16 ? 3.160 11.847 -0.588 1.00 0.00 16 PRO A N 19
ATOM 21241 C CA . PRO A 1 16 ? 4.253 12.076 -1.512 1.00 0.00 16 PRO A CA 19
ATOM 21242 C C . PRO A 1 16 ? 5.218 10.895 -1.506 1.00 0.00 16 PRO A C 19
ATOM 21243 O O . PRO A 1 16 ? 5.249 10.102 -0.557 1.00 0.00 16 PRO A O 19
ATOM 21254 N N . GLU A 1 17 ? 5.996 10.770 -2.577 1.00 0.00 17 GLU A N 19
ATOM 21255 C CA . GLU A 1 17 ? 6.975 9.710 -2.727 1.00 0.00 17 GLU A CA 19
ATOM 21256 C C . GLU A 1 17 ? 7.919 9.719 -1.519 1.00 0.00 17 GLU A C 19
ATOM 21257 O O . GLU A 1 17 ? 8.171 10.760 -0.911 1.00 0.00 17 GLU A O 19
ATOM 21269 N N . GLY A 1 18 ? 8.431 8.550 -1.136 1.00 0.00 18 GLY A N 19
ATOM 21270 C CA . GLY A 1 18 ? 9.346 8.423 -0.019 1.00 0.00 18 GLY A CA 19
ATOM 21271 C C . GLY A 1 18 ? 8.688 8.541 1.361 1.00 0.00 18 GLY A C 19
ATOM 21272 O O . GLY A 1 18 ? 9.403 8.543 2.368 1.00 0.00 18 GLY A O 19
ATOM 21276 N N . THR A 1 19 ? 7.363 8.646 1.453 1.00 0.00 19 THR A N 19
ATOM 21277 C CA . THR A 1 19 ? 6.667 8.756 2.734 1.00 0.00 19 THR A CA 19
ATOM 21278 C C . THR A 1 19 ? 6.269 7.361 3.218 1.00 0.00 19 THR A C 19
ATOM 21279 O O . THR A 1 19 ? 6.039 6.462 2.402 1.00 0.00 19 THR A O 19
ATOM 21290 N N . ILE A 1 20 ? 6.188 7.178 4.538 1.00 0.00 20 ILE A N 19
ATOM 21291 C CA . ILE A 1 20 ? 5.823 5.922 5.165 1.00 0.00 20 ILE A CA 19
ATOM 21292 C C . ILE A 1 20 ? 4.313 5.848 5.349 1.00 0.00 20 ILE A C 19
ATOM 21293 O O . ILE A 1 20 ? 3.685 6.820 5.787 1.00 0.00 20 ILE A O 19
ATOM 21309 N N . LEU A 1 21 ? 3.739 4.688 5.028 1.00 0.00 21 LEU A N 19
ATOM 21310 C CA . LEU A 1 21 ? 2.311 4.453 5.171 1.00 0.00 21 LEU A CA 19
ATOM 21311 C C . LEU A 1 21 ? 1.968 4.243 6.636 1.00 0.00 21 LEU A C 19
ATOM 21312 O O . LEU A 1 21 ? 2.699 3.577 7.374 1.00 0.00 21 LEU A O 19
ATOM 21328 N N . THR A 1 22 ? 0.809 4.745 7.036 1.00 0.00 22 THR A N 19
ATOM 21329 C CA . THR A 1 22 ? 0.257 4.665 8.378 1.00 0.00 22 THR A CA 19
ATOM 21330 C C . THR A 1 22 ? -1.237 4.367 8.208 1.00 0.00 22 THR A C 19
ATOM 21331 O O . THR A 1 22 ? -1.810 4.703 7.164 1.00 0.00 22 THR A O 19
ATOM 21342 N N . MET A 1 23 ? -1.888 3.738 9.196 1.00 0.00 23 MET A N 19
ATOM 21343 C CA . MET A 1 23 ? -3.321 3.435 9.083 1.00 0.00 23 MET A CA 19
ATOM 21344 C C . MET A 1 23 ? -4.126 4.727 8.903 1.00 0.00 23 MET A C 19
ATOM 21345 O O . MET A 1 23 ? -5.109 4.780 8.172 1.00 0.00 23 MET A O 19
ATOM 21359 N N . ASP A 1 24 ? -3.659 5.793 9.546 1.00 0.00 24 ASP A N 19
ATOM 21360 C CA . ASP A 1 24 ? -4.237 7.129 9.547 1.00 0.00 24 ASP A CA 19
ATOM 21361 C C . ASP A 1 24 ? -4.222 7.819 8.174 1.00 0.00 24 ASP A C 19
ATOM 21362 O O . ASP A 1 24 ? -4.905 8.828 7.991 1.00 0.00 24 ASP A O 19
ATOM 21371 N N . MET A 1 25 ? -3.485 7.283 7.195 1.00 0.00 25 MET A N 19
ATOM 21372 C CA . MET A 1 25 ? -3.394 7.829 5.840 1.00 0.00 25 MET A CA 19
ATOM 21373 C C . MET A 1 25 ? -3.929 6.835 4.804 1.00 0.00 25 MET A C 19
ATOM 21374 O O . MET A 1 25 ? -3.811 7.073 3.605 1.00 0.00 25 MET A O 19
ATOM 21388 N N . LEU A 1 26 ? -4.504 5.712 5.236 1.00 0.00 26 LEU A N 19
ATOM 21389 C CA . LEU A 1 26 ? -5.066 4.686 4.368 1.00 0.00 26 LEU A CA 19
ATOM 21390 C C . LEU A 1 26 ? -6.545 4.560 4.693 1.00 0.00 26 LEU A C 19
ATOM 21391 O O . LEU A 1 26 ? -6.978 4.873 5.802 1.00 0.00 26 LEU A O 19
ATOM 21407 N N . THR A 1 27 ? -7.331 4.130 3.724 1.00 0.00 27 THR A N 19
ATOM 21408 C CA . THR A 1 27 ? -8.760 3.926 3.860 1.00 0.00 27 THR A CA 19
ATOM 21409 C C . THR A 1 27 ? -9.115 2.824 2.857 1.00 0.00 27 THR A C 19
ATOM 21410 O O . THR A 1 27 ? -8.260 2.401 2.072 1.00 0.00 27 THR A O 19
ATOM 21421 N N . VAL A 1 28 ? -10.349 2.325 2.871 1.00 0.00 28 VAL A N 19
ATOM 21422 C CA . VAL A 1 28 ? -10.772 1.289 1.941 1.00 0.00 28 VAL A CA 19
ATOM 21423 C C . VAL A 1 28 ? -12.110 1.695 1.348 1.00 0.00 28 VAL A C 19
ATOM 21424 O O . VAL A 1 28 ? -13.074 1.997 2.062 1.00 0.00 28 VAL A O 19
ATOM 21437 N N . LYS A 1 29 ? -12.132 1.794 0.021 1.00 0.00 29 LYS A N 19
ATOM 21438 C CA . LYS A 1 29 ? -13.304 2.157 -0.750 1.00 0.00 29 LYS A CA 19
ATOM 21439 C C . LYS A 1 29 ? -14.034 0.843 -1.004 1.00 0.00 29 LYS A C 19
ATOM 21440 O O . LYS A 1 29 ? -13.530 -0.006 -1.741 1.00 0.00 29 LYS A O 19
ATOM 21459 N N . VAL A 1 30 ? -15.125 0.578 -0.280 1.00 0.00 30 VAL A N 19
ATOM 21460 C CA . VAL A 1 30 ? -15.881 -0.656 -0.473 1.00 0.00 30 VAL A CA 19
ATOM 21461 C C . VAL A 1 30 ? -16.482 -0.610 -1.873 1.00 0.00 30 VAL A C 19
ATOM 21462 O O . VAL A 1 30 ? -17.074 0.403 -2.257 1.00 0.00 30 VAL A O 19
ATOM 21475 N N . GLY A 1 31 ? -16.350 -1.700 -2.626 1.00 0.00 31 GLY A N 19
ATOM 21476 C CA . GLY A 1 31 ? -16.863 -1.805 -3.978 1.00 0.00 31 GLY A CA 19
ATOM 21477 C C . GLY A 1 31 ? -16.179 -2.945 -4.705 1.00 0.00 31 GLY A C 19
ATOM 21478 O O . GLY A 1 31 ? -16.802 -3.964 -5.004 1.00 0.00 31 GLY A O 19
ATOM 21482 N N . GLU A 1 32 ? -14.871 -2.818 -4.916 1.00 0.00 32 GLU A N 19
ATOM 21483 C CA . GLU A 1 32 ? -14.084 -3.814 -5.623 1.00 0.00 32 GLU A CA 19
ATOM 21484 C C . GLU A 1 32 ? -12.672 -3.926 -5.054 1.00 0.00 32 GLU A C 19
ATOM 21485 O O . GLU A 1 32 ? -12.185 -2.949 -4.495 1.00 0.00 32 GLU A O 19
ATOM 21497 N N . PRO A 1 33 ? -11.968 -5.055 -5.252 1.00 0.00 33 PRO A N 19
ATOM 21498 C CA . PRO A 1 33 ? -10.605 -5.250 -4.763 1.00 0.00 33 PRO A CA 19
ATOM 21499 C C . PRO A 1 33 ? -9.552 -4.555 -5.650 1.00 0.00 33 PRO A C 19
ATOM 21500 O O . PRO A 1 33 ? -8.363 -4.845 -5.527 1.00 0.00 33 PRO A O 19
ATOM 21511 N N . LYS A 1 34 ? -9.952 -3.679 -6.581 1.00 0.00 34 LYS A N 19
ATOM 21512 C CA . LYS A 1 34 ? -9.071 -2.943 -7.488 1.00 0.00 34 LYS A CA 19
ATOM 21513 C C . LYS A 1 34 ? -7.971 -2.239 -6.696 1.00 0.00 34 LYS A C 19
ATOM 21514 O O . LYS A 1 34 ? -8.287 -1.290 -5.985 1.00 0.00 34 LYS A O 19
ATOM 21533 N N . GLY A 1 35 ? -6.716 -2.676 -6.797 1.00 0.00 35 GLY A N 19
ATOM 21534 C CA . GLY A 1 35 ? -5.602 -2.058 -6.095 1.00 0.00 35 GLY A CA 19
ATOM 21535 C C . GLY A 1 35 ? -4.829 -3.062 -5.266 1.00 0.00 35 GLY A C 19
ATOM 21536 O O . GLY A 1 35 ? -3.995 -3.804 -5.793 1.00 0.00 35 GLY A O 19
ATOM 21540 N N . TYR A 1 36 ? -5.121 -3.081 -3.967 1.00 0.00 36 TYR A N 19
ATOM 21541 C CA . TYR A 1 36 ? -4.500 -3.953 -2.989 1.00 0.00 36 TYR A CA 19
ATOM 21542 C C . TYR A 1 36 ? -5.610 -4.443 -2.043 1.00 0.00 36 TYR A C 19
ATOM 21543 O O . TYR A 1 36 ? -6.420 -3.620 -1.593 1.00 0.00 36 TYR A O 19
ATOM 21561 N N . PRO A 1 37 ? -5.664 -5.747 -1.710 1.00 0.00 37 PRO A N 19
ATOM 21562 C CA . PRO A 1 37 ? -6.675 -6.312 -0.818 1.00 0.00 37 PRO A CA 19
ATOM 21563 C C . PRO A 1 37 ? -6.607 -5.682 0.585 1.00 0.00 37 PRO A C 19
ATOM 21564 O O . PRO A 1 37 ? -5.523 -5.609 1.164 1.00 0.00 37 PRO A O 19
ATOM 21575 N N . PRO A 1 38 ? -7.739 -5.275 1.184 1.00 0.00 38 PRO A N 19
ATOM 21576 C CA . PRO A 1 38 ? -7.772 -4.650 2.502 1.00 0.00 38 PRO A CA 19
ATOM 21577 C C . PRO A 1 38 ? -7.499 -5.628 3.645 1.00 0.00 38 PRO A C 19
ATOM 21578 O O . PRO A 1 38 ? -7.188 -5.178 4.745 1.00 0.00 38 PRO A O 19
ATOM 21589 N N . GLU A 1 39 ? -7.586 -6.941 3.419 1.00 0.00 39 GLU A N 19
ATOM 21590 C CA . GLU A 1 39 ? -7.300 -7.924 4.465 1.00 0.00 39 GLU A CA 19
ATOM 21591 C C . GLU A 1 39 ? -5.807 -7.888 4.827 1.00 0.00 39 GLU A C 19
ATOM 21592 O O . GLU A 1 39 ? -5.417 -8.260 5.934 1.00 0.00 39 GLU A O 19
ATOM 21604 N N . ASP A 1 40 ? -4.980 -7.407 3.893 1.00 0.00 40 ASP A N 19
ATOM 21605 C CA . ASP A 1 40 ? -3.538 -7.291 4.005 1.00 0.00 40 ASP A CA 19
ATOM 21606 C C . ASP A 1 40 ? -3.124 -5.859 4.363 1.00 0.00 40 ASP A C 19
ATOM 21607 O O . ASP A 1 40 ? -1.923 -5.583 4.365 1.00 0.00 40 ASP A O 19
ATOM 21616 N N . ILE A 1 41 ? -4.051 -4.945 4.684 1.00 0.00 41 ILE A N 19
ATOM 21617 C CA . ILE A 1 41 ? -3.724 -3.548 5.020 1.00 0.00 41 ILE A CA 19
ATOM 21618 C C . ILE A 1 41 ? -2.649 -3.437 6.103 1.00 0.00 41 ILE A C 19
ATOM 21619 O O . ILE A 1 41 ? -1.797 -2.547 6.064 1.00 0.00 41 ILE A O 19
ATOM 21635 N N . PHE A 1 42 ? -2.647 -4.381 7.040 1.00 0.00 42 PHE A N 19
ATOM 21636 C CA . PHE A 1 42 ? -1.697 -4.435 8.133 1.00 0.00 42 PHE A CA 19
ATOM 21637 C C . PHE A 1 42 ? -0.255 -4.574 7.634 1.00 0.00 42 PHE A C 19
ATOM 21638 O O . PHE A 1 42 ? 0.662 -4.275 8.394 1.00 0.00 42 PHE A O 19
ATOM 21655 N N . ASN A 1 43 ? -0.039 -5.014 6.387 1.00 0.00 43 ASN A N 19
ATOM 21656 C CA . ASN A 1 43 ? 1.278 -5.177 5.780 1.00 0.00 43 ASN A CA 19
ATOM 21657 C C . ASN A 1 43 ? 1.673 -3.917 5.027 1.00 0.00 43 ASN A C 19
ATOM 21658 O O . ASN A 1 43 ? 2.863 -3.681 4.833 1.00 0.00 43 ASN A O 19
ATOM 21669 N N . LEU A 1 44 ? 0.704 -3.141 4.531 1.00 0.00 44 LEU A N 19
ATOM 21670 C CA . LEU A 1 44 ? 0.993 -1.911 3.804 1.00 0.00 44 LEU A CA 19
ATOM 21671 C C . LEU A 1 44 ? 1.583 -0.886 4.759 1.00 0.00 44 LEU A C 19
ATOM 21672 O O . LEU A 1 44 ? 2.464 -0.118 4.382 1.00 0.00 44 LEU A O 19
ATOM 21688 N N . VAL A 1 45 ? 1.088 -0.842 5.993 1.00 0.00 45 VAL A N 19
ATOM 21689 C CA . VAL A 1 45 ? 1.592 0.098 6.981 1.00 0.00 45 VAL A CA 19
ATOM 21690 C C . VAL A 1 45 ? 3.091 -0.169 7.168 1.00 0.00 45 VAL A C 19
ATOM 21691 O O . VAL A 1 45 ? 3.552 -1.312 7.169 1.00 0.00 45 VAL A O 19
ATOM 21704 N N . GLY A 1 46 ? 3.871 0.905 7.251 1.00 0.00 46 GLY A N 19
ATOM 21705 C CA . GLY A 1 46 ? 5.310 0.843 7.411 1.00 0.00 46 GLY A CA 19
ATOM 21706 C C . GLY A 1 46 ? 6.055 0.815 6.075 1.00 0.00 46 GLY A C 19
ATOM 21707 O O . GLY A 1 46 ? 7.274 1.013 6.084 1.00 0.00 46 GLY A O 19
ATOM 21711 N N . LYS A 1 47 ? 5.395 0.566 4.933 1.00 0.00 47 LYS A N 19
ATOM 21712 C CA . LYS A 1 47 ? 6.092 0.563 3.641 1.00 0.00 47 LYS A CA 19
ATOM 21713 C C . LYS A 1 47 ? 6.375 2.006 3.231 1.00 0.00 47 LYS A C 19
ATOM 21714 O O . LYS A 1 47 ? 5.843 2.937 3.846 1.00 0.00 47 LYS A O 19
ATOM 21733 N N . LYS A 1 48 ? 7.236 2.198 2.228 1.00 0.00 48 LYS A N 19
ATOM 21734 C CA . LYS A 1 48 ? 7.606 3.509 1.704 1.00 0.00 48 LYS A CA 19
ATOM 21735 C C . LYS A 1 48 ? 7.206 3.530 0.237 1.00 0.00 48 LYS A C 19
ATOM 21736 O O . LYS A 1 48 ? 7.516 2.575 -0.476 1.00 0.00 48 LYS A O 19
ATOM 21755 N N . VAL A 1 49 ? 6.533 4.584 -0.222 1.00 0.00 49 VAL A N 19
ATOM 21756 C CA . VAL A 1 49 ? 6.120 4.674 -1.620 1.00 0.00 49 VAL A CA 19
ATOM 21757 C C . VAL A 1 49 ? 7.285 5.002 -2.553 1.00 0.00 49 VAL A C 19
ATOM 21758 O O . VAL A 1 49 ? 8.285 5.602 -2.138 1.00 0.00 49 VAL A O 19
ATOM 21771 N N . LEU A 1 50 ? 7.105 4.638 -3.824 1.00 0.00 50 LEU A N 19
ATOM 21772 C CA . LEU A 1 50 ? 8.031 4.854 -4.931 1.00 0.00 50 LEU A CA 19
ATOM 21773 C C . LEU A 1 50 ? 7.599 6.062 -5.762 1.00 0.00 50 LEU A C 19
ATOM 21774 O O . LEU A 1 50 ? 8.429 6.612 -6.475 1.00 0.00 50 LEU A O 19
ATOM 21790 N N . VAL A 1 51 ? 6.337 6.497 -5.666 1.00 0.00 51 VAL A N 19
ATOM 21791 C CA . VAL A 1 51 ? 5.805 7.637 -6.402 1.00 0.00 51 VAL A CA 19
ATOM 21792 C C . VAL A 1 51 ? 4.831 8.413 -5.507 1.00 0.00 51 VAL A C 19
ATOM 21793 O O . VAL A 1 51 ? 4.301 7.873 -4.534 1.00 0.00 51 VAL A O 19
ATOM 21806 N N . THR A 1 52 ? 4.600 9.679 -5.841 1.00 0.00 52 THR A N 19
ATOM 21807 C CA . THR A 1 52 ? 3.702 10.597 -5.148 1.00 0.00 52 THR A CA 19
ATOM 21808 C C . THR A 1 52 ? 2.245 10.199 -5.426 1.00 0.00 52 THR A C 19
ATOM 21809 O O . THR A 1 52 ? 1.703 10.498 -6.495 1.00 0.00 52 THR A O 19
ATOM 21820 N N . VAL A 1 53 ? 1.622 9.494 -4.485 1.00 0.00 53 VAL A N 19
ATOM 21821 C CA . VAL A 1 53 ? 0.237 9.056 -4.596 1.00 0.00 53 VAL A CA 19
ATOM 21822 C C . VAL A 1 53 ? -0.656 10.264 -4.260 1.00 0.00 53 VAL A C 19
ATOM 21823 O O . VAL A 1 53 ? -0.238 11.183 -3.549 1.00 0.00 53 VAL A O 19
ATOM 21836 N N . GLU A 1 54 ? -1.864 10.317 -4.809 1.00 0.00 54 GLU A N 19
ATOM 21837 C CA . GLU A 1 54 ? -2.855 11.367 -4.604 1.00 0.00 54 GLU A CA 19
ATOM 21838 C C . GLU A 1 54 ? -3.920 10.916 -3.601 1.00 0.00 54 GLU A C 19
ATOM 21839 O O . GLU A 1 54 ? -3.967 9.753 -3.203 1.00 0.00 54 GLU A O 19
ATOM 21851 N N . GLU A 1 55 ? -4.766 11.838 -3.150 1.00 0.00 55 GLU A N 19
ATOM 21852 C CA . GLU A 1 55 ? -5.866 11.518 -2.249 1.00 0.00 55 GLU A CA 19
ATOM 21853 C C . GLU A 1 55 ? -6.868 10.698 -3.078 1.00 0.00 55 GLU A C 19
ATOM 21854 O O . GLU A 1 55 ? -7.123 11.030 -4.244 1.00 0.00 55 GLU A O 19
ATOM 21866 N N . ASP A 1 56 ? -7.476 9.682 -2.460 1.00 0.00 56 ASP A N 19
ATOM 21867 C CA . ASP A 1 56 ? -8.465 8.742 -3.012 1.00 0.00 56 ASP A CA 19
ATOM 21868 C C . ASP A 1 56 ? -7.865 7.825 -4.084 1.00 0.00 56 ASP A C 19
ATOM 21869 O O . ASP A 1 56 ? -8.569 6.987 -4.651 1.00 0.00 56 ASP A O 19
ATOM 21878 N N . ASP A 1 57 ? -6.568 7.961 -4.362 1.00 0.00 57 ASP A N 19
ATOM 21879 C CA . ASP A 1 57 ? -5.860 7.175 -5.361 1.00 0.00 57 ASP A CA 19
ATOM 21880 C C . ASP A 1 57 ? -5.736 5.726 -4.892 1.00 0.00 57 ASP A C 19
ATOM 21881 O O . ASP A 1 57 ? -5.669 5.445 -3.692 1.00 0.00 57 ASP A O 19
ATOM 21890 N N . THR A 1 58 ? -5.711 4.796 -5.837 1.00 0.00 58 THR A N 19
ATOM 21891 C CA . THR A 1 58 ? -5.641 3.375 -5.576 1.00 0.00 58 THR A CA 19
ATOM 21892 C C . THR A 1 58 ? -4.193 2.925 -5.388 1.00 0.00 58 THR A C 19
ATOM 21893 O O . THR A 1 58 ? -3.314 3.163 -6.222 1.00 0.00 58 THR A O 19
ATOM 21904 N N . ILE A 1 59 ? -3.942 2.293 -4.244 1.00 0.00 59 ILE A N 19
ATOM 21905 C CA . ILE A 1 59 ? -2.637 1.788 -3.859 1.00 0.00 59 ILE A CA 19
ATOM 21906 C C . ILE A 1 59 ? -2.432 0.426 -4.533 1.00 0.00 59 ILE A C 19
ATOM 21907 O O . ILE A 1 59 ? -3.376 -0.357 -4.641 1.00 0.00 59 ILE A O 19
ATOM 21923 N N . MET A 1 60 ? -1.207 0.142 -4.985 1.00 0.00 60 MET A N 19
ATOM 21924 C CA . MET A 1 60 ? -0.822 -1.109 -5.634 1.00 0.00 60 MET A CA 19
ATOM 21925 C C . MET A 1 60 ? 0.585 -1.467 -5.170 1.00 0.00 60 MET A C 19
ATOM 21926 O O . MET A 1 60 ? 1.364 -0.593 -4.772 1.00 0.00 60 MET A O 19
ATOM 21940 N N . GLU A 1 61 ? 0.929 -2.750 -5.212 1.00 0.00 61 GLU A N 19
ATOM 21941 C CA . GLU A 1 61 ? 2.224 -3.273 -4.790 1.00 0.00 61 GLU A CA 19
ATOM 21942 C C . GLU A 1 61 ? 3.378 -2.698 -5.608 1.00 0.00 61 GLU A C 19
ATOM 21943 O O . GLU A 1 61 ? 4.438 -2.416 -5.055 1.00 0.00 61 GLU A O 19
ATOM 21955 N N . GLU A 1 62 ? 3.169 -2.438 -6.899 1.00 0.00 62 GLU A N 19
ATOM 21956 C CA . GLU A 1 62 ? 4.224 -1.897 -7.754 1.00 0.00 62 GLU A CA 19
ATOM 21957 C C . GLU A 1 62 ? 4.601 -0.442 -7.425 1.00 0.00 62 GLU A C 19
ATOM 21958 O O . GLU A 1 62 ? 5.493 0.119 -8.062 1.00 0.00 62 GLU A O 19
ATOM 21970 N N . LEU A 1 63 ? 3.914 0.186 -6.466 1.00 0.00 63 LEU A N 19
ATOM 21971 C CA . LEU A 1 63 ? 4.117 1.565 -6.038 1.00 0.00 63 LEU A CA 19
ATOM 21972 C C . LEU A 1 63 ? 4.839 1.669 -4.691 1.00 0.00 63 LEU A C 19
ATOM 21973 O O . LEU A 1 63 ? 4.944 2.785 -4.174 1.00 0.00 63 LEU A O 19
ATOM 21989 N N . VAL A 1 64 ? 5.314 0.569 -4.093 1.00 0.00 64 VAL A N 19
ATOM 21990 C CA . VAL A 1 64 ? 5.999 0.595 -2.795 1.00 0.00 64 VAL A CA 19
ATOM 21991 C C . VAL A 1 64 ? 7.384 -0.051 -2.863 1.00 0.00 64 VAL A C 19
ATOM 21992 O O . VAL A 1 64 ? 7.657 -0.857 -3.749 1.00 0.00 64 VAL A O 19
ATOM 22005 N N . ASP A 1 65 ? 8.245 0.262 -1.892 1.00 0.00 65 ASP A N 19
ATOM 22006 C CA . ASP A 1 65 ? 9.624 -0.211 -1.748 1.00 0.00 65 ASP A CA 19
ATOM 22007 C C . ASP A 1 65 ? 9.826 -0.865 -0.372 1.00 0.00 65 ASP A C 19
ATOM 22008 O O . ASP A 1 65 ? 8.937 -0.870 0.490 1.00 0.00 65 ASP A O 19
ATOM 22017 N N . ASN A 1 66 ? 10.997 -1.462 -0.175 1.00 0.00 66 ASN A N 19
ATOM 22018 C CA . ASN A 1 66 ? 11.430 -2.133 1.040 1.00 0.00 66 ASN A CA 19
ATOM 22019 C C . ASN A 1 66 ? 11.495 -1.116 2.189 1.00 0.00 66 ASN A C 19
ATOM 22020 O O . ASN A 1 66 ? 11.988 0.002 1.997 1.00 0.00 66 ASN A O 19
ATOM 22031 N N . HIS A 1 67 ? 10.985 -1.476 3.374 1.00 0.00 67 HIS A N 19
ATOM 22032 C CA . HIS A 1 67 ? 11.014 -0.613 4.556 1.00 0.00 67 HIS A CA 19
ATOM 22033 C C . HIS A 1 67 ? 12.468 -0.217 4.860 1.00 0.00 67 HIS A C 19
ATOM 22034 O O . HIS A 1 67 ? 12.743 0.929 5.229 1.00 0.00 67 HIS A O 19
ATOM 22048 N N . GLY A 1 68 ? 13.390 -1.166 4.716 1.00 0.00 68 GLY A N 19
ATOM 22049 C CA . GLY A 1 68 ? 14.808 -1.025 4.949 1.00 0.00 68 GLY A CA 19
ATOM 22050 C C . GLY A 1 68 ? 15.563 -1.419 3.698 1.00 0.00 68 GLY A C 19
ATOM 22051 O O . GLY A 1 68 ? 16.027 -2.553 3.605 1.00 0.00 68 GLY A O 19
ATOM 22055 N N . LYS A 1 69 ? 15.672 -0.518 2.716 1.00 0.00 69 LYS A N 19
ATOM 22056 C CA . LYS A 1 69 ? 16.387 -0.734 1.449 1.00 0.00 69 LYS A CA 19
ATOM 22057 C C . LYS A 1 69 ? 17.913 -0.744 1.657 1.00 0.00 69 LYS A C 19
ATOM 22058 O O . LYS A 1 69 ? 18.671 -0.129 0.904 1.00 0.00 69 LYS A O 19
ATOM 22077 N N . LYS A 1 70 ? 18.380 -1.326 2.761 1.00 0.00 70 LYS A N 19
ATOM 22078 C CA . LYS A 1 70 ? 19.784 -1.419 3.111 1.00 0.00 70 LYS A CA 19
ATOM 22079 C C . LYS A 1 70 ? 20.508 -2.328 2.116 1.00 0.00 70 LYS A C 19
ATOM 22080 O O . LYS A 1 70 ? 19.873 -3.016 1.312 1.00 0.00 70 LYS A O 19
ATOM 22099 N N . ILE A 1 71 ? 21.836 -2.370 2.189 1.00 0.00 71 ILE A N 19
ATOM 22100 C CA . ILE A 1 71 ? 22.665 -3.163 1.294 1.00 0.00 71 ILE A CA 19
ATOM 22101 C C . ILE A 1 71 ? 23.574 -4.077 2.120 1.00 0.00 71 ILE A C 19
ATOM 22102 O O . ILE A 1 71 ? 23.985 -3.738 3.231 1.00 0.00 71 ILE A O 19
ATOM 22118 N N . LYS A 1 72 ? 23.872 -5.256 1.578 1.00 0.00 72 LYS A N 19
ATOM 22119 C CA . LYS A 1 72 ? 24.721 -6.294 2.142 1.00 0.00 72 LYS A CA 19
ATOM 22120 C C . LYS A 1 72 ? 25.667 -6.691 1.019 1.00 0.00 72 LYS A C 19
ATOM 22121 O O . LYS A 1 72 ? 26.805 -6.218 1.007 1.00 0.00 72 LYS A O 19
ATOM 22140 N N . SER A 1 73 ? 25.205 -7.497 0.065 1.00 0.00 73 SER A N 19
ATOM 22141 C CA . SER A 1 73 ? 25.984 -7.953 -1.078 1.00 0.00 73 SER A CA 19
ATOM 22142 C C . SER A 1 73 ? 26.290 -6.779 -2.011 1.00 0.00 73 SER A C 19
ATOM 22143 O O . SER A 1 73 ? 25.558 -5.784 -2.047 1.00 0.00 73 SER A O 19
ATOM 22151 N N . SER A 1 74 ? 27.387 -6.881 -2.762 1.00 0.00 74 SER A N 19
ATOM 22152 C CA . SER A 1 74 ? 27.802 -5.858 -3.713 1.00 0.00 74 SER A CA 19
ATOM 22153 C C . SER A 1 74 ? 26.762 -5.776 -4.840 1.00 0.00 74 SER A C 19
ATOM 22154 O O . SER A 1 74 ? 26.406 -4.671 -5.250 1.00 0.00 74 SER A O 19
ATOM 22162 N N . GLY A 1 75 ? 26.207 -6.915 -5.265 1.00 0.00 75 GLY A N 19
ATOM 22163 C CA . GLY A 1 75 ? 25.211 -6.986 -6.318 1.00 0.00 75 GLY A CA 19
ATOM 22164 C C . GLY A 1 75 ? 25.902 -7.153 -7.669 1.00 0.00 75 GLY A C 19
ATOM 22165 O O . GLY A 1 75 ? 26.259 -6.147 -8.277 1.00 0.00 75 GLY A O 19
ATOM 22169 N N . PRO A 1 76 ? 26.103 -8.385 -8.169 1.00 0.00 76 PRO A N 19
ATOM 22170 C CA . PRO A 1 76 ? 26.747 -8.643 -9.460 1.00 0.00 76 PRO A CA 19
ATOM 22171 C C . PRO A 1 76 ? 25.805 -8.376 -10.653 1.00 0.00 76 PRO A C 19
ATOM 22172 O O . PRO A 1 76 ? 26.061 -8.851 -11.755 1.00 0.00 76 PRO A O 19
ATOM 22183 N N . SER A 1 77 ? 24.692 -7.672 -10.426 1.00 0.00 77 SER A N 19
ATOM 22184 C CA . SER A 1 77 ? 23.697 -7.336 -11.428 1.00 0.00 77 SER A CA 19
ATOM 22185 C C . SER A 1 77 ? 24.315 -6.519 -12.564 1.00 0.00 77 SER A C 19
ATOM 22186 O O . SER A 1 77 ? 25.390 -5.923 -12.430 1.00 0.00 77 SER A O 19
ATOM 22194 N N . SER A 1 78 ? 23.612 -6.472 -13.690 1.00 0.00 78 SER A N 19
ATOM 22195 C CA . SER A 1 78 ? 24.005 -5.749 -14.880 1.00 0.00 78 SER A CA 19
ATOM 22196 C C . SER A 1 78 ? 22.742 -5.284 -15.605 1.00 0.00 78 SER A C 19
ATOM 22197 O O . SER A 1 78 ? 21.614 -5.619 -15.215 1.00 0.00 78 SER A O 19
ATOM 22205 N N . GLY A 1 79 ? 22.917 -4.483 -16.652 1.00 0.00 79 GLY A N 19
ATOM 22206 C CA . GLY A 1 79 ? 21.834 -3.949 -17.449 1.00 0.00 79 GLY A CA 19
ATOM 22207 C C . GLY A 1 79 ? 22.404 -3.015 -18.468 1.00 0.00 79 GLY A C 19
ATOM 22208 O O . GLY A 1 79 ? 22.349 -1.791 -18.230 1.00 0.00 79 GLY A O 19
ATOM 22212 N N . GLY A 1 1 ? -16.763 -18.412 -4.833 1.00 0.00 1 GLY A N 20
ATOM 22213 C CA . GLY A 1 1 ? -15.867 -17.839 -3.824 1.00 0.00 1 GLY A CA 20
ATOM 22214 C C . GLY A 1 1 ? -16.603 -16.786 -3.015 1.00 0.00 1 GLY A C 20
ATOM 22215 O O . GLY A 1 1 ? -17.258 -15.922 -3.601 1.00 0.00 1 GLY A O 20
ATOM 22219 N N . SER A 1 2 ? -16.525 -16.854 -1.683 1.00 0.00 2 SER A N 20
ATOM 22220 C CA . SER A 1 2 ? -17.180 -15.926 -0.760 1.00 0.00 2 SER A CA 20
ATOM 22221 C C . SER A 1 2 ? -16.207 -15.530 0.360 1.00 0.00 2 SER A C 20
ATOM 22222 O O . SER A 1 2 ? -16.511 -15.670 1.550 1.00 0.00 2 SER A O 20
ATOM 22230 N N . SER A 1 3 ? -15.015 -15.071 -0.019 1.00 0.00 3 SER A N 20
ATOM 22231 C CA . SER A 1 3 ? -13.946 -14.645 0.882 1.00 0.00 3 SER A CA 20
ATOM 22232 C C . SER A 1 3 ? -14.339 -13.412 1.717 1.00 0.00 3 SER A C 20
ATOM 22233 O O . SER A 1 3 ? -15.377 -12.784 1.477 1.00 0.00 3 SER A O 20
ATOM 22241 N N . GLY A 1 4 ? -13.487 -13.031 2.672 1.00 0.00 4 GLY A N 20
ATOM 22242 C CA . GLY A 1 4 ? -13.716 -11.874 3.529 1.00 0.00 4 GLY A CA 20
ATOM 22243 C C . GLY A 1 4 ? -13.467 -10.563 2.781 1.00 0.0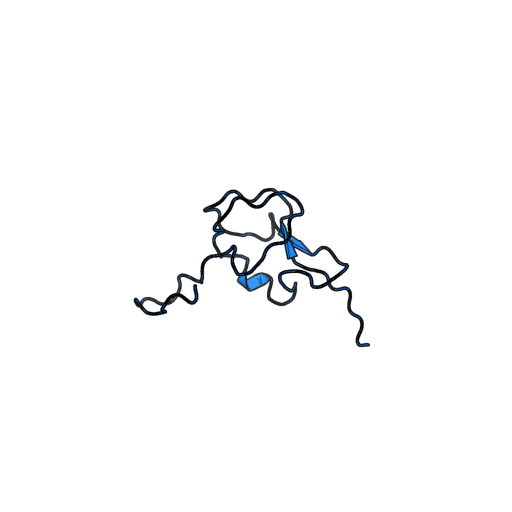0 4 GLY A C 20
ATOM 22244 O O . GLY A 1 4 ? -14.209 -9.593 2.964 1.00 0.00 4 GLY A O 20
ATOM 22248 N N . SER A 1 5 ? -12.448 -10.548 1.921 1.00 0.00 5 SER A N 20
ATOM 22249 C CA . SER A 1 5 ? -12.037 -9.407 1.118 1.00 0.00 5 SER A CA 20
ATOM 22250 C C . SER A 1 5 ? -13.124 -8.972 0.128 1.00 0.00 5 SER A C 20
ATOM 22251 O O . SER A 1 5 ? -14.037 -9.729 -0.214 1.00 0.00 5 SER A O 20
ATOM 22259 N N . SER A 1 6 ? -12.987 -7.736 -0.338 1.00 0.00 6 SER A N 20
ATOM 22260 C CA . SER A 1 6 ? -13.777 -6.954 -1.280 1.00 0.00 6 SER A CA 20
ATOM 22261 C C . SER A 1 6 ? -13.251 -5.527 -1.085 1.00 0.00 6 SER A C 20
ATOM 22262 O O . SER A 1 6 ? -12.690 -5.215 -0.029 1.00 0.00 6 SER A O 20
ATOM 22270 N N . GLY A 1 7 ? -13.464 -4.632 -2.045 1.00 0.00 7 GLY A N 20
ATOM 22271 C CA . GLY A 1 7 ? -12.977 -3.264 -1.931 1.00 0.00 7 GLY A CA 20
ATOM 22272 C C . GLY A 1 7 ? -11.465 -3.214 -2.126 1.00 0.00 7 GLY A C 20
ATOM 22273 O O . GLY A 1 7 ? -10.811 -4.246 -2.342 1.00 0.00 7 GLY A O 20
ATOM 22277 N N . SER A 1 8 ? -10.913 -2.005 -2.129 1.00 0.00 8 SER A N 20
ATOM 22278 C CA . SER A 1 8 ? -9.489 -1.799 -2.316 1.00 0.00 8 SER A CA 20
ATOM 22279 C C . SER A 1 8 ? -8.977 -0.598 -1.526 1.00 0.00 8 SER A C 20
ATOM 22280 O O . SER A 1 8 ? -9.683 0.397 -1.347 1.00 0.00 8 SER A O 20
ATOM 22288 N N . VAL A 1 9 ? -7.742 -0.704 -1.029 1.00 0.00 9 VAL A N 20
ATOM 22289 C CA . VAL A 1 9 ? -7.084 0.339 -0.251 1.00 0.00 9 VAL A CA 20
ATOM 22290 C C . VAL A 1 9 ? -6.749 1.525 -1.153 1.00 0.00 9 VAL A C 20
ATOM 22291 O O . VAL A 1 9 ? -6.153 1.357 -2.223 1.00 0.00 9 VAL A O 20
ATOM 22304 N N . VAL A 1 10 ? -7.155 2.714 -0.710 1.00 0.00 10 VAL A N 20
ATOM 22305 C CA . VAL A 1 10 ? -6.907 3.966 -1.391 1.00 0.00 10 VAL A CA 20
ATOM 22306 C C . VAL A 1 10 ? -6.179 4.878 -0.399 1.00 0.00 10 VAL A C 20
ATOM 22307 O O . VAL A 1 10 ? -6.269 4.715 0.827 1.00 0.00 10 VAL A O 20
ATOM 22320 N N . ALA A 1 11 ? -5.388 5.795 -0.941 1.00 0.00 11 ALA A N 20
ATOM 22321 C CA . ALA A 1 11 ? -4.626 6.780 -0.201 1.00 0.00 11 ALA A CA 20
ATOM 22322 C C . ALA A 1 11 ? -5.651 7.724 0.413 1.00 0.00 11 ALA A C 20
ATOM 22323 O O . ALA A 1 11 ? -6.325 8.452 -0.303 1.00 0.00 11 ALA A O 20
ATOM 22330 N N . LYS A 1 12 ? -5.812 7.720 1.734 1.00 0.00 12 LYS A N 20
ATOM 22331 C CA . LYS A 1 12 ? -6.801 8.586 2.379 1.00 0.00 12 LYS A CA 20
ATOM 22332 C C . LYS A 1 12 ? -6.571 10.082 2.117 1.00 0.00 12 LYS A C 20
ATOM 22333 O O . LYS A 1 12 ? -7.521 10.859 2.121 1.00 0.00 12 LYS A O 20
ATOM 22352 N N . VAL A 1 13 ? -5.323 10.485 1.938 1.00 0.00 13 VAL A N 20
ATOM 22353 C CA . VAL A 1 13 ? -4.830 11.825 1.660 1.00 0.00 13 VAL A CA 20
ATOM 22354 C C . VAL A 1 13 ? -3.673 11.677 0.665 1.00 0.00 13 VAL A C 20
ATOM 22355 O O . VAL A 1 13 ? -3.243 10.558 0.372 1.00 0.00 13 VAL A O 20
ATOM 22368 N N . LYS A 1 14 ? -3.171 12.778 0.109 1.00 0.00 14 LYS A N 20
ATOM 22369 C CA . LYS A 1 14 ? -2.046 12.709 -0.820 1.00 0.00 14 LYS A CA 20
ATOM 22370 C C . LYS A 1 14 ? -0.819 12.239 -0.035 1.00 0.00 14 LYS A C 20
ATOM 22371 O O . LYS A 1 14 ? -0.596 12.735 1.074 1.00 0.00 14 LYS A O 20
ATOM 22390 N N . ILE A 1 15 ? -0.013 11.337 -0.598 1.00 0.00 15 ILE A N 20
ATOM 22391 C CA . ILE A 1 15 ? 1.183 10.789 0.040 1.00 0.00 15 ILE A CA 20
ATOM 22392 C C . ILE A 1 15 ? 2.379 11.093 -0.859 1.00 0.00 15 ILE A C 20
ATOM 22393 O O . ILE A 1 15 ? 2.532 10.430 -1.886 1.00 0.00 15 ILE A O 20
ATOM 22409 N N . PRO A 1 16 ? 3.227 12.083 -0.534 1.00 0.00 16 PRO A N 20
ATOM 22410 C CA . PRO A 1 16 ? 4.382 12.384 -1.363 1.00 0.00 16 PRO A CA 20
ATOM 22411 C C . PRO A 1 16 ? 5.369 11.216 -1.310 1.00 0.00 16 PRO A C 20
ATOM 22412 O O . PRO A 1 16 ? 5.469 10.510 -0.301 1.00 0.00 16 PRO A O 20
ATOM 22423 N N . GLU A 1 17 ? 6.112 11.021 -2.392 1.00 0.00 17 GLU A N 20
ATOM 22424 C CA . GLU A 1 17 ? 7.109 9.975 -2.553 1.00 0.00 17 GLU A CA 20
ATOM 22425 C C . GLU A 1 17 ? 8.100 9.986 -1.386 1.00 0.00 17 GLU A C 20
ATOM 22426 O O . GLU A 1 17 ? 8.423 11.035 -0.823 1.00 0.00 17 GLU A O 20
ATOM 22438 N N . GLY A 1 18 ? 8.577 8.805 -1.005 1.00 0.00 18 GLY A N 20
ATOM 22439 C CA . GLY A 1 18 ? 9.544 8.633 0.065 1.00 0.00 18 GLY A CA 20
ATOM 22440 C C . GLY A 1 18 ? 8.953 8.708 1.471 1.00 0.00 18 GLY A C 20
ATOM 22441 O O . GLY A 1 18 ? 9.689 8.617 2.456 1.00 0.00 18 GLY A O 20
ATOM 22445 N N . THR A 1 19 ? 7.639 8.854 1.596 1.00 0.00 19 THR A N 20
ATOM 22446 C CA . THR A 1 19 ? 6.950 8.950 2.883 1.00 0.00 19 THR A CA 20
ATOM 22447 C C . THR A 1 19 ? 6.516 7.555 3.344 1.00 0.00 19 THR A C 20
ATOM 22448 O O . THR A 1 19 ? 6.234 6.690 2.512 1.00 0.00 19 THR A O 20
ATOM 22459 N N . ILE A 1 20 ? 6.493 7.313 4.658 1.00 0.00 20 ILE A N 20
ATOM 22460 C CA . ILE A 1 20 ? 6.092 6.041 5.245 1.00 0.00 20 ILE A CA 20
ATOM 22461 C C . ILE A 1 20 ? 4.576 6.048 5.435 1.00 0.00 20 ILE A C 20
ATOM 22462 O O . ILE A 1 20 ? 4.013 7.041 5.907 1.00 0.00 20 ILE A O 20
ATOM 22478 N N . LEU A 1 21 ? 3.927 4.942 5.071 1.00 0.00 21 LEU A N 20
ATOM 22479 C CA . LEU A 1 21 ? 2.491 4.735 5.182 1.00 0.00 21 LEU A CA 20
ATOM 22480 C C . LEU A 1 21 ? 2.089 4.500 6.628 1.00 0.00 21 LEU A C 20
ATOM 22481 O O . LEU A 1 21 ? 2.811 3.846 7.381 1.00 0.00 21 LEU A O 20
ATOM 22497 N N . THR A 1 22 ? 0.893 4.952 6.987 1.00 0.00 22 THR A N 20
ATOM 22498 C CA . THR A 1 22 ? 0.304 4.820 8.311 1.00 0.00 22 THR A CA 20
ATOM 22499 C C . THR A 1 22 ? -1.181 4.525 8.107 1.00 0.00 22 THR A C 20
ATOM 22500 O O . THR A 1 22 ? -1.721 4.858 7.044 1.00 0.00 22 THR A O 20
ATOM 22511 N N . MET A 1 23 ? -1.869 3.925 9.085 1.00 0.00 23 MET A N 20
ATOM 22512 C CA . MET A 1 23 ? -3.300 3.654 8.917 1.00 0.00 23 MET A CA 20
ATOM 22513 C C . MET A 1 23 ? -4.092 4.964 8.765 1.00 0.00 23 MET A C 20
ATOM 22514 O O . MET A 1 23 ? -5.181 4.940 8.199 1.00 0.00 23 MET A O 20
ATOM 22528 N N . ASP A 1 24 ? -3.550 6.110 9.198 1.00 0.00 24 ASP A N 20
ATOM 22529 C CA . ASP A 1 24 ? -4.205 7.417 9.073 1.00 0.00 24 ASP A CA 20
ATOM 22530 C C . ASP A 1 24 ? -4.197 7.877 7.610 1.00 0.00 24 ASP A C 20
ATOM 22531 O O . ASP A 1 24 ? -4.980 8.746 7.224 1.00 0.00 24 ASP A O 20
ATOM 22540 N N . MET A 1 25 ? -3.288 7.331 6.796 1.00 0.00 25 MET A N 20
ATOM 22541 C CA . MET A 1 25 ? -3.100 7.636 5.386 1.00 0.00 25 MET A CA 20
ATOM 22542 C C . MET A 1 25 ? -3.634 6.513 4.489 1.00 0.00 25 MET A C 20
ATOM 22543 O O . MET A 1 25 ? -3.500 6.568 3.265 1.00 0.00 25 MET A O 20
ATOM 22557 N N . LEU A 1 26 ? -4.268 5.495 5.067 1.00 0.00 26 LEU A N 20
ATOM 22558 C CA . LEU A 1 26 ? -4.839 4.374 4.329 1.00 0.00 26 LEU A CA 20
ATOM 22559 C C . LEU A 1 26 ? -6.316 4.279 4.658 1.00 0.00 26 LEU A C 20
ATOM 22560 O O . LEU A 1 26 ? -6.712 4.492 5.807 1.00 0.00 26 LEU A O 20
ATOM 22576 N N . THR A 1 27 ? -7.145 3.964 3.668 1.00 0.00 27 THR A N 20
ATOM 22577 C CA . THR A 1 27 ? -8.570 3.822 3.886 1.00 0.00 27 THR A CA 20
ATOM 22578 C C . THR A 1 27 ? -9.102 2.857 2.830 1.00 0.00 27 THR A C 20
ATOM 22579 O O . THR A 1 27 ? -8.955 3.116 1.638 1.00 0.00 27 THR A O 20
ATOM 22590 N N . VAL A 1 28 ? -9.612 1.683 3.218 1.00 0.00 28 VAL A N 20
ATOM 22591 C CA . VAL A 1 28 ? -10.160 0.773 2.210 1.00 0.00 28 VAL A CA 20
ATOM 22592 C C . VAL A 1 28 ? -11.463 1.392 1.716 1.00 0.00 28 VAL A C 20
ATOM 22593 O O . VAL A 1 28 ? -12.248 1.961 2.486 1.00 0.00 28 VAL A O 20
ATOM 22606 N N . LYS A 1 29 ? -11.677 1.309 0.409 1.00 0.00 29 LYS A N 20
ATOM 22607 C CA . LYS A 1 29 ? -12.863 1.793 -0.245 1.00 0.00 29 LYS A CA 20
ATOM 22608 C C . LYS A 1 29 ? -13.647 0.544 -0.583 1.00 0.00 29 LYS A C 20
ATOM 22609 O O . LYS A 1 29 ? -13.170 -0.308 -1.334 1.00 0.00 29 LYS A O 20
ATOM 22628 N N . VAL A 1 30 ? -14.789 0.372 0.073 1.00 0.00 30 VAL A N 20
ATOM 22629 C CA . VAL A 1 30 ? -15.652 -0.768 -0.168 1.00 0.00 30 VAL A CA 20
ATOM 22630 C C . VAL A 1 30 ? -16.054 -0.665 -1.645 1.00 0.00 30 VAL A C 20
ATOM 22631 O O . VAL A 1 30 ? -16.474 0.407 -2.092 1.00 0.00 30 VAL A O 20
ATOM 22644 N N . GLY A 1 31 ? -15.877 -1.728 -2.432 1.00 0.00 31 GLY A N 20
ATOM 22645 C CA . GLY A 1 31 ? -16.228 -1.655 -3.838 1.00 0.00 31 GLY A CA 20
ATOM 22646 C C . GLY A 1 31 ? -15.775 -2.865 -4.635 1.00 0.00 31 GLY A C 20
ATOM 22647 O O . GLY A 1 31 ? -16.552 -3.799 -4.814 1.00 0.00 31 GLY A O 20
ATOM 22651 N N . GLU A 1 32 ? -14.534 -2.869 -5.122 1.00 0.00 32 GLU A N 20
ATOM 22652 C CA . GLU A 1 32 ? -13.987 -3.958 -5.928 1.00 0.00 32 GLU A CA 20
ATOM 22653 C C . GLU A 1 32 ? -12.537 -4.275 -5.538 1.00 0.00 32 GLU A C 20
ATOM 22654 O O . GLU A 1 32 ? -11.872 -3.391 -5.003 1.00 0.00 32 GLU A O 20
ATOM 22666 N N . PRO A 1 33 ? -11.996 -5.462 -5.873 1.00 0.00 33 PRO A N 20
ATOM 22667 C CA . PRO A 1 33 ? -10.620 -5.844 -5.542 1.00 0.00 33 PRO A CA 20
ATOM 22668 C C . PRO A 1 33 ? -9.534 -5.128 -6.367 1.00 0.00 33 PRO A C 20
ATOM 22669 O O . PRO A 1 33 ? -8.362 -5.511 -6.283 1.00 0.00 33 PRO A O 20
ATOM 22680 N N . LYS A 1 34 ? -9.889 -4.156 -7.211 1.00 0.00 34 LYS A N 20
ATOM 22681 C CA . LYS A 1 34 ? -8.965 -3.391 -8.039 1.00 0.00 34 LYS A CA 20
ATOM 22682 C C . LYS A 1 34 ? -8.105 -2.494 -7.148 1.00 0.00 34 LYS A C 20
ATOM 22683 O O . LYS A 1 34 ? -8.504 -1.365 -6.854 1.00 0.00 34 LYS A O 20
ATOM 22702 N N . GLY A 1 35 ? -6.932 -2.973 -6.742 1.00 0.00 35 GLY A N 20
ATOM 22703 C CA . GLY A 1 35 ? -6.015 -2.230 -5.899 1.00 0.00 35 GLY A CA 20
ATOM 22704 C C . GLY A 1 35 ? -5.233 -3.171 -5.001 1.00 0.00 35 GLY A C 20
ATOM 22705 O O . GLY A 1 35 ? -4.179 -3.665 -5.399 1.00 0.00 35 GLY A O 20
ATOM 22709 N N . TYR A 1 36 ? -5.755 -3.415 -3.799 1.00 0.00 36 TYR A N 20
ATOM 22710 C CA . TYR A 1 36 ? -5.156 -4.277 -2.787 1.00 0.00 36 TYR A CA 20
ATOM 22711 C C . TYR A 1 36 ? -6.230 -4.776 -1.808 1.00 0.00 36 TYR A C 20
ATOM 22712 O O . TYR A 1 36 ? -7.090 -3.976 -1.418 1.00 0.00 36 TYR A O 20
ATOM 22730 N N . PRO A 1 37 ? -6.187 -6.037 -1.342 1.00 0.00 37 PRO A N 20
ATOM 22731 C CA . PRO A 1 37 ? -7.188 -6.566 -0.421 1.00 0.00 37 PRO A CA 20
ATOM 22732 C C . PRO A 1 37 ? -7.111 -5.923 0.974 1.00 0.00 37 PRO A C 20
ATOM 22733 O O . PRO A 1 37 ? -6.033 -5.538 1.425 1.00 0.00 37 PRO A O 20
ATOM 22744 N N . PRO A 1 38 ? -8.242 -5.824 1.701 1.00 0.00 38 PRO A N 20
ATOM 22745 C CA . PRO A 1 38 ? -8.284 -5.227 3.034 1.00 0.00 38 PRO A CA 20
ATOM 22746 C C . PRO A 1 38 ? -7.800 -6.166 4.143 1.00 0.00 38 PRO A C 20
ATOM 22747 O O . PRO A 1 38 ? -7.793 -5.746 5.300 1.00 0.00 38 PRO A O 20
ATOM 22758 N N . GLU A 1 39 ? -7.461 -7.417 3.824 1.00 0.00 39 GLU A N 20
ATOM 22759 C CA . GLU A 1 39 ? -6.983 -8.417 4.770 1.00 0.00 39 GLU A CA 20
ATOM 22760 C C . GLU A 1 39 ? -5.550 -8.033 5.154 1.00 0.00 39 GLU A C 20
ATOM 22761 O O . GLU A 1 39 ? -5.259 -7.717 6.308 1.00 0.00 39 GLU A O 20
ATOM 22773 N N . ASP A 1 40 ? -4.682 -7.964 4.145 1.00 0.00 40 ASP A N 20
ATOM 22774 C CA . ASP A 1 40 ? -3.258 -7.640 4.184 1.00 0.00 40 ASP A CA 20
ATOM 22775 C C . ASP A 1 40 ? -2.968 -6.163 4.487 1.00 0.00 40 ASP A C 20
ATOM 22776 O O . ASP A 1 40 ? -1.806 -5.759 4.456 1.00 0.00 40 ASP A O 20
ATOM 22785 N N . ILE A 1 41 ? -3.976 -5.339 4.782 1.00 0.00 41 ILE A N 20
ATOM 22786 C CA . ILE A 1 41 ? -3.809 -3.910 5.047 1.00 0.00 41 ILE A CA 20
ATOM 22787 C C . ILE A 1 41 ? -2.694 -3.582 6.057 1.00 0.00 41 ILE A C 20
ATOM 22788 O O . ILE A 1 41 ? -1.957 -2.615 5.869 1.00 0.00 41 ILE A O 20
ATOM 22804 N N . PHE A 1 42 ? -2.514 -4.404 7.095 1.00 0.00 42 PHE A N 20
ATOM 22805 C CA . PHE A 1 42 ? -1.495 -4.210 8.128 1.00 0.00 42 PHE A CA 20
ATOM 22806 C C . PHE A 1 42 ? -0.060 -4.281 7.592 1.00 0.00 42 PHE A C 20
ATOM 22807 O O . PHE A 1 42 ? 0.877 -3.929 8.316 1.00 0.00 42 PHE A O 20
ATOM 22824 N N . ASN A 1 43 ? 0.142 -4.776 6.369 1.00 0.00 43 ASN A N 20
ATOM 22825 C CA . ASN A 1 43 ? 1.461 -4.875 5.750 1.00 0.00 43 ASN A CA 20
ATOM 22826 C C . ASN A 1 43 ? 1.818 -3.593 5.025 1.00 0.00 43 ASN A C 20
ATOM 22827 O O . ASN A 1 43 ? 2.995 -3.286 4.874 1.00 0.00 43 ASN A O 20
ATOM 22838 N N . LEU A 1 44 ? 0.813 -2.888 4.511 1.00 0.00 44 LEU A N 20
ATOM 22839 C CA . LEU A 1 44 ? 0.976 -1.648 3.771 1.00 0.00 44 LEU A CA 20
ATOM 22840 C C . LEU A 1 44 ? 1.476 -0.574 4.721 1.00 0.00 44 LEU A C 20
ATOM 22841 O O . LEU A 1 44 ? 2.367 0.198 4.378 1.00 0.00 44 LEU A O 20
ATOM 22857 N N . VAL A 1 45 ? 0.875 -0.507 5.908 1.00 0.00 45 VAL A N 20
ATOM 22858 C CA . VAL A 1 45 ? 1.278 0.476 6.902 1.00 0.00 45 VAL A CA 20
ATOM 22859 C C . VAL A 1 45 ? 2.698 0.110 7.336 1.00 0.00 45 VAL A C 20
ATOM 22860 O O . VAL A 1 45 ? 2.975 -1.034 7.699 1.00 0.00 45 VAL A O 20
ATOM 22873 N N . GLY A 1 46 ? 3.609 1.070 7.201 1.00 0.00 46 GLY A N 20
ATOM 22874 C CA . GLY A 1 46 ? 5.017 0.951 7.526 1.00 0.00 46 GLY A CA 20
ATOM 22875 C C . GLY A 1 46 ? 5.902 0.966 6.282 1.00 0.00 46 GLY A C 20
ATOM 22876 O O . GLY A 1 46 ? 7.108 1.172 6.425 1.00 0.00 46 GLY A O 20
ATOM 22880 N N . LYS A 1 47 ? 5.341 0.766 5.081 1.00 0.00 47 LYS A N 20
ATOM 22881 C CA . LYS A 1 47 ? 6.098 0.776 3.827 1.00 0.00 47 LYS A CA 20
ATOM 22882 C C . LYS A 1 47 ? 6.317 2.204 3.349 1.00 0.00 47 LYS A C 20
ATOM 22883 O O . LYS A 1 47 ? 5.551 3.100 3.707 1.00 0.00 47 LYS A O 20
ATOM 22902 N N . LYS A 1 48 ? 7.320 2.436 2.510 1.00 0.00 48 LYS A N 20
ATOM 22903 C CA . LYS A 1 48 ? 7.638 3.736 1.926 1.00 0.00 48 LYS A CA 20
ATOM 22904 C C . LYS A 1 48 ? 7.023 3.769 0.528 1.00 0.00 48 LYS A C 20
ATOM 22905 O O . LYS A 1 48 ? 6.951 2.718 -0.117 1.00 0.00 48 LYS A O 20
ATOM 22924 N N . VAL A 1 49 ? 6.490 4.902 0.075 1.00 0.00 49 VAL A N 20
ATOM 22925 C CA . VAL A 1 49 ? 5.906 4.974 -1.265 1.00 0.00 49 VAL A CA 20
ATOM 22926 C C . VAL A 1 49 ? 7.005 5.291 -2.276 1.00 0.00 49 VAL A C 20
ATOM 22927 O O . VAL A 1 49 ? 7.909 6.083 -1.993 1.00 0.00 49 VAL A O 20
ATOM 22940 N N . LEU A 1 50 ? 6.884 4.701 -3.464 1.00 0.00 50 LEU A N 20
ATOM 22941 C CA . LEU A 1 50 ? 7.806 4.856 -4.583 1.00 0.00 50 LEU A CA 20
ATOM 22942 C C . LEU A 1 50 ? 7.392 5.970 -5.548 1.00 0.00 50 LEU A C 20
ATOM 22943 O O . LEU A 1 50 ? 8.088 6.206 -6.537 1.00 0.00 50 LEU A O 20
ATOM 22959 N N . VAL A 1 51 ? 6.241 6.598 -5.318 1.00 0.00 51 VAL A N 20
ATOM 22960 C CA . VAL A 1 51 ? 5.681 7.676 -6.125 1.00 0.00 51 VAL A CA 20
ATOM 22961 C C . VAL A 1 51 ? 4.866 8.616 -5.236 1.00 0.00 51 VAL A C 20
ATOM 22962 O O . VAL A 1 51 ? 4.494 8.245 -4.119 1.00 0.00 51 VAL A O 20
ATOM 22975 N N . THR A 1 52 ? 4.600 9.827 -5.723 1.00 0.00 52 THR A N 20
ATOM 22976 C CA . THR A 1 52 ? 3.777 10.794 -5.014 1.00 0.00 52 THR A CA 20
ATOM 22977 C C . THR A 1 52 ? 2.353 10.430 -5.409 1.00 0.00 52 THR A C 20
ATOM 22978 O O . THR A 1 52 ? 1.927 10.693 -6.537 1.00 0.00 52 THR A O 20
ATOM 22989 N N . VAL A 1 53 ? 1.674 9.728 -4.515 1.00 0.00 53 VAL A N 20
ATOM 22990 C CA . VAL A 1 53 ? 0.306 9.295 -4.693 1.00 0.00 53 VAL A CA 20
ATOM 22991 C C . VAL A 1 53 ? -0.607 10.463 -4.317 1.00 0.00 53 VAL A C 20
ATOM 22992 O O . VAL A 1 53 ? -0.304 11.199 -3.379 1.00 0.00 53 VAL A O 20
ATOM 23005 N N . GLU A 1 54 ? -1.721 10.640 -5.022 1.00 0.00 54 GLU A N 20
ATOM 23006 C CA . GLU A 1 54 ? -2.690 11.695 -4.753 1.00 0.00 54 GLU A CA 20
ATOM 23007 C C . GLU A 1 54 ? -3.737 11.220 -3.741 1.00 0.00 54 GLU A C 20
ATOM 23008 O O . GLU A 1 54 ? -3.695 10.090 -3.263 1.00 0.00 54 GLU A O 20
ATOM 23020 N N . GLU A 1 55 ? -4.646 12.110 -3.348 1.00 0.00 55 GLU A N 20
ATOM 23021 C CA . GLU A 1 55 ? -5.708 11.763 -2.415 1.00 0.00 55 GLU A CA 20
ATOM 23022 C C . GLU A 1 55 ? -6.726 10.873 -3.138 1.00 0.00 55 GLU A C 20
ATOM 23023 O O . GLU A 1 55 ? -7.047 11.097 -4.307 1.00 0.00 55 GLU A O 20
ATOM 23035 N N . ASP A 1 56 ? -7.276 9.900 -2.414 1.00 0.00 56 ASP A N 20
ATOM 23036 C CA . ASP A 1 56 ? -8.270 8.901 -2.817 1.00 0.00 56 ASP A CA 20
ATOM 23037 C C . ASP A 1 56 ? -7.816 8.010 -3.981 1.00 0.00 56 ASP A C 20
ATOM 23038 O O . ASP A 1 56 ? -8.627 7.276 -4.559 1.00 0.00 56 ASP A O 20
ATOM 23047 N N . ASP A 1 57 ? -6.528 8.066 -4.332 1.00 0.00 57 ASP A N 20
ATOM 23048 C CA . ASP A 1 57 ? -5.916 7.288 -5.405 1.00 0.00 57 ASP A CA 20
ATOM 23049 C C . ASP A 1 57 ? -5.744 5.838 -4.938 1.00 0.00 57 ASP A C 20
ATOM 23050 O O . ASP A 1 57 ? -5.687 5.573 -3.735 1.00 0.00 57 ASP A O 20
ATOM 23059 N N . THR A 1 58 ? -5.707 4.873 -5.852 1.00 0.00 58 THR A N 20
ATOM 23060 C CA . THR A 1 58 ? -5.582 3.455 -5.508 1.00 0.00 58 THR A CA 20
ATOM 23061 C C . THR A 1 58 ? -4.137 3.045 -5.254 1.00 0.00 58 THR A C 20
ATOM 23062 O O . THR A 1 58 ? -3.246 3.372 -6.036 1.00 0.00 58 THR A O 20
ATOM 23073 N N . ILE A 1 59 ? -3.898 2.319 -4.155 1.00 0.00 59 ILE A N 20
ATOM 23074 C CA . ILE A 1 59 ? -2.559 1.849 -3.828 1.00 0.00 59 ILE A CA 20
ATOM 23075 C C . ILE A 1 59 ? -2.447 0.389 -4.245 1.00 0.00 59 ILE A C 20
ATOM 23076 O O . ILE A 1 59 ? -3.254 -0.450 -3.835 1.00 0.00 59 ILE A O 20
ATOM 23092 N N . MET A 1 60 ? -1.415 0.082 -5.022 1.00 0.00 60 MET A N 20
ATOM 23093 C CA . MET A 1 60 ? -1.108 -1.253 -5.506 1.00 0.00 60 MET A CA 20
ATOM 23094 C C . MET A 1 60 ? 0.316 -1.578 -5.028 1.00 0.00 60 MET A C 20
ATOM 23095 O O . MET A 1 60 ? 1.056 -0.687 -4.598 1.00 0.00 60 MET A O 20
ATOM 23109 N N . GLU A 1 61 ? 0.743 -2.840 -5.120 1.00 0.00 61 GLU A N 20
ATOM 23110 C CA . GLU A 1 61 ? 2.081 -3.256 -4.683 1.00 0.00 61 GLU A CA 20
ATOM 23111 C C . GLU A 1 61 ? 3.228 -2.563 -5.438 1.00 0.00 61 GLU A C 20
ATOM 23112 O O . GLU A 1 61 ? 4.344 -2.465 -4.929 1.00 0.00 61 GLU A O 20
ATOM 23124 N N . GLU A 1 62 ? 2.959 -2.082 -6.651 1.00 0.00 62 GLU A N 20
ATOM 23125 C CA . GLU A 1 62 ? 3.910 -1.404 -7.524 1.00 0.00 62 GLU A CA 20
ATOM 23126 C C . GLU A 1 62 ? 4.187 0.046 -7.101 1.00 0.00 62 GLU A C 20
ATOM 23127 O O . GLU A 1 62 ? 5.046 0.689 -7.704 1.00 0.00 62 GLU A O 20
ATOM 23139 N N . LEU A 1 63 ? 3.490 0.566 -6.081 1.00 0.00 63 LEU A N 20
ATOM 23140 C CA . LEU A 1 63 ? 3.670 1.934 -5.586 1.00 0.00 63 LEU A CA 20
ATOM 23141 C C . LEU A 1 63 ? 4.378 1.971 -4.230 1.00 0.00 63 LEU A C 20
ATOM 23142 O O . LEU A 1 63 ? 4.541 3.055 -3.670 1.00 0.00 63 LEU A O 20
ATOM 23158 N N . VAL A 1 64 ? 4.785 0.826 -3.671 1.00 0.00 64 VAL A N 20
ATOM 23159 C CA . VAL A 1 64 ? 5.447 0.755 -2.368 1.00 0.00 64 VAL A CA 20
ATOM 23160 C C . VAL A 1 64 ? 6.768 -0.017 -2.445 1.00 0.00 64 VAL A C 20
ATOM 23161 O O . VAL A 1 64 ? 6.997 -0.790 -3.378 1.00 0.00 64 VAL A O 20
ATOM 23174 N N . ASP A 1 65 ? 7.644 0.216 -1.467 1.00 0.00 65 ASP A N 20
ATOM 23175 C CA . ASP A 1 65 ? 8.963 -0.394 -1.345 1.00 0.00 65 ASP A CA 20
ATOM 23176 C C . ASP A 1 65 ? 8.919 -1.876 -0.973 1.00 0.00 65 ASP A C 20
ATOM 23177 O O . ASP A 1 65 ? 7.925 -2.394 -0.446 1.00 0.00 65 ASP A O 20
ATOM 23186 N N . ASN A 1 66 ? 10.022 -2.573 -1.256 1.00 0.00 66 ASN A N 20
ATOM 23187 C CA . ASN A 1 66 ? 10.187 -3.980 -0.931 1.00 0.00 66 ASN A CA 20
ATOM 23188 C C . ASN A 1 66 ? 10.925 -3.999 0.396 1.00 0.00 66 ASN A C 20
ATOM 23189 O O . ASN A 1 66 ? 12.133 -3.741 0.424 1.00 0.00 66 ASN A O 20
ATOM 23200 N N . HIS A 1 67 ? 10.209 -4.314 1.476 1.00 0.00 67 HIS A N 20
ATOM 23201 C CA . HIS A 1 67 ? 10.678 -4.420 2.851 1.00 0.00 67 HIS A CA 20
ATOM 23202 C C . HIS A 1 67 ? 12.066 -5.079 2.889 1.00 0.00 67 HIS A C 20
ATOM 23203 O O . HIS A 1 67 ? 12.982 -4.567 3.532 1.00 0.00 67 HIS A O 20
ATOM 23217 N N . GLY A 1 68 ? 12.247 -6.166 2.131 1.00 0.00 68 GLY A N 20
ATOM 23218 C CA . GLY A 1 68 ? 13.505 -6.882 2.034 1.00 0.00 68 GLY A CA 20
ATOM 23219 C C . GLY A 1 68 ? 13.854 -7.595 3.326 1.00 0.00 68 GLY A C 20
ATOM 23220 O O . GLY A 1 68 ? 14.605 -7.079 4.154 1.00 0.00 68 GLY A O 20
ATOM 23224 N N . LYS A 1 69 ? 13.286 -8.782 3.528 1.00 0.00 69 LYS A N 20
ATOM 23225 C CA . LYS A 1 69 ? 13.534 -9.582 4.717 1.00 0.00 69 LYS A CA 20
ATOM 23226 C C . LYS A 1 69 ? 14.204 -10.897 4.360 1.00 0.00 69 LYS A C 20
ATOM 23227 O O . LYS A 1 69 ? 13.713 -11.976 4.690 1.00 0.00 69 LYS A O 20
ATOM 23246 N N . LYS A 1 70 ? 15.273 -10.822 3.578 1.00 0.00 70 LYS A N 20
ATOM 23247 C CA . LYS A 1 70 ? 16.050 -11.978 3.185 1.00 0.00 70 LYS A CA 20
ATOM 23248 C C . LYS A 1 70 ? 17.454 -11.443 3.028 1.00 0.00 70 LYS A C 20
ATOM 23249 O O . LYS A 1 70 ? 17.648 -10.482 2.281 1.00 0.00 70 LYS A O 20
ATOM 23268 N N . ILE A 1 71 ? 18.408 -12.010 3.747 1.00 0.00 71 ILE A N 20
ATOM 23269 C CA . ILE A 1 71 ? 19.807 -11.630 3.716 1.00 0.00 71 ILE A CA 20
ATOM 23270 C C . ILE A 1 71 ? 20.566 -12.949 3.751 1.00 0.00 71 ILE A C 20
ATOM 23271 O O . ILE A 1 71 ? 20.178 -13.861 4.488 1.00 0.00 71 ILE A O 20
ATOM 23287 N N . LYS A 1 72 ? 21.599 -13.071 2.921 1.00 0.00 72 LYS A N 20
ATOM 23288 C CA . LYS A 1 72 ? 22.456 -14.243 2.827 1.00 0.00 72 LYS A CA 20
ATOM 23289 C C . LYS A 1 72 ? 23.888 -13.767 2.637 1.00 0.00 72 LYS A C 20
ATOM 23290 O O . LYS A 1 72 ? 24.109 -12.698 2.060 1.00 0.00 72 LYS A O 20
ATOM 23309 N N . SER A 1 73 ? 24.844 -14.553 3.122 1.00 0.00 73 SER A N 20
ATOM 23310 C CA . SER A 1 73 ? 26.266 -14.272 3.019 1.00 0.00 73 SER A CA 20
ATOM 23311 C C . SER A 1 73 ? 26.975 -15.619 2.882 1.00 0.00 73 SER A C 20
ATOM 23312 O O . SER A 1 73 ? 27.596 -16.098 3.832 1.00 0.00 73 SER A O 20
ATOM 23320 N N . SER A 1 74 ? 26.789 -16.277 1.736 1.00 0.00 74 SER A N 20
ATOM 23321 C CA . SER A 1 74 ? 27.355 -17.581 1.404 1.00 0.00 74 SER A CA 20
ATOM 23322 C C . SER A 1 74 ? 26.918 -18.727 2.329 1.00 0.00 74 SER A C 20
ATOM 23323 O O . SER A 1 74 ? 27.443 -19.833 2.206 1.00 0.00 74 SER A O 20
ATOM 23331 N N . GLY A 1 75 ? 25.949 -18.499 3.222 1.00 0.00 75 GLY A N 20
ATOM 23332 C CA . GLY A 1 75 ? 25.438 -19.508 4.131 1.00 0.00 75 GLY A CA 20
ATOM 23333 C C . GLY A 1 75 ? 24.376 -20.357 3.420 1.00 0.00 75 GLY A C 20
ATOM 23334 O O . GLY A 1 75 ? 24.044 -20.092 2.255 1.00 0.00 75 GLY A O 20
ATOM 23338 N N . PRO A 1 76 ? 23.829 -21.369 4.113 1.00 0.00 76 PRO A N 20
ATOM 23339 C CA . PRO A 1 76 ? 22.822 -22.261 3.558 1.00 0.00 76 PRO A CA 20
ATOM 23340 C C . PRO A 1 76 ? 21.471 -21.573 3.325 1.00 0.00 76 PRO A C 20
ATOM 23341 O O . PRO A 1 76 ? 21.164 -20.509 3.872 1.00 0.00 76 PRO A O 20
ATOM 23352 N N . SER A 1 77 ? 20.634 -22.224 2.521 1.00 0.00 77 SER A N 20
ATOM 23353 C CA . SER A 1 77 ? 19.302 -21.781 2.161 1.00 0.00 77 SER A CA 20
ATOM 23354 C C . SER A 1 77 ? 18.308 -22.188 3.251 1.00 0.00 77 SER A C 20
ATOM 23355 O O . SER A 1 77 ? 17.507 -23.107 3.055 1.00 0.00 77 SER A O 20
ATOM 23363 N N . SER A 1 78 ? 18.344 -21.513 4.404 1.00 0.00 78 SER A N 20
ATOM 23364 C CA . SER A 1 78 ? 17.429 -21.781 5.518 1.00 0.00 78 SER A CA 20
ATOM 23365 C C . SER A 1 78 ? 15.968 -21.509 5.107 1.00 0.00 78 SER A C 20
ATOM 23366 O O . SER A 1 78 ? 15.027 -22.001 5.730 1.00 0.00 78 SER A O 20
ATOM 23374 N N . GLY A 1 79 ? 15.785 -20.753 4.026 1.00 0.00 79 GLY A N 20
ATOM 23375 C CA . GLY A 1 79 ? 14.570 -20.327 3.383 1.00 0.00 79 GLY A CA 20
ATOM 23376 C C . GLY A 1 79 ? 15.015 -19.392 2.277 1.00 0.00 79 GLY A C 20
ATOM 23377 O O . GLY A 1 79 ? 14.219 -18.504 1.908 1.00 0.00 79 GLY A O 20
#

Sequence (79 aa):
GSSGSSGSVVAKVKIPEGTILTMDMLTVKVGEPKGYPPEDIFNLVGKKVLVTVEEDDTIMEELVDNHGKKIKSSGPSSGGSSGSSGSVVAKVKIPEGTILTMDMLTVKVGEPKGYPPEDIFNLVGKKVLVTVEEDDTIMEELVDNHGKKIKSSGPSSGGSSGSSGSVVAKVKIPEGTILTMDMLTVKVGEPKGYPPEDIFNLVGKKVLVTVEEDDTIMEELVDNHGKKIKSSGPSSGGSSGSSGSVVAKVKIPEGTILTMDMLTVKVGEPKGYPPEDIFNLVGKKVLVTVEEDDTIMEELVDNHGKKIKSSGPSSGGSSGSSGSVVAKVKIPEGTILTMDMLTVKVGEPKGYPPEDIFNLVGKKVLVTVEEDDTIMEELVDNHGKKIKSSGPSSGGSSGSSGSVVAKVKIPEGTILTMDMLTVKVGEPKGYPPEDIFNLVGKKVLVTVEEDDTIMEELVDNHGKKIKSSGPSSGGSSGSSGSVVAKVKIPEGTILTMDMLTVKVGEPKGYPPEDIFNLVGKKVLVTVEEDDTIMEELVDNHGKKIKSSGPSSGGSSGSSGSVVAKVKIPEGTILTMDMLTVKVGEPKGYPPEDIFNLVGKKVLVTVEEDDTIMEELVDNHGKKIKSSGPSSGGSSGSSGSVVAKVKIPEGTILTMDMLTVKVGEPKGYPPEDIFNLVGKKVLVTVEEDDTIMEELVDNHGKKIKSSGPSSGGSSGSSGSVVAKVKIPEGTILTMDMLTVKVGEPKGYPPEDIFNLVGKKVLVTVEEDDTIMEELVDNHGKKIKSSGPSSGGSSGSSGSVVAKVKIPEGTILTMDMLTVKVGEPKGYPPEDIFNLVGKKVLVTVEEDDTIMEELVDNHGKKIKSSGPSSGGSSGSSGSVVAKVKIPEGTILTMDMLTVKVGEPKGYPPEDIFNLVGKKVLVTVEEDDTIMEELVDNHGKKIKSSGPSSGGSSGSSGSVVAKVKIPEGTILTMDMLTVKVGEPKGYPPEDIFNLVGKKVLVTVEEDDTIMEELVDNHGKKIKSSGPSSGGSSGSSGSVVAKVKIPEGTILTMDMLTVKVGEPKGYPPEDIFNLVGKKVLVTVEEDDTIMEELVDNHGKKIKSSGPSSGGSSGSSGSVVAKVKIPEGTILTMDMLTVKVGEPKGYPPEDIFNLVGKKVLVTVEEDDTIMEELVDNHGKKIKSSGPSSGGSSGSSGSVVAKVKIPEGTILTMDMLTVKVGEPKGYPPEDIFNLVGKKVLVTVEEDDTIMEELVDNHGKKIKSSGPSSGGSSGSSGSVVAKVKIPEGTILTMDMLTVKVGEPKGYPPEDIFNLVGKKVLVTVEEDDTIMEELVDNHGKKIKSSGPSSGGSSGSSGSVVAKVKIPEGTILTMDMLTVKVGEPKGYPPEDIFNLVGKKVLVTVEEDDTIMEELVDNHGKKIKSSGPSSGGSSGSSGSVVAKVKIPEGTILTMDMLTVKVGEPKGYPPEDIFNLVGKKVLVTVEEDDTIMEELVDNHGKKIKSSGPSSGGSSGSSGSVVAKVKIPEGTILTMDMLTVKVGEPKGYPPEDIFNLVGKKVLVTVEEDDTIMEELVDNHGKKIKSSGPSSG

Solvent-accessible surface area: 5780 Å² total; per-residue (Å²): 129,124,112,51,63,59,0,6,0,6,0,99,60,107,0,68,108,28,48,81,2,61,82,122,35,7,39,54,110,123,40,84,97,124,24,23,52,35,143,69,17,146,74,0,51,48,19,94,3,95,71,62,3,103,116,91,67,46,1,83,107,140,44,11,78,120,100,89,176,167,169,151,116,104,68,130,106,127,109